Protein 7BPN (pdb70)

Radius of gyration: 14.49 Å; Cα contacts (8 Å, |Δi|>4): 172; chains: 1; bounding box: 36×30×38 Å

Secondary structure (DSSP, 8-state):
-EEEEEETTTSHHHHHHHHHHTT--TTTGGG-S-EEEEEESSHHHHHHHHHHHHTTT-SEEEEEETTT-HHHHHHHHHHTT--HHHHHHTSEEEEEEESSHHHHHHHHHHHHHHSS--SS----

Foldseek 3Di:
DDEAEDACVPPVVLVCQLCVLLVHHVVVCVPFFKEKEKEFQDPVVSVVVQVQLVVVVGPYYDTYHCPVCVPSRVSNCVSVVHDPVNRVVVRIYMYMYGNDPVSVVVSVVSVVVPDDDDDPDDDD

Structure (mmCIF, N/CA/C/O backbone):
data_7BPN
#
_entry.id   7BPN
#
loop_
_atom_site.group_PDB
_atom_site.id
_atom_site.type_symbol
_atom_site.label_atom_id
_atom_site.label_alt_id
_atom_site.label_comp_id
_atom_site.label_asym_id
_atom_site.label_entity_id
_atom_site.label_seq_id
_atom_site.pdbx_PDB_ins_code
_atom_site.Cartn_x
_atom_site.Cartn_y
_atom_site.Cartn_z
_atom_site.occupancy
_atom_site.B_iso_or_equiv
_atom_site.auth_seq_id
_atom_site.auth_comp_id
_atom_site.auth_asym_id
_atom_site.auth_atom_id
_atom_site.pdbx_PDB_model_num
ATOM 1 N N . GLY A 1 1 ? -8.940 3.747 14.098 1.00 0.00 1 GLY A N 1
ATOM 2 C CA . GLY A 1 1 ? -8.971 2.966 12.841 1.00 0.00 1 GLY A CA 1
ATOM 3 C C . GLY A 1 1 ? -7.966 1.833 12.842 1.00 0.00 1 GLY A C 1
ATOM 4 O O . GLY A 1 1 ? -7.128 1.742 13.739 1.00 0.00 1 GLY A O 1
ATOM 10 N N . GLN A 1 2 ? -8.043 0.966 11.829 1.00 0.00 2 GLN A N 1
ATOM 11 C CA . GLN A 1 2 ? -7.093 -0.137 11.609 1.00 0.00 2 GLN A CA 1
ATOM 12 C C . GLN A 1 2 ? -6.524 -0.143 10.184 1.00 0.00 2 GLN A C 1
ATOM 13 O O . GLN A 1 2 ? -7.163 0.342 9.247 1.00 0.00 2 GLN A O 1
ATOM 27 N N . ILE A 1 3 ? -5.339 -0.737 10.024 1.00 0.00 3 ILE A N 1
ATOM 28 C CA . ILE A 1 3 ? -4.684 -0.960 8.728 1.00 0.00 3 ILE A CA 1
ATOM 29 C C . ILE A 1 3 ? -4.493 -2.468 8.516 1.00 0.00 3 ILE A C 1
ATOM 30 O O . ILE A 1 3 ? -4.083 -3.183 9.434 1.00 0.00 3 ILE A O 1
ATOM 46 N N . GLN A 1 4 ? -4.772 -2.944 7.304 1.00 0.00 4 GLN A N 1
ATOM 47 C CA . GLN A 1 4 ? -4.535 -4.316 6.849 1.00 0.00 4 GLN A CA 1
ATOM 48 C C . GLN A 1 4 ? -3.673 -4.341 5.587 1.00 0.00 4 GLN A C 1
ATOM 49 O O . GLN A 1 4 ? -3.653 -3.384 4.808 1.00 0.00 4 GLN A O 1
ATOM 63 N N . TYR A 1 5 ? -2.990 -5.464 5.376 1.00 0.00 5 TYR A N 1
ATOM 64 C CA . TYR A 1 5 ? -2.015 -5.644 4.293 1.00 0.00 5 TYR A CA 1
ATOM 65 C C . TYR A 1 5 ? -2.181 -7.009 3.613 1.00 0.00 5 TYR A C 1
ATOM 66 O O . TYR A 1 5 ? -2.256 -8.033 4.298 1.00 0.00 5 TYR A O 1
ATOM 84 N N . PHE A 1 6 ? -2.196 -7.036 2.276 1.00 0.00 6 PHE A N 1
ATOM 85 C CA . PHE A 1 6 ? -2.291 -8.266 1.478 1.00 0.00 6 PHE A CA 1
ATOM 86 C C . PHE A 1 6 ? -1.312 -8.246 0.292 1.00 0.00 6 PHE A C 1
ATOM 87 O O . PHE A 1 6 ? -1.170 -7.231 -0.399 1.00 0.00 6 PHE A O 1
ATOM 104 N N . ASN A 1 7 ? -0.649 -9.381 0.044 1.00 0.00 7 ASN A N 1
ATOM 105 C CA . ASN A 1 7 ? 0.350 -9.538 -1.021 1.00 0.00 7 ASN A CA 1
ATOM 106 C C . ASN A 1 7 ? -0.278 -10.210 -2.256 1.00 0.00 7 ASN A C 1
ATOM 107 O O . ASN A 1 7 ? -0.787 -11.330 -2.156 1.00 0.00 7 ASN A O 1
ATOM 118 N N . VAL A 1 8 ? -0.216 -9.560 -3.425 1.00 0.00 8 VAL A N 1
ATOM 119 C CA . VAL A 1 8 ? -0.956 -9.990 -4.636 1.00 0.00 8 VAL A CA 1
ATOM 120 C C . VAL A 1 8 ? -0.501 -11.357 -5.165 1.00 0.00 8 VAL A C 1
ATOM 121 O O . VAL A 1 8 ? -1.328 -12.165 -5.583 1.00 0.00 8 VAL A O 1
ATOM 134 N N . ASP A 1 9 ? 0.800 -11.654 -5.109 1.00 0.00 9 ASP A N 1
ATOM 135 C CA . ASP A 1 9 ? 1.366 -12.928 -5.589 1.00 0.00 9 ASP A CA 1
ATOM 136 C C . ASP A 1 9 ? 1.189 -14.104 -4.606 1.00 0.00 9 ASP A C 1
ATOM 137 O O . ASP A 1 9 ? 1.337 -15.261 -5.003 1.00 0.00 9 ASP A O 1
ATOM 146 N N . GLU A 1 10 ? 0.871 -13.835 -3.333 1.00 0.00 10 GLU A N 1
ATOM 147 C CA . GLU A 1 10 ? 0.775 -14.855 -2.274 1.00 0.00 10 GLU A CA 1
ATOM 148 C C . GLU A 1 10 ? -0.672 -15.155 -1.853 1.00 0.00 10 GLU A C 1
ATOM 149 O O . GLU A 1 10 ? -0.986 -16.298 -1.517 1.00 0.00 10 GLU A O 1
ATOM 161 N N . ASN A 1 11 ? -1.565 -14.159 -1.911 1.00 0.00 11 ASN A N 1
ATOM 162 C CA . ASN A 1 11 ? -3.014 -14.328 -1.742 1.00 0.00 11 ASN A CA 1
ATOM 163 C C . ASN A 1 11 ? -3.785 -13.760 -2.959 1.00 0.00 11 ASN A C 1
ATOM 164 O O . ASN A 1 11 ? -4.539 -12.793 -2.811 1.00 0.00 11 ASN A O 1
ATOM 175 N N . PRO A 1 12 ? -3.632 -14.340 -4.168 1.00 0.00 12 PRO A N 1
ATOM 176 C CA . PRO A 1 12 ? -4.248 -13.819 -5.394 1.00 0.00 12 PRO A CA 1
ATOM 177 C C . PRO A 1 12 ? -5.773 -13.728 -5.312 1.00 0.00 12 PRO A C 1
ATOM 178 O O . PRO A 1 12 ? -6.356 -12.734 -5.739 1.00 0.00 12 PRO A O 1
ATOM 189 N N . GLU A 1 13 ? -6.426 -14.735 -4.728 1.00 0.00 13 GLU A N 1
ATOM 190 C CA . GLU A 1 13 ? -7.889 -14.786 -4.613 1.00 0.00 13 GLU A CA 1
ATOM 191 C C . GLU A 1 13 ? -8.442 -13.755 -3.614 1.00 0.00 13 GLU A C 1
ATOM 192 O O . GLU A 1 13 ? -9.519 -13.201 -3.835 1.00 0.00 13 GLU A O 1
ATOM 204 N N . GLN A 1 14 ? -7.685 -13.431 -2.558 1.00 0.00 14 GLN A N 1
ATOM 205 C CA . GLN A 1 14 ? -8.026 -12.370 -1.600 1.00 0.00 14 GLN A CA 1
ATOM 206 C C . GLN A 1 14 ? -8.002 -10.994 -2.270 1.00 0.00 14 GLN A C 1
ATOM 207 O O . GLN A 1 14 ? -8.961 -10.229 -2.153 1.00 0.00 14 GLN A O 1
ATOM 221 N N . VAL A 1 15 ? -6.927 -10.682 -3.002 1.00 0.00 15 VAL A N 1
ATOM 222 C CA . VAL A 1 15 ? -6.797 -9.397 -3.705 1.00 0.00 15 VAL A CA 1
ATOM 223 C C . VAL A 1 15 ? -7.817 -9.305 -4.839 1.00 0.00 15 VAL A C 1
ATOM 224 O O . VAL A 1 15 ? -8.526 -8.304 -4.920 1.00 0.00 15 VAL A O 1
ATOM 237 N N . ARG A 1 16 ? -7.993 -10.371 -5.637 1.00 0.00 16 ARG A N 1
ATOM 238 C CA . ARG A 1 16 ? -9.074 -10.468 -6.634 1.00 0.00 16 ARG A CA 1
ATOM 239 C C . ARG A 1 16 ? -10.420 -10.105 -6.012 1.00 0.00 16 ARG A C 1
ATOM 240 O O . ARG A 1 16 ? -11.107 -9.230 -6.536 1.00 0.00 16 ARG A O 1
ATOM 261 N N . LYS A 1 17 ? -10.775 -10.725 -4.880 1.00 0.00 17 LYS A N 1
ATOM 262 C CA . LYS A 1 17 ? -12.065 -10.479 -4.232 1.00 0.00 17 LYS A CA 1
ATOM 263 C C . LYS A 1 17 ? -12.183 -9.052 -3.696 1.00 0.00 17 LYS A C 1
ATOM 264 O O . LYS A 1 17 ? -13.220 -8.443 -3.907 1.00 0.00 17 LYS A O 1
ATOM 283 N N . LEU A 1 18 ? -11.139 -8.472 -3.100 1.00 0.00 18 LEU A N 1
ATOM 284 C CA . LEU A 1 18 ? -11.163 -7.075 -2.637 1.00 0.00 18 LEU A CA 1
ATOM 285 C C . LEU A 1 18 ? -11.411 -6.070 -3.777 1.00 0.00 18 LEU A C 1
ATOM 286 O O . LEU A 1 18 ? -12.234 -5.167 -3.622 1.00 0.00 18 LEU A O 1
ATOM 302 N N . ILE A 1 19 ? -10.761 -6.246 -4.932 1.00 0.00 19 ILE A N 1
ATOM 303 C CA . ILE A 1 19 ? -10.946 -5.372 -6.104 1.00 0.00 19 ILE A CA 1
ATOM 304 C C . ILE A 1 19 ? -12.333 -5.586 -6.748 1.00 0.00 19 ILE A C 1
ATOM 305 O O . ILE A 1 19 ? -13.023 -4.618 -7.068 1.00 0.00 19 ILE A O 1
ATOM 321 N N . GLU A 1 20 ? -12.801 -6.833 -6.856 1.00 0.00 20 GLU A N 1
ATOM 322 C CA . GLU A 1 20 ? -14.154 -7.165 -7.339 1.00 0.00 20 GLU A CA 1
ATOM 323 C C . GLU A 1 20 ? -15.261 -6.622 -6.415 1.00 0.00 20 GLU A C 1
ATOM 324 O O . GLU A 1 20 ? -16.254 -6.071 -6.895 1.00 0.00 20 GLU A O 1
ATOM 336 N N . GLN A 1 21 ? -15.081 -6.706 -5.092 1.00 0.00 21 GLN A N 1
ATOM 337 C CA . GLN A 1 21 ? -16.008 -6.156 -4.088 1.00 0.00 21 GLN A CA 1
ATOM 338 C C . GLN A 1 21 ? -16.024 -4.620 -4.120 1.00 0.00 21 GLN A C 1
ATOM 339 O O . GLN A 1 21 ? -17.073 -4.011 -3.900 1.00 0.00 21 GLN A O 1
ATOM 353 N N . ALA A 1 22 ? -14.896 -3.988 -4.471 1.00 0.00 22 ALA A N 1
ATOM 354 C CA . ALA A 1 22 ? -14.799 -2.547 -4.709 1.00 0.00 22 ALA A CA 1
ATOM 355 C C . ALA A 1 22 ? -15.486 -2.103 -6.028 1.00 0.00 22 ALA A C 1
ATOM 356 O O . ALA A 1 22 ? -15.545 -0.908 -6.325 1.00 0.00 22 ALA A O 1
ATOM 363 N N . GLY A 1 23 ? -15.995 -3.043 -6.838 1.00 0.00 23 GLY A N 1
ATOM 364 C CA . GLY A 1 23 ? -16.644 -2.773 -8.126 1.00 0.00 23 GLY A CA 1
ATOM 365 C C . GLY A 1 23 ? -15.669 -2.549 -9.292 1.00 0.00 23 GLY A C 1
ATOM 366 O O . GLY A 1 23 ? -16.041 -1.912 -10.281 1.00 0.00 23 GLY A O 1
ATOM 370 N N . LEU A 1 24 ? -14.430 -3.043 -9.182 1.00 0.00 24 LEU A N 1
ATOM 371 C CA . LEU A 1 24 ? -13.370 -2.931 -10.190 1.00 0.00 24 LEU A CA 1
ATOM 372 C C . LEU A 1 24 ? -12.963 -4.315 -10.730 1.00 0.00 24 LEU A C 1
ATOM 373 O O . LEU A 1 24 ? -13.204 -5.344 -10.099 1.00 0.00 24 LEU A O 1
ATOM 389 N N . ASP A 1 25 ? -12.334 -4.349 -11.904 1.00 0.00 25 ASP A N 1
ATOM 390 C CA . ASP A 1 25 ? -11.813 -5.574 -12.514 1.00 0.00 25 ASP A CA 1
ATOM 391 C C . ASP A 1 25 ? -10.309 -5.738 -12.208 1.00 0.00 25 ASP A C 1
ATOM 392 O O . ASP A 1 25 ? -9.498 -5.014 -12.792 1.00 0.00 25 ASP A O 1
ATOM 401 N N . PRO A 1 26 ? -9.877 -6.685 -11.350 1.00 0.00 26 PRO A N 1
ATOM 402 C CA . PRO A 1 26 ? -8.449 -6.927 -11.083 1.00 0.00 26 PRO A CA 1
ATOM 403 C C . PRO A 1 26 ? -7.696 -7.389 -12.340 1.00 0.00 26 PRO A C 1
ATOM 404 O O . PRO A 1 26 ? -6.502 -7.135 -12.485 1.00 0.00 26 PRO A O 1
ATOM 415 N N . ASP A 1 27 ? -8.413 -8.012 -13.276 1.00 0.00 27 ASP A N 1
ATOM 416 C CA . ASP A 1 27 ? -7.934 -8.370 -14.616 1.00 0.00 27 ASP A CA 1
ATOM 417 C C . ASP A 1 27 ? -7.543 -7.142 -15.471 1.00 0.00 27 ASP A C 1
ATOM 418 O O . ASP A 1 27 ? -6.668 -7.244 -16.332 1.00 0.00 27 ASP A O 1
ATOM 427 N N . GLU A 1 28 ? -8.146 -5.972 -15.218 1.00 0.00 28 GLU A N 1
ATOM 428 C CA . GLU A 1 28 ? -7.803 -4.687 -15.853 1.00 0.00 28 GLU A CA 1
ATOM 429 C C . GLU A 1 28 ? -6.815 -3.866 -15.004 1.00 0.00 28 GLU A C 1
ATOM 430 O O . GLU A 1 28 ? -5.904 -3.237 -15.547 1.00 0.00 28 GLU A O 1
ATOM 442 N N . LEU A 1 29 ? -6.937 -3.917 -13.671 1.00 0.00 29 LEU A N 1
ATOM 443 C CA . LEU A 1 29 ? -6.020 -3.279 -12.711 1.00 0.00 29 LEU A CA 1
ATOM 444 C C . LEU A 1 29 ? -4.678 -4.035 -12.545 1.00 0.00 29 LEU A C 1
ATOM 445 O O . LEU A 1 29 ? -3.856 -3.667 -11.704 1.00 0.00 29 LEU A O 1
ATOM 461 N N . ARG A 1 30 ? -4.408 -5.043 -13.387 1.00 0.00 30 ARG A N 1
ATOM 462 C CA . ARG A 1 30 ? -3.176 -5.858 -13.417 1.00 0.00 30 ARG A CA 1
ATOM 463 C C . ARG A 1 30 ? -1.897 -5.034 -13.624 1.00 0.00 30 ARG A C 1
ATOM 464 O O . ARG A 1 30 ? -0.813 -5.469 -13.240 1.00 0.00 30 ARG A O 1
ATOM 485 N N . GLU A 1 31 ? -2.008 -3.846 -14.220 1.00 0.00 31 GLU A N 1
ATOM 486 C CA . GLU A 1 31 ? -0.890 -2.917 -14.450 1.00 0.00 31 GLU A CA 1
ATOM 487 C C . GLU A 1 31 ? -0.524 -2.053 -13.223 1.00 0.00 31 GLU A C 1
ATOM 488 O O . GLU A 1 31 ? 0.526 -1.406 -13.229 1.00 0.00 31 GLU A O 1
ATOM 500 N N . ALA A 1 32 ? -1.349 -2.034 -12.166 1.00 0.00 32 ALA A N 1
ATOM 501 C CA . ALA A 1 32 ? -1.093 -1.248 -10.956 1.00 0.00 32 ALA A CA 1
ATOM 502 C C . ALA A 1 32 ? 0.001 -1.872 -10.066 1.00 0.00 32 ALA A C 1
ATOM 503 O O . ALA A 1 32 ? 0.091 -3.096 -9.930 1.00 0.00 32 ALA A O 1
ATOM 510 N N . GLU A 1 33 ? 0.808 -1.033 -9.412 1.00 0.00 33 GLU A N 1
ATOM 511 C CA . GLU A 1 33 ? 1.889 -1.439 -8.495 1.00 0.00 33 GLU A CA 1
ATOM 512 C C . GLU A 1 33 ? 1.413 -1.541 -7.032 1.00 0.00 33 GLU A C 1
ATOM 513 O O . GLU A 1 33 ? 1.827 -2.440 -6.297 1.00 0.00 33 GLU A O 1
ATOM 525 N N . VAL A 1 34 ? 0.517 -0.638 -6.621 1.00 0.00 34 VAL A N 1
ATOM 526 C CA . VAL A 1 34 ? -0.078 -0.550 -5.275 1.00 0.00 34 VAL A CA 1
ATOM 527 C C . VAL A 1 34 ? -1.537 -0.111 -5.403 1.00 0.00 34 VAL A C 1
ATOM 528 O O . VAL A 1 34 ? -1.833 0.802 -6.172 1.00 0.00 34 VAL A O 1
ATOM 541 N N . ILE A 1 35 ? -2.440 -0.715 -4.628 1.00 0.00 35 ILE A N 1
ATOM 542 C CA . ILE A 1 35 ? -3.827 -0.249 -4.478 1.00 0.00 35 ILE A CA 1
ATOM 543 C C . ILE A 1 35 ? -4.086 0.004 -2.992 1.00 0.00 35 ILE A C 1
ATOM 544 O O . ILE A 1 35 ? -3.785 -0.854 -2.161 1.00 0.00 35 ILE A O 1
ATOM 560 N N . ILE A 1 36 ? -4.641 1.168 -2.648 1.00 0.00 36 ILE A N 1
ATOM 561 C CA . ILE A 1 36 ? -5.058 1.493 -1.277 1.00 0.00 36 ILE A CA 1
ATOM 562 C C . ILE A 1 36 ? -6.560 1.769 -1.234 1.00 0.00 36 ILE A C 1
ATOM 563 O O . ILE A 1 36 ? -7.111 2.501 -2.059 1.00 0.00 36 ILE A O 1
ATOM 579 N N . ILE A 1 37 ? -7.208 1.162 -0.245 1.00 0.00 37 ILE A N 1
ATOM 580 C CA . ILE A 1 37 ? -8.645 1.203 0.013 1.00 0.00 37 ILE A CA 1
ATOM 581 C C . ILE A 1 37 ? -8.869 1.995 1.302 1.00 0.00 37 ILE A C 1
ATOM 582 O O . ILE A 1 37 ? -8.359 1.599 2.351 1.00 0.00 37 ILE A O 1
ATOM 598 N N . ILE A 1 38 ? -9.636 3.085 1.233 1.00 0.00 38 ILE A N 1
ATOM 599 C CA . ILE A 1 38 ? -10.029 3.898 2.394 1.00 0.00 38 ILE A CA 1
ATOM 600 C C . ILE A 1 38 ? -11.539 3.783 2.612 1.00 0.00 38 ILE A C 1
ATOM 601 O O . ILE A 1 38 ? -12.327 4.078 1.711 1.00 0.00 38 ILE A O 1
ATOM 617 N N . ILE A 1 39 ? -11.937 3.383 3.822 1.00 0.00 39 ILE A N 1
ATOM 618 C CA . ILE A 1 39 ? -13.340 3.285 4.246 1.00 0.00 39 ILE A CA 1
ATOM 619 C C . ILE A 1 39 ? -13.498 4.008 5.586 1.00 0.00 39 ILE A C 1
ATOM 620 O O . ILE A 1 39 ? -12.877 3.595 6.561 1.00 0.00 39 ILE A O 1
ATOM 636 N N . SER A 1 40 ? -14.311 5.068 5.662 1.00 0.00 40 SER A N 1
ATOM 637 C CA . SER A 1 40 ? -14.633 5.742 6.937 1.00 0.00 40 SER A CA 1
ATOM 638 C C . SER A 1 40 ? -16.126 6.001 7.113 1.00 0.00 40 SER A C 1
ATOM 639 O O . SER A 1 40 ? -16.880 6.087 6.140 1.00 0.00 40 SER A O 1
ATOM 647 N N . ARG A 1 41 ? -16.581 6.134 8.361 1.00 0.00 41 ARG A N 1
ATOM 648 C CA . ARG A 1 41 ? -18.014 6.232 8.699 1.00 0.00 41 ARG A CA 1
ATOM 649 C C . ARG A 1 41 ? -18.662 7.591 8.424 1.00 0.00 41 ARG A C 1
ATOM 650 O O . ARG A 1 41 ? -19.871 7.653 8.206 1.00 0.00 41 ARG A O 1
ATOM 671 N N . THR A 1 42 ? -17.859 8.645 8.305 1.00 0.00 42 THR A N 1
ATOM 672 C CA . THR A 1 42 ? -18.269 9.957 7.746 1.00 0.00 42 THR A CA 1
ATOM 673 C C . THR A 1 42 ? -17.428 10.282 6.504 1.00 0.00 42 THR A C 1
ATOM 674 O O . THR A 1 42 ? -16.243 9.926 6.471 1.00 0.00 42 THR A O 1
ATOM 685 N N . PRO A 1 43 ? -17.978 10.959 5.474 1.00 0.00 43 PRO A N 1
ATOM 686 C CA . PRO A 1 43 ? -17.178 11.364 4.320 1.00 0.00 43 PRO A CA 1
ATOM 687 C C . PRO A 1 43 ? -16.070 12.361 4.684 1.00 0.00 43 PRO A C 1
ATOM 688 O O . PRO A 1 43 ? -15.005 12.341 4.075 1.00 0.00 43 PRO A O 1
ATOM 699 N N . GLU A 1 44 ? -16.282 13.188 5.713 1.00 0.00 44 GLU A N 1
ATOM 700 C CA . GLU A 1 44 ? -15.286 14.134 6.232 1.00 0.00 44 GLU A CA 1
ATOM 701 C C . GLU A 1 44 ? -14.050 13.410 6.792 1.00 0.00 44 GLU A C 1
ATOM 702 O O . GLU A 1 44 ? -12.925 13.739 6.413 1.00 0.00 44 GLU A O 1
ATOM 714 N N . GLN A 1 45 ? -14.241 12.361 7.602 1.00 0.00 45 GLN A N 1
ATOM 715 C CA . GLN A 1 45 ? -13.132 11.545 8.110 1.00 0.00 45 GLN A CA 1
ATOM 716 C C . GLN A 1 45 ? -12.440 10.745 6.989 1.00 0.00 45 GLN A C 1
ATOM 717 O O . GLN A 1 45 ? -11.220 10.578 7.025 1.00 0.00 45 GLN A O 1
ATOM 731 N N . LEU A 1 46 ? -13.176 10.303 5.960 1.00 0.00 46 LEU A N 1
ATOM 732 C CA . LEU A 1 46 ? -12.626 9.621 4.791 1.00 0.00 46 LEU A CA 1
ATOM 733 C C . LEU A 1 46 ? -11.747 10.594 3.966 1.00 0.00 46 LEU A C 1
ATOM 734 O O . LEU A 1 46 ? -10.636 10.236 3.580 1.00 0.00 46 LEU A O 1
ATOM 750 N N . GLU A 1 47 ? -12.189 11.841 3.769 1.00 0.00 47 GLU A N 1
ATOM 751 C CA . GLU A 1 47 ? -11.466 12.875 3.010 1.00 0.00 47 GLU A CA 1
ATOM 752 C C . GLU A 1 47 ? -10.119 13.266 3.640 1.00 0.00 47 GLU A C 1
ATOM 753 O O . GLU A 1 47 ? -9.179 13.593 2.915 1.00 0.00 47 GLU A O 1
ATOM 765 N N . LYS A 1 48 ? -9.983 13.196 4.973 1.00 0.00 48 LYS A N 1
ATOM 766 C CA . LYS A 1 48 ? -8.674 13.326 5.640 1.00 0.00 48 LYS A CA 1
ATOM 767 C C . LYS A 1 48 ? -7.763 12.152 5.272 1.00 0.00 48 LYS A C 1
ATOM 768 O O . LYS A 1 48 ? -6.638 12.356 4.817 1.00 0.00 48 LYS A O 1
ATOM 787 N N . LEU A 1 49 ? -8.259 10.927 5.438 1.00 0.00 49 LEU A N 1
ATOM 788 C CA . LEU A 1 49 ? -7.478 9.696 5.288 1.00 0.00 49 LEU A CA 1
ATOM 789 C C . LEU A 1 49 ? -7.014 9.450 3.847 1.00 0.00 49 LEU A C 1
ATOM 790 O O . LEU A 1 49 ? -5.870 9.048 3.640 1.00 0.00 49 LEU A O 1
ATOM 806 N N . SER A 1 50 ? -7.851 9.747 2.850 1.00 0.00 50 SER A N 1
ATOM 807 C CA . SER A 1 50 ? -7.471 9.656 1.434 1.00 0.00 50 SER A CA 1
ATOM 808 C C . SER A 1 50 ? -6.361 10.642 1.072 1.00 0.00 50 SER A C 1
ATOM 809 O O . SER A 1 50 ? -5.395 10.274 0.403 1.00 0.00 50 SER A O 1
ATOM 817 N N . ARG A 1 51 ? -6.434 11.873 1.591 1.00 0.00 51 ARG A N 1
ATOM 818 C CA . ARG A 1 51 ? -5.360 12.875 1.462 1.00 0.00 51 ARG A CA 1
ATOM 819 C C . ARG A 1 51 ? -4.074 12.449 2.183 1.00 0.00 51 ARG A C 1
ATOM 820 O O . ARG A 1 51 ? -2.989 12.617 1.632 1.00 0.00 51 ARG A O 1
ATOM 841 N N . GLN A 1 52 ? -4.186 11.830 3.361 1.00 0.00 52 GLN A N 1
ATOM 842 C CA . GLN A 1 52 ? -3.046 11.307 4.127 1.00 0.00 52 GLN A CA 1
ATOM 843 C C . GLN A 1 52 ? -2.274 10.214 3.366 1.00 0.00 52 GLN A C 1
ATOM 844 O O . GLN A 1 52 ? -1.043 10.238 3.360 1.00 0.00 52 GLN A O 1
ATOM 858 N N . VAL A 1 53 ? -2.961 9.290 2.679 1.00 0.00 53 VAL A N 1
ATOM 859 C CA . VAL A 1 53 ? -2.300 8.297 1.802 1.00 0.00 53 VAL A CA 1
ATOM 860 C C . VAL A 1 53 ? -1.837 8.873 0.455 1.00 0.00 53 VAL A C 1
ATOM 861 O O . VAL A 1 53 ? -0.829 8.412 -0.083 1.00 0.00 53 VAL A O 1
ATOM 874 N N . LYS A 1 54 ? -2.498 9.916 -0.074 1.00 0.00 54 LYS A N 1
ATOM 875 C CA . LYS A 1 54 ? -2.076 10.636 -1.295 1.00 0.00 54 LYS A CA 1
ATOM 876 C C . LYS A 1 54 ? -0.697 11.298 -1.152 1.00 0.00 54 LYS A C 1
ATOM 877 O O . LYS A 1 54 ? 0.047 11.348 -2.129 1.00 0.00 54 LYS A O 1
ATOM 896 N N . GLU A 1 55 ? -0.305 11.722 0.053 1.00 0.00 55 GLU A N 1
ATOM 897 C CA . GLU A 1 55 ? 1.030 12.296 0.326 1.00 0.00 55 GLU A CA 1
ATOM 898 C C . GLU A 1 55 ? 2.193 11.340 -0.013 1.00 0.00 55 GLU A C 1
ATOM 899 O O . GLU A 1 55 ? 3.278 11.794 -0.383 1.00 0.00 55 GLU A O 1
ATOM 911 N N . LEU A 1 56 ? 1.971 10.023 0.078 1.00 0.00 56 LEU A N 1
ATOM 912 C CA . LEU A 1 56 ? 2.958 8.984 -0.250 1.00 0.00 56 LEU A CA 1
ATOM 913 C C . LEU A 1 56 ? 3.041 8.687 -1.758 1.00 0.00 56 LEU A C 1
ATOM 914 O O . LEU A 1 56 ? 3.973 8.017 -2.209 1.00 0.00 56 LEU A O 1
ATOM 930 N N . GLY A 1 57 ? 2.074 9.175 -2.540 1.00 0.00 57 GLY A N 1
ATOM 931 C CA . GLY A 1 57 ? 2.011 8.976 -3.991 1.00 0.00 57 GLY A CA 1
ATOM 932 C C . GLY A 1 57 ? 1.536 7.576 -4.401 1.00 0.00 57 GLY A C 1
ATOM 933 O O . GLY A 1 57 ? 2.033 7.029 -5.388 1.00 0.00 57 GLY A O 1
ATOM 937 N N . ALA A 1 58 ? 0.621 6.976 -3.627 1.00 0.00 58 ALA A N 1
ATOM 938 C CA . ALA A 1 58 ? 0.055 5.648 -3.884 1.00 0.00 58 ALA A CA 1
ATOM 939 C C . ALA A 1 58 ? -0.474 5.507 -5.330 1.00 0.00 58 ALA A C 1
ATOM 940 O O . ALA A 1 58 ? -1.156 6.395 -5.851 1.00 0.00 58 ALA A O 1
ATOM 947 N N . ASP A 1 59 ? -0.160 4.381 -5.979 1.00 0.00 59 ASP A N 1
ATOM 948 C CA . ASP A 1 59 ? -0.362 4.193 -7.425 1.00 0.00 59 ASP A CA 1
ATOM 949 C C . ASP A 1 59 ? -1.840 4.078 -7.859 1.00 0.00 59 ASP A C 1
ATOM 950 O O . ASP A 1 59 ? -2.198 4.545 -8.944 1.00 0.00 59 ASP A O 1
ATOM 959 N N . ARG A 1 60 ? -2.714 3.532 -7.000 1.00 0.00 60 ARG A N 1
ATOM 960 C CA . ARG A 1 60 ? -4.178 3.513 -7.162 1.00 0.00 60 ARG A CA 1
ATOM 961 C C . ARG A 1 60 ? -4.886 3.735 -5.822 1.00 0.00 60 ARG A C 1
ATOM 962 O O . ARG A 1 60 ? -4.496 3.159 -4.805 1.00 0.00 60 ARG A O 1
ATOM 983 N N . LEU A 1 61 ? -5.954 4.532 -5.840 1.00 0.00 61 LEU A N 1
ATOM 984 C CA . LEU A 1 61 ? -6.810 4.852 -4.694 1.00 0.00 61 LEU A CA 1
ATOM 985 C C . LEU A 1 61 ? -8.277 4.511 -4.978 1.00 0.00 61 LEU A C 1
ATOM 986 O O . LEU A 1 61 ? -8.753 4.701 -6.101 1.00 0.00 61 LEU A O 1
ATOM 1002 N N . LEU A 1 62 ? -8.988 4.009 -3.970 1.00 0.00 62 LEU A N 1
ATOM 1003 C CA . LEU A 1 62 ? -10.450 3.891 -3.965 1.00 0.00 62 LEU A CA 1
ATOM 1004 C C . LEU A 1 62 ? -11.015 4.226 -2.574 1.00 0.00 62 LEU A C 1
ATOM 1005 O O . LEU A 1 62 ? -10.436 3.882 -1.541 1.00 0.00 62 LEU A O 1
ATOM 1021 N N . GLU A 1 63 ? -12.141 4.934 -2.570 1.00 0.00 63 GLU A N 1
ATOM 1022 C CA . GLU A 1 63 ? -12.746 5.576 -1.395 1.00 0.00 63 GLU A CA 1
ATOM 1023 C C . GLU A 1 63 ? -14.223 5.182 -1.229 1.00 0.00 63 GLU A C 1
ATOM 1024 O O . GLU A 1 63 ? -15.011 5.343 -2.166 1.00 0.00 63 GLU A O 1
ATOM 1036 N N . PHE A 1 64 ? -14.619 4.750 -0.025 1.00 0.00 64 PHE A N 1
ATOM 1037 C CA . PHE A 1 64 ? -16.012 4.446 0.340 1.00 0.00 64 PHE A CA 1
ATOM 1038 C C . PHE A 1 64 ? -16.387 5.032 1.708 1.00 0.00 64 PHE A C 1
ATOM 1039 O O . PHE A 1 64 ? -15.540 5.196 2.588 1.00 0.00 64 PHE A O 1
ATOM 1056 N N . ASN A 1 65 ? -17.673 5.325 1.906 1.00 0.00 65 ASN A N 1
ATOM 1057 C CA . ASN A 1 65 ? -18.228 5.794 3.168 1.00 0.00 65 ASN A CA 1
ATOM 1058 C C . ASN A 1 65 ? -19.351 4.871 3.679 1.00 0.00 65 ASN A C 1
ATOM 1059 O O . ASN A 1 65 ? -20.238 4.489 2.914 1.00 0.00 65 ASN A O 1
ATOM 1070 N N . VAL A 1 66 ? -19.340 4.558 4.982 1.00 0.00 66 VAL A N 1
ATOM 1071 C CA . VAL A 1 66 ? -20.307 3.639 5.620 1.00 0.00 66 VAL A CA 1
ATOM 1072 C C . VAL A 1 66 ? -21.734 4.211 5.645 1.00 0.00 66 VAL A C 1
ATOM 1073 O O . VAL A 1 66 ? -22.693 3.453 5.550 1.00 0.00 66 VAL A O 1
ATOM 1086 N N . ASP A 1 67 ? -21.911 5.533 5.737 1.00 0.00 67 ASP A N 1
ATOM 1087 C CA . ASP A 1 67 ? -23.248 6.153 5.757 1.00 0.00 67 ASP A CA 1
ATOM 1088 C C . ASP A 1 67 ? -23.909 6.200 4.360 1.00 0.00 67 ASP A C 1
ATOM 1089 O O . ASP A 1 67 ? -25.112 5.965 4.234 1.00 0.00 67 ASP A O 1
ATOM 1098 N N . GLU A 1 68 ? -23.127 6.447 3.304 1.00 0.00 68 GLU A N 1
ATOM 1099 C CA . GLU A 1 68 ? -23.595 6.474 1.908 1.00 0.00 68 GLU A CA 1
ATOM 1100 C C . GLU A 1 68 ? -23.735 5.070 1.288 1.00 0.00 68 GLU A C 1
ATOM 1101 O O . GLU A 1 68 ? -24.726 4.800 0.607 1.00 0.00 68 GLU A O 1
ATOM 1113 N N . ASN A 1 69 ? -22.762 4.176 1.512 1.00 0.00 69 ASN A N 1
ATOM 1114 C CA . ASN A 1 69 ? -22.759 2.795 1.008 1.00 0.00 69 ASN A CA 1
ATOM 1115 C C . ASN A 1 69 ? -22.428 1.784 2.131 1.00 0.00 69 ASN A C 1
ATOM 1116 O O . ASN A 1 69 ? -21.343 1.188 2.120 1.00 0.00 69 ASN A O 1
ATOM 1127 N N . PRO A 1 70 ? -23.353 1.533 3.082 1.00 0.00 70 PRO A N 1
ATOM 1128 C CA . PRO A 1 70 ? -23.128 0.585 4.177 1.00 0.00 70 PRO A CA 1
ATOM 1129 C C . PRO A 1 70 ? -22.902 -0.843 3.672 1.00 0.00 70 PRO A C 1
ATOM 1130 O O . PRO A 1 70 ? -22.054 -1.557 4.202 1.00 0.00 70 PRO A O 1
ATOM 1141 N N . GLU A 1 71 ? -23.606 -1.252 2.612 1.00 0.00 71 GLU A N 1
ATOM 1142 C CA . GLU A 1 71 ? -23.483 -2.591 2.027 1.00 0.00 71 GLU A CA 1
ATOM 1143 C C . GLU A 1 71 ? -22.093 -2.818 1.407 1.00 0.00 71 GLU A C 1
ATOM 1144 O O . GLU A 1 71 ? -21.473 -3.852 1.646 1.00 0.00 71 GLU A O 1
ATOM 1156 N N . GLN A 1 72 ? -21.555 -1.835 0.673 1.00 0.00 72 GLN A N 1
ATOM 1157 C CA . GLN A 1 72 ? -20.227 -1.948 0.051 1.00 0.00 72 GLN A CA 1
ATOM 1158 C C . GLN A 1 72 ? -19.101 -1.877 1.093 1.00 0.00 72 GLN A C 1
ATOM 1159 O O . GLN A 1 72 ? -18.173 -2.686 1.050 1.00 0.00 72 GLN A O 1
ATOM 1173 N N . ALA A 1 73 ? -19.213 -0.982 2.080 1.00 0.00 73 ALA A N 1
ATOM 1174 C CA . ALA A 1 73 ? -18.279 -0.927 3.206 1.00 0.00 73 ALA A CA 1
ATOM 1175 C C . ALA A 1 73 ? -18.257 -2.248 4.003 1.00 0.00 73 ALA A C 1
ATOM 1176 O O . ALA A 1 73 ? -17.189 -2.737 4.373 1.00 0.00 73 ALA A O 1
ATOM 1183 N N . SER A 1 74 ? -19.428 -2.862 4.205 1.00 0.00 74 SER A N 1
ATOM 1184 C CA . SER A 1 74 ? -19.598 -4.143 4.888 1.00 0.00 74 SER A CA 1
ATOM 1185 C C . SER A 1 74 ? -18.990 -5.291 4.077 1.00 0.00 74 SER A C 1
ATOM 1186 O O . SER A 1 74 ? -18.191 -6.053 4.616 1.00 0.00 74 SER A O 1
ATOM 1194 N N . LYS A 1 75 ? -19.255 -5.374 2.765 1.00 0.00 75 LYS A N 1
ATOM 1195 C CA . LYS A 1 75 ? -18.659 -6.370 1.851 1.00 0.00 75 LYS A CA 1
ATOM 1196 C C . LYS A 1 75 ? -17.125 -6.371 1.877 1.00 0.00 75 LYS A C 1
ATOM 1197 O O . LYS A 1 75 ? -16.510 -7.433 2.005 1.00 0.00 75 LYS A O 1
ATOM 1216 N N . LEU A 1 76 ? -16.493 -5.197 1.785 1.00 0.00 76 LEU A N 1
ATOM 1217 C CA . LEU A 1 76 ? -15.031 -5.091 1.843 1.00 0.00 76 LEU A CA 1
ATOM 1218 C C . LEU A 1 76 ? -14.472 -5.404 3.240 1.00 0.00 76 LEU A C 1
ATOM 1219 O O . LEU A 1 76 ? -13.472 -6.116 3.341 1.00 0.00 76 LEU A O 1
ATOM 1235 N N . ALA A 1 77 ? -15.141 -4.972 4.314 1.00 0.00 77 ALA A N 1
ATOM 1236 C CA . ALA A 1 77 ? -14.775 -5.348 5.679 1.00 0.00 77 ALA A CA 1
ATOM 1237 C C . ALA A 1 77 ? -14.842 -6.877 5.885 1.00 0.00 77 ALA A C 1
ATOM 1238 O O . ALA A 1 77 ? -13.866 -7.478 6.336 1.00 0.00 77 ALA A O 1
ATOM 1245 N N . LYS A 1 78 ? -15.927 -7.531 5.444 1.00 0.00 78 LYS A N 1
ATOM 1246 C CA . LYS A 1 78 ? -16.102 -8.996 5.475 1.00 0.00 78 LYS A CA 1
ATOM 1247 C C . LYS A 1 78 ? -14.983 -9.725 4.732 1.00 0.00 78 LYS A C 1
ATOM 1248 O O . LYS A 1 78 ? -14.432 -10.698 5.248 1.00 0.00 78 LYS A O 1
ATOM 1267 N N . THR A 1 79 ? -14.595 -9.221 3.560 1.00 0.00 79 THR A N 1
ATOM 1268 C CA . THR A 1 79 ? -13.485 -9.774 2.759 1.00 0.00 79 THR A CA 1
ATOM 1269 C C . THR A 1 79 ? -12.140 -9.634 3.486 1.00 0.00 79 THR A C 1
ATOM 1270 O O . THR A 1 79 ? -11.317 -10.546 3.441 1.00 0.00 79 THR A O 1
ATOM 1281 N N . ALA A 1 80 ? -11.929 -8.547 4.236 1.00 0.00 80 ALA A N 1
ATOM 1282 C CA . ALA A 1 80 ? -10.753 -8.342 5.087 1.00 0.00 80 ALA A CA 1
ATOM 1283 C C . ALA A 1 80 ? -10.814 -9.084 6.449 1.00 0.00 80 ALA A C 1
ATOM 1284 O O . ALA A 1 80 ? -9.905 -8.935 7.269 1.00 0.00 80 ALA A O 1
ATOM 1291 N N . GLY A 1 81 ? -11.861 -9.880 6.711 1.00 0.00 81 GLY A N 1
ATOM 1292 C CA . GLY A 1 81 ? -12.061 -10.619 7.967 1.00 0.00 81 GLY A CA 1
ATOM 1293 C C . GLY A 1 81 ? -12.599 -9.773 9.134 1.00 0.00 81 GLY A C 1
ATOM 1294 O O . GLY A 1 81 ? -12.502 -10.186 10.292 1.00 0.00 81 GLY A O 1
ATOM 1298 N N . ILE A 1 82 ? -13.145 -8.590 8.842 1.00 0.00 82 ILE A N 1
ATOM 1299 C CA . ILE A 1 82 ? -13.630 -7.583 9.796 1.00 0.00 82 ILE A CA 1
ATOM 1300 C C . ILE A 1 82 ? -15.154 -7.722 9.960 1.00 0.00 82 ILE A C 1
ATOM 1301 O O . ILE A 1 82 ? -15.898 -7.729 8.976 1.00 0.00 82 ILE A O 1
ATOM 1317 N N . SER A 1 83 ? -15.626 -7.808 11.204 1.00 0.00 83 SER A N 1
ATOM 1318 C CA . SER A 1 83 ? -17.057 -7.827 11.554 1.00 0.00 83 SER A CA 1
ATOM 1319 C C . SER A 1 83 ? -17.725 -6.463 11.328 1.00 0.00 83 SER A C 1
ATOM 1320 O O . SER A 1 83 ? -17.085 -5.419 11.455 1.00 0.00 83 SER A O 1
ATOM 1328 N N . GLU A 1 84 ? -19.033 -6.436 11.071 1.00 0.00 84 GLU A N 1
ATOM 1329 C CA . GLU A 1 84 ? -19.831 -5.204 11.004 1.00 0.00 84 GLU A CA 1
ATOM 1330 C C . GLU A 1 84 ? -19.742 -4.368 12.300 1.00 0.00 84 GLU A C 1
ATOM 1331 O O . GLU A 1 84 ? -19.742 -3.135 12.243 1.00 0.00 84 GLU A O 1
ATOM 1343 N N . LYS A 1 85 ? -19.596 -5.016 13.467 1.00 0.00 85 LYS A N 1
ATOM 1344 C CA . LYS A 1 85 ? -19.312 -4.342 14.748 1.00 0.00 85 LYS A CA 1
ATOM 1345 C C . LYS A 1 85 ? -17.926 -3.699 14.772 1.00 0.00 85 LYS A C 1
ATOM 1346 O O . LYS A 1 85 ? -17.784 -2.555 15.203 1.00 0.00 85 LYS A O 1
ATOM 1365 N N . GLN A 1 86 ? -16.921 -4.402 14.252 1.00 0.00 86 GLN A N 1
ATOM 1366 C CA . GLN A 1 86 ? -15.541 -3.913 14.192 1.00 0.00 86 GLN A CA 1
ATOM 1367 C C . GLN A 1 86 ? -15.401 -2.735 13.212 1.00 0.00 86 GLN A C 1
ATOM 1368 O O . GLN A 1 86 ? -14.757 -1.738 13.535 1.00 0.00 86 GLN A O 1
ATOM 1382 N N . LEU A 1 87 ? -16.082 -2.794 12.060 1.00 0.00 87 LEU A N 1
ATOM 1383 C CA . LEU A 1 87 ? -16.202 -1.689 11.098 1.00 0.00 87 LEU A CA 1
ATOM 1384 C C . LEU A 1 87 ? -16.816 -0.430 11.739 1.00 0.00 87 LEU A C 1
ATOM 1385 O O . LEU A 1 87 ? -16.375 0.686 11.461 1.00 0.00 87 LEU A O 1
ATOM 1401 N N . ARG A 1 88 ? -17.809 -0.611 12.620 1.00 0.00 88 ARG A N 1
ATOM 1402 C CA . ARG A 1 88 ? -18.522 0.484 13.302 1.00 0.00 88 ARG A CA 1
ATOM 1403 C C . ARG A 1 88 ? -17.696 1.118 14.424 1.00 0.00 88 ARG A C 1
ATOM 1404 O O . ARG A 1 88 ? -17.626 2.343 14.509 1.00 0.00 88 ARG A O 1
ATOM 1425 N N . GLU A 1 89 ? -17.038 0.314 15.260 1.00 0.00 89 GLU A N 1
ATOM 1426 C CA . GLU A 1 89 ? -16.296 0.819 16.431 1.00 0.00 89 GLU A CA 1
ATOM 1427 C C . GLU A 1 89 ? -14.904 1.384 16.096 1.00 0.00 89 GLU A C 1
ATOM 1428 O O . GLU A 1 89 ? -14.371 2.202 16.848 1.00 0.00 89 GLU A O 1
ATOM 1440 N N . ALA A 1 90 ? -14.315 0.971 14.968 1.00 0.00 90 ALA A N 1
ATOM 1441 C CA . ALA A 1 90 ? -12.978 1.402 14.541 1.00 0.00 90 ALA A CA 1
ATOM 1442 C C . ALA A 1 90 ? -12.930 2.799 13.884 1.00 0.00 90 ALA A C 1
ATOM 1443 O O . ALA A 1 90 ? -11.834 3.297 13.629 1.00 0.00 90 ALA A O 1
ATOM 1450 N N . ASP A 1 91 ? -14.077 3.430 13.599 1.00 0.00 91 ASP A N 1
ATOM 1451 C CA . ASP A 1 91 ? -14.253 4.650 12.781 1.00 0.00 91 ASP A CA 1
ATOM 1452 C C . ASP A 1 91 ? -13.827 4.510 11.303 1.00 0.00 91 ASP A C 1
ATOM 1453 O O . ASP A 1 91 ? -14.606 4.868 10.417 1.00 0.00 91 ASP A O 1
ATOM 1462 N N . TYR A 1 92 ? -12.631 3.980 11.023 1.00 0.00 92 TYR A N 1
ATOM 1463 C CA . TYR A 1 92 ? -12.101 3.789 9.672 1.00 0.00 92 TYR A CA 1
ATOM 1464 C C . TYR A 1 92 ? -11.233 2.539 9.491 1.00 0.00 92 TYR A C 1
ATOM 1465 O O . TYR A 1 92 ? -10.567 2.068 10.418 1.00 0.00 92 TYR A O 1
ATOM 1483 N N . ILE A 1 93 ? -11.203 2.057 8.248 1.00 0.00 93 ILE A N 1
ATOM 1484 C CA . ILE A 1 93 ? -10.413 0.928 7.757 1.00 0.00 93 ILE A CA 1
ATOM 1485 C C . ILE A 1 93 ? -9.514 1.390 6.605 1.00 0.00 93 ILE A C 1
ATOM 1486 O O . ILE A 1 93 ? -9.964 2.103 5.702 1.00 0.00 93 ILE A O 1
ATOM 1502 N N . ILE A 1 94 ? -8.259 0.941 6.619 1.00 0.00 94 ILE A N 1
ATOM 1503 C CA . ILE A 1 94 ? -7.316 1.057 5.502 1.00 0.00 94 ILE A CA 1
ATOM 1504 C C . ILE A 1 94 ? -6.918 -0.356 5.057 1.00 0.00 94 ILE A C 1
ATOM 1505 O O . ILE A 1 94 ? -6.431 -1.132 5.878 1.00 0.00 94 ILE A O 1
ATOM 1521 N N . LEU A 1 95 ? -7.080 -0.698 3.775 1.00 0.00 95 LEU A N 1
ATOM 1522 C CA . LEU A 1 95 ? -6.563 -1.955 3.203 1.00 0.00 95 LEU A CA 1
ATOM 1523 C C . LEU A 1 95 ? -5.506 -1.634 2.135 1.00 0.00 95 LEU A C 1
ATOM 1524 O O . LEU A 1 95 ? -5.782 -0.887 1.195 1.00 0.00 95 LEU A O 1
ATOM 1540 N N . ILE A 1 96 ? -4.300 -2.182 2.284 1.00 0.00 96 ILE A N 1
ATOM 1541 C CA . ILE A 1 96 ? -3.137 -1.943 1.415 1.00 0.00 96 ILE A CA 1
ATOM 1542 C C . ILE A 1 96 ? -2.790 -3.217 0.630 1.00 0.00 96 ILE A C 1
ATOM 1543 O O . ILE A 1 96 ? -2.499 -4.264 1.212 1.00 0.00 96 ILE A O 1
ATOM 1559 N N . LEU A 1 97 ? -2.805 -3.119 -0.702 1.00 0.00 97 LEU A N 1
ATOM 1560 C CA . LEU A 1 97 ? -2.435 -4.176 -1.641 1.00 0.00 97 LEU A CA 1
ATOM 1561 C C . LEU A 1 97 ? -1.044 -3.892 -2.226 1.00 0.00 97 LEU A C 1
ATOM 1562 O O . LEU A 1 97 ? -0.849 -2.863 -2.876 1.00 0.00 97 LEU A O 1
ATOM 1578 N N . VAL A 1 98 ? -0.087 -4.802 -2.016 1.00 0.00 98 VAL A N 1
ATOM 1579 C CA . VAL A 1 98 ? 1.335 -4.633 -2.392 1.00 0.00 98 VAL A CA 1
ATOM 1580 C C . VAL A 1 98 ? 1.936 -5.880 -3.049 1.00 0.00 98 VAL A C 1
ATOM 1581 O O . VAL A 1 98 ? 1.405 -6.986 -2.942 1.00 0.00 98 VAL A O 1
ATOM 1594 N N . ARG A 1 99 ? 3.072 -5.705 -3.735 1.00 0.00 99 ARG A N 1
ATOM 1595 C CA . ARG A 1 99 ? 3.801 -6.776 -4.443 1.00 0.00 99 ARG A CA 1
ATOM 1596 C C . ARG A 1 99 ? 4.891 -7.470 -3.608 1.00 0.00 99 ARG A C 1
ATOM 1597 O O . ARG A 1 99 ? 5.436 -8.482 -4.046 1.00 0.00 99 ARG A O 1
ATOM 1618 N N . ASP A 1 100 ? 5.203 -6.954 -2.415 1.00 0.00 100 ASP A N 1
ATOM 1619 C CA . ASP A 1 100 ? 6.200 -7.508 -1.483 1.00 0.00 100 ASP A CA 1
ATOM 1620 C C . ASP A 1 100 ? 5.895 -7.131 -0.016 1.00 0.00 100 ASP A C 1
ATOM 1621 O O . ASP A 1 100 ? 5.379 -6.047 0.261 1.00 0.00 100 ASP A O 1
ATOM 1630 N N . GLU A 1 101 ? 6.248 -7.998 0.940 1.00 0.00 101 GLU A N 1
ATOM 1631 C CA . GLU A 1 101 ? 6.014 -7.780 2.379 1.00 0.00 101 GLU A CA 1
ATOM 1632 C C . GLU A 1 101 ? 6.762 -6.573 2.982 1.00 0.00 101 GLU A C 1
ATOM 1633 O O . GLU A 1 101 ? 6.246 -5.935 3.903 1.00 0.00 101 GLU A O 1
ATOM 1645 N N . LYS A 1 102 ? 7.948 -6.213 2.469 1.00 0.00 102 LYS A N 1
ATOM 1646 C CA . LYS A 1 102 ? 8.708 -5.044 2.949 1.00 0.00 102 LYS A CA 1
ATOM 1647 C C . LYS A 1 102 ? 8.077 -3.733 2.480 1.00 0.00 102 LYS A C 1
ATOM 1648 O O . LYS A 1 102 ? 8.095 -2.750 3.219 1.00 0.00 102 LYS A O 1
ATOM 1667 N N . LYS A 1 103 ? 7.456 -3.727 1.294 1.00 0.00 103 LYS A N 1
ATOM 1668 C CA . LYS A 1 103 ? 6.751 -2.571 0.708 1.00 0.00 103 LYS A CA 1
ATOM 1669 C C . LYS A 1 103 ? 5.568 -2.115 1.574 1.00 0.00 103 LYS A C 1
ATOM 1670 O O . LYS A 1 103 ? 5.364 -0.913 1.746 1.00 0.00 103 LYS A O 1
ATOM 1689 N N . ALA A 1 104 ? 4.860 -3.058 2.205 1.00 0.00 104 ALA A N 1
ATOM 1690 C CA . ALA A 1 104 ? 3.833 -2.764 3.210 1.00 0.00 104 ALA A CA 1
ATOM 1691 C C . ALA A 1 104 ? 4.403 -2.012 4.425 1.00 0.00 104 ALA A C 1
ATOM 1692 O O . ALA A 1 104 ? 3.873 -0.964 4.800 1.00 0.00 104 ALA A O 1
ATOM 1699 N N . LYS A 1 105 ? 5.516 -2.488 5.005 1.00 0.00 105 LYS A N 1
ATOM 1700 C CA . LYS A 1 105 ? 6.167 -1.825 6.151 1.00 0.00 105 LYS A CA 1
ATOM 1701 C C . LYS A 1 105 ? 6.763 -0.465 5.759 1.00 0.00 105 LYS A C 1
ATOM 1702 O O . LYS A 1 105 ? 6.673 0.483 6.534 1.00 0.00 105 LYS A O 1
ATOM 1721 N N . LYS A 1 106 ? 7.284 -0.320 4.535 1.00 0.00 106 LYS A N 1
ATOM 1722 C CA . LYS A 1 106 ? 7.798 0.956 3.992 1.00 0.00 106 LYS A CA 1
ATOM 1723 C C . LYS A 1 106 ? 6.705 2.035 3.990 1.00 0.00 106 LYS A C 1
ATOM 1724 O O . LYS A 1 106 ? 6.956 3.171 4.386 1.00 0.00 106 LYS A O 1
ATOM 1743 N N . PHE A 1 107 ? 5.480 1.664 3.618 1.00 0.00 107 PHE A N 1
ATOM 1744 C CA . PHE A 1 107 ? 4.312 2.550 3.675 1.00 0.00 107 PHE A CA 1
ATOM 1745 C C . PHE A 1 107 ? 3.855 2.790 5.125 1.00 0.00 107 PHE A C 1
ATOM 1746 O O . PHE A 1 107 ? 3.677 3.937 5.538 1.00 0.00 107 PHE A O 1
ATOM 1763 N N . ALA A 1 108 ? 3.733 1.726 5.925 1.00 0.00 108 ALA A N 1
ATOM 1764 C CA . ALA A 1 108 ? 3.338 1.791 7.336 1.00 0.00 108 ALA A CA 1
ATOM 1765 C C . ALA A 1 108 ? 4.264 2.673 8.196 1.00 0.00 108 ALA A C 1
ATOM 1766 O O . ALA A 1 108 ? 3.808 3.292 9.157 1.00 0.00 108 ALA A O 1
ATOM 1773 N N . ASP A 1 109 ? 5.549 2.772 7.845 1.00 0.00 109 ASP A N 1
ATOM 1774 C CA . ASP A 1 109 ? 6.531 3.614 8.538 1.00 0.00 109 ASP A CA 1
ATOM 1775 C C . ASP A 1 109 ? 6.175 5.114 8.502 1.00 0.00 109 ASP A C 1
ATOM 1776 O O . ASP A 1 109 ? 6.485 5.848 9.441 1.00 0.00 109 ASP A O 1
ATOM 1785 N N . SER A 1 110 ? 5.479 5.572 7.456 1.00 0.00 110 SER A N 1
ATOM 1786 C CA . SER A 1 110 ? 4.924 6.929 7.387 1.00 0.00 110 SER A CA 1
ATOM 1787 C C . SER A 1 110 ? 3.669 7.101 8.253 1.00 0.00 110 SER A C 1
ATOM 1788 O O . SER A 1 110 ? 3.567 8.063 9.014 1.00 0.00 110 SER A O 1
ATOM 1796 N N . LEU A 1 111 ? 2.743 6.138 8.210 1.00 0.00 111 LEU A N 1
ATOM 1797 C CA . LEU A 1 111 ? 1.505 6.141 8.998 1.00 0.00 111 LEU A CA 1
ATOM 1798 C C . LEU A 1 111 ? 1.788 6.102 10.510 1.00 0.00 111 LEU A C 1
ATOM 1799 O O . LEU A 1 111 ? 1.183 6.859 11.270 1.00 0.00 111 LEU A O 1
ATOM 1815 N N . ARG A 1 112 ? 2.768 5.296 10.947 1.00 0.00 112 ARG A N 1
ATOM 1816 C CA . ARG A 1 112 ? 3.203 5.211 12.356 1.00 0.00 112 ARG A CA 1
ATOM 1817 C C . ARG A 1 112 ? 3.911 6.483 12.847 1.00 0.00 112 ARG A C 1
ATOM 1818 O O . ARG A 1 112 ? 3.823 6.809 14.028 1.00 0.00 112 ARG A O 1
ATOM 1839 N N . LYS A 1 113 ? 4.598 7.204 11.947 1.00 0.00 113 LYS A N 1
ATOM 1840 C CA . LYS A 1 113 ? 5.252 8.505 12.204 1.00 0.00 113 LYS A CA 1
ATOM 1841 C C . LYS A 1 113 ? 4.247 9.666 12.272 1.00 0.00 113 LYS A C 1
ATOM 1842 O O . LYS A 1 113 ? 4.409 10.568 13.094 1.00 0.00 113 LYS A O 1
ATOM 1861 N N . LYS A 1 114 ? 3.196 9.633 11.442 1.00 0.00 114 LYS A N 1
ATOM 1862 C CA . LYS A 1 114 ? 2.073 10.593 11.459 1.00 0.00 114 LYS A CA 1
ATOM 1863 C C . LYS A 1 114 ? 1.177 10.431 12.696 1.00 0.00 114 LYS A C 1
ATOM 1864 O O . LYS A 1 114 ? 0.714 11.432 13.246 1.00 0.00 114 LYS A O 1
ATOM 1883 N N . GLY A 1 115 ? 0.947 9.195 13.148 1.00 0.00 115 GLY A N 1
ATOM 1884 C CA . GLY A 1 115 ? 0.227 8.886 14.390 1.00 0.00 115 GLY A CA 1
ATOM 1885 C C . GLY A 1 115 ? 1.028 9.195 15.668 1.00 0.00 115 GLY A C 1
ATOM 1886 O O . GLY A 1 115 ? 2.261 9.239 15.647 1.00 0.00 115 GLY A O 1
ATOM 1890 N N . SER A 1 116 ? 0.314 9.357 16.792 1.00 0.00 116 SER A N 1
ATOM 1891 C CA . SER A 1 116 ? 0.840 9.679 18.139 1.00 0.00 116 SER A CA 1
ATOM 1892 C C . SER A 1 116 ? 1.633 11.001 18.253 1.00 0.00 116 SER A C 1
ATOM 1893 O O . SER A 1 116 ? 1.935 11.673 17.263 1.00 0.00 116 SER A O 1
ATOM 1901 N N . LEU A 1 117 ? 1.953 11.401 19.491 1.00 0.00 117 LEU A N 1
ATOM 1902 C CA . LEU A 1 117 ? 2.811 12.553 19.803 1.00 0.00 117 LEU A CA 1
ATOM 1903 C C . LEU A 1 117 ? 4.281 12.108 19.890 1.00 0.00 117 LEU A C 1
ATOM 1904 O O . LEU A 1 117 ? 4.598 11.127 20.569 1.00 0.00 117 LEU A O 1
ATOM 1920 N N . GLU A 1 118 ? 5.182 12.839 19.231 1.00 0.00 118 GLU A N 1
ATOM 1921 C CA . GLU A 1 118 ? 6.631 12.579 19.231 1.00 0.00 118 GLU A CA 1
ATOM 1922 C C . GLU A 1 118 ? 7.441 13.892 19.238 1.00 0.00 118 GLU A C 1
ATOM 1923 O O . GLU A 1 118 ? 7.121 14.824 18.494 1.00 0.00 118 GLU A O 1
ATOM 1935 N N . HIS A 1 119 ? 8.498 13.960 20.057 1.00 0.00 119 HIS A N 1
ATOM 1936 C CA . HIS A 1 119 ? 9.511 15.031 20.026 1.00 0.00 119 HIS A CA 1
ATOM 1937 C C . HIS A 1 119 ? 10.902 14.641 20.586 1.00 0.00 119 HIS A C 1
ATOM 1938 O O . HIS A 1 119 ? 11.844 15.427 20.459 1.00 0.00 119 HIS A O 1
ATOM 1952 N N . HIS A 1 120 ? 11.052 13.456 21.196 1.00 0.00 120 HIS A N 1
ATOM 1953 C CA . HIS A 1 120 ? 12.267 12.997 21.895 1.00 0.00 120 HIS A CA 1
ATOM 1954 C C . HIS A 1 120 ? 12.456 11.462 21.791 1.00 0.00 120 HIS A C 1
ATOM 1955 O O . HIS A 1 120 ? 12.814 10.789 22.762 1.00 0.00 120 HIS A O 1
ATOM 1969 N N . HIS A 1 121 ? 12.209 10.896 20.604 1.00 0.00 121 HIS A N 1
ATOM 1970 C CA . HIS A 1 121 ? 12.324 9.465 20.284 1.00 0.00 121 HIS A CA 1
ATOM 1971 C C . HIS A 1 121 ? 11.488 8.547 21.207 1.00 0.00 121 HIS A C 1
ATOM 1972 O O . HIS A 1 121 ? 11.983 7.534 21.711 1.00 0.00 121 HIS A O 1
ATOM 1986 N N . HIS A 1 122 ? 10.220 8.909 21.452 1.00 0.00 122 HIS A N 1
ATOM 1987 C CA . HIS A 1 122 ? 9.334 8.251 22.426 1.00 0.00 122 HIS A CA 1
ATOM 1988 C C . HIS A 1 122 ? 9.197 6.729 22.224 1.00 0.00 122 HIS A C 1
ATOM 1989 O O . HIS A 1 122 ? 9.337 5.968 23.186 1.00 0.00 122 HIS A O 1
ATOM 2003 N N . HIS A 1 123 ? 8.912 6.277 20.996 1.00 0.00 123 HIS A N 1
ATOM 2004 C CA . HIS A 1 123 ? 8.647 4.871 20.648 1.00 0.00 123 HIS A CA 1
ATOM 2005 C C . HIS A 1 123 ? 9.317 4.473 19.316 1.00 0.00 123 HIS A C 1
ATOM 2006 O O . HIS A 1 123 ? 9.237 5.217 18.334 1.00 0.00 123 HIS A O 1
ATOM 2020 N N . HIS A 1 124 ? 9.909 3.269 19.290 1.00 0.00 124 HIS A N 1
ATOM 2021 C CA . HIS A 1 124 ? 10.440 2.541 18.119 1.00 0.00 124 HIS A CA 1
ATOM 2022 C C . HIS A 1 124 ? 11.193 3.426 17.090 1.00 0.00 124 HIS A C 1
ATOM 2023 O O . HIS A 1 124 ? 10.750 3.549 15.921 1.00 0.00 124 HIS A O 1
ATOM 2038 N N . GLY A 1 1 ? -8.679 3.903 14.646 1.00 0.00 1 GLY A N 2
ATOM 2039 C CA . GLY A 1 1 ? -8.555 3.247 13.325 1.00 0.00 1 GLY A CA 2
ATOM 2040 C C . GLY A 1 1 ? -7.639 2.037 13.372 1.00 0.00 1 GLY A C 2
ATOM 2041 O O . GLY A 1 1 ? -6.821 1.919 14.285 1.00 0.00 1 GLY A O 2
ATOM 2047 N N . GLN A 1 2 ? -7.746 1.148 12.380 1.00 0.00 2 GLN A N 2
ATOM 2048 C CA . GLN A 1 2 ? -6.817 0.025 12.173 1.00 0.00 2 GLN A CA 2
ATOM 2049 C C . GLN A 1 2 ? -6.300 -0.053 10.728 1.00 0.00 2 GLN A C 2
ATOM 2050 O O . GLN A 1 2 ? -6.946 0.427 9.793 1.00 0.00 2 GLN A O 2
ATOM 2064 N N . ILE A 1 3 ? -5.145 -0.699 10.550 1.00 0.00 3 ILE A N 2
ATOM 2065 C CA . ILE A 1 3 ? -4.497 -0.928 9.251 1.00 0.00 3 ILE A CA 2
ATOM 2066 C C . ILE A 1 3 ? -4.246 -2.431 9.075 1.00 0.00 3 ILE A C 2
ATOM 2067 O O . ILE A 1 3 ? -3.806 -3.106 10.010 1.00 0.00 3 ILE A O 2
ATOM 2083 N N . GLN A 1 4 ? -4.518 -2.951 7.880 1.00 0.00 4 GLN A N 2
ATOM 2084 C CA . GLN A 1 4 ? -4.297 -4.344 7.489 1.00 0.00 4 GLN A CA 2
ATOM 2085 C C . GLN A 1 4 ? -3.596 -4.440 6.132 1.00 0.00 4 GLN A C 2
ATOM 2086 O O . GLN A 1 4 ? -3.681 -3.533 5.299 1.00 0.00 4 GLN A O 2
ATOM 2100 N N . TYR A 1 5 ? -2.916 -5.564 5.915 1.00 0.00 5 TYR A N 2
ATOM 2101 C CA . TYR A 1 5 ? -2.029 -5.781 4.764 1.00 0.00 5 TYR A CA 2
ATOM 2102 C C . TYR A 1 5 ? -2.277 -7.144 4.107 1.00 0.00 5 TYR A C 2
ATOM 2103 O O . TYR A 1 5 ? -2.351 -8.161 4.803 1.00 0.00 5 TYR A O 2
ATOM 2121 N N . PHE A 1 6 ? -2.355 -7.175 2.773 1.00 0.00 6 PHE A N 2
ATOM 2122 C CA . PHE A 1 6 ? -2.499 -8.406 1.986 1.00 0.00 6 PHE A CA 2
ATOM 2123 C C . PHE A 1 6 ? -1.578 -8.382 0.758 1.00 0.00 6 PHE A C 2
ATOM 2124 O O . PHE A 1 6 ? -1.508 -7.385 0.033 1.00 0.00 6 PHE A O 2
ATOM 2141 N N . ASN A 1 7 ? -0.879 -9.492 0.505 1.00 0.00 7 ASN A N 2
ATOM 2142 C CA . ASN A 1 7 ? 0.049 -9.605 -0.621 1.00 0.00 7 ASN A CA 2
ATOM 2143 C C . ASN A 1 7 ? -0.678 -10.179 -1.849 1.00 0.00 7 ASN A C 2
ATOM 2144 O O . ASN A 1 7 ? -1.107 -11.335 -1.831 1.00 0.00 7 ASN A O 2
ATOM 2155 N N . VAL A 1 8 ? -0.771 -9.403 -2.934 1.00 0.00 8 VAL A N 2
ATOM 2156 C CA . VAL A 1 8 ? -1.474 -9.790 -4.178 1.00 0.00 8 VAL A CA 2
ATOM 2157 C C . VAL A 1 8 ? -0.803 -10.993 -4.852 1.00 0.00 8 VAL A C 2
ATOM 2158 O O . VAL A 1 8 ? -1.467 -11.850 -5.432 1.00 0.00 8 VAL A O 2
ATOM 2171 N N . ASP A 1 9 ? 0.522 -11.074 -4.730 1.00 0.00 9 ASP A N 2
ATOM 2172 C CA . ASP A 1 9 ? 1.357 -12.127 -5.316 1.00 0.00 9 ASP A CA 2
ATOM 2173 C C . ASP A 1 9 ? 1.191 -13.498 -4.621 1.00 0.00 9 ASP A C 2
ATOM 2174 O O . ASP A 1 9 ? 1.460 -14.535 -5.228 1.00 0.00 9 ASP A O 2
ATOM 2183 N N . GLU A 1 10 ? 0.745 -13.510 -3.356 1.00 0.00 10 GLU A N 2
ATOM 2184 C CA . GLU A 1 10 ? 0.668 -14.711 -2.504 1.00 0.00 10 GLU A CA 2
ATOM 2185 C C . GLU A 1 10 ? -0.765 -15.139 -2.141 1.00 0.00 10 GLU A C 2
ATOM 2186 O O . GLU A 1 10 ? -1.045 -16.337 -2.084 1.00 0.00 10 GLU A O 2
ATOM 2198 N N . ASN A 1 11 ? -1.675 -14.184 -1.904 1.00 0.00 11 ASN A N 2
ATOM 2199 C CA . ASN A 1 11 ? -3.086 -14.426 -1.568 1.00 0.00 11 ASN A CA 2
ATOM 2200 C C . ASN A 1 11 ? -4.023 -13.804 -2.630 1.00 0.00 11 ASN A C 2
ATOM 2201 O O . ASN A 1 11 ? -4.721 -12.828 -2.335 1.00 0.00 11 ASN A O 2
ATOM 2212 N N . PRO A 1 12 ? -4.067 -14.343 -3.866 1.00 0.00 12 PRO A N 2
ATOM 2213 C CA . PRO A 1 12 ? -4.785 -13.717 -4.978 1.00 0.00 12 PRO A CA 2
ATOM 2214 C C . PRO A 1 12 ? -6.285 -13.569 -4.716 1.00 0.00 12 PRO A C 2
ATOM 2215 O O . PRO A 1 12 ? -6.836 -12.495 -4.932 1.00 0.00 12 PRO A O 2
ATOM 2226 N N . GLU A 1 13 ? -6.950 -14.603 -4.197 1.00 0.00 13 GLU A N 2
ATOM 2227 C CA . GLU A 1 13 ? -8.411 -14.612 -4.024 1.00 0.00 13 GLU A CA 2
ATOM 2228 C C . GLU A 1 13 ? -8.890 -13.628 -2.944 1.00 0.00 13 GLU A C 2
ATOM 2229 O O . GLU A 1 13 ? -9.951 -13.021 -3.091 1.00 0.00 13 GLU A O 2
ATOM 2241 N N . GLN A 1 14 ? -8.081 -13.402 -1.903 1.00 0.00 14 GLN A N 2
ATOM 2242 C CA . GLN A 1 14 ? -8.343 -12.390 -0.872 1.00 0.00 14 GLN A CA 2
ATOM 2243 C C . GLN A 1 14 ? -8.329 -10.976 -1.468 1.00 0.00 14 GLN A C 2
ATOM 2244 O O . GLN A 1 14 ? -9.240 -10.184 -1.224 1.00 0.00 14 GLN A O 2
ATOM 2258 N N . VAL A 1 15 ? -7.328 -10.672 -2.299 1.00 0.00 15 VAL A N 2
ATOM 2259 C CA . VAL A 1 15 ? -7.230 -9.379 -2.989 1.00 0.00 15 VAL A CA 2
ATOM 2260 C C . VAL A 1 15 ? -8.301 -9.237 -4.070 1.00 0.00 15 VAL A C 2
ATOM 2261 O O . VAL A 1 15 ? -8.928 -8.183 -4.148 1.00 0.00 15 VAL A O 2
ATOM 2274 N N . ARG A 1 16 ? -8.598 -10.290 -4.845 1.00 0.00 16 ARG A N 2
ATOM 2275 C CA . ARG A 1 16 ? -9.713 -10.286 -5.810 1.00 0.00 16 ARG A CA 2
ATOM 2276 C C . ARG A 1 16 ? -11.029 -9.920 -5.130 1.00 0.00 16 ARG A C 2
ATOM 2277 O O . ARG A 1 16 ? -11.704 -9.007 -5.599 1.00 0.00 16 ARG A O 2
ATOM 2298 N N . LYS A 1 17 ? -11.359 -10.549 -3.995 1.00 0.00 17 LYS A N 2
ATOM 2299 C CA . LYS A 1 17 ? -12.548 -10.203 -3.201 1.00 0.00 17 LYS A CA 2
ATOM 2300 C C . LYS A 1 17 ? -12.523 -8.748 -2.725 1.00 0.00 17 LYS A C 2
ATOM 2301 O O . LYS A 1 17 ? -13.531 -8.068 -2.869 1.00 0.00 17 LYS A O 2
ATOM 2320 N N . LEU A 1 18 ? -11.393 -8.235 -2.226 1.00 0.00 18 LEU A N 2
ATOM 2321 C CA . LEU A 1 18 ? -11.282 -6.834 -1.792 1.00 0.00 18 LEU A CA 2
ATOM 2322 C C . LEU A 1 18 ? -11.492 -5.835 -2.949 1.00 0.00 18 LEU A C 2
ATOM 2323 O O . LEU A 1 18 ? -12.278 -4.902 -2.814 1.00 0.00 18 LEU A O 2
ATOM 2339 N N . ILE A 1 19 ? -10.854 -6.039 -4.102 1.00 0.00 19 ILE A N 2
ATOM 2340 C CA . ILE A 1 19 ? -10.971 -5.136 -5.261 1.00 0.00 19 ILE A CA 2
ATOM 2341 C C . ILE A 1 19 ? -12.368 -5.216 -5.901 1.00 0.00 19 ILE A C 2
ATOM 2342 O O . ILE A 1 19 ? -12.978 -4.188 -6.198 1.00 0.00 19 ILE A O 2
ATOM 2358 N N . GLU A 1 20 ? -12.918 -6.422 -6.051 1.00 0.00 20 GLU A N 2
ATOM 2359 C CA . GLU A 1 20 ? -14.246 -6.646 -6.642 1.00 0.00 20 GLU A CA 2
ATOM 2360 C C . GLU A 1 20 ? -15.391 -6.187 -5.720 1.00 0.00 20 GLU A C 2
ATOM 2361 O O . GLU A 1 20 ? -16.369 -5.618 -6.209 1.00 0.00 20 GLU A O 2
ATOM 2373 N N . GLN A 1 21 ? -15.268 -6.331 -4.391 1.00 0.00 21 GLN A N 2
ATOM 2374 C CA . GLN A 1 21 ? -16.238 -5.761 -3.435 1.00 0.00 21 GLN A CA 2
ATOM 2375 C C . GLN A 1 21 ? -16.121 -4.230 -3.325 1.00 0.00 21 GLN A C 2
ATOM 2376 O O . GLN A 1 21 ? -17.104 -3.563 -3.001 1.00 0.00 21 GLN A O 2
ATOM 2390 N N . ALA A 1 22 ? -14.959 -3.656 -3.662 1.00 0.00 22 ALA A N 2
ATOM 2391 C CA . ALA A 1 22 ? -14.786 -2.212 -3.835 1.00 0.00 22 ALA A CA 2
ATOM 2392 C C . ALA A 1 22 ? -15.300 -1.717 -5.216 1.00 0.00 22 ALA A C 2
ATOM 2393 O O . ALA A 1 22 ? -15.199 -0.529 -5.531 1.00 0.00 22 ALA A O 2
ATOM 2400 N N . GLY A 1 23 ? -15.848 -2.608 -6.055 1.00 0.00 23 GLY A N 2
ATOM 2401 C CA . GLY A 1 23 ? -16.446 -2.286 -7.357 1.00 0.00 23 GLY A CA 2
ATOM 2402 C C . GLY A 1 23 ? -15.458 -2.133 -8.523 1.00 0.00 23 GLY A C 2
ATOM 2403 O O . GLY A 1 23 ? -15.850 -1.624 -9.576 1.00 0.00 23 GLY A O 2
ATOM 2407 N N . LEU A 1 24 ? -14.198 -2.555 -8.361 1.00 0.00 24 LEU A N 2
ATOM 2408 C CA . LEU A 1 24 ? -13.138 -2.479 -9.374 1.00 0.00 24 LEU A CA 2
ATOM 2409 C C . LEU A 1 24 ? -12.812 -3.853 -9.983 1.00 0.00 24 LEU A C 2
ATOM 2410 O O . LEU A 1 24 ? -13.130 -4.901 -9.421 1.00 0.00 24 LEU A O 2
ATOM 2426 N N . ASP A 1 25 ? -12.165 -3.843 -11.149 1.00 0.00 25 ASP A N 2
ATOM 2427 C CA . ASP A 1 25 ? -11.687 -5.044 -11.837 1.00 0.00 25 ASP A CA 2
ATOM 2428 C C . ASP A 1 25 ? -10.165 -5.227 -11.612 1.00 0.00 25 ASP A C 2
ATOM 2429 O O . ASP A 1 25 ? -9.386 -4.357 -12.015 1.00 0.00 25 ASP A O 2
ATOM 2438 N N . PRO A 1 26 ? -9.706 -6.318 -10.964 1.00 0.00 26 PRO A N 2
ATOM 2439 C CA . PRO A 1 26 ? -8.293 -6.511 -10.621 1.00 0.00 26 PRO A CA 2
ATOM 2440 C C . PRO A 1 26 ? -7.426 -6.896 -11.832 1.00 0.00 26 PRO A C 2
ATOM 2441 O O . PRO A 1 26 ? -6.239 -6.570 -11.866 1.00 0.00 26 PRO A O 2
ATOM 2452 N N . ASP A 1 27 ? -8.003 -7.566 -12.835 1.00 0.00 27 ASP A N 2
ATOM 2453 C CA . ASP A 1 27 ? -7.313 -7.925 -14.085 1.00 0.00 27 ASP A CA 2
ATOM 2454 C C . ASP A 1 27 ? -7.033 -6.693 -14.968 1.00 0.00 27 ASP A C 2
ATOM 2455 O O . ASP A 1 27 ? -6.011 -6.638 -15.653 1.00 0.00 27 ASP A O 2
ATOM 2464 N N . GLU A 1 28 ? -7.914 -5.687 -14.935 1.00 0.00 28 GLU A N 2
ATOM 2465 C CA . GLU A 1 28 ? -7.766 -4.415 -15.656 1.00 0.00 28 GLU A CA 2
ATOM 2466 C C . GLU A 1 28 ? -6.674 -3.503 -15.056 1.00 0.00 28 GLU A C 2
ATOM 2467 O O . GLU A 1 28 ? -6.042 -2.731 -15.783 1.00 0.00 28 GLU A O 2
ATOM 2479 N N . LEU A 1 29 ? -6.394 -3.620 -13.752 1.00 0.00 29 LEU A N 2
ATOM 2480 C CA . LEU A 1 29 ? -5.351 -2.868 -13.036 1.00 0.00 29 LEU A CA 2
ATOM 2481 C C . LEU A 1 29 ? -3.941 -3.459 -13.280 1.00 0.00 29 LEU A C 2
ATOM 2482 O O . LEU A 1 29 ? -3.211 -3.798 -12.346 1.00 0.00 29 LEU A O 2
ATOM 2498 N N . ARG A 1 30 ? -3.546 -3.568 -14.557 1.00 0.00 30 ARG A N 2
ATOM 2499 C CA . ARG A 1 30 ? -2.299 -4.219 -15.017 1.00 0.00 30 ARG A CA 2
ATOM 2500 C C . ARG A 1 30 ? -1.021 -3.508 -14.560 1.00 0.00 30 ARG A C 2
ATOM 2501 O O . ARG A 1 30 ? -0.012 -4.161 -14.301 1.00 0.00 30 ARG A O 2
ATOM 2522 N N . GLU A 1 31 ? -1.057 -2.178 -14.474 1.00 0.00 31 GLU A N 2
ATOM 2523 C CA . GLU A 1 31 ? 0.107 -1.332 -14.158 1.00 0.00 31 GLU A CA 2
ATOM 2524 C C . GLU A 1 31 ? 0.279 -1.068 -12.646 1.00 0.00 31 GLU A C 2
ATOM 2525 O O . GLU A 1 31 ? 1.348 -0.640 -12.204 1.00 0.00 31 GLU A O 2
ATOM 2537 N N . ALA A 1 32 ? -0.747 -1.350 -11.834 1.00 0.00 32 ALA A N 2
ATOM 2538 C CA . ALA A 1 32 ? -0.735 -1.125 -10.388 1.00 0.00 32 ALA A CA 2
ATOM 2539 C C . ALA A 1 32 ? 0.002 -2.242 -9.620 1.00 0.00 32 ALA A C 2
ATOM 2540 O O . ALA A 1 32 ? -0.221 -3.432 -9.857 1.00 0.00 32 ALA A O 2
ATOM 2547 N N . GLU A 1 33 ? 0.834 -1.856 -8.647 1.00 0.00 33 GLU A N 2
ATOM 2548 C CA . GLU A 1 33 ? 1.481 -2.772 -7.686 1.00 0.00 33 GLU A CA 2
ATOM 2549 C C . GLU A 1 33 ? 1.330 -2.349 -6.210 1.00 0.00 33 GLU A C 2
ATOM 2550 O O . GLU A 1 33 ? 1.752 -3.079 -5.311 1.00 0.00 33 GLU A O 2
ATOM 2562 N N . VAL A 1 34 ? 0.694 -1.195 -5.960 1.00 0.00 34 VAL A N 2
ATOM 2563 C CA . VAL A 1 34 ? 0.252 -0.716 -4.639 1.00 0.00 34 VAL A CA 2
ATOM 2564 C C . VAL A 1 34 ? -1.162 -0.142 -4.779 1.00 0.00 34 VAL A C 2
ATOM 2565 O O . VAL A 1 34 ? -1.379 0.779 -5.572 1.00 0.00 34 VAL A O 2
ATOM 2578 N N . ILE A 1 35 ? -2.116 -0.674 -4.011 1.00 0.00 35 ILE A N 2
ATOM 2579 C CA . ILE A 1 35 ? -3.512 -0.206 -3.955 1.00 0.00 35 ILE A CA 2
ATOM 2580 C C . ILE A 1 35 ? -3.916 -0.033 -2.489 1.00 0.00 35 ILE A C 2
ATOM 2581 O O . ILE A 1 35 ? -3.631 -0.905 -1.667 1.00 0.00 35 ILE A O 2
ATOM 2597 N N . ILE A 1 36 ? -4.593 1.069 -2.151 1.00 0.00 36 ILE A N 2
ATOM 2598 C CA . ILE A 1 36 ? -5.156 1.297 -0.813 1.00 0.00 36 ILE A CA 2
ATOM 2599 C C . ILE A 1 36 ? -6.678 1.456 -0.882 1.00 0.00 36 ILE A C 2
ATOM 2600 O O . ILE A 1 36 ? -7.211 2.165 -1.739 1.00 0.00 36 ILE A O 2
ATOM 2616 N N . ILE A 1 37 ? -7.370 0.800 0.048 1.00 0.00 37 ILE A N 2
ATOM 2617 C CA . ILE A 1 37 ? -8.806 0.938 0.304 1.00 0.00 37 ILE A CA 2
ATOM 2618 C C . ILE A 1 37 ? -8.975 1.669 1.643 1.00 0.00 37 ILE A C 2
ATOM 2619 O O . ILE A 1 37 ? -8.456 1.210 2.665 1.00 0.00 37 ILE A O 2
ATOM 2635 N N . ILE A 1 38 ? -9.689 2.797 1.649 1.00 0.00 38 ILE A N 2
ATOM 2636 C CA . ILE A 1 38 ? -9.935 3.625 2.843 1.00 0.00 38 ILE A CA 2
ATOM 2637 C C . ILE A 1 38 ? -11.425 3.575 3.195 1.00 0.00 38 ILE A C 2
ATOM 2638 O O . ILE A 1 38 ? -12.258 4.023 2.411 1.00 0.00 38 ILE A O 2
ATOM 2654 N N . ILE A 1 39 ? -11.781 3.057 4.371 1.00 0.00 39 ILE A N 2
ATOM 2655 C CA . ILE A 1 39 ? -13.174 3.003 4.836 1.00 0.00 39 ILE A CA 2
ATOM 2656 C C . ILE A 1 39 ? -13.278 3.742 6.167 1.00 0.00 39 ILE A C 2
ATOM 2657 O O . ILE A 1 39 ? -12.713 3.293 7.160 1.00 0.00 39 ILE A O 2
ATOM 2673 N N . SER A 1 40 ? -14.004 4.857 6.213 1.00 0.00 40 SER A N 2
ATOM 2674 C CA . SER A 1 40 ? -14.238 5.625 7.445 1.00 0.00 40 SER A CA 2
ATOM 2675 C C . SER A 1 40 ? -15.718 5.676 7.808 1.00 0.00 40 SER A C 2
ATOM 2676 O O . SER A 1 40 ? -16.588 5.504 6.953 1.00 0.00 40 SER A O 2
ATOM 2684 N N . ARG A 1 41 ? -16.026 5.993 9.067 1.00 0.00 41 ARG A N 2
ATOM 2685 C CA . ARG A 1 41 ? -17.394 6.294 9.505 1.00 0.00 41 ARG A CA 2
ATOM 2686 C C . ARG A 1 41 ? -17.928 7.587 8.873 1.00 0.00 41 ARG A C 2
ATOM 2687 O O . ARG A 1 41 ? -19.121 7.675 8.590 1.00 0.00 41 ARG A O 2
ATOM 2708 N N . THR A 1 42 ? -17.045 8.549 8.597 1.00 0.00 42 THR A N 2
ATOM 2709 C CA . THR A 1 42 ? -17.375 9.907 8.119 1.00 0.00 42 THR A CA 2
ATOM 2710 C C . THR A 1 42 ? -16.500 10.338 6.934 1.00 0.00 42 THR A C 2
ATOM 2711 O O . THR A 1 42 ? -15.288 10.111 6.977 1.00 0.00 42 THR A O 2
ATOM 2722 N N . PRO A 1 43 ? -17.040 11.052 5.925 1.00 0.00 43 PRO A N 2
ATOM 2723 C CA . PRO A 1 43 ? -16.233 11.576 4.819 1.00 0.00 43 PRO A CA 2
ATOM 2724 C C . PRO A 1 43 ? -15.239 12.666 5.259 1.00 0.00 43 PRO A C 2
ATOM 2725 O O . PRO A 1 43 ? -14.160 12.784 4.683 1.00 0.00 43 PRO A O 2
ATOM 2736 N N . GLU A 1 44 ? -15.562 13.435 6.304 1.00 0.00 44 GLU A N 2
ATOM 2737 C CA . GLU A 1 44 ? -14.736 14.555 6.785 1.00 0.00 44 GLU A CA 2
ATOM 2738 C C . GLU A 1 44 ? -13.406 14.074 7.397 1.00 0.00 44 GLU A C 2
ATOM 2739 O O . GLU A 1 44 ? -12.362 14.694 7.184 1.00 0.00 44 GLU A O 2
ATOM 2751 N N . GLN A 1 45 ? -13.413 12.933 8.100 1.00 0.00 45 GLN A N 2
ATOM 2752 C CA . GLN A 1 45 ? -12.181 12.260 8.540 1.00 0.00 45 GLN A CA 2
ATOM 2753 C C . GLN A 1 45 ? -11.477 11.525 7.383 1.00 0.00 45 GLN A C 2
ATOM 2754 O O . GLN A 1 45 ? -10.248 11.547 7.299 1.00 0.00 45 GLN A O 2
ATOM 2768 N N . LEU A 1 46 ? -12.227 10.901 6.461 1.00 0.00 46 LEU A N 2
ATOM 2769 C CA . LEU A 1 46 ? -11.645 10.102 5.369 1.00 0.00 46 LEU A CA 2
ATOM 2770 C C . LEU A 1 46 ? -10.933 10.957 4.316 1.00 0.00 46 LEU A C 2
ATOM 2771 O O . LEU A 1 46 ? -9.940 10.505 3.754 1.00 0.00 46 LEU A O 2
ATOM 2787 N N . GLU A 1 47 ? -11.356 12.206 4.099 1.00 0.00 47 GLU A N 2
ATOM 2788 C CA . GLU A 1 47 ? -10.640 13.176 3.252 1.00 0.00 47 GLU A CA 2
ATOM 2789 C C . GLU A 1 47 ? -9.174 13.342 3.678 1.00 0.00 47 GLU A C 2
ATOM 2790 O O . GLU A 1 47 ? -8.286 13.444 2.830 1.00 0.00 47 GLU A O 2
ATOM 2802 N N . LYS A 1 48 ? -8.902 13.309 4.988 1.00 0.00 48 LYS A N 2
ATOM 2803 C CA . LYS A 1 48 ? -7.552 13.428 5.556 1.00 0.00 48 LYS A CA 2
ATOM 2804 C C . LYS A 1 48 ? -6.725 12.182 5.243 1.00 0.00 48 LYS A C 2
ATOM 2805 O O . LYS A 1 48 ? -5.627 12.292 4.703 1.00 0.00 48 LYS A O 2
ATOM 2824 N N . LEU A 1 49 ? -7.291 10.996 5.481 1.00 0.00 49 LEU A N 2
ATOM 2825 C CA . LEU A 1 49 ? -6.666 9.707 5.154 1.00 0.00 49 LEU A CA 2
ATOM 2826 C C . LEU A 1 49 ? -6.395 9.565 3.649 1.00 0.00 49 LEU A C 2
ATOM 2827 O O . LEU A 1 49 ? -5.307 9.147 3.257 1.00 0.00 49 LEU A O 2
ATOM 2843 N N . SER A 1 50 ? -7.349 9.979 2.811 1.00 0.00 50 SER A N 2
ATOM 2844 C CA . SER A 1 50 ? -7.221 10.009 1.349 1.00 0.00 50 SER A CA 2
ATOM 2845 C C . SER A 1 50 ? -6.040 10.881 0.910 1.00 0.00 50 SER A C 2
ATOM 2846 O O . SER A 1 50 ? -5.155 10.422 0.186 1.00 0.00 50 SER A O 2
ATOM 2854 N N . ARG A 1 51 ? -5.946 12.109 1.437 1.00 0.00 51 ARG A N 2
ATOM 2855 C CA . ARG A 1 51 ? -4.828 13.028 1.164 1.00 0.00 51 ARG A CA 2
ATOM 2856 C C . ARG A 1 51 ? -3.495 12.505 1.712 1.00 0.00 51 ARG A C 2
ATOM 2857 O O . ARG A 1 51 ? -2.478 12.651 1.040 1.00 0.00 51 ARG A O 2
ATOM 2878 N N . GLN A 1 52 ? -3.493 11.810 2.853 1.00 0.00 52 GLN A N 2
ATOM 2879 C CA . GLN A 1 52 ? -2.306 11.139 3.406 1.00 0.00 52 GLN A CA 2
ATOM 2880 C C . GLN A 1 52 ? -1.756 10.057 2.458 1.00 0.00 52 GLN A C 2
ATOM 2881 O O . GLN A 1 52 ? -0.560 10.054 2.161 1.00 0.00 52 GLN A O 2
ATOM 2895 N N . VAL A 1 53 ? -2.608 9.160 1.947 1.00 0.00 53 VAL A N 2
ATOM 2896 C CA . VAL A 1 53 ? -2.162 8.064 1.061 1.00 0.00 53 VAL A CA 2
ATOM 2897 C C . VAL A 1 53 ? -1.841 8.533 -0.365 1.00 0.00 53 VAL A C 2
ATOM 2898 O O . VAL A 1 53 ? -0.944 7.976 -1.002 1.00 0.00 53 VAL A O 2
ATOM 2911 N N . LYS A 1 54 ? -2.489 9.605 -0.847 1.00 0.00 54 LYS A N 2
ATOM 2912 C CA . LYS A 1 54 ? -2.130 10.294 -2.104 1.00 0.00 54 LYS A CA 2
ATOM 2913 C C . LYS A 1 54 ? -0.770 10.995 -2.019 1.00 0.00 54 LYS A C 2
ATOM 2914 O O . LYS A 1 54 ? 0.033 10.874 -2.943 1.00 0.00 54 LYS A O 2
ATOM 2933 N N . GLU A 1 55 ? -0.457 11.654 -0.900 1.00 0.00 55 GLU A N 2
ATOM 2934 C CA . GLU A 1 55 ? 0.865 12.263 -0.657 1.00 0.00 55 GLU A CA 2
ATOM 2935 C C . GLU A 1 55 ? 1.995 11.224 -0.507 1.00 0.00 55 GLU A C 2
ATOM 2936 O O . GLU A 1 55 ? 3.163 11.554 -0.722 1.00 0.00 55 GLU A O 2
ATOM 2948 N N . LEU A 1 56 ? 1.662 9.958 -0.218 1.00 0.00 56 LEU A N 2
ATOM 2949 C CA . LEU A 1 56 ? 2.595 8.822 -0.257 1.00 0.00 56 LEU A CA 2
ATOM 2950 C C . LEU A 1 56 ? 2.819 8.242 -1.671 1.00 0.00 56 LEU A C 2
ATOM 2951 O O . LEU A 1 56 ? 3.580 7.285 -1.833 1.00 0.00 56 LEU A O 2
ATOM 2967 N N . GLY A 1 57 ? 2.205 8.828 -2.705 1.00 0.00 57 GLY A N 2
ATOM 2968 C CA . GLY A 1 57 ? 2.468 8.504 -4.111 1.00 0.00 57 GLY A CA 2
ATOM 2969 C C . GLY A 1 57 ? 1.879 7.171 -4.589 1.00 0.00 57 GLY A C 2
ATOM 2970 O O . GLY A 1 57 ? 2.388 6.594 -5.555 1.00 0.00 57 GLY A O 2
ATOM 2974 N N . ALA A 1 58 ? 0.834 6.662 -3.925 1.00 0.00 58 ALA A N 2
ATOM 2975 C CA . ALA A 1 58 ? 0.137 5.441 -4.330 1.00 0.00 58 ALA A CA 2
ATOM 2976 C C . ALA A 1 58 ? -0.444 5.540 -5.757 1.00 0.00 58 ALA A C 2
ATOM 2977 O O . ALA A 1 58 ? -0.978 6.582 -6.150 1.00 0.00 58 ALA A O 2
ATOM 2984 N N . ASP A 1 59 ? -0.380 4.447 -6.524 1.00 0.00 59 ASP A N 2
ATOM 2985 C CA . ASP A 1 59 ? -0.933 4.399 -7.887 1.00 0.00 59 ASP A CA 2
ATOM 2986 C C . ASP A 1 59 ? -2.470 4.417 -7.892 1.00 0.00 59 ASP A C 2
ATOM 2987 O O . ASP A 1 59 ? -3.081 5.098 -8.721 1.00 0.00 59 ASP A O 2
ATOM 2996 N N . ARG A 1 60 ? -3.092 3.675 -6.963 1.00 0.00 60 ARG A N 2
ATOM 2997 C CA . ARG A 1 60 ? -4.528 3.398 -6.954 1.00 0.00 60 ARG A CA 2
ATOM 2998 C C . ARG A 1 60 ? -5.142 3.564 -5.561 1.00 0.00 60 ARG A C 2
ATOM 2999 O O . ARG A 1 60 ? -4.637 3.020 -4.576 1.00 0.00 60 ARG A O 2
ATOM 3020 N N . LEU A 1 61 ? -6.246 4.307 -5.497 1.00 0.00 61 LEU A N 2
ATOM 3021 C CA . LEU A 1 61 ? -7.011 4.598 -4.283 1.00 0.00 61 LEU A CA 2
ATOM 3022 C C . LEU A 1 61 ? -8.520 4.511 -4.540 1.00 0.00 61 LEU A C 2
ATOM 3023 O O . LEU A 1 61 ? -9.004 4.944 -5.590 1.00 0.00 61 LEU A O 2
ATOM 3039 N N . LEU A 1 62 ? -9.252 3.974 -3.565 1.00 0.00 62 LEU A N 2
ATOM 3040 C CA . LEU A 1 62 ? -10.713 4.020 -3.504 1.00 0.00 62 LEU A CA 2
ATOM 3041 C C . LEU A 1 62 ? -11.215 4.099 -2.053 1.00 0.00 62 LEU A C 2
ATOM 3042 O O . LEU A 1 62 ? -10.644 3.484 -1.148 1.00 0.00 62 LEU A O 2
ATOM 3058 N N . GLU A 1 63 ? -12.256 4.903 -1.822 1.00 0.00 63 GLU A N 2
ATOM 3059 C CA . GLU A 1 63 ? -12.731 5.267 -0.480 1.00 0.00 63 GLU A CA 2
ATOM 3060 C C . GLU A 1 63 ? -14.242 5.069 -0.274 1.00 0.00 63 GLU A C 2
ATOM 3061 O O . GLU A 1 63 ? -15.039 5.297 -1.190 1.00 0.00 63 GLU A O 2
ATOM 3073 N N . PHE A 1 64 ? -14.637 4.701 0.951 1.00 0.00 64 PHE A N 2
ATOM 3074 C CA . PHE A 1 64 ? -16.029 4.463 1.362 1.00 0.00 64 PHE A CA 2
ATOM 3075 C C . PHE A 1 64 ? -16.336 5.075 2.731 1.00 0.00 64 PHE A C 2
ATOM 3076 O O . PHE A 1 64 ? -15.488 5.118 3.625 1.00 0.00 64 PHE A O 2
ATOM 3093 N N . ASN A 1 65 ? -17.569 5.550 2.892 1.00 0.00 65 ASN A N 2
ATOM 3094 C CA . ASN A 1 65 ? -18.032 6.306 4.049 1.00 0.00 65 ASN A CA 2
ATOM 3095 C C . ASN A 1 65 ? -19.312 5.677 4.646 1.00 0.00 65 ASN A C 2
ATOM 3096 O O . ASN A 1 65 ? -20.369 5.695 4.017 1.00 0.00 65 ASN A O 2
ATOM 3107 N N . VAL A 1 66 ? -19.235 5.121 5.864 1.00 0.00 66 VAL A N 2
ATOM 3108 C CA . VAL A 1 66 ? -20.313 4.295 6.463 1.00 0.00 66 VAL A CA 2
ATOM 3109 C C . VAL A 1 66 ? -21.621 5.079 6.633 1.00 0.00 66 VAL A C 2
ATOM 3110 O O . VAL A 1 66 ? -22.692 4.527 6.394 1.00 0.00 66 VAL A O 2
ATOM 3123 N N . ASP A 1 67 ? -21.558 6.362 7.005 1.00 0.00 67 ASP A N 2
ATOM 3124 C CA . ASP A 1 67 ? -22.751 7.200 7.213 1.00 0.00 67 ASP A CA 2
ATOM 3125 C C . ASP A 1 67 ? -23.618 7.363 5.943 1.00 0.00 67 ASP A C 2
ATOM 3126 O O . ASP A 1 67 ? -24.845 7.438 6.034 1.00 0.00 67 ASP A O 2
ATOM 3135 N N . GLU A 1 68 ? -23.002 7.374 4.757 1.00 0.00 68 GLU A N 2
ATOM 3136 C CA . GLU A 1 68 ? -23.664 7.463 3.460 1.00 0.00 68 GLU A CA 2
ATOM 3137 C C . GLU A 1 68 ? -23.925 6.080 2.828 1.00 0.00 68 GLU A C 2
ATOM 3138 O O . GLU A 1 68 ? -24.994 5.848 2.258 1.00 0.00 68 GLU A O 2
ATOM 3150 N N . ASN A 1 69 ? -22.954 5.161 2.923 1.00 0.00 69 ASN A N 2
ATOM 3151 C CA . ASN A 1 69 ? -22.946 3.849 2.270 1.00 0.00 69 ASN A CA 2
ATOM 3152 C C . ASN A 1 69 ? -22.627 2.710 3.272 1.00 0.00 69 ASN A C 2
ATOM 3153 O O . ASN A 1 69 ? -21.529 2.141 3.220 1.00 0.00 69 ASN A O 2
ATOM 3164 N N . PRO A 1 70 ? -23.571 2.327 4.160 1.00 0.00 70 PRO A N 2
ATOM 3165 C CA . PRO A 1 70 ? -23.342 1.271 5.149 1.00 0.00 70 PRO A CA 2
ATOM 3166 C C . PRO A 1 70 ? -22.980 -0.083 4.524 1.00 0.00 70 PRO A C 2
ATOM 3167 O O . PRO A 1 70 ? -22.066 -0.759 4.994 1.00 0.00 70 PRO A O 2
ATOM 3178 N N . GLU A 1 71 ? -23.655 -0.474 3.435 1.00 0.00 71 GLU A N 2
ATOM 3179 C CA . GLU A 1 71 ? -23.445 -1.787 2.814 1.00 0.00 71 GLU A CA 2
ATOM 3180 C C . GLU A 1 71 ? -22.099 -1.879 2.080 1.00 0.00 71 GLU A C 2
ATOM 3181 O O . GLU A 1 71 ? -21.416 -2.896 2.189 1.00 0.00 71 GLU A O 2
ATOM 3193 N N . GLN A 1 72 ? -21.676 -0.814 1.386 1.00 0.00 72 GLN A N 2
ATOM 3194 C CA . GLN A 1 72 ? -20.402 -0.798 0.649 1.00 0.00 72 GLN A CA 2
ATOM 3195 C C . GLN A 1 72 ? -19.207 -0.960 1.600 1.00 0.00 72 GLN A C 2
ATOM 3196 O O . GLN A 1 72 ? -18.285 -1.735 1.336 1.00 0.00 72 GLN A O 2
ATOM 3210 N N . ALA A 1 73 ? -19.265 -0.287 2.753 1.00 0.00 73 ALA A N 2
ATOM 3211 C CA . ALA A 1 73 ? -18.294 -0.437 3.831 1.00 0.00 73 ALA A CA 2
ATOM 3212 C C . ALA A 1 73 ? -18.362 -1.827 4.497 1.00 0.00 73 ALA A C 2
ATOM 3213 O O . ALA A 1 73 ? -17.324 -2.439 4.755 1.00 0.00 73 ALA A O 2
ATOM 3220 N N . SER A 1 74 ? -19.568 -2.359 4.731 1.00 0.00 74 SER A N 2
ATOM 3221 C CA . SER A 1 74 ? -19.795 -3.655 5.379 1.00 0.00 74 SER A CA 2
ATOM 3222 C C . SER A 1 74 ? -19.291 -4.823 4.525 1.00 0.00 74 SER A C 2
ATOM 3223 O O . SER A 1 74 ? -18.562 -5.675 5.031 1.00 0.00 74 SER A O 2
ATOM 3231 N N . LYS A 1 75 ? -19.577 -4.828 3.212 1.00 0.00 75 LYS A N 2
ATOM 3232 C CA . LYS A 1 75 ? -19.067 -5.820 2.243 1.00 0.00 75 LYS A CA 2
ATOM 3233 C C . LYS A 1 75 ? -17.536 -5.921 2.259 1.00 0.00 75 LYS A C 2
ATOM 3234 O O . LYS A 1 75 ? -16.993 -7.022 2.198 1.00 0.00 75 LYS A O 2
ATOM 3253 N N . LEU A 1 76 ? -16.842 -4.786 2.367 1.00 0.00 76 LEU A N 2
ATOM 3254 C CA . LEU A 1 76 ? -15.378 -4.728 2.436 1.00 0.00 76 LEU A CA 2
ATOM 3255 C C . LEU A 1 76 ? -14.827 -5.140 3.810 1.00 0.00 76 LEU A C 2
ATOM 3256 O O . LEU A 1 76 ? -13.856 -5.894 3.881 1.00 0.00 76 LEU A O 2
ATOM 3272 N N . ALA A 1 77 ? -15.480 -4.722 4.898 1.00 0.00 77 ALA A N 2
ATOM 3273 C CA . ALA A 1 77 ? -15.143 -5.141 6.256 1.00 0.00 77 ALA A CA 2
ATOM 3274 C C . ALA A 1 77 ? -15.265 -6.671 6.431 1.00 0.00 77 ALA A C 2
ATOM 3275 O O . ALA A 1 77 ? -14.355 -7.302 6.969 1.00 0.00 77 ALA A O 2
ATOM 3282 N N . LYS A 1 78 ? -16.317 -7.287 5.872 1.00 0.00 78 LYS A N 2
ATOM 3283 C CA . LYS A 1 78 ? -16.528 -8.748 5.844 1.00 0.00 78 LYS A CA 2
ATOM 3284 C C . LYS A 1 78 ? -15.342 -9.501 5.227 1.00 0.00 78 LYS A C 2
ATOM 3285 O O . LYS A 1 78 ? -14.854 -10.459 5.827 1.00 0.00 78 LYS A O 2
ATOM 3304 N N . THR A 1 79 ? -14.823 -9.041 4.085 1.00 0.00 79 THR A N 2
ATOM 3305 C CA . THR A 1 79 ? -13.648 -9.642 3.422 1.00 0.00 79 THR A CA 2
ATOM 3306 C C . THR A 1 79 ? -12.367 -9.494 4.253 1.00 0.00 79 THR A C 2
ATOM 3307 O O . THR A 1 79 ? -11.513 -10.382 4.240 1.00 0.00 79 THR A O 2
ATOM 3318 N N . ALA A 1 80 ? -12.236 -8.419 5.036 1.00 0.00 80 ALA A N 2
ATOM 3319 C CA . ALA A 1 80 ? -11.132 -8.215 5.977 1.00 0.00 80 ALA A CA 2
ATOM 3320 C C . ALA A 1 80 ? -11.301 -8.977 7.318 1.00 0.00 80 ALA A C 2
ATOM 3321 O O . ALA A 1 80 ? -10.440 -8.872 8.195 1.00 0.00 80 ALA A O 2
ATOM 3328 N N . GLY A 1 81 ? -12.388 -9.743 7.497 1.00 0.00 81 GLY A N 2
ATOM 3329 C CA . GLY A 1 81 ? -12.700 -10.485 8.728 1.00 0.00 81 GLY A CA 2
ATOM 3330 C C . GLY A 1 81 ? -13.276 -9.625 9.864 1.00 0.00 81 GLY A C 2
ATOM 3331 O O . GLY A 1 81 ? -13.232 -10.025 11.029 1.00 0.00 81 GLY A O 2
ATOM 3335 N N . ILE A 1 82 ? -13.791 -8.436 9.540 1.00 0.00 82 ILE A N 2
ATOM 3336 C CA . ILE A 1 82 ? -14.271 -7.406 10.471 1.00 0.00 82 ILE A CA 2
ATOM 3337 C C . ILE A 1 82 ? -15.807 -7.468 10.564 1.00 0.00 82 ILE A C 2
ATOM 3338 O O . ILE A 1 82 ? -16.502 -7.434 9.545 1.00 0.00 82 ILE A O 2
ATOM 3354 N N . SER A 1 83 ? -16.342 -7.537 11.787 1.00 0.00 83 SER A N 2
ATOM 3355 C CA . SER A 1 83 ? -17.793 -7.507 12.052 1.00 0.00 83 SER A CA 2
ATOM 3356 C C . SER A 1 83 ? -18.384 -6.093 11.929 1.00 0.00 83 SER A C 2
ATOM 3357 O O . SER A 1 83 ? -17.676 -5.092 12.021 1.00 0.00 83 SER A O 2
ATOM 3365 N N . GLU A 1 84 ? -19.702 -5.988 11.776 1.00 0.00 84 GLU A N 2
ATOM 3366 C CA . GLU A 1 84 ? -20.436 -4.719 11.646 1.00 0.00 84 GLU A CA 2
ATOM 3367 C C . GLU A 1 84 ? -20.261 -3.806 12.878 1.00 0.00 84 GLU A C 2
ATOM 3368 O O . GLU A 1 84 ? -20.125 -2.588 12.736 1.00 0.00 84 GLU A O 2
ATOM 3380 N N . LYS A 1 85 ? -20.163 -4.395 14.081 1.00 0.00 85 LYS A N 2
ATOM 3381 C CA . LYS A 1 85 ? -19.847 -3.670 15.326 1.00 0.00 85 LYS A CA 2
ATOM 3382 C C . LYS A 1 85 ? -18.378 -3.246 15.416 1.00 0.00 85 LYS A C 2
ATOM 3383 O O . LYS A 1 85 ? -18.084 -2.129 15.838 1.00 0.00 85 LYS A O 2
ATOM 3402 N N . GLN A 1 86 ? -17.466 -4.099 14.941 1.00 0.00 86 GLN A N 2
ATOM 3403 C CA . GLN A 1 86 ? -16.025 -3.811 14.882 1.00 0.00 86 GLN A CA 2
ATOM 3404 C C . GLN A 1 86 ? -15.724 -2.662 13.903 1.00 0.00 86 GLN A C 2
ATOM 3405 O O . GLN A 1 86 ? -14.906 -1.795 14.208 1.00 0.00 86 GLN A O 2
ATOM 3419 N N . LEU A 1 87 ? -16.436 -2.600 12.768 1.00 0.00 87 LEU A N 2
ATOM 3420 C CA . LEU A 1 87 ? -16.336 -1.515 11.782 1.00 0.00 87 LEU A CA 2
ATOM 3421 C C . LEU A 1 87 ? -16.709 -0.146 12.387 1.00 0.00 87 LEU A C 2
ATOM 3422 O O . LEU A 1 87 ? -16.063 0.861 12.087 1.00 0.00 87 LEU A O 2
ATOM 3438 N N . ARG A 1 88 ? -17.718 -0.110 13.269 1.00 0.00 88 ARG A N 2
ATOM 3439 C CA . ARG A 1 88 ? -18.197 1.112 13.939 1.00 0.00 88 ARG A CA 2
ATOM 3440 C C . ARG A 1 88 ? -17.269 1.579 15.063 1.00 0.00 88 ARG A C 2
ATOM 3441 O O . ARG A 1 88 ? -16.941 2.763 15.111 1.00 0.00 88 ARG A O 2
ATOM 3462 N N . GLU A 1 89 ? -16.799 0.681 15.932 1.00 0.00 89 GLU A N 2
ATOM 3463 C CA . GLU A 1 89 ? -15.950 1.074 17.073 1.00 0.00 89 GLU A CA 2
ATOM 3464 C C . GLU A 1 89 ? -14.498 1.412 16.684 1.00 0.00 89 GLU A C 2
ATOM 3465 O O . GLU A 1 89 ? -13.823 2.157 17.396 1.00 0.00 89 GLU A O 2
ATOM 3477 N N . ALA A 1 90 ? -14.032 0.913 15.534 1.00 0.00 90 ALA A N 2
ATOM 3478 C CA . ALA A 1 90 ? -12.707 1.223 14.987 1.00 0.00 90 ALA A CA 2
ATOM 3479 C C . ALA A 1 90 ? -12.600 2.632 14.362 1.00 0.00 90 ALA A C 2
ATOM 3480 O O . ALA A 1 90 ? -11.485 3.106 14.147 1.00 0.00 90 ALA A O 2
ATOM 3487 N N . ASP A 1 91 ? -13.726 3.302 14.079 1.00 0.00 91 ASP A N 2
ATOM 3488 C CA . ASP A 1 91 ? -13.871 4.592 13.371 1.00 0.00 91 ASP A CA 2
ATOM 3489 C C . ASP A 1 91 ? -13.367 4.618 11.907 1.00 0.00 91 ASP A C 2
ATOM 3490 O O . ASP A 1 91 ? -14.081 5.130 11.042 1.00 0.00 91 ASP A O 2
ATOM 3499 N N . TYR A 1 92 ? -12.205 4.030 11.594 1.00 0.00 92 TYR A N 2
ATOM 3500 C CA . TYR A 1 92 ? -11.742 3.800 10.219 1.00 0.00 92 TYR A CA 2
ATOM 3501 C C . TYR A 1 92 ? -10.873 2.543 10.045 1.00 0.00 92 TYR A C 2
ATOM 3502 O O . TYR A 1 92 ? -10.149 2.124 10.951 1.00 0.00 92 TYR A O 2
ATOM 3520 N N . ILE A 1 93 ? -10.930 1.975 8.840 1.00 0.00 93 ILE A N 2
ATOM 3521 C CA . ILE A 1 93 ? -10.185 0.809 8.358 1.00 0.00 93 ILE A CA 2
ATOM 3522 C C . ILE A 1 93 ? -9.344 1.213 7.145 1.00 0.00 93 ILE A C 2
ATOM 3523 O O . ILE A 1 93 ? -9.833 1.892 6.237 1.00 0.00 93 ILE A O 2
ATOM 3539 N N . ILE A 1 94 ? -8.095 0.752 7.105 1.00 0.00 94 ILE A N 2
ATOM 3540 C CA . ILE A 1 94 ? -7.194 0.889 5.959 1.00 0.00 94 ILE A CA 2
ATOM 3541 C C . ILE A 1 94 ? -6.755 -0.506 5.500 1.00 0.00 94 ILE A C 2
ATOM 3542 O O . ILE A 1 94 ? -6.129 -1.229 6.275 1.00 0.00 94 ILE A O 2
ATOM 3558 N N . LEU A 1 95 ? -7.054 -0.886 4.252 1.00 0.00 95 LEU A N 2
ATOM 3559 C CA . LEU A 1 95 ? -6.542 -2.119 3.636 1.00 0.00 95 LEU A CA 2
ATOM 3560 C C . LEU A 1 95 ? -5.479 -1.755 2.592 1.00 0.00 95 LEU A C 2
ATOM 3561 O O . LEU A 1 95 ? -5.767 -1.022 1.646 1.00 0.00 95 LEU A O 2
ATOM 3577 N N . ILE A 1 96 ? -4.261 -2.275 2.754 1.00 0.00 96 ILE A N 2
ATOM 3578 C CA . ILE A 1 96 ? -3.117 -2.044 1.863 1.00 0.00 96 ILE A CA 2
ATOM 3579 C C . ILE A 1 96 ? -2.793 -3.330 1.091 1.00 0.00 96 ILE A C 2
ATOM 3580 O O . ILE A 1 96 ? -2.517 -4.378 1.679 1.00 0.00 96 ILE A O 2
ATOM 3596 N N . LEU A 1 97 ? -2.817 -3.233 -0.238 1.00 0.00 97 LEU A N 2
ATOM 3597 C CA . LEU A 1 97 ? -2.478 -4.293 -1.180 1.00 0.00 97 LEU A CA 2
ATOM 3598 C C . LEU A 1 97 ? -1.102 -4.019 -1.801 1.00 0.00 97 LEU A C 2
ATOM 3599 O O . LEU A 1 97 ? -0.882 -2.933 -2.342 1.00 0.00 97 LEU A O 2
ATOM 3615 N N . VAL A 1 98 ? -0.195 -4.999 -1.751 1.00 0.00 98 VAL A N 2
ATOM 3616 C CA . VAL A 1 98 ? 1.176 -4.906 -2.300 1.00 0.00 98 VAL A CA 2
ATOM 3617 C C . VAL A 1 98 ? 1.611 -6.196 -3.002 1.00 0.00 98 VAL A C 2
ATOM 3618 O O . VAL A 1 98 ? 1.104 -7.274 -2.691 1.00 0.00 98 VAL A O 2
ATOM 3631 N N . ARG A 1 99 ? 2.589 -6.131 -3.914 1.00 0.00 99 ARG A N 2
ATOM 3632 C CA . ARG A 1 99 ? 3.236 -7.339 -4.477 1.00 0.00 99 ARG A CA 2
ATOM 3633 C C . ARG A 1 99 ? 4.297 -7.949 -3.547 1.00 0.00 99 ARG A C 2
ATOM 3634 O O . ARG A 1 99 ? 4.606 -9.131 -3.678 1.00 0.00 99 ARG A O 2
ATOM 3655 N N . ASP A 1 100 ? 4.834 -7.171 -2.605 1.00 0.00 100 ASP A N 2
ATOM 3656 C CA . ASP A 1 100 ? 5.929 -7.559 -1.706 1.00 0.00 100 ASP A CA 2
ATOM 3657 C C . ASP A 1 100 ? 5.854 -6.857 -0.335 1.00 0.00 100 ASP A C 2
ATOM 3658 O O . ASP A 1 100 ? 5.592 -5.656 -0.242 1.00 0.00 100 ASP A O 2
ATOM 3667 N N . GLU A 1 101 ? 6.109 -7.605 0.744 1.00 0.00 101 GLU A N 2
ATOM 3668 C CA . GLU A 1 101 ? 5.868 -7.162 2.132 1.00 0.00 101 GLU A CA 2
ATOM 3669 C C . GLU A 1 101 ? 6.742 -5.984 2.599 1.00 0.00 101 GLU A C 2
ATOM 3670 O O . GLU A 1 101 ? 6.328 -5.213 3.469 1.00 0.00 101 GLU A O 2
ATOM 3682 N N . LYS A 1 102 ? 7.927 -5.791 2.004 1.00 0.00 102 LYS A N 2
ATOM 3683 C CA . LYS A 1 102 ? 8.814 -4.664 2.337 1.00 0.00 102 LYS A CA 2
ATOM 3684 C C . LYS A 1 102 ? 8.233 -3.311 1.911 1.00 0.00 102 LYS A C 2
ATOM 3685 O O . LYS A 1 102 ? 8.395 -2.334 2.644 1.00 0.00 102 LYS A O 2
ATOM 3704 N N . LYS A 1 103 ? 7.470 -3.250 0.809 1.00 0.00 103 LYS A N 2
ATOM 3705 C CA . LYS A 1 103 ? 6.696 -2.046 0.446 1.00 0.00 103 LYS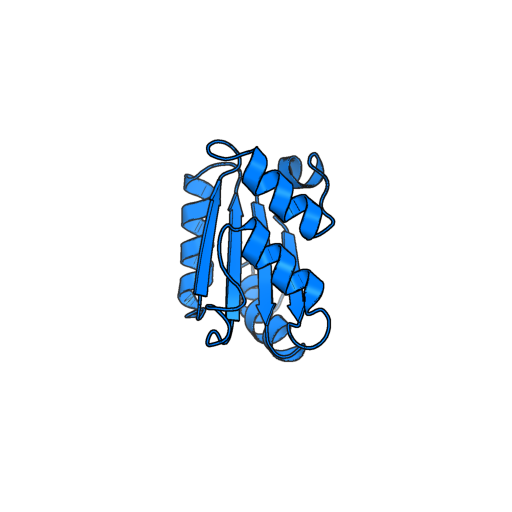 A CA 2
ATOM 3706 C C . LYS A 1 103 ? 5.514 -1.805 1.386 1.00 0.00 103 LYS A C 2
ATOM 3707 O O . LYS A 1 103 ? 5.260 -0.650 1.723 1.00 0.00 103 LYS A O 2
ATOM 3726 N N . ALA A 1 104 ? 4.859 -2.854 1.894 1.00 0.00 104 ALA A N 2
ATOM 3727 C CA . ALA A 1 104 ? 3.833 -2.693 2.929 1.00 0.00 104 ALA A CA 2
ATOM 3728 C C . ALA A 1 104 ? 4.416 -2.093 4.216 1.00 0.00 104 ALA A C 2
ATOM 3729 O O . ALA A 1 104 ? 3.871 -1.105 4.710 1.00 0.00 104 ALA A O 2
ATOM 3736 N N . LYS A 1 105 ? 5.555 -2.594 4.721 1.00 0.00 105 LYS A N 2
ATOM 3737 C CA . LYS A 1 105 ? 6.188 -2.009 5.919 1.00 0.00 105 LYS A CA 2
ATOM 3738 C C . LYS A 1 105 ? 6.774 -0.612 5.663 1.00 0.00 105 LYS A C 2
ATOM 3739 O O . LYS A 1 105 ? 6.698 0.235 6.547 1.00 0.00 105 LYS A O 2
ATOM 3758 N N . LYS A 1 106 ? 7.284 -0.304 4.464 1.00 0.00 106 LYS A N 2
ATOM 3759 C CA . LYS A 1 106 ? 7.721 1.069 4.125 1.00 0.00 106 LYS A CA 2
ATOM 3760 C C . LYS A 1 106 ? 6.541 2.053 4.119 1.00 0.00 106 LYS A C 2
ATOM 3761 O O . LYS A 1 106 ? 6.650 3.146 4.671 1.00 0.00 106 LYS A O 2
ATOM 3780 N N . PHE A 1 107 ? 5.392 1.651 3.579 1.00 0.00 107 PHE A N 2
ATOM 3781 C CA . PHE A 1 107 ? 4.173 2.466 3.602 1.00 0.00 107 PHE A CA 2
ATOM 3782 C C . PHE A 1 107 ? 3.659 2.636 5.041 1.00 0.00 107 PHE A C 2
ATOM 3783 O O . PHE A 1 107 ? 3.341 3.744 5.476 1.00 0.00 107 PHE A O 2
ATOM 3800 N N . ALA A 1 108 ? 3.656 1.543 5.809 1.00 0.00 108 ALA A N 2
ATOM 3801 C CA . ALA A 1 108 ? 3.274 1.510 7.215 1.00 0.00 108 ALA A CA 2
ATOM 3802 C C . ALA A 1 108 ? 4.184 2.356 8.117 1.00 0.00 108 ALA A C 2
ATOM 3803 O O . ALA A 1 108 ? 3.692 2.954 9.065 1.00 0.00 108 ALA A O 2
ATOM 3810 N N . ASP A 1 109 ? 5.487 2.434 7.836 1.00 0.00 109 ASP A N 2
ATOM 3811 C CA . ASP A 1 109 ? 6.434 3.276 8.583 1.00 0.00 109 ASP A CA 2
ATOM 3812 C C . ASP A 1 109 ? 6.074 4.764 8.444 1.00 0.00 109 ASP A C 2
ATOM 3813 O O . ASP A 1 109 ? 6.032 5.494 9.436 1.00 0.00 109 ASP A O 2
ATOM 3822 N N . SER A 1 110 ? 5.728 5.200 7.233 1.00 0.00 110 SER A N 2
ATOM 3823 C CA . SER A 1 110 ? 5.302 6.580 6.977 1.00 0.00 110 SER A CA 2
ATOM 3824 C C . SER A 1 110 ? 3.902 6.870 7.537 1.00 0.00 110 SER A C 2
ATOM 3825 O O . SER A 1 110 ? 3.669 7.941 8.100 1.00 0.00 110 SER A O 2
ATOM 3833 N N . LEU A 1 111 ? 2.981 5.902 7.460 1.00 0.00 111 LEU A N 2
ATOM 3834 C CA . LEU A 1 111 ? 1.638 5.997 8.039 1.00 0.00 111 LEU A CA 2
ATOM 3835 C C . LEU A 1 111 ? 1.655 5.999 9.586 1.00 0.00 111 LEU A C 2
ATOM 3836 O O . LEU A 1 111 ? 0.893 6.742 10.207 1.00 0.00 111 LEU A O 2
ATOM 3852 N N . ARG A 1 112 ? 2.583 5.261 10.217 1.00 0.00 112 ARG A N 2
ATOM 3853 C CA . ARG A 1 112 ? 2.874 5.315 11.667 1.00 0.00 112 ARG A CA 2
ATOM 3854 C C . ARG A 1 112 ? 3.387 6.691 12.103 1.00 0.00 112 ARG A C 2
ATOM 3855 O O . ARG A 1 112 ? 3.023 7.154 13.184 1.00 0.00 112 ARG A O 2
ATOM 3876 N N . LYS A 1 113 ? 4.176 7.373 11.262 1.00 0.00 113 LYS A N 2
ATOM 3877 C CA . LYS A 1 113 ? 4.733 8.715 11.539 1.00 0.00 113 LYS A CA 2
ATOM 3878 C C . LYS A 1 113 ? 3.655 9.797 11.727 1.00 0.00 113 LYS A C 2
ATOM 3879 O O . LYS A 1 113 ? 3.857 10.720 12.517 1.00 0.00 113 LYS A O 2
ATOM 3898 N N . LYS A 1 114 ? 2.501 9.659 11.056 1.00 0.00 114 LYS A N 2
ATOM 3899 C CA . LYS A 1 114 ? 1.315 10.530 11.217 1.00 0.00 114 LYS A CA 2
ATOM 3900 C C . LYS A 1 114 ? 0.646 10.365 12.591 1.00 0.00 114 LYS A C 2
ATOM 3901 O O . LYS A 1 114 ? 0.135 11.334 13.149 1.00 0.00 114 LYS A O 2
ATOM 3920 N N . GLY A 1 115 ? 0.686 9.158 13.162 1.00 0.00 115 GLY A N 2
ATOM 3921 C CA . GLY A 1 115 ? 0.234 8.841 14.524 1.00 0.00 115 GLY A CA 2
ATOM 3922 C C . GLY A 1 115 ? 1.228 9.288 15.604 1.00 0.00 115 GLY A C 2
ATOM 3923 O O . GLY A 1 115 ? 1.738 8.462 16.364 1.00 0.00 115 GLY A O 2
ATOM 3927 N N . SER A 1 116 ? 1.528 10.589 15.660 1.00 0.00 116 SER A N 2
ATOM 3928 C CA . SER A 1 116 ? 2.611 11.179 16.471 1.00 0.00 116 SER A CA 2
ATOM 3929 C C . SER A 1 116 ? 2.396 11.136 17.996 1.00 0.00 116 SER A C 2
ATOM 3930 O O . SER A 1 116 ? 3.330 11.425 18.750 1.00 0.00 116 SER A O 2
ATOM 3938 N N . LEU A 1 117 ? 1.191 10.789 18.465 1.00 0.00 117 LEU A N 2
ATOM 3939 C CA . LEU A 1 117 ? 0.809 10.714 19.882 1.00 0.00 117 LEU A CA 2
ATOM 3940 C C . LEU A 1 117 ? -0.044 9.461 20.163 1.00 0.00 117 LEU A C 2
ATOM 3941 O O . LEU A 1 117 ? -0.992 9.167 19.433 1.00 0.00 117 LEU A O 2
ATOM 3957 N N . GLU A 1 118 ? 0.271 8.744 21.244 1.00 0.00 118 GLU A N 2
ATOM 3958 C CA . GLU A 1 118 ? -0.513 7.607 21.754 1.00 0.00 118 GLU A CA 2
ATOM 3959 C C . GLU A 1 118 ? -1.703 8.078 22.615 1.00 0.00 118 GLU A C 2
ATOM 3960 O O . GLU A 1 118 ? -1.607 9.081 23.328 1.00 0.00 118 GLU A O 2
ATOM 3972 N N . HIS A 1 119 ? -2.824 7.349 22.560 1.00 0.00 119 HIS A N 2
ATOM 3973 C CA . HIS A 1 119 ? -4.063 7.660 23.288 1.00 0.00 119 HIS A CA 2
ATOM 3974 C C . HIS A 1 119 ? -4.736 6.437 23.953 1.00 0.00 119 HIS A C 2
ATOM 3975 O O . HIS A 1 119 ? -5.739 6.597 24.651 1.00 0.00 119 HIS A O 2
ATOM 3989 N N . HIS A 1 120 ? -4.196 5.218 23.803 1.00 0.00 120 HIS A N 2
ATOM 3990 C CA . HIS A 1 120 ? -4.687 4.030 24.528 1.00 0.00 120 HIS A CA 2
ATOM 3991 C C . HIS A 1 120 ? -4.462 4.114 26.055 1.00 0.00 120 HIS A C 2
ATOM 3992 O O . HIS A 1 120 ? -5.150 3.433 26.821 1.00 0.00 120 HIS A O 2
ATOM 4006 N N . HIS A 1 121 ? -3.530 4.963 26.502 1.00 0.00 121 HIS A N 2
ATOM 4007 C CA . HIS A 1 121 ? -3.327 5.343 27.905 1.00 0.00 121 HIS A CA 2
ATOM 4008 C C . HIS A 1 121 ? -2.871 6.812 28.004 1.00 0.00 121 HIS A C 2
ATOM 4009 O O . HIS A 1 121 ? -2.288 7.343 27.054 1.00 0.00 121 HIS A O 2
ATOM 4023 N N . HIS A 1 122 ? -3.106 7.439 29.163 1.00 0.00 122 HIS A N 2
ATOM 4024 C CA . HIS A 1 122 ? -2.955 8.877 29.458 1.00 0.00 122 HIS A CA 2
ATOM 4025 C C . HIS A 1 122 ? -3.890 9.801 28.646 1.00 0.00 122 HIS A C 2
ATOM 4026 O O . HIS A 1 122 ? -3.990 9.713 27.420 1.00 0.00 122 HIS A O 2
ATOM 4040 N N . HIS A 1 123 ? -4.558 10.726 29.345 1.00 0.00 123 HIS A N 2
ATOM 4041 C CA . HIS A 1 123 ? -5.502 11.703 28.780 1.00 0.00 123 HIS A CA 2
ATOM 4042 C C . HIS A 1 123 ? -5.372 13.063 29.495 1.00 0.00 123 HIS A C 2
ATOM 4043 O O . HIS A 1 123 ? -5.057 13.110 30.690 1.00 0.00 123 HIS A O 2
ATOM 4057 N N . HIS A 1 124 ? -5.624 14.165 28.777 1.00 0.00 124 HIS A N 2
ATOM 4058 C CA . HIS A 1 124 ? -5.563 15.547 29.289 1.00 0.00 124 HIS A CA 2
ATOM 4059 C C . HIS A 1 124 ? -6.593 16.464 28.593 1.00 0.00 124 HIS A C 2
ATOM 4060 O O . HIS A 1 124 ? -7.175 17.332 29.283 1.00 0.00 124 HIS A O 2
ATOM 4075 N N . GLY A 1 1 ? -9.074 3.661 14.446 1.00 0.00 1 GLY A N 3
ATOM 4076 C CA . GLY A 1 1 ? -9.048 2.975 13.134 1.00 0.00 1 GLY A CA 3
ATOM 4077 C C . GLY A 1 1 ? -8.140 1.759 13.140 1.00 0.00 1 GLY A C 3
ATOM 4078 O O . GLY A 1 1 ? -7.356 1.575 14.073 1.00 0.00 1 GLY A O 3
ATOM 4084 N N . GLN A 1 2 ? -8.234 0.926 12.099 1.00 0.00 2 GLN A N 3
ATOM 4085 C CA . GLN A 1 2 ? -7.378 -0.257 11.904 1.00 0.00 2 GLN A CA 3
ATOM 4086 C C . GLN A 1 2 ? -6.788 -0.329 10.489 1.00 0.00 2 GLN A C 3
ATOM 4087 O O . GLN A 1 2 ? -7.426 0.081 9.517 1.00 0.00 2 GLN A O 3
ATOM 4101 N N . ILE A 1 3 ? -5.570 -0.871 10.380 1.00 0.00 3 ILE A N 3
ATOM 4102 C CA . ILE A 1 3 ? -4.832 -1.054 9.121 1.00 0.00 3 ILE A CA 3
ATOM 4103 C C . ILE A 1 3 ? -4.591 -2.551 8.894 1.00 0.00 3 ILE A C 3
ATOM 4104 O O . ILE A 1 3 ? -4.207 -3.270 9.821 1.00 0.00 3 ILE A O 3
ATOM 4120 N N . GLN A 1 4 ? -4.803 -3.015 7.664 1.00 0.00 4 GLN A N 3
ATOM 4121 C CA . GLN A 1 4 ? -4.609 -4.408 7.241 1.00 0.00 4 GLN A CA 3
ATOM 4122 C C . GLN A 1 4 ? -3.857 -4.473 5.903 1.00 0.00 4 GLN A C 3
ATOM 4123 O O . GLN A 1 4 ? -4.003 -3.586 5.059 1.00 0.00 4 GLN A O 3
ATOM 4137 N N . TYR A 1 5 ? -3.057 -5.526 5.710 1.00 0.00 5 TYR A N 3
ATOM 4138 C CA . TYR A 1 5 ? -2.117 -5.667 4.590 1.00 0.00 5 TYR A CA 3
ATOM 4139 C C . TYR A 1 5 ? -2.294 -7.022 3.889 1.00 0.00 5 TYR A C 3
ATOM 4140 O O . TYR A 1 5 ? -2.381 -8.057 4.557 1.00 0.00 5 TYR A O 3
ATOM 4158 N N . PHE A 1 6 ? -2.301 -7.028 2.552 1.00 0.00 6 PHE A N 3
ATOM 4159 C CA . PHE A 1 6 ? -2.452 -8.236 1.728 1.00 0.00 6 PHE A CA 3
ATOM 4160 C C . PHE A 1 6 ? -1.499 -8.208 0.523 1.00 0.00 6 PHE A C 3
ATOM 4161 O O . PHE A 1 6 ? -1.255 -7.147 -0.061 1.00 0.00 6 PHE A O 3
ATOM 4178 N N . ASN A 1 7 ? -0.967 -9.372 0.136 1.00 0.00 7 ASN A N 3
ATOM 4179 C CA . ASN A 1 7 ? -0.025 -9.510 -0.977 1.00 0.00 7 ASN A CA 3
ATOM 4180 C C . ASN A 1 7 ? -0.717 -10.123 -2.202 1.00 0.00 7 ASN A C 3
ATOM 4181 O O . ASN A 1 7 ? -1.225 -11.239 -2.115 1.00 0.00 7 ASN A O 3
ATOM 4192 N N . VAL A 1 8 ? -0.708 -9.454 -3.360 1.00 0.00 8 VAL A N 3
ATOM 4193 C CA . VAL A 1 8 ? -1.432 -9.936 -4.558 1.00 0.00 8 VAL A CA 3
ATOM 4194 C C . VAL A 1 8 ? -0.889 -11.277 -5.077 1.00 0.00 8 VAL A C 3
ATOM 4195 O O . VAL A 1 8 ? -1.653 -12.126 -5.532 1.00 0.00 8 VAL A O 3
ATOM 4208 N N . ASP A 1 9 ? 0.423 -11.505 -4.961 1.00 0.00 9 ASP A N 3
ATOM 4209 C CA . ASP A 1 9 ? 1.083 -12.748 -5.391 1.00 0.00 9 ASP A CA 3
ATOM 4210 C C . ASP A 1 9 ? 0.939 -13.917 -4.389 1.00 0.00 9 ASP A C 3
ATOM 4211 O O . ASP A 1 9 ? 1.209 -15.065 -4.749 1.00 0.00 9 ASP A O 3
ATOM 4220 N N . GLU A 1 10 ? 0.515 -13.656 -3.144 1.00 0.00 10 GLU A N 3
ATOM 4221 C CA . GLU A 1 10 ? 0.381 -14.672 -2.078 1.00 0.00 10 GLU A CA 3
ATOM 4222 C C . GLU A 1 10 ? -1.074 -14.930 -1.644 1.00 0.00 10 GLU A C 3
ATOM 4223 O O . GLU A 1 10 ? -1.418 -16.052 -1.267 1.00 0.00 10 GLU A O 3
ATOM 4235 N N . ASN A 1 11 ? -1.931 -13.905 -1.709 1.00 0.00 11 ASN A N 3
ATOM 4236 C CA . ASN A 1 11 ? -3.362 -13.939 -1.395 1.00 0.00 11 ASN A CA 3
ATOM 4237 C C . ASN A 1 11 ? -4.239 -13.592 -2.632 1.00 0.00 11 ASN A C 3
ATOM 4238 O O . ASN A 1 11 ? -5.157 -12.775 -2.501 1.00 0.00 11 ASN A O 3
ATOM 4249 N N . PRO A 1 12 ? -4.009 -14.165 -3.837 1.00 0.00 12 PRO A N 3
ATOM 4250 C CA . PRO A 1 12 ? -4.644 -13.709 -5.082 1.00 0.00 12 PRO A CA 3
ATOM 4251 C C . PRO A 1 12 ? -6.174 -13.702 -5.036 1.00 0.00 12 PRO A C 3
ATOM 4252 O O . PRO A 1 12 ? -6.801 -12.732 -5.456 1.00 0.00 12 PRO A O 3
ATOM 4263 N N . GLU A 1 13 ? -6.787 -14.749 -4.482 1.00 0.00 13 GLU A N 3
ATOM 4264 C CA . GLU A 1 13 ? -8.247 -14.859 -4.379 1.00 0.00 13 GLU A CA 3
ATOM 4265 C C . GLU A 1 13 ? -8.840 -13.870 -3.361 1.00 0.00 13 GLU A C 3
ATOM 4266 O O . GLU A 1 13 ? -9.942 -13.363 -3.561 1.00 0.00 13 GLU A O 3
ATOM 4278 N N . GLN A 1 14 ? -8.095 -13.531 -2.302 1.00 0.00 14 GLN A N 3
ATOM 4279 C CA . GLN A 1 14 ? -8.501 -12.538 -1.301 1.00 0.00 14 GLN A CA 3
ATOM 4280 C C . GLN A 1 14 ? -8.456 -11.118 -1.889 1.00 0.00 14 GLN A C 3
ATOM 4281 O O . GLN A 1 14 ? -9.416 -10.360 -1.736 1.00 0.00 14 GLN A O 3
ATOM 4295 N N . VAL A 1 15 ? -7.400 -10.782 -2.644 1.00 0.00 15 VAL A N 3
ATOM 4296 C CA . VAL A 1 15 ? -7.315 -9.504 -3.367 1.00 0.00 15 VAL A CA 3
ATOM 4297 C C . VAL A 1 15 ? -8.392 -9.424 -4.450 1.00 0.00 15 VAL A C 3
ATOM 4298 O O . VAL A 1 15 ? -9.087 -8.413 -4.521 1.00 0.00 15 VAL A O 3
ATOM 4311 N N . ARG A 1 16 ? -8.622 -10.491 -5.231 1.00 0.00 16 ARG A N 3
ATOM 4312 C CA . ARG A 1 16 ? -9.742 -10.547 -6.190 1.00 0.00 16 ARG A CA 3
ATOM 4313 C C . ARG A 1 16 ? -11.081 -10.250 -5.518 1.00 0.00 16 ARG A C 3
ATOM 4314 O O . ARG A 1 16 ? -11.815 -9.397 -6.015 1.00 0.00 16 ARG A O 3
ATOM 4335 N N . LYS A 1 17 ? -11.376 -10.869 -4.369 1.00 0.00 17 LYS A N 3
ATOM 4336 C CA . LYS A 1 17 ? -12.592 -10.578 -3.590 1.00 0.00 17 LYS A CA 3
ATOM 4337 C C . LYS A 1 17 ? -12.669 -9.108 -3.168 1.00 0.00 17 LYS A C 3
ATOM 4338 O O . LYS A 1 17 ? -13.718 -8.505 -3.369 1.00 0.00 17 LYS A O 3
ATOM 4357 N N . LEU A 1 18 ? -11.589 -8.497 -2.663 1.00 0.00 18 LEU A N 3
ATOM 4358 C CA . LEU A 1 18 ? -11.579 -7.072 -2.297 1.00 0.00 18 LEU A CA 3
ATOM 4359 C C . LEU A 1 18 ? -11.889 -6.161 -3.499 1.00 0.00 18 LEU A C 3
ATOM 4360 O O . LEU A 1 18 ? -12.773 -5.311 -3.417 1.00 0.00 18 LEU A O 3
ATOM 4376 N N . ILE A 1 19 ? -11.200 -6.363 -4.625 1.00 0.00 19 ILE A N 3
ATOM 4377 C CA . ILE A 1 19 ? -11.358 -5.548 -5.840 1.00 0.00 19 ILE A CA 3
ATOM 4378 C C . ILE A 1 19 ? -12.756 -5.728 -6.458 1.00 0.00 19 ILE A C 3
ATOM 4379 O O . ILE A 1 19 ? -13.421 -4.749 -6.792 1.00 0.00 19 ILE A O 3
ATOM 4395 N N . GLU A 1 20 ? -13.253 -6.960 -6.548 1.00 0.00 20 GLU A N 3
ATOM 4396 C CA . GLU A 1 20 ? -14.578 -7.261 -7.111 1.00 0.00 20 GLU A CA 3
ATOM 4397 C C . GLU A 1 20 ? -15.734 -6.822 -6.189 1.00 0.00 20 GLU A C 3
ATOM 4398 O O . GLU A 1 20 ? -16.747 -6.327 -6.685 1.00 0.00 20 GLU A O 3
ATOM 4410 N N . GLN A 1 21 ? -15.584 -6.903 -4.859 1.00 0.00 21 GLN A N 3
ATOM 4411 C CA . GLN A 1 21 ? -16.561 -6.354 -3.898 1.00 0.00 21 GLN A CA 3
ATOM 4412 C C . GLN A 1 21 ? -16.547 -4.815 -3.853 1.00 0.00 21 GLN A C 3
ATOM 4413 O O . GLN A 1 21 ? -17.576 -4.207 -3.547 1.00 0.00 21 GLN A O 3
ATOM 4427 N N . ALA A 1 22 ? -15.434 -4.178 -4.233 1.00 0.00 22 ALA A N 3
ATOM 4428 C CA . ALA A 1 22 ? -15.353 -2.732 -4.455 1.00 0.00 22 ALA A CA 3
ATOM 4429 C C . ALA A 1 22 ? -15.983 -2.296 -5.802 1.00 0.00 22 ALA A C 3
ATOM 4430 O O . ALA A 1 22 ? -16.095 -1.098 -6.071 1.00 0.00 22 ALA A O 3
ATOM 4437 N N . GLY A 1 23 ? -16.396 -3.248 -6.651 1.00 0.00 23 GLY A N 3
ATOM 4438 C CA . GLY A 1 23 ? -16.961 -2.998 -7.982 1.00 0.00 23 GLY A CA 3
ATOM 4439 C C . GLY A 1 23 ? -15.918 -2.734 -9.079 1.00 0.00 23 GLY A C 3
ATOM 4440 O O . GLY A 1 23 ? -16.265 -2.191 -10.130 1.00 0.00 23 GLY A O 3
ATOM 4444 N N . LEU A 1 24 ? -14.650 -3.094 -8.847 1.00 0.00 24 LEU A N 3
ATOM 4445 C CA . LEU A 1 24 ? -13.538 -2.958 -9.796 1.00 0.00 24 LEU A CA 3
ATOM 4446 C C . LEU A 1 24 ? -13.211 -4.298 -10.482 1.00 0.00 24 LEU A C 3
ATOM 4447 O O . LEU A 1 24 ? -13.669 -5.367 -10.071 1.00 0.00 24 LEU A O 3
ATOM 4463 N N . ASP A 1 25 ? -12.400 -4.230 -11.539 1.00 0.00 25 ASP A N 3
ATOM 4464 C CA . ASP A 1 25 ? -11.895 -5.399 -12.272 1.00 0.00 25 ASP A CA 3
ATOM 4465 C C . ASP A 1 25 ? -10.403 -5.656 -11.942 1.00 0.00 25 ASP A C 3
ATOM 4466 O O . ASP A 1 25 ? -9.584 -4.751 -12.132 1.00 0.00 25 ASP A O 3
ATOM 4475 N N . PRO A 1 26 ? -10.012 -6.852 -11.455 1.00 0.00 26 PRO A N 3
ATOM 4476 C CA . PRO A 1 26 ? -8.634 -7.141 -11.042 1.00 0.00 26 PRO A CA 3
ATOM 4477 C C . PRO A 1 26 ? -7.656 -7.274 -12.220 1.00 0.00 26 PRO A C 3
ATOM 4478 O O . PRO A 1 26 ? -6.484 -6.916 -12.092 1.00 0.00 26 PRO A O 3
ATOM 4489 N N . ASP A 1 27 ? -8.122 -7.753 -13.377 1.00 0.00 27 ASP A N 3
ATOM 4490 C CA . ASP A 1 27 ? -7.315 -7.892 -14.600 1.00 0.00 27 ASP A CA 3
ATOM 4491 C C . ASP A 1 27 ? -6.988 -6.538 -15.268 1.00 0.00 27 ASP A C 3
ATOM 4492 O O . ASP A 1 27 ? -6.056 -6.448 -16.068 1.00 0.00 27 ASP A O 3
ATOM 4501 N N . GLU A 1 28 ? -7.726 -5.474 -14.934 1.00 0.00 28 GLU A N 3
ATOM 4502 C CA . GLU A 1 28 ? -7.487 -4.102 -15.407 1.00 0.00 28 GLU A CA 3
ATOM 4503 C C . GLU A 1 28 ? -6.333 -3.392 -14.660 1.00 0.00 28 GLU A C 3
ATOM 4504 O O . GLU A 1 28 ? -5.753 -2.438 -15.181 1.00 0.00 28 GLU A O 3
ATOM 4516 N N . LEU A 1 29 ? -5.945 -3.870 -13.469 1.00 0.00 29 LEU A N 3
ATOM 4517 C CA . LEU A 1 29 ? -4.915 -3.268 -12.600 1.00 0.00 29 LEU A CA 3
ATOM 4518 C C . LEU A 1 29 ? -3.473 -3.615 -13.047 1.00 0.00 29 LEU A C 3
ATOM 4519 O O . LEU A 1 29 ? -2.624 -3.995 -12.239 1.00 0.00 29 LEU A O 3
ATOM 4535 N N . ARG A 1 30 ? -3.188 -3.487 -14.350 1.00 0.00 30 ARG A N 3
ATOM 4536 C CA . ARG A 1 30 ? -1.943 -3.952 -15.000 1.00 0.00 30 ARG A CA 3
ATOM 4537 C C . ARG A 1 30 ? -0.729 -3.057 -14.733 1.00 0.00 30 ARG A C 3
ATOM 4538 O O . ARG A 1 30 ? 0.403 -3.538 -14.728 1.00 0.00 30 ARG A O 3
ATOM 4559 N N . GLU A 1 31 ? -0.962 -1.766 -14.497 1.00 0.00 31 GLU A N 3
ATOM 4560 C CA . GLU A 1 31 ? 0.077 -0.755 -14.232 1.00 0.00 31 GLU A CA 3
ATOM 4561 C C . GLU A 1 31 ? 0.280 -0.465 -12.729 1.00 0.00 31 GLU A C 3
ATOM 4562 O O . GLU A 1 31 ? 1.151 0.328 -12.361 1.00 0.00 31 GLU A O 3
ATOM 4574 N N . ALA A 1 32 ? -0.514 -1.094 -11.854 1.00 0.00 32 ALA A N 3
ATOM 4575 C CA . ALA A 1 32 ? -0.524 -0.855 -10.411 1.00 0.00 32 ALA A CA 3
ATOM 4576 C C . ALA A 1 32 ? 0.248 -1.926 -9.616 1.00 0.00 32 ALA A C 3
ATOM 4577 O O . ALA A 1 32 ? 0.197 -3.118 -9.929 1.00 0.00 32 ALA A O 3
ATOM 4584 N N . GLU A 1 33 ? 0.931 -1.501 -8.551 1.00 0.00 33 GLU A N 3
ATOM 4585 C CA . GLU A 1 33 ? 1.653 -2.354 -7.599 1.00 0.00 33 GLU A CA 3
ATOM 4586 C C . GLU A 1 33 ? 1.290 -2.045 -6.131 1.00 0.00 33 GLU A C 3
ATOM 4587 O O . GLU A 1 33 ? 1.406 -2.928 -5.278 1.00 0.00 33 GLU A O 3
ATOM 4599 N N . VAL A 1 34 ? 0.794 -0.833 -5.839 1.00 0.00 34 VAL A N 3
ATOM 4600 C CA . VAL A 1 34 ? 0.252 -0.429 -4.529 1.00 0.00 34 VAL A CA 3
ATOM 4601 C C . VAL A 1 34 ? -1.144 0.182 -4.687 1.00 0.00 34 VAL A C 3
ATOM 4602 O O . VAL A 1 34 ? -1.314 1.172 -5.402 1.00 0.00 34 VAL A O 3
ATOM 4615 N N . ILE A 1 35 ? -2.142 -0.378 -3.996 1.00 0.00 35 ILE A N 3
ATOM 4616 C CA . ILE A 1 35 ? -3.534 0.107 -3.974 1.00 0.00 35 ILE A CA 3
ATOM 4617 C C . ILE A 1 35 ? -4.006 0.198 -2.520 1.00 0.00 35 ILE A C 3
ATOM 4618 O O . ILE A 1 35 ? -3.830 -0.756 -1.761 1.00 0.00 35 ILE A O 3
ATOM 4634 N N . ILE A 1 36 ? -4.625 1.315 -2.127 1.00 0.00 36 ILE A N 3
ATOM 4635 C CA . ILE A 1 36 ? -5.228 1.486 -0.800 1.00 0.00 36 ILE A CA 3
ATOM 4636 C C . ILE A 1 36 ? -6.733 1.750 -0.890 1.00 0.00 36 ILE A C 3
ATOM 4637 O O . ILE A 1 36 ? -7.213 2.554 -1.692 1.00 0.00 36 ILE A O 3
ATOM 4653 N N . ILE A 1 37 ? -7.457 1.060 -0.014 1.00 0.00 37 ILE A N 3
ATOM 4654 C CA . ILE A 1 37 ? -8.890 1.175 0.237 1.00 0.00 37 ILE A CA 3
ATOM 4655 C C . ILE A 1 37 ? -9.069 1.994 1.520 1.00 0.00 37 ILE A C 3
ATOM 4656 O O . ILE A 1 37 ? -8.609 1.566 2.583 1.00 0.00 37 ILE A O 3
ATOM 4672 N N . ILE A 1 38 ? -9.735 3.150 1.432 1.00 0.00 38 ILE A N 3
ATOM 4673 C CA . ILE A 1 38 ? -10.089 3.982 2.596 1.00 0.00 38 ILE A CA 3
ATOM 4674 C C . ILE A 1 38 ? -11.591 3.907 2.856 1.00 0.00 38 ILE A C 3
ATOM 4675 O O . ILE A 1 38 ? -12.408 4.151 1.963 1.00 0.00 38 ILE A O 3
ATOM 4691 N N . ILE A 1 39 ? -11.938 3.607 4.108 1.00 0.00 39 ILE A N 3
ATOM 4692 C CA . ILE A 1 39 ? -13.313 3.547 4.599 1.00 0.00 39 ILE A CA 3
ATOM 4693 C C . ILE A 1 39 ? -13.397 4.333 5.910 1.00 0.00 39 ILE A C 3
ATOM 4694 O O . ILE A 1 39 ? -12.717 3.973 6.866 1.00 0.00 39 ILE A O 3
ATOM 4710 N N . SER A 1 40 ? -14.213 5.389 5.973 1.00 0.00 40 SER A N 3
ATOM 4711 C CA . SER A 1 40 ? -14.564 6.094 7.224 1.00 0.00 40 SER A CA 3
ATOM 4712 C C . SER A 1 40 ? -16.075 6.167 7.427 1.00 0.00 40 SER A C 3
ATOM 4713 O O . SER A 1 40 ? -16.857 5.955 6.498 1.00 0.00 40 SER A O 3
ATOM 4721 N N . ARG A 1 41 ? -16.497 6.517 8.644 1.00 0.00 41 ARG A N 3
ATOM 4722 C CA . ARG A 1 41 ? -17.915 6.708 8.984 1.00 0.00 41 ARG A CA 3
ATOM 4723 C C . ARG A 1 41 ? -18.485 7.952 8.299 1.00 0.00 41 ARG A C 3
ATOM 4724 O O . ARG A 1 41 ? -19.459 7.847 7.553 1.00 0.00 41 ARG A O 3
ATOM 4745 N N . THR A 1 42 ? -17.805 9.086 8.469 1.00 0.00 42 THR A N 3
ATOM 4746 C CA . THR A 1 42 ? -18.084 10.357 7.782 1.00 0.00 42 THR A CA 3
ATOM 4747 C C . THR A 1 42 ? -17.274 10.465 6.484 1.00 0.00 42 THR A C 3
ATOM 4748 O O . THR A 1 42 ? -16.167 9.919 6.406 1.00 0.00 42 THR A O 3
ATOM 4759 N N . PRO A 1 43 ? -17.769 11.181 5.454 1.00 0.00 43 PRO A N 3
ATOM 4760 C CA . PRO A 1 43 ? -16.984 11.424 4.249 1.00 0.00 43 PRO A CA 3
ATOM 4761 C C . PRO A 1 43 ? -15.770 12.326 4.499 1.00 0.00 43 PRO A C 3
ATOM 4762 O O . PRO A 1 43 ? -14.731 12.129 3.876 1.00 0.00 43 PRO A O 3
ATOM 4773 N N . GLU A 1 44 ? -15.859 13.282 5.429 1.00 0.00 44 GLU A N 3
ATOM 4774 C CA . GLU A 1 44 ? -14.789 14.257 5.697 1.00 0.00 44 GLU A CA 3
ATOM 4775 C C . GLU A 1 44 ? -13.546 13.614 6.334 1.00 0.00 44 GLU A C 3
ATOM 4776 O O . GLU A 1 44 ? -12.422 13.978 5.987 1.00 0.00 44 GLU A O 3
ATOM 4788 N N . GLN A 1 45 ? -13.713 12.613 7.207 1.00 0.00 45 GLN A N 3
ATOM 4789 C CA . GLN A 1 45 ? -12.579 11.845 7.736 1.00 0.00 45 GLN A CA 3
ATOM 4790 C C . GLN A 1 45 ? -11.941 10.957 6.653 1.00 0.00 45 GLN A C 3
ATOM 4791 O O . GLN A 1 45 ? -10.715 10.824 6.601 1.00 0.00 45 GLN A O 3
ATOM 4805 N N . LEU A 1 46 ? -12.760 10.413 5.744 1.00 0.00 46 LEU A N 3
ATOM 4806 C CA . LEU A 1 46 ? -12.314 9.632 4.596 1.00 0.00 46 LEU A CA 3
ATOM 4807 C C . LEU A 1 46 ? -11.464 10.528 3.667 1.00 0.00 46 LEU A C 3
ATOM 4808 O O . LEU A 1 46 ? -10.379 10.127 3.256 1.00 0.00 46 LEU A O 3
ATOM 4824 N N . GLU A 1 47 ? -11.892 11.769 3.410 1.00 0.00 47 GLU A N 3
ATOM 4825 C CA . GLU A 1 47 ? -11.214 12.766 2.585 1.00 0.00 47 GLU A CA 3
ATOM 4826 C C . GLU A 1 47 ? -9.763 13.028 3.026 1.00 0.00 47 GLU A C 3
ATOM 4827 O O . GLU A 1 47 ? -8.845 13.006 2.203 1.00 0.00 47 GLU A O 3
ATOM 4839 N N . LYS A 1 48 ? -9.533 13.193 4.336 1.00 0.00 48 LYS A N 3
ATOM 4840 C CA . LYS A 1 48 ? -8.200 13.472 4.896 1.00 0.00 48 LYS A CA 3
ATOM 4841 C C . LYS A 1 48 ? -7.287 12.247 4.892 1.00 0.00 48 LYS A C 3
ATOM 4842 O O . LYS A 1 48 ? -6.092 12.389 4.633 1.00 0.00 48 LYS A O 3
ATOM 4861 N N . LEU A 1 49 ? -7.814 11.046 5.134 1.00 0.00 49 LEU A N 3
ATOM 4862 C CA . LEU A 1 49 ? -7.040 9.806 4.978 1.00 0.00 49 LEU A CA 3
ATOM 4863 C C . LEU A 1 49 ? -6.712 9.528 3.503 1.00 0.00 49 LEU A C 3
ATOM 4864 O O . LEU A 1 49 ? -5.599 9.113 3.187 1.00 0.00 49 LEU A O 3
ATOM 4880 N N . SER A 1 50 ? -7.645 9.829 2.598 1.00 0.00 50 SER A N 3
ATOM 4881 C CA . SER A 1 50 ? -7.482 9.668 1.148 1.00 0.00 50 SER A CA 3
ATOM 4882 C C . SER A 1 50 ? -6.355 10.552 0.603 1.00 0.00 50 SER A C 3
ATOM 4883 O O . SER A 1 50 ? -5.487 10.062 -0.122 1.00 0.00 50 SER A O 3
ATOM 4891 N N . ARG A 1 51 ? -6.274 11.818 1.046 1.00 0.00 51 ARG A N 3
ATOM 4892 C CA . ARG A 1 51 ? -5.139 12.717 0.755 1.00 0.00 51 ARG A CA 3
ATOM 4893 C C . ARG A 1 51 ? -3.814 12.135 1.246 1.00 0.00 51 ARG A C 3
ATOM 4894 O O . ARG A 1 51 ? -2.842 12.100 0.497 1.00 0.00 51 ARG A O 3
ATOM 4915 N N . GLN A 1 52 ? -3.785 11.617 2.474 1.00 0.00 52 GLN A N 3
ATOM 4916 C CA . GLN A 1 52 ? -2.568 11.088 3.100 1.00 0.00 52 GLN A CA 3
ATOM 4917 C C . GLN A 1 52 ? -2.019 9.840 2.387 1.00 0.00 52 GLN A C 3
ATOM 4918 O O . GLN A 1 52 ? -0.808 9.744 2.177 1.00 0.00 52 GLN A O 3
ATOM 4932 N N . VAL A 1 53 ? -2.878 8.913 1.946 1.00 0.00 53 VAL A N 3
ATOM 4933 C CA . VAL A 1 53 ? -2.445 7.737 1.161 1.00 0.00 53 VAL A CA 3
ATOM 4934 C C . VAL A 1 53 ? -2.144 8.057 -0.312 1.00 0.00 53 VAL A C 3
ATOM 4935 O O . VAL A 1 53 ? -1.264 7.433 -0.907 1.00 0.00 53 VAL A O 3
ATOM 4948 N N . LYS A 1 54 ? -2.799 9.074 -0.891 1.00 0.00 54 LYS A N 3
ATOM 4949 C CA . LYS A 1 54 ? -2.470 9.633 -2.217 1.00 0.00 54 LYS A CA 3
ATOM 4950 C C . LYS A 1 54 ? -1.085 10.296 -2.227 1.00 0.00 54 LYS A C 3
ATOM 4951 O O . LYS A 1 54 ? -0.305 10.068 -3.151 1.00 0.00 54 LYS A O 3
ATOM 4970 N N . GLU A 1 55 ? -0.732 11.041 -1.178 1.00 0.00 55 GLU A N 3
ATOM 4971 C CA . GLU A 1 55 ? 0.603 11.648 -0.999 1.00 0.00 55 GLU A CA 3
ATOM 4972 C C . GLU A 1 55 ? 1.731 10.612 -0.801 1.00 0.00 55 GLU A C 3
ATOM 4973 O O . GLU A 1 55 ? 2.899 10.922 -1.047 1.00 0.00 55 GLU A O 3
ATOM 4985 N N . LEU A 1 56 ? 1.397 9.366 -0.437 1.00 0.00 56 LEU A N 3
ATOM 4986 C CA . LEU A 1 56 ? 2.319 8.220 -0.420 1.00 0.00 56 LEU A CA 3
ATOM 4987 C C . LEU A 1 56 ? 2.527 7.568 -1.804 1.00 0.00 56 LEU A C 3
ATOM 4988 O O . LEU A 1 56 ? 3.310 6.624 -1.931 1.00 0.00 56 LEU A O 3
ATOM 5004 N N . GLY A 1 57 ? 1.868 8.075 -2.853 1.00 0.00 57 GLY A N 3
ATOM 5005 C CA . GLY A 1 57 ? 2.092 7.663 -4.242 1.00 0.00 57 GLY A CA 3
ATOM 5006 C C . GLY A 1 57 ? 1.412 6.350 -4.644 1.00 0.00 57 GLY A C 3
ATOM 5007 O O . GLY A 1 57 ? 1.938 5.636 -5.499 1.00 0.00 57 GLY A O 3
ATOM 5011 N N . ALA A 1 58 ? 0.264 6.011 -4.041 1.00 0.00 58 ALA A N 3
ATOM 5012 C CA . ALA A 1 58 ? -0.549 4.861 -4.448 1.00 0.00 58 ALA A CA 3
ATOM 5013 C C . ALA A 1 58 ? -0.930 4.913 -5.945 1.00 0.00 58 ALA A C 3
ATOM 5014 O O . ALA A 1 58 ? -1.240 5.979 -6.485 1.00 0.00 58 ALA A O 3
ATOM 5021 N N . ASP A 1 59 ? -0.934 3.759 -6.617 1.00 0.00 59 ASP A N 3
ATOM 5022 C CA . ASP A 1 59 ? -1.224 3.657 -8.057 1.00 0.00 59 ASP A CA 3
ATOM 5023 C C . ASP A 1 59 ? -2.730 3.722 -8.361 1.00 0.00 59 ASP A C 3
ATOM 5024 O O . ASP A 1 59 ? -3.135 4.237 -9.407 1.00 0.00 59 ASP A O 3
ATOM 5033 N N . ARG A 1 60 ? -3.559 3.219 -7.435 1.00 0.00 60 ARG A N 3
ATOM 5034 C CA . ARG A 1 60 ? -5.027 3.268 -7.476 1.00 0.00 60 ARG A CA 3
ATOM 5035 C C . ARG A 1 60 ? -5.592 3.591 -6.088 1.00 0.00 60 ARG A C 3
ATOM 5036 O O . ARG A 1 60 ? -5.031 3.193 -5.066 1.00 0.00 60 ARG A O 3
ATOM 5057 N N . LEU A 1 61 ? -6.723 4.291 -6.080 1.00 0.00 61 LEU A N 3
ATOM 5058 C CA . LEU A 1 61 ? -7.499 4.681 -4.903 1.00 0.00 61 LEU A CA 3
ATOM 5059 C C . LEU A 1 61 ? -8.957 4.234 -5.055 1.00 0.00 61 LEU A C 3
ATOM 5060 O O . LEU A 1 61 ? -9.514 4.303 -6.154 1.00 0.00 61 LEU A O 3
ATOM 5076 N N . LEU A 1 62 ? -9.571 3.785 -3.962 1.00 0.00 62 LEU A N 3
ATOM 5077 C CA . LEU A 1 62 ? -11.021 3.603 -3.857 1.00 0.00 62 LEU A CA 3
ATOM 5078 C C . LEU A 1 62 ? -11.503 3.997 -2.451 1.00 0.00 62 LEU A C 3
ATOM 5079 O O . LEU A 1 62 ? -10.841 3.743 -1.441 1.00 0.00 62 LEU A O 3
ATOM 5095 N N . GLU A 1 63 ? -12.656 4.658 -2.419 1.00 0.00 63 GLU A N 3
ATOM 5096 C CA . GLU A 1 63 ? -13.200 5.375 -1.263 1.00 0.00 63 GLU A CA 3
ATOM 5097 C C . GLU A 1 63 ? -14.644 4.953 -0.945 1.00 0.00 63 GLU A C 3
ATOM 5098 O O . GLU A 1 63 ? -15.502 5.006 -1.830 1.00 0.00 63 GLU A O 3
ATOM 5110 N N . PHE A 1 64 ? -14.940 4.627 0.321 1.00 0.00 64 PHE A N 3
ATOM 5111 C CA . PHE A 1 64 ? -16.304 4.345 0.804 1.00 0.00 64 PHE A CA 3
ATOM 5112 C C . PHE A 1 64 ? -16.600 5.053 2.134 1.00 0.00 64 PHE A C 3
ATOM 5113 O O . PHE A 1 64 ? -15.719 5.234 2.973 1.00 0.00 64 PHE A O 3
ATOM 5130 N N . ASN A 1 65 ? -17.855 5.462 2.327 1.00 0.00 65 ASN A N 3
ATOM 5131 C CA . ASN A 1 65 ? -18.323 6.197 3.502 1.00 0.00 65 ASN A CA 3
ATOM 5132 C C . ASN A 1 65 ? -19.556 5.517 4.132 1.00 0.00 65 ASN A C 3
ATOM 5133 O O . ASN A 1 65 ? -20.574 5.337 3.467 1.00 0.00 65 ASN A O 3
ATOM 5144 N N . VAL A 1 66 ? -19.494 5.149 5.418 1.00 0.00 66 VAL A N 3
ATOM 5145 C CA . VAL A 1 66 ? -20.525 4.291 6.051 1.00 0.00 66 VAL A CA 3
ATOM 5146 C C . VAL A 1 66 ? -21.873 5.007 6.214 1.00 0.00 66 VAL A C 3
ATOM 5147 O O . VAL A 1 66 ? -22.917 4.376 6.065 1.00 0.00 66 VAL A O 3
ATOM 5160 N N . ASP A 1 67 ? -21.880 6.320 6.477 1.00 0.00 67 ASP A N 3
ATOM 5161 C CA . ASP A 1 67 ? -23.125 7.076 6.696 1.00 0.00 67 ASP A CA 3
ATOM 5162 C C . ASP A 1 67 ? -24.007 7.173 5.434 1.00 0.00 67 ASP A C 3
ATOM 5163 O O . ASP A 1 67 ? -25.235 7.206 5.540 1.00 0.00 67 ASP A O 3
ATOM 5172 N N . GLU A 1 68 ? -23.404 7.208 4.241 1.00 0.00 68 GLU A N 3
ATOM 5173 C CA . GLU A 1 68 ? -24.085 7.337 2.955 1.00 0.00 68 GLU A CA 3
ATOM 5174 C C . GLU A 1 68 ? -24.183 6.007 2.184 1.00 0.00 68 GLU A C 3
ATOM 5175 O O . GLU A 1 68 ? -25.220 5.714 1.584 1.00 0.00 68 GLU A O 3
ATOM 5187 N N . ASN A 1 69 ? -23.115 5.197 2.201 1.00 0.00 69 ASN A N 3
ATOM 5188 C CA . ASN A 1 69 ? -22.998 3.920 1.487 1.00 0.00 69 ASN A CA 3
ATOM 5189 C C . ASN A 1 69 ? -22.604 2.768 2.445 1.00 0.00 69 ASN A C 3
ATOM 5190 O O . ASN A 1 69 ? -21.500 2.216 2.332 1.00 0.00 69 ASN A O 3
ATOM 5201 N N . PRO A 1 70 ? -23.489 2.362 3.379 1.00 0.00 70 PRO A N 3
ATOM 5202 C CA . PRO A 1 70 ? -23.173 1.339 4.379 1.00 0.00 70 PRO A CA 3
ATOM 5203 C C . PRO A 1 70 ? -22.876 -0.031 3.757 1.00 0.00 70 PRO A C 3
ATOM 5204 O O . PRO A 1 70 ? -21.957 -0.713 4.206 1.00 0.00 70 PRO A O 3
ATOM 5215 N N . GLU A 1 71 ? -23.584 -0.428 2.693 1.00 0.00 71 GLU A N 3
ATOM 5216 C CA . GLU A 1 71 ? -23.345 -1.709 2.007 1.00 0.00 71 GLU A CA 3
ATOM 5217 C C . GLU A 1 71 ? -21.974 -1.739 1.309 1.00 0.00 71 GLU A C 3
ATOM 5218 O O . GLU A 1 71 ? -21.260 -2.738 1.394 1.00 0.00 71 GLU A O 3
ATOM 5230 N N . GLN A 1 72 ? -21.573 -0.640 0.657 1.00 0.00 72 GLN A N 3
ATOM 5231 C CA . GLN A 1 72 ? -20.288 -0.558 -0.053 1.00 0.00 72 GLN A CA 3
ATOM 5232 C C . GLN A 1 72 ? -19.103 -0.697 0.912 1.00 0.00 72 GLN A C 3
ATOM 5233 O O . GLN A 1 72 ? -18.145 -1.410 0.623 1.00 0.00 72 GLN A O 3
ATOM 5247 N N . ALA A 1 73 ? -19.199 -0.086 2.097 1.00 0.00 73 ALA A N 3
ATOM 5248 C CA . ALA A 1 73 ? -18.216 -0.252 3.162 1.00 0.00 73 ALA A CA 3
ATOM 5249 C C . ALA A 1 73 ? -18.270 -1.653 3.806 1.00 0.00 73 ALA A C 3
ATOM 5250 O O . ALA A 1 73 ? -17.229 -2.274 4.035 1.00 0.00 73 ALA A O 3
ATOM 5257 N N . SER A 1 74 ? -19.475 -2.174 4.065 1.00 0.00 74 SER A N 3
ATOM 5258 C CA . SER A 1 74 ? -19.694 -3.472 4.718 1.00 0.00 74 SER A CA 3
ATOM 5259 C C . SER A 1 74 ? -19.132 -4.640 3.901 1.00 0.00 74 SER A C 3
ATOM 5260 O O . SER A 1 74 ? -18.439 -5.490 4.455 1.00 0.00 74 SER A O 3
ATOM 5268 N N . LYS A 1 75 ? -19.341 -4.667 2.577 1.00 0.00 75 LYS A N 3
ATOM 5269 C CA . LYS A 1 75 ? -18.823 -5.724 1.683 1.00 0.00 75 LYS A CA 3
ATOM 5270 C C . LYS A 1 75 ? -17.296 -5.860 1.747 1.00 0.00 75 LYS A C 3
ATOM 5271 O O . LYS A 1 75 ? -16.780 -6.976 1.848 1.00 0.00 75 LYS A O 3
ATOM 5290 N N . LEU A 1 76 ? -16.567 -4.742 1.779 1.00 0.00 76 LEU A N 3
ATOM 5291 C CA . LEU A 1 76 ? -15.117 -4.722 1.970 1.00 0.00 76 LEU A CA 3
ATOM 5292 C C . LEU A 1 76 ? -14.699 -5.125 3.390 1.00 0.00 76 LEU A C 3
ATOM 5293 O O . LEU A 1 76 ? -13.786 -5.936 3.544 1.00 0.00 76 LEU A O 3
ATOM 5309 N N . ALA A 1 77 ? -15.392 -4.634 4.421 1.00 0.00 77 ALA A N 3
ATOM 5310 C CA . ALA A 1 77 ? -15.147 -5.016 5.808 1.00 0.00 77 ALA A CA 3
ATOM 5311 C C . ALA A 1 77 ? -15.314 -6.537 6.023 1.00 0.00 77 ALA A C 3
ATOM 5312 O O . ALA A 1 77 ? -14.429 -7.182 6.586 1.00 0.00 77 ALA A O 3
ATOM 5319 N N . LYS A 1 78 ? -16.376 -7.138 5.473 1.00 0.00 78 LYS A N 3
ATOM 5320 C CA . LYS A 1 78 ? -16.635 -8.592 5.501 1.00 0.00 78 LYS A CA 3
ATOM 5321 C C . LYS A 1 78 ? -15.495 -9.384 4.852 1.00 0.00 78 LYS A C 3
ATOM 5322 O O . LYS A 1 78 ? -15.029 -10.375 5.414 1.00 0.00 78 LYS A O 3
ATOM 5341 N N . THR A 1 79 ? -14.996 -8.910 3.711 1.00 0.00 79 THR A N 3
ATOM 5342 C CA . THR A 1 79 ? -13.874 -9.526 2.970 1.00 0.00 79 THR A CA 3
ATOM 5343 C C . THR A 1 79 ? -12.526 -9.381 3.700 1.00 0.00 79 THR A C 3
ATOM 5344 O O . THR A 1 79 ? -11.646 -10.233 3.564 1.00 0.00 79 THR A O 3
ATOM 5355 N N . ALA A 1 80 ? -12.378 -8.347 4.534 1.00 0.00 80 ALA A N 3
ATOM 5356 C CA . ALA A 1 80 ? -11.247 -8.148 5.445 1.00 0.00 80 ALA A CA 3
ATOM 5357 C C . ALA A 1 80 ? -11.406 -8.858 6.814 1.00 0.00 80 ALA A C 3
ATOM 5358 O O . ALA A 1 80 ? -10.554 -8.697 7.692 1.00 0.00 80 ALA A O 3
ATOM 5365 N N . GLY A 1 81 ? -12.477 -9.643 7.012 1.00 0.00 81 GLY A N 3
ATOM 5366 C CA . GLY A 1 81 ? -12.751 -10.404 8.241 1.00 0.00 81 GLY A CA 3
ATOM 5367 C C . GLY A 1 81 ? -13.331 -9.584 9.405 1.00 0.00 81 GLY A C 3
ATOM 5368 O O . GLY A 1 81 ? -13.303 -10.040 10.549 1.00 0.00 81 GLY A O 3
ATOM 5372 N N . ILE A 1 82 ? -13.834 -8.376 9.131 1.00 0.00 82 ILE A N 3
ATOM 5373 C CA . ILE A 1 82 ? -14.302 -7.384 10.109 1.00 0.00 82 ILE A CA 3
ATOM 5374 C C . ILE A 1 82 ? -15.803 -7.579 10.395 1.00 0.00 82 ILE A C 3
ATOM 5375 O O . ILE A 1 82 ? -16.614 -7.621 9.466 1.00 0.00 82 ILE A O 3
ATOM 5391 N N . SER A 1 83 ? -16.188 -7.667 11.672 1.00 0.00 83 SER A N 3
ATOM 5392 C CA . SER A 1 83 ? -17.595 -7.699 12.115 1.00 0.00 83 SER A CA 3
ATOM 5393 C C . SER A 1 83 ? -18.239 -6.307 12.180 1.00 0.00 83 SER A C 3
ATOM 5394 O O . SER A 1 83 ? -17.549 -5.287 12.177 1.00 0.00 83 SER A O 3
ATOM 5402 N N . GLU A 1 84 ? -19.569 -6.245 12.319 1.00 0.00 84 GLU A N 3
ATOM 5403 C CA . GLU A 1 84 ? -20.284 -4.992 12.630 1.00 0.00 84 GLU A CA 3
ATOM 5404 C C . GLU A 1 84 ? -19.683 -4.277 13.848 1.00 0.00 84 GLU A C 3
ATOM 5405 O O . GLU A 1 84 ? -19.501 -3.058 13.849 1.00 0.00 84 GLU A O 3
ATOM 5417 N N . LYS A 1 85 ? -19.371 -5.050 14.892 1.00 0.00 85 LYS A N 3
ATOM 5418 C CA . LYS A 1 85 ? -18.904 -4.535 16.179 1.00 0.00 85 LYS A CA 3
ATOM 5419 C C . LYS A 1 85 ? -17.482 -3.985 16.063 1.00 0.00 85 LYS A C 3
ATOM 5420 O O . LYS A 1 85 ? -17.214 -2.877 16.527 1.00 0.00 85 LYS A O 3
ATOM 5439 N N . GLN A 1 86 ? -16.609 -4.706 15.358 1.00 0.00 86 GLN A N 3
ATOM 5440 C CA . GLN A 1 86 ? -15.249 -4.271 15.030 1.00 0.00 86 GLN A CA 3
ATOM 5441 C C . GLN A 1 86 ? -15.251 -3.005 14.158 1.00 0.00 86 GLN A C 3
ATOM 5442 O O . GLN A 1 86 ? -14.505 -2.072 14.446 1.00 0.00 86 GLN A O 3
ATOM 5456 N N . LEU A 1 87 ? -16.135 -2.916 13.156 1.00 0.00 87 LEU A N 3
ATOM 5457 C CA . LEU A 1 87 ? -16.318 -1.716 12.327 1.00 0.00 87 LEU A CA 3
ATOM 5458 C C . LEU A 1 87 ? -16.728 -0.499 13.173 1.00 0.00 87 LEU A C 3
ATOM 5459 O O . LEU A 1 87 ? -16.123 0.570 13.049 1.00 0.00 87 LEU A O 3
ATOM 5475 N N . ARG A 1 88 ? -17.714 -0.661 14.065 1.00 0.00 88 ARG A N 3
ATOM 5476 C CA . ARG A 1 88 ? -18.245 0.429 14.903 1.00 0.00 88 ARG A CA 3
ATOM 5477 C C . ARG A 1 88 ? -17.247 0.946 15.943 1.00 0.00 88 ARG A C 3
ATOM 5478 O O . ARG A 1 88 ? -17.236 2.150 16.200 1.00 0.00 88 ARG A O 3
ATOM 5499 N N . GLU A 1 89 ? -16.379 0.098 16.503 1.00 0.00 89 GLU A N 3
ATOM 5500 C CA . GLU A 1 89 ? -15.301 0.556 17.395 1.00 0.00 89 GLU A CA 3
ATOM 5501 C C . GLU A 1 89 ? -14.057 1.079 16.651 1.00 0.00 89 GLU A C 3
ATOM 5502 O O . GLU A 1 89 ? -13.332 1.921 17.186 1.00 0.00 89 GLU A O 3
ATOM 5514 N N . ALA A 1 90 ? -13.816 0.622 15.416 1.00 0.00 90 ALA A N 3
ATOM 5515 C CA . ALA A 1 90 ? -12.695 1.086 14.589 1.00 0.00 90 ALA A CA 3
ATOM 5516 C C . ALA A 1 90 ? -12.930 2.483 13.986 1.00 0.00 90 ALA A C 3
ATOM 5517 O O . ALA A 1 90 ? -11.985 3.268 13.897 1.00 0.00 90 ALA A O 3
ATOM 5524 N N . ASP A 1 91 ? -14.167 2.796 13.585 1.00 0.00 91 ASP A N 3
ATOM 5525 C CA . ASP A 1 91 ? -14.620 4.023 12.899 1.00 0.00 91 ASP A CA 3
ATOM 5526 C C . ASP A 1 91 ? -14.020 4.274 11.493 1.00 0.00 91 ASP A C 3
ATOM 5527 O O . ASP A 1 91 ? -14.751 4.691 10.590 1.00 0.00 91 ASP A O 3
ATOM 5536 N N . TYR A 1 92 ? -12.736 3.966 11.273 1.00 0.00 92 TYR A N 3
ATOM 5537 C CA . TYR A 1 92 ? -12.105 3.915 9.949 1.00 0.00 92 TYR A CA 3
ATOM 5538 C C . TYR A 1 92 ? -11.248 2.660 9.750 1.00 0.00 92 TYR A C 3
ATOM 5539 O O . TYR A 1 92 ? -10.617 2.147 10.680 1.00 0.00 92 TYR A O 3
ATOM 5557 N N . ILE A 1 93 ? -11.239 2.162 8.514 1.00 0.00 93 ILE A N 3
ATOM 5558 C CA . ILE A 1 93 ? -10.498 0.982 8.065 1.00 0.00 93 ILE A CA 3
ATOM 5559 C C . ILE A 1 93 ? -9.619 1.391 6.881 1.00 0.00 93 ILE A C 3
ATOM 5560 O O . ILE A 1 93 ? -10.069 2.072 5.954 1.00 0.00 93 ILE A O 3
ATOM 5576 N N . ILE A 1 94 ? -8.371 0.927 6.911 1.00 0.00 94 ILE A N 3
ATOM 5577 C CA . ILE A 1 94 ? -7.407 1.020 5.811 1.00 0.00 94 ILE A CA 3
ATOM 5578 C C . ILE A 1 94 ? -7.027 -0.397 5.364 1.00 0.00 94 ILE A C 3
ATOM 5579 O O . ILE A 1 94 ? -6.465 -1.157 6.156 1.00 0.00 94 ILE A O 3
ATOM 5595 N N . LEU A 1 95 ? -7.295 -0.755 4.103 1.00 0.00 95 LEU A N 3
ATOM 5596 C CA . LEU A 1 95 ? -6.849 -2.027 3.511 1.00 0.00 95 LEU A CA 3
ATOM 5597 C C . LEU A 1 95 ? -5.810 -1.746 2.418 1.00 0.00 95 LEU A C 3
ATOM 5598 O O . LEU A 1 95 ? -6.094 -1.031 1.455 1.00 0.00 95 LEU A O 3
ATOM 5614 N N . ILE A 1 96 ? -4.604 -2.286 2.583 1.00 0.00 96 ILE A N 3
ATOM 5615 C CA . ILE A 1 96 ? -3.427 -2.010 1.749 1.00 0.00 96 ILE A CA 3
ATOM 5616 C C . ILE A 1 96 ? -3.055 -3.256 0.935 1.00 0.00 96 ILE A C 3
ATOM 5617 O O . ILE A 1 96 ? -2.692 -4.294 1.493 1.00 0.00 96 ILE A O 3
ATOM 5633 N N . LEU A 1 97 ? -3.113 -3.139 -0.393 1.00 0.00 97 LEU A N 3
ATOM 5634 C CA . LEU A 1 97 ? -2.630 -4.133 -1.346 1.00 0.00 97 LEU A CA 3
ATOM 5635 C C . LEU A 1 97 ? -1.204 -3.785 -1.794 1.00 0.00 97 LEU A C 3
ATOM 5636 O O . LEU A 1 97 ? -0.942 -2.662 -2.233 1.00 0.00 97 LEU A O 3
ATOM 5652 N N . VAL A 1 98 ? -0.306 -4.765 -1.720 1.00 0.00 98 VAL A N 3
ATOM 5653 C CA . VAL A 1 98 ? 1.101 -4.709 -2.167 1.00 0.00 98 VAL A CA 3
ATOM 5654 C C . VAL A 1 98 ? 1.497 -6.020 -2.860 1.00 0.00 98 VAL A C 3
ATOM 5655 O O . VAL A 1 98 ? 0.719 -6.973 -2.867 1.00 0.00 98 VAL A O 3
ATOM 5668 N N . ARG A 1 99 ? 2.708 -6.112 -3.425 1.00 0.00 99 ARG A N 3
ATOM 5669 C CA . ARG A 1 99 ? 3.277 -7.388 -3.920 1.00 0.00 99 ARG A CA 3
ATOM 5670 C C . ARG A 1 99 ? 4.449 -7.936 -3.090 1.00 0.00 99 ARG A C 3
ATOM 5671 O O . ARG A 1 99 ? 4.942 -9.024 -3.385 1.00 0.00 99 ARG A O 3
ATOM 5692 N N . ASP A 1 100 ? 4.894 -7.210 -2.063 1.00 0.00 100 ASP A N 3
ATOM 5693 C CA . ASP A 1 100 ? 5.977 -7.625 -1.160 1.00 0.00 100 ASP A CA 3
ATOM 5694 C C . ASP A 1 100 ? 5.817 -7.036 0.257 1.00 0.00 100 ASP A C 3
ATOM 5695 O O . ASP A 1 100 ? 5.346 -5.908 0.424 1.00 0.00 100 ASP A O 3
ATOM 5704 N N . GLU A 1 101 ? 6.261 -7.771 1.282 1.00 0.00 101 GLU A N 3
ATOM 5705 C CA . GLU A 1 101 ? 6.207 -7.354 2.693 1.00 0.00 101 GLU A CA 3
ATOM 5706 C C . GLU A 1 101 ? 6.919 -6.014 2.958 1.00 0.00 101 GLU A C 3
ATOM 5707 O O . GLU A 1 101 ? 6.411 -5.183 3.713 1.00 0.00 101 GLU A O 3
ATOM 5719 N N . LYS A 1 102 ? 8.077 -5.766 2.332 1.00 0.00 102 LYS A N 3
ATOM 5720 C CA . LYS A 1 102 ? 8.886 -4.562 2.589 1.00 0.00 102 LYS A CA 3
ATOM 5721 C C . LYS A 1 102 ? 8.247 -3.305 1.992 1.00 0.00 102 LYS A C 3
ATOM 5722 O O . LYS A 1 102 ? 8.378 -2.228 2.573 1.00 0.00 102 LYS A O 3
ATOM 5741 N N . LYS A 1 103 ? 7.481 -3.442 0.899 1.00 0.00 103 LYS A N 3
ATOM 5742 C CA . LYS A 1 103 ? 6.626 -2.376 0.341 1.00 0.00 103 LYS A CA 3
ATOM 5743 C C . LYS A 1 103 ? 5.577 -1.935 1.372 1.00 0.00 103 LYS A C 3
ATOM 5744 O O . LYS A 1 103 ? 5.453 -0.743 1.653 1.00 0.00 103 LYS A O 3
ATOM 5763 N N . ALA A 1 104 ? 4.889 -2.895 2.000 1.00 0.00 104 ALA A N 3
ATOM 5764 C CA . ALA A 1 104 ? 3.942 -2.617 3.083 1.00 0.00 104 ALA A CA 3
ATOM 5765 C C . ALA A 1 104 ? 4.632 -2.018 4.317 1.00 0.00 104 ALA A C 3
ATOM 5766 O O . ALA A 1 104 ? 4.110 -1.062 4.887 1.00 0.00 104 ALA A O 3
ATOM 5773 N N . LYS A 1 105 ? 5.826 -2.502 4.692 1.00 0.00 105 LYS A N 3
ATOM 5774 C CA . LYS A 1 105 ? 6.611 -1.945 5.810 1.00 0.00 105 LYS A CA 3
ATOM 5775 C C . LYS A 1 105 ? 6.977 -0.475 5.562 1.00 0.00 105 LYS A C 3
ATOM 5776 O O . LYS A 1 105 ? 6.796 0.346 6.457 1.00 0.00 105 LYS A O 3
ATOM 5795 N N . LYS A 1 106 ? 7.416 -0.108 4.351 1.00 0.00 106 LYS A N 3
ATOM 5796 C CA . LYS A 1 106 ? 7.752 1.288 4.000 1.00 0.00 106 LYS A CA 3
ATOM 5797 C C . LYS A 1 106 ? 6.534 2.208 4.003 1.00 0.00 106 LYS A C 3
ATOM 5798 O O . LYS A 1 106 ? 6.626 3.330 4.495 1.00 0.00 106 LYS A O 3
ATOM 5817 N N . PHE A 1 107 ? 5.394 1.722 3.518 1.00 0.00 107 PHE A N 3
ATOM 5818 C CA . PHE A 1 107 ? 4.128 2.456 3.592 1.00 0.00 107 PHE A CA 3
ATOM 5819 C C . PHE A 1 107 ? 3.696 2.666 5.055 1.00 0.00 107 PHE A C 3
ATOM 5820 O O . PHE A 1 107 ? 3.421 3.791 5.482 1.00 0.00 107 PHE A O 3
ATOM 5837 N N . ALA A 1 108 ? 3.708 1.590 5.847 1.00 0.00 108 ALA A N 3
ATOM 5838 C CA . ALA A 1 108 ? 3.397 1.607 7.272 1.00 0.00 108 ALA A CA 3
ATOM 5839 C C . ALA A 1 108 ? 4.340 2.512 8.080 1.00 0.00 108 ALA A C 3
ATOM 5840 O O . ALA A 1 108 ? 3.912 3.110 9.060 1.00 0.00 108 ALA A O 3
ATOM 5847 N N . ASP A 1 109 ? 5.601 2.678 7.673 1.00 0.00 109 ASP A N 3
ATOM 5848 C CA . ASP A 1 109 ? 6.554 3.552 8.367 1.00 0.00 109 ASP A CA 3
ATOM 5849 C C . ASP A 1 109 ? 6.172 5.043 8.306 1.00 0.00 109 ASP A C 3
ATOM 5850 O O . ASP A 1 109 ? 6.431 5.793 9.249 1.00 0.00 109 ASP A O 3
ATOM 5859 N N . SER A 1 110 ? 5.482 5.476 7.248 1.00 0.00 110 SER A N 3
ATOM 5860 C CA . SER A 1 110 ? 4.883 6.816 7.189 1.00 0.00 110 SER A CA 3
ATOM 5861 C C . SER A 1 110 ? 3.609 6.911 8.039 1.00 0.00 110 SER A C 3
ATOM 5862 O O . SER A 1 110 ? 3.374 7.937 8.681 1.00 0.00 110 SER A O 3
ATOM 5870 N N . LEU A 1 111 ? 2.828 5.828 8.144 1.00 0.00 111 LEU A N 3
ATOM 5871 C CA . LEU A 1 111 ? 1.730 5.723 9.117 1.00 0.00 111 LEU A CA 3
ATOM 5872 C C . LEU A 1 111 ? 2.243 5.723 10.581 1.00 0.00 111 LEU A C 3
ATOM 5873 O O . LEU A 1 111 ? 1.552 6.233 11.465 1.00 0.00 111 LEU A O 3
ATOM 5889 N N . ARG A 1 112 ? 3.466 5.230 10.850 1.00 0.00 112 ARG A N 3
ATOM 5890 C CA . ARG A 1 112 ? 4.164 5.389 12.147 1.00 0.00 112 ARG A CA 3
ATOM 5891 C C . ARG A 1 112 ? 4.571 6.850 12.375 1.00 0.00 112 ARG A C 3
ATOM 5892 O O . ARG A 1 112 ? 4.290 7.397 13.441 1.00 0.00 112 ARG A O 3
ATOM 5913 N N . LYS A 1 113 ? 5.163 7.507 11.365 1.00 0.00 113 LYS A N 3
ATOM 5914 C CA . LYS A 1 113 ? 5.587 8.925 11.404 1.00 0.00 113 LYS A CA 3
ATOM 5915 C C . LYS A 1 113 ? 4.423 9.892 11.680 1.00 0.00 113 LYS A C 3
ATOM 5916 O O . LYS A 1 113 ? 4.590 10.855 12.428 1.00 0.00 113 LYS A O 3
ATOM 5935 N N . LYS A 1 114 ? 3.222 9.589 11.167 1.00 0.00 114 LYS A N 3
ATOM 5936 C CA . LYS A 1 114 ? 1.961 10.305 11.462 1.00 0.00 114 LYS A CA 3
ATOM 5937 C C . LYS A 1 114 ? 1.641 10.366 12.970 1.00 0.00 114 LYS A C 3
ATOM 5938 O O . LYS A 1 114 ? 1.018 11.325 13.427 1.00 0.00 114 LYS A O 3
ATOM 5957 N N . GLY A 1 115 ? 2.089 9.377 13.748 1.00 0.00 115 GLY A N 3
ATOM 5958 C CA . GLY A 1 115 ? 1.885 9.288 15.198 1.00 0.00 115 GLY A CA 3
ATOM 5959 C C . GLY A 1 115 ? 2.758 10.220 16.056 1.00 0.00 115 GLY A C 3
ATOM 5960 O O . GLY A 1 115 ? 2.499 10.343 17.255 1.00 0.00 115 GLY A O 3
ATOM 5964 N N . SER A 1 116 ? 3.770 10.887 15.487 1.00 0.00 116 SER A N 3
ATOM 5965 C CA . SER A 1 116 ? 4.661 11.801 16.226 1.00 0.00 116 SER A CA 3
ATOM 5966 C C . SER A 1 116 ? 3.968 13.120 16.603 1.00 0.00 116 SER A C 3
ATOM 5967 O O . SER A 1 116 ? 3.294 13.740 15.775 1.00 0.00 116 SER A O 3
ATOM 5975 N N . LEU A 1 117 ? 4.159 13.573 17.849 1.00 0.00 117 LEU A N 3
ATOM 5976 C CA . LEU A 1 117 ? 3.549 14.802 18.390 1.00 0.00 117 LEU A CA 3
ATOM 5977 C C . LEU A 1 117 ? 4.285 16.084 17.949 1.00 0.00 117 LEU A C 3
ATOM 5978 O O . LEU A 1 117 ? 3.680 17.156 17.888 1.00 0.00 117 LEU A O 3
ATOM 5994 N N . GLU A 1 118 ? 5.583 15.984 17.652 1.00 0.00 118 GLU A N 3
ATOM 5995 C CA . GLU A 1 118 ? 6.463 17.086 17.238 1.00 0.00 118 GLU A CA 3
ATOM 5996 C C . GLU A 1 118 ? 7.351 16.671 16.048 1.00 0.00 118 GLU A C 3
ATOM 5997 O O . GLU A 1 118 ? 7.688 15.493 15.895 1.00 0.00 118 GLU A O 3
ATOM 6009 N N . HIS A 1 119 ? 7.735 17.632 15.200 1.00 0.00 119 HIS A N 3
ATOM 6010 C CA . HIS A 1 119 ? 8.672 17.426 14.087 1.00 0.00 119 HIS A CA 3
ATOM 6011 C C . HIS A 1 119 ? 10.073 16.980 14.558 1.00 0.00 119 HIS A C 3
ATOM 6012 O O . HIS A 1 119 ? 10.474 17.218 15.702 1.00 0.00 119 HIS A O 3
ATOM 6026 N N . HIS A 1 120 ? 10.833 16.329 13.672 1.00 0.00 120 HIS A N 3
ATOM 6027 C CA . HIS A 1 120 ? 12.187 15.810 13.933 1.00 0.00 120 HIS A CA 3
ATOM 6028 C C . HIS A 1 120 ? 13.192 16.271 12.859 1.00 0.00 120 HIS A C 3
ATOM 6029 O O . HIS A 1 120 ? 12.814 16.618 11.737 1.00 0.00 120 HIS A O 3
ATOM 6043 N N . HIS A 1 121 ? 14.484 16.260 13.200 1.00 0.00 121 HIS A N 3
ATOM 6044 C CA . HIS A 1 121 ? 15.572 16.769 12.350 1.00 0.00 121 HIS A CA 3
ATOM 6045 C C . HIS A 1 121 ? 16.032 15.789 11.248 1.00 0.00 121 HIS A C 3
ATOM 6046 O O . HIS A 1 121 ? 16.743 16.192 10.324 1.00 0.00 121 HIS A O 3
ATOM 6060 N N . HIS A 1 122 ? 15.651 14.508 11.333 1.00 0.00 122 HIS A N 3
ATOM 6061 C CA . HIS A 1 122 ? 16.060 13.462 10.388 1.00 0.00 122 HIS A CA 3
ATOM 6062 C C . HIS A 1 122 ? 15.318 13.566 9.038 1.00 0.00 122 HIS A C 3
ATOM 6063 O O . HIS A 1 122 ? 14.140 13.934 8.986 1.00 0.00 122 HIS A O 3
ATOM 6077 N N . HIS A 1 123 ? 15.998 13.212 7.944 1.00 0.00 123 HIS A N 3
ATOM 6078 C CA . HIS A 1 123 ? 15.435 13.192 6.586 1.00 0.00 123 HIS A CA 3
ATOM 6079 C C . HIS A 1 123 ? 14.525 11.968 6.337 1.00 0.00 123 HIS A C 3
ATOM 6080 O O . HIS A 1 123 ? 14.637 10.956 7.035 1.00 0.00 123 HIS A O 3
ATOM 6094 N N . HIS A 1 124 ? 13.665 12.061 5.312 1.00 0.00 124 HIS A N 3
ATOM 6095 C CA . HIS A 1 124 ? 12.738 11.013 4.836 1.00 0.00 124 HIS A CA 3
ATOM 6096 C C . HIS A 1 124 ? 11.897 10.365 5.964 1.00 0.00 124 HIS A C 3
ATOM 6097 O O . HIS A 1 124 ? 12.079 9.170 6.298 1.00 0.00 124 HIS A O 3
ATOM 6112 N N . GLY A 1 1 ? -8.935 3.211 14.831 1.00 0.00 1 GLY A N 4
ATOM 6113 C CA . GLY A 1 1 ? -8.794 2.655 13.467 1.00 0.00 1 GLY A CA 4
ATOM 6114 C C . GLY A 1 1 ? -7.824 1.490 13.419 1.00 0.00 1 GLY A C 4
ATOM 6115 O O . GLY A 1 1 ? -7.043 1.294 14.352 1.00 0.00 1 GLY A O 4
ATOM 6121 N N . GLN A 1 2 ? -7.858 0.715 12.331 1.00 0.00 2 GLN A N 4
ATOM 6122 C CA . GLN A 1 2 ? -6.945 -0.413 12.084 1.00 0.00 2 GLN A CA 4
ATOM 6123 C C . GLN A 1 2 ? -6.401 -0.438 10.646 1.00 0.00 2 GLN A C 4
ATOM 6124 O O . GLN A 1 2 ? -7.031 0.080 9.721 1.00 0.00 2 GLN A O 4
ATOM 6138 N N . ILE A 1 3 ? -5.251 -1.095 10.461 1.00 0.00 3 ILE A N 4
ATOM 6139 C CA . ILE A 1 3 ? -4.635 -1.363 9.154 1.00 0.00 3 ILE A CA 4
ATOM 6140 C C . ILE A 1 3 ? -4.525 -2.879 8.948 1.00 0.00 3 ILE A C 4
ATOM 6141 O O . ILE A 1 3 ? -4.084 -3.609 9.840 1.00 0.00 3 ILE A O 4
ATOM 6157 N N . GLN A 1 4 ? -4.909 -3.338 7.761 1.00 0.00 4 GLN A N 4
ATOM 6158 C CA . GLN A 1 4 ? -4.737 -4.705 7.271 1.00 0.00 4 GLN A CA 4
ATOM 6159 C C . GLN A 1 4 ? -3.877 -4.729 6.008 1.00 0.00 4 GLN A C 4
ATOM 6160 O O . GLN A 1 4 ? -3.829 -3.761 5.246 1.00 0.00 4 GLN A O 4
ATOM 6174 N N . TYR A 1 5 ? -3.232 -5.870 5.777 1.00 0.00 5 TYR A N 4
ATOM 6175 C CA . TYR A 1 5 ? -2.301 -6.077 4.663 1.00 0.00 5 TYR A CA 4
ATOM 6176 C C . TYR A 1 5 ? -2.573 -7.408 3.958 1.00 0.00 5 TYR A C 4
ATOM 6177 O O . TYR A 1 5 ? -2.694 -8.444 4.619 1.00 0.00 5 TYR A O 4
ATOM 6195 N N . PHE A 1 6 ? -2.618 -7.392 2.624 1.00 0.00 6 PHE A N 4
ATOM 6196 C CA . PHE A 1 6 ? -2.765 -8.590 1.792 1.00 0.00 6 PHE A CA 4
ATOM 6197 C C . PHE A 1 6 ? -1.770 -8.566 0.623 1.00 0.00 6 PHE A C 4
ATOM 6198 O O . PHE A 1 6 ? -1.629 -7.557 -0.073 1.00 0.00 6 PHE A O 4
ATOM 6215 N N . ASN A 1 7 ? -1.087 -9.692 0.398 1.00 0.00 7 ASN A N 4
ATOM 6216 C CA . ASN A 1 7 ? -0.065 -9.823 -0.640 1.00 0.00 7 ASN A CA 4
ATOM 6217 C C . ASN A 1 7 ? -0.661 -10.520 -1.871 1.00 0.00 7 ASN A C 4
ATOM 6218 O O . ASN A 1 7 ? -1.137 -11.652 -1.762 1.00 0.00 7 ASN A O 4
ATOM 6229 N N . VAL A 1 8 ? -0.606 -9.889 -3.049 1.00 0.00 8 VAL A N 4
ATOM 6230 C CA . VAL A 1 8 ? -1.231 -10.423 -4.282 1.00 0.00 8 VAL A CA 4
ATOM 6231 C C . VAL A 1 8 ? -0.588 -11.746 -4.730 1.00 0.00 8 VAL A C 4
ATOM 6232 O O . VAL A 1 8 ? -1.261 -12.628 -5.255 1.00 0.00 8 VAL A O 4
ATOM 6245 N N . ASP A 1 9 ? 0.707 -11.912 -4.461 1.00 0.00 9 ASP A N 4
ATOM 6246 C CA . ASP A 1 9 ? 1.471 -13.139 -4.745 1.00 0.00 9 ASP A CA 4
ATOM 6247 C C . ASP A 1 9 ? 1.132 -14.317 -3.808 1.00 0.00 9 ASP A C 4
ATOM 6248 O O . ASP A 1 9 ? 1.393 -15.471 -4.154 1.00 0.00 9 ASP A O 4
ATOM 6257 N N . GLU A 1 10 ? 0.549 -14.050 -2.633 1.00 0.00 10 GLU A N 4
ATOM 6258 C CA . GLU A 1 10 ? 0.255 -15.060 -1.603 1.00 0.00 10 GLU A CA 4
ATOM 6259 C C . GLU A 1 10 ? -1.243 -15.387 -1.500 1.00 0.00 10 GLU A C 4
ATOM 6260 O O . GLU A 1 10 ? -1.607 -16.558 -1.374 1.00 0.00 10 GLU A O 4
ATOM 6272 N N . ASN A 1 11 ? -2.111 -14.369 -1.573 1.00 0.00 11 ASN A N 4
ATOM 6273 C CA . ASN A 1 11 ? -3.573 -14.507 -1.538 1.00 0.00 11 ASN A CA 4
ATOM 6274 C C . ASN A 1 11 ? -4.242 -13.807 -2.745 1.00 0.00 11 ASN A C 4
ATOM 6275 O O . ASN A 1 11 ? -5.021 -12.864 -2.553 1.00 0.00 11 ASN A O 4
ATOM 6286 N N . PRO A 1 12 ? -3.985 -14.253 -3.993 1.00 0.00 12 PRO A N 4
ATOM 6287 C CA . PRO A 1 12 ? -4.518 -13.615 -5.202 1.00 0.00 12 PRO A CA 4
ATOM 6288 C C . PRO A 1 12 ? -6.045 -13.544 -5.221 1.00 0.00 12 PRO A C 4
ATOM 6289 O O . PRO A 1 12 ? -6.614 -12.522 -5.600 1.00 0.00 12 PRO A O 4
ATOM 6300 N N . GLU A 1 13 ? -6.721 -14.605 -4.776 1.00 0.00 13 GLU A N 4
ATOM 6301 C CA . GLU A 1 13 ? -8.186 -14.689 -4.769 1.00 0.00 13 GLU A CA 4
ATOM 6302 C C . GLU A 1 13 ? -8.836 -13.765 -3.722 1.00 0.00 13 GLU A C 4
ATOM 6303 O O . GLU A 1 13 ? -9.927 -13.244 -3.956 1.00 0.00 13 GLU A O 4
ATOM 6315 N N . GLN A 1 14 ? -8.155 -13.503 -2.601 1.00 0.00 14 GLN A N 4
ATOM 6316 C CA . GLN A 1 14 ? -8.624 -12.573 -1.566 1.00 0.00 14 GLN A CA 4
ATOM 6317 C C . GLN A 1 14 ? -8.501 -11.119 -2.045 1.00 0.00 14 GLN A C 4
ATOM 6318 O O . GLN A 1 14 ? -9.470 -10.361 -1.958 1.00 0.00 14 GLN A O 4
ATOM 6332 N N . VAL A 1 15 ? -7.353 -10.754 -2.634 1.00 0.00 15 VAL A N 4
ATOM 6333 C CA . VAL A 1 15 ? -7.151 -9.450 -3.281 1.00 0.00 15 VAL A CA 4
ATOM 6334 C C . VAL A 1 15 ? -8.176 -9.254 -4.397 1.00 0.00 15 VAL A C 4
ATOM 6335 O O . VAL A 1 15 ? -8.899 -8.259 -4.380 1.00 0.00 15 VAL A O 4
ATOM 6348 N N . ARG A 1 16 ? -8.322 -10.227 -5.312 1.00 0.00 16 ARG A N 4
ATOM 6349 C CA . ARG A 1 16 ? -9.348 -10.225 -6.370 1.00 0.00 16 ARG A CA 4
ATOM 6350 C C . ARG A 1 16 ? -10.737 -9.942 -5.800 1.00 0.00 16 ARG A C 4
ATOM 6351 O O . ARG A 1 16 ? -11.431 -9.071 -6.321 1.00 0.00 16 ARG A O 4
ATOM 6372 N N . LYS A 1 17 ? -11.131 -10.620 -4.718 1.00 0.00 17 LYS A N 4
ATOM 6373 C CA . LYS A 1 17 ? -12.437 -10.409 -4.078 1.00 0.00 17 LYS A CA 4
ATOM 6374 C C . LYS A 1 17 ? -12.615 -8.999 -3.524 1.00 0.00 17 LYS A C 4
ATOM 6375 O O . LYS A 1 17 ? -13.698 -8.449 -3.693 1.00 0.00 17 LYS A O 4
ATOM 6394 N N . LEU A 1 18 ? -11.591 -8.367 -2.949 1.00 0.00 18 LEU A N 4
ATOM 6395 C CA . LEU A 1 18 ? -11.677 -6.958 -2.537 1.00 0.00 18 LEU A CA 4
ATOM 6396 C C . LEU A 1 18 ? -11.875 -6.006 -3.734 1.00 0.00 18 LEU A C 4
ATOM 6397 O O . LEU A 1 18 ? -12.679 -5.079 -3.639 1.00 0.00 18 LEU A O 4
ATOM 6413 N N . ILE A 1 19 ? -11.225 -6.263 -4.876 1.00 0.00 19 ILE A N 4
ATOM 6414 C CA . ILE A 1 19 ? -11.419 -5.482 -6.113 1.00 0.00 19 ILE A CA 4
ATOM 6415 C C . ILE A 1 19 ? -12.835 -5.689 -6.697 1.00 0.00 19 ILE A C 4
ATOM 6416 O O . ILE A 1 19 ? -13.527 -4.723 -7.016 1.00 0.00 19 ILE A O 4
ATOM 6432 N N . GLU A 1 20 ? -13.313 -6.934 -6.775 1.00 0.00 20 GLU A N 4
ATOM 6433 C CA . GLU A 1 20 ? -14.669 -7.279 -7.236 1.00 0.00 20 GLU A CA 4
ATOM 6434 C C . GLU A 1 20 ? -15.764 -6.690 -6.327 1.00 0.00 20 GLU A C 4
ATOM 6435 O O . GLU A 1 20 ? -16.743 -6.131 -6.825 1.00 0.00 20 GLU A O 4
ATOM 6447 N N . GLN A 1 21 ? -15.589 -6.754 -5.002 1.00 0.00 21 GLN A N 4
ATOM 6448 C CA . GLN A 1 21 ? -16.527 -6.187 -4.019 1.00 0.00 21 GLN A CA 4
ATOM 6449 C C . GLN A 1 21 ? -16.566 -4.652 -4.078 1.00 0.00 21 GLN A C 4
ATOM 6450 O O . GLN A 1 21 ? -17.617 -4.056 -3.831 1.00 0.00 21 GLN A O 4
ATOM 6464 N N . ALA A 1 22 ? -15.460 -4.006 -4.470 1.00 0.00 22 ALA A N 4
ATOM 6465 C CA . ALA A 1 22 ? -15.410 -2.564 -4.723 1.00 0.00 22 ALA A CA 4
ATOM 6466 C C . ALA A 1 22 ? -16.143 -2.160 -6.027 1.00 0.00 22 ALA A C 4
ATOM 6467 O O . ALA A 1 22 ? -16.305 -0.967 -6.300 1.00 0.00 22 ALA A O 4
ATOM 6474 N N . GLY A 1 23 ? -16.569 -3.133 -6.845 1.00 0.00 23 GLY A N 4
ATOM 6475 C CA . GLY A 1 23 ? -17.168 -2.919 -8.165 1.00 0.00 23 GLY A CA 4
ATOM 6476 C C . GLY A 1 23 ? -16.144 -2.650 -9.278 1.00 0.00 23 GLY A C 4
ATOM 6477 O O . GLY A 1 23 ? -16.495 -2.032 -10.287 1.00 0.00 23 GLY A O 4
ATOM 6481 N N . LEU A 1 24 ? -14.886 -3.071 -9.096 1.00 0.00 24 LEU A N 4
ATOM 6482 C CA . LEU A 1 24 ? -13.761 -2.812 -9.999 1.00 0.00 24 LEU A CA 4
ATOM 6483 C C . LEU A 1 24 ? -13.289 -4.108 -10.687 1.00 0.00 24 LEU A C 4
ATOM 6484 O O . LEU A 1 24 ? -13.622 -5.220 -10.271 1.00 0.00 24 LEU A O 4
ATOM 6500 N N . ASP A 1 25 ? -12.530 -3.959 -11.771 1.00 0.00 25 ASP A N 4
ATOM 6501 C CA . ASP A 1 25 ? -12.009 -5.064 -12.587 1.00 0.00 25 ASP A CA 4
ATOM 6502 C C . ASP A 1 25 ? -10.535 -5.364 -12.225 1.00 0.00 25 ASP A C 4
ATOM 6503 O O . ASP A 1 25 ? -9.676 -4.511 -12.462 1.00 0.00 25 ASP A O 4
ATOM 6512 N N . PRO A 1 26 ? -10.205 -6.545 -11.662 1.00 0.00 26 PRO A N 4
ATOM 6513 C CA . PRO A 1 26 ? -8.849 -6.884 -11.201 1.00 0.00 26 PRO A CA 4
ATOM 6514 C C . PRO A 1 26 ? -7.826 -7.007 -12.337 1.00 0.00 26 PRO A C 4
ATOM 6515 O O . PRO A 1 26 ? -6.644 -6.729 -12.134 1.00 0.00 26 PRO A O 4
ATOM 6526 N N . ASP A 1 27 ? -8.266 -7.393 -13.536 1.00 0.00 27 ASP A N 4
ATOM 6527 C CA . ASP A 1 27 ? -7.399 -7.521 -14.715 1.00 0.00 27 ASP A CA 4
ATOM 6528 C C . ASP A 1 27 ? -6.916 -6.160 -15.258 1.00 0.00 27 ASP A C 4
ATOM 6529 O O . ASP A 1 27 ? -5.889 -6.088 -15.932 1.00 0.00 27 ASP A O 4
ATOM 6538 N N . GLU A 1 28 ? -7.627 -5.069 -14.951 1.00 0.00 28 GLU A N 4
ATOM 6539 C CA . GLU A 1 28 ? -7.309 -3.707 -15.407 1.00 0.00 28 GLU A CA 4
ATOM 6540 C C . GLU A 1 28 ? -6.117 -3.072 -14.654 1.00 0.00 28 GLU A C 4
ATOM 6541 O O . GLU A 1 28 ? -5.483 -2.144 -15.161 1.00 0.00 28 GLU A O 4
ATOM 6553 N N . LEU A 1 29 ? -5.769 -3.573 -13.460 1.00 0.00 29 LEU A N 4
ATOM 6554 C CA . LEU A 1 29 ? -4.680 -3.052 -12.619 1.00 0.00 29 LEU A CA 4
ATOM 6555 C C . LEU A 1 29 ? -3.304 -3.567 -13.102 1.00 0.00 29 LEU A C 4
ATOM 6556 O O . LEU A 1 29 ? -2.619 -4.329 -12.413 1.00 0.00 29 LEU A O 4
ATOM 6572 N N . ARG A 1 30 ? -2.893 -3.136 -14.303 1.00 0.00 30 ARG A N 4
ATOM 6573 C CA . ARG A 1 30 ? -1.623 -3.520 -14.955 1.00 0.00 30 ARG A CA 4
ATOM 6574 C C . ARG A 1 30 ? -0.443 -2.610 -14.593 1.00 0.00 30 ARG A C 4
ATOM 6575 O O . ARG A 1 30 ? 0.695 -3.078 -14.542 1.00 0.00 30 ARG A O 4
ATOM 6596 N N . GLU A 1 31 ? -0.703 -1.333 -14.306 1.00 0.00 31 GLU A N 4
ATOM 6597 C CA . GLU A 1 31 ? 0.320 -0.341 -13.925 1.00 0.00 31 GLU A CA 4
ATOM 6598 C C . GLU A 1 31 ? 0.564 -0.260 -12.402 1.00 0.00 31 GLU A C 4
ATOM 6599 O O . GLU A 1 31 ? 1.573 0.298 -11.967 1.00 0.00 31 GLU A O 4
ATOM 6611 N N . ALA A 1 32 ? -0.347 -0.802 -11.584 1.00 0.00 32 ALA A N 4
ATOM 6612 C CA . ALA A 1 32 ? -0.332 -0.664 -10.127 1.00 0.00 32 ALA A CA 4
ATOM 6613 C C . ALA A 1 32 ? 0.497 -1.745 -9.406 1.00 0.00 32 ALA A C 4
ATOM 6614 O O . ALA A 1 32 ? 0.524 -2.912 -9.806 1.00 0.00 32 ALA A O 4
ATOM 6621 N N . GLU A 1 33 ? 1.134 -1.359 -8.298 1.00 0.00 33 GLU A N 4
ATOM 6622 C CA . GLU A 1 33 ? 1.943 -2.210 -7.417 1.00 0.00 33 GLU A CA 4
ATOM 6623 C C . GLU A 1 33 ? 1.588 -2.024 -5.924 1.00 0.00 33 GLU A C 4
ATOM 6624 O O . GLU A 1 33 ? 1.717 -2.971 -5.142 1.00 0.00 33 GLU A O 4
ATOM 6636 N N . VAL A 1 34 ? 1.084 -0.841 -5.539 1.00 0.00 34 VAL A N 4
ATOM 6637 C CA . VAL A 1 34 ? 0.515 -0.535 -4.214 1.00 0.00 34 VAL A CA 4
ATOM 6638 C C . VAL A 1 34 ? -0.881 0.081 -4.381 1.00 0.00 34 VAL A C 4
ATOM 6639 O O . VAL A 1 34 ? -1.030 1.141 -4.996 1.00 0.00 34 VAL A O 4
ATOM 6652 N N . ILE A 1 35 ? -1.901 -0.560 -3.802 1.00 0.00 35 ILE A N 4
ATOM 6653 C CA . ILE A 1 35 ? -3.307 -0.118 -3.836 1.00 0.00 35 ILE A CA 4
ATOM 6654 C C . ILE A 1 35 ? -3.860 -0.080 -2.408 1.00 0.00 35 ILE A C 4
ATOM 6655 O O . ILE A 1 35 ? -3.649 -1.020 -1.641 1.00 0.00 35 ILE A O 4
ATOM 6671 N N . ILE A 1 36 ? -4.569 0.994 -2.044 1.00 0.00 36 ILE A N 4
ATOM 6672 C CA . ILE A 1 36 ? -5.199 1.153 -0.727 1.00 0.00 36 ILE A CA 4
ATOM 6673 C C . ILE A 1 36 ? -6.717 1.313 -0.842 1.00 0.00 36 ILE A C 4
ATOM 6674 O O . ILE A 1 36 ? -7.234 1.999 -1.724 1.00 0.00 36 ILE A O 4
ATOM 6690 N N . ILE A 1 37 ? -7.420 0.678 0.092 1.00 0.00 37 ILE A N 4
ATOM 6691 C CA . ILE A 1 37 ? -8.860 0.773 0.316 1.00 0.00 37 ILE A CA 4
ATOM 6692 C C . ILE A 1 37 ? -9.083 1.488 1.655 1.00 0.00 37 ILE A C 4
ATOM 6693 O O . ILE A 1 37 ? -8.556 1.052 2.681 1.00 0.00 37 ILE A O 4
ATOM 6709 N N . ILE A 1 38 ? -9.857 2.575 1.646 1.00 0.00 38 ILE A N 4
ATOM 6710 C CA . ILE A 1 38 ? -10.156 3.403 2.826 1.00 0.00 38 ILE A CA 4
ATOM 6711 C C . ILE A 1 38 ? -11.643 3.302 3.175 1.00 0.00 38 ILE A C 4
ATOM 6712 O O . ILE A 1 38 ? -12.500 3.602 2.343 1.00 0.00 38 ILE A O 4
ATOM 6728 N N . ILE A 1 39 ? -11.963 2.895 4.405 1.00 0.00 39 ILE A N 4
ATOM 6729 C CA . ILE A 1 39 ? -13.349 2.740 4.871 1.00 0.00 39 ILE A CA 4
ATOM 6730 C C . ILE A 1 39 ? -13.503 3.393 6.248 1.00 0.00 39 ILE A C 4
ATOM 6731 O O . ILE A 1 39 ? -12.929 2.911 7.218 1.00 0.00 39 ILE A O 4
ATOM 6747 N N . SER A 1 40 ? -14.272 4.478 6.356 1.00 0.00 40 SER A N 4
ATOM 6748 C CA . SER A 1 40 ? -14.626 5.114 7.648 1.00 0.00 40 SER A CA 4
ATOM 6749 C C . SER A 1 40 ? -16.128 5.380 7.748 1.00 0.00 40 SER A C 4
ATOM 6750 O O . SER A 1 40 ? -16.848 5.224 6.764 1.00 0.00 40 SER A O 4
ATOM 6758 N N . ARG A 1 41 ? -16.630 5.794 8.915 1.00 0.00 41 ARG A N 4
ATOM 6759 C CA . ARG A 1 41 ? -18.057 6.096 9.101 1.00 0.00 41 ARG A CA 4
ATOM 6760 C C . ARG A 1 41 ? -18.566 7.228 8.207 1.00 0.00 41 ARG A C 4
ATOM 6761 O O . ARG A 1 41 ? -19.635 7.085 7.615 1.00 0.00 41 ARG A O 4
ATOM 6782 N N . THR A 1 42 ? -17.805 8.313 8.057 1.00 0.00 42 THR A N 4
ATOM 6783 C CA . THR A 1 42 ? -18.251 9.534 7.350 1.00 0.00 42 THR A CA 4
ATOM 6784 C C . THR A 1 42 ? -17.276 9.955 6.242 1.00 0.00 42 THR A C 4
ATOM 6785 O O . THR A 1 42 ? -16.076 9.666 6.339 1.00 0.00 42 THR A O 4
ATOM 6796 N N . PRO A 1 43 ? -17.744 10.646 5.179 1.00 0.00 43 PRO A N 4
ATOM 6797 C CA . PRO A 1 43 ? -16.853 11.174 4.146 1.00 0.00 43 PRO A CA 4
ATOM 6798 C C . PRO A 1 43 ? -15.865 12.209 4.708 1.00 0.00 43 PRO A C 4
ATOM 6799 O O . PRO A 1 43 ? -14.705 12.233 4.306 1.00 0.00 43 PRO A O 4
ATOM 6810 N N . GLU A 1 44 ? -16.277 13.022 5.686 1.00 0.00 44 GLU A N 4
ATOM 6811 C CA . GLU A 1 44 ? -15.409 14.018 6.333 1.00 0.00 44 GLU A CA 4
ATOM 6812 C C . GLU A 1 44 ? -14.274 13.367 7.144 1.00 0.00 44 GLU A C 4
ATOM 6813 O O . GLU A 1 44 ? -13.148 13.871 7.153 1.00 0.00 44 GLU A O 4
ATOM 6825 N N . GLN A 1 45 ? -14.543 12.224 7.785 1.00 0.00 45 GLN A N 4
ATOM 6826 C CA . GLN A 1 45 ? -13.547 11.449 8.528 1.00 0.00 45 GLN A CA 4
ATOM 6827 C C . GLN A 1 45 ? -12.587 10.701 7.587 1.00 0.00 45 GLN A C 4
ATOM 6828 O O . GLN A 1 45 ? -11.381 10.664 7.843 1.00 0.00 45 GLN A O 4
ATOM 6842 N N . LEU A 1 46 ? -13.090 10.148 6.474 1.00 0.00 46 LEU A N 4
ATOM 6843 C CA . LEU A 1 46 ? -12.267 9.407 5.506 1.00 0.00 46 LEU A CA 4
ATOM 6844 C C . LEU A 1 46 ? -11.418 10.302 4.592 1.00 0.00 46 LEU A C 4
ATOM 6845 O O . LEU A 1 46 ? -10.332 9.893 4.192 1.00 0.00 46 LEU A O 4
ATOM 6861 N N . GLU A 1 47 ? -11.849 11.531 4.292 1.00 0.00 47 GLU A N 4
ATOM 6862 C CA . GLU A 1 47 ? -11.076 12.492 3.480 1.00 0.00 47 GLU A CA 4
ATOM 6863 C C . GLU A 1 47 ? -9.707 12.830 4.101 1.00 0.00 47 GLU A C 4
ATOM 6864 O O . GLU A 1 47 ? -8.721 13.012 3.381 1.00 0.00 47 GLU A O 4
ATOM 6876 N N . LYS A 1 48 ? -9.622 12.828 5.439 1.00 0.00 48 LYS A N 4
ATOM 6877 C CA . LYS A 1 48 ? -8.372 12.979 6.203 1.00 0.00 48 LYS A CA 4
ATOM 6878 C C . LYS A 1 48 ? -7.363 11.870 5.878 1.00 0.00 48 LYS A C 4
ATOM 6879 O O . LYS A 1 48 ? -6.169 12.136 5.746 1.00 0.00 48 LYS A O 4
ATOM 6898 N N . LEU A 1 49 ? -7.851 10.639 5.717 1.00 0.00 49 LEU A N 4
ATOM 6899 C CA . LEU A 1 49 ? -7.058 9.480 5.301 1.00 0.00 49 LEU A CA 4
ATOM 6900 C C . LEU A 1 49 ? -6.775 9.495 3.792 1.00 0.00 49 LEU A C 4
ATOM 6901 O O . LEU A 1 49 ? -5.648 9.220 3.383 1.00 0.00 49 LEU A O 4
ATOM 6917 N N . SER A 1 50 ? -7.765 9.866 2.970 1.00 0.00 50 SER A N 4
ATOM 6918 C CA . SER A 1 50 ? -7.640 9.961 1.507 1.00 0.00 50 SER A CA 4
ATOM 6919 C C . SER A 1 50 ? -6.458 10.845 1.089 1.00 0.00 50 SER A C 4
ATOM 6920 O O . SER A 1 50 ? -5.594 10.402 0.329 1.00 0.00 50 SER A O 4
ATOM 6928 N N . ARG A 1 51 ? -6.333 12.058 1.654 1.00 0.00 51 ARG A N 4
ATOM 6929 C CA . ARG A 1 51 ? -5.190 12.939 1.348 1.00 0.00 51 ARG A CA 4
ATOM 6930 C C . ARG A 1 51 ? -3.855 12.385 1.864 1.00 0.00 51 ARG A C 4
ATOM 6931 O O . ARG A 1 51 ? -2.845 12.521 1.181 1.00 0.00 51 ARG A O 4
ATOM 6952 N N . GLN A 1 52 ? -3.853 11.684 3.002 1.00 0.00 52 GLN A N 4
ATOM 6953 C CA . GLN A 1 52 ? -2.652 11.062 3.579 1.00 0.00 52 GLN A CA 4
ATOM 6954 C C . GLN A 1 52 ? -2.086 9.969 2.652 1.00 0.00 52 GLN A C 4
ATOM 6955 O O . GLN A 1 52 ? -0.889 9.959 2.363 1.00 0.00 52 GLN A O 4
ATOM 6969 N N . VAL A 1 53 ? -2.940 9.082 2.127 1.00 0.00 53 VAL A N 4
ATOM 6970 C CA . VAL A 1 53 ? -2.505 7.998 1.223 1.00 0.00 53 VAL A CA 4
ATOM 6971 C C . VAL A 1 53 ? -2.162 8.498 -0.188 1.00 0.00 53 VAL A C 4
ATOM 6972 O O . VAL A 1 53 ? -1.278 7.935 -0.836 1.00 0.00 53 VAL A O 4
ATOM 6985 N N . LYS A 1 54 ? -2.786 9.595 -0.646 1.00 0.00 54 LYS A N 4
ATOM 6986 C CA . LYS A 1 54 ? -2.396 10.311 -1.878 1.00 0.00 54 LYS A CA 4
ATOM 6987 C C . LYS A 1 54 ? -1.018 10.975 -1.754 1.00 0.00 54 LYS A C 4
ATOM 6988 O O . LYS A 1 54 ? -0.214 10.872 -2.679 1.00 0.00 54 LYS A O 4
ATOM 7007 N N . GLU A 1 55 ? -0.699 11.580 -0.607 1.00 0.00 55 GLU A N 4
ATOM 7008 C CA . GLU A 1 55 ? 0.642 12.126 -0.315 1.00 0.00 55 GLU A CA 4
ATOM 7009 C C . GLU A 1 55 ? 1.739 11.041 -0.268 1.00 0.00 55 GLU A C 4
ATOM 7010 O O . GLU A 1 55 ? 2.909 11.338 -0.521 1.00 0.00 55 GLU A O 4
ATOM 7022 N N . LEU A 1 56 ? 1.372 9.776 -0.030 1.00 0.00 56 LEU A N 4
ATOM 7023 C CA . LEU A 1 56 ? 2.254 8.606 -0.124 1.00 0.00 56 LEU A CA 4
ATOM 7024 C C . LEU A 1 56 ? 2.463 8.073 -1.557 1.00 0.00 56 LEU A C 4
ATOM 7025 O O . LEU A 1 56 ? 3.279 7.170 -1.758 1.00 0.00 56 LEU A O 4
ATOM 7041 N N . GLY A 1 57 ? 1.768 8.621 -2.561 1.00 0.00 57 GLY A N 4
ATOM 7042 C CA . GLY A 1 57 ? 1.974 8.282 -3.974 1.00 0.00 57 GLY A CA 4
ATOM 7043 C C . GLY A 1 57 ? 1.476 6.888 -4.386 1.00 0.00 57 GLY A C 4
ATOM 7044 O O . GLY A 1 57 ? 2.066 6.268 -5.273 1.00 0.00 57 GLY A O 4
ATOM 7048 N N . ALA A 1 58 ? 0.418 6.380 -3.743 1.00 0.00 58 ALA A N 4
ATOM 7049 C CA . ALA A 1 58 ? -0.241 5.120 -4.099 1.00 0.00 58 ALA A CA 4
ATOM 7050 C C . ALA A 1 58 ? -0.712 5.089 -5.571 1.00 0.00 58 ALA A C 4
ATOM 7051 O O . ALA A 1 58 ? -1.085 6.120 -6.139 1.00 0.00 58 ALA A O 4
ATOM 7058 N N . ASP A 1 59 ? -0.729 3.904 -6.189 1.00 0.00 59 ASP A N 4
ATOM 7059 C CA . ASP A 1 59 ? -1.061 3.756 -7.616 1.00 0.00 59 ASP A CA 4
ATOM 7060 C C . ASP A 1 59 ? -2.573 3.831 -7.888 1.00 0.00 59 ASP A C 4
ATOM 7061 O O . ASP A 1 59 ? -2.992 4.381 -8.911 1.00 0.00 59 ASP A O 4
ATOM 7070 N N . ARG A 1 60 ? -3.391 3.304 -6.965 1.00 0.00 60 ARG A N 4
ATOM 7071 C CA . ARG A 1 60 ? -4.858 3.391 -6.984 1.00 0.00 60 ARG A CA 4
ATOM 7072 C C . ARG A 1 60 ? -5.417 3.525 -5.561 1.00 0.00 60 ARG A C 4
ATOM 7073 O O . ARG A 1 60 ? -4.886 2.947 -4.611 1.00 0.00 60 ARG A O 4
ATOM 7094 N N . LEU A 1 61 ? -6.518 4.267 -5.451 1.00 0.00 61 LEU A N 4
ATOM 7095 C CA . LEU A 1 61 ? -7.320 4.458 -4.243 1.00 0.00 61 LEU A CA 4
ATOM 7096 C C . LEU A 1 61 ? -8.815 4.258 -4.542 1.00 0.00 61 LEU A C 4
ATOM 7097 O O . LEU A 1 61 ? -9.297 4.599 -5.626 1.00 0.00 61 LEU A O 4
ATOM 7113 N N . LEU A 1 62 ? -9.534 3.688 -3.579 1.00 0.00 62 LEU A N 4
ATOM 7114 C CA . LEU A 1 62 ? -10.998 3.633 -3.530 1.00 0.00 62 LEU A CA 4
ATOM 7115 C C . LEU A 1 62 ? -11.479 3.802 -2.079 1.00 0.00 62 LEU A C 4
ATOM 7116 O O . LEU A 1 62 ? -10.863 3.272 -1.148 1.00 0.00 62 LEU A O 4
ATOM 7132 N N . GLU A 1 63 ? -12.567 4.549 -1.886 1.00 0.00 63 GLU A N 4
ATOM 7133 C CA . GLU A 1 63 ? -13.088 4.917 -0.563 1.00 0.00 63 GLU A CA 4
ATOM 7134 C C . GLU A 1 63 ? -14.579 4.591 -0.390 1.00 0.00 63 GLU A C 4
ATOM 7135 O O . GLU A 1 63 ? -15.377 4.830 -1.300 1.00 0.00 63 GLU A O 4
ATOM 7147 N N . PHE A 1 64 ? -14.963 4.121 0.804 1.00 0.00 64 PHE A N 4
ATOM 7148 C CA . PHE A 1 64 ? -16.359 3.866 1.192 1.00 0.00 64 PHE A CA 4
ATOM 7149 C C . PHE A 1 64 ? -16.687 4.445 2.573 1.00 0.00 64 PHE A C 4
ATOM 7150 O O . PHE A 1 64 ? -15.844 4.486 3.469 1.00 0.00 64 PHE A O 4
ATOM 7167 N N . ASN A 1 65 ? -17.926 4.903 2.738 1.00 0.00 65 ASN A N 4
ATOM 7168 C CA . ASN A 1 65 ? -18.395 5.635 3.911 1.00 0.00 65 ASN A CA 4
ATOM 7169 C C . ASN A 1 65 ? -19.590 4.902 4.567 1.00 0.00 65 ASN A C 4
ATOM 7170 O O . ASN A 1 65 ? -20.675 4.857 3.994 1.00 0.00 65 ASN A O 4
ATOM 7181 N N . VAL A 1 66 ? -19.409 4.324 5.765 1.00 0.00 66 VAL A N 4
ATOM 7182 C CA . VAL A 1 66 ? -20.376 3.382 6.388 1.00 0.00 66 VAL A CA 4
ATOM 7183 C C . VAL A 1 66 ? -21.781 3.974 6.563 1.00 0.00 66 VAL A C 4
ATOM 7184 O O . VAL A 1 66 ? -22.768 3.285 6.313 1.00 0.00 66 VAL A O 4
ATOM 7197 N N . ASP A 1 67 ? -21.901 5.237 6.975 1.00 0.00 67 ASP A N 4
ATOM 7198 C CA . ASP A 1 67 ? -23.202 5.836 7.302 1.00 0.00 67 ASP A CA 4
ATOM 7199 C C . ASP A 1 67 ? -24.035 6.204 6.055 1.00 0.00 67 ASP A C 4
ATOM 7200 O O . ASP A 1 67 ? -25.260 6.300 6.148 1.00 0.00 67 ASP A O 4
ATOM 7209 N N . GLU A 1 68 ? -23.409 6.375 4.883 1.00 0.00 68 GLU A N 4
ATOM 7210 C CA . GLU A 1 68 ? -24.074 6.632 3.608 1.00 0.00 68 GLU A CA 4
ATOM 7211 C C . GLU A 1 68 ? -24.194 5.371 2.725 1.00 0.00 68 GLU A C 4
ATOM 7212 O O . GLU A 1 68 ? -25.246 5.131 2.130 1.00 0.00 68 GLU A O 4
ATOM 7224 N N . ASN A 1 69 ? -23.135 4.555 2.654 1.00 0.00 69 ASN A N 4
ATOM 7225 C CA . ASN A 1 69 ? -23.065 3.293 1.905 1.00 0.00 69 ASN A CA 4
ATOM 7226 C C . ASN A 1 69 ? -22.701 2.110 2.834 1.00 0.00 69 ASN A C 4
ATOM 7227 O O . ASN A 1 69 ? -21.589 1.574 2.742 1.00 0.00 69 ASN A O 4
ATOM 7238 N N . PRO A 1 70 ? -23.624 1.657 3.709 1.00 0.00 70 PRO A N 4
ATOM 7239 C CA . PRO A 1 70 ? -23.359 0.553 4.635 1.00 0.00 70 PRO A CA 4
ATOM 7240 C C . PRO A 1 70 ? -23.082 -0.765 3.903 1.00 0.00 70 PRO A C 4
ATOM 7241 O O . PRO A 1 70 ? -22.201 -1.515 4.312 1.00 0.00 70 PRO A O 4
ATOM 7252 N N . GLU A 1 71 ? -23.763 -1.022 2.781 1.00 0.00 71 GLU A N 4
ATOM 7253 C CA . GLU A 1 71 ? -23.506 -2.179 1.911 1.00 0.00 71 GLU A CA 4
ATOM 7254 C C . GLU A 1 71 ? -22.060 -2.208 1.400 1.00 0.00 71 GLU A C 4
ATOM 7255 O O . GLU A 1 71 ? -21.366 -3.211 1.562 1.00 0.00 71 GLU A O 4
ATOM 7267 N N . GLN A 1 72 ? -21.574 -1.105 0.820 1.00 0.00 72 GLN A N 4
ATOM 7268 C CA . GLN A 1 72 ? -20.251 -1.082 0.186 1.00 0.00 72 GLN A CA 4
ATOM 7269 C C . GLN A 1 72 ? -19.122 -1.139 1.222 1.00 0.00 72 GLN A C 4
ATOM 7270 O O . GLN A 1 72 ? -18.119 -1.820 1.010 1.00 0.00 72 GLN A O 4
ATOM 7284 N N . ALA A 1 73 ? -19.308 -0.498 2.377 1.00 0.00 73 ALA A N 4
ATOM 7285 C CA . ALA A 1 73 ? -18.346 -0.543 3.471 1.00 0.00 73 ALA A CA 4
ATOM 7286 C C . ALA A 1 73 ? -18.291 -1.924 4.154 1.00 0.00 73 ALA A C 4
ATOM 7287 O O . ALA A 1 73 ? -17.205 -2.449 4.411 1.00 0.00 73 ALA A O 4
ATOM 7294 N N . SER A 1 74 ? -19.451 -2.539 4.422 1.00 0.00 74 SER A N 4
ATOM 7295 C CA . SER A 1 74 ? -19.530 -3.824 5.133 1.00 0.00 74 SER A CA 4
ATOM 7296 C C . SER A 1 74 ? -19.048 -4.996 4.285 1.00 0.00 74 SER A C 4
ATOM 7297 O O . SER A 1 74 ? -18.251 -5.791 4.774 1.00 0.00 74 SER A O 4
ATOM 7305 N N . LYS A 1 75 ? -19.444 -5.091 3.008 1.00 0.00 75 LYS A N 4
ATOM 7306 C CA . LYS A 1 75 ? -19.009 -6.172 2.099 1.00 0.00 75 LYS A CA 4
ATOM 7307 C C . LYS A 1 75 ? -17.487 -6.275 2.001 1.00 0.00 75 LYS A C 4
ATOM 7308 O O . LYS A 1 75 ? -16.946 -7.376 2.104 1.00 0.00 75 LYS A O 4
ATOM 7327 N N . LEU A 1 76 ? -16.783 -5.147 1.885 1.00 0.00 76 LEU A N 4
ATOM 7328 C CA . LEU A 1 76 ? -15.319 -5.133 1.864 1.00 0.00 76 LEU A CA 4
ATOM 7329 C C . LEU A 1 76 ? -14.688 -5.453 3.228 1.00 0.00 76 LEU A C 4
ATOM 7330 O O . LEU A 1 76 ? -13.731 -6.225 3.273 1.00 0.00 76 LEU A O 4
ATOM 7346 N N . ALA A 1 77 ? -15.239 -4.950 4.337 1.00 0.00 77 ALA A N 4
ATOM 7347 C CA . ALA A 1 77 ? -14.789 -5.321 5.679 1.00 0.00 77 ALA A CA 4
ATOM 7348 C C . ALA A 1 77 ? -14.930 -6.840 5.920 1.00 0.00 77 ALA A C 4
ATOM 7349 O O . ALA A 1 77 ? -13.968 -7.504 6.308 1.00 0.00 77 ALA A O 4
ATOM 7356 N N . LYS A 1 78 ? -16.085 -7.423 5.578 1.00 0.00 78 LYS A N 4
ATOM 7357 C CA . LYS A 1 78 ? -16.388 -8.862 5.705 1.00 0.00 78 LYS A CA 4
ATOM 7358 C C . LYS A 1 78 ? -15.466 -9.719 4.834 1.00 0.00 78 LYS A C 4
ATOM 7359 O O . LYS A 1 78 ? -14.976 -10.755 5.284 1.00 0.00 78 LYS A O 4
ATOM 7378 N N . THR A 1 79 ? -15.137 -9.236 3.636 1.00 0.00 79 THR A N 4
ATOM 7379 C CA . THR A 1 79 ? -14.145 -9.850 2.725 1.00 0.00 79 THR A CA 4
ATOM 7380 C C . THR A 1 79 ? -12.702 -9.768 3.264 1.00 0.00 79 THR A C 4
ATOM 7381 O O . THR A 1 79 ? -11.864 -10.603 2.917 1.00 0.00 79 THR A O 4
ATOM 7392 N N . ALA A 1 80 ? -12.404 -8.827 4.168 1.00 0.00 80 ALA A N 4
ATOM 7393 C CA . ALA A 1 80 ? -11.146 -8.743 4.915 1.00 0.00 80 ALA A CA 4
ATOM 7394 C C . ALA A 1 80 ? -11.186 -9.488 6.276 1.00 0.00 80 ALA A C 4
ATOM 7395 O O . ALA A 1 80 ? -10.237 -9.395 7.058 1.00 0.00 80 ALA A O 4
ATOM 7402 N N . GLY A 1 81 ? -12.268 -10.223 6.574 1.00 0.00 81 GLY A N 4
ATOM 7403 C CA . GLY A 1 81 ? -12.467 -10.965 7.830 1.00 0.00 81 GLY A CA 4
ATOM 7404 C C . GLY A 1 81 ? -12.983 -10.127 9.011 1.00 0.00 81 GLY A C 4
ATOM 7405 O O . GLY A 1 81 ? -12.963 -10.595 10.151 1.00 0.00 81 GLY A O 4
ATOM 7409 N N . ILE A 1 82 ? -13.434 -8.894 8.761 1.00 0.00 82 ILE A N 4
ATOM 7410 C CA . ILE A 1 82 ? -13.901 -7.922 9.763 1.00 0.00 82 ILE A CA 4
ATOM 7411 C C . ILE A 1 82 ? -15.430 -8.006 9.873 1.00 0.00 82 ILE A C 4
ATOM 7412 O O . ILE A 1 82 ? -16.141 -7.827 8.883 1.00 0.00 82 ILE A O 4
ATOM 7428 N N . SER A 1 83 ? -15.949 -8.258 11.077 1.00 0.00 83 SER A N 4
ATOM 7429 C CA . SER A 1 83 ? -17.401 -8.303 11.328 1.00 0.00 83 SER A CA 4
ATOM 7430 C C . SER A 1 83 ? -18.036 -6.907 11.265 1.00 0.00 83 SER A C 4
ATOM 7431 O O . SER A 1 83 ? -17.373 -5.896 11.501 1.00 0.00 83 SER A O 4
ATOM 7439 N N . GLU A 1 84 ? -19.342 -6.835 11.004 1.00 0.00 84 GLU A N 4
ATOM 7440 C CA . GLU A 1 84 ? -20.098 -5.574 10.939 1.00 0.00 84 GLU A CA 4
ATOM 7441 C C . GLU A 1 84 ? -20.040 -4.787 12.261 1.00 0.00 84 GLU A C 4
ATOM 7442 O O . GLU A 1 84 ? -19.961 -3.557 12.245 1.00 0.00 84 GLU A O 4
ATOM 7454 N N . LYS A 1 85 ? -19.986 -5.482 13.410 1.00 0.00 85 LYS A N 4
ATOM 7455 C CA . LYS A 1 85 ? -19.792 -4.847 14.726 1.00 0.00 85 LYS A CA 4
ATOM 7456 C C . LYS A 1 85 ? -18.377 -4.293 14.918 1.00 0.00 85 LYS A C 4
ATOM 7457 O O . LYS A 1 85 ? -18.208 -3.214 15.485 1.00 0.00 85 LYS A O 4
ATOM 7476 N N . GLN A 1 86 ? -17.369 -4.990 14.387 1.00 0.00 86 GLN A N 4
ATOM 7477 C CA . GLN A 1 86 ? -15.969 -4.551 14.428 1.00 0.00 86 GLN A CA 4
ATOM 7478 C C . GLN A 1 86 ? -15.730 -3.328 13.531 1.00 0.00 86 GLN A C 4
ATOM 7479 O O . GLN A 1 86 ? -15.098 -2.368 13.968 1.00 0.00 86 GLN A O 4
ATOM 7493 N N . LEU A 1 87 ? -16.313 -3.302 12.326 1.00 0.00 87 LEU A N 4
ATOM 7494 C CA . LEU A 1 87 ? -16.326 -2.129 11.441 1.00 0.00 87 LEU A CA 4
ATOM 7495 C C . LEU A 1 87 ? -16.936 -0.892 12.132 1.00 0.00 87 LEU A C 4
ATOM 7496 O O . LEU A 1 87 ? -16.436 0.223 11.972 1.00 0.00 87 LEU A O 4
ATOM 7512 N N . ARG A 1 88 ? -17.994 -1.098 12.927 1.00 0.00 88 ARG A N 4
ATOM 7513 C CA . ARG A 1 88 ? -18.734 -0.034 13.627 1.00 0.00 88 ARG A CA 4
ATOM 7514 C C . ARG A 1 88 ? -17.946 0.576 14.794 1.00 0.00 88 ARG A C 4
ATOM 7515 O O . ARG A 1 88 ? -17.942 1.797 14.942 1.00 0.00 88 ARG A O 4
ATOM 7536 N N . GLU A 1 89 ? -17.252 -0.238 15.593 1.00 0.00 89 GLU A N 4
ATOM 7537 C CA . GLU A 1 89 ? -16.468 0.241 16.749 1.00 0.00 89 GLU A CA 4
ATOM 7538 C C . GLU A 1 89 ? -15.051 0.739 16.402 1.00 0.00 89 GLU A C 4
ATOM 7539 O O . GLU A 1 89 ? -14.469 1.519 17.160 1.00 0.00 89 GLU A O 4
ATOM 7551 N N . ALA A 1 90 ? -14.491 0.312 15.266 1.00 0.00 90 ALA A N 4
ATOM 7552 C CA . ALA A 1 90 ? -13.117 0.640 14.856 1.00 0.00 90 ALA A CA 4
ATOM 7553 C C . ALA A 1 90 ? -12.915 2.077 14.324 1.00 0.00 90 ALA A C 4
ATOM 7554 O O . ALA A 1 90 ? -11.767 2.492 14.154 1.00 0.00 90 ALA A O 4
ATOM 7561 N N . ASP A 1 91 ? -13.988 2.833 14.063 1.00 0.00 91 ASP A N 4
ATOM 7562 C CA . ASP A 1 91 ? -14.025 4.160 13.409 1.00 0.00 91 ASP A CA 4
ATOM 7563 C C . ASP A 1 91 ? -13.521 4.203 11.950 1.00 0.00 91 ASP A C 4
ATOM 7564 O O . ASP A 1 91 ? -14.209 4.755 11.089 1.00 0.00 91 ASP A O 4
ATOM 7573 N N . TYR A 1 92 ? -12.360 3.614 11.644 1.00 0.00 92 TYR A N 4
ATOM 7574 C CA . TYR A 1 92 ? -11.866 3.432 10.277 1.00 0.00 92 TYR A CA 4
ATOM 7575 C C . TYR A 1 92 ? -11.013 2.173 10.075 1.00 0.00 92 TYR A C 4
ATOM 7576 O O . TYR A 1 92 ? -10.322 1.697 10.979 1.00 0.00 92 TYR A O 4
ATOM 7594 N N . ILE A 1 93 ? -11.037 1.681 8.838 1.00 0.00 93 ILE A N 4
ATOM 7595 C CA . ILE A 1 93 ? -10.292 0.543 8.307 1.00 0.00 93 ILE A CA 4
ATOM 7596 C C . ILE A 1 93 ? -9.451 1.006 7.115 1.00 0.00 93 ILE A C 4
ATOM 7597 O O . ILE A 1 93 ? -9.938 1.720 6.234 1.00 0.00 93 ILE A O 4
ATOM 7613 N N . ILE A 1 94 ? -8.201 0.549 7.068 1.00 0.00 94 ILE A N 4
ATOM 7614 C CA . ILE A 1 94 ? -7.312 0.676 5.913 1.00 0.00 94 ILE A CA 4
ATOM 7615 C C . ILE A 1 94 ? -6.948 -0.738 5.448 1.00 0.00 94 ILE A C 4
ATOM 7616 O O . ILE A 1 94 ? -6.402 -1.506 6.238 1.00 0.00 94 ILE A O 4
ATOM 7632 N N . LEU A 1 95 ? -7.224 -1.097 4.190 1.00 0.00 95 LEU A N 4
ATOM 7633 C CA . LEU A 1 95 ? -6.756 -2.358 3.590 1.00 0.00 95 LEU A CA 4
ATOM 7634 C C . LEU A 1 95 ? -5.693 -2.038 2.533 1.00 0.00 95 LEU A C 4
ATOM 7635 O O . LEU A 1 95 ? -5.971 -1.312 1.577 1.00 0.00 95 LEU A O 4
ATOM 7651 N N . ILE A 1 96 ? -4.481 -2.562 2.705 1.00 0.00 96 ILE A N 4
ATOM 7652 C CA . ILE A 1 96 ? -3.321 -2.288 1.845 1.00 0.00 96 ILE A CA 4
ATOM 7653 C C . ILE A 1 96 ? -2.968 -3.546 1.041 1.00 0.00 96 ILE A C 4
ATOM 7654 O O . ILE A 1 96 ? -2.784 -4.629 1.601 1.00 0.00 96 ILE A O 4
ATOM 7670 N N . LEU A 1 97 ? -2.882 -3.397 -0.281 1.00 0.00 97 LEU A N 4
ATOM 7671 C CA . LEU A 1 97 ? -2.690 -4.471 -1.257 1.00 0.00 97 LEU A CA 4
ATOM 7672 C C . LEU A 1 97 ? -1.339 -4.275 -1.964 1.00 0.00 97 LEU A C 4
ATOM 7673 O O . LEU A 1 97 ? -1.122 -3.235 -2.596 1.00 0.00 97 LEU A O 4
ATOM 7689 N N . VAL A 1 98 ? -0.426 -5.246 -1.839 1.00 0.00 98 VAL A N 4
ATOM 7690 C CA . VAL A 1 98 ? 0.974 -5.133 -2.314 1.00 0.00 98 VAL A CA 4
ATOM 7691 C C . VAL A 1 98 ? 1.504 -6.406 -2.977 1.00 0.00 98 VAL A C 4
ATOM 7692 O O . VAL A 1 98 ? 1.037 -7.510 -2.697 1.00 0.00 98 VAL A O 4
ATOM 7705 N N . ARG A 1 99 ? 2.538 -6.270 -3.813 1.00 0.00 99 ARG A N 4
ATOM 7706 C CA . ARG A 1 99 ? 3.300 -7.404 -4.381 1.00 0.00 99 ARG A CA 4
ATOM 7707 C C . ARG A 1 99 ? 4.469 -7.877 -3.502 1.00 0.00 99 ARG A C 4
ATOM 7708 O O . ARG A 1 99 ? 4.987 -8.968 -3.732 1.00 0.00 99 ARG A O 4
ATOM 7729 N N . ASP A 1 100 ? 4.865 -7.104 -2.485 1.00 0.00 100 ASP A N 4
ATOM 7730 C CA . ASP A 1 100 ? 5.912 -7.467 -1.517 1.00 0.00 100 ASP A CA 4
ATOM 7731 C C . ASP A 1 100 ? 5.632 -6.892 -0.115 1.00 0.00 100 ASP A C 4
ATOM 7732 O O . ASP A 1 100 ? 5.267 -5.723 0.031 1.00 0.00 100 ASP A O 4
ATOM 7741 N N . GLU A 1 101 ? 5.835 -7.697 0.932 1.00 0.00 101 GLU A N 4
ATOM 7742 C CA . GLU A 1 101 ? 5.563 -7.330 2.331 1.00 0.00 101 GLU A CA 4
ATOM 7743 C C . GLU A 1 101 ? 6.397 -6.135 2.829 1.00 0.00 101 GLU A C 4
ATOM 7744 O O . GLU A 1 101 ? 5.905 -5.336 3.630 1.00 0.00 101 GLU A O 4
ATOM 7756 N N . LYS A 1 102 ? 7.622 -5.937 2.320 1.00 0.00 102 LYS A N 4
ATOM 7757 C CA . LYS A 1 102 ? 8.474 -4.794 2.693 1.00 0.00 102 LYS A CA 4
ATOM 7758 C C . LYS A 1 102 ? 7.921 -3.472 2.158 1.00 0.00 102 LYS A C 4
ATOM 7759 O O . LYS A 1 102 ? 8.028 -2.455 2.839 1.00 0.00 102 LYS A O 4
ATOM 7778 N N . LYS A 1 103 ? 7.261 -3.483 0.992 1.00 0.00 103 LYS A N 4
ATOM 7779 C CA . LYS A 1 103 ? 6.584 -2.303 0.416 1.00 0.00 103 LYS A CA 4
ATOM 7780 C C . LYS A 1 103 ? 5.370 -1.893 1.256 1.00 0.00 103 LYS A C 4
ATOM 7781 O O . LYS A 1 103 ? 5.194 -0.705 1.525 1.00 0.00 103 LYS A O 4
ATOM 7800 N N . ALA A 1 104 ? 4.612 -2.864 1.776 1.00 0.00 104 ALA A N 4
ATOM 7801 C CA . ALA A 1 104 ? 3.567 -2.608 2.773 1.00 0.00 104 ALA A CA 4
ATOM 7802 C C . ALA A 1 104 ? 4.143 -2.011 4.068 1.00 0.00 104 ALA A C 4
ATOM 7803 O O . ALA A 1 104 ? 3.624 -1.009 4.567 1.00 0.00 104 ALA A O 4
ATOM 7810 N N . LYS A 1 105 ? 5.250 -2.569 4.583 1.00 0.00 105 LYS A N 4
ATOM 7811 C CA . LYS A 1 105 ? 5.911 -2.057 5.796 1.00 0.00 105 LYS A CA 4
ATOM 7812 C C . LYS A 1 105 ? 6.435 -0.628 5.607 1.00 0.00 105 LYS A C 4
ATOM 7813 O O . LYS A 1 105 ? 6.282 0.185 6.511 1.00 0.00 105 LYS A O 4
ATOM 7832 N N . LYS A 1 106 ? 6.984 -0.289 4.434 1.00 0.00 106 LYS A N 4
ATOM 7833 C CA . LYS A 1 106 ? 7.507 1.056 4.102 1.00 0.00 106 LYS A CA 4
ATOM 7834 C C . LYS A 1 106 ? 6.379 2.088 3.985 1.00 0.00 106 LYS A C 4
ATOM 7835 O O . LYS A 1 106 ? 6.493 3.193 4.510 1.00 0.00 106 LYS A O 4
ATOM 7854 N N . PHE A 1 107 ? 5.259 1.712 3.371 1.00 0.00 107 PHE A N 4
ATOM 7855 C CA . PHE A 1 107 ? 4.053 2.546 3.327 1.00 0.00 107 PHE A CA 4
ATOM 7856 C C . PHE A 1 107 ? 3.547 2.846 4.749 1.00 0.00 107 PHE A C 4
ATOM 7857 O O . PHE A 1 107 ? 3.337 4.005 5.119 1.00 0.00 107 PHE A O 4
ATOM 7874 N N . ALA A 1 108 ? 3.425 1.801 5.573 1.00 0.00 108 ALA A N 4
ATOM 7875 C CA . ALA A 1 108 ? 3.012 1.917 6.966 1.00 0.00 108 ALA A CA 4
ATOM 7876 C C . ALA A 1 108 ? 4.020 2.696 7.827 1.00 0.00 108 ALA A C 4
ATOM 7877 O O . ALA A 1 108 ? 3.602 3.430 8.714 1.00 0.00 108 ALA A O 4
ATOM 7884 N N . ASP A 1 109 ? 5.327 2.605 7.561 1.00 0.00 109 ASP A N 4
ATOM 7885 C CA . ASP A 1 109 ? 6.363 3.366 8.279 1.00 0.00 109 ASP A CA 4
ATOM 7886 C C . ASP A 1 109 ? 6.169 4.883 8.125 1.00 0.00 109 ASP A C 4
ATOM 7887 O O . ASP A 1 109 ? 6.325 5.636 9.088 1.00 0.00 109 ASP A O 4
ATOM 7896 N N . SER A 1 110 ? 5.752 5.331 6.937 1.00 0.00 110 SER A N 4
ATOM 7897 C CA . SER A 1 110 ? 5.432 6.740 6.679 1.00 0.00 110 SER A CA 4
ATOM 7898 C C . SER A 1 110 ? 4.133 7.170 7.372 1.00 0.00 110 SER A C 4
ATOM 7899 O O . SER A 1 110 ? 4.108 8.204 8.040 1.00 0.00 110 SER A O 4
ATOM 7907 N N . LEU A 1 111 ? 3.076 6.345 7.317 1.00 0.00 111 LEU A N 4
ATOM 7908 C CA . LEU A 1 111 ? 1.824 6.580 8.052 1.00 0.00 111 LEU A CA 4
ATOM 7909 C C . LEU A 1 111 ? 2.062 6.655 9.578 1.00 0.00 111 LEU A C 4
ATOM 7910 O O . LEU A 1 111 ? 1.579 7.579 10.237 1.00 0.00 111 LEU A O 4
ATOM 7926 N N . ARG A 1 112 ? 2.887 5.752 10.128 1.00 0.00 112 ARG A N 4
ATOM 7927 C CA . ARG A 1 112 ? 3.333 5.730 11.536 1.00 0.00 112 ARG A CA 4
ATOM 7928 C C . ARG A 1 112 ? 4.129 6.980 11.930 1.00 0.00 112 ARG A C 4
ATOM 7929 O O . ARG A 1 112 ? 3.949 7.480 13.041 1.00 0.00 112 ARG A O 4
ATOM 7950 N N . LYS A 1 113 ? 4.975 7.506 11.033 1.00 0.00 113 LYS A N 4
ATOM 7951 C CA . LYS A 1 113 ? 5.747 8.750 11.233 1.00 0.00 113 LYS A CA 4
ATOM 7952 C C . LYS A 1 113 ? 4.875 10.013 11.136 1.00 0.00 113 LYS A C 4
ATOM 7953 O O . LYS A 1 113 ? 5.116 10.978 11.865 1.00 0.00 113 LYS A O 4
ATOM 7972 N N . LYS A 1 114 ? 3.848 10.005 10.275 1.00 0.00 114 LYS A N 4
ATOM 7973 C CA . LYS A 1 114 ? 2.867 11.095 10.115 1.00 0.00 114 LYS A CA 4
ATOM 7974 C C . LYS A 1 114 ? 1.962 11.226 11.347 1.00 0.00 114 LYS A C 4
ATOM 7975 O O . LYS A 1 114 ? 1.731 12.340 11.820 1.00 0.00 114 LYS A O 4
ATOM 7994 N N . GLY A 1 115 ? 1.474 10.104 11.880 1.00 0.00 115 GLY A N 4
ATOM 7995 C CA . GLY A 1 115 ? 0.680 10.053 13.115 1.00 0.00 115 GLY A CA 4
ATOM 7996 C C . GLY A 1 115 ? 1.485 10.379 14.386 1.00 0.00 115 GLY A C 4
ATOM 7997 O O . GLY A 1 115 ? 2.704 10.197 14.430 1.00 0.00 115 GLY A O 4
ATOM 8001 N N . SER A 1 116 ? 0.784 10.825 15.438 1.00 0.00 116 SER A N 4
ATOM 8002 C CA . SER A 1 116 ? 1.348 11.220 16.747 1.00 0.00 116 SER A CA 4
ATOM 8003 C C . SER A 1 116 ? 2.429 12.326 16.675 1.00 0.00 116 SER A C 4
ATOM 8004 O O . SER A 1 116 ? 2.602 12.995 15.650 1.00 0.00 116 SER A O 4
ATOM 8012 N N . LEU A 1 117 ? 3.121 12.575 17.792 1.00 0.00 117 LEU A N 4
ATOM 8013 C CA . LEU A 1 117 ? 4.200 13.563 17.925 1.00 0.00 117 LEU A CA 4
ATOM 8014 C C . LEU A 1 117 ? 5.522 13.043 17.325 1.00 0.00 117 LEU A C 4
ATOM 8015 O O . LEU A 1 117 ? 5.816 11.846 17.364 1.00 0.00 117 LEU A O 4
ATOM 8031 N N . GLU A 1 118 ? 6.344 13.956 16.801 1.00 0.00 118 GLU A N 4
ATOM 8032 C CA . GLU A 1 118 ? 7.670 13.644 16.241 1.00 0.00 118 GLU A CA 4
ATOM 8033 C C . GLU A 1 118 ? 8.724 13.444 17.352 1.00 0.00 118 GLU A C 4
ATOM 8034 O O . GLU A 1 118 ? 8.700 14.145 18.368 1.00 0.00 118 GLU A O 4
ATOM 8046 N N . HIS A 1 119 ? 9.663 12.515 17.138 1.00 0.00 119 HIS A N 4
ATOM 8047 C CA . HIS A 1 119 ? 10.746 12.079 18.035 1.00 0.00 119 HIS A CA 4
ATOM 8048 C C . HIS A 1 119 ? 10.319 11.579 19.433 1.00 0.00 119 HIS A C 4
ATOM 8049 O O . HIS A 1 119 ? 10.507 10.403 19.748 1.00 0.00 119 HIS A O 4
ATOM 8063 N N . HIS A 1 120 ? 9.777 12.456 20.284 1.00 0.00 120 HIS A N 4
ATOM 8064 C CA . HIS A 1 120 ? 9.361 12.178 21.668 1.00 0.00 120 HIS A CA 4
ATOM 8065 C C . HIS A 1 120 ? 10.445 11.471 22.525 1.00 0.00 120 HIS A C 4
ATOM 8066 O O . HIS A 1 120 ? 10.139 10.631 23.373 1.00 0.00 120 HIS A O 4
ATOM 8080 N N . HIS A 1 121 ? 11.722 11.810 22.286 1.00 0.00 121 HIS A N 4
ATOM 8081 C CA . HIS A 1 121 ? 12.926 11.217 22.892 1.00 0.00 121 HIS A CA 4
ATOM 8082 C C . HIS A 1 121 ? 13.002 9.680 22.786 1.00 0.00 121 HIS A C 4
ATOM 8083 O O . HIS A 1 121 ? 12.618 8.953 23.708 1.00 0.00 121 HIS A O 4
ATOM 8097 N N . HIS A 1 122 ? 13.578 9.180 21.683 1.00 0.00 122 HIS A N 4
ATOM 8098 C CA . HIS A 1 122 ? 13.825 7.743 21.458 1.00 0.00 122 HIS A CA 4
ATOM 8099 C C . HIS A 1 122 ? 14.693 7.096 22.560 1.00 0.00 122 HIS A C 4
ATOM 8100 O O . HIS A 1 122 ? 14.527 5.911 22.859 1.00 0.00 122 HIS A O 4
ATOM 8114 N N . HIS A 1 123 ? 15.580 7.879 23.185 1.00 0.00 123 HIS A N 4
ATOM 8115 C CA . HIS A 1 123 ? 16.360 7.506 24.368 1.00 0.00 123 HIS A CA 4
ATOM 8116 C C . HIS A 1 123 ? 16.180 8.567 25.468 1.00 0.00 123 HIS A C 4
ATOM 8117 O O . HIS A 1 123 ? 16.318 9.766 25.207 1.00 0.00 123 HIS A O 4
ATOM 8131 N N . HIS A 1 124 ? 15.854 8.124 26.687 1.00 0.00 124 HIS A N 4
ATOM 8132 C CA . HIS A 1 124 ? 15.553 8.963 27.858 1.00 0.00 124 HIS A CA 4
ATOM 8133 C C . HIS A 1 124 ? 15.856 8.244 29.191 1.00 0.00 124 HIS A C 4
ATOM 8134 O O . HIS A 1 124 ? 16.148 8.943 30.188 1.00 0.00 124 HIS A O 4
ATOM 8149 N N . GLY A 1 1 ? -8.696 3.039 14.797 1.00 0.00 1 GLY A N 5
ATOM 8150 C CA . GLY A 1 1 ? -8.469 2.542 13.422 1.00 0.00 1 GLY A CA 5
ATOM 8151 C C . GLY A 1 1 ? -7.668 1.253 13.413 1.00 0.00 1 GLY A C 5
ATOM 8152 O O . GLY A 1 1 ? -6.927 0.983 14.359 1.00 0.00 1 GLY A O 5
ATOM 8158 N N . GLN A 1 2 ? -7.782 0.468 12.339 1.00 0.00 2 GLN A N 5
ATOM 8159 C CA . GLN A 1 2 ? -6.947 -0.717 12.090 1.00 0.00 2 GLN A CA 5
ATOM 8160 C C . GLN A 1 2 ? -6.480 -0.809 10.628 1.00 0.00 2 GLN A C 5
ATOM 8161 O O . GLN A 1 2 ? -7.161 -0.335 9.716 1.00 0.00 2 GLN A O 5
ATOM 8175 N N . ILE A 1 3 ? -5.318 -1.431 10.413 1.00 0.00 3 ILE A N 5
ATOM 8176 C CA . ILE A 1 3 ? -4.670 -1.571 9.100 1.00 0.00 3 ILE A CA 5
ATOM 8177 C C . ILE A 1 3 ? -4.476 -3.059 8.773 1.00 0.00 3 ILE A C 5
ATOM 8178 O O . ILE A 1 3 ? -4.036 -3.840 9.620 1.00 0.00 3 ILE A O 5
ATOM 8194 N N . GLN A 1 4 ? -4.787 -3.438 7.534 1.00 0.00 4 GLN A N 5
ATOM 8195 C CA . GLN A 1 4 ? -4.541 -4.760 6.954 1.00 0.00 4 GLN A CA 5
ATOM 8196 C C . GLN A 1 4 ? -3.703 -4.660 5.676 1.00 0.00 4 GLN A C 5
ATOM 8197 O O . GLN A 1 4 ? -3.753 -3.662 4.953 1.00 0.00 4 GLN A O 5
ATOM 8211 N N . TYR A 1 5 ? -2.967 -5.731 5.384 1.00 0.00 5 TYR A N 5
ATOM 8212 C CA . TYR A 1 5 ? -2.039 -5.824 4.254 1.00 0.00 5 TYR A CA 5
ATOM 8213 C C . TYR A 1 5 ? -2.213 -7.165 3.526 1.00 0.00 5 TYR A C 5
ATOM 8214 O O . TYR A 1 5 ? -2.258 -8.215 4.175 1.00 0.00 5 TYR A O 5
ATOM 8232 N N . PHE A 1 6 ? -2.269 -7.145 2.190 1.00 0.00 6 PHE A N 5
ATOM 8233 C CA . PHE A 1 6 ? -2.363 -8.352 1.356 1.00 0.00 6 PHE A CA 5
ATOM 8234 C C . PHE A 1 6 ? -1.388 -8.300 0.172 1.00 0.00 6 PHE A C 5
ATOM 8235 O O . PHE A 1 6 ? -1.249 -7.269 -0.494 1.00 0.00 6 PHE A O 5
ATOM 8252 N N . ASN A 1 7 ? -0.734 -9.434 -0.103 1.00 0.00 7 ASN A N 5
ATOM 8253 C CA . ASN A 1 7 ? 0.221 -9.583 -1.200 1.00 0.00 7 ASN A CA 5
ATOM 8254 C C . ASN A 1 7 ? -0.464 -10.214 -2.422 1.00 0.00 7 ASN A C 5
ATOM 8255 O O . ASN A 1 7 ? -1.002 -11.321 -2.322 1.00 0.00 7 ASN A O 5
ATOM 8266 N N . VAL A 1 8 ? -0.395 -9.562 -3.588 1.00 0.00 8 VAL A N 5
ATOM 8267 C CA . VAL A 1 8 ? -1.045 -10.049 -4.824 1.00 0.00 8 VAL A CA 5
ATOM 8268 C C . VAL A 1 8 ? -0.478 -11.400 -5.288 1.00 0.00 8 VAL A C 5
ATOM 8269 O O . VAL A 1 8 ? -1.202 -12.237 -5.819 1.00 0.00 8 VAL A O 5
ATOM 8282 N N . ASP A 1 9 ? 0.809 -11.647 -5.040 1.00 0.00 9 ASP A N 5
ATOM 8283 C CA . ASP A 1 9 ? 1.507 -12.884 -5.414 1.00 0.00 9 ASP A CA 5
ATOM 8284 C C . ASP A 1 9 ? 1.239 -14.061 -4.452 1.00 0.00 9 ASP A C 5
ATOM 8285 O O . ASP A 1 9 ? 1.508 -15.212 -4.802 1.00 0.00 9 ASP A O 5
ATOM 8294 N N . GLU A 1 10 ? 0.691 -13.797 -3.259 1.00 0.00 10 GLU A N 5
ATOM 8295 C CA . GLU A 1 10 ? 0.356 -14.823 -2.259 1.00 0.00 10 GLU A CA 5
ATOM 8296 C C . GLU A 1 10 ? -1.145 -15.147 -2.245 1.00 0.00 10 GLU A C 5
ATOM 8297 O O . GLU A 1 10 ? -1.515 -16.323 -2.286 1.00 0.00 10 GLU A O 5
ATOM 8309 N N . ASN A 1 11 ? -2.005 -14.116 -2.222 1.00 0.00 11 ASN A N 5
ATOM 8310 C CA . ASN A 1 11 ? -3.470 -14.257 -2.177 1.00 0.00 11 ASN A CA 5
ATOM 8311 C C . ASN A 1 11 ? -4.144 -13.582 -3.400 1.00 0.00 11 ASN A C 5
ATOM 8312 O O . ASN A 1 11 ? -4.952 -12.664 -3.219 1.00 0.00 11 ASN A O 5
ATOM 8323 N N . PRO A 1 12 ? -3.850 -14.003 -4.651 1.00 0.00 12 PRO A N 5
ATOM 8324 C CA . PRO A 1 12 ? -4.298 -13.305 -5.863 1.00 0.00 12 PRO A CA 5
ATOM 8325 C C . PRO A 1 12 ? -5.819 -13.173 -5.959 1.00 0.00 12 PRO A C 5
ATOM 8326 O O . PRO A 1 12 ? -6.327 -12.098 -6.270 1.00 0.00 12 PRO A O 5
ATOM 8337 N N . GLU A 1 13 ? -6.558 -14.238 -5.646 1.00 0.00 13 GLU A N 5
ATOM 8338 C CA . GLU A 1 13 ? -8.023 -14.259 -5.739 1.00 0.00 13 GLU A CA 5
ATOM 8339 C C . GLU A 1 13 ? -8.698 -13.388 -4.665 1.00 0.00 13 GLU A C 5
ATOM 8340 O O . GLU A 1 13 ? -9.756 -12.814 -4.917 1.00 0.00 13 GLU A O 5
ATOM 8352 N N . GLN A 1 14 ? -8.074 -13.229 -3.490 1.00 0.00 14 GLN A N 5
ATOM 8353 C CA . GLN A 1 14 ? -8.569 -12.355 -2.417 1.00 0.00 14 GLN A CA 5
ATOM 8354 C C . GLN A 1 14 ? -8.397 -10.876 -2.796 1.00 0.00 14 GLN A C 5
ATOM 8355 O O . GLN A 1 14 ? -9.351 -10.103 -2.688 1.00 0.00 14 GLN A O 5
ATOM 8369 N N . VAL A 1 15 ? -7.228 -10.503 -3.337 1.00 0.00 15 VAL A N 5
ATOM 8370 C CA . VAL A 1 15 ? -6.998 -9.179 -3.932 1.00 0.00 15 VAL A CA 5
ATOM 8371 C C . VAL A 1 15 ? -7.988 -8.931 -5.073 1.00 0.00 15 VAL A C 5
ATOM 8372 O O . VAL A 1 15 ? -8.686 -7.919 -5.056 1.00 0.00 15 VAL A O 5
ATOM 8385 N N . ARG A 1 16 ? -8.131 -9.869 -6.021 1.00 0.00 16 ARG A N 5
ATOM 8386 C CA . ARG A 1 16 ? -9.066 -9.754 -7.157 1.00 0.00 16 ARG A CA 5
ATOM 8387 C C . ARG A 1 16 ? -10.508 -9.519 -6.691 1.00 0.00 16 ARG A C 5
ATOM 8388 O O . ARG A 1 16 ? -11.182 -8.628 -7.210 1.00 0.00 16 ARG A O 5
ATOM 8409 N N . LYS A 1 17 ? -10.954 -10.258 -5.666 1.00 0.00 17 LYS A N 5
ATOM 8410 C CA . LYS A 1 17 ? -12.285 -10.111 -5.064 1.00 0.00 17 LYS A CA 5
ATOM 8411 C C . LYS A 1 17 ? -12.476 -8.733 -4.430 1.00 0.00 17 LYS A C 5
ATOM 8412 O O . LYS A 1 17 ? -13.530 -8.147 -4.638 1.00 0.00 17 LYS A O 5
ATOM 8431 N N . LEU A 1 18 ? -11.479 -8.165 -3.744 1.00 0.00 18 LEU A N 5
ATOM 8432 C CA . LEU A 1 18 ? -11.564 -6.793 -3.217 1.00 0.00 18 LEU A CA 5
ATOM 8433 C C . LEU A 1 18 ? -11.774 -5.750 -4.327 1.00 0.00 18 LEU A C 5
ATOM 8434 O O . LEU A 1 18 ? -12.611 -4.861 -4.166 1.00 0.00 18 LEU A O 5
ATOM 8450 N N . ILE A 1 19 ? -11.075 -5.874 -5.461 1.00 0.00 19 ILE A N 5
ATOM 8451 C CA . ILE A 1 19 ? -11.239 -4.961 -6.606 1.00 0.00 19 ILE A CA 5
ATOM 8452 C C . ILE A 1 19 ? -12.653 -5.073 -7.205 1.00 0.00 19 ILE A C 5
ATOM 8453 O O . ILE A 1 19 ? -13.318 -4.061 -7.421 1.00 0.00 19 ILE A O 5
ATOM 8469 N N . GLU A 1 20 ? -13.165 -6.291 -7.402 1.00 0.00 20 GLU A N 5
ATOM 8470 C CA . GLU A 1 20 ? -14.530 -6.521 -7.904 1.00 0.00 20 GLU A CA 5
ATOM 8471 C C . GLU A 1 20 ? -15.622 -6.086 -6.907 1.00 0.00 20 GLU A C 5
ATOM 8472 O O . GLU A 1 20 ? -16.615 -5.481 -7.312 1.00 0.00 20 GLU A O 5
ATOM 8484 N N . GLN A 1 21 ? -15.431 -6.319 -5.603 1.00 0.00 21 GLN A N 5
ATOM 8485 C CA . GLN A 1 21 ? -16.340 -5.869 -4.533 1.00 0.00 21 GLN A CA 5
ATOM 8486 C C . GLN A 1 21 ? -16.385 -4.337 -4.434 1.00 0.00 21 GLN A C 5
ATOM 8487 O O . GLN A 1 21 ? -17.439 -3.769 -4.141 1.00 0.00 21 GLN A O 5
ATOM 8501 N N . ALA A 1 22 ? -15.273 -3.658 -4.738 1.00 0.00 22 ALA A N 5
ATOM 8502 C CA . ALA A 1 22 ? -15.206 -2.200 -4.820 1.00 0.00 22 ALA A CA 5
ATOM 8503 C C . ALA A 1 22 ? -15.872 -1.634 -6.100 1.00 0.00 22 ALA A C 5
ATOM 8504 O O . ALA A 1 22 ? -16.042 -0.418 -6.221 1.00 0.00 22 ALA A O 5
ATOM 8511 N N . GLY A 1 23 ? -16.234 -2.493 -7.064 1.00 0.00 23 GLY A N 5
ATOM 8512 C CA . GLY A 1 23 ? -16.780 -2.109 -8.371 1.00 0.00 23 GLY A CA 5
ATOM 8513 C C . GLY A 1 23 ? -15.725 -1.703 -9.413 1.00 0.00 23 GLY A C 5
ATOM 8514 O O . GLY A 1 23 ? -16.061 -0.997 -10.368 1.00 0.00 23 GLY A O 5
ATOM 8518 N N . LEU A 1 24 ? -14.462 -2.113 -9.239 1.00 0.00 24 LEU A N 5
ATOM 8519 C CA . LEU A 1 24 ? -13.339 -1.826 -10.145 1.00 0.00 24 LEU A CA 5
ATOM 8520 C C . LEU A 1 24 ? -12.974 -3.044 -11.017 1.00 0.00 24 LEU A C 5
ATOM 8521 O O . LEU A 1 24 ? -13.437 -4.164 -10.793 1.00 0.00 24 LEU A O 5
ATOM 8537 N N . ASP A 1 25 ? -12.128 -2.815 -12.026 1.00 0.00 25 ASP A N 5
ATOM 8538 C CA . ASP A 1 25 ? -11.645 -3.835 -12.963 1.00 0.00 25 ASP A CA 5
ATOM 8539 C C . ASP A 1 25 ? -10.223 -4.319 -12.596 1.00 0.00 25 ASP A C 5
ATOM 8540 O O . ASP A 1 25 ? -9.264 -3.555 -12.750 1.00 0.00 25 ASP A O 5
ATOM 8549 N N . PRO A 1 26 ? -10.025 -5.581 -12.159 1.00 0.00 26 PRO A N 5
ATOM 8550 C CA . PRO A 1 26 ? -8.697 -6.103 -11.806 1.00 0.00 26 PRO A CA 5
ATOM 8551 C C . PRO A 1 26 ? -7.763 -6.215 -13.023 1.00 0.00 26 PRO A C 5
ATOM 8552 O O . PRO A 1 26 ? -6.551 -6.053 -12.894 1.00 0.00 26 PRO A O 5
ATOM 8563 N N . ASP A 1 27 ? -8.327 -6.424 -14.215 1.00 0.00 27 ASP A N 5
ATOM 8564 C CA . ASP A 1 27 ? -7.606 -6.405 -15.497 1.00 0.00 27 ASP A CA 5
ATOM 8565 C C . ASP A 1 27 ? -7.055 -5.014 -15.877 1.00 0.00 27 ASP A C 5
ATOM 8566 O O . ASP A 1 27 ? -6.065 -4.925 -16.604 1.00 0.00 27 ASP A O 5
ATOM 8575 N N . GLU A 1 28 ? -7.653 -3.925 -15.380 1.00 0.00 28 GLU A N 5
ATOM 8576 C CA . GLU A 1 28 ? -7.136 -2.557 -15.558 1.00 0.00 28 GLU A CA 5
ATOM 8577 C C . GLU A 1 28 ? -6.016 -2.240 -14.545 1.00 0.00 28 GLU A C 5
ATOM 8578 O O . GLU A 1 28 ? -5.060 -1.529 -14.859 1.00 0.00 28 GLU A O 5
ATOM 8590 N N . LEU A 1 29 ? -6.100 -2.819 -13.342 1.00 0.00 29 LEU A N 5
ATOM 8591 C CA . LEU A 1 29 ? -5.156 -2.638 -12.227 1.00 0.00 29 LEU A CA 5
ATOM 8592 C C . LEU A 1 29 ? -3.988 -3.657 -12.241 1.00 0.00 29 LEU A C 5
ATOM 8593 O O . LEU A 1 29 ? -3.261 -3.790 -11.255 1.00 0.00 29 LEU A O 5
ATOM 8609 N N . ARG A 1 30 ? -3.770 -4.356 -13.367 1.00 0.00 30 ARG A N 5
ATOM 8610 C CA . ARG A 1 30 ? -2.843 -5.500 -13.508 1.00 0.00 30 ARG A CA 5
ATOM 8611 C C . ARG A 1 30 ? -1.394 -5.191 -13.102 1.00 0.00 30 ARG A C 5
ATOM 8612 O O . ARG A 1 30 ? -0.731 -6.025 -12.489 1.00 0.00 30 ARG A O 5
ATOM 8633 N N . GLU A 1 31 ? -0.909 -3.996 -13.441 1.00 0.00 31 GLU A N 5
ATOM 8634 C CA . GLU A 1 31 ? 0.471 -3.533 -13.205 1.00 0.00 31 GLU A CA 5
ATOM 8635 C C . GLU A 1 31 ? 0.634 -2.572 -12.006 1.00 0.00 31 GLU A C 5
ATOM 8636 O O . GLU A 1 31 ? 1.721 -2.023 -11.804 1.00 0.00 31 GLU A O 5
ATOM 8648 N N . ALA A 1 32 ? -0.427 -2.334 -11.224 1.00 0.00 32 ALA A N 5
ATOM 8649 C CA . ALA A 1 32 ? -0.478 -1.287 -10.197 1.00 0.00 32 ALA A CA 5
ATOM 8650 C C . ALA A 1 32 ? 0.654 -1.376 -9.150 1.00 0.00 32 ALA A C 5
ATOM 8651 O O . ALA A 1 32 ? 0.991 -2.454 -8.648 1.00 0.00 32 ALA A O 5
ATOM 8658 N N . GLU A 1 33 ? 1.234 -0.223 -8.804 1.00 0.00 33 GLU A N 5
ATOM 8659 C CA . GLU A 1 33 ? 2.336 -0.095 -7.835 1.00 0.00 33 GLU A CA 5
ATOM 8660 C C . GLU A 1 33 ? 1.829 -0.255 -6.391 1.00 0.00 33 GLU A C 5
ATOM 8661 O O . GLU A 1 33 ? 2.385 -1.019 -5.600 1.00 0.00 33 GLU A O 5
ATOM 8673 N N . VAL A 1 34 ? 0.740 0.452 -6.064 1.00 0.00 34 VAL A N 5
ATOM 8674 C CA . VAL A 1 34 ? 0.044 0.408 -4.769 1.00 0.00 34 VAL A CA 5
ATOM 8675 C C . VAL A 1 34 ? -1.448 0.663 -4.977 1.00 0.00 34 VAL A C 5
ATOM 8676 O O . VAL A 1 34 ? -1.811 1.609 -5.681 1.00 0.00 34 VAL A O 5
ATOM 8689 N N . ILE A 1 35 ? -2.307 -0.131 -4.336 1.00 0.00 35 ILE A N 5
ATOM 8690 C CA . ILE A 1 35 ? -3.760 0.096 -4.299 1.00 0.00 35 ILE A CA 5
ATOM 8691 C C . ILE A 1 35 ? -4.185 0.144 -2.828 1.00 0.00 35 ILE A C 5
ATOM 8692 O O . ILE A 1 35 ? -3.930 -0.809 -2.088 1.00 0.00 35 ILE A O 5
ATOM 8708 N N . ILE A 1 36 ? -4.802 1.246 -2.390 1.00 0.00 36 ILE A N 5
ATOM 8709 C CA . ILE A 1 36 ? -5.278 1.413 -1.009 1.00 0.00 36 ILE A CA 5
ATOM 8710 C C . ILE A 1 36 ? -6.791 1.637 -0.955 1.00 0.00 36 ILE A C 5
ATOM 8711 O O . ILE A 1 36 ? -7.376 2.383 -1.742 1.00 0.00 36 ILE A O 5
ATOM 8727 N N . ILE A 1 37 ? -7.403 0.954 0.004 1.00 0.00 37 ILE A N 5
ATOM 8728 C CA . ILE A 1 37 ? -8.826 0.935 0.322 1.00 0.00 37 ILE A CA 5
ATOM 8729 C C . ILE A 1 37 ? -9.007 1.649 1.667 1.00 0.00 37 ILE A C 5
ATOM 8730 O O . ILE A 1 37 ? -8.451 1.206 2.675 1.00 0.00 37 ILE A O 5
ATOM 8746 N N . ILE A 1 38 ? -9.770 2.746 1.692 1.00 0.00 38 ILE A N 5
ATOM 8747 C CA . ILE A 1 38 ? -10.060 3.524 2.909 1.00 0.00 38 ILE A CA 5
ATOM 8748 C C . ILE A 1 38 ? -11.558 3.465 3.214 1.00 0.00 38 ILE A C 5
ATOM 8749 O O . ILE A 1 38 ? -12.391 3.843 2.383 1.00 0.00 38 ILE A O 5
ATOM 8765 N N . ILE A 1 39 ? -11.895 2.992 4.417 1.00 0.00 39 ILE A N 5
ATOM 8766 C CA . ILE A 1 39 ? -13.274 2.828 4.892 1.00 0.00 39 ILE A CA 5
ATOM 8767 C C . ILE A 1 39 ? -13.382 3.436 6.296 1.00 0.00 39 ILE A C 5
ATOM 8768 O O . ILE A 1 39 ? -12.880 2.855 7.253 1.00 0.00 39 ILE A O 5
ATOM 8784 N N . SER A 1 40 ? -14.034 4.594 6.438 1.00 0.00 40 SER A N 5
ATOM 8785 C CA . SER A 1 40 ? -14.267 5.247 7.745 1.00 0.00 40 SER A CA 5
ATOM 8786 C C . SER A 1 40 ? -15.751 5.417 8.041 1.00 0.00 40 SER A C 5
ATOM 8787 O O . SER A 1 40 ? -16.583 5.431 7.134 1.00 0.00 40 SER A O 5
ATOM 8795 N N . ARG A 1 41 ? -16.103 5.585 9.316 1.00 0.00 41 ARG A N 5
ATOM 8796 C CA . ARG A 1 41 ? -17.509 5.733 9.731 1.00 0.00 41 ARG A CA 5
ATOM 8797 C C . ARG A 1 41 ? -18.136 7.068 9.312 1.00 0.00 41 ARG A C 5
ATOM 8798 O O . ARG A 1 41 ? -19.297 7.084 8.908 1.00 0.00 41 ARG A O 5
ATOM 8819 N N . THR A 1 42 ? -17.356 8.149 9.323 1.00 0.00 42 THR A N 5
ATOM 8820 C CA . THR A 1 42 ? -17.729 9.495 8.844 1.00 0.00 42 THR A CA 5
ATOM 8821 C C . THR A 1 42 ? -16.975 9.866 7.563 1.00 0.00 42 THR A C 5
ATOM 8822 O O . THR A 1 42 ? -15.782 9.569 7.460 1.00 0.00 42 THR A O 5
ATOM 8833 N N . PRO A 1 43 ? -17.606 10.561 6.593 1.00 0.00 43 PRO A N 5
ATOM 8834 C CA . PRO A 1 43 ? -16.949 10.923 5.338 1.00 0.00 43 PRO A CA 5
ATOM 8835 C C . PRO A 1 43 ? -15.839 11.966 5.509 1.00 0.00 43 PRO A C 5
ATOM 8836 O O . PRO A 1 43 ? -14.784 11.850 4.886 1.00 0.00 43 PRO A O 5
ATOM 8847 N N . GLU A 1 44 ? -16.023 12.946 6.401 1.00 0.00 44 GLU A N 5
ATOM 8848 C CA . GLU A 1 44 ? -15.003 13.968 6.681 1.00 0.00 44 GLU A CA 5
ATOM 8849 C C . GLU A 1 44 ? -13.760 13.362 7.357 1.00 0.00 44 GLU A C 5
ATOM 8850 O O . GLU A 1 44 ? -12.649 13.861 7.179 1.00 0.00 44 GLU A O 5
ATOM 8862 N N . GLN A 1 45 ? -13.920 12.274 8.120 1.00 0.00 45 GLN A N 5
ATOM 8863 C CA . GLN A 1 45 ? -12.797 11.496 8.659 1.00 0.00 45 GLN A CA 5
ATOM 8864 C C . GLN A 1 45 ? -12.120 10.624 7.589 1.00 0.00 45 GLN A C 5
ATOM 8865 O O . GLN A 1 45 ? -10.894 10.499 7.586 1.00 0.00 45 GLN A O 5
ATOM 8879 N N . LEU A 1 46 ? -12.896 10.067 6.652 1.00 0.00 46 LEU A N 5
ATOM 8880 C CA . LEU A 1 46 ? -12.396 9.254 5.545 1.00 0.00 46 LEU A CA 5
ATOM 8881 C C . LEU A 1 46 ? -11.476 10.104 4.643 1.00 0.00 46 LEU A C 5
ATOM 8882 O O . LEU A 1 46 ? -10.368 9.674 4.324 1.00 0.00 46 LEU A O 5
ATOM 8898 N N . GLU A 1 47 ? -11.865 11.346 4.327 1.00 0.00 47 GLU A N 5
ATOM 8899 C CA . GLU A 1 47 ? -11.063 12.242 3.480 1.00 0.00 47 GLU A CA 5
ATOM 8900 C C . GLU A 1 47 ? -9.664 12.521 4.045 1.00 0.00 47 GLU A C 5
ATOM 8901 O O . GLU A 1 47 ? -8.701 12.552 3.281 1.00 0.00 47 GLU A O 5
ATOM 8913 N N . LYS A 1 48 ? -9.517 12.681 5.366 1.00 0.00 48 LYS A N 5
ATOM 8914 C CA . LYS A 1 48 ? -8.214 12.935 6.010 1.00 0.00 48 LYS A CA 5
ATOM 8915 C C . LYS A 1 48 ? -7.222 11.795 5.766 1.00 0.00 48 LYS A C 5
ATOM 8916 O O . LYS A 1 48 ? -6.049 12.042 5.485 1.00 0.00 48 LYS A O 5
ATOM 8935 N N . LEU A 1 49 ? -7.701 10.553 5.820 1.00 0.00 49 LEU A N 5
ATOM 8936 C CA . LEU A 1 49 ? -6.903 9.360 5.531 1.00 0.00 49 LEU A CA 5
ATOM 8937 C C . LEU A 1 49 ? -6.612 9.225 4.032 1.00 0.00 49 LEU A C 5
ATOM 8938 O O . LEU A 1 49 ? -5.477 8.934 3.665 1.00 0.00 49 LEU A O 5
ATOM 8954 N N . SER A 1 50 ? -7.589 9.514 3.167 1.00 0.00 50 SER A N 5
ATOM 8955 C CA . SER A 1 50 ? -7.408 9.500 1.703 1.00 0.00 50 SER A CA 5
ATOM 8956 C C . SER A 1 50 ? -6.344 10.508 1.249 1.00 0.00 50 SER A C 5
ATOM 8957 O O . SER A 1 50 ? -5.464 10.183 0.453 1.00 0.00 50 SER A O 5
ATOM 8965 N N . ARG A 1 51 ? -6.368 11.715 1.824 1.00 0.00 51 ARG A N 5
ATOM 8966 C CA . ARG A 1 51 ? -5.361 12.773 1.626 1.00 0.00 51 ARG A CA 5
ATOM 8967 C C . ARG A 1 51 ? -3.981 12.376 2.170 1.00 0.00 51 ARG A C 5
ATOM 8968 O O . ARG A 1 51 ? -2.970 12.752 1.580 1.00 0.00 51 ARG A O 5
ATOM 8989 N N . GLN A 1 52 ? -3.918 11.579 3.244 1.00 0.00 52 GLN A N 5
ATOM 8990 C CA . GLN A 1 52 ? -2.661 11.077 3.809 1.00 0.00 52 GLN A CA 5
ATOM 8991 C C . GLN A 1 52 ? -2.022 9.974 2.945 1.00 0.00 52 GLN A C 5
ATOM 8992 O O . GLN A 1 52 ? -0.814 10.015 2.709 1.00 0.00 52 GLN A O 5
ATOM 9006 N N . VAL A 1 53 ? -2.792 9.012 2.429 1.00 0.00 53 VAL A N 5
ATOM 9007 C CA . VAL A 1 53 ? -2.247 7.923 1.587 1.00 0.00 53 VAL A CA 5
ATOM 9008 C C . VAL A 1 53 ? -1.794 8.395 0.198 1.00 0.00 53 VAL A C 5
ATOM 9009 O O . VAL A 1 53 ? -0.931 7.766 -0.414 1.00 0.00 53 VAL A O 5
ATOM 9022 N N . LYS A 1 54 ? -2.304 9.535 -0.284 1.00 0.00 54 LYS A N 5
ATOM 9023 C CA . LYS A 1 54 ? -1.799 10.211 -1.493 1.00 0.00 54 LYS A CA 5
ATOM 9024 C C . LYS A 1 54 ? -0.341 10.670 -1.359 1.00 0.00 54 LYS A C 5
ATOM 9025 O O . LYS A 1 54 ? 0.373 10.684 -2.361 1.00 0.00 54 LYS A O 5
ATOM 9044 N N . GLU A 1 55 ? 0.141 10.981 -0.151 1.00 0.00 55 GLU A N 5
ATOM 9045 C CA . GLU A 1 55 ? 1.545 11.376 0.079 1.00 0.00 55 GLU A CA 5
ATOM 9046 C C . GLU A 1 55 ? 2.556 10.233 -0.161 1.00 0.00 55 GLU A C 5
ATOM 9047 O O . GLU A 1 55 ? 3.733 10.497 -0.415 1.00 0.00 55 GLU A O 5
ATOM 9059 N N . LEU A 1 56 ? 2.104 8.971 -0.144 1.00 0.00 56 LEU A N 5
ATOM 9060 C CA . LEU A 1 56 ? 2.906 7.792 -0.500 1.00 0.00 56 LEU A CA 5
ATOM 9061 C C . LEU A 1 56 ? 2.991 7.568 -2.023 1.00 0.00 56 LEU A C 5
ATOM 9062 O O . LEU A 1 56 ? 3.797 6.760 -2.487 1.00 0.00 56 LEU A O 5
ATOM 9078 N N . GLY A 1 57 ? 2.168 8.276 -2.801 1.00 0.00 57 GLY A N 5
ATOM 9079 C CA . GLY A 1 57 ? 2.142 8.191 -4.264 1.00 0.00 57 GLY A CA 5
ATOM 9080 C C . GLY A 1 57 ? 1.366 6.984 -4.803 1.00 0.00 57 GLY A C 5
ATOM 9081 O O . GLY A 1 57 ? 1.782 6.390 -5.801 1.00 0.00 57 GLY A O 5
ATOM 9085 N N . ALA A 1 58 ? 0.282 6.580 -4.125 1.00 0.00 58 ALA A N 5
ATOM 9086 C CA . ALA A 1 58 ? -0.560 5.443 -4.506 1.00 0.00 58 ALA A CA 5
ATOM 9087 C C . ALA A 1 58 ? -1.008 5.475 -5.985 1.00 0.00 58 ALA A C 5
ATOM 9088 O O . ALA A 1 58 ? -1.347 6.534 -6.522 1.00 0.00 58 ALA A O 5
ATOM 9095 N N . ASP A 1 59 ? -1.042 4.308 -6.637 1.00 0.00 59 ASP A N 5
ATOM 9096 C CA . ASP A 1 59 ? -1.409 4.190 -8.056 1.00 0.00 59 ASP A CA 5
ATOM 9097 C C . ASP A 1 59 ? -2.932 4.171 -8.264 1.00 0.00 59 ASP A C 5
ATOM 9098 O O . ASP A 1 59 ? -3.431 4.803 -9.201 1.00 0.00 59 ASP A O 5
ATOM 9107 N N . ARG A 1 60 ? -3.678 3.518 -7.359 1.00 0.00 60 ARG A N 5
ATOM 9108 C CA . ARG A 1 60 ? -5.150 3.569 -7.273 1.00 0.00 60 ARG A CA 5
ATOM 9109 C C . ARG A 1 60 ? -5.665 3.712 -5.843 1.00 0.00 60 ARG A C 5
ATOM 9110 O O . ARG A 1 60 ? -5.040 3.274 -4.877 1.00 0.00 60 ARG A O 5
ATOM 9131 N N . LEU A 1 61 ? -6.838 4.336 -5.753 1.00 0.00 61 LEU A N 5
ATOM 9132 C CA . LEU A 1 61 ? -7.547 4.654 -4.512 1.00 0.00 61 LEU A CA 5
ATOM 9133 C C . LEU A 1 61 ? -9.049 4.382 -4.644 1.00 0.00 61 LEU A C 5
ATOM 9134 O O . LEU A 1 61 ? -9.653 4.702 -5.672 1.00 0.00 61 LEU A O 5
ATOM 9150 N N . LEU A 1 62 ? -9.648 3.817 -3.596 1.00 0.00 62 LEU A N 5
ATOM 9151 C CA . LEU A 1 62 ? -11.099 3.681 -3.446 1.00 0.00 62 LEU A CA 5
ATOM 9152 C C . LEU A 1 62 ? -11.554 3.984 -2.009 1.00 0.00 62 LEU A C 5
ATOM 9153 O O . LEU A 1 62 ? -10.885 3.643 -1.029 1.00 0.00 62 LEU A O 5
ATOM 9169 N N . GLU A 1 63 ? -12.697 4.661 -1.914 1.00 0.00 63 GLU A N 5
ATOM 9170 C CA . GLU A 1 63 ? -13.229 5.292 -0.702 1.00 0.00 63 GLU A CA 5
ATOM 9171 C C . GLU A 1 63 ? -14.676 4.861 -0.407 1.00 0.00 63 GLU A C 5
ATOM 9172 O O . GLU A 1 63 ? -15.541 4.999 -1.276 1.00 0.00 63 GLU A O 5
ATOM 9184 N N . PHE A 1 64 ? -14.964 4.432 0.830 1.00 0.00 64 PHE A N 5
ATOM 9185 C CA . PHE A 1 64 ? -16.324 4.127 1.311 1.00 0.00 64 PHE A CA 5
ATOM 9186 C C . PHE A 1 64 ? -16.573 4.675 2.724 1.00 0.00 64 PHE A C 5
ATOM 9187 O O . PHE A 1 64 ? -15.650 4.805 3.528 1.00 0.00 64 PHE A O 5
ATOM 9204 N N . ASN A 1 65 ? -17.832 4.998 3.030 1.00 0.00 65 ASN A N 5
ATOM 9205 C CA . ASN A 1 65 ? -18.253 5.588 4.302 1.00 0.00 65 ASN A CA 5
ATOM 9206 C C . ASN A 1 65 ? -19.387 4.783 4.978 1.00 0.00 65 ASN A C 5
ATOM 9207 O O . ASN A 1 65 ? -20.436 4.552 4.376 1.00 0.00 65 ASN A O 5
ATOM 9218 N N . VAL A 1 66 ? -19.200 4.366 6.239 1.00 0.00 66 VAL A N 5
ATOM 9219 C CA . VAL A 1 66 ? -20.108 3.400 6.908 1.00 0.00 66 VAL A CA 5
ATOM 9220 C C . VAL A 1 66 ? -21.502 3.981 7.172 1.00 0.00 66 VAL A C 5
ATOM 9221 O O . VAL A 1 66 ? -22.496 3.284 6.977 1.00 0.00 66 VAL A O 5
ATOM 9234 N N . ASP A 1 67 ? -21.603 5.246 7.595 1.00 0.00 67 ASP A N 5
ATOM 9235 C CA . ASP A 1 67 ? -22.887 5.852 7.985 1.00 0.00 67 ASP A CA 5
ATOM 9236 C C . ASP A 1 67 ? -23.857 6.044 6.800 1.00 0.00 67 ASP A C 5
ATOM 9237 O O . ASP A 1 67 ? -25.069 5.877 6.953 1.00 0.00 67 ASP A O 5
ATOM 9246 N N . GLU A 1 68 ? -23.336 6.362 5.610 1.00 0.00 68 GLU A N 5
ATOM 9247 C CA . GLU A 1 68 ? -24.112 6.624 4.401 1.00 0.00 68 GLU A CA 5
ATOM 9248 C C . GLU A 1 68 ? -24.258 5.385 3.500 1.00 0.00 68 GLU A C 5
ATOM 9249 O O . GLU A 1 68 ? -25.323 5.169 2.916 1.00 0.00 68 GLU A O 5
ATOM 9261 N N . ASN A 1 69 ? -23.207 4.560 3.398 1.00 0.00 69 ASN A N 5
ATOM 9262 C CA . ASN A 1 69 ? -23.172 3.336 2.592 1.00 0.00 69 ASN A CA 5
ATOM 9263 C C . ASN A 1 69 ? -22.731 2.106 3.425 1.00 0.00 69 ASN A C 5
ATOM 9264 O O . ASN A 1 69 ? -21.620 1.596 3.226 1.00 0.00 69 ASN A O 5
ATOM 9275 N N . PRO A 1 70 ? -23.595 1.573 4.319 1.00 0.00 70 PRO A N 5
ATOM 9276 C CA . PRO A 1 70 ? -23.263 0.413 5.149 1.00 0.00 70 PRO A CA 5
ATOM 9277 C C . PRO A 1 70 ? -22.850 -0.822 4.340 1.00 0.00 70 PRO A C 5
ATOM 9278 O O . PRO A 1 70 ? -21.881 -1.491 4.692 1.00 0.00 70 PRO A O 5
ATOM 9289 N N . GLU A 1 71 ? -23.532 -1.112 3.225 1.00 0.00 71 GLU A N 5
ATOM 9290 C CA . GLU A 1 71 ? -23.252 -2.310 2.420 1.00 0.00 71 GLU A CA 5
ATOM 9291 C C . GLU A 1 71 ? -21.899 -2.221 1.698 1.00 0.00 71 GLU A C 5
ATOM 9292 O O . GLU A 1 71 ? -21.156 -3.203 1.672 1.00 0.00 71 GLU A O 5
ATOM 9304 N N . GLN A 1 72 ? -21.534 -1.048 1.168 1.00 0.00 72 GLN A N 5
ATOM 9305 C CA . GLN A 1 72 ? -20.258 -0.851 0.463 1.00 0.00 72 GLN A CA 5
ATOM 9306 C C . GLN A 1 72 ? -19.058 -1.051 1.401 1.00 0.00 72 GLN A C 5
ATOM 9307 O O . GLN A 1 72 ? -18.069 -1.682 1.026 1.00 0.00 72 GLN A O 5
ATOM 9321 N N . ALA A 1 73 ? -19.172 -0.588 2.650 1.00 0.00 73 ALA A N 5
ATOM 9322 C CA . ALA A 1 73 ? -18.184 -0.846 3.693 1.00 0.00 73 ALA A CA 5
ATOM 9323 C C . ALA A 1 73 ? -18.178 -2.326 4.132 1.00 0.00 73 ALA A C 5
ATOM 9324 O O . ALA A 1 73 ? -17.116 -2.933 4.280 1.00 0.00 73 ALA A O 5
ATOM 9331 N N . SER A 1 74 ? -19.362 -2.922 4.305 1.00 0.00 74 SER A N 5
ATOM 9332 C CA . SER A 1 74 ? -19.551 -4.268 4.855 1.00 0.00 74 SER A CA 5
ATOM 9333 C C . SER A 1 74 ? -19.096 -5.369 3.895 1.00 0.00 74 SER A C 5
ATOM 9334 O O . SER A 1 74 ? -18.396 -6.284 4.320 1.00 0.00 74 SER A O 5
ATOM 9342 N N . LYS A 1 75 ? -19.398 -5.269 2.592 1.00 0.00 75 LYS A N 5
ATOM 9343 C CA . LYS A 1 75 ? -18.971 -6.240 1.559 1.00 0.00 75 LYS A CA 5
ATOM 9344 C C . LYS A 1 75 ? -17.442 -6.359 1.468 1.00 0.00 75 LYS A C 5
ATOM 9345 O O . LYS A 1 75 ? -16.909 -7.467 1.391 1.00 0.00 75 LYS A O 5
ATOM 9364 N N . LEU A 1 76 ? -16.723 -5.237 1.540 1.00 0.00 76 LEU A N 5
ATOM 9365 C CA . LEU A 1 76 ? -15.260 -5.231 1.590 1.00 0.00 76 LEU A CA 5
ATOM 9366 C C . LEU A 1 76 ? -14.704 -5.683 2.951 1.00 0.00 76 LEU A C 5
ATOM 9367 O O . LEU A 1 76 ? -13.737 -6.443 2.976 1.00 0.00 76 LEU A O 5
ATOM 9383 N N . ALA A 1 77 ? -15.337 -5.316 4.070 1.00 0.00 77 ALA A N 5
ATOM 9384 C CA . ALA A 1 77 ? -14.970 -5.820 5.395 1.00 0.00 77 ALA A CA 5
ATOM 9385 C C . ALA A 1 77 ? -15.101 -7.357 5.481 1.00 0.00 77 ALA A C 5
ATOM 9386 O O . ALA A 1 77 ? -14.156 -8.029 5.893 1.00 0.00 77 ALA A O 5
ATOM 9393 N N . LYS A 1 78 ? -16.197 -7.935 4.970 1.00 0.00 78 LYS A N 5
ATOM 9394 C CA . LYS A 1 78 ? -16.408 -9.390 4.819 1.00 0.00 78 LYS A CA 5
ATOM 9395 C C . LYS A 1 78 ? -15.284 -10.057 4.020 1.00 0.00 78 LYS A C 5
ATOM 9396 O O . LYS A 1 78 ? -14.756 -11.087 4.435 1.00 0.00 78 LYS A O 5
ATOM 9415 N N . THR A 1 79 ? -14.871 -9.434 2.915 1.00 0.00 79 THR A N 5
ATOM 9416 C CA . THR A 1 79 ? -13.775 -9.914 2.046 1.00 0.00 79 THR A CA 5
ATOM 9417 C C . THR A 1 79 ? -12.398 -9.829 2.734 1.00 0.00 79 THR A C 5
ATOM 9418 O O . THR A 1 79 ? -11.493 -10.604 2.419 1.00 0.00 79 THR A O 5
ATOM 9429 N N . ALA A 1 80 ? -12.246 -8.945 3.724 1.00 0.00 80 ALA A N 5
ATOM 9430 C CA . ALA A 1 80 ? -11.069 -8.829 4.585 1.00 0.00 80 ALA A CA 5
ATOM 9431 C C . ALA A 1 80 ? -11.128 -9.720 5.854 1.00 0.00 80 ALA A C 5
ATOM 9432 O O . ALA A 1 80 ? -10.188 -9.711 6.653 1.00 0.00 80 ALA A O 5
ATOM 9439 N N . GLY A 1 81 ? -12.216 -10.475 6.064 1.00 0.00 81 GLY A N 5
ATOM 9440 C CA . GLY A 1 81 ? -12.448 -11.303 7.259 1.00 0.00 81 GLY A CA 5
ATOM 9441 C C . GLY A 1 81 ? -12.928 -10.530 8.501 1.00 0.00 81 GLY A C 5
ATOM 9442 O O . GLY A 1 81 ? -12.825 -11.036 9.620 1.00 0.00 81 GLY A O 5
ATOM 9446 N N . ILE A 1 82 ? -13.430 -9.304 8.317 1.00 0.00 82 ILE A N 5
ATOM 9447 C CA . ILE A 1 82 ? -13.854 -8.360 9.363 1.00 0.00 82 ILE A CA 5
ATOM 9448 C C . ILE A 1 82 ? -15.379 -8.454 9.571 1.00 0.00 82 ILE A C 5
ATOM 9449 O O . ILE A 1 82 ? -16.154 -8.375 8.616 1.00 0.00 82 ILE A O 5
ATOM 9465 N N . SER A 1 83 ? -15.812 -8.597 10.826 1.00 0.00 83 SER A N 5
ATOM 9466 C CA . SER A 1 83 ? -17.230 -8.627 11.236 1.00 0.00 83 SER A CA 5
ATOM 9467 C C . SER A 1 83 ? -17.862 -7.224 11.303 1.00 0.00 83 SER A C 5
ATOM 9468 O O . SER A 1 83 ? -17.155 -6.222 11.406 1.00 0.00 83 SER A O 5
ATOM 9476 N N . GLU A 1 84 ? -19.197 -7.134 11.312 1.00 0.00 84 GLU A N 5
ATOM 9477 C CA . GLU A 1 84 ? -19.962 -5.883 11.501 1.00 0.00 84 GLU A CA 5
ATOM 9478 C C . GLU A 1 84 ? -19.493 -5.115 12.743 1.00 0.00 84 GLU A C 5
ATOM 9479 O O . GLU A 1 84 ? -19.253 -3.906 12.705 1.00 0.00 84 GLU A O 5
ATOM 9491 N N . LYS A 1 85 ? -19.317 -5.855 13.842 1.00 0.00 85 LYS A N 5
ATOM 9492 C CA . LYS A 1 85 ? -18.954 -5.308 15.145 1.00 0.00 85 LYS A CA 5
ATOM 9493 C C . LYS A 1 85 ? -17.533 -4.745 15.131 1.00 0.00 85 LYS A C 5
ATOM 9494 O O . LYS A 1 85 ? -17.307 -3.618 15.567 1.00 0.00 85 LYS A O 5
ATOM 9513 N N . GLN A 1 86 ? -16.607 -5.498 14.534 1.00 0.00 86 GLN A N 5
ATOM 9514 C CA . GLN A 1 86 ? -15.207 -5.115 14.329 1.00 0.00 86 GLN A CA 5
ATOM 9515 C C . GLN A 1 86 ? -15.083 -3.882 13.419 1.00 0.00 86 GLN A C 5
ATOM 9516 O O . GLN A 1 86 ? -14.329 -2.965 13.738 1.00 0.00 86 GLN A O 5
ATOM 9530 N N . LEU A 1 87 ? -15.865 -3.815 12.333 1.00 0.00 87 LEU A N 5
ATOM 9531 C CA . LEU A 1 87 ? -15.926 -2.660 11.430 1.00 0.00 87 LEU A CA 5
ATOM 9532 C C . LEU A 1 87 ? -16.370 -1.382 12.166 1.00 0.00 87 LEU A C 5
ATOM 9533 O O . LEU A 1 87 ? -15.803 -0.309 11.941 1.00 0.00 87 LEU A O 5
ATOM 9549 N N . ARG A 1 88 ? -17.351 -1.493 13.073 1.00 0.00 88 ARG A N 5
ATOM 9550 C CA . ARG A 1 88 ? -17.894 -0.352 13.827 1.00 0.00 88 ARG A CA 5
ATOM 9551 C C . ARG A 1 88 ? -16.977 0.092 14.968 1.00 0.00 88 ARG A C 5
ATOM 9552 O O . ARG A 1 88 ? -16.718 1.287 15.106 1.00 0.00 88 ARG A O 5
ATOM 9573 N N . GLU A 1 89 ? -16.439 -0.841 15.755 1.00 0.00 89 GLU A N 5
ATOM 9574 C CA . GLU A 1 89 ? -15.625 -0.508 16.939 1.00 0.00 89 GLU A CA 5
ATOM 9575 C C . GLU A 1 89 ? -14.184 -0.092 16.603 1.00 0.00 89 GLU A C 5
ATOM 9576 O O . GLU A 1 89 ? -13.555 0.629 17.382 1.00 0.00 89 GLU A O 5
ATOM 9588 N N . ALA A 1 90 ? -13.674 -0.491 15.433 1.00 0.00 90 ALA A N 5
ATOM 9589 C CA . ALA A 1 90 ? -12.376 -0.030 14.926 1.00 0.00 90 ALA A CA 5
ATOM 9590 C C . ALA A 1 90 ? -12.410 1.404 14.358 1.00 0.00 90 ALA A C 5
ATOM 9591 O O . ALA A 1 90 ? -11.352 1.998 14.152 1.00 0.00 90 ALA A O 5
ATOM 9598 N N . ASP A 1 91 ? -13.601 1.976 14.140 1.00 0.00 91 ASP A N 5
ATOM 9599 C CA . ASP A 1 91 ? -13.891 3.345 13.668 1.00 0.00 91 ASP A CA 5
ATOM 9600 C C . ASP A 1 91 ? -13.466 3.663 12.211 1.00 0.00 91 ASP A C 5
ATOM 9601 O O . ASP A 1 91 ? -14.228 4.286 11.465 1.00 0.00 91 ASP A O 5
ATOM 9610 N N . TYR A 1 92 ? -12.290 3.197 11.774 1.00 0.00 92 TYR A N 5
ATOM 9611 C CA . TYR A 1 92 ? -11.849 3.176 10.376 1.00 0.00 92 TYR A CA 5
ATOM 9612 C C . TYR A 1 92 ? -10.942 1.973 10.078 1.00 0.00 92 TYR A C 5
ATOM 9613 O O . TYR A 1 92 ? -10.143 1.540 10.914 1.00 0.00 92 TYR A O 5
ATOM 9631 N N . ILE A 1 93 ? -11.064 1.452 8.858 1.00 0.00 93 ILE A N 5
ATOM 9632 C CA . ILE A 1 93 ? -10.293 0.349 8.282 1.00 0.00 93 ILE A CA 5
ATOM 9633 C C . ILE A 1 93 ? -9.460 0.896 7.119 1.00 0.00 93 ILE A C 5
ATOM 9634 O O . ILE A 1 93 ? -9.961 1.624 6.257 1.00 0.00 93 ILE A O 5
ATOM 9650 N N . ILE A 1 94 ? -8.194 0.486 7.081 1.00 0.00 94 ILE A N 5
ATOM 9651 C CA . ILE A 1 94 ? -7.274 0.698 5.963 1.00 0.00 94 ILE A CA 5
ATOM 9652 C C . ILE A 1 94 ? -6.863 -0.672 5.417 1.00 0.00 94 ILE A C 5
ATOM 9653 O O . ILE A 1 94 ? -6.388 -1.518 6.174 1.00 0.00 94 ILE A O 5
ATOM 9669 N N . LEU A 1 95 ? -7.012 -0.889 4.111 1.00 0.00 95 LEU A N 5
ATOM 9670 C CA . LEU A 1 95 ? -6.558 -2.097 3.419 1.00 0.00 95 LEU A CA 5
ATOM 9671 C C . LEU A 1 95 ? -5.527 -1.730 2.344 1.00 0.00 95 LEU A C 5
ATOM 9672 O O . LEU A 1 95 ? -5.826 -0.963 1.429 1.00 0.00 95 LEU A O 5
ATOM 9688 N N . ILE A 1 96 ? -4.320 -2.281 2.454 1.00 0.00 96 ILE A N 5
ATOM 9689 C CA . ILE A 1 96 ? -3.174 -1.999 1.579 1.00 0.00 96 ILE A CA 5
ATOM 9690 C C . ILE A 1 96 ? -2.851 -3.238 0.734 1.00 0.00 96 ILE A C 5
ATOM 9691 O O . ILE A 1 96 ? -2.629 -4.329 1.267 1.00 0.00 96 ILE A O 5
ATOM 9707 N N . LEU A 1 97 ? -2.821 -3.069 -0.590 1.00 0.00 97 LEU A N 5
ATOM 9708 C CA . LEU A 1 97 ? -2.569 -4.130 -1.569 1.00 0.00 97 LEU A CA 5
ATOM 9709 C C . LEU A 1 97 ? -1.218 -3.868 -2.252 1.00 0.00 97 LEU A C 5
ATOM 9710 O O . LEU A 1 97 ? -1.019 -2.821 -2.878 1.00 0.00 97 LEU A O 5
ATOM 9726 N N . VAL A 1 98 ? -0.283 -4.808 -2.093 1.00 0.00 98 VAL A N 5
ATOM 9727 C CA . VAL A 1 98 ? 1.144 -4.660 -2.450 1.00 0.00 98 VAL A CA 5
ATOM 9728 C C . VAL A 1 98 ? 1.734 -5.916 -3.101 1.00 0.00 98 VAL A C 5
ATOM 9729 O O . VAL A 1 98 ? 1.136 -6.991 -3.076 1.00 0.00 98 VAL A O 5
ATOM 9742 N N . ARG A 1 99 ? 2.942 -5.797 -3.665 1.00 0.00 99 ARG A N 5
ATOM 9743 C CA . ARG A 1 99 ? 3.694 -6.931 -4.225 1.00 0.00 99 ARG A CA 5
ATOM 9744 C C . ARG A 1 99 ? 4.310 -7.840 -3.144 1.00 0.00 99 ARG A C 5
ATOM 9745 O O . ARG A 1 99 ? 4.354 -9.056 -3.324 1.00 0.00 99 ARG A O 5
ATOM 9766 N N . ASP A 1 100 ? 4.765 -7.267 -2.027 1.00 0.00 100 ASP A N 5
ATOM 9767 C CA . ASP A 1 100 ? 5.471 -7.969 -0.939 1.00 0.00 100 ASP A CA 5
ATOM 9768 C C . ASP A 1 100 ? 5.370 -7.261 0.433 1.00 0.00 100 ASP A C 5
ATOM 9769 O O . ASP A 1 100 ? 4.942 -6.110 0.541 1.00 0.00 100 ASP A O 5
ATOM 9778 N N . GLU A 1 101 ? 5.791 -7.958 1.498 1.00 0.00 101 GLU A N 5
ATOM 9779 C CA . GLU A 1 101 ? 5.679 -7.485 2.889 1.00 0.00 101 GLU A CA 5
ATOM 9780 C C . GLU A 1 101 ? 6.583 -6.285 3.212 1.00 0.00 101 GLU A C 5
ATOM 9781 O O . GLU A 1 101 ? 6.202 -5.435 4.024 1.00 0.00 101 GLU A O 5
ATOM 9793 N N . LYS A 1 102 ? 7.765 -6.167 2.586 1.00 0.00 102 LYS A N 5
ATOM 9794 C CA . LYS A 1 102 ? 8.674 -5.036 2.850 1.00 0.00 102 LYS A CA 5
ATOM 9795 C C . LYS A 1 102 ? 8.148 -3.733 2.249 1.00 0.00 102 LYS A C 5
ATOM 9796 O O . LYS A 1 102 ? 8.294 -2.680 2.869 1.00 0.00 102 LYS A O 5
ATOM 9815 N N . LYS A 1 103 ? 7.441 -3.803 1.113 1.00 0.00 103 LYS A N 5
ATOM 9816 C CA . LYS A 1 103 ? 6.679 -2.673 0.540 1.00 0.00 103 LYS A CA 5
ATOM 9817 C C . LYS A 1 103 ? 5.597 -2.203 1.522 1.00 0.00 103 LYS A C 5
ATOM 9818 O O . LYS A 1 103 ? 5.518 -1.011 1.820 1.00 0.00 103 LYS A O 5
ATOM 9837 N N . ALA A 1 104 ? 4.823 -3.130 2.098 1.00 0.00 104 ALA A N 5
ATOM 9838 C CA . ALA A 1 104 ? 3.833 -2.812 3.134 1.00 0.00 104 ALA A CA 5
ATOM 9839 C C . ALA A 1 104 ? 4.464 -2.153 4.373 1.00 0.00 104 ALA A C 5
ATOM 9840 O O . ALA A 1 104 ? 3.953 -1.138 4.844 1.00 0.00 104 ALA A O 5
ATOM 9847 N N . LYS A 1 105 ? 5.605 -2.657 4.863 1.00 0.00 105 LYS A N 5
ATOM 9848 C CA . LYS A 1 105 ? 6.326 -2.063 6.005 1.00 0.00 105 LYS A CA 5
ATOM 9849 C C . LYS A 1 105 ? 6.870 -0.659 5.697 1.00 0.00 105 LYS A C 5
ATOM 9850 O O . LYS A 1 105 ? 6.767 0.227 6.546 1.00 0.00 105 LYS A O 5
ATOM 9869 N N . LYS A 1 106 ? 7.362 -0.414 4.476 1.00 0.00 106 LYS A N 5
ATOM 9870 C CA . LYS A 1 106 ? 7.812 0.916 4.005 1.00 0.00 106 LYS A CA 5
ATOM 9871 C C . LYS A 1 106 ? 6.641 1.905 3.951 1.00 0.00 106 LYS A C 5
ATOM 9872 O O . LYS A 1 106 ? 6.764 3.041 4.406 1.00 0.00 106 LYS A O 5
ATOM 9891 N N . PHE A 1 107 ? 5.484 1.464 3.457 1.00 0.00 107 PHE A N 5
ATOM 9892 C CA . PHE A 1 107 ? 4.258 2.268 3.412 1.00 0.00 107 PHE A CA 5
ATOM 9893 C C . PHE A 1 107 ? 3.775 2.602 4.832 1.00 0.00 107 PHE A C 5
ATOM 9894 O O . PHE A 1 107 ? 3.494 3.759 5.154 1.00 0.00 107 PHE A O 5
ATOM 9911 N N . ALA A 1 108 ? 3.747 1.591 5.705 1.00 0.00 108 ALA A N 5
ATOM 9912 C CA . ALA A 1 108 ? 3.368 1.723 7.105 1.00 0.00 108 ALA A CA 5
ATOM 9913 C C . ALA A 1 108 ? 4.288 2.682 7.874 1.00 0.00 108 ALA A C 5
ATOM 9914 O O . ALA A 1 108 ? 3.796 3.418 8.722 1.00 0.00 108 ALA A O 5
ATOM 9921 N N . ASP A 1 109 ? 5.592 2.733 7.579 1.00 0.00 109 ASP A N 5
ATOM 9922 C CA . ASP A 1 109 ? 6.533 3.632 8.259 1.00 0.00 109 ASP A CA 5
ATOM 9923 C C . ASP A 1 109 ? 6.228 5.124 8.025 1.00 0.00 109 ASP A C 5
ATOM 9924 O O . ASP A 1 109 ? 6.431 5.941 8.926 1.00 0.00 109 ASP A O 5
ATOM 9933 N N . SER A 1 110 ? 5.678 5.485 6.862 1.00 0.00 110 SER A N 5
ATOM 9934 C CA . SER A 1 110 ? 5.228 6.857 6.580 1.00 0.00 110 SER A CA 5
ATOM 9935 C C . SER A 1 110 ? 3.917 7.197 7.300 1.00 0.00 110 SER A C 5
ATOM 9936 O O . SER A 1 110 ? 3.774 8.304 7.821 1.00 0.00 110 SER A O 5
ATOM 9944 N N . LEU A 1 111 ? 2.979 6.247 7.400 1.00 0.00 111 LEU A N 5
ATOM 9945 C CA . LEU A 1 111 ? 1.738 6.405 8.170 1.00 0.00 111 LEU A CA 5
ATOM 9946 C C . LEU A 1 111 ? 2.019 6.477 9.687 1.00 0.00 111 LEU A C 5
ATOM 9947 O O . LEU A 1 111 ? 1.484 7.346 10.378 1.00 0.00 111 LEU A O 5
ATOM 9963 N N . ARG A 1 112 ? 2.938 5.644 10.191 1.00 0.00 112 ARG A N 5
ATOM 9964 C CA . ARG A 1 112 ? 3.448 5.627 11.579 1.00 0.00 112 ARG A CA 5
ATOM 9965 C C . ARG A 1 112 ? 4.068 6.961 12.016 1.00 0.00 112 ARG A C 5
ATOM 9966 O O . ARG A 1 112 ? 3.972 7.305 13.195 1.00 0.00 112 ARG A O 5
ATOM 9987 N N . LYS A 1 113 ? 4.652 7.734 11.090 1.00 0.00 113 LYS A N 5
ATOM 9988 C CA . LYS A 1 113 ? 5.187 9.086 11.357 1.00 0.00 113 LYS A CA 5
ATOM 9989 C C . LYS A 1 113 ? 4.088 10.080 11.775 1.00 0.00 113 LYS A C 5
ATOM 9990 O O . LYS A 1 113 ? 4.323 10.912 12.654 1.00 0.00 113 LYS A O 5
ATOM 10009 N N . LYS A 1 114 ? 2.883 9.966 11.196 1.00 0.00 114 LYS A N 5
ATOM 10010 C CA . LYS A 1 114 ? 1.672 10.693 11.633 1.00 0.00 114 LYS A CA 5
ATOM 10011 C C . LYS A 1 114 ? 1.094 10.055 12.905 1.00 0.00 114 LYS A C 5
ATOM 10012 O O . LYS A 1 114 ? 0.876 10.750 13.897 1.00 0.00 114 LYS A O 5
ATOM 10031 N N . GLY A 1 115 ? 0.934 8.730 12.902 1.00 0.00 115 GLY A N 5
ATOM 10032 C CA . GLY A 1 115 ? 0.582 7.912 14.071 1.00 0.00 115 GLY A CA 5
ATOM 10033 C C . GLY A 1 115 ? -0.857 8.065 14.591 1.00 0.00 115 GLY A C 5
ATOM 10034 O O . GLY A 1 115 ? -1.622 8.930 14.157 1.00 0.00 115 GLY A O 5
ATOM 10038 N N . SER A 1 116 ? -1.215 7.207 15.549 1.00 0.00 116 SER A N 5
ATOM 10039 C CA . SER A 1 116 ? -2.548 7.117 16.175 1.00 0.00 116 SER A CA 5
ATOM 10040 C C . SER A 1 116 ? -2.563 7.670 17.610 1.00 0.00 116 SER A C 5
ATOM 10041 O O . SER A 1 116 ? -1.511 7.910 18.210 1.00 0.00 116 SER A O 5
ATOM 10049 N N . LEU A 1 117 ? -3.760 7.840 18.187 1.00 0.00 117 LEU A N 5
ATOM 10050 C CA . LEU A 1 117 ? -3.939 8.168 19.610 1.00 0.00 117 LEU A CA 5
ATOM 10051 C C . LEU A 1 117 ? -3.397 7.042 20.514 1.00 0.00 117 LEU A C 5
ATOM 10052 O O . LEU A 1 117 ? -3.515 5.856 20.192 1.00 0.00 117 LEU A O 5
ATOM 10068 N N . GLU A 1 118 ? -2.807 7.408 21.653 1.00 0.00 118 GLU A N 5
ATOM 10069 C CA . GLU A 1 118 ? -2.134 6.466 22.559 1.00 0.00 118 GLU A CA 5
ATOM 10070 C C . GLU A 1 118 ? -3.106 5.847 23.580 1.00 0.00 118 GLU A C 5
ATOM 10071 O O . GLU A 1 118 ? -3.682 6.552 24.413 1.00 0.00 118 GLU A O 5
ATOM 10083 N N . HIS A 1 119 ? -3.256 4.517 23.545 1.00 0.00 119 HIS A N 5
ATOM 10084 C CA . HIS A 1 119 ? -4.012 3.742 24.540 1.00 0.00 119 HIS A CA 5
ATOM 10085 C C . HIS A 1 119 ? -3.103 3.228 25.676 1.00 0.00 119 HIS A C 5
ATOM 10086 O O . HIS A 1 119 ? -3.455 3.331 26.853 1.00 0.00 119 HIS A O 5
ATOM 10100 N N . HIS A 1 120 ? -1.915 2.720 25.327 1.00 0.00 120 HIS A N 5
ATOM 10101 C CA . HIS A 1 120 ? -0.836 2.329 26.244 1.00 0.00 120 HIS A CA 5
ATOM 10102 C C . HIS A 1 120 ? 0.533 2.403 25.536 1.00 0.00 120 HIS A C 5
ATOM 10103 O O . HIS A 1 120 ? 0.613 2.278 24.311 1.00 0.00 120 HIS A O 5
ATOM 10117 N N . HIS A 1 121 ? 1.613 2.614 26.297 1.00 0.00 121 HIS A N 5
ATOM 10118 C CA . HIS A 1 121 ? 2.969 2.801 25.751 1.00 0.00 121 HIS A CA 5
ATOM 10119 C C . HIS A 1 121 ? 3.658 1.468 25.385 1.00 0.00 121 HIS A C 5
ATOM 10120 O O . HIS A 1 121 ? 4.427 1.404 24.422 1.00 0.00 121 HIS A O 5
ATOM 10134 N N . HIS A 1 122 ? 3.398 0.410 26.158 1.00 0.00 122 HIS A N 5
ATOM 10135 C CA . HIS A 1 122 ? 4.055 -0.902 26.067 1.00 0.00 122 HIS A CA 5
ATOM 10136 C C . HIS A 1 122 ? 3.162 -2.018 26.640 1.00 0.00 122 HIS A C 5
ATOM 10137 O O . HIS A 1 122 ? 2.182 -1.738 27.338 1.00 0.00 122 HIS A O 5
ATOM 10151 N N . HIS A 1 123 ? 3.501 -3.282 26.372 1.00 0.00 123 HIS A N 5
ATOM 10152 C CA . HIS A 1 123 ? 2.815 -4.470 26.905 1.00 0.00 123 HIS A CA 5
ATOM 10153 C C . HIS A 1 123 ? 3.753 -5.343 27.768 1.00 0.00 123 HIS A C 5
ATOM 10154 O O . HIS A 1 123 ? 4.969 -5.119 27.797 1.00 0.00 123 HIS A O 5
ATOM 10168 N N . HIS A 1 124 ? 3.184 -6.341 28.458 1.00 0.00 124 HIS A N 5
ATOM 10169 C CA . HIS A 1 124 ? 3.851 -7.236 29.424 1.00 0.00 124 HIS A CA 5
ATOM 10170 C C . HIS A 1 124 ? 4.569 -6.471 30.566 1.00 0.00 124 HIS A C 5
ATOM 10171 O O . HIS A 1 124 ? 5.741 -6.775 30.890 1.00 0.00 124 HIS A O 5
ATOM 10186 N N . GLY A 1 1 ? -8.508 3.701 14.376 1.00 0.00 1 GLY A N 6
ATOM 10187 C CA . GLY A 1 1 ? -8.519 3.001 13.073 1.00 0.00 1 GLY A CA 6
ATOM 10188 C C . GLY A 1 1 ? -7.646 1.760 13.082 1.00 0.00 1 GLY A C 6
ATOM 10189 O O . GLY A 1 1 ? -6.796 1.608 13.960 1.00 0.00 1 GLY A O 6
ATOM 10195 N N . GLN A 1 2 ? -7.837 0.876 12.099 1.00 0.00 2 GLN A N 6
ATOM 10196 C CA . GLN A 1 2 ? -7.013 -0.329 11.892 1.00 0.00 2 GLN A CA 6
ATOM 10197 C C . GLN A 1 2 ? -6.474 -0.423 10.456 1.00 0.00 2 GLN A C 6
ATOM 10198 O O . GLN A 1 2 ? -7.157 -0.044 9.502 1.00 0.00 2 GLN A O 6
ATOM 10212 N N . ILE A 1 3 ? -5.253 -0.948 10.311 1.00 0.00 3 ILE A N 6
ATOM 10213 C CA . ILE A 1 3 ? -4.563 -1.147 9.027 1.00 0.00 3 ILE A CA 6
ATOM 10214 C C . ILE A 1 3 ? -4.356 -2.647 8.799 1.00 0.00 3 ILE A C 6
ATOM 10215 O O . ILE A 1 3 ? -3.931 -3.366 9.707 1.00 0.00 3 ILE A O 6
ATOM 10231 N N . GLN A 1 4 ? -4.648 -3.115 7.587 1.00 0.00 4 GLN A N 6
ATOM 10232 C CA . GLN A 1 4 ? -4.492 -4.511 7.163 1.00 0.00 4 GLN A CA 6
ATOM 10233 C C . GLN A 1 4 ? -3.790 -4.599 5.801 1.00 0.00 4 GLN A C 6
ATOM 10234 O O . GLN A 1 4 ? -3.941 -3.711 4.960 1.00 0.00 4 GLN A O 6
ATOM 10248 N N . TYR A 1 5 ? -3.026 -5.674 5.589 1.00 0.00 5 TYR A N 6
ATOM 10249 C CA . TYR A 1 5 ? -2.118 -5.841 4.449 1.00 0.00 5 TYR A CA 6
ATOM 10250 C C . TYR A 1 5 ? -2.374 -7.171 3.731 1.00 0.00 5 TYR A C 6
ATOM 10251 O O . TYR A 1 5 ? -2.507 -8.212 4.382 1.00 0.00 5 TYR A O 6
ATOM 10269 N N . PHE A 1 6 ? -2.395 -7.152 2.396 1.00 0.00 6 PHE A N 6
ATOM 10270 C CA . PHE A 1 6 ? -2.630 -8.336 1.561 1.00 0.00 6 PHE A CA 6
ATOM 10271 C C . PHE A 1 6 ? -1.635 -8.370 0.393 1.00 0.00 6 PHE A C 6
ATOM 10272 O O . PHE A 1 6 ? -1.481 -7.379 -0.325 1.00 0.00 6 PHE A O 6
ATOM 10289 N N . ASN A 1 7 ? -0.967 -9.511 0.195 1.00 0.00 7 ASN A N 6
ATOM 10290 C CA . ASN A 1 7 ? 0.084 -9.664 -0.814 1.00 0.00 7 ASN A CA 6
ATOM 10291 C C . ASN A 1 7 ? -0.446 -10.370 -2.069 1.00 0.00 7 ASN A C 6
ATOM 10292 O O . ASN A 1 7 ? -0.890 -11.517 -1.987 1.00 0.00 7 ASN A O 6
ATOM 10303 N N . VAL A 1 8 ? -0.341 -9.732 -3.244 1.00 0.00 8 VAL A N 6
ATOM 10304 C CA . VAL A 1 8 ? -0.849 -10.298 -4.515 1.00 0.00 8 VAL A CA 6
ATOM 10305 C C . VAL A 1 8 ? -0.115 -11.590 -4.899 1.00 0.00 8 VAL A C 6
ATOM 10306 O O . VAL A 1 8 ? -0.711 -12.527 -5.424 1.00 0.00 8 VAL A O 6
ATOM 10319 N N . ASP A 1 9 ? 1.185 -11.652 -4.598 1.00 0.00 9 ASP A N 6
ATOM 10320 C CA . ASP A 1 9 ? 2.066 -12.782 -4.927 1.00 0.00 9 ASP A CA 6
ATOM 10321 C C . ASP A 1 9 ? 1.791 -14.046 -4.084 1.00 0.00 9 ASP A C 6
ATOM 10322 O O . ASP A 1 9 ? 2.120 -15.157 -4.503 1.00 0.00 9 ASP A O 6
ATOM 10331 N N . GLU A 1 10 ? 1.176 -13.888 -2.905 1.00 0.00 10 GLU A N 6
ATOM 10332 C CA . GLU A 1 10 ? 0.887 -14.969 -1.948 1.00 0.00 10 GLU A CA 6
ATOM 10333 C C . GLU A 1 10 ? -0.605 -15.337 -1.892 1.00 0.00 10 GLU A C 6
ATOM 10334 O O . GLU A 1 10 ? -0.946 -16.519 -1.799 1.00 0.00 10 GLU A O 6
ATOM 10346 N N . ASN A 1 11 ? -1.498 -14.341 -1.954 1.00 0.00 11 ASN A N 6
ATOM 10347 C CA . ASN A 1 11 ? -2.952 -14.498 -1.853 1.00 0.00 11 ASN A CA 6
ATOM 10348 C C . ASN A 1 11 ? -3.677 -13.798 -3.031 1.00 0.00 11 ASN A C 6
ATOM 10349 O O . ASN A 1 11 ? -4.432 -12.846 -2.809 1.00 0.00 11 ASN A O 6
ATOM 10360 N N . PRO A 1 12 ? -3.491 -14.252 -4.289 1.00 0.00 12 PRO A N 6
ATOM 10361 C CA . PRO A 1 12 ? -4.056 -13.595 -5.475 1.00 0.00 12 PRO A CA 6
ATOM 10362 C C . PRO A 1 12 ? -5.582 -13.479 -5.436 1.00 0.00 12 PRO A C 6
ATOM 10363 O O . PRO A 1 12 ? -6.133 -12.434 -5.780 1.00 0.00 12 PRO A O 6
ATOM 10374 N N . GLU A 1 13 ? -6.274 -14.524 -4.981 1.00 0.00 13 GLU A N 6
ATOM 10375 C CA . GLU A 1 13 ? -7.741 -14.563 -4.927 1.00 0.00 13 GLU A CA 6
ATOM 10376 C C . GLU A 1 13 ? -8.327 -13.634 -3.851 1.00 0.00 13 GLU A C 6
ATOM 10377 O O . GLU A 1 13 ? -9.396 -13.059 -4.051 1.00 0.00 13 GLU A O 6
ATOM 10389 N N . GLN A 1 14 ? -7.608 -13.420 -2.742 1.00 0.00 14 GLN A N 6
ATOM 10390 C CA . GLN A 1 14 ? -7.974 -12.441 -1.708 1.00 0.00 14 GLN A CA 6
ATOM 10391 C C . GLN A 1 14 ? -7.897 -11.010 -2.253 1.00 0.00 14 GLN A C 6
ATOM 10392 O O . GLN A 1 14 ? -8.826 -10.224 -2.067 1.00 0.00 14 GLN A O 6
ATOM 10406 N N . VAL A 1 15 ? -6.815 -10.680 -2.966 1.00 0.00 15 VAL A N 6
ATOM 10407 C CA . VAL A 1 15 ? -6.652 -9.369 -3.615 1.00 0.00 15 VAL A CA 6
ATOM 10408 C C . VAL A 1 15 ? -7.703 -9.185 -4.708 1.00 0.00 15 VAL A C 6
ATOM 10409 O O . VAL A 1 15 ? -8.413 -8.183 -4.694 1.00 0.00 15 VAL A O 6
ATOM 10422 N N . ARG A 1 16 ? -7.895 -10.171 -5.593 1.00 0.00 16 ARG A N 6
ATOM 10423 C CA . ARG A 1 16 ? -8.941 -10.149 -6.631 1.00 0.00 16 ARG A CA 6
ATOM 10424 C C . ARG A 1 16 ? -10.332 -9.911 -6.034 1.00 0.00 16 ARG A C 6
ATOM 10425 O O . ARG A 1 16 ? -11.065 -9.067 -6.549 1.00 0.00 16 ARG A O 6
ATOM 10446 N N . LYS A 1 17 ? -10.666 -10.566 -4.915 1.00 0.00 17 LYS A N 6
ATOM 10447 C CA . LYS A 1 17 ? -11.933 -10.351 -4.199 1.00 0.00 17 LYS A CA 6
ATOM 10448 C C . LYS A 1 17 ? -12.032 -8.941 -3.611 1.00 0.00 17 LYS A C 6
ATOM 10449 O O . LYS A 1 17 ? -13.070 -8.316 -3.775 1.00 0.00 17 LYS A O 6
ATOM 10468 N N . LEU A 1 18 ? -10.972 -8.390 -3.010 1.00 0.00 18 LEU A N 6
ATOM 10469 C CA . LEU A 1 18 ? -10.967 -7.004 -2.512 1.00 0.00 18 LEU A CA 6
ATOM 10470 C C . LEU A 1 18 ? -11.169 -5.969 -3.634 1.00 0.00 18 LEU A C 6
ATOM 10471 O O . LEU A 1 18 ? -11.954 -5.037 -3.464 1.00 0.00 18 LEU A O 6
ATOM 10487 N N . ILE A 1 19 ? -10.532 -6.146 -4.797 1.00 0.00 19 ILE A N 6
ATOM 10488 C CA . ILE A 1 19 ? -10.703 -5.260 -5.963 1.00 0.00 19 ILE A CA 6
ATOM 10489 C C . ILE A 1 19 ? -12.139 -5.343 -6.523 1.00 0.00 19 ILE A C 6
ATOM 10490 O O . ILE A 1 19 ? -12.790 -4.315 -6.721 1.00 0.00 19 ILE A O 6
ATOM 10506 N N . GLU A 1 20 ? -12.672 -6.553 -6.706 1.00 0.00 20 GLU A N 6
ATOM 10507 C CA . GLU A 1 20 ? -14.045 -6.794 -7.180 1.00 0.00 20 GLU A CA 6
ATOM 10508 C C . GLU A 1 20 ? -15.117 -6.304 -6.189 1.00 0.00 20 GLU A C 6
ATOM 10509 O O . GLU A 1 20 ? -16.097 -5.680 -6.599 1.00 0.00 20 GLU A O 6
ATOM 10521 N N . GLN A 1 21 ? -14.924 -6.510 -4.880 1.00 0.00 21 GLN A N 6
ATOM 10522 C CA . GLN A 1 21 ? -15.823 -6.003 -3.831 1.00 0.00 21 GLN A CA 6
ATOM 10523 C C . GLN A 1 21 ? -15.761 -4.473 -3.701 1.00 0.00 21 GLN A C 6
ATOM 10524 O O . GLN A 1 21 ? -16.728 -3.867 -3.242 1.00 0.00 21 GLN A O 6
ATOM 10538 N N . ALA A 1 22 ? -14.685 -3.829 -4.159 1.00 0.00 22 ALA A N 6
ATOM 10539 C CA . ALA A 1 22 ? -14.596 -2.377 -4.305 1.00 0.00 22 ALA A CA 6
ATOM 10540 C C . ALA A 1 22 ? -15.155 -1.860 -5.654 1.00 0.00 22 ALA A C 6
ATOM 10541 O O . ALA A 1 22 ? -15.109 -0.659 -5.926 1.00 0.00 22 ALA A O 6
ATOM 10548 N N . GLY A 1 23 ? -15.701 -2.748 -6.495 1.00 0.00 23 GLY A N 6
ATOM 10549 C CA . GLY A 1 23 ? -16.341 -2.411 -7.772 1.00 0.00 23 GLY A CA 6
ATOM 10550 C C . GLY A 1 23 ? -15.375 -2.187 -8.944 1.00 0.00 23 GLY A C 6
ATOM 10551 O O . GLY A 1 23 ? -15.788 -1.634 -9.966 1.00 0.00 23 GLY A O 6
ATOM 10555 N N . LEU A 1 24 ? -14.106 -2.592 -8.812 1.00 0.00 24 LEU A N 6
ATOM 10556 C CA . LEU A 1 24 ? -13.062 -2.446 -9.831 1.00 0.00 24 LEU A CA 6
ATOM 10557 C C . LEU A 1 24 ? -12.760 -3.783 -10.527 1.00 0.00 24 LEU A C 6
ATOM 10558 O O . LEU A 1 24 ? -13.031 -4.861 -9.996 1.00 0.00 24 LEU A O 6
ATOM 10574 N N . ASP A 1 25 ? -12.172 -3.705 -11.721 1.00 0.00 25 ASP A N 6
ATOM 10575 C CA . ASP A 1 25 ? -11.639 -4.856 -12.455 1.00 0.00 25 ASP A CA 6
ATOM 10576 C C . ASP A 1 25 ? -10.106 -4.938 -12.256 1.00 0.00 25 ASP A C 6
ATOM 10577 O O . ASP A 1 25 ? -9.413 -3.945 -12.501 1.00 0.00 25 ASP A O 6
ATOM 10586 N N . PRO A 1 26 ? -9.543 -6.080 -11.818 1.00 0.00 26 PRO A N 6
ATOM 10587 C CA . PRO A 1 26 ? -8.108 -6.216 -11.547 1.00 0.00 26 PRO A CA 6
ATOM 10588 C C . PRO A 1 26 ? -7.239 -6.104 -12.809 1.00 0.00 26 PRO A C 6
ATOM 10589 O O . PRO A 1 26 ? -6.110 -5.621 -12.729 1.00 0.00 26 PRO A O 6
ATOM 10600 N N . ASP A 1 27 ? -7.746 -6.506 -13.977 1.00 0.00 27 ASP A N 6
ATOM 10601 C CA . ASP A 1 27 ? -7.039 -6.351 -15.256 1.00 0.00 27 ASP A CA 6
ATOM 10602 C C . ASP A 1 27 ? -6.992 -4.892 -15.753 1.00 0.00 27 ASP A C 6
ATOM 10603 O O . ASP A 1 27 ? -6.071 -4.511 -16.473 1.00 0.00 27 ASP A O 6
ATOM 10612 N N . GLU A 1 28 ? -7.936 -4.038 -15.338 1.00 0.00 28 GLU A N 6
ATOM 10613 C CA . GLU A 1 28 ? -7.837 -2.582 -15.554 1.00 0.00 28 GLU A CA 6
ATOM 10614 C C . GLU A 1 28 ? -6.834 -1.916 -14.587 1.00 0.00 28 GLU A C 6
ATOM 10615 O O . GLU A 1 28 ? -6.444 -0.765 -14.791 1.00 0.00 28 GLU A O 6
ATOM 10627 N N . LEU A 1 29 ? -6.372 -2.655 -13.567 1.00 0.00 29 LEU A N 6
ATOM 10628 C CA . LEU A 1 29 ? -5.329 -2.269 -12.608 1.00 0.00 29 LEU A CA 6
ATOM 10629 C C . LEU A 1 29 ? -4.030 -3.094 -12.783 1.00 0.00 29 LEU A C 6
ATOM 10630 O O . LEU A 1 29 ? -3.218 -3.175 -11.860 1.00 0.00 29 LEU A O 6
ATOM 10646 N N . ARG A 1 30 ? -3.796 -3.684 -13.968 1.00 0.00 30 ARG A N 6
ATOM 10647 C CA . ARG A 1 30 ? -2.646 -4.572 -14.269 1.00 0.00 30 ARG A CA 6
ATOM 10648 C C . ARG A 1 30 ? -1.280 -3.911 -14.014 1.00 0.00 30 ARG A C 6
ATOM 10649 O O . ARG A 1 30 ? -0.328 -4.583 -13.618 1.00 0.00 30 ARG A O 6
ATOM 10670 N N . GLU A 1 31 ? -1.188 -2.597 -14.222 1.00 0.00 31 GLU A N 6
ATOM 10671 C CA . GLU A 1 31 ? 0.035 -1.798 -14.039 1.00 0.00 31 GLU A CA 6
ATOM 10672 C C . GLU A 1 31 ? 0.299 -1.397 -12.568 1.00 0.00 31 GLU A C 6
ATOM 10673 O O . GLU A 1 31 ? 1.425 -1.041 -12.214 1.00 0.00 31 GLU A O 6
ATOM 10685 N N . ALA A 1 32 ? -0.714 -1.463 -11.695 1.00 0.00 32 ALA A N 6
ATOM 10686 C CA . ALA A 1 32 ? -0.615 -1.064 -10.289 1.00 0.00 32 ALA A CA 6
ATOM 10687 C C . ALA A 1 32 ? 0.092 -2.124 -9.415 1.00 0.00 32 ALA A C 6
ATOM 10688 O O . ALA A 1 32 ? -0.048 -3.330 -9.632 1.00 0.00 32 ALA A O 6
ATOM 10695 N N . GLU A 1 33 ? 0.824 -1.667 -8.396 1.00 0.00 33 GLU A N 6
ATOM 10696 C CA . GLU A 1 33 ? 1.564 -2.498 -7.437 1.00 0.00 33 GLU A CA 6
ATOM 10697 C C . GLU A 1 33 ? 1.203 -2.180 -5.973 1.00 0.00 33 GLU A C 6
ATOM 10698 O O . GLU A 1 33 ? 1.268 -3.068 -5.119 1.00 0.00 33 GLU A O 6
ATOM 10710 N N . VAL A 1 34 ? 0.775 -0.942 -5.684 1.00 0.00 34 VAL A N 6
ATOM 10711 C CA . VAL A 1 34 ? 0.262 -0.503 -4.374 1.00 0.00 34 VAL A CA 6
ATOM 10712 C C . VAL A 1 34 ? -1.113 0.153 -4.538 1.00 0.00 34 VAL A C 6
ATOM 10713 O O . VAL A 1 34 ? -1.242 1.167 -5.226 1.00 0.00 34 VAL A O 6
ATOM 10726 N N . ILE A 1 35 ? -2.137 -0.399 -3.881 1.00 0.00 35 ILE A N 6
ATOM 10727 C CA . ILE A 1 35 ? -3.532 0.077 -3.928 1.00 0.00 35 ILE A CA 6
ATOM 10728 C C . ILE A 1 35 ? -4.088 0.125 -2.502 1.00 0.00 35 ILE A C 6
ATOM 10729 O O . ILE A 1 35 ? -3.941 -0.846 -1.761 1.00 0.00 35 ILE A O 6
ATOM 10745 N N . ILE A 1 36 ? -4.729 1.228 -2.107 1.00 0.00 36 ILE A N 6
ATOM 10746 C CA . ILE A 1 36 ? -5.356 1.374 -0.787 1.00 0.00 36 ILE A CA 6
ATOM 10747 C C . ILE A 1 36 ? -6.863 1.631 -0.892 1.00 0.00 36 ILE A C 6
ATOM 10748 O O . ILE A 1 36 ? -7.329 2.423 -1.714 1.00 0.00 36 ILE A O 6
ATOM 10764 N N . ILE A 1 37 ? -7.614 0.962 -0.017 1.00 0.00 37 ILE A N 6
ATOM 10765 C CA . ILE A 1 37 ? -9.038 1.181 0.243 1.00 0.00 37 ILE A CA 6
ATOM 10766 C C . ILE A 1 37 ? -9.161 1.971 1.558 1.00 0.00 37 ILE A C 6
ATOM 10767 O O . ILE A 1 37 ? -8.664 1.512 2.591 1.00 0.00 37 ILE A O 6
ATOM 10783 N N . ILE A 1 38 ? -9.816 3.136 1.532 1.00 0.00 38 ILE A N 6
ATOM 10784 C CA . ILE A 1 38 ? -10.062 3.988 2.712 1.00 0.00 38 ILE A CA 6
ATOM 10785 C C . ILE A 1 38 ? -11.554 3.992 3.051 1.00 0.00 38 ILE A C 6
ATOM 10786 O O . ILE A 1 38 ? -12.383 4.388 2.230 1.00 0.00 38 ILE A O 6
ATOM 10802 N N . ILE A 1 39 ? -11.901 3.548 4.264 1.00 0.00 39 ILE A N 6
ATOM 10803 C CA . ILE A 1 39 ? -13.292 3.399 4.715 1.00 0.00 39 ILE A CA 6
ATOM 10804 C C . ILE A 1 39 ? -13.445 3.998 6.118 1.00 0.00 39 ILE A C 6
ATOM 10805 O O . ILE A 1 39 ? -12.853 3.480 7.059 1.00 0.00 39 ILE A O 6
ATOM 10821 N N . SER A 1 40 ? -14.210 5.085 6.279 1.00 0.00 40 SER A N 6
ATOM 10822 C CA . SER A 1 40 ? -14.402 5.765 7.579 1.00 0.00 40 SER A CA 6
ATOM 10823 C C . SER A 1 40 ? -15.840 6.234 7.820 1.00 0.00 40 SER A C 6
ATOM 10824 O O . SER A 1 40 ? -16.613 6.416 6.879 1.00 0.00 40 SER A O 6
ATOM 10832 N N . ARG A 1 41 ? -16.220 6.434 9.086 1.00 0.00 41 ARG A N 6
ATOM 10833 C CA . ARG A 1 41 ? -17.575 6.835 9.516 1.00 0.00 41 ARG A CA 6
ATOM 10834 C C . ARG A 1 41 ? -17.946 8.306 9.297 1.00 0.00 41 ARG A C 6
ATOM 10835 O O . ARG A 1 41 ? -19.130 8.632 9.317 1.00 0.00 41 ARG A O 6
ATOM 10856 N N . THR A 1 42 ? -16.966 9.176 9.073 1.00 0.00 42 THR A N 6
ATOM 10857 C CA . THR A 1 42 ? -17.164 10.604 8.732 1.00 0.00 42 THR A CA 6
ATOM 10858 C C . THR A 1 42 ? -16.522 10.964 7.387 1.00 0.00 42 THR A C 6
ATOM 10859 O O . THR A 1 42 ? -15.461 10.423 7.054 1.00 0.00 42 THR A O 6
ATOM 10870 N N . PRO A 1 43 ? -17.119 11.887 6.600 1.00 0.00 43 PRO A N 6
ATOM 10871 C CA . PRO A 1 43 ? -16.521 12.349 5.349 1.00 0.00 43 PRO A CA 6
ATOM 10872 C C . PRO A 1 43 ? -15.170 13.036 5.576 1.00 0.00 43 PRO A C 6
ATOM 10873 O O . PRO A 1 43 ? -14.238 12.806 4.811 1.00 0.00 43 PRO A O 6
ATOM 10884 N N . GLU A 1 44 ? -15.017 13.825 6.647 1.00 0.00 44 GLU A N 6
ATOM 10885 C CA . GLU A 1 44 ? -13.787 14.587 6.893 1.00 0.00 44 GLU A CA 6
ATOM 10886 C C . GLU A 1 44 ? -12.582 13.679 7.195 1.00 0.00 44 GLU A C 6
ATOM 10887 O O . GLU A 1 44 ? -11.516 13.869 6.611 1.00 0.00 44 GLU A O 6
ATOM 10899 N N . GLN A 1 45 ? -12.738 12.657 8.048 1.00 0.00 45 GLN A N 6
ATOM 10900 C CA . GLN A 1 45 ? -11.639 11.736 8.364 1.00 0.00 45 GLN A CA 6
ATOM 10901 C C . GLN A 1 45 ? -11.217 10.923 7.132 1.00 0.00 45 GLN A C 6
ATOM 10902 O O . GLN A 1 45 ? -10.025 10.717 6.910 1.00 0.00 45 GLN A O 6
ATOM 10916 N N . LEU A 1 46 ? -12.171 10.506 6.296 1.00 0.00 46 LEU A N 6
ATOM 10917 C CA . LEU A 1 46 ? -11.900 9.735 5.077 1.00 0.00 46 LEU A CA 6
ATOM 10918 C C . LEU A 1 46 ? -11.243 10.609 3.985 1.00 0.00 46 LEU A C 6
ATOM 10919 O O . LEU A 1 46 ? -10.311 10.159 3.321 1.00 0.00 46 LEU A O 6
ATOM 10935 N N . GLU A 1 47 ? -11.622 11.890 3.883 1.00 0.00 47 GLU A N 6
ATOM 10936 C CA . GLU A 1 47 ? -10.951 12.903 3.051 1.00 0.00 47 GLU A CA 6
ATOM 10937 C C . GLU A 1 47 ? -9.503 13.173 3.516 1.00 0.00 47 GLU A C 6
ATOM 10938 O O . GLU A 1 47 ? -8.597 13.261 2.680 1.00 0.00 47 GLU A O 6
ATOM 10950 N N . LYS A 1 48 ? -9.257 13.263 4.833 1.00 0.00 48 LYS A N 6
ATOM 10951 C CA . LYS A 1 48 ? -7.903 13.384 5.413 1.00 0.00 48 LYS A CA 6
ATOM 10952 C C . LYS A 1 48 ? -7.050 12.154 5.098 1.00 0.00 48 LYS A C 6
ATOM 10953 O O . LYS A 1 48 ? -5.960 12.285 4.541 1.00 0.00 48 LYS A O 6
ATOM 10972 N N . LEU A 1 49 ? -7.553 10.958 5.410 1.00 0.00 49 LEU A N 6
ATOM 10973 C CA . LEU A 1 49 ? -6.840 9.693 5.199 1.00 0.00 49 LEU A CA 6
ATOM 10974 C C . LEU A 1 49 ? -6.507 9.450 3.724 1.00 0.00 49 LEU A C 6
ATOM 10975 O O . LEU A 1 49 ? -5.391 9.033 3.419 1.00 0.00 49 LEU A O 6
ATOM 10991 N N . SER A 1 50 ? -7.431 9.763 2.808 1.00 0.00 50 SER A N 6
ATOM 10992 C CA . SER A 1 50 ? -7.218 9.621 1.362 1.00 0.00 50 SER A CA 6
ATOM 10993 C C . SER A 1 50 ? -6.022 10.445 0.873 1.00 0.00 50 SER A C 6
ATOM 10994 O O . SER A 1 50 ? -5.140 9.912 0.195 1.00 0.00 50 SER A O 6
ATOM 11002 N N . ARG A 1 51 ? -5.907 11.711 1.302 1.00 0.00 51 ARG A N 6
ATOM 11003 C CA . ARG A 1 51 ? -4.737 12.560 1.001 1.00 0.00 51 ARG A CA 6
ATOM 11004 C C . ARG A 1 51 ? -3.456 12.010 1.631 1.00 0.00 51 ARG A C 6
ATOM 11005 O O . ARG A 1 51 ? -2.423 11.970 0.967 1.00 0.00 51 ARG A O 6
ATOM 11026 N N . GLN A 1 52 ? -3.531 11.513 2.865 1.00 0.00 52 GLN A N 6
ATOM 11027 C CA . GLN A 1 52 ? -2.374 10.985 3.601 1.00 0.00 52 GLN A CA 6
ATOM 11028 C C . GLN A 1 52 ? -1.754 9.748 2.921 1.00 0.00 52 GLN A C 6
ATOM 11029 O O . GLN A 1 52 ? -0.527 9.648 2.846 1.00 0.00 52 GLN A O 6
ATOM 11043 N N . VAL A 1 53 ? -2.568 8.841 2.364 1.00 0.00 53 VAL A N 6
ATOM 11044 C CA . VAL A 1 53 ? -2.077 7.704 1.555 1.00 0.00 53 VAL A CA 6
ATOM 11045 C C . VAL A 1 53 ? -1.730 8.079 0.105 1.00 0.00 53 VAL A C 6
ATOM 11046 O O . VAL A 1 53 ? -0.833 7.472 -0.482 1.00 0.00 53 VAL A O 6
ATOM 11059 N N . LYS A 1 54 ? -2.378 9.098 -0.482 1.00 0.00 54 LYS A N 6
ATOM 11060 C CA . LYS A 1 54 ? -2.052 9.609 -1.828 1.00 0.00 54 LYS A CA 6
ATOM 11061 C C . LYS A 1 54 ? -0.691 10.316 -1.870 1.00 0.00 54 LYS A C 6
ATOM 11062 O O . LYS A 1 54 ? 0.057 10.141 -2.829 1.00 0.00 54 LYS A O 6
ATOM 11081 N N . GLU A 1 55 ? -0.313 11.027 -0.806 1.00 0.00 55 GLU A N 6
ATOM 11082 C CA . GLU A 1 55 ? 1.022 11.633 -0.646 1.00 0.00 55 GLU A CA 6
ATOM 11083 C C . GLU A 1 55 ? 2.163 10.594 -0.565 1.00 0.00 55 GLU A C 6
ATOM 11084 O O . GLU A 1 55 ? 3.318 10.926 -0.840 1.00 0.00 55 GLU A O 6
ATOM 11096 N N . LEU A 1 56 ? 1.851 9.327 -0.255 1.00 0.00 56 LEU A N 6
ATOM 11097 C CA . LEU A 1 56 ? 2.778 8.189 -0.337 1.00 0.00 56 LEU A CA 6
ATOM 11098 C C . LEU A 1 56 ? 2.925 7.593 -1.754 1.00 0.00 56 LEU A C 6
ATOM 11099 O O . LEU A 1 56 ? 3.738 6.689 -1.959 1.00 0.00 56 LEU A O 6
ATOM 11115 N N . GLY A 1 57 ? 2.176 8.098 -2.741 1.00 0.00 57 GLY A N 6
ATOM 11116 C CA . GLY A 1 57 ? 2.310 7.716 -4.150 1.00 0.00 57 GLY A CA 6
ATOM 11117 C C . GLY A 1 57 ? 1.647 6.384 -4.524 1.00 0.00 57 GLY A C 6
ATOM 11118 O O . GLY A 1 57 ? 2.150 5.683 -5.406 1.00 0.00 57 GLY A O 6
ATOM 11122 N N . ALA A 1 58 ? 0.539 6.015 -3.868 1.00 0.00 58 ALA A N 6
ATOM 11123 C CA . ALA A 1 58 ? -0.275 4.856 -4.239 1.00 0.00 58 ALA A CA 6
ATOM 11124 C C . ALA A 1 58 ? -0.752 4.920 -5.710 1.00 0.00 58 ALA A C 6
ATOM 11125 O O . ALA A 1 58 ? -1.077 5.993 -6.226 1.00 0.00 58 ALA A O 6
ATOM 11132 N N . ASP A 1 59 ? -0.808 3.770 -6.392 1.00 0.00 59 ASP A N 6
ATOM 11133 C CA . ASP A 1 59 ? -1.126 3.687 -7.829 1.00 0.00 59 ASP A CA 6
ATOM 11134 C C . ASP A 1 59 ? -2.627 3.856 -8.119 1.00 0.00 59 ASP A C 6
ATOM 11135 O O . ASP A 1 59 ? -3.006 4.423 -9.148 1.00 0.00 59 ASP A O 6
ATOM 11144 N N . ARG A 1 60 ? -3.480 3.375 -7.205 1.00 0.00 60 ARG A N 6
ATOM 11145 C CA . ARG A 1 60 ? -4.946 3.486 -7.248 1.00 0.00 60 ARG A CA 6
ATOM 11146 C C . ARG A 1 60 ? -5.501 3.712 -5.839 1.00 0.00 60 ARG A C 6
ATOM 11147 O O . ARG A 1 60 ? -4.980 3.163 -4.865 1.00 0.00 60 ARG A O 6
ATOM 11168 N N . LEU A 1 61 ? -6.574 4.498 -5.750 1.00 0.00 61 LEU A N 6
ATOM 11169 C CA . LEU A 1 61 ? -7.289 4.817 -4.510 1.00 0.00 61 LEU A CA 6
ATOM 11170 C C . LEU A 1 61 ? -8.807 4.715 -4.690 1.00 0.00 61 LEU A C 6
ATOM 11171 O O . LEU A 1 61 ? -9.337 5.089 -5.741 1.00 0.00 61 LEU A O 6
ATOM 11187 N N . LEU A 1 62 ? -9.503 4.185 -3.686 1.00 0.00 62 LEU A N 6
ATOM 11188 C CA . LEU A 1 62 ? -10.965 4.213 -3.604 1.00 0.00 62 LEU A CA 6
ATOM 11189 C C . LEU A 1 62 ? -11.470 4.385 -2.161 1.00 0.00 62 LEU A C 6
ATOM 11190 O O . LEU A 1 62 ? -10.870 3.908 -1.195 1.00 0.00 62 LEU A O 6
ATOM 11206 N N . GLU A 1 63 ? -12.563 5.138 -2.044 1.00 0.00 63 GLU A N 6
ATOM 11207 C CA . GLU A 1 63 ? -13.124 5.669 -0.796 1.00 0.00 63 GLU A CA 6
ATOM 11208 C C . GLU A 1 63 ? -14.578 5.220 -0.564 1.00 0.00 63 GLU A C 6
ATOM 11209 O O . GLU A 1 63 ? -15.406 5.308 -1.477 1.00 0.00 63 GLU A O 6
ATOM 11221 N N . PHE A 1 64 ? -14.907 4.815 0.670 1.00 0.00 64 PHE A N 6
ATOM 11222 C CA . PHE A 1 64 ? -16.279 4.512 1.116 1.00 0.00 64 PHE A CA 6
ATOM 11223 C C . PHE A 1 64 ? -16.566 5.087 2.514 1.00 0.00 64 PHE A C 6
ATOM 11224 O O . PHE A 1 64 ? -15.650 5.339 3.300 1.00 0.00 64 PHE A O 6
ATOM 11241 N N . ASN A 1 65 ? -17.847 5.293 2.835 1.00 0.00 65 ASN A N 6
ATOM 11242 C CA . ASN A 1 65 ? -18.277 6.000 4.046 1.00 0.00 65 ASN A CA 6
ATOM 11243 C C . ASN A 1 65 ? -19.178 5.069 4.887 1.00 0.00 65 ASN A C 6
ATOM 11244 O O . ASN A 1 65 ? -20.219 4.630 4.397 1.00 0.00 65 ASN A O 6
ATOM 11255 N N . VAL A 1 66 ? -18.830 4.780 6.148 1.00 0.00 66 VAL A N 6
ATOM 11256 C CA . VAL A 1 66 ? -19.529 3.757 6.967 1.00 0.00 66 VAL A CA 6
ATOM 11257 C C . VAL A 1 66 ? -20.933 4.205 7.390 1.00 0.00 66 VAL A C 6
ATOM 11258 O O . VAL A 1 66 ? -21.867 3.407 7.363 1.00 0.00 66 VAL A O 6
ATOM 11271 N N . ASP A 1 67 ? -21.110 5.477 7.759 1.00 0.00 67 ASP A N 6
ATOM 11272 C CA . ASP A 1 67 ? -22.406 6.008 8.214 1.00 0.00 67 ASP A CA 6
ATOM 11273 C C . ASP A 1 67 ? -23.397 6.263 7.059 1.00 0.00 67 ASP A C 6
ATOM 11274 O O . ASP A 1 67 ? -24.611 6.164 7.241 1.00 0.00 67 ASP A O 6
ATOM 11283 N N . GLU A 1 68 ? -22.883 6.576 5.864 1.00 0.00 68 GLU A N 6
ATOM 11284 C CA . GLU A 1 68 ? -23.684 6.991 4.700 1.00 0.00 68 GLU A CA 6
ATOM 11285 C C . GLU A 1 68 ? -23.921 5.848 3.697 1.00 0.00 68 GLU A C 6
ATOM 11286 O O . GLU A 1 68 ? -24.990 5.778 3.089 1.00 0.00 68 GLU A O 6
ATOM 11298 N N . ASN A 1 69 ? -22.949 4.940 3.537 1.00 0.00 69 ASN A N 6
ATOM 11299 C CA . ASN A 1 69 ? -23.040 3.732 2.709 1.00 0.00 69 ASN A CA 6
ATOM 11300 C C . ASN A 1 69 ? -22.582 2.472 3.489 1.00 0.00 69 ASN A C 6
ATOM 11301 O O . ASN A 1 69 ? -21.619 1.810 3.078 1.00 0.00 69 ASN A O 6
ATOM 11312 N N . PRO A 1 70 ? -23.268 2.081 4.585 1.00 0.00 70 PRO A N 6
ATOM 11313 C CA . PRO A 1 70 ? -22.915 0.888 5.367 1.00 0.00 70 PRO A CA 6
ATOM 11314 C C . PRO A 1 70 ? -22.950 -0.401 4.535 1.00 0.00 70 PRO A C 6
ATOM 11315 O O . PRO A 1 70 ? -22.132 -1.299 4.737 1.00 0.00 70 PRO A O 6
ATOM 11326 N N . GLU A 1 71 ? -23.848 -0.480 3.549 1.00 0.00 71 GLU A N 6
ATOM 11327 C CA . GLU A 1 71 ? -23.954 -1.609 2.616 1.00 0.00 71 GLU A CA 6
ATOM 11328 C C . GLU A 1 71 ? -22.729 -1.740 1.691 1.00 0.00 71 GLU A C 6
ATOM 11329 O O . GLU A 1 71 ? -22.367 -2.856 1.325 1.00 0.00 71 GLU A O 6
ATOM 11341 N N . GLN A 1 72 ? -22.052 -0.637 1.340 1.00 0.00 72 GLN A N 6
ATOM 11342 C CA . GLN A 1 72 ? -20.778 -0.676 0.603 1.00 0.00 72 GLN A CA 6
ATOM 11343 C C . GLN A 1 72 ? -19.590 -1.039 1.511 1.00 0.00 72 GLN A C 6
ATOM 11344 O O . GLN A 1 72 ? -18.687 -1.769 1.098 1.00 0.00 72 GLN A O 6
ATOM 11358 N N . ALA A 1 73 ? -19.592 -0.544 2.751 1.00 0.00 73 ALA A N 6
ATOM 11359 C CA . ALA A 1 73 ? -18.500 -0.721 3.708 1.00 0.00 73 ALA A CA 6
ATOM 11360 C C . ALA A 1 73 ? -18.439 -2.156 4.261 1.00 0.00 73 ALA A C 6
ATOM 11361 O O . ALA A 1 73 ? -17.375 -2.775 4.272 1.00 0.00 73 ALA A O 6
ATOM 11368 N N . SER A 1 74 ? -19.585 -2.705 4.678 1.00 0.00 74 SER A N 6
ATOM 11369 C CA . SER A 1 74 ? -19.671 -4.030 5.311 1.00 0.00 74 SER A CA 6
ATOM 11370 C C . SER A 1 74 ? -19.218 -5.159 4.383 1.00 0.00 74 SER A C 6
ATOM 11371 O O . SER A 1 74 ? -18.401 -5.981 4.783 1.00 0.00 74 SER A O 6
ATOM 11379 N N . LYS A 1 75 ? -19.652 -5.181 3.118 1.00 0.00 75 LYS A N 6
ATOM 11380 C CA . LYS A 1 75 ? -19.272 -6.219 2.130 1.00 0.00 75 LYS A CA 6
ATOM 11381 C C . LYS A 1 75 ? -17.785 -6.251 1.757 1.00 0.00 75 LYS A C 6
ATOM 11382 O O . LYS A 1 75 ? -17.274 -7.303 1.369 1.00 0.00 75 LYS A O 6
ATOM 11401 N N . LEU A 1 76 ? -17.079 -5.131 1.913 1.00 0.00 76 LEU A N 6
ATOM 11402 C CA . LEU A 1 76 ? -15.610 -5.084 1.870 1.00 0.00 76 LEU A CA 6
ATOM 11403 C C . LEU A 1 76 ? -14.990 -5.551 3.199 1.00 0.00 76 LEU A C 6
ATOM 11404 O O . LEU A 1 76 ? -14.047 -6.345 3.197 1.00 0.00 76 LEU A O 6
ATOM 11420 N N . ALA A 1 77 ? -15.560 -5.133 4.332 1.00 0.00 77 ALA A N 6
ATOM 11421 C CA . ALA A 1 77 ? -15.136 -5.541 5.671 1.00 0.00 77 ALA A CA 6
ATOM 11422 C C . ALA A 1 77 ? -15.246 -7.070 5.888 1.00 0.00 77 ALA A C 6
ATOM 11423 O O . ALA A 1 77 ? -14.344 -7.667 6.478 1.00 0.00 77 ALA A O 6
ATOM 11430 N N . LYS A 1 78 ? -16.263 -7.730 5.308 1.00 0.00 78 LYS A N 6
ATOM 11431 C CA . LYS A 1 78 ? -16.395 -9.202 5.248 1.00 0.00 78 LYS A CA 6
ATOM 11432 C C . LYS A 1 78 ? -15.161 -9.866 4.621 1.00 0.00 78 LYS A C 6
ATOM 11433 O O . LYS A 1 78 ? -14.641 -10.837 5.171 1.00 0.00 78 LYS A O 6
ATOM 11452 N N . THR A 1 79 ? -14.655 -9.326 3.508 1.00 0.00 79 THR A N 6
ATOM 11453 C CA . THR A 1 79 ? -13.464 -9.859 2.810 1.00 0.00 79 THR A CA 6
ATOM 11454 C C . THR A 1 79 ? -12.181 -9.608 3.610 1.00 0.00 79 THR A C 6
ATOM 11455 O O . THR A 1 79 ? -11.266 -10.431 3.587 1.00 0.00 79 THR A O 6
ATOM 11466 N N . ALA A 1 80 ? -12.122 -8.523 4.387 1.00 0.00 80 ALA A N 6
ATOM 11467 C CA . ALA A 1 80 ? -11.030 -8.233 5.319 1.00 0.00 80 ALA A CA 6
ATOM 11468 C C . ALA A 1 80 ? -11.121 -9.003 6.663 1.00 0.00 80 ALA A C 6
ATOM 11469 O O . ALA A 1 80 ? -10.276 -8.806 7.539 1.00 0.00 80 ALA A O 6
ATOM 11476 N N . GLY A 1 81 ? -12.127 -9.871 6.848 1.00 0.00 81 GLY A N 6
ATOM 11477 C CA . GLY A 1 81 ? -12.328 -10.667 8.069 1.00 0.00 81 GLY A CA 6
ATOM 11478 C C . GLY A 1 81 ? -12.831 -9.866 9.281 1.00 0.00 81 GLY A C 6
ATOM 11479 O O . GLY A 1 81 ? -12.658 -10.297 10.424 1.00 0.00 81 GLY A O 6
ATOM 11483 N N . ILE A 1 82 ? -13.421 -8.692 9.046 1.00 0.00 82 ILE A N 6
ATOM 11484 C CA . ILE A 1 82 ? -13.849 -7.720 10.063 1.00 0.00 82 ILE A CA 6
ATOM 11485 C C . ILE A 1 82 ? -15.299 -8.004 10.496 1.00 0.00 82 ILE A C 6
ATOM 11486 O O . ILE A 1 82 ? -16.195 -8.128 9.656 1.00 0.00 82 ILE A O 6
ATOM 11502 N N . SER A 1 83 ? -15.541 -8.067 11.808 1.00 0.00 83 SER A N 6
ATOM 11503 C CA . SER A 1 83 ? -16.883 -8.194 12.406 1.00 0.00 83 SER A CA 6
ATOM 11504 C C . SER A 1 83 ? -17.646 -6.861 12.406 1.00 0.00 83 SER A C 6
ATOM 11505 O O . SER A 1 83 ? -17.042 -5.789 12.428 1.00 0.00 83 SER A O 6
ATOM 11513 N N . GLU A 1 84 ? -18.982 -6.895 12.462 1.00 0.00 84 GLU A N 6
ATOM 11514 C CA . GLU A 1 84 ? -19.814 -5.676 12.414 1.00 0.00 84 GLU A CA 6
ATOM 11515 C C . GLU A 1 84 ? -19.497 -4.692 13.555 1.00 0.00 84 GLU A C 6
ATOM 11516 O O . GLU A 1 84 ? -19.456 -3.478 13.341 1.00 0.00 84 GLU A O 6
ATOM 11528 N N . LYS A 1 85 ? -19.206 -5.206 14.759 1.00 0.00 85 LYS A N 6
ATOM 11529 C CA . LYS A 1 85 ? -18.838 -4.385 15.924 1.00 0.00 85 LYS A CA 6
ATOM 11530 C C . LYS A 1 85 ? -17.421 -3.810 15.824 1.00 0.00 85 LYS A C 6
ATOM 11531 O O . LYS A 1 85 ? -17.199 -2.665 16.209 1.00 0.00 85 LYS A O 6
ATOM 11550 N N . GLN A 1 86 ? -16.491 -4.565 15.232 1.00 0.00 86 GLN A N 6
ATOM 11551 C CA . GLN A 1 86 ? -15.129 -4.103 14.917 1.00 0.00 86 GLN A CA 6
ATOM 11552 C C . GLN A 1 86 ? -15.151 -2.933 13.921 1.00 0.00 86 GLN A C 6
ATOM 11553 O O . GLN A 1 86 ? -14.500 -1.917 14.162 1.00 0.00 86 GLN A O 6
ATOM 11567 N N . LEU A 1 87 ? -15.955 -3.030 12.853 1.00 0.00 87 LEU A N 6
ATOM 11568 C CA . LEU A 1 87 ? -16.130 -1.955 11.866 1.00 0.00 87 LEU A CA 6
ATOM 11569 C C . LEU A 1 87 ? -16.657 -0.655 12.507 1.00 0.00 87 LEU A C 6
ATOM 11570 O O . LEU A 1 87 ? -16.263 0.441 12.103 1.00 0.00 87 LEU A O 6
ATOM 11586 N N . ARG A 1 88 ? -17.516 -0.774 13.531 1.00 0.00 88 ARG A N 6
ATOM 11587 C CA . ARG A 1 88 ? -18.093 0.360 14.275 1.00 0.00 88 ARG A CA 6
ATOM 11588 C C . ARG A 1 88 ? -17.130 0.965 15.301 1.00 0.00 88 ARG A C 6
ATOM 11589 O O . ARG A 1 88 ? -17.011 2.188 15.355 1.00 0.00 88 ARG A O 6
ATOM 11610 N N . GLU A 1 89 ? -16.411 0.153 16.082 1.00 0.00 89 GLU A N 6
ATOM 11611 C CA . GLU A 1 89 ? -15.516 0.664 17.139 1.00 0.00 89 GLU A CA 6
ATOM 11612 C C . GLU A 1 89 ? -14.159 1.178 16.628 1.00 0.00 89 GLU A C 6
ATOM 11613 O O . GLU A 1 89 ? -13.522 1.999 17.291 1.00 0.00 89 GLU A O 6
ATOM 11625 N N . ALA A 1 90 ? -13.719 0.722 15.451 1.00 0.00 90 ALA A N 6
ATOM 11626 C CA . ALA A 1 90 ? -12.439 1.127 14.859 1.00 0.00 90 ALA A CA 6
ATOM 11627 C C . ALA A 1 90 ? -12.459 2.551 14.266 1.00 0.00 90 ALA A C 6
ATOM 11628 O O . ALA A 1 90 ? -11.395 3.119 14.022 1.00 0.00 90 ALA A O 6
ATOM 11635 N N . ASP A 1 91 ? -13.644 3.127 14.035 1.00 0.00 91 ASP A N 6
ATOM 11636 C CA . ASP A 1 91 ? -13.932 4.393 13.335 1.00 0.00 91 ASP A CA 6
ATOM 11637 C C . ASP A 1 91 ? -13.509 4.454 11.852 1.00 0.00 91 ASP A C 6
ATOM 11638 O O . ASP A 1 91 ? -14.287 4.934 11.023 1.00 0.00 91 ASP A O 6
ATOM 11647 N N . TYR A 1 92 ? -12.324 3.940 11.500 1.00 0.00 92 TYR A N 6
ATOM 11648 C CA . TYR A 1 92 ? -11.852 3.784 10.122 1.00 0.00 92 TYR A CA 6
ATOM 11649 C C . TYR A 1 92 ? -11.004 2.527 9.889 1.00 0.00 92 TYR A C 6
ATOM 11650 O O . TYR A 1 92 ? -10.297 2.044 10.779 1.00 0.00 92 TYR A O 6
ATOM 11668 N N . ILE A 1 93 ? -11.052 2.035 8.652 1.00 0.00 93 ILE A N 6
ATOM 11669 C CA . ILE A 1 93 ? -10.314 0.883 8.130 1.00 0.00 93 ILE A CA 6
ATOM 11670 C C . ILE A 1 93 ? -9.427 1.332 6.965 1.00 0.00 93 ILE A C 6
ATOM 11671 O O . ILE A 1 93 ? -9.871 2.078 6.085 1.00 0.00 93 ILE A O 6
ATOM 11687 N N . ILE A 1 94 ? -8.193 0.829 6.940 1.00 0.00 94 ILE A N 6
ATOM 11688 C CA . ILE A 1 94 ? -7.261 0.953 5.818 1.00 0.00 94 ILE A CA 6
ATOM 11689 C C . ILE A 1 94 ? -6.898 -0.456 5.331 1.00 0.00 94 ILE A C 6
ATOM 11690 O O . ILE A 1 94 ? -6.298 -1.231 6.078 1.00 0.00 94 ILE A O 6
ATOM 11706 N N . LEU A 1 95 ? -7.240 -0.789 4.084 1.00 0.00 95 LEU A N 6
ATOM 11707 C CA . LEU A 1 95 ? -6.890 -2.074 3.459 1.00 0.00 95 LEU A CA 6
ATOM 11708 C C . LEU A 1 95 ? -5.851 -1.831 2.358 1.00 0.00 95 LEU A C 6
ATOM 11709 O O . LEU A 1 95 ? -6.143 -1.153 1.372 1.00 0.00 95 LEU A O 6
ATOM 11725 N N . ILE A 1 96 ? -4.639 -2.357 2.541 1.00 0.00 96 ILE A N 6
ATOM 11726 C CA . ILE A 1 96 ? -3.471 -2.112 1.685 1.00 0.00 96 ILE A CA 6
ATOM 11727 C C . ILE A 1 96 ? -3.140 -3.367 0.865 1.00 0.00 96 ILE A C 6
ATOM 11728 O O . ILE A 1 96 ? -2.760 -4.405 1.411 1.00 0.00 96 ILE A O 6
ATOM 11744 N N . LEU A 1 97 ? -3.253 -3.258 -0.458 1.00 0.00 97 LEU A N 6
ATOM 11745 C CA . LEU A 1 97 ? -2.798 -4.250 -1.428 1.00 0.00 97 LEU A CA 6
ATOM 11746 C C . LEU A 1 97 ? -1.353 -3.931 -1.841 1.00 0.00 97 LEU A C 6
ATOM 11747 O O . LEU A 1 97 ? -1.054 -2.797 -2.221 1.00 0.00 97 LEU A O 6
ATOM 11763 N N . VAL A 1 98 ? -0.471 -4.927 -1.770 1.00 0.00 98 VAL A N 6
ATOM 11764 C CA . VAL A 1 98 ? 0.982 -4.820 -2.022 1.00 0.00 98 VAL A CA 6
ATOM 11765 C C . VAL A 1 98 ? 1.520 -6.045 -2.764 1.00 0.00 98 VAL A C 6
ATOM 11766 O O . VAL A 1 98 ? 0.937 -7.125 -2.691 1.00 0.00 98 VAL A O 6
ATOM 11779 N N . ARG A 1 99 ? 2.668 -5.912 -3.441 1.00 0.00 99 ARG A N 6
ATOM 11780 C CA . ARG A 1 99 ? 3.403 -7.048 -4.039 1.00 0.00 99 ARG A CA 6
ATOM 11781 C C . ARG A 1 99 ? 4.563 -7.563 -3.168 1.00 0.00 99 ARG A C 6
ATOM 11782 O O . ARG A 1 99 ? 5.026 -8.681 -3.382 1.00 0.00 99 ARG A O 6
ATOM 11803 N N . ASP A 1 100 ? 5.019 -6.783 -2.184 1.00 0.00 100 ASP A N 6
ATOM 11804 C CA . ASP A 1 100 ? 6.164 -7.106 -1.318 1.00 0.00 100 ASP A CA 6
ATOM 11805 C C . ASP A 1 100 ? 5.971 -6.625 0.136 1.00 0.00 100 ASP A C 6
ATOM 11806 O O . ASP A 1 100 ? 5.496 -5.513 0.382 1.00 0.00 100 ASP A O 6
ATOM 11815 N N . GLU A 1 101 ? 6.368 -7.450 1.110 1.00 0.00 101 GLU A N 6
ATOM 11816 C CA . GLU A 1 101 ? 6.170 -7.188 2.546 1.00 0.00 101 GLU A CA 6
ATOM 11817 C C . GLU A 1 101 ? 7.090 -6.104 3.141 1.00 0.00 101 GLU A C 6
ATOM 11818 O O . GLU A 1 101 ? 6.680 -5.395 4.062 1.00 0.00 101 GLU A O 6
ATOM 11830 N N . LYS A 1 102 ? 8.311 -5.920 2.617 1.00 0.00 102 LYS A N 6
ATOM 11831 C CA . LYS A 1 102 ? 9.212 -4.835 3.050 1.00 0.00 102 LYS A CA 6
ATOM 11832 C C . LYS A 1 102 ? 8.733 -3.491 2.503 1.00 0.00 102 LYS A C 6
ATOM 11833 O O . LYS A 1 102 ? 8.727 -2.502 3.237 1.00 0.00 102 LYS A O 6
ATOM 11852 N N . LYS A 1 103 ? 8.223 -3.466 1.265 1.00 0.00 103 LYS A N 6
ATOM 11853 C CA . LYS A 1 103 ? 7.527 -2.307 0.675 1.00 0.00 103 LYS A CA 6
ATOM 11854 C C . LYS A 1 103 ? 6.265 -1.942 1.463 1.00 0.00 103 LYS A C 6
ATOM 11855 O O . LYS A 1 103 ? 6.043 -0.764 1.744 1.00 0.00 103 LYS A O 6
ATOM 11874 N N . ALA A 1 104 ? 5.503 -2.940 1.918 1.00 0.00 104 ALA A N 6
ATOM 11875 C CA . ALA A 1 104 ? 4.377 -2.746 2.837 1.00 0.00 104 ALA A CA 6
ATOM 11876 C C . ALA A 1 104 ? 4.810 -2.086 4.158 1.00 0.00 104 ALA A C 6
ATOM 11877 O O . ALA A 1 104 ? 4.200 -1.101 4.579 1.00 0.00 104 ALA A O 6
ATOM 11884 N N . LYS A 1 105 ? 5.904 -2.563 4.773 1.00 0.00 105 LYS A N 6
ATOM 11885 C CA . LYS A 1 105 ? 6.470 -1.971 5.999 1.00 0.00 105 LYS A CA 6
ATOM 11886 C C . LYS A 1 105 ? 6.939 -0.529 5.767 1.00 0.00 105 LYS A C 6
ATOM 11887 O O . LYS A 1 105 ? 6.687 0.325 6.610 1.00 0.00 105 LYS A O 6
ATOM 11906 N N . LYS A 1 106 ? 7.550 -0.227 4.616 1.00 0.00 106 LYS A N 6
ATOM 11907 C CA . LYS A 1 106 ? 8.021 1.125 4.242 1.00 0.00 106 LYS A CA 6
ATOM 11908 C C . LYS A 1 106 ? 6.848 2.101 4.076 1.00 0.00 106 LYS A C 6
ATOM 11909 O O . LYS A 1 106 ? 6.897 3.218 4.589 1.00 0.00 106 LYS A O 6
ATOM 11928 N N . PHE A 1 107 ? 5.765 1.666 3.434 1.00 0.00 107 PHE A N 6
ATOM 11929 C CA . PHE A 1 107 ? 4.528 2.445 3.304 1.00 0.00 107 PHE A CA 6
ATOM 11930 C C . PHE A 1 107 ? 3.906 2.707 4.687 1.00 0.00 107 PHE A C 6
ATOM 11931 O O . PHE A 1 107 ? 3.633 3.852 5.058 1.00 0.00 107 PHE A O 6
ATOM 11948 N N . ALA A 1 108 ? 3.754 1.643 5.482 1.00 0.00 108 ALA A N 6
ATOM 11949 C CA . ALA A 1 108 ? 3.246 1.704 6.847 1.00 0.00 108 ALA A CA 6
ATOM 11950 C C . ALA A 1 108 ? 4.099 2.578 7.780 1.00 0.00 108 ALA A C 6
ATOM 11951 O O . ALA A 1 108 ? 3.543 3.230 8.655 1.00 0.00 108 ALA A O 6
ATOM 11958 N N . ASP A 1 109 ? 5.421 2.640 7.607 1.00 0.00 109 ASP A N 6
ATOM 11959 C CA . ASP A 1 109 ? 6.303 3.437 8.473 1.00 0.00 109 ASP A CA 6
ATOM 11960 C C . ASP A 1 109 ? 5.997 4.943 8.395 1.00 0.00 109 ASP A C 6
ATOM 11961 O O . ASP A 1 109 ? 6.016 5.643 9.408 1.00 0.00 109 ASP A O 6
ATOM 11970 N N . SER A 1 110 ? 5.635 5.432 7.206 1.00 0.00 110 SER A N 6
ATOM 11971 C CA . SER A 1 110 ? 5.190 6.817 7.013 1.00 0.00 110 SER A CA 6
ATOM 11972 C C . SER A 1 110 ? 3.753 7.033 7.509 1.00 0.00 110 SER A C 6
ATOM 11973 O O . SER A 1 110 ? 3.468 8.042 8.159 1.00 0.00 110 SER A O 6
ATOM 11981 N N . LEU A 1 111 ? 2.857 6.051 7.324 1.00 0.00 111 LEU A N 6
ATOM 11982 C CA . LEU A 1 111 ? 1.514 6.068 7.924 1.00 0.00 111 LEU A CA 6
ATOM 11983 C C . LEU A 1 111 ? 1.577 6.126 9.471 1.00 0.00 111 LEU A C 6
ATOM 11984 O O . LEU A 1 111 ? 0.874 6.925 10.090 1.00 0.00 111 LEU A O 6
ATOM 12000 N N . ARG A 1 112 ? 2.492 5.371 10.098 1.00 0.00 112 ARG A N 6
ATOM 12001 C CA . ARG A 1 112 ? 2.804 5.412 11.543 1.00 0.00 112 ARG A CA 6
ATOM 12002 C C . ARG A 1 112 ? 3.355 6.773 11.978 1.00 0.00 112 ARG A C 6
ATOM 12003 O O . ARG A 1 112 ? 2.935 7.286 13.014 1.00 0.00 112 ARG A O 6
ATOM 12024 N N . LYS A 1 113 ? 4.244 7.380 11.181 1.00 0.00 113 LYS A N 6
ATOM 12025 C CA . LYS A 1 113 ? 4.812 8.724 11.417 1.00 0.00 113 LYS A CA 6
ATOM 12026 C C . LYS A 1 113 ? 3.753 9.835 11.344 1.00 0.00 113 LYS A C 6
ATOM 12027 O O . LYS A 1 113 ? 3.834 10.796 12.110 1.00 0.00 113 LYS A O 6
ATOM 12046 N N . LYS A 1 114 ? 2.751 9.704 10.463 1.00 0.00 114 LYS A N 6
ATOM 12047 C CA . LYS A 1 114 ? 1.586 10.609 10.387 1.00 0.00 114 LYS A CA 6
ATOM 12048 C C . LYS A 1 114 ? 0.569 10.357 11.514 1.00 0.00 114 LYS A C 6
ATOM 12049 O O . LYS A 1 114 ? -0.076 11.303 11.971 1.00 0.00 114 LYS A O 6
ATOM 12068 N N . GLY A 1 115 ? 0.432 9.105 11.953 1.00 0.00 115 GLY A N 6
ATOM 12069 C CA . GLY A 1 115 ? -0.309 8.694 13.150 1.00 0.00 115 GLY A CA 6
ATOM 12070 C C . GLY A 1 115 ? 0.517 8.853 14.438 1.00 0.00 115 GLY A C 6
ATOM 12071 O O . GLY A 1 115 ? 1.278 9.814 14.583 1.00 0.00 115 GLY A O 6
ATOM 12075 N N . SER A 1 116 ? 0.378 7.886 15.356 1.00 0.00 116 SER A N 6
ATOM 12076 C CA . SER A 1 116 ? 1.032 7.829 16.683 1.00 0.00 116 SER A CA 6
ATOM 12077 C C . SER A 1 116 ? 0.717 8.999 17.631 1.00 0.00 116 SER A C 6
ATOM 12078 O O . SER A 1 116 ? 0.049 9.972 17.265 1.00 0.00 116 SER A O 6
ATOM 12086 N N . LEU A 1 117 ? 1.191 8.896 18.880 1.00 0.00 117 LEU A N 6
ATOM 12087 C CA . LEU A 1 117 ? 1.199 9.996 19.847 1.00 0.00 117 LEU A CA 6
ATOM 12088 C C . LEU A 1 117 ? 2.347 9.863 20.865 1.00 0.00 117 LEU A C 6
ATOM 12089 O O . LEU A 1 117 ? 2.721 8.756 21.261 1.00 0.00 117 LEU A O 6
ATOM 12105 N N . GLU A 1 118 ? 2.887 11.003 21.302 1.00 0.00 118 GLU A N 6
ATOM 12106 C CA . GLU A 1 118 ? 3.997 11.120 22.261 1.00 0.00 118 GLU A CA 6
ATOM 12107 C C . GLU A 1 118 ? 3.569 11.871 23.536 1.00 0.00 118 GLU A C 6
ATOM 12108 O O . GLU A 1 118 ? 2.636 12.679 23.511 1.00 0.00 118 GLU A O 6
ATOM 12120 N N . HIS A 1 119 ? 4.271 11.636 24.653 1.00 0.00 119 HIS A N 6
ATOM 12121 C CA . HIS A 1 119 ? 4.043 12.338 25.927 1.00 0.00 119 HIS A CA 6
ATOM 12122 C C . HIS A 1 119 ? 4.241 13.865 25.802 1.00 0.00 119 HIS A C 6
ATOM 12123 O O . HIS A 1 119 ? 3.459 14.639 26.359 1.00 0.00 119 HIS A O 6
ATOM 12137 N N . HIS A 1 120 ? 5.267 14.281 25.043 1.00 0.00 120 HIS A N 6
ATOM 12138 C CA . HIS A 1 120 ? 5.722 15.667 24.850 1.00 0.00 120 HIS A CA 6
ATOM 12139 C C . HIS A 1 120 ? 6.148 16.390 26.155 1.00 0.00 120 HIS A C 6
ATOM 12140 O O . HIS A 1 120 ? 5.975 15.883 27.267 1.00 0.00 120 HIS A O 6
ATOM 12154 N N . HIS A 1 121 ? 6.766 17.570 26.015 1.00 0.00 121 HIS A N 6
ATOM 12155 C CA . HIS A 1 121 ? 7.285 18.388 27.124 1.00 0.00 121 HIS A CA 6
ATOM 12156 C C . HIS A 1 121 ? 6.291 19.468 27.611 1.00 0.00 121 HIS A C 6
ATOM 12157 O O . HIS A 1 121 ? 6.405 19.959 28.736 1.00 0.00 121 HIS A O 6
ATOM 12171 N N . HIS A 1 122 ? 5.312 19.838 26.776 1.00 0.00 122 HIS A N 6
ATOM 12172 C CA . HIS A 1 122 ? 4.376 20.948 26.999 1.00 0.00 122 HIS A CA 6
ATOM 12173 C C . HIS A 1 122 ? 2.960 20.628 26.479 1.00 0.00 122 HIS A C 6
ATOM 12174 O O . HIS A 1 122 ? 2.797 19.852 25.533 1.00 0.00 122 HIS A O 6
ATOM 12188 N N . HIS A 1 123 ? 1.932 21.240 27.074 1.00 0.00 123 HIS A N 6
ATOM 12189 C CA . HIS A 1 123 ? 0.537 21.115 26.635 1.00 0.00 123 HIS A CA 6
ATOM 12190 C C . HIS A 1 123 ? 0.243 22.085 25.476 1.00 0.00 123 HIS A C 6
ATOM 12191 O O . HIS A 1 123 ? 0.072 23.290 25.690 1.00 0.00 123 HIS A O 6
ATOM 12205 N N . HIS A 1 124 ? 0.183 21.549 24.249 1.00 0.00 124 HIS A N 6
ATOM 12206 C CA . HIS A 1 124 ? 0.090 22.296 22.979 1.00 0.00 124 HIS A CA 6
ATOM 12207 C C . HIS A 1 124 ? 1.187 23.383 22.836 1.00 0.00 124 HIS A C 6
ATOM 12208 O O . HIS A 1 124 ? 0.901 24.508 22.363 1.00 0.00 124 HIS A O 6
ATOM 12223 N N . GLY A 1 1 ? -8.915 3.670 14.564 1.00 0.00 1 GLY A N 7
ATOM 12224 C CA . GLY A 1 1 ? -8.907 2.934 13.284 1.00 0.00 1 GLY A CA 7
ATOM 12225 C C . GLY A 1 1 ? -8.003 1.716 13.331 1.00 0.00 1 GLY A C 7
ATOM 12226 O O . GLY A 1 1 ? -7.210 1.568 14.261 1.00 0.00 1 GLY A O 7
ATOM 12232 N N . GLN A 1 2 ? -8.113 0.843 12.327 1.00 0.00 2 GLN A N 7
ATOM 12233 C CA . GLN A 1 2 ? -7.260 -0.346 12.159 1.00 0.00 2 GLN A CA 7
ATOM 12234 C C . GLN A 1 2 ? -6.750 -0.501 10.717 1.00 0.00 2 GLN A C 7
ATOM 12235 O O . GLN A 1 2 ? -7.408 -0.077 9.764 1.00 0.00 2 GLN A O 7
ATOM 12249 N N . ILE A 1 3 ? -5.567 -1.104 10.561 1.00 0.00 3 ILE A N 7
ATOM 12250 C CA . ILE A 1 3 ? -4.854 -1.244 9.279 1.00 0.00 3 ILE A CA 7
ATOM 12251 C C . ILE A 1 3 ? -4.585 -2.729 8.994 1.00 0.00 3 ILE A C 7
ATOM 12252 O O . ILE A 1 3 ? -4.147 -3.469 9.878 1.00 0.00 3 ILE A O 7
ATOM 12268 N N . GLN A 1 4 ? -4.827 -3.153 7.755 1.00 0.00 4 GLN A N 7
ATOM 12269 C CA . GLN A 1 4 ? -4.558 -4.498 7.237 1.00 0.00 4 GLN A CA 7
ATOM 12270 C C . GLN A 1 4 ? -3.753 -4.440 5.930 1.00 0.00 4 GLN A C 7
ATOM 12271 O O . GLN A 1 4 ? -3.848 -3.479 5.162 1.00 0.00 4 GLN A O 7
ATOM 12285 N N . TYR A 1 5 ? -2.972 -5.489 5.665 1.00 0.00 5 TYR A N 7
ATOM 12286 C CA . TYR A 1 5 ? -2.086 -5.602 4.501 1.00 0.00 5 TYR A CA 7
ATOM 12287 C C . TYR A 1 5 ? -2.289 -6.960 3.818 1.00 0.00 5 TYR A C 7
ATOM 12288 O O . TYR A 1 5 ? -2.309 -7.992 4.494 1.00 0.00 5 TYR A O 7
ATOM 12306 N N . PHE A 1 6 ? -2.402 -6.971 2.488 1.00 0.00 6 PHE A N 7
ATOM 12307 C CA . PHE A 1 6 ? -2.500 -8.199 1.688 1.00 0.00 6 PHE A CA 7
ATOM 12308 C C . PHE A 1 6 ? -1.569 -8.121 0.471 1.00 0.00 6 PHE A C 7
ATOM 12309 O O . PHE A 1 6 ? -1.537 -7.112 -0.237 1.00 0.00 6 PHE A O 7
ATOM 12326 N N . ASN A 1 7 ? -0.807 -9.191 0.226 1.00 0.00 7 ASN A N 7
ATOM 12327 C CA . ASN A 1 7 ? 0.220 -9.219 -0.817 1.00 0.00 7 ASN A CA 7
ATOM 12328 C C . ASN A 1 7 ? -0.296 -9.935 -2.075 1.00 0.00 7 ASN A C 7
ATOM 12329 O O . ASN A 1 7 ? -0.667 -11.108 -2.001 1.00 0.00 7 ASN A O 7
ATOM 12340 N N . VAL A 1 8 ? -0.293 -9.270 -3.237 1.00 0.00 8 VAL A N 7
ATOM 12341 C CA . VAL A 1 8 ? -0.948 -9.791 -4.458 1.00 0.00 8 VAL A CA 7
ATOM 12342 C C . VAL A 1 8 ? -0.282 -11.073 -4.981 1.00 0.00 8 VAL A C 7
ATOM 12343 O O . VAL A 1 8 ? -0.975 -11.994 -5.406 1.00 0.00 8 VAL A O 7
ATOM 12356 N N . ASP A 1 9 ? 1.052 -11.174 -4.905 1.00 0.00 9 ASP A N 7
ATOM 12357 C CA . ASP A 1 9 ? 1.780 -12.387 -5.330 1.00 0.00 9 ASP A CA 7
ATOM 12358 C C . ASP A 1 9 ? 1.654 -13.581 -4.360 1.00 0.00 9 ASP A C 7
ATOM 12359 O O . ASP A 1 9 ? 1.984 -14.709 -4.732 1.00 0.00 9 ASP A O 7
ATOM 12368 N N . GLU A 1 10 ? 1.176 -13.362 -3.130 1.00 0.00 10 GLU A N 7
ATOM 12369 C CA . GLU A 1 10 ? 1.082 -14.397 -2.084 1.00 0.00 10 GLU A CA 7
ATOM 12370 C C . GLU A 1 10 ? -0.365 -14.812 -1.771 1.00 0.00 10 GLU A C 7
ATOM 12371 O O . GLU A 1 10 ? -0.618 -15.982 -1.474 1.00 0.00 10 GLU A O 7
ATOM 12383 N N . ASN A 1 11 ? -1.319 -13.877 -1.863 1.00 0.00 11 ASN A N 7
ATOM 12384 C CA . ASN A 1 11 ? -2.759 -14.122 -1.704 1.00 0.00 11 ASN A CA 7
ATOM 12385 C C . ASN A 1 11 ? -3.557 -13.531 -2.892 1.00 0.00 11 ASN A C 7
ATOM 12386 O O . ASN A 1 11 ? -4.346 -12.598 -2.699 1.00 0.00 11 ASN A O 7
ATOM 12397 N N . PRO A 1 12 ? -3.391 -14.056 -4.124 1.00 0.00 12 PRO A N 7
ATOM 12398 C CA . PRO A 1 12 ? -4.022 -13.501 -5.327 1.00 0.00 12 PRO A CA 7
ATOM 12399 C C . PRO A 1 12 ? -5.550 -13.454 -5.243 1.00 0.00 12 PRO A C 7
ATOM 12400 O O . PRO A 1 12 ? -6.157 -12.448 -5.603 1.00 0.00 12 PRO A O 7
ATOM 12411 N N . GLU A 1 13 ? -6.180 -14.512 -4.730 1.00 0.00 13 GLU A N 7
ATOM 12412 C CA . GLU A 1 13 ? -7.642 -14.620 -4.650 1.00 0.00 13 GLU A CA 7
ATOM 12413 C C . GLU A 1 13 ? -8.257 -13.670 -3.611 1.00 0.00 13 GLU A C 7
ATOM 12414 O O . GLU A 1 13 ? -9.355 -13.156 -3.827 1.00 0.00 13 GLU A O 7
ATOM 12426 N N . GLN A 1 14 ? -7.537 -13.375 -2.523 1.00 0.00 14 GLN A N 7
ATOM 12427 C CA . GLN A 1 14 ? -7.949 -12.380 -1.523 1.00 0.00 14 GLN A CA 7
ATOM 12428 C C . GLN A 1 14 ? -8.001 -10.979 -2.143 1.00 0.00 14 GLN A C 7
ATOM 12429 O O . GLN A 1 14 ? -9.015 -10.289 -2.040 1.00 0.00 14 GLN A O 7
ATOM 12443 N N . VAL A 1 15 ? -6.932 -10.572 -2.835 1.00 0.00 15 VAL A N 7
ATOM 12444 C CA . VAL A 1 15 ? -6.867 -9.270 -3.515 1.00 0.00 15 VAL A CA 7
ATOM 12445 C C . VAL A 1 15 ? -7.886 -9.203 -4.656 1.00 0.00 15 VAL A C 7
ATOM 12446 O O . VAL A 1 15 ? -8.636 -8.235 -4.737 1.00 0.00 15 VAL A O 7
ATOM 12459 N N . ARG A 1 16 ? -8.006 -10.251 -5.480 1.00 0.00 16 ARG A N 7
ATOM 12460 C CA . ARG A 1 16 ? -9.015 -10.331 -6.551 1.00 0.00 16 ARG A CA 7
ATOM 12461 C C . ARG A 1 16 ? -10.439 -10.158 -6.006 1.00 0.00 16 ARG A C 7
ATOM 12462 O O . ARG A 1 16 ? -11.187 -9.339 -6.539 1.00 0.00 16 ARG A O 7
ATOM 12483 N N . LYS A 1 17 ? -10.782 -10.823 -4.895 1.00 0.00 17 LYS A N 7
ATOM 12484 C CA . LYS A 1 17 ? -12.082 -10.659 -4.220 1.00 0.00 17 LYS A CA 7
ATOM 12485 C C . LYS A 1 17 ? -12.284 -9.239 -3.682 1.00 0.00 17 LYS A C 7
ATOM 12486 O O . LYS A 1 17 ? -13.361 -8.686 -3.878 1.00 0.00 17 LYS A O 7
ATOM 12505 N N . LEU A 1 18 ? -11.267 -8.612 -3.082 1.00 0.00 18 LEU A N 7
ATOM 12506 C CA . LEU A 1 18 ? -11.338 -7.217 -2.620 1.00 0.00 18 LEU A CA 7
ATOM 12507 C C . LEU A 1 18 ? -11.615 -6.233 -3.773 1.00 0.00 18 LEU A C 7
ATOM 12508 O O . LEU A 1 18 ? -12.524 -5.409 -3.668 1.00 0.00 18 LEU A O 7
ATOM 12524 N N . ILE A 1 19 ? -10.887 -6.342 -4.890 1.00 0.00 19 ILE A N 7
ATOM 12525 C CA . ILE A 1 19 ? -11.056 -5.467 -6.067 1.00 0.00 19 ILE A CA 7
ATOM 12526 C C . ILE A 1 19 ? -12.438 -5.661 -6.715 1.00 0.00 19 ILE A C 7
ATOM 12527 O O . ILE A 1 19 ? -13.127 -4.685 -7.015 1.00 0.00 19 ILE A O 7
ATOM 12543 N N . GLU A 1 20 ? -12.891 -6.906 -6.874 1.00 0.00 20 GLU A N 7
ATOM 12544 C CA . GLU A 1 20 ? -14.222 -7.209 -7.421 1.00 0.00 20 GLU A CA 7
ATOM 12545 C C . GLU A 1 20 ? -15.368 -6.774 -6.489 1.00 0.00 20 GLU A C 7
ATOM 12546 O O . GLU A 1 20 ? -16.368 -6.237 -6.967 1.00 0.00 20 GLU A O 7
ATOM 12558 N N . GLN A 1 21 ? -15.227 -6.926 -5.165 1.00 0.00 21 GLN A N 7
ATOM 12559 C CA . GLN A 1 21 ? -16.219 -6.443 -4.186 1.00 0.00 21 GLN A CA 7
ATOM 12560 C C . GLN A 1 21 ? -16.252 -4.907 -4.089 1.00 0.00 21 GLN A C 7
ATOM 12561 O O . GLN A 1 21 ? -17.301 -4.333 -3.791 1.00 0.00 21 GLN A O 7
ATOM 12575 N N . ALA A 1 22 ? -15.148 -4.230 -4.427 1.00 0.00 22 ALA A N 7
ATOM 12576 C CA . ALA A 1 22 ? -15.096 -2.776 -4.595 1.00 0.00 22 ALA A CA 7
ATOM 12577 C C . ALA A 1 22 ? -15.711 -2.303 -5.938 1.00 0.00 22 ALA A C 7
ATOM 12578 O O . ALA A 1 22 ? -15.821 -1.099 -6.179 1.00 0.00 22 ALA A O 7
ATOM 12585 N N . GLY A 1 23 ? -16.117 -3.234 -6.815 1.00 0.00 23 GLY A N 7
ATOM 12586 C CA . GLY A 1 23 ? -16.727 -2.957 -8.120 1.00 0.00 23 GLY A CA 7
ATOM 12587 C C . GLY A 1 23 ? -15.730 -2.684 -9.257 1.00 0.00 23 GLY A C 7
ATOM 12588 O O . GLY A 1 23 ? -16.125 -2.115 -10.278 1.00 0.00 23 GLY A O 7
ATOM 12592 N N . LEU A 1 24 ? -14.455 -3.060 -9.097 1.00 0.00 24 LEU A N 7
ATOM 12593 C CA . LEU A 1 24 ? -13.385 -2.855 -10.085 1.00 0.00 24 LEU A CA 7
ATOM 12594 C C . LEU A 1 24 ? -13.014 -4.143 -10.836 1.00 0.00 24 LEU A C 7
ATOM 12595 O O . LEU A 1 24 ? -13.301 -5.259 -10.399 1.00 0.00 24 LEU A O 7
ATOM 12611 N N . ASP A 1 25 ? -12.343 -3.971 -11.977 1.00 0.00 25 ASP A N 7
ATOM 12612 C CA . ASP A 1 25 ? -11.808 -5.051 -12.808 1.00 0.00 25 ASP A CA 7
ATOM 12613 C C . ASP A 1 25 ? -10.298 -5.238 -12.541 1.00 0.00 25 ASP A C 7
ATOM 12614 O O . ASP A 1 25 ? -9.505 -4.378 -12.940 1.00 0.00 25 ASP A O 7
ATOM 12623 N N . PRO A 1 26 ? -9.856 -6.336 -11.893 1.00 0.00 26 PRO A N 7
ATOM 12624 C CA . PRO A 1 26 ? -8.442 -6.541 -11.553 1.00 0.00 26 PRO A CA 7
ATOM 12625 C C . PRO A 1 26 ? -7.566 -6.775 -12.794 1.00 0.00 26 PRO A C 7
ATOM 12626 O O . PRO A 1 26 ? -6.410 -6.351 -12.827 1.00 0.00 26 PRO A O 7
ATOM 12637 N N . ASP A 1 27 ? -8.120 -7.392 -13.842 1.00 0.00 27 ASP A N 7
ATOM 12638 C CA . ASP A 1 27 ? -7.439 -7.626 -15.126 1.00 0.00 27 ASP A CA 7
ATOM 12639 C C . ASP A 1 27 ? -7.094 -6.323 -15.878 1.00 0.00 27 ASP A C 7
ATOM 12640 O O . ASP A 1 27 ? -6.120 -6.278 -16.632 1.00 0.00 27 ASP A O 7
ATOM 12649 N N . GLU A 1 28 ? -7.853 -5.244 -15.649 1.00 0.00 28 GLU A N 7
ATOM 12650 C CA . GLU A 1 28 ? -7.602 -3.912 -16.222 1.00 0.00 28 GLU A CA 7
ATOM 12651 C C . GLU A 1 28 ? -6.606 -3.078 -15.390 1.00 0.00 28 GLU A C 7
ATOM 12652 O O . GLU A 1 28 ? -6.095 -2.063 -15.867 1.00 0.00 28 GLU A O 7
ATOM 12664 N N . LEU A 1 29 ? -6.298 -3.510 -14.159 1.00 0.00 29 LEU A N 7
ATOM 12665 C CA . LEU A 1 29 ? -5.443 -2.810 -13.189 1.00 0.00 29 LEU A CA 7
ATOM 12666 C C . LEU A 1 29 ? -3.979 -3.311 -13.202 1.00 0.00 29 LEU A C 7
ATOM 12667 O O . LEU A 1 29 ? -3.234 -3.099 -12.245 1.00 0.00 29 LEU A O 7
ATOM 12683 N N . ARG A 1 30 ? -3.553 -3.968 -14.293 1.00 0.00 30 ARG A N 7
ATOM 12684 C CA . ARG A 1 30 ? -2.262 -4.677 -14.435 1.00 0.00 30 ARG A CA 7
ATOM 12685 C C . ARG A 1 30 ? -1.026 -3.791 -14.212 1.00 0.00 30 ARG A C 7
ATOM 12686 O O . ARG A 1 30 ? 0.003 -4.273 -13.743 1.00 0.00 30 ARG A O 7
ATOM 12707 N N . GLU A 1 31 ? -1.124 -2.500 -14.528 1.00 0.00 31 GLU A N 7
ATOM 12708 C CA . GLU A 1 31 ? -0.027 -1.526 -14.402 1.00 0.00 31 GLU A CA 7
ATOM 12709 C C . GLU A 1 31 ? 0.204 -1.039 -12.952 1.00 0.00 31 GLU A C 7
ATOM 12710 O O . GLU A 1 31 ? 1.265 -0.491 -12.643 1.00 0.00 31 GLU A O 7
ATOM 12722 N N . ALA A 1 32 ? -0.757 -1.249 -12.044 1.00 0.00 32 ALA A N 7
ATOM 12723 C CA . ALA A 1 32 ? -0.683 -0.802 -10.650 1.00 0.00 32 ALA A CA 7
ATOM 12724 C C . ALA A 1 32 ? 0.227 -1.691 -9.773 1.00 0.00 32 ALA A C 7
ATOM 12725 O O . ALA A 1 32 ? 0.264 -2.916 -9.921 1.00 0.00 32 ALA A O 7
ATOM 12732 N N . GLU A 1 33 ? 0.931 -1.072 -8.821 1.00 0.00 33 GLU A N 7
ATOM 12733 C CA . GLU A 1 33 ? 1.812 -1.714 -7.837 1.00 0.00 33 GLU A CA 7
ATOM 12734 C C . GLU A 1 33 ? 1.314 -1.513 -6.392 1.00 0.00 33 GLU A C 7
ATOM 12735 O O . GLU A 1 33 ? 1.455 -2.418 -5.565 1.00 0.00 33 GLU A O 7
ATOM 12747 N N . VAL A 1 34 ? 0.710 -0.353 -6.094 1.00 0.00 34 VAL A N 7
ATOM 12748 C CA . VAL A 1 34 ? 0.194 0.019 -4.765 1.00 0.00 34 VAL A CA 7
ATOM 12749 C C . VAL A 1 34 ? -1.251 0.516 -4.864 1.00 0.00 34 VAL A C 7
ATOM 12750 O O . VAL A 1 34 ? -1.527 1.509 -5.542 1.00 0.00 34 VAL A O 7
ATOM 12763 N N . ILE A 1 35 ? -2.167 -0.150 -4.153 1.00 0.00 35 ILE A N 7
ATOM 12764 C CA . ILE A 1 35 ? -3.597 0.194 -4.084 1.00 0.00 35 ILE A CA 7
ATOM 12765 C C . ILE A 1 35 ? -4.031 0.261 -2.615 1.00 0.00 35 ILE A C 7
ATOM 12766 O O . ILE A 1 35 ? -3.699 -0.633 -1.839 1.00 0.00 35 ILE A O 7
ATOM 12782 N N . ILE A 1 36 ? -4.777 1.300 -2.223 1.00 0.00 36 ILE A N 7
ATOM 12783 C CA . ILE A 1 36 ? -5.339 1.434 -0.869 1.00 0.00 36 ILE A CA 7
ATOM 12784 C C . ILE A 1 36 ? -6.866 1.513 -0.904 1.00 0.00 36 ILE A C 7
ATOM 12785 O O . ILE A 1 36 ? -7.455 2.212 -1.731 1.00 0.00 36 ILE A O 7
ATOM 12801 N N . ILE A 1 37 ? -7.502 0.811 0.031 1.00 0.00 37 ILE A N 7
ATOM 12802 C CA . ILE A 1 37 ? -8.932 0.893 0.331 1.00 0.00 37 ILE A CA 7
ATOM 12803 C C . ILE A 1 37 ? -9.101 1.681 1.636 1.00 0.00 37 ILE A C 7
ATOM 12804 O O . ILE A 1 37 ? -8.592 1.264 2.679 1.00 0.00 37 ILE A O 7
ATOM 12820 N N . ILE A 1 38 ? -9.806 2.814 1.579 1.00 0.00 38 ILE A N 7
ATOM 12821 C CA . ILE A 1 38 ? -10.100 3.673 2.739 1.00 0.00 38 ILE A CA 7
ATOM 12822 C C . ILE A 1 38 ? -11.601 3.634 3.028 1.00 0.00 38 ILE A C 7
ATOM 12823 O O . ILE A 1 38 ? -12.419 4.026 2.190 1.00 0.00 38 ILE A O 7
ATOM 12839 N N . ILE A 1 39 ? -11.955 3.144 4.221 1.00 0.00 39 ILE A N 7
ATOM 12840 C CA . ILE A 1 39 ? -13.342 2.913 4.634 1.00 0.00 39 ILE A CA 7
ATOM 12841 C C . ILE A 1 39 ? -13.558 3.481 6.041 1.00 0.00 39 ILE A C 7
ATOM 12842 O O . ILE A 1 39 ? -13.127 2.885 7.025 1.00 0.00 39 ILE A O 7
ATOM 12858 N N . SER A 1 40 ? -14.223 4.633 6.147 1.00 0.00 40 SER A N 7
ATOM 12859 C CA . SER A 1 40 ? -14.553 5.295 7.426 1.00 0.00 40 SER A CA 7
ATOM 12860 C C . SER A 1 40 ? -16.062 5.426 7.625 1.00 0.00 40 SER A C 7
ATOM 12861 O O . SER A 1 40 ? -16.821 5.239 6.675 1.00 0.00 40 SER A O 7
ATOM 12869 N N . ARG A 1 41 ? -16.546 5.778 8.821 1.00 0.00 41 ARG A N 7
ATOM 12870 C CA . ARG A 1 41 ? -17.979 6.066 9.003 1.00 0.00 41 ARG A CA 7
ATOM 12871 C C . ARG A 1 41 ? -18.416 7.335 8.261 1.00 0.00 41 ARG A C 7
ATOM 12872 O O . ARG A 1 41 ? -19.439 7.295 7.577 1.00 0.00 41 ARG A O 7
ATOM 12893 N N . THR A 1 42 ? -17.650 8.423 8.351 1.00 0.00 42 THR A N 7
ATOM 12894 C CA . THR A 1 42 ? -18.046 9.759 7.857 1.00 0.00 42 THR A CA 7
ATOM 12895 C C . THR A 1 42 ? -17.163 10.249 6.703 1.00 0.00 42 THR A C 7
ATOM 12896 O O . THR A 1 42 ? -15.957 9.9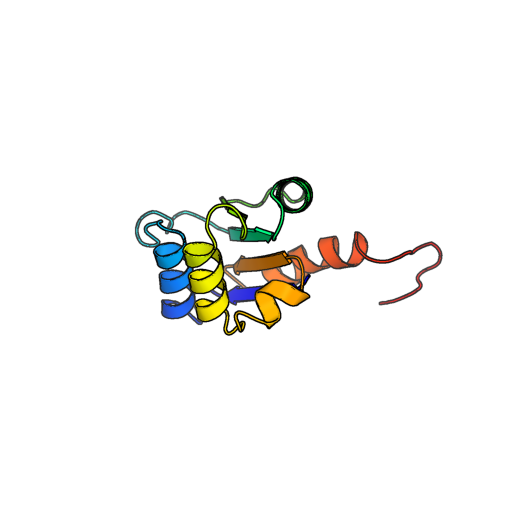81 6.700 1.00 0.00 42 THR A O 7
ATOM 12907 N N . PRO A 1 43 ? -17.712 11.002 5.726 1.00 0.00 43 PRO A N 7
ATOM 12908 C CA . PRO A 1 43 ? -16.908 11.591 4.652 1.00 0.00 43 PRO A CA 7
ATOM 12909 C C . PRO A 1 43 ? -15.890 12.611 5.182 1.00 0.00 43 PRO A C 7
ATOM 12910 O O . PRO A 1 43 ? -14.784 12.704 4.655 1.00 0.00 43 PRO A O 7
ATOM 12921 N N . GLU A 1 44 ? -16.215 13.329 6.261 1.00 0.00 44 GLU A N 7
ATOM 12922 C CA . GLU A 1 44 ? -15.332 14.338 6.862 1.00 0.00 44 GLU A CA 7
ATOM 12923 C C . GLU A 1 44 ? -14.111 13.732 7.573 1.00 0.00 44 GLU A C 7
ATOM 12924 O O . GLU A 1 44 ? -13.070 14.391 7.650 1.00 0.00 44 GLU A O 7
ATOM 12936 N N . GLN A 1 45 ? -14.196 12.492 8.072 1.00 0.00 45 GLN A N 7
ATOM 12937 C CA . GLN A 1 45 ? -13.024 11.758 8.565 1.00 0.00 45 GLN A CA 7
ATOM 12938 C C . GLN A 1 45 ? -12.258 11.075 7.417 1.00 0.00 45 GLN A C 7
ATOM 12939 O O . GLN A 1 45 ? -11.032 11.178 7.358 1.00 0.00 45 GLN A O 7
ATOM 12953 N N . LEU A 1 46 ? -12.952 10.448 6.457 1.00 0.00 46 LEU A N 7
ATOM 12954 C CA . LEU A 1 46 ? -12.317 9.716 5.353 1.00 0.00 46 LEU A CA 7
ATOM 12955 C C . LEU A 1 46 ? -11.548 10.654 4.392 1.00 0.00 46 LEU A C 7
ATOM 12956 O O . LEU A 1 46 ? -10.484 10.283 3.903 1.00 0.00 46 LEU A O 7
ATOM 12972 N N . GLU A 1 47 ? -11.995 11.903 4.218 1.00 0.00 47 GLU A N 7
ATOM 12973 C CA . GLU A 1 47 ? -11.253 12.951 3.489 1.00 0.00 47 GLU A CA 7
ATOM 12974 C C . GLU A 1 47 ? -9.873 13.261 4.095 1.00 0.00 47 GLU A C 7
ATOM 12975 O O . GLU A 1 47 ? -8.952 13.639 3.374 1.00 0.00 47 GLU A O 7
ATOM 12987 N N . LYS A 1 48 ? -9.677 13.097 5.409 1.00 0.00 48 LYS A N 7
ATOM 12988 C CA . LYS A 1 48 ? -8.356 13.288 6.038 1.00 0.00 48 LYS A CA 7
ATOM 12989 C C . LYS A 1 48 ? -7.398 12.149 5.681 1.00 0.00 48 LYS A C 7
ATOM 12990 O O . LYS A 1 48 ? -6.215 12.383 5.436 1.00 0.00 48 LYS A O 7
ATOM 13009 N N . LEU A 1 49 ? -7.921 10.923 5.600 1.00 0.00 49 LEU A N 7
ATOM 13010 C CA . LEU A 1 49 ? -7.167 9.721 5.235 1.00 0.00 49 LEU A CA 7
ATOM 13011 C C . LEU A 1 49 ? -6.830 9.671 3.737 1.00 0.00 49 LEU A C 7
ATOM 13012 O O . LEU A 1 49 ? -5.744 9.224 3.368 1.00 0.00 49 LEU A O 7
ATOM 13028 N N . SER A 1 50 ? -7.723 10.155 2.869 1.00 0.00 50 SER A N 7
ATOM 13029 C CA . SER A 1 50 ? -7.527 10.101 1.408 1.00 0.00 50 SER A CA 7
ATOM 13030 C C . SER A 1 50 ? -6.357 10.979 0.951 1.00 0.00 50 SER A C 7
ATOM 13031 O O . SER A 1 50 ? -5.482 10.525 0.208 1.00 0.00 50 SER A O 7
ATOM 13039 N N . ARG A 1 51 ? -6.276 12.212 1.468 1.00 0.00 51 ARG A N 7
ATOM 13040 C CA . ARG A 1 51 ? -5.154 13.138 1.224 1.00 0.00 51 ARG A CA 7
ATOM 13041 C C . ARG A 1 51 ? -3.867 12.703 1.937 1.00 0.00 51 ARG A C 7
ATOM 13042 O O . ARG A 1 51 ? -2.780 13.032 1.464 1.00 0.00 51 ARG A O 7
ATOM 13063 N N . GLN A 1 52 ? -3.964 11.933 3.029 1.00 0.00 52 GLN A N 7
ATOM 13064 C CA . GLN A 1 52 ? -2.806 11.320 3.685 1.00 0.00 52 GLN A CA 7
ATOM 13065 C C . GLN A 1 52 ? -2.163 10.250 2.788 1.00 0.00 52 GLN A C 7
ATOM 13066 O O . GLN A 1 52 ? -0.990 10.381 2.452 1.00 0.00 52 GLN A O 7
ATOM 13080 N N . VAL A 1 53 ? -2.911 9.250 2.302 1.00 0.00 53 VAL A N 7
ATOM 13081 C CA . VAL A 1 53 ? -2.334 8.174 1.461 1.00 0.00 53 VAL A CA 7
ATOM 13082 C C . VAL A 1 53 ? -1.857 8.653 0.087 1.00 0.00 53 VAL A C 7
ATOM 13083 O O . VAL A 1 53 ? -0.943 8.058 -0.488 1.00 0.00 53 VAL A O 7
ATOM 13096 N N . LYS A 1 54 ? -2.393 9.774 -0.412 1.00 0.00 54 LYS A N 7
ATOM 13097 C CA . LYS A 1 54 ? -1.881 10.475 -1.602 1.00 0.00 54 LYS A CA 7
ATOM 13098 C C . LYS A 1 54 ? -0.396 10.863 -1.477 1.00 0.00 54 LYS A C 7
ATOM 13099 O O . LYS A 1 54 ? 0.313 10.848 -2.483 1.00 0.00 54 LYS A O 7
ATOM 13118 N N . GLU A 1 55 ? 0.118 11.128 -0.269 1.00 0.00 55 GLU A N 7
ATOM 13119 C CA . GLU A 1 55 ? 1.532 11.484 -0.048 1.00 0.00 55 GLU A CA 7
ATOM 13120 C C . GLU A 1 55 ? 2.503 10.326 -0.368 1.00 0.00 55 GLU A C 7
ATOM 13121 O O . GLU A 1 55 ? 3.683 10.556 -0.643 1.00 0.00 55 GLU A O 7
ATOM 13133 N N . LEU A 1 56 ? 1.998 9.085 -0.357 1.00 0.00 56 LEU A N 7
ATOM 13134 C CA . LEU A 1 56 ? 2.739 7.856 -0.655 1.00 0.00 56 LEU A CA 7
ATOM 13135 C C . LEU A 1 56 ? 2.691 7.451 -2.142 1.00 0.00 56 LEU A C 7
ATOM 13136 O O . LEU A 1 56 ? 3.335 6.478 -2.537 1.00 0.00 56 LEU A O 7
ATOM 13152 N N . GLY A 1 57 ? 1.970 8.207 -2.977 1.00 0.00 57 GLY A N 7
ATOM 13153 C CA . GLY A 1 57 ? 2.005 8.069 -4.439 1.00 0.00 57 GLY A CA 7
ATOM 13154 C C . GLY A 1 57 ? 1.301 6.819 -4.982 1.00 0.00 57 GLY A C 7
ATOM 13155 O O . GLY A 1 57 ? 1.730 6.262 -5.996 1.00 0.00 57 GLY A O 7
ATOM 13159 N N . ALA A 1 58 ? 0.245 6.363 -4.301 1.00 0.00 58 ALA A N 7
ATOM 13160 C CA . ALA A 1 58 ? -0.600 5.234 -4.694 1.00 0.00 58 ALA A CA 7
ATOM 13161 C C . ALA A 1 58 ? -1.074 5.291 -6.164 1.00 0.00 58 ALA A C 7
ATOM 13162 O O . ALA A 1 58 ? -1.397 6.362 -6.687 1.00 0.00 58 ALA A O 7
ATOM 13169 N N . ASP A 1 59 ? -1.171 4.129 -6.820 1.00 0.00 59 ASP A N 7
ATOM 13170 C CA . ASP A 1 59 ? -1.656 4.018 -8.205 1.00 0.00 59 ASP A CA 7
ATOM 13171 C C . ASP A 1 59 ? -3.188 4.103 -8.293 1.00 0.00 59 ASP A C 7
ATOM 13172 O O . ASP A 1 59 ? -3.731 4.642 -9.263 1.00 0.00 59 ASP A O 7
ATOM 13181 N N . ARG A 1 60 ? -3.884 3.580 -7.274 1.00 0.00 60 ARG A N 7
ATOM 13182 C CA . ARG A 1 60 ? -5.346 3.556 -7.154 1.00 0.00 60 ARG A CA 7
ATOM 13183 C C . ARG A 1 60 ? -5.764 3.709 -5.687 1.00 0.00 60 ARG A C 7
ATOM 13184 O O . ARG A 1 60 ? -5.171 3.107 -4.791 1.00 0.00 60 ARG A O 7
ATOM 13205 N N . LEU A 1 61 ? -6.807 4.500 -5.460 1.00 0.00 61 LEU A N 7
ATOM 13206 C CA . LEU A 1 61 ? -7.481 4.686 -4.172 1.00 0.00 61 LEU A CA 7
ATOM 13207 C C . LEU A 1 61 ? -8.977 4.369 -4.300 1.00 0.00 61 LEU A C 7
ATOM 13208 O O . LEU A 1 61 ? -9.601 4.700 -5.311 1.00 0.00 61 LEU A O 7
ATOM 13224 N N . LEU A 1 62 ? -9.543 3.762 -3.261 1.00 0.00 62 LEU A N 7
ATOM 13225 C CA . LEU A 1 62 ? -10.982 3.579 -3.074 1.00 0.00 62 LEU A CA 7
ATOM 13226 C C . LEU A 1 62 ? -11.437 4.336 -1.825 1.00 0.00 62 LEU A C 7
ATOM 13227 O O . LEU A 1 62 ? -10.817 4.228 -0.767 1.00 0.00 62 LEU A O 7
ATOM 13243 N N . GLU A 1 63 ? -12.546 5.057 -1.948 1.00 0.00 63 GLU A N 7
ATOM 13244 C CA . GLU A 1 63 ? -13.202 5.788 -0.861 1.00 0.00 63 GLU A CA 7
ATOM 13245 C C . GLU A 1 63 ? -14.637 5.263 -0.678 1.00 0.00 63 GLU A C 7
ATOM 13246 O O . GLU A 1 63 ? -15.499 5.494 -1.530 1.00 0.00 63 GLU A O 7
ATOM 13258 N N . PHE A 1 64 ? -14.908 4.590 0.446 1.00 0.00 64 PHE A N 7
ATOM 13259 C CA . PHE A 1 64 ? -16.255 4.161 0.855 1.00 0.00 64 PHE A CA 7
ATOM 13260 C C . PHE A 1 64 ? -16.586 4.665 2.262 1.00 0.00 64 PHE A C 7
ATOM 13261 O O . PHE A 1 64 ? -15.694 4.796 3.102 1.00 0.00 64 PHE A O 7
ATOM 13278 N N . ASN A 1 65 ? -17.864 4.939 2.535 1.00 0.00 65 ASN A N 7
ATOM 13279 C CA . ASN A 1 65 ? -18.313 5.430 3.836 1.00 0.00 65 ASN A CA 7
ATOM 13280 C C . ASN A 1 65 ? -19.455 4.596 4.444 1.00 0.00 65 ASN A C 7
ATOM 13281 O O . ASN A 1 65 ? -20.473 4.355 3.797 1.00 0.00 65 ASN A O 7
ATOM 13292 N N . VAL A 1 66 ? -19.301 4.155 5.700 1.00 0.00 66 VAL A N 7
ATOM 13293 C CA . VAL A 1 66 ? -20.236 3.214 6.356 1.00 0.00 66 VAL A CA 7
ATOM 13294 C C . VAL A 1 66 ? -21.615 3.846 6.592 1.00 0.00 66 VAL A C 7
ATOM 13295 O O . VAL A 1 66 ? -22.626 3.155 6.493 1.00 0.00 66 VAL A O 7
ATOM 13308 N N . ASP A 1 67 ? -21.687 5.151 6.879 1.00 0.00 67 ASP A N 7
ATOM 13309 C CA . ASP A 1 67 ? -22.957 5.800 7.240 1.00 0.00 67 ASP A CA 7
ATOM 13310 C C . ASP A 1 67 ? -23.900 6.011 6.035 1.00 0.00 67 ASP A C 7
ATOM 13311 O O . ASP A 1 67 ? -25.120 5.949 6.198 1.00 0.00 67 ASP A O 7
ATOM 13320 N N . GLU A 1 68 ? -23.357 6.215 4.823 1.00 0.00 68 GLU A N 7
ATOM 13321 C CA . GLU A 1 68 ? -24.155 6.370 3.588 1.00 0.00 68 GLU A CA 7
ATOM 13322 C C . GLU A 1 68 ? -24.174 5.120 2.688 1.00 0.00 68 GLU A C 7
ATOM 13323 O O . GLU A 1 68 ? -25.196 4.844 2.054 1.00 0.00 68 GLU A O 7
ATOM 13335 N N . ASN A 1 69 ? -23.073 4.360 2.624 1.00 0.00 69 ASN A N 7
ATOM 13336 C CA . ASN A 1 69 ? -22.939 3.125 1.839 1.00 0.00 69 ASN A CA 7
ATOM 13337 C C . ASN A 1 69 ? -22.569 1.917 2.734 1.00 0.00 69 ASN A C 7
ATOM 13338 O O . ASN A 1 69 ? -21.495 1.328 2.555 1.00 0.00 69 ASN A O 7
ATOM 13349 N N . PRO A 1 70 ? -23.438 1.502 3.680 1.00 0.00 70 PRO A N 7
ATOM 13350 C CA . PRO A 1 70 ? -23.145 0.398 4.598 1.00 0.00 70 PRO A CA 7
ATOM 13351 C C . PRO A 1 70 ? -22.918 -0.932 3.873 1.00 0.00 70 PRO A C 7
ATOM 13352 O O . PRO A 1 70 ? -22.044 -1.700 4.267 1.00 0.00 70 PRO A O 7
ATOM 13363 N N . GLU A 1 71 ? -23.644 -1.201 2.782 1.00 0.00 71 GLU A N 7
ATOM 13364 C CA . GLU A 1 71 ? -23.463 -2.421 1.983 1.00 0.00 71 GLU A CA 7
ATOM 13365 C C . GLU A 1 71 ? -22.092 -2.450 1.283 1.00 0.00 71 GLU A C 7
ATOM 13366 O O . GLU A 1 71 ? -21.392 -3.460 1.341 1.00 0.00 71 GLU A O 7
ATOM 13378 N N . GLN A 1 72 ? -21.667 -1.334 0.675 1.00 0.00 72 GLN A N 7
ATOM 13379 C CA . GLN A 1 72 ? -20.376 -1.261 -0.025 1.00 0.00 72 GLN A CA 7
ATOM 13380 C C . GLN A 1 72 ? -19.202 -1.356 0.956 1.00 0.00 72 GLN A C 7
ATOM 13381 O O . GLN A 1 72 ? -18.249 -2.097 0.717 1.00 0.00 72 GLN A O 7
ATOM 13395 N N . ALA A 1 73 ? -19.290 -0.659 2.092 1.00 0.00 73 ALA A N 7
ATOM 13396 C CA . ALA A 1 73 ? -18.267 -0.708 3.128 1.00 0.00 73 ALA A CA 7
ATOM 13397 C C . ALA A 1 73 ? -18.180 -2.092 3.800 1.00 0.00 73 ALA A C 7
ATOM 13398 O O . ALA A 1 73 ? -17.080 -2.618 3.990 1.00 0.00 73 ALA A O 7
ATOM 13405 N N . SER A 1 74 ? -19.322 -2.716 4.119 1.00 0.00 74 SER A N 7
ATOM 13406 C CA . SER A 1 74 ? -19.344 -4.033 4.764 1.00 0.00 74 SER A CA 7
ATOM 13407 C C . SER A 1 74 ? -18.918 -5.165 3.828 1.00 0.00 74 SER A C 7
ATOM 13408 O O . SER A 1 74 ? -18.222 -6.060 4.289 1.00 0.00 74 SER A O 7
ATOM 13416 N N . LYS A 1 75 ? -19.220 -5.124 2.522 1.00 0.00 75 LYS A N 7
ATOM 13417 C CA . LYS A 1 75 ? -18.717 -6.101 1.530 1.00 0.00 75 LYS A CA 7
ATOM 13418 C C . LYS A 1 75 ? -17.186 -6.228 1.535 1.00 0.00 75 LYS A C 7
ATOM 13419 O O . LYS A 1 75 ? -16.660 -7.345 1.552 1.00 0.00 75 LYS A O 7
ATOM 13438 N N . LEU A 1 76 ? -16.466 -5.106 1.600 1.00 0.00 76 LEU A N 7
ATOM 13439 C CA . LEU A 1 76 ? -15.015 -5.079 1.766 1.00 0.00 76 LEU A CA 7
ATOM 13440 C C . LEU A 1 76 ? -14.576 -5.540 3.166 1.00 0.00 76 LEU A C 7
ATOM 13441 O O . LEU A 1 76 ? -13.676 -6.372 3.275 1.00 0.00 76 LEU A O 7
ATOM 13457 N N . ALA A 1 77 ? -15.238 -5.073 4.230 1.00 0.00 77 ALA A N 7
ATOM 13458 C CA . ALA A 1 77 ? -14.937 -5.469 5.608 1.00 0.00 77 ALA A CA 7
ATOM 13459 C C . ALA A 1 77 ? -15.097 -6.992 5.836 1.00 0.00 77 ALA A C 7
ATOM 13460 O O . ALA A 1 77 ? -14.234 -7.626 6.443 1.00 0.00 77 ALA A O 7
ATOM 13467 N N . LYS A 1 78 ? -16.141 -7.605 5.266 1.00 0.00 78 LYS A N 7
ATOM 13468 C CA . LYS A 1 78 ? -16.409 -9.056 5.286 1.00 0.00 78 LYS A CA 7
ATOM 13469 C C . LYS A 1 78 ? -15.281 -9.847 4.618 1.00 0.00 78 LYS A C 7
ATOM 13470 O O . LYS A 1 78 ? -14.811 -10.838 5.176 1.00 0.00 78 LYS A O 7
ATOM 13489 N N . THR A 1 79 ? -14.786 -9.370 3.471 1.00 0.00 79 THR A N 7
ATOM 13490 C CA . THR A 1 79 ? -13.617 -9.951 2.779 1.00 0.00 79 THR A CA 7
ATOM 13491 C C . THR A 1 79 ? -12.322 -9.761 3.584 1.00 0.00 79 THR A C 7
ATOM 13492 O O . THR A 1 79 ? -11.441 -10.619 3.549 1.00 0.00 79 THR A O 7
ATOM 13503 N N . ALA A 1 80 ? -12.213 -8.688 4.371 1.00 0.00 80 ALA A N 7
ATOM 13504 C CA . ALA A 1 80 ? -11.083 -8.418 5.259 1.00 0.00 80 ALA A CA 7
ATOM 13505 C C . ALA A 1 80 ? -11.126 -9.194 6.600 1.00 0.00 80 ALA A C 7
ATOM 13506 O O . ALA A 1 80 ? -10.184 -9.107 7.392 1.00 0.00 80 ALA A O 7
ATOM 13513 N N . GLY A 1 81 ? -12.197 -9.958 6.866 1.00 0.00 81 GLY A N 7
ATOM 13514 C CA . GLY A 1 81 ? -12.400 -10.728 8.105 1.00 0.00 81 GLY A CA 7
ATOM 13515 C C . GLY A 1 81 ? -12.968 -9.919 9.283 1.00 0.00 81 GLY A C 7
ATOM 13516 O O . GLY A 1 81 ? -12.852 -10.339 10.435 1.00 0.00 81 GLY A O 7
ATOM 13520 N N . ILE A 1 82 ? -13.558 -8.751 9.010 1.00 0.00 82 ILE A N 7
ATOM 13521 C CA . ILE A 1 82 ? -14.058 -7.779 9.993 1.00 0.00 82 ILE A CA 7
ATOM 13522 C C . ILE A 1 82 ? -15.548 -8.031 10.297 1.00 0.00 82 ILE A C 7
ATOM 13523 O O . ILE A 1 82 ? -16.361 -8.197 9.385 1.00 0.00 82 ILE A O 7
ATOM 13539 N N . SER A 1 83 ? -15.911 -8.019 11.583 1.00 0.00 83 SER A N 7
ATOM 13540 C CA . SER A 1 83 ? -17.303 -8.082 12.067 1.00 0.00 83 SER A CA 7
ATOM 13541 C C . SER A 1 83 ? -17.994 -6.710 12.028 1.00 0.00 83 SER A C 7
ATOM 13542 O O . SER A 1 83 ? -17.334 -5.674 12.111 1.00 0.00 83 SER A O 7
ATOM 13550 N N . GLU A 1 84 ? -19.330 -6.675 11.982 1.00 0.00 84 GLU A N 7
ATOM 13551 C CA . GLU A 1 84 ? -20.134 -5.440 12.078 1.00 0.00 84 GLU A CA 7
ATOM 13552 C C . GLU A 1 84 ? -19.737 -4.576 13.283 1.00 0.00 84 GLU A C 7
ATOM 13553 O O . GLU A 1 84 ? -19.654 -3.350 13.188 1.00 0.00 84 GLU A O 7
ATOM 13565 N N . LYS A 1 85 ? -19.455 -5.225 14.418 1.00 0.00 85 LYS A N 7
ATOM 13566 C CA . LYS A 1 85 ? -19.117 -4.565 15.682 1.00 0.00 85 LYS A CA 7
ATOM 13567 C C . LYS A 1 85 ? -17.733 -3.910 15.624 1.00 0.00 85 LYS A C 7
ATOM 13568 O O . LYS A 1 85 ? -17.584 -2.758 16.028 1.00 0.00 85 LYS A O 7
ATOM 13587 N N . GLN A 1 86 ? -16.758 -4.585 15.007 1.00 0.00 86 GLN A N 7
ATOM 13588 C CA . GLN A 1 86 ? -15.436 -4.024 14.693 1.00 0.00 86 GLN A CA 7
ATOM 13589 C C . GLN A 1 86 ? -15.529 -2.860 13.696 1.00 0.00 86 GLN A C 7
ATOM 13590 O O . GLN A 1 86 ? -14.914 -1.817 13.917 1.00 0.00 86 GLN A O 7
ATOM 13604 N N . LEU A 1 87 ? -16.339 -2.990 12.639 1.00 0.00 87 LEU A N 7
ATOM 13605 C CA . LEU A 1 87 ? -16.534 -1.939 11.630 1.00 0.00 87 LEU A CA 7
ATOM 13606 C C . LEU A 1 87 ? -17.139 -0.653 12.228 1.00 0.00 87 LEU A C 7
ATOM 13607 O O . LEU A 1 87 ? -16.782 0.452 11.816 1.00 0.00 87 LEU A O 7
ATOM 13623 N N . ARG A 1 88 ? -18.019 -0.794 13.228 1.00 0.00 88 ARG A N 7
ATOM 13624 C CA . ARG A 1 88 ? -18.654 0.321 13.953 1.00 0.00 88 ARG A CA 7
ATOM 13625 C C . ARG A 1 88 ? -17.731 0.951 14.998 1.00 0.00 88 ARG A C 7
ATOM 13626 O O . ARG A 1 88 ? -17.652 2.176 15.077 1.00 0.00 88 ARG A O 7
ATOM 13647 N N . GLU A 1 89 ? -17.016 0.142 15.783 1.00 0.00 89 GLU A N 7
ATOM 13648 C CA . GLU A 1 89 ? -16.216 0.634 16.919 1.00 0.00 89 GLU A CA 7
ATOM 13649 C C . GLU A 1 89 ? -14.829 1.174 16.531 1.00 0.00 89 GLU A C 7
ATOM 13650 O O . GLU A 1 89 ? -14.259 1.985 17.263 1.00 0.00 89 GLU A O 7
ATOM 13662 N N . ALA A 1 90 ? -14.286 0.750 15.384 1.00 0.00 90 ALA A N 7
ATOM 13663 C CA . ALA A 1 90 ? -12.960 1.177 14.918 1.00 0.00 90 ALA A CA 7
ATOM 13664 C C . ALA A 1 90 ? -12.939 2.583 14.279 1.00 0.00 90 ALA A C 7
ATOM 13665 O O . ALA A 1 90 ? -11.859 3.138 14.075 1.00 0.00 90 ALA A O 7
ATOM 13672 N N . ASP A 1 91 ? -14.107 3.151 13.955 1.00 0.00 91 ASP A N 7
ATOM 13673 C CA . ASP A 1 91 ? -14.348 4.373 13.161 1.00 0.00 91 ASP A CA 7
ATOM 13674 C C . ASP A 1 91 ? -13.824 4.348 11.709 1.00 0.00 91 ASP A C 7
ATOM 13675 O O . ASP A 1 91 ? -14.568 4.738 10.807 1.00 0.00 91 ASP A O 7
ATOM 13684 N N . TYR A 1 92 ? -12.598 3.870 11.458 1.00 0.00 92 TYR A N 7
ATOM 13685 C CA . TYR A 1 92 ? -12.024 3.711 10.116 1.00 0.00 92 TYR A CA 7
ATOM 13686 C C . TYR A 1 92 ? -11.131 2.471 9.960 1.00 0.00 92 TYR A C 7
ATOM 13687 O O . TYR A 1 92 ? -10.417 2.059 10.878 1.00 0.00 92 TYR A O 7
ATOM 13705 N N . ILE A 1 93 ? -11.175 1.889 8.765 1.00 0.00 93 ILE A N 7
ATOM 13706 C CA . ILE A 1 93 ? -10.422 0.718 8.310 1.00 0.00 93 ILE A CA 7
ATOM 13707 C C . ILE A 1 93 ? -9.577 1.137 7.099 1.00 0.00 93 ILE A C 7
ATOM 13708 O O . ILE A 1 93 ? -10.059 1.829 6.195 1.00 0.00 93 ILE A O 7
ATOM 13724 N N . ILE A 1 94 ? -8.327 0.675 7.071 1.00 0.00 94 ILE A N 7
ATOM 13725 C CA . ILE A 1 94 ? -7.394 0.844 5.955 1.00 0.00 94 ILE A CA 7
ATOM 13726 C C . ILE A 1 94 ? -6.931 -0.535 5.471 1.00 0.00 94 ILE A C 7
ATOM 13727 O O . ILE A 1 94 ? -6.404 -1.314 6.265 1.00 0.00 94 ILE A O 7
ATOM 13743 N N . LEU A 1 95 ? -7.081 -0.832 4.177 1.00 0.00 95 LEU A N 7
ATOM 13744 C CA . LEU A 1 95 ? -6.493 -2.016 3.534 1.00 0.00 95 LEU A CA 7
ATOM 13745 C C . LEU A 1 95 ? -5.453 -1.590 2.495 1.00 0.00 95 LEU A C 7
ATOM 13746 O O . LEU A 1 95 ? -5.770 -0.833 1.581 1.00 0.00 95 LEU A O 7
ATOM 13762 N N . ILE A 1 96 ? -4.229 -2.101 2.617 1.00 0.00 96 ILE A N 7
ATOM 13763 C CA . ILE A 1 96 ? -3.096 -1.789 1.736 1.00 0.00 96 ILE A CA 7
ATOM 13764 C C . ILE A 1 96 ? -2.717 -3.028 0.912 1.00 0.00 96 ILE A C 7
ATOM 13765 O O . ILE A 1 96 ? -2.367 -4.075 1.464 1.00 0.00 96 ILE A O 7
ATOM 13781 N N . LEU A 1 97 ? -2.778 -2.899 -0.414 1.00 0.00 97 LEU A N 7
ATOM 13782 C CA . LEU A 1 97 ? -2.372 -3.909 -1.384 1.00 0.00 97 LEU A CA 7
ATOM 13783 C C . LEU A 1 97 ? -1.000 -3.561 -1.976 1.00 0.00 97 LEU A C 7
ATOM 13784 O O . LEU A 1 97 ? -0.825 -2.504 -2.586 1.00 0.00 97 LEU A O 7
ATOM 13800 N N . VAL A 1 98 ? -0.042 -4.470 -1.793 1.00 0.00 98 VAL A N 7
ATOM 13801 C CA . VAL A 1 98 ? 1.349 -4.403 -2.283 1.00 0.00 98 VAL A CA 7
ATOM 13802 C C . VAL A 1 98 ? 1.807 -5.790 -2.759 1.00 0.00 98 VAL A C 7
ATOM 13803 O O . VAL A 1 98 ? 1.025 -6.738 -2.725 1.00 0.00 98 VAL A O 7
ATOM 13816 N N . ARG A 1 99 ? 3.054 -5.956 -3.218 1.00 0.00 99 ARG A N 7
ATOM 13817 C CA . ARG A 1 99 ? 3.575 -7.267 -3.669 1.00 0.00 99 ARG A CA 7
ATOM 13818 C C . ARG A 1 99 ? 4.397 -8.038 -2.624 1.00 0.00 99 ARG A C 7
ATOM 13819 O O . ARG A 1 99 ? 4.558 -9.247 -2.772 1.00 0.00 99 ARG A O 7
ATOM 13840 N N . ASP A 1 100 ? 4.906 -7.375 -1.581 1.00 0.00 100 ASP A N 7
ATOM 13841 C CA . ASP A 1 100 ? 5.839 -7.970 -0.603 1.00 0.00 100 ASP A CA 7
ATOM 13842 C C . ASP A 1 100 ? 5.750 -7.333 0.802 1.00 0.00 100 ASP A C 7
ATOM 13843 O O . ASP A 1 100 ? 5.384 -6.168 0.953 1.00 0.00 100 ASP A O 7
ATOM 13852 N N . GLU A 1 101 ? 6.132 -8.083 1.842 1.00 0.00 101 GLU A N 7
ATOM 13853 C CA . GLU A 1 101 ? 6.127 -7.645 3.248 1.00 0.00 101 GLU A CA 7
ATOM 13854 C C . GLU A 1 101 ? 7.051 -6.443 3.531 1.00 0.00 101 GLU A C 7
ATOM 13855 O O . GLU A 1 101 ? 6.682 -5.565 4.314 1.00 0.00 101 GLU A O 7
ATOM 13867 N N . LYS A 1 102 ? 8.215 -6.333 2.873 1.00 0.00 102 LYS A N 7
ATOM 13868 C CA . LYS A 1 102 ? 9.097 -5.154 3.007 1.00 0.00 102 LYS A CA 7
ATOM 13869 C C . LYS A 1 102 ? 8.483 -3.915 2.348 1.00 0.00 102 LYS A C 7
ATOM 13870 O O . LYS A 1 102 ? 8.622 -2.806 2.865 1.00 0.00 102 LYS A O 7
ATOM 13889 N N . LYS A 1 103 ? 7.729 -4.108 1.261 1.00 0.00 103 LYS A N 7
ATOM 13890 C CA . LYS A 1 103 ? 6.920 -3.072 0.594 1.00 0.00 103 LYS A CA 7
ATOM 13891 C C . LYS A 1 103 ? 5.795 -2.581 1.519 1.00 0.00 103 LYS A C 7
ATOM 13892 O O . LYS A 1 103 ? 5.599 -1.374 1.662 1.00 0.00 103 LYS A O 7
ATOM 13911 N N . ALA A 1 104 ? 5.121 -3.507 2.212 1.00 0.00 104 ALA A N 7
ATOM 13912 C CA . ALA A 1 104 ? 4.098 -3.198 3.214 1.00 0.00 104 ALA A CA 7
ATOM 13913 C C . ALA A 1 104 ? 4.683 -2.416 4.400 1.00 0.00 104 ALA A C 7
ATOM 13914 O O . ALA A 1 104 ? 4.152 -1.364 4.764 1.00 0.00 104 ALA A O 7
ATOM 13921 N N . LYS A 1 105 ? 5.824 -2.867 4.946 1.00 0.00 105 LYS A N 7
ATOM 13922 C CA . LYS A 1 105 ? 6.552 -2.153 6.005 1.00 0.00 105 LYS A CA 7
ATOM 13923 C C . LYS A 1 105 ? 6.964 -0.754 5.557 1.00 0.00 105 LYS A C 7
ATOM 13924 O O . LYS A 1 105 ? 6.780 0.177 6.331 1.00 0.00 105 LYS A O 7
ATOM 13943 N N . LYS A 1 106 ? 7.461 -0.556 4.330 1.00 0.00 106 LYS A N 7
ATOM 13944 C CA . LYS A 1 106 ? 7.910 0.776 3.876 1.00 0.00 106 LYS A CA 7
ATOM 13945 C C . LYS A 1 106 ? 6.747 1.768 3.725 1.00 0.00 106 LYS A C 7
ATOM 13946 O O . LYS A 1 106 ? 6.915 2.944 4.042 1.00 0.00 106 LYS A O 7
ATOM 13965 N N . PHE A 1 107 ? 5.560 1.299 3.333 1.00 0.00 107 PHE A N 7
ATOM 13966 C CA . PHE A 1 107 ? 4.335 2.108 3.344 1.00 0.00 107 PHE A CA 7
ATOM 13967 C C . PHE A 1 107 ? 3.900 2.442 4.784 1.00 0.00 107 PHE A C 7
ATOM 13968 O O . PHE A 1 107 ? 3.661 3.606 5.119 1.00 0.00 107 PHE A O 7
ATOM 13985 N N . ALA A 1 108 ? 3.856 1.428 5.658 1.00 0.00 108 ALA A N 7
ATOM 13986 C CA . ALA A 1 108 ? 3.507 1.567 7.072 1.00 0.00 108 ALA A CA 7
ATOM 13987 C C . ALA A 1 108 ? 4.447 2.531 7.820 1.00 0.00 108 ALA A C 7
ATOM 13988 O O . ALA A 1 108 ? 4.002 3.306 8.663 1.00 0.00 108 ALA A O 7
ATOM 13995 N N . ASP A 1 109 ? 5.740 2.513 7.492 1.00 0.00 109 ASP A N 7
ATOM 13996 C CA . ASP A 1 109 ? 6.789 3.314 8.131 1.00 0.00 109 ASP A CA 7
ATOM 13997 C C . ASP A 1 109 ? 6.509 4.824 8.058 1.00 0.00 109 ASP A C 7
ATOM 13998 O O . ASP A 1 109 ? 6.737 5.543 9.031 1.00 0.00 109 ASP A O 7
ATOM 14007 N N . SER A 1 110 ? 5.963 5.291 6.930 1.00 0.00 110 SER A N 7
ATOM 14008 C CA . SER A 1 110 ? 5.533 6.680 6.730 1.00 0.00 110 SER A CA 7
ATOM 14009 C C . SER A 1 110 ? 4.181 6.990 7.383 1.00 0.00 110 SER A C 7
ATOM 14010 O O . SER A 1 110 ? 4.020 8.066 7.959 1.00 0.00 110 SER A O 7
ATOM 14018 N N . LEU A 1 111 ? 3.219 6.057 7.359 1.00 0.00 111 LEU A N 7
ATOM 14019 C CA . LEU A 1 111 ? 1.925 6.209 8.039 1.00 0.00 111 LEU A CA 7
ATOM 14020 C C . LEU A 1 111 ? 2.100 6.325 9.570 1.00 0.00 111 LEU A C 7
ATOM 14021 O O . LEU A 1 111 ? 1.485 7.185 10.200 1.00 0.00 111 LEU A O 7
ATOM 14037 N N . ARG A 1 112 ? 3.014 5.545 10.166 1.00 0.00 112 ARG A N 7
ATOM 14038 C CA . ARG A 1 112 ? 3.345 5.572 11.608 1.00 0.00 112 ARG A CA 7
ATOM 14039 C C . ARG A 1 112 ? 3.791 6.949 12.118 1.00 0.00 112 ARG A C 7
ATOM 14040 O O . ARG A 1 112 ? 3.512 7.280 13.271 1.00 0.00 112 ARG A O 7
ATOM 14061 N N . LYS A 1 113 ? 4.418 7.782 11.272 1.00 0.00 113 LYS A N 7
ATOM 14062 C CA . LYS A 1 113 ? 4.846 9.161 11.610 1.00 0.00 113 LYS A CA 7
ATOM 14063 C C . LYS A 1 113 ? 3.686 10.069 12.049 1.00 0.00 113 LYS A C 7
ATOM 14064 O O . LYS A 1 113 ? 3.907 11.012 12.811 1.00 0.00 113 LYS A O 7
ATOM 14083 N N . LYS A 1 114 ? 2.459 9.788 11.591 1.00 0.00 114 LYS A N 7
ATOM 14084 C CA . LYS A 1 114 ? 1.231 10.532 11.943 1.00 0.00 114 LYS A CA 7
ATOM 14085 C C . LYS A 1 114 ? 0.759 10.279 13.389 1.00 0.00 114 LYS A C 7
ATOM 14086 O O . LYS A 1 114 ? -0.003 11.084 13.928 1.00 0.00 114 LYS A O 7
ATOM 14105 N N . GLY A 1 115 ? 1.209 9.189 14.019 1.00 0.00 115 GLY A N 7
ATOM 14106 C CA . GLY A 1 115 ? 0.860 8.810 15.395 1.00 0.00 115 GLY A CA 7
ATOM 14107 C C . GLY A 1 115 ? -0.574 8.282 15.559 1.00 0.00 115 GLY A C 7
ATOM 14108 O O . GLY A 1 115 ? -1.238 7.911 14.587 1.00 0.00 115 GLY A O 7
ATOM 14112 N N . SER A 1 116 ? -1.047 8.243 16.808 1.00 0.00 116 SER A N 7
ATOM 14113 C CA . SER A 1 116 ? -2.383 7.764 17.205 1.00 0.00 116 SER A CA 7
ATOM 14114 C C . SER A 1 116 ? -3.008 8.630 18.311 1.00 0.00 116 SER A C 7
ATOM 14115 O O . SER A 1 116 ? -2.309 9.341 19.040 1.00 0.00 116 SER A O 7
ATOM 14123 N N . LEU A 1 117 ? -4.339 8.581 18.432 1.00 0.00 117 LEU A N 7
ATOM 14124 C CA . LEU A 1 117 ? -5.108 9.322 19.441 1.00 0.00 117 LEU A CA 7
ATOM 14125 C C . LEU A 1 117 ? -5.102 8.588 20.794 1.00 0.00 117 LEU A C 7
ATOM 14126 O O . LEU A 1 117 ? -5.130 7.356 20.849 1.00 0.00 117 LEU A O 7
ATOM 14142 N N . GLU A 1 118 ? -5.112 9.340 21.895 1.00 0.00 118 GLU A N 7
ATOM 14143 C CA . GLU A 1 118 ? -5.093 8.794 23.262 1.00 0.00 118 GLU A CA 7
ATOM 14144 C C . GLU A 1 118 ? -6.441 8.140 23.622 1.00 0.00 118 GLU A C 7
ATOM 14145 O O . GLU A 1 118 ? -7.504 8.662 23.281 1.00 0.00 118 GLU A O 7
ATOM 14157 N N . HIS A 1 119 ? -6.396 6.978 24.291 1.00 0.00 119 HIS A N 7
ATOM 14158 C CA . HIS A 1 119 ? -7.536 6.109 24.653 1.00 0.00 119 HIS A CA 7
ATOM 14159 C C . HIS A 1 119 ? -8.353 5.537 23.461 1.00 0.00 119 HIS A C 7
ATOM 14160 O O . HIS A 1 119 ? -9.101 4.570 23.626 1.00 0.00 119 HIS A O 7
ATOM 14174 N N . HIS A 1 120 ? -8.191 6.077 22.249 1.00 0.00 120 HIS A N 7
ATOM 14175 C CA . HIS A 1 120 ? -8.844 5.616 21.018 1.00 0.00 120 HIS A CA 7
ATOM 14176 C C . HIS A 1 120 ? -8.267 4.286 20.494 1.00 0.00 120 HIS A C 7
ATOM 14177 O O . HIS A 1 120 ? -9.006 3.455 19.961 1.00 0.00 120 HIS A O 7
ATOM 14191 N N . HIS A 1 121 ? -6.956 4.069 20.654 1.00 0.00 121 HIS A N 7
ATOM 14192 C CA . HIS A 1 121 ? -6.263 2.855 20.208 1.00 0.00 121 HIS A CA 7
ATOM 14193 C C . HIS A 1 121 ? -6.284 1.733 21.268 1.00 0.00 121 HIS A C 7
ATOM 14194 O O . HIS A 1 121 ? -6.211 1.991 22.473 1.00 0.00 121 HIS A O 7
ATOM 14208 N N . HIS A 1 122 ? -6.354 0.480 20.810 1.00 0.00 122 HIS A N 7
ATOM 14209 C CA . HIS A 1 122 ? -6.254 -0.735 21.630 1.00 0.00 122 HIS A CA 7
ATOM 14210 C C . HIS A 1 122 ? -5.727 -1.924 20.796 1.00 0.00 122 HIS A C 7
ATOM 14211 O O . HIS A 1 122 ? -5.613 -1.833 19.569 1.00 0.00 122 HIS A O 7
ATOM 14225 N N . HIS A 1 123 ? -5.406 -3.046 21.448 1.00 0.00 123 HIS A N 7
ATOM 14226 C CA . HIS A 1 123 ? -4.822 -4.239 20.816 1.00 0.00 123 HIS A CA 7
ATOM 14227 C C . HIS A 1 123 ? -5.765 -4.966 19.832 1.00 0.00 123 HIS A C 7
ATOM 14228 O O . HIS A 1 123 ? -5.291 -5.676 18.940 1.00 0.00 123 HIS A O 7
ATOM 14242 N N . HIS A 1 124 ? -7.087 -4.794 19.985 1.00 0.00 124 HIS A N 7
ATOM 14243 C CA . HIS A 1 124 ? -8.143 -5.364 19.132 1.00 0.00 124 HIS A CA 7
ATOM 14244 C C . HIS A 1 124 ? -9.382 -4.444 19.072 1.00 0.00 124 HIS A C 7
ATOM 14245 O O . HIS A 1 124 ? -10.006 -4.360 17.990 1.00 0.00 124 HIS A O 7
ATOM 14260 N N . GLY A 1 1 ? -9.040 4.557 14.376 1.00 0.00 1 GLY A N 8
ATOM 14261 C CA . GLY A 1 1 ? -8.663 3.997 13.063 1.00 0.00 1 GLY A CA 8
ATOM 14262 C C . GLY A 1 1 ? -7.787 2.766 13.195 1.00 0.00 1 GLY A C 8
ATOM 14263 O O . GLY A 1 1 ? -7.054 2.636 14.177 1.00 0.00 1 GLY A O 8
ATOM 14269 N N . GLN A 1 2 ? -7.828 1.872 12.202 1.00 0.00 2 GLN A N 8
ATOM 14270 C CA . GLN A 1 2 ? -6.947 0.697 12.097 1.00 0.00 2 GLN A CA 8
ATOM 14271 C C . GLN A 1 2 ? -6.500 0.415 10.649 1.00 0.00 2 GLN A C 8
ATOM 14272 O O . GLN A 1 2 ? -7.123 0.876 9.689 1.00 0.00 2 GLN A O 8
ATOM 14286 N N . ILE A 1 3 ? -5.413 -0.347 10.492 1.00 0.00 3 ILE A N 8
ATOM 14287 C CA . ILE A 1 3 ? -4.753 -0.626 9.204 1.00 0.00 3 ILE A CA 8
ATOM 14288 C C . ILE A 1 3 ? -4.593 -2.144 9.011 1.00 0.00 3 ILE A C 8
ATOM 14289 O O . ILE A 1 3 ? -4.258 -2.863 9.956 1.00 0.00 3 ILE A O 8
ATOM 14305 N N . GLN A 1 4 ? -4.800 -2.626 7.784 1.00 0.00 4 GLN A N 8
ATOM 14306 C CA . GLN A 1 4 ? -4.574 -4.012 7.358 1.00 0.00 4 GLN A CA 8
ATOM 14307 C C . GLN A 1 4 ? -3.721 -4.063 6.081 1.00 0.00 4 GLN A C 8
ATOM 14308 O O . GLN A 1 4 ? -3.820 -3.179 5.229 1.00 0.00 4 GLN A O 8
ATOM 14322 N N . TYR A 1 5 ? -2.922 -5.123 5.934 1.00 0.00 5 TYR A N 8
ATOM 14323 C CA . TYR A 1 5 ? -2.027 -5.348 4.792 1.00 0.00 5 TYR A CA 8
ATOM 14324 C C . TYR A 1 5 ? -2.292 -6.722 4.166 1.00 0.00 5 TYR A C 8
ATOM 14325 O O . TYR A 1 5 ? -2.359 -7.727 4.882 1.00 0.00 5 TYR A O 8
ATOM 14343 N N . PHE A 1 6 ? -2.394 -6.778 2.837 1.00 0.00 6 PHE A N 8
ATOM 14344 C CA . PHE A 1 6 ? -2.562 -8.017 2.070 1.00 0.00 6 PHE A CA 8
ATOM 14345 C C . PHE A 1 6 ? -1.588 -8.051 0.884 1.00 0.00 6 PHE A C 8
ATOM 14346 O O . PHE A 1 6 ? -1.452 -7.070 0.147 1.00 0.00 6 PHE A O 8
ATOM 14363 N N . ASN A 1 7 ? -0.909 -9.187 0.697 1.00 0.00 7 ASN A N 8
ATOM 14364 C CA . ASN A 1 7 ? 0.082 -9.381 -0.362 1.00 0.00 7 ASN A CA 8
ATOM 14365 C C . ASN A 1 7 ? -0.538 -10.110 -1.565 1.00 0.00 7 ASN A C 8
ATOM 14366 O O . ASN A 1 7 ? -1.028 -11.231 -1.416 1.00 0.00 7 ASN A O 8
ATOM 14377 N N . VAL A 1 8 ? -0.485 -9.514 -2.762 1.00 0.00 8 VAL A N 8
ATOM 14378 C CA . VAL A 1 8 ? -1.171 -10.049 -3.963 1.00 0.00 8 VAL A CA 8
ATOM 14379 C C . VAL A 1 8 ? -0.624 -11.417 -4.398 1.00 0.00 8 VAL A C 8
ATOM 14380 O O . VAL A 1 8 ? -1.378 -12.277 -4.844 1.00 0.00 8 VAL A O 8
ATOM 14393 N N . ASP A 1 9 ? 0.677 -11.649 -4.221 1.00 0.00 9 ASP A N 8
ATOM 14394 C CA . ASP A 1 9 ? 1.339 -12.923 -4.537 1.00 0.00 9 ASP A CA 8
ATOM 14395 C C . ASP A 1 9 ? 1.137 -14.011 -3.460 1.00 0.00 9 ASP A C 8
ATOM 14396 O O . ASP A 1 9 ? 1.423 -15.184 -3.706 1.00 0.00 9 ASP A O 8
ATOM 14405 N N . GLU A 1 10 ? 0.635 -13.647 -2.273 1.00 0.00 10 GLU A N 8
ATOM 14406 C CA . GLU A 1 10 ? 0.444 -14.552 -1.126 1.00 0.00 10 GLU A CA 8
ATOM 14407 C C . GLU A 1 10 ? -1.034 -14.901 -0.882 1.00 0.00 10 GLU A C 8
ATOM 14408 O O . GLU A 1 10 ? -1.351 -16.063 -0.619 1.00 0.00 10 GLU A O 8
ATOM 14420 N N . ASN A 1 11 ? -1.941 -13.922 -1.000 1.00 0.00 11 ASN A N 8
ATOM 14421 C CA . ASN A 1 11 ? -3.399 -14.102 -0.926 1.00 0.00 11 ASN A CA 8
ATOM 14422 C C . ASN A 1 11 ? -4.107 -13.520 -2.174 1.00 0.00 11 ASN A C 8
ATOM 14423 O O . ASN A 1 11 ? -4.891 -12.570 -2.047 1.00 0.00 11 ASN A O 8
ATOM 14434 N N . PRO A 1 12 ? -3.868 -14.069 -3.384 1.00 0.00 12 PRO A N 8
ATOM 14435 C CA . PRO A 1 12 ? -4.400 -13.528 -4.642 1.00 0.00 12 PRO A CA 8
ATOM 14436 C C . PRO A 1 12 ? -5.925 -13.407 -4.657 1.00 0.00 12 PRO A C 8
ATOM 14437 O O . PRO A 1 12 ? -6.461 -12.382 -5.072 1.00 0.00 12 PRO A O 8
ATOM 14448 N N . GLU A 1 13 ? -6.633 -14.429 -4.177 1.00 0.00 13 GLU A N 8
ATOM 14449 C CA . GLU A 1 13 ? -8.100 -14.475 -4.194 1.00 0.00 13 GLU A CA 8
ATOM 14450 C C . GLU A 1 13 ? -8.742 -13.490 -3.202 1.00 0.00 13 GLU A C 8
ATOM 14451 O O . GLU A 1 13 ? -9.819 -12.955 -3.473 1.00 0.00 13 GLU A O 8
ATOM 14463 N N . GLN A 1 14 ? -8.067 -13.190 -2.087 1.00 0.00 14 GLN A N 8
ATOM 14464 C CA . GLN A 1 14 ? -8.523 -12.203 -1.101 1.00 0.00 14 GLN A CA 8
ATOM 14465 C C . GLN A 1 14 ? -8.397 -10.779 -1.668 1.00 0.00 14 GLN A C 8
ATOM 14466 O O . GLN A 1 14 ? -9.367 -10.017 -1.635 1.00 0.00 14 GLN A O 8
ATOM 14480 N N . VAL A 1 15 ? -7.248 -10.451 -2.275 1.00 0.00 15 VAL A N 8
ATOM 14481 C CA . VAL A 1 15 ? -7.047 -9.182 -2.993 1.00 0.00 15 VAL A CA 8
ATOM 14482 C C . VAL A 1 15 ? -8.035 -9.059 -4.154 1.00 0.00 15 VAL A C 8
ATOM 14483 O O . VAL A 1 15 ? -8.707 -8.036 -4.264 1.00 0.00 15 VAL A O 8
ATOM 14496 N N . ARG A 1 16 ? -8.204 -10.105 -4.975 1.00 0.00 16 ARG A N 8
ATOM 14497 C CA . ARG A 1 16 ? -9.175 -10.126 -6.083 1.00 0.00 16 ARG A CA 8
ATOM 14498 C C . ARG A 1 16 ? -10.589 -9.794 -5.596 1.00 0.00 16 ARG A C 8
ATOM 14499 O O . ARG A 1 16 ? -11.247 -8.937 -6.188 1.00 0.00 16 ARG A O 8
ATOM 14520 N N . LYS A 1 17 ? -11.035 -10.410 -4.493 1.00 0.00 17 LYS A N 8
ATOM 14521 C CA . LYS A 1 17 ? -12.352 -10.149 -3.905 1.00 0.00 17 LYS A CA 8
ATOM 14522 C C . LYS A 1 17 ? -12.464 -8.707 -3.401 1.00 0.00 17 LYS A C 8
ATOM 14523 O O . LYS A 1 17 ? -13.479 -8.077 -3.670 1.00 0.00 17 LYS A O 8
ATOM 14542 N N . LEU A 1 18 ? -11.428 -8.137 -2.777 1.00 0.00 18 LEU A N 8
ATOM 14543 C CA . LEU A 1 18 ? -11.421 -6.715 -2.394 1.00 0.00 18 LEU A CA 8
ATOM 14544 C C . LEU A 1 18 ? -11.531 -5.766 -3.601 1.00 0.00 18 LEU A C 8
ATOM 14545 O O . LEU A 1 18 ? -12.347 -4.847 -3.563 1.00 0.00 18 LEU A O 8
ATOM 14561 N N . ILE A 1 19 ? -10.778 -5.993 -4.684 1.00 0.00 19 ILE A N 8
ATOM 14562 C CA . ILE A 1 19 ? -10.838 -5.158 -5.900 1.00 0.00 19 ILE A CA 8
ATOM 14563 C C . ILE A 1 19 ? -12.233 -5.224 -6.549 1.00 0.00 19 ILE A C 8
ATOM 14564 O O . ILE A 1 19 ? -12.833 -4.189 -6.843 1.00 0.00 19 ILE A O 8
ATOM 14580 N N . GLU A 1 20 ? -12.787 -6.428 -6.715 1.00 0.00 20 GLU A N 8
ATOM 14581 C CA . GLU A 1 20 ? -14.115 -6.630 -7.317 1.00 0.00 20 GLU A CA 8
ATOM 14582 C C . GLU A 1 20 ? -15.264 -6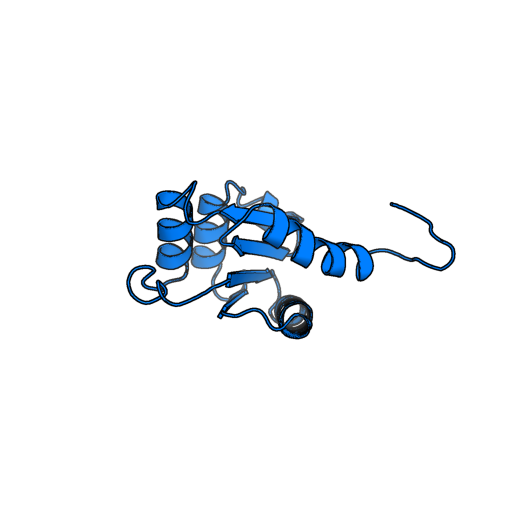.128 -6.424 1.00 0.00 20 GLU A C 8
ATOM 14583 O O . GLU A 1 20 ? -16.204 -5.516 -6.931 1.00 0.00 20 GLU A O 8
ATOM 14595 N N . GLN A 1 21 ? -15.189 -6.307 -5.097 1.00 0.00 21 GLN A N 8
ATOM 14596 C CA . GLN A 1 21 ? -16.174 -5.750 -4.154 1.00 0.00 21 GLN A CA 8
ATOM 14597 C C . GLN A 1 21 ? -16.097 -4.217 -4.077 1.00 0.00 21 GLN A C 8
ATOM 14598 O O . GLN A 1 21 ? -17.127 -3.568 -3.901 1.00 0.00 21 GLN A O 8
ATOM 14612 N N . ALA A 1 22 ? -14.923 -3.617 -4.298 1.00 0.00 22 ALA A N 8
ATOM 14613 C CA . ALA A 1 22 ? -14.773 -2.168 -4.437 1.00 0.00 22 ALA A CA 8
ATOM 14614 C C . ALA A 1 22 ? -15.191 -1.644 -5.836 1.00 0.00 22 ALA A C 8
ATOM 14615 O O . ALA A 1 22 ? -15.107 -0.441 -6.098 1.00 0.00 22 ALA A O 8
ATOM 14622 N N . GLY A 1 23 ? -15.667 -2.524 -6.730 1.00 0.00 23 GLY A N 8
ATOM 14623 C CA . GLY A 1 23 ? -16.240 -2.181 -8.035 1.00 0.00 23 GLY A CA 8
ATOM 14624 C C . GLY A 1 23 ? -15.236 -2.032 -9.185 1.00 0.00 23 GLY A C 8
ATOM 14625 O O . GLY A 1 23 ? -15.597 -1.472 -10.224 1.00 0.00 23 GLY A O 8
ATOM 14629 N N . LEU A 1 24 ? -13.994 -2.506 -9.025 1.00 0.00 24 LEU A N 8
ATOM 14630 C CA . LEU A 1 24 ? -12.925 -2.414 -10.031 1.00 0.00 24 LEU A CA 8
ATOM 14631 C C . LEU A 1 24 ? -12.658 -3.763 -10.721 1.00 0.00 24 LEU A C 8
ATOM 14632 O O . LEU A 1 24 ? -12.978 -4.829 -10.195 1.00 0.00 24 LEU A O 8
ATOM 14648 N N . ASP A 1 25 ? -12.050 -3.711 -11.910 1.00 0.00 25 ASP A N 8
ATOM 14649 C CA . ASP A 1 25 ? -11.656 -4.885 -12.693 1.00 0.00 25 ASP A CA 8
ATOM 14650 C C . ASP A 1 25 ? -10.166 -5.224 -12.453 1.00 0.00 25 ASP A C 8
ATOM 14651 O O . ASP A 1 25 ? -9.292 -4.485 -12.921 1.00 0.00 25 ASP A O 8
ATOM 14660 N N . PRO A 1 26 ? -9.833 -6.327 -11.754 1.00 0.00 26 PRO A N 8
ATOM 14661 C CA . PRO A 1 26 ? -8.447 -6.659 -11.396 1.00 0.00 26 PRO A CA 8
ATOM 14662 C C . PRO A 1 26 ? -7.582 -6.998 -12.622 1.00 0.00 26 PRO A C 8
ATOM 14663 O O . PRO A 1 26 ? -6.385 -6.709 -12.637 1.00 0.00 26 PRO A O 8
ATOM 14674 N N . ASP A 1 27 ? -8.188 -7.565 -13.670 1.00 0.00 27 ASP A N 8
ATOM 14675 C CA . ASP A 1 27 ? -7.524 -7.870 -14.946 1.00 0.00 27 ASP A CA 8
ATOM 14676 C C . ASP A 1 27 ? -7.144 -6.613 -15.757 1.00 0.00 27 ASP A C 8
ATOM 14677 O O . ASP A 1 27 ? -6.197 -6.651 -16.544 1.00 0.00 27 ASP A O 8
ATOM 14686 N N . GLU A 1 28 ? -7.848 -5.490 -15.564 1.00 0.00 28 GLU A N 8
ATOM 14687 C CA . GLU A 1 28 ? -7.559 -4.217 -16.245 1.00 0.00 28 GLU A CA 8
ATOM 14688 C C . GLU A 1 28 ? -6.446 -3.421 -15.541 1.00 0.00 28 GLU A C 8
ATOM 14689 O O . GLU A 1 28 ? -5.669 -2.724 -16.197 1.00 0.00 28 GLU A O 8
ATOM 14701 N N . LEU A 1 29 ? -6.317 -3.562 -14.217 1.00 0.00 29 LEU A N 8
ATOM 14702 C CA . LEU A 1 29 ? -5.314 -2.882 -13.378 1.00 0.00 29 LEU A CA 8
ATOM 14703 C C . LEU A 1 29 ? -3.953 -3.624 -13.374 1.00 0.00 29 LEU A C 8
ATOM 14704 O O . LEU A 1 29 ? -3.271 -3.719 -12.351 1.00 0.00 29 LEU A O 8
ATOM 14720 N N . ARG A 1 30 ? -3.528 -4.121 -14.546 1.00 0.00 30 ARG A N 8
ATOM 14721 C CA . ARG A 1 30 ? -2.281 -4.886 -14.764 1.00 0.00 30 ARG A CA 8
ATOM 14722 C C . ARG A 1 30 ? -1.015 -4.112 -14.368 1.00 0.00 30 ARG A C 8
ATOM 14723 O O . ARG A 1 30 ? -0.062 -4.706 -13.867 1.00 0.00 30 ARG A O 8
ATOM 14744 N N . GLU A 1 31 ? -1.003 -2.798 -14.587 1.00 0.00 31 GLU A N 8
ATOM 14745 C CA . GLU A 1 31 ? 0.165 -1.931 -14.352 1.00 0.00 31 GLU A CA 8
ATOM 14746 C C . GLU A 1 31 ? 0.232 -1.338 -12.927 1.00 0.00 31 GLU A C 8
ATOM 14747 O O . GLU A 1 31 ? 1.213 -0.676 -12.582 1.00 0.00 31 GLU A O 8
ATOM 14759 N N . ALA A 1 32 ? -0.781 -1.582 -12.085 1.00 0.00 32 ALA A N 8
ATOM 14760 C CA . ALA A 1 32 ? -0.811 -1.158 -10.683 1.00 0.00 32 ALA A CA 8
ATOM 14761 C C . ALA A 1 32 ? -0.201 -2.223 -9.747 1.00 0.00 32 ALA A C 8
ATOM 14762 O O . ALA A 1 32 ? -0.401 -3.425 -9.940 1.00 0.00 32 ALA A O 8
ATOM 14769 N N . GLU A 1 33 ? 0.522 -1.787 -8.714 1.00 0.00 33 GLU A N 8
ATOM 14770 C CA . GLU A 1 33 ? 1.175 -2.657 -7.720 1.00 0.00 33 GLU A CA 8
ATOM 14771 C C . GLU A 1 33 ? 1.090 -2.149 -6.265 1.00 0.00 33 GLU A C 8
ATOM 14772 O O . GLU A 1 33 ? 1.403 -2.907 -5.344 1.00 0.00 33 GLU A O 8
ATOM 14784 N N . VAL A 1 34 ? 0.632 -0.909 -6.041 1.00 0.00 34 VAL A N 8
ATOM 14785 C CA . VAL A 1 34 ? 0.277 -0.353 -4.723 1.00 0.00 34 VAL A CA 8
ATOM 14786 C C . VAL A 1 34 ? -1.126 0.259 -4.804 1.00 0.00 34 VAL A C 8
ATOM 14787 O O . VAL A 1 34 ? -1.329 1.261 -5.492 1.00 0.00 34 VAL A O 8
ATOM 14800 N N . ILE A 1 35 ? -2.096 -0.327 -4.095 1.00 0.00 35 ILE A N 8
ATOM 14801 C CA . ILE A 1 35 ? -3.512 0.080 -4.096 1.00 0.00 35 ILE A CA 8
ATOM 14802 C C . ILE A 1 35 ? -4.021 0.150 -2.651 1.00 0.00 35 ILE A C 8
ATOM 14803 O O . ILE A 1 35 ? -3.801 -0.778 -1.875 1.00 0.00 35 ILE A O 8
ATOM 14819 N N . ILE A 1 36 ? -4.701 1.238 -2.276 1.00 0.00 36 ILE A N 8
ATOM 14820 C CA . ILE A 1 36 ? -5.288 1.418 -0.942 1.00 0.00 36 ILE A CA 8
ATOM 14821 C C . ILE A 1 36 ? -6.792 1.710 -1.012 1.00 0.00 36 ILE A C 8
ATOM 14822 O O . ILE A 1 36 ? -7.250 2.506 -1.835 1.00 0.00 36 ILE A O 8
ATOM 14838 N N . ILE A 1 37 ? -7.548 1.079 -0.110 1.00 0.00 37 ILE A N 8
ATOM 14839 C CA . ILE A 1 37 ? -8.959 1.381 0.159 1.00 0.00 37 ILE A CA 8
ATOM 14840 C C . ILE A 1 37 ? -9.035 2.205 1.446 1.00 0.00 37 ILE A C 8
ATOM 14841 O O . ILE A 1 37 ? -8.480 1.798 2.472 1.00 0.00 37 ILE A O 8
ATOM 14857 N N . ILE A 1 38 ? -9.742 3.336 1.401 1.00 0.00 38 ILE A N 8
ATOM 14858 C CA . ILE A 1 38 ? -10.033 4.177 2.571 1.00 0.00 38 ILE A CA 8
ATOM 14859 C C . ILE A 1 38 ? -11.531 4.117 2.869 1.00 0.00 38 ILE A C 8
ATOM 14860 O O . ILE A 1 38 ? -12.353 4.513 2.037 1.00 0.00 38 ILE A O 8
ATOM 14876 N N . ILE A 1 39 ? -11.876 3.619 4.060 1.00 0.00 39 ILE A N 8
ATOM 14877 C CA . ILE A 1 39 ? -13.253 3.499 4.542 1.00 0.00 39 ILE A CA 8
ATOM 14878 C C . ILE A 1 39 ? -13.366 4.235 5.885 1.00 0.00 39 ILE A C 8
ATOM 14879 O O . ILE A 1 39 ? -12.849 3.744 6.885 1.00 0.00 39 ILE A O 8
ATOM 14895 N N . SER A 1 40 ? -14.020 5.403 5.934 1.00 0.00 40 SER A N 8
ATOM 14896 C CA . SER A 1 40 ? -14.180 6.188 7.179 1.00 0.00 40 SER A CA 8
ATOM 14897 C C . SER A 1 40 ? -15.641 6.383 7.604 1.00 0.00 40 SER A C 8
ATOM 14898 O O . SER A 1 40 ? -16.564 6.162 6.820 1.00 0.00 40 SER A O 8
ATOM 14906 N N . ARG A 1 41 ? -15.860 6.831 8.846 1.00 0.00 41 ARG A N 8
ATOM 14907 C CA . ARG A 1 41 ? -17.179 7.181 9.405 1.00 0.00 41 ARG A CA 8
ATOM 14908 C C . ARG A 1 41 ? -17.614 8.622 9.108 1.00 0.00 41 ARG A C 8
ATOM 14909 O O . ARG A 1 41 ? -18.793 8.931 9.274 1.00 0.00 41 ARG A O 8
ATOM 14930 N N . THR A 1 42 ? -16.716 9.494 8.643 1.00 0.00 42 THR A N 8
ATOM 14931 C CA . THR A 1 42 ? -17.054 10.842 8.137 1.00 0.00 42 THR A CA 8
ATOM 14932 C C . THR A 1 42 ? -16.338 11.122 6.812 1.00 0.00 42 THR A C 8
ATOM 14933 O O . THR A 1 42 ? -15.213 10.647 6.615 1.00 0.00 42 THR A O 8
ATOM 14944 N N . PRO A 1 43 ? -16.941 11.891 5.883 1.00 0.00 43 PRO A N 8
ATOM 14945 C CA . PRO A 1 43 ? -16.323 12.149 4.585 1.00 0.00 43 PRO A CA 8
ATOM 14946 C C . PRO A 1 43 ? -15.110 13.080 4.683 1.00 0.00 43 PRO A C 8
ATOM 14947 O O . PRO A 1 43 ? -14.180 12.952 3.891 1.00 0.00 43 PRO A O 8
ATOM 14958 N N . GLU A 1 44 ? -15.065 13.971 5.681 1.00 0.00 44 GLU A N 8
ATOM 14959 C CA . GLU A 1 44 ? -13.912 14.851 5.917 1.00 0.00 44 GLU A CA 8
ATOM 14960 C C . GLU A 1 44 ? -12.690 14.058 6.412 1.00 0.00 44 GLU A C 8
ATOM 14961 O O . GLU A 1 44 ? -11.571 14.293 5.953 1.00 0.00 44 GLU A O 8
ATOM 14973 N N . GLN A 1 45 ? -12.893 13.073 7.296 1.00 0.00 45 GLN A N 8
ATOM 14974 C CA . GLN A 1 45 ? -11.810 12.193 7.740 1.00 0.00 45 GLN A CA 8
ATOM 14975 C C . GLN A 1 45 ? -11.365 11.246 6.612 1.00 0.00 45 GLN A C 8
ATOM 14976 O O . GLN A 1 45 ? -10.168 11.025 6.446 1.00 0.00 45 GLN A O 8
ATOM 14990 N N . LEU A 1 46 ? -12.285 10.747 5.774 1.00 0.00 46 LEU A N 8
ATOM 14991 C CA . LEU A 1 46 ? -11.941 9.958 4.590 1.00 0.00 46 LEU A CA 8
ATOM 14992 C C . LEU A 1 46 ? -11.108 10.812 3.604 1.00 0.00 46 LEU A C 8
ATOM 14993 O O . LEU A 1 46 ? -10.087 10.339 3.112 1.00 0.00 46 LEU A O 8
ATOM 15009 N N . GLU A 1 47 ? -11.452 12.087 3.388 1.00 0.00 47 GLU A N 8
ATOM 15010 C CA . GLU A 1 47 ? -10.652 13.033 2.588 1.00 0.00 47 GLU A CA 8
ATOM 15011 C C . GLU A 1 47 ? -9.235 13.220 3.151 1.00 0.00 47 GLU A C 8
ATOM 15012 O O . GLU A 1 47 ? -8.252 13.053 2.423 1.00 0.00 47 GLU A O 8
ATOM 15024 N N . LYS A 1 48 ? -9.112 13.495 4.458 1.00 0.00 48 LYS A N 8
ATOM 15025 C CA . LYS A 1 48 ? -7.818 13.621 5.152 1.00 0.00 48 LYS A CA 8
ATOM 15026 C C . LYS A 1 48 ? -6.949 12.371 4.981 1.00 0.00 48 LYS A C 8
ATOM 15027 O O . LYS A 1 48 ? -5.781 12.486 4.611 1.00 0.00 48 LYS A O 8
ATOM 15046 N N . LEU A 1 49 ? -7.514 11.181 5.185 1.00 0.00 49 LEU A N 8
ATOM 15047 C CA . LEU A 1 49 ? -6.810 9.901 5.054 1.00 0.00 49 LEU A CA 8
ATOM 15048 C C . LEU A 1 49 ? -6.438 9.585 3.597 1.00 0.00 49 LEU A C 8
ATOM 15049 O O . LEU A 1 49 ? -5.319 9.150 3.332 1.00 0.00 49 LEU A O 8
ATOM 15065 N N . SER A 1 50 ? -7.334 9.862 2.646 1.00 0.00 50 SER A N 8
ATOM 15066 C CA . SER A 1 50 ? -7.087 9.691 1.205 1.00 0.00 50 SER A CA 8
ATOM 15067 C C . SER A 1 50 ? -5.961 10.600 0.710 1.00 0.00 50 SER A C 8
ATOM 15068 O O . SER A 1 50 ? -5.123 10.183 -0.093 1.00 0.00 50 SER A O 8
ATOM 15076 N N . ARG A 1 51 ? -5.884 11.834 1.221 1.00 0.00 51 ARG A N 8
ATOM 15077 C CA . ARG A 1 51 ? -4.762 12.754 0.979 1.00 0.00 51 ARG A CA 8
ATOM 15078 C C . ARG A 1 51 ? -3.472 12.287 1.665 1.00 0.00 51 ARG A C 8
ATOM 15079 O O . ARG A 1 51 ? -2.410 12.394 1.058 1.00 0.00 51 ARG A O 8
ATOM 15100 N N . GLN A 1 52 ? -3.552 11.700 2.864 1.00 0.00 52 GLN A N 8
ATOM 15101 C CA . GLN A 1 52 ? -2.395 11.190 3.612 1.00 0.00 52 GLN A CA 8
ATOM 15102 C C . GLN A 1 52 ? -1.726 9.983 2.925 1.00 0.00 52 GLN A C 8
ATOM 15103 O O . GLN A 1 52 ? -0.512 9.982 2.731 1.00 0.00 52 GLN A O 8
ATOM 15117 N N . VAL A 1 53 ? -2.491 8.966 2.503 1.00 0.00 53 VAL A N 8
ATOM 15118 C CA . VAL A 1 53 ? -1.935 7.777 1.815 1.00 0.00 53 VAL A CA 8
ATOM 15119 C C . VAL A 1 53 ? -1.434 8.096 0.405 1.00 0.00 53 VAL A C 8
ATOM 15120 O O . VAL A 1 53 ? -0.478 7.485 -0.070 1.00 0.00 53 VAL A O 8
ATOM 15133 N N . LYS A 1 54 ? -2.017 9.103 -0.250 1.00 0.00 54 LYS A N 8
ATOM 15134 C CA . LYS A 1 54 ? -1.587 9.594 -1.566 1.00 0.00 54 LYS A CA 8
ATOM 15135 C C . LYS A 1 54 ? -0.206 10.276 -1.540 1.00 0.00 54 LYS A C 8
ATOM 15136 O O . LYS A 1 54 ? 0.432 10.372 -2.587 1.00 0.00 54 LYS A O 8
ATOM 15155 N N . GLU A 1 55 ? 0.321 10.642 -0.366 1.00 0.00 55 GLU A N 8
ATOM 15156 C CA . GLU A 1 55 ? 1.719 11.090 -0.202 1.00 0.00 55 GLU A CA 8
ATOM 15157 C C . GLU A 1 55 ? 2.754 9.982 -0.500 1.00 0.00 55 GLU A C 8
ATOM 15158 O O . GLU A 1 55 ? 3.869 10.289 -0.924 1.00 0.00 55 GLU A O 8
ATOM 15170 N N . LEU A 1 56 ? 2.391 8.700 -0.336 1.00 0.00 56 LEU A N 8
ATOM 15171 C CA . LEU A 1 56 ? 3.236 7.551 -0.700 1.00 0.00 56 LEU A CA 8
ATOM 15172 C C . LEU A 1 56 ? 3.198 7.265 -2.215 1.00 0.00 56 LEU A C 8
ATOM 15173 O O . LEU A 1 56 ? 4.059 6.548 -2.730 1.00 0.00 56 LEU A O 8
ATOM 15189 N N . GLY A 1 57 ? 2.223 7.833 -2.933 1.00 0.00 57 GLY A N 8
ATOM 15190 C CA . GLY A 1 57 ? 2.142 7.769 -4.398 1.00 0.00 57 GLY A CA 8
ATOM 15191 C C . GLY A 1 57 ? 1.476 6.500 -4.947 1.00 0.00 57 GLY A C 8
ATOM 15192 O O . GLY A 1 57 ? 1.885 5.995 -5.993 1.00 0.00 57 GLY A O 8
ATOM 15196 N N . ALA A 1 58 ? 0.478 5.971 -4.229 1.00 0.00 58 ALA A N 8
ATOM 15197 C CA . ALA A 1 58 ? -0.344 4.823 -4.628 1.00 0.00 58 ALA A CA 8
ATOM 15198 C C . ALA A 1 58 ? -0.866 4.911 -6.084 1.00 0.00 58 ALA A C 8
ATOM 15199 O O . ALA A 1 58 ? -1.243 5.985 -6.562 1.00 0.00 58 ALA A O 8
ATOM 15206 N N . ASP A 1 59 ? -0.918 3.774 -6.787 1.00 0.00 59 ASP A N 8
ATOM 15207 C CA . ASP A 1 59 ? -1.321 3.694 -8.203 1.00 0.00 59 ASP A CA 8
ATOM 15208 C C . ASP A 1 59 ? -2.836 3.880 -8.397 1.00 0.00 59 ASP A C 8
ATOM 15209 O O . ASP A 1 59 ? -3.278 4.462 -9.391 1.00 0.00 59 ASP A O 8
ATOM 15218 N N . ARG A 1 60 ? -3.625 3.380 -7.438 1.00 0.00 60 ARG A N 8
ATOM 15219 C CA . ARG A 1 60 ? -5.090 3.447 -7.396 1.00 0.00 60 ARG A CA 8
ATOM 15220 C C . ARG A 1 60 ? -5.550 3.710 -5.962 1.00 0.00 60 ARG A C 8
ATOM 15221 O O . ARG A 1 60 ? -5.062 3.085 -5.017 1.00 0.00 60 ARG A O 8
ATOM 15242 N N . LEU A 1 61 ? -6.515 4.613 -5.824 1.00 0.00 61 LEU A N 8
ATOM 15243 C CA . LEU A 1 61 ? -7.215 4.921 -4.578 1.00 0.00 61 LEU A CA 8
ATOM 15244 C C . LEU A 1 61 ? -8.726 4.808 -4.795 1.00 0.00 61 LEU A C 8
ATOM 15245 O O . LEU A 1 61 ? -9.240 5.273 -5.816 1.00 0.00 61 LEU A O 8
ATOM 15261 N N . LEU A 1 62 ? -9.427 4.167 -3.862 1.00 0.00 62 LEU A N 8
ATOM 15262 C CA . LEU A 1 62 ? -10.889 4.080 -3.840 1.00 0.00 62 LEU A CA 8
ATOM 15263 C C . LEU A 1 62 ? -11.436 4.348 -2.430 1.00 0.00 62 LEU A C 8
ATOM 15264 O O . LEU A 1 62 ? -10.841 3.974 -1.417 1.00 0.00 62 LEU A O 8
ATOM 15280 N N . GLU A 1 63 ? -12.560 5.063 -2.395 1.00 0.00 63 GLU A N 8
ATOM 15281 C CA . GLU A 1 63 ? -13.103 5.718 -1.203 1.00 0.00 63 GLU A CA 8
ATOM 15282 C C . GLU A 1 63 ? -14.535 5.286 -0.853 1.00 0.00 63 GLU A C 8
ATOM 15283 O O . GLU A 1 63 ? -15.416 5.279 -1.717 1.00 0.00 63 GLU A O 8
ATOM 15295 N N . PHE A 1 64 ? -14.783 5.020 0.435 1.00 0.00 64 PHE A N 8
ATOM 15296 C CA . PHE A 1 64 ? -16.114 4.724 0.990 1.00 0.00 64 PHE A CA 8
ATOM 15297 C C . PHE A 1 64 ? -16.353 5.441 2.331 1.00 0.00 64 PHE A C 8
ATOM 15298 O O . PHE A 1 64 ? -15.439 5.602 3.141 1.00 0.00 64 PHE A O 8
ATOM 15315 N N . ASN A 1 65 ? -17.598 5.860 2.580 1.00 0.00 65 ASN A N 8
ATOM 15316 C CA . ASN A 1 65 ? -18.022 6.505 3.823 1.00 0.00 65 ASN A CA 8
ATOM 15317 C C . ASN A 1 65 ? -19.223 5.773 4.444 1.00 0.00 65 ASN A C 8
ATOM 15318 O O . ASN A 1 65 ? -20.260 5.624 3.795 1.00 0.00 65 ASN A O 8
ATOM 15329 N N . VAL A 1 66 ? -19.110 5.377 5.716 1.00 0.00 66 VAL A N 8
ATOM 15330 C CA . VAL A 1 66 ? -20.170 4.685 6.477 1.00 0.00 66 VAL A CA 8
ATOM 15331 C C . VAL A 1 66 ? -21.417 5.567 6.646 1.00 0.00 66 VAL A C 8
ATOM 15332 O O . VAL A 1 66 ? -22.531 5.052 6.677 1.00 0.00 66 VAL A O 8
ATOM 15345 N N . ASP A 1 67 ? -21.266 6.895 6.718 1.00 0.00 67 ASP A N 8
ATOM 15346 C CA . ASP A 1 67 ? -22.395 7.823 6.892 1.00 0.00 67 ASP A CA 8
ATOM 15347 C C . ASP A 1 67 ? -23.302 7.925 5.648 1.00 0.00 67 ASP A C 8
ATOM 15348 O O . ASP A 1 67 ? -24.494 8.212 5.767 1.00 0.00 67 ASP A O 8
ATOM 15357 N N . GLU A 1 68 ? -22.750 7.672 4.455 1.00 0.00 68 GLU A N 8
ATOM 15358 C CA . GLU A 1 68 ? -23.464 7.735 3.168 1.00 0.00 68 GLU A CA 8
ATOM 15359 C C . GLU A 1 68 ? -23.834 6.348 2.617 1.00 0.00 68 GLU A C 8
ATOM 15360 O O . GLU A 1 68 ? -24.950 6.153 2.134 1.00 0.00 68 GLU A O 8
ATOM 15372 N N . ASN A 1 69 ? -22.906 5.383 2.681 1.00 0.00 69 ASN A N 8
ATOM 15373 C CA . ASN A 1 69 ? -23.070 4.022 2.162 1.00 0.00 69 ASN A CA 8
ATOM 15374 C C . ASN A 1 69 ? -22.620 2.967 3.201 1.00 0.00 69 ASN A C 8
ATOM 15375 O O . ASN A 1 69 ? -21.589 2.310 3.007 1.00 0.00 69 ASN A O 8
ATOM 15386 N N . PRO A 1 70 ? -23.380 2.759 4.297 1.00 0.00 70 PRO A N 8
ATOM 15387 C CA . PRO A 1 70 ? -22.996 1.838 5.372 1.00 0.00 70 PRO A CA 8
ATOM 15388 C C . PRO A 1 70 ? -22.896 0.383 4.903 1.00 0.00 70 PRO A C 8
ATOM 15389 O O . PRO A 1 70 ? -21.988 -0.335 5.316 1.00 0.00 70 PRO A O 8
ATOM 15400 N N . GLU A 1 71 ? -23.773 -0.055 3.995 1.00 0.00 71 GLU A N 8
ATOM 15401 C CA . GLU A 1 71 ? -23.751 -1.419 3.446 1.00 0.00 71 GLU A CA 8
ATOM 15402 C C . GLU A 1 71 ? -22.524 -1.665 2.553 1.00 0.00 71 GLU A C 8
ATOM 15403 O O . GLU A 1 71 ? -21.912 -2.731 2.630 1.00 0.00 71 GLU A O 8
ATOM 15415 N N . GLN A 1 72 ? -22.116 -0.670 1.755 1.00 0.00 72 GLN A N 8
ATOM 15416 C CA . GLN A 1 72 ? -20.953 -0.777 0.860 1.00 0.00 72 GLN A CA 8
ATOM 15417 C C . GLN A 1 72 ? -19.628 -0.741 1.638 1.00 0.00 72 GLN A C 8
ATOM 15418 O O . GLN A 1 72 ? -18.686 -1.460 1.297 1.00 0.00 72 GLN A O 8
ATOM 15432 N N . ALA A 1 73 ? -19.576 0.034 2.724 1.00 0.00 73 ALA A N 8
ATOM 15433 C CA . ALA A 1 73 ? -18.473 0.010 3.681 1.00 0.00 73 ALA A CA 8
ATOM 15434 C C . ALA A 1 73 ? -18.408 -1.332 4.437 1.00 0.00 73 ALA A C 8
ATOM 15435 O O . ALA A 1 73 ? -17.337 -1.928 4.551 1.00 0.00 73 ALA A O 8
ATOM 15442 N N . SER A 1 74 ? -19.556 -1.848 4.896 1.00 0.00 74 SER A N 8
ATOM 15443 C CA . SER A 1 74 ? -19.661 -3.092 5.662 1.00 0.00 74 SER A CA 8
ATOM 15444 C C . SER A 1 74 ? -19.245 -4.312 4.840 1.00 0.00 74 SER A C 8
ATOM 15445 O O . SER A 1 74 ? -18.413 -5.092 5.298 1.00 0.00 74 SER A O 8
ATOM 15453 N N . LYS A 1 75 ? -19.722 -4.458 3.595 1.00 0.00 75 LYS A N 8
ATOM 15454 C CA . LYS A 1 75 ? -19.365 -5.602 2.730 1.00 0.00 75 LYS A CA 8
ATOM 15455 C C . LYS A 1 75 ? -17.869 -5.659 2.382 1.00 0.00 75 LYS A C 8
ATOM 15456 O O . LYS A 1 75 ? -17.291 -6.748 2.334 1.00 0.00 75 LYS A O 8
ATOM 15475 N N . LEU A 1 76 ? -17.208 -4.508 2.213 1.00 0.00 76 LEU A N 8
ATOM 15476 C CA . LEU A 1 76 ? -15.748 -4.444 2.044 1.00 0.00 76 LEU A CA 8
ATOM 15477 C C . LEU A 1 76 ? -14.993 -4.755 3.347 1.00 0.00 76 LEU A C 8
ATOM 15478 O O . LEU A 1 76 ? -14.015 -5.502 3.321 1.00 0.00 76 LEU A O 8
ATOM 15494 N N . ALA A 1 77 ? -15.474 -4.264 4.492 1.00 0.00 77 ALA A N 8
ATOM 15495 C CA . ALA A 1 77 ? -14.904 -4.577 5.802 1.00 0.00 77 ALA A CA 8
ATOM 15496 C C . ALA A 1 77 ? -15.017 -6.087 6.120 1.00 0.00 77 ALA A C 8
ATOM 15497 O O . ALA A 1 77 ? -14.040 -6.711 6.538 1.00 0.00 77 ALA A O 8
ATOM 15504 N N . LYS A 1 78 ? -16.162 -6.710 5.812 1.00 0.00 78 LYS A N 8
ATOM 15505 C CA . LYS A 1 78 ? -16.411 -8.162 5.908 1.00 0.00 78 LYS A CA 8
ATOM 15506 C C . LYS A 1 78 ? -15.461 -8.987 5.031 1.00 0.00 78 LYS A C 8
ATOM 15507 O O . LYS A 1 78 ? -14.967 -10.022 5.474 1.00 0.00 78 LYS A O 8
ATOM 15526 N N . THR A 1 79 ? -15.124 -8.497 3.833 1.00 0.00 79 THR A N 8
ATOM 15527 C CA . THR A 1 79 ? -14.118 -9.117 2.938 1.00 0.00 79 THR A CA 8
ATOM 15528 C C . THR A 1 79 ? -12.694 -9.066 3.528 1.00 0.00 79 THR A C 8
ATOM 15529 O O . THR A 1 79 ? -11.849 -9.901 3.197 1.00 0.00 79 THR A O 8
ATOM 15540 N N . ALA A 1 80 ? -12.431 -8.144 4.461 1.00 0.00 80 ALA A N 8
ATOM 15541 C CA . ALA A 1 80 ? -11.202 -8.065 5.254 1.00 0.00 80 ALA A CA 8
ATOM 15542 C C . ALA A 1 80 ? -11.344 -8.659 6.680 1.00 0.00 80 ALA A C 8
ATOM 15543 O O . ALA A 1 80 ? -10.477 -8.446 7.532 1.00 0.00 80 ALA A O 8
ATOM 15550 N N . GLY A 1 81 ? -12.424 -9.408 6.949 1.00 0.00 81 GLY A N 8
ATOM 15551 C CA . GLY A 1 81 ? -12.658 -10.153 8.197 1.00 0.00 81 GLY A CA 8
ATOM 15552 C C . GLY A 1 81 ? -13.310 -9.366 9.346 1.00 0.00 81 GLY A C 8
ATOM 15553 O O . GLY A 1 81 ? -13.327 -9.853 10.478 1.00 0.00 81 GLY A O 8
ATOM 15557 N N . ILE A 1 82 ? -13.829 -8.161 9.087 1.00 0.00 82 ILE A N 8
ATOM 15558 C CA . ILE A 1 82 ? -14.362 -7.230 10.096 1.00 0.00 82 ILE A CA 8
ATOM 15559 C C . ILE A 1 82 ? -15.878 -7.425 10.293 1.00 0.00 82 ILE A C 8
ATOM 15560 O O . ILE A 1 82 ? -16.641 -7.419 9.324 1.00 0.00 82 ILE A O 8
ATOM 15576 N N . SER A 1 83 ? -16.321 -7.541 11.547 1.00 0.00 83 SER A N 8
ATOM 15577 C CA . SER A 1 83 ? -17.744 -7.563 11.946 1.00 0.00 83 SER A CA 8
ATOM 15578 C C . SER A 1 83 ? -18.318 -6.151 12.155 1.00 0.00 83 SER A C 8
ATOM 15579 O O . SER A 1 83 ? -17.576 -5.199 12.387 1.00 0.00 83 SER A O 8
ATOM 15587 N N . GLU A 1 84 ? -19.647 -5.988 12.139 1.00 0.00 84 GLU A N 8
ATOM 15588 C CA . GLU A 1 84 ? -20.292 -4.661 12.248 1.00 0.00 84 GLU A CA 8
ATOM 15589 C C . GLU A 1 84 ? -19.920 -3.885 13.525 1.00 0.00 84 GLU A C 8
ATOM 15590 O O . GLU A 1 84 ? -19.678 -2.678 13.469 1.00 0.00 84 GLU A O 8
ATOM 15602 N N . LYS A 1 85 ? -19.790 -4.573 14.668 1.00 0.00 85 LYS A N 8
ATOM 15603 C CA . LYS A 1 85 ? -19.346 -3.966 15.935 1.00 0.00 85 LYS A CA 8
ATOM 15604 C C . LYS A 1 85 ? -17.891 -3.498 15.884 1.00 0.00 85 LYS A C 8
ATOM 15605 O O . LYS A 1 85 ? -17.568 -2.436 16.413 1.00 0.00 85 LYS A O 8
ATOM 15624 N N . GLN A 1 86 ? -17.037 -4.250 15.189 1.00 0.00 86 GLN A N 8
ATOM 15625 C CA . GLN A 1 86 ? -15.629 -3.908 14.988 1.00 0.00 86 GLN A CA 8
ATOM 15626 C C . GLN A 1 86 ? -15.484 -2.689 14.062 1.00 0.00 86 GLN A C 8
ATOM 15627 O O . GLN A 1 86 ? -14.714 -1.779 14.361 1.00 0.00 86 GLN A O 8
ATOM 15641 N N . LEU A 1 87 ? -16.281 -2.612 12.987 1.00 0.00 87 LEU A N 8
ATOM 15642 C CA . LEU A 1 87 ? -16.337 -1.451 12.087 1.00 0.00 87 LEU A CA 8
ATOM 15643 C C . LEU A 1 87 ? -16.806 -0.174 12.819 1.00 0.00 87 LEU A C 8
ATOM 15644 O O . LEU A 1 87 ? -16.268 0.908 12.575 1.00 0.00 87 LEU A O 8
ATOM 15660 N N . ARG A 1 88 ? -17.762 -0.301 13.751 1.00 0.00 88 ARG A N 8
ATOM 15661 C CA . ARG A 1 88 ? -18.278 0.813 14.570 1.00 0.00 88 ARG A CA 8
ATOM 15662 C C . ARG A 1 88 ? -17.240 1.357 15.554 1.00 0.00 88 ARG A C 8
ATOM 15663 O O . ARG A 1 88 ? -17.088 2.575 15.656 1.00 0.00 88 ARG A O 8
ATOM 15684 N N . GLU A 1 89 ? -16.500 0.490 16.249 1.00 0.00 89 GLU A N 8
ATOM 15685 C CA . GLU A 1 89 ? -15.496 0.924 17.238 1.00 0.00 89 GLU A CA 8
ATOM 15686 C C . GLU A 1 89 ? -14.154 1.361 16.619 1.00 0.00 89 GLU A C 8
ATOM 15687 O O . GLU A 1 89 ? -13.421 2.142 17.228 1.00 0.00 89 GLU A O 8
ATOM 15699 N N . ALA A 1 90 ? -13.838 0.889 15.408 1.00 0.00 90 ALA A N 8
ATOM 15700 C CA . ALA A 1 90 ? -12.584 1.199 14.711 1.00 0.00 90 ALA A CA 8
ATOM 15701 C C . ALA A 1 90 ? -12.541 2.591 14.042 1.00 0.00 90 ALA A C 8
ATOM 15702 O O . ALA A 1 90 ? -11.451 3.047 13.701 1.00 0.00 90 ALA A O 8
ATOM 15709 N N . ASP A 1 91 ? -13.688 3.260 13.866 1.00 0.00 91 ASP A N 8
ATOM 15710 C CA . ASP A 1 91 ? -13.928 4.583 13.244 1.00 0.00 91 ASP A CA 8
ATOM 15711 C C . ASP A 1 91 ? -13.461 4.791 11.777 1.00 0.00 91 ASP A C 8
ATOM 15712 O O . ASP A 1 91 ? -14.236 5.315 10.977 1.00 0.00 91 ASP A O 8
ATOM 15721 N N . TYR A 1 92 ? -12.261 4.359 11.379 1.00 0.00 92 TYR A N 8
ATOM 15722 C CA . TYR A 1 92 ? -11.837 4.249 9.978 1.00 0.00 92 TYR A CA 8
ATOM 15723 C C . TYR A 1 92 ? -10.922 3.041 9.761 1.00 0.00 92 TYR A C 8
ATOM 15724 O O . TYR A 1 92 ? -10.172 2.638 10.654 1.00 0.00 92 TYR A O 8
ATOM 15742 N N . ILE A 1 93 ? -10.967 2.480 8.554 1.00 0.00 93 ILE A N 8
ATOM 15743 C CA . ILE A 1 93 ? -10.163 1.335 8.131 1.00 0.00 93 ILE A CA 8
ATOM 15744 C C . ILE A 1 93 ? -9.340 1.701 6.891 1.00 0.00 93 ILE A C 8
ATOM 15745 O O . ILE A 1 93 ? -9.865 2.276 5.932 1.00 0.00 93 ILE A O 8
ATOM 15761 N N . ILE A 1 94 ? -8.060 1.327 6.905 1.00 0.00 94 ILE A N 8
ATOM 15762 C CA . ILE A 1 94 ? -7.152 1.402 5.755 1.00 0.00 94 ILE A CA 8
ATOM 15763 C C . ILE A 1 94 ? -6.789 -0.024 5.322 1.00 0.00 94 ILE A C 8
ATOM 15764 O O . ILE A 1 94 ? -6.193 -0.769 6.100 1.00 0.00 94 ILE A O 8
ATOM 15780 N N . LEU A 1 95 ? -7.129 -0.410 4.089 1.00 0.00 95 LEU A N 8
ATOM 15781 C CA . LEU A 1 95 ? -6.786 -1.718 3.507 1.00 0.00 95 LEU A CA 8
ATOM 15782 C C . LEU A 1 95 ? -5.705 -1.511 2.441 1.00 0.00 95 LEU A C 8
ATOM 15783 O O . LEU A 1 95 ? -5.967 -0.890 1.410 1.00 0.00 95 LEU A O 8
ATOM 15799 N N . ILE A 1 96 ? -4.498 -2.017 2.695 1.00 0.00 96 ILE A N 8
ATOM 15800 C CA . ILE A 1 96 ? -3.301 -1.803 1.872 1.00 0.00 96 ILE A CA 8
ATOM 15801 C C . ILE A 1 96 ? -2.979 -3.073 1.075 1.00 0.00 96 ILE A C 8
ATOM 15802 O O . ILE A 1 96 ? -2.784 -4.148 1.647 1.00 0.00 96 ILE A O 8
ATOM 15818 N N . LEU A 1 97 ? -2.917 -2.937 -0.250 1.00 0.00 97 LEU A N 8
ATOM 15819 C CA . LEU A 1 97 ? -2.710 -4.017 -1.213 1.00 0.00 97 LEU A CA 8
ATOM 15820 C C . LEU A 1 97 ? -1.386 -3.769 -1.953 1.00 0.00 97 LEU A C 8
ATOM 15821 O O . LEU A 1 97 ? -1.255 -2.791 -2.694 1.00 0.00 97 LEU A O 8
ATOM 15837 N N . VAL A 1 98 ? -0.397 -4.640 -1.732 1.00 0.00 98 VAL A N 8
ATOM 15838 C CA . VAL A 1 98 ? 0.962 -4.541 -2.305 1.00 0.00 98 VAL A CA 8
ATOM 15839 C C . VAL A 1 98 ? 1.480 -5.910 -2.743 1.00 0.00 98 VAL A C 8
ATOM 15840 O O . VAL A 1 98 ? 0.950 -6.933 -2.312 1.00 0.00 98 VAL A O 8
ATOM 15853 N N . ARG A 1 99 ? 2.535 -5.976 -3.563 1.00 0.00 99 ARG A N 8
ATOM 15854 C CA . ARG A 1 99 ? 3.188 -7.263 -3.883 1.00 0.00 99 ARG A CA 8
ATOM 15855 C C . ARG A 1 99 ? 4.285 -7.655 -2.889 1.00 0.00 99 ARG A C 8
ATOM 15856 O O . ARG A 1 99 ? 4.376 -8.825 -2.519 1.00 0.00 99 ARG A O 8
ATOM 15877 N N . ASP A 1 100 ? 5.068 -6.691 -2.400 1.00 0.00 100 ASP A N 8
ATOM 15878 C CA . ASP A 1 100 ? 6.277 -6.927 -1.593 1.00 0.00 100 ASP A CA 8
ATOM 15879 C C . ASP A 1 100 ? 6.127 -6.487 -0.127 1.00 0.00 100 ASP A C 8
ATOM 15880 O O . ASP A 1 100 ? 5.551 -5.440 0.173 1.00 0.00 100 ASP A O 8
ATOM 15889 N N . GLU A 1 101 ? 6.721 -7.243 0.803 1.00 0.00 101 GLU A N 8
ATOM 15890 C CA . GLU A 1 101 ? 6.737 -6.900 2.238 1.00 0.00 101 GLU A CA 8
ATOM 15891 C C . GLU A 1 101 ? 7.551 -5.629 2.551 1.00 0.00 101 GLU A C 8
ATOM 15892 O O . GLU A 1 101 ? 7.232 -4.904 3.494 1.00 0.00 101 GLU A O 8
ATOM 15904 N N . LYS A 1 102 ? 8.553 -5.298 1.721 1.00 0.00 102 LYS A N 8
ATOM 15905 C CA . LYS A 1 102 ? 9.321 -4.042 1.813 1.00 0.00 102 LYS A CA 8
ATOM 15906 C C . LYS A 1 102 ? 8.446 -2.821 1.510 1.00 0.00 102 LYS A C 8
ATOM 15907 O O . LYS A 1 102 ? 8.553 -1.801 2.191 1.00 0.00 102 LYS A O 8
ATOM 15926 N N . LYS A 1 103 ? 7.525 -2.947 0.546 1.00 0.00 103 LYS A N 8
ATOM 15927 C CA . LYS A 1 103 ? 6.534 -1.912 0.195 1.00 0.00 103 LYS A CA 8
ATOM 15928 C C . LYS A 1 103 ? 5.479 -1.768 1.292 1.00 0.00 103 LYS A C 8
ATOM 15929 O O . LYS A 1 103 ? 5.145 -0.642 1.660 1.00 0.00 103 LYS A O 8
ATOM 15948 N N . ALA A 1 104 ? 5.048 -2.879 1.900 1.00 0.00 104 ALA A N 8
ATOM 15949 C CA . ALA A 1 104 ? 4.192 -2.850 3.089 1.00 0.00 104 ALA A CA 8
ATOM 15950 C C . ALA A 1 104 ? 4.862 -2.117 4.264 1.00 0.00 104 ALA A C 8
ATOM 15951 O O . ALA A 1 104 ? 4.253 -1.212 4.836 1.00 0.00 104 ALA A O 8
ATOM 15958 N N . LYS A 1 105 ? 6.130 -2.428 4.588 1.00 0.00 105 LYS A N 8
ATOM 15959 C CA . LYS A 1 105 ? 6.844 -1.752 5.687 1.00 0.00 105 LYS A CA 8
ATOM 15960 C C . LYS A 1 105 ? 7.149 -0.280 5.384 1.00 0.00 105 LYS A C 8
ATOM 15961 O O . LYS A 1 105 ? 7.083 0.534 6.299 1.00 0.00 105 LYS A O 8
ATOM 15980 N N . LYS A 1 106 ? 7.408 0.110 4.129 1.00 0.00 106 LYS A N 8
ATOM 15981 C CA . LYS A 1 106 ? 7.550 1.537 3.762 1.00 0.00 106 LYS A CA 8
ATOM 15982 C C . LYS A 1 106 ? 6.240 2.303 3.961 1.00 0.00 106 LYS A C 8
ATOM 15983 O O . LYS A 1 106 ? 6.270 3.446 4.416 1.00 0.00 106 LYS A O 8
ATOM 16002 N N . PHE A 1 107 ? 5.097 1.678 3.688 1.00 0.00 107 PHE A N 8
ATOM 16003 C CA . PHE A 1 107 ? 3.789 2.278 3.955 1.00 0.00 107 PHE A CA 8
ATOM 16004 C C . PHE A 1 107 ? 3.515 2.376 5.463 1.00 0.00 107 PHE A C 8
ATOM 16005 O O . PHE A 1 107 ? 3.125 3.433 5.966 1.00 0.00 107 PHE A O 8
ATOM 16022 N N . ALA A 1 108 ? 3.802 1.297 6.194 1.00 0.00 108 ALA A N 8
ATOM 16023 C CA . ALA A 1 108 ? 3.675 1.230 7.645 1.00 0.00 108 ALA A CA 8
ATOM 16024 C C . ALA A 1 108 ? 4.601 2.213 8.373 1.00 0.00 108 ALA A C 8
ATOM 16025 O O . ALA A 1 108 ? 4.199 2.774 9.380 1.00 0.00 108 ALA A O 8
ATOM 16032 N N . ASP A 1 109 ? 5.809 2.477 7.871 1.00 0.00 109 ASP A N 8
ATOM 16033 C CA . ASP A 1 109 ? 6.742 3.470 8.424 1.00 0.00 109 ASP A CA 8
ATOM 16034 C C . ASP A 1 109 ? 6.138 4.888 8.433 1.00 0.00 109 ASP A C 8
ATOM 16035 O O . ASP A 1 109 ? 6.241 5.612 9.427 1.00 0.00 109 ASP A O 8
ATOM 16044 N N . SER A 1 110 ? 5.451 5.259 7.352 1.00 0.00 110 SER A N 8
ATOM 16045 C CA . SER A 1 110 ? 4.811 6.573 7.215 1.00 0.00 110 SER A CA 8
ATOM 16046 C C . SER A 1 110 ? 3.520 6.666 8.038 1.00 0.00 110 SER A C 8
ATOM 16047 O O . SER A 1 110 ? 3.317 7.639 8.767 1.00 0.00 110 SER A O 8
ATOM 16055 N N . LEU A 1 111 ? 2.678 5.626 8.004 1.00 0.00 111 LEU A N 8
ATOM 16056 C CA . LEU A 1 111 ? 1.482 5.532 8.851 1.00 0.00 111 LEU A CA 8
ATOM 16057 C C . LEU A 1 111 ? 1.793 5.398 10.357 1.00 0.00 111 LEU A C 8
ATOM 16058 O O . LEU A 1 111 ? 1.035 5.924 11.175 1.00 0.00 111 LEU A O 8
ATOM 16074 N N . ARG A 1 112 ? 2.919 4.776 10.748 1.00 0.00 112 ARG A N 8
ATOM 16075 C CA . ARG A 1 112 ? 3.423 4.785 12.136 1.00 0.00 112 ARG A CA 8
ATOM 16076 C C . ARG A 1 112 ? 3.704 6.216 12.583 1.00 0.00 112 ARG A C 8
ATOM 16077 O O . ARG A 1 112 ? 3.139 6.639 13.588 1.00 0.00 112 ARG A O 8
ATOM 16098 N N . LYS A 1 113 ? 4.474 6.986 11.802 1.00 0.00 113 LYS A N 8
ATOM 16099 C CA . LYS A 1 113 ? 4.836 8.385 12.112 1.00 0.00 113 LYS A CA 8
ATOM 16100 C C . LYS A 1 113 ? 3.608 9.298 12.228 1.00 0.00 113 LYS A C 8
ATOM 16101 O O . LYS A 1 113 ? 3.583 10.167 13.101 1.00 0.00 113 LYS A O 8
ATOM 16120 N N . LYS A 1 114 ? 2.572 9.069 11.408 1.00 0.00 114 LYS A N 8
ATOM 16121 C CA . LYS A 1 114 ? 1.265 9.755 11.489 1.00 0.00 114 LYS A CA 8
ATOM 16122 C C . LYS A 1 114 ? 0.614 9.578 12.871 1.00 0.00 114 LYS A C 8
ATOM 16123 O O . LYS A 1 114 ? 0.107 10.548 13.435 1.00 0.00 114 LYS A O 8
ATOM 16142 N N . GLY A 1 115 ? 0.670 8.368 13.432 1.00 0.00 115 GLY A N 8
ATOM 16143 C CA . GLY A 1 115 ? 0.184 8.045 14.779 1.00 0.00 115 GLY A CA 8
ATOM 16144 C C . GLY A 1 115 ? 1.118 8.515 15.907 1.00 0.00 115 GLY A C 8
ATOM 16145 O O . GLY A 1 115 ? 0.746 9.391 16.693 1.00 0.00 115 GLY A O 8
ATOM 16149 N N . SER A 1 116 ? 2.324 7.940 15.978 1.00 0.00 116 SER A N 8
ATOM 16150 C CA . SER A 1 116 ? 3.310 8.128 17.059 1.00 0.00 116 SER A CA 8
ATOM 16151 C C . SER A 1 116 ? 4.754 8.017 16.552 1.00 0.00 116 SER A C 8
ATOM 16152 O O . SER A 1 116 ? 5.071 7.175 15.710 1.00 0.00 116 SER A O 8
ATOM 16160 N N . LEU A 1 117 ? 5.667 8.810 17.123 1.00 0.00 117 LEU A N 8
ATOM 16161 C CA . LEU A 1 117 ? 7.109 8.767 16.832 1.00 0.00 117 LEU A CA 8
ATOM 16162 C C . LEU A 1 117 ? 7.782 7.636 17.644 1.00 0.00 117 LEU A C 8
ATOM 16163 O O . LEU A 1 117 ? 8.604 7.870 18.532 1.00 0.00 117 LEU A O 8
ATOM 16179 N N . GLU A 1 118 ? 7.374 6.394 17.369 1.00 0.00 118 GLU A N 8
ATOM 16180 C CA . GLU A 1 118 ? 7.741 5.182 18.116 1.00 0.00 118 GLU A CA 8
ATOM 16181 C C . GLU A 1 118 ? 8.626 4.228 17.288 1.00 0.00 118 GLU A C 8
ATOM 16182 O O . GLU A 1 118 ? 8.279 3.866 16.160 1.00 0.00 118 GLU A O 8
ATOM 16194 N N . HIS A 1 119 ? 9.730 3.766 17.885 1.00 0.00 119 HIS A N 8
ATOM 16195 C CA . HIS A 1 119 ? 10.576 2.681 17.378 1.00 0.00 119 HIS A CA 8
ATOM 16196 C C . HIS A 1 119 ? 11.191 1.895 18.553 1.00 0.00 119 HIS A C 8
ATOM 16197 O O . HIS A 1 119 ? 11.918 2.461 19.374 1.00 0.00 119 HIS A O 8
ATOM 16211 N N . HIS A 1 120 ? 10.910 0.589 18.628 1.00 0.00 120 HIS A N 8
ATOM 16212 C CA . HIS A 1 120 ? 11.502 -0.337 19.601 1.00 0.00 120 HIS A CA 8
ATOM 16213 C C . HIS A 1 120 ? 11.488 -1.774 19.043 1.00 0.00 120 HIS A C 8
ATOM 16214 O O . HIS A 1 120 ? 10.453 -2.446 19.047 1.00 0.00 120 HIS A O 8
ATOM 16228 N N . HIS A 1 121 ? 12.634 -2.239 18.535 1.00 0.00 121 HIS A N 8
ATOM 16229 C CA . HIS A 1 121 ? 12.815 -3.581 17.969 1.00 0.00 121 HIS A CA 8
ATOM 16230 C C . HIS A 1 121 ? 14.291 -4.025 18.025 1.00 0.00 121 HIS A C 8
ATOM 16231 O O . HIS A 1 121 ? 15.193 -3.198 18.181 1.00 0.00 121 HIS A O 8
ATOM 16245 N N . HIS A 1 122 ? 14.552 -5.321 17.826 1.00 0.00 122 HIS A N 8
ATOM 16246 C CA . HIS A 1 122 ? 15.893 -5.914 17.685 1.00 0.00 122 HIS A CA 8
ATOM 16247 C C . HIS A 1 122 ? 16.507 -5.645 16.288 1.00 0.00 122 HIS A C 8
ATOM 16248 O O . HIS A 1 122 ? 16.969 -6.556 15.595 1.00 0.00 122 HIS A O 8
ATOM 16262 N N . HIS A 1 123 ? 16.468 -4.383 15.848 1.00 0.00 123 HIS A N 8
ATOM 16263 C CA . HIS A 1 123 ? 16.873 -3.934 14.508 1.00 0.00 123 HIS A CA 8
ATOM 16264 C C . HIS A 1 123 ? 18.404 -3.940 14.294 1.00 0.00 123 HIS A C 8
ATOM 16265 O O . HIS A 1 123 ? 18.874 -4.079 13.161 1.00 0.00 123 HIS A O 8
ATOM 16279 N N . HIS A 1 124 ? 19.178 -3.826 15.381 1.00 0.00 124 HIS A N 8
ATOM 16280 C CA . HIS A 1 124 ? 20.648 -3.905 15.425 1.00 0.00 124 HIS A CA 8
ATOM 16281 C C . HIS A 1 124 ? 21.159 -4.550 16.734 1.00 0.00 124 HIS A C 8
ATOM 16282 O O . HIS A 1 124 ? 22.288 -5.090 16.725 1.00 0.00 124 HIS A O 8
ATOM 16297 N N . GLY A 1 1 ? -9.354 3.433 14.478 1.00 0.00 1 GLY A N 9
ATOM 16298 C CA . GLY A 1 1 ? -9.122 2.851 13.137 1.00 0.00 1 GLY A CA 9
ATOM 16299 C C . GLY A 1 1 ? -8.193 1.654 13.192 1.00 0.00 1 GLY A C 9
ATOM 16300 O O . GLY A 1 1 ? -7.430 1.506 14.148 1.00 0.00 1 GLY A O 9
ATOM 16306 N N . GLN A 1 2 ? -8.236 0.801 12.166 1.00 0.00 2 GLN A N 9
ATOM 16307 C CA . GLN A 1 2 ? -7.342 -0.361 12.018 1.00 0.00 2 GLN A CA 9
ATOM 16308 C C . GLN A 1 2 ? -6.846 -0.553 10.575 1.00 0.00 2 GLN A C 9
ATOM 16309 O O . GLN A 1 2 ? -7.515 -0.165 9.615 1.00 0.00 2 GLN A O 9
ATOM 16323 N N . ILE A 1 3 ? -5.661 -1.156 10.432 1.00 0.00 3 ILE A N 9
ATOM 16324 C CA . ILE A 1 3 ? -4.948 -1.338 9.157 1.00 0.00 3 ILE A CA 9
ATOM 16325 C C . ILE A 1 3 ? -4.689 -2.830 8.912 1.00 0.00 3 ILE A C 9
ATOM 16326 O O . ILE A 1 3 ? -4.348 -3.568 9.840 1.00 0.00 3 ILE A O 9
ATOM 16342 N N . GLN A 1 4 ? -4.830 -3.268 7.663 1.00 0.00 4 GLN A N 9
ATOM 16343 C CA . GLN A 1 4 ? -4.482 -4.609 7.173 1.00 0.00 4 GLN A CA 9
ATOM 16344 C C . GLN A 1 4 ? -3.673 -4.534 5.870 1.00 0.00 4 GLN A C 9
ATOM 16345 O O . GLN A 1 4 ? -3.772 -3.564 5.114 1.00 0.00 4 GLN A O 9
ATOM 16359 N N . TYR A 1 5 ? -2.896 -5.584 5.601 1.00 0.00 5 TYR A N 9
ATOM 16360 C CA . TYR A 1 5 ? -1.939 -5.658 4.487 1.00 0.00 5 TYR A CA 9
ATOM 16361 C C . TYR A 1 5 ? -2.017 -7.016 3.774 1.00 0.00 5 TYR A C 9
ATOM 16362 O O . TYR A 1 5 ? -2.068 -8.059 4.434 1.00 0.00 5 TYR A O 9
ATOM 16380 N N . PHE A 1 6 ? -1.982 -7.012 2.439 1.00 0.00 6 PHE A N 9
ATOM 16381 C CA . PHE A 1 6 ? -2.058 -8.215 1.599 1.00 0.00 6 PHE A CA 9
ATOM 16382 C C . PHE A 1 6 ? -1.066 -8.140 0.426 1.00 0.00 6 PHE A C 9
ATOM 16383 O O . PHE A 1 6 ? -0.903 -7.088 -0.200 1.00 0.00 6 PHE A O 9
ATOM 16400 N N . ASN A 1 7 ? -0.418 -9.265 0.114 1.00 0.00 7 ASN A N 9
ATOM 16401 C CA . ASN A 1 7 ? 0.615 -9.364 -0.921 1.00 0.00 7 ASN A CA 9
ATOM 16402 C C . ASN A 1 7 ? 0.033 -10.016 -2.185 1.00 0.00 7 ASN A C 9
ATOM 16403 O O . ASN A 1 7 ? -0.487 -11.128 -2.102 1.00 0.00 7 ASN A O 9
ATOM 16414 N N . VAL A 1 8 ? 0.132 -9.386 -3.362 1.00 0.00 8 VAL A N 9
ATOM 16415 C CA . VAL A 1 8 ? -0.546 -9.896 -4.575 1.00 0.00 8 VAL A CA 9
ATOM 16416 C C . VAL A 1 8 ? -0.022 -11.273 -5.020 1.00 0.00 8 VAL A C 9
ATOM 16417 O O . VAL A 1 8 ? -0.804 -12.123 -5.441 1.00 0.00 8 VAL A O 9
ATOM 16430 N N . ASP A 1 9 ? 1.282 -11.527 -4.889 1.00 0.00 9 ASP A N 9
ATOM 16431 C CA . ASP A 1 9 ? 1.909 -12.789 -5.318 1.00 0.00 9 ASP A CA 9
ATOM 16432 C C . ASP A 1 9 ? 1.727 -13.951 -4.321 1.00 0.00 9 ASP A C 9
ATOM 16433 O O . ASP A 1 9 ? 1.779 -15.116 -4.721 1.00 0.00 9 ASP A O 9
ATOM 16442 N N . GLU A 1 10 ? 1.490 -13.660 -3.036 1.00 0.00 10 GLU A N 9
ATOM 16443 C CA . GLU A 1 10 ? 1.345 -14.668 -1.968 1.00 0.00 10 GLU A CA 9
ATOM 16444 C C . GLU A 1 10 ? -0.115 -14.889 -1.533 1.00 0.00 10 GLU A C 9
ATOM 16445 O O . GLU A 1 10 ? -0.471 -15.984 -1.093 1.00 0.00 10 GLU A O 9
ATOM 16457 N N . ASN A 1 11 ? -0.967 -13.867 -1.676 1.00 0.00 11 ASN A N 9
ATOM 16458 C CA . ASN A 1 11 ? -2.401 -13.885 -1.370 1.00 0.00 11 ASN A CA 9
ATOM 16459 C C . ASN A 1 11 ? -3.266 -13.562 -2.625 1.00 0.00 11 ASN A C 9
ATOM 16460 O O . ASN A 1 11 ? -4.138 -12.691 -2.548 1.00 0.00 11 ASN A O 9
ATOM 16471 N N . PRO A 1 12 ? -3.071 -14.222 -3.789 1.00 0.00 12 PRO A N 9
ATOM 16472 C CA . PRO A 1 12 ? -3.687 -13.805 -5.056 1.00 0.00 12 PRO A CA 9
ATOM 16473 C C . PRO A 1 12 ? -5.217 -13.756 -5.028 1.00 0.00 12 PRO A C 9
ATOM 16474 O O . PRO A 1 12 ? -5.810 -12.775 -5.470 1.00 0.00 12 PRO A O 9
ATOM 16485 N N . GLU A 1 13 ? -5.868 -14.777 -4.465 1.00 0.00 13 GLU A N 9
ATOM 16486 C CA . GLU A 1 13 ? -7.334 -14.849 -4.388 1.00 0.00 13 GLU A CA 9
ATOM 16487 C C . GLU A 1 13 ? -7.927 -13.836 -3.395 1.00 0.00 13 GLU A C 9
ATOM 16488 O O . GLU A 1 13 ? -9.015 -13.310 -3.626 1.00 0.00 13 GLU A O 9
ATOM 16500 N N . GLN A 1 14 ? -7.191 -13.504 -2.330 1.00 0.00 14 GLN A N 9
ATOM 16501 C CA . GLN A 1 14 ? -7.566 -12.463 -1.366 1.00 0.00 14 GLN A CA 9
ATOM 16502 C C . GLN A 1 14 ? -7.536 -11.073 -2.011 1.00 0.00 14 GLN A C 9
ATOM 16503 O O . GLN A 1 14 ? -8.505 -10.321 -1.896 1.00 0.00 14 GLN A O 9
ATOM 16517 N N . VAL A 1 15 ? -6.460 -10.739 -2.734 1.00 0.00 15 VAL A N 9
ATOM 16518 C CA . VAL A 1 15 ? -6.365 -9.461 -3.461 1.00 0.00 15 VAL A CA 9
ATOM 16519 C C . VAL A 1 15 ? -7.412 -9.404 -4.571 1.00 0.00 15 VAL A C 9
ATOM 16520 O O . VAL A 1 15 ? -8.151 -8.427 -4.651 1.00 0.00 15 VAL A O 9
ATOM 16533 N N . ARG A 1 16 ? -7.568 -10.472 -5.366 1.00 0.00 16 ARG A N 9
ATOM 16534 C CA . ARG A 1 16 ? -8.603 -10.569 -6.409 1.00 0.00 16 ARG A CA 9
ATOM 16535 C C . ARG A 1 16 ? -10.009 -10.332 -5.845 1.00 0.00 16 ARG A C 9
ATOM 16536 O O . ARG A 1 16 ? -10.754 -9.534 -6.415 1.00 0.00 16 ARG A O 9
ATOM 16557 N N . LYS A 1 17 ? -10.342 -10.918 -4.687 1.00 0.00 17 LYS A N 9
ATOM 16558 C CA . LYS A 1 17 ? -11.621 -10.670 -4.002 1.00 0.00 17 LYS A CA 9
ATOM 16559 C C . LYS A 1 17 ? -11.752 -9.226 -3.508 1.00 0.00 17 LYS A C 9
ATOM 16560 O O . LYS A 1 17 ? -12.814 -8.643 -3.694 1.00 0.00 17 LYS A O 9
ATOM 16579 N N . LEU A 1 18 ? -10.701 -8.606 -2.963 1.00 0.00 18 LEU A N 9
ATOM 16580 C CA . LEU A 1 18 ? -10.726 -7.188 -2.567 1.00 0.00 18 LEU A CA 9
ATOM 16581 C C . LEU A 1 18 ? -10.941 -6.235 -3.762 1.00 0.00 18 LEU A C 9
ATOM 16582 O O . LEU A 1 18 ? -11.657 -5.245 -3.625 1.00 0.00 18 LEU A O 9
ATOM 16598 N N . ILE A 1 19 ? -10.398 -6.540 -4.944 1.00 0.00 19 ILE A N 9
ATOM 16599 C CA . ILE A 1 19 ? -10.661 -5.767 -6.171 1.00 0.00 19 ILE A CA 9
ATOM 16600 C C . ILE A 1 19 ? -12.110 -5.971 -6.657 1.00 0.00 19 ILE A C 9
ATOM 16601 O O . ILE A 1 19 ? -12.829 -5.002 -6.903 1.00 0.00 19 ILE A O 9
ATOM 16617 N N . GLU A 1 20 ? -12.586 -7.216 -6.739 1.00 0.00 20 GLU A N 9
ATOM 16618 C CA . GLU A 1 20 ? -13.945 -7.524 -7.218 1.00 0.00 20 GLU A CA 9
ATOM 16619 C C . GLU A 1 20 ? -15.057 -7.051 -6.261 1.00 0.00 20 GLU A C 9
ATOM 16620 O O . GLU A 1 20 ? -16.084 -6.548 -6.718 1.00 0.00 20 GLU A O 9
ATOM 16632 N N . GLN A 1 21 ? -14.857 -7.140 -4.941 1.00 0.00 21 GLN A N 9
ATOM 16633 C CA . GLN A 1 21 ? -15.818 -6.665 -3.927 1.00 0.00 21 GLN A CA 9
ATOM 16634 C C . GLN A 1 21 ? -15.893 -5.130 -3.856 1.00 0.00 21 GLN A C 9
ATOM 16635 O O . GLN A 1 21 ? -16.909 -4.587 -3.417 1.00 0.00 21 GLN A O 9
ATOM 16649 N N . ALA A 1 22 ? -14.863 -4.426 -4.338 1.00 0.00 22 ALA A N 9
ATOM 16650 C CA . ALA A 1 22 ? -14.890 -2.980 -4.550 1.00 0.00 22 ALA A CA 9
ATOM 16651 C C . ALA A 1 22 ? -15.622 -2.588 -5.860 1.00 0.00 22 ALA A C 9
ATOM 16652 O O . ALA A 1 22 ? -15.844 -1.403 -6.115 1.00 0.00 22 ALA A O 9
ATOM 16659 N N . GLY A 1 23 ? -15.988 -3.564 -6.703 1.00 0.00 23 GLY A N 9
ATOM 16660 C CA . GLY A 1 23 ? -16.630 -3.355 -8.007 1.00 0.00 23 GLY A CA 9
ATOM 16661 C C . GLY A 1 23 ? -15.652 -3.068 -9.155 1.00 0.00 23 GLY A C 9
ATOM 16662 O O . GLY A 1 23 ? -16.038 -2.430 -10.137 1.00 0.00 23 GLY A O 9
ATOM 16666 N N . LEU A 1 24 ? -14.391 -3.499 -9.031 1.00 0.00 24 LEU A N 9
ATOM 16667 C CA . LEU A 1 24 ? -13.300 -3.236 -9.980 1.00 0.00 24 LEU A CA 9
ATOM 16668 C C . LEU A 1 24 ? -12.798 -4.530 -10.654 1.00 0.00 24 LEU A C 9
ATOM 16669 O O . LEU A 1 24 ? -13.089 -5.640 -10.203 1.00 0.00 24 LEU A O 9
ATOM 16685 N N . ASP A 1 25 ? -12.056 -4.386 -11.756 1.00 0.00 25 ASP A N 9
ATOM 16686 C CA . ASP A 1 25 ? -11.464 -5.496 -12.520 1.00 0.00 25 ASP A CA 9
ATOM 16687 C C . ASP A 1 25 ? -9.933 -5.603 -12.294 1.00 0.00 25 ASP A C 9
ATOM 16688 O O . ASP A 1 25 ? -9.228 -4.601 -12.451 1.00 0.00 25 ASP A O 9
ATOM 16697 N N . PRO A 1 26 ? -9.386 -6.786 -11.940 1.00 0.00 26 PRO A N 9
ATOM 16698 C CA . PRO A 1 26 ? -7.967 -6.944 -11.596 1.00 0.00 26 PRO A CA 9
ATOM 16699 C C . PRO A 1 26 ? -7.028 -6.935 -12.814 1.00 0.00 26 PRO A C 9
ATOM 16700 O O . PRO A 1 26 ? -5.906 -6.436 -12.717 1.00 0.00 26 PRO A O 9
ATOM 16711 N N . ASP A 1 27 ? -7.465 -7.465 -13.960 1.00 0.00 27 ASP A N 9
ATOM 16712 C CA . ASP A 1 27 ? -6.688 -7.474 -15.208 1.00 0.00 27 ASP A CA 9
ATOM 16713 C C . ASP A 1 27 ? -6.597 -6.077 -15.851 1.00 0.00 27 ASP A C 9
ATOM 16714 O O . ASP A 1 27 ? -5.555 -5.705 -16.394 1.00 0.00 27 ASP A O 9
ATOM 16723 N N . GLU A 1 28 ? -7.646 -5.259 -15.728 1.00 0.00 28 GLU A N 9
ATOM 16724 C CA . GLU A 1 28 ? -7.627 -3.843 -16.124 1.00 0.00 28 GLU A CA 9
ATOM 16725 C C . GLU A 1 28 ? -6.681 -3.004 -15.238 1.00 0.00 28 GLU A C 9
ATOM 16726 O O . GLU A 1 28 ? -6.047 -2.062 -15.720 1.00 0.00 28 GLU A O 9
ATOM 16738 N N . LEU A 1 29 ? -6.526 -3.379 -13.962 1.00 0.00 29 LEU A N 9
ATOM 16739 C CA . LEU A 1 29 ? -5.631 -2.738 -12.986 1.00 0.00 29 LEU A CA 9
ATOM 16740 C C . LEU A 1 29 ? -4.215 -3.359 -12.929 1.00 0.00 29 LEU A C 9
ATOM 16741 O O . LEU A 1 29 ? -3.469 -3.102 -11.982 1.00 0.00 29 LEU A O 9
ATOM 16757 N N . ARG A 1 30 ? -3.797 -4.110 -13.961 1.00 0.00 30 ARG A N 9
ATOM 16758 C CA . ARG A 1 30 ? -2.452 -4.722 -14.081 1.00 0.00 30 ARG A CA 9
ATOM 16759 C C . ARG A 1 30 ? -1.299 -3.704 -14.014 1.00 0.00 30 ARG A C 9
ATOM 16760 O O . ARG A 1 30 ? -0.192 -4.050 -13.604 1.00 0.00 30 ARG A O 9
ATOM 16781 N N . GLU A 1 31 ? -1.555 -2.448 -14.381 1.00 0.00 31 GLU A N 9
ATOM 16782 C CA . GLU A 1 31 ? -0.583 -1.344 -14.324 1.00 0.00 31 GLU A CA 9
ATOM 16783 C C . GLU A 1 31 ? -0.253 -0.885 -12.882 1.00 0.00 31 GLU A C 9
ATOM 16784 O O . GLU A 1 31 ? 0.815 -0.317 -12.645 1.00 0.00 31 GLU A O 9
ATOM 16796 N N . ALA A 1 32 ? -1.135 -1.147 -11.909 1.00 0.00 32 ALA A N 9
ATOM 16797 C CA . ALA A 1 32 ? -0.962 -0.771 -10.504 1.00 0.00 32 ALA A CA 9
ATOM 16798 C C . ALA A 1 32 ? -0.246 -1.861 -9.677 1.00 0.00 32 ALA A C 9
ATOM 16799 O O . ALA A 1 32 ? -0.450 -3.059 -9.890 1.00 0.00 32 ALA A O 9
ATOM 16806 N N . GLU A 1 33 ? 0.564 -1.448 -8.696 1.00 0.00 33 GLU A N 9
ATOM 16807 C CA . GLU A 1 33 ? 1.286 -2.327 -7.766 1.00 0.00 33 GLU A CA 9
ATOM 16808 C C . GLU A 1 33 ? 1.090 -1.935 -6.286 1.00 0.00 33 GLU A C 9
ATOM 16809 O O . GLU A 1 33 ? 1.168 -2.800 -5.412 1.00 0.00 33 GLU A O 9
ATOM 16821 N N . VAL A 1 34 ? 0.767 -0.666 -6.002 1.00 0.00 34 VAL A N 9
ATOM 16822 C CA . VAL A 1 34 ? 0.340 -0.180 -4.679 1.00 0.00 34 VAL A CA 9
ATOM 16823 C C . VAL A 1 34 ? -1.078 0.381 -4.784 1.00 0.00 34 VAL A C 9
ATOM 16824 O O . VAL A 1 34 ? -1.310 1.376 -5.476 1.00 0.00 34 VAL A O 9
ATOM 16837 N N . ILE A 1 35 ? -2.019 -0.243 -4.073 1.00 0.00 35 ILE A N 9
ATOM 16838 C CA . ILE A 1 35 ? -3.441 0.128 -4.047 1.00 0.00 35 ILE A CA 9
ATOM 16839 C C . ILE A 1 35 ? -3.911 0.162 -2.592 1.00 0.00 35 ILE A C 9
ATOM 16840 O O . ILE A 1 35 ? -3.659 -0.784 -1.847 1.00 0.00 35 ILE A O 9
ATOM 16856 N N . ILE A 1 36 ? -4.590 1.235 -2.177 1.00 0.00 36 ILE A N 9
ATOM 16857 C CA . ILE A 1 36 ? -5.181 1.349 -0.838 1.00 0.00 36 ILE A CA 9
ATOM 16858 C C . ILE A 1 36 ? -6.695 1.546 -0.917 1.00 0.00 36 ILE A C 9
ATOM 16859 O O . ILE A 1 36 ? -7.208 2.332 -1.719 1.00 0.00 36 ILE A O 9
ATOM 16875 N N . ILE A 1 37 ? -7.395 0.826 -0.047 1.00 0.00 37 ILE A N 9
ATOM 16876 C CA . ILE A 1 37 ? -8.827 0.931 0.215 1.00 0.00 37 ILE A CA 9
ATOM 16877 C C . ILE A 1 37 ? -9.009 1.713 1.518 1.00 0.00 37 ILE A C 9
ATOM 16878 O O . ILE A 1 37 ? -8.548 1.264 2.571 1.00 0.00 37 ILE A O 9
ATOM 16894 N N . ILE A 1 38 ? -9.683 2.864 1.457 1.00 0.00 38 ILE A N 9
ATOM 16895 C CA . ILE A 1 38 ? -10.032 3.678 2.632 1.00 0.00 38 ILE A CA 9
ATOM 16896 C C . ILE A 1 38 ? -11.543 3.621 2.866 1.00 0.00 38 ILE A C 9
ATOM 16897 O O . ILE A 1 38 ? -12.333 3.948 1.974 1.00 0.00 38 ILE A O 9
ATOM 16913 N N . ILE A 1 39 ? -11.938 3.211 4.074 1.00 0.00 39 ILE A N 9
ATOM 16914 C CA . ILE A 1 39 ? -13.338 3.032 4.474 1.00 0.00 39 ILE A CA 9
ATOM 16915 C C . ILE A 1 39 ? -13.560 3.682 5.846 1.00 0.00 39 ILE A C 9
ATOM 16916 O O . ILE A 1 39 ? -12.937 3.264 6.816 1.00 0.00 39 ILE A O 9
ATOM 16932 N N . SER A 1 40 ? -14.439 4.682 5.958 1.00 0.00 40 SER A N 9
ATOM 16933 C CA . SER A 1 40 ? -14.848 5.264 7.254 1.00 0.00 40 SER A CA 9
ATOM 16934 C C . SER A 1 40 ? -16.361 5.484 7.334 1.00 0.00 40 SER A C 9
ATOM 16935 O O . SER A 1 40 ? -17.053 5.479 6.316 1.00 0.00 40 SER A O 9
ATOM 16943 N N . ARG A 1 41 ? -16.907 5.675 8.539 1.00 0.00 41 ARG A N 9
ATOM 16944 C CA . ARG A 1 41 ? -18.349 5.905 8.742 1.00 0.00 41 ARG A CA 9
ATOM 16945 C C . ARG A 1 41 ? -18.812 7.307 8.335 1.00 0.00 41 ARG A C 9
ATOM 16946 O O . ARG A 1 41 ? -19.905 7.428 7.782 1.00 0.00 41 ARG A O 9
ATOM 16967 N N . THR A 1 42 ? -17.979 8.335 8.517 1.00 0.00 42 THR A N 9
ATOM 16968 C CA . THR A 1 42 ? -18.239 9.707 8.033 1.00 0.00 42 THR A CA 9
ATOM 16969 C C . THR A 1 42 ? -17.366 10.037 6.818 1.00 0.00 42 THR A C 9
ATOM 16970 O O . THR A 1 42 ? -16.208 9.608 6.767 1.00 0.00 42 THR A O 9
ATOM 16981 N N . PRO A 1 43 ? -17.865 10.807 5.829 1.00 0.00 43 PRO A N 9
ATOM 16982 C CA . PRO A 1 43 ? -17.054 11.199 4.679 1.00 0.00 43 PRO A CA 9
ATOM 16983 C C . PRO A 1 43 ? -15.886 12.120 5.067 1.00 0.00 43 PRO A C 9
ATOM 16984 O O . PRO A 1 43 ? -14.826 12.058 4.450 1.00 0.00 43 PRO A O 9
ATOM 16995 N N . GLU A 1 44 ? -16.040 12.919 6.130 1.00 0.00 44 GLU A N 9
ATOM 16996 C CA . GLU A 1 44 ? -15.004 13.837 6.621 1.00 0.00 44 GLU A CA 9
ATOM 16997 C C . GLU A 1 44 ? -13.800 13.100 7.236 1.00 0.00 44 GLU A C 9
ATOM 16998 O O . GLU A 1 44 ? -12.657 13.505 7.020 1.00 0.00 44 GLU A O 9
ATOM 17010 N N . GLN A 1 45 ? -14.019 11.982 7.942 1.00 0.00 45 GLN A N 9
ATOM 17011 C CA . GLN A 1 45 ? -12.917 11.129 8.405 1.00 0.00 45 GLN A CA 9
ATOM 17012 C C . GLN A 1 45 ? -12.288 10.336 7.248 1.00 0.00 45 GLN A C 9
ATOM 17013 O O . GLN A 1 45 ? -11.072 10.139 7.231 1.00 0.00 45 GLN A O 9
ATOM 17027 N N . LEU A 1 46 ? -13.080 9.925 6.250 1.00 0.00 46 LEU A N 9
ATOM 17028 C CA . LEU A 1 46 ? -12.608 9.182 5.087 1.00 0.00 46 LEU A CA 9
ATOM 17029 C C . LEU A 1 46 ? -11.687 10.072 4.219 1.00 0.00 46 LEU A C 9
ATOM 17030 O O . LEU A 1 46 ? -10.602 9.634 3.836 1.00 0.00 46 LEU A O 9
ATOM 17046 N N . GLU A 1 47 ? -12.052 11.332 3.960 1.00 0.00 47 GLU A N 9
ATOM 17047 C CA . GLU A 1 47 ? -11.286 12.200 3.052 1.00 0.00 47 GLU A CA 9
ATOM 17048 C C . GLU A 1 47 ? -9.918 12.620 3.618 1.00 0.00 47 GLU A C 9
ATOM 17049 O O . GLU A 1 47 ? -8.949 12.736 2.867 1.00 0.00 47 GLU A O 9
ATOM 17061 N N . LYS A 1 48 ? -9.802 12.769 4.946 1.00 0.00 48 LYS A N 9
ATOM 17062 C CA . LYS A 1 48 ? -8.516 12.993 5.635 1.00 0.00 48 LYS A CA 9
ATOM 17063 C C . LYS A 1 48 ? -7.548 11.828 5.415 1.00 0.00 48 LYS A C 9
ATOM 17064 O O . LYS A 1 48 ? -6.374 12.039 5.110 1.00 0.00 48 LYS A O 9
ATOM 17083 N N . LEU A 1 49 ? -8.049 10.597 5.528 1.00 0.00 49 LEU A N 9
ATOM 17084 C CA . LEU A 1 49 ? -7.268 9.371 5.355 1.00 0.00 49 LEU A CA 9
ATOM 17085 C C . LEU A 1 49 ? -6.913 9.111 3.886 1.00 0.00 49 LEU A C 9
ATOM 17086 O O . LEU A 1 49 ? -5.790 8.703 3.592 1.00 0.00 49 LEU A O 9
ATOM 17102 N N . SER A 1 50 ? -7.827 9.399 2.953 1.00 0.00 50 SER A N 9
ATOM 17103 C CA . SER A 1 50 ? -7.545 9.279 1.517 1.00 0.00 50 SER A CA 9
ATOM 17104 C C . SER A 1 50 ? -6.465 10.267 1.080 1.00 0.00 50 SER A C 9
ATOM 17105 O O . SER A 1 50 ? -5.509 9.882 0.409 1.00 0.00 50 SER A O 9
ATOM 17113 N N . ARG A 1 51 ? -6.537 11.515 1.557 1.00 0.00 51 ARG A N 9
ATOM 17114 C CA . ARG A 1 51 ? -5.478 12.525 1.373 1.00 0.00 51 ARG A CA 9
ATOM 17115 C C . ARG A 1 51 ? -4.128 12.064 1.944 1.00 0.00 51 ARG A C 9
ATOM 17116 O O . ARG A 1 51 ? -3.105 12.213 1.279 1.00 0.00 51 ARG A O 9
ATOM 17137 N N . GLN A 1 52 ? -4.122 11.446 3.130 1.00 0.00 52 GLN A N 9
ATOM 17138 C CA . GLN A 1 52 ? -2.906 10.927 3.775 1.00 0.00 52 GLN A CA 9
ATOM 17139 C C . GLN A 1 52 ? -2.203 9.856 2.918 1.00 0.00 52 GLN A C 9
ATOM 17140 O O . GLN A 1 52 ? -0.984 9.917 2.752 1.00 0.00 52 GLN A O 9
ATOM 17154 N N . VAL A 1 53 ? -2.943 8.910 2.325 1.00 0.00 53 VAL A N 9
ATOM 17155 C CA . VAL A 1 53 ? -2.358 7.888 1.431 1.00 0.00 53 VAL A CA 9
ATOM 17156 C C . VAL A 1 53 ? -2.007 8.415 0.032 1.00 0.00 53 VAL A C 9
ATOM 17157 O O . VAL A 1 53 ? -1.076 7.910 -0.594 1.00 0.00 53 VAL A O 9
ATOM 17170 N N . LYS A 1 54 ? -2.693 9.455 -0.461 1.00 0.00 54 LYS A N 9
ATOM 17171 C CA . LYS A 1 54 ? -2.358 10.132 -1.731 1.00 0.00 54 LYS A CA 9
ATOM 17172 C C . LYS A 1 54 ? -1.004 10.853 -1.673 1.00 0.00 54 LYS A C 9
ATOM 17173 O O . LYS A 1 54 ? -0.286 10.866 -2.673 1.00 0.00 54 LYS A O 9
ATOM 17192 N N . GLU A 1 55 ? -0.585 11.352 -0.504 1.00 0.00 55 GLU A N 9
ATOM 17193 C CA . GLU A 1 55 ? 0.782 11.872 -0.285 1.00 0.00 55 GLU A CA 9
ATOM 17194 C C . GLU A 1 55 ? 1.875 10.788 -0.417 1.00 0.00 55 GLU A C 9
ATOM 17195 O O . GLU A 1 55 ? 3.028 11.109 -0.708 1.00 0.00 55 GLU A O 9
ATOM 17207 N N . LEU A 1 56 ? 1.523 9.507 -0.240 1.00 0.00 56 LEU A N 9
ATOM 17208 C CA . LEU A 1 56 ? 2.422 8.354 -0.398 1.00 0.00 56 LEU A CA 9
ATOM 17209 C C . LEU A 1 56 ? 2.535 7.836 -1.849 1.00 0.00 56 LEU A C 9
ATOM 17210 O O . LEU A 1 56 ? 3.277 6.885 -2.106 1.00 0.00 56 LEU A O 9
ATOM 17226 N N . GLY A 1 57 ? 1.846 8.464 -2.810 1.00 0.00 57 GLY A N 9
ATOM 17227 C CA . GLY A 1 57 ? 2.024 8.199 -4.244 1.00 0.00 57 GLY A CA 9
ATOM 17228 C C . GLY A 1 57 ? 1.458 6.859 -4.735 1.00 0.00 57 GLY A C 9
ATOM 17229 O O . GLY A 1 57 ? 2.008 6.268 -5.667 1.00 0.00 57 GLY A O 9
ATOM 17233 N N . ALA A 1 58 ? 0.383 6.367 -4.109 1.00 0.00 58 ALA A N 9
ATOM 17234 C CA . ALA A 1 58 ? -0.345 5.162 -4.515 1.00 0.00 58 ALA A CA 9
ATOM 17235 C C . ALA A 1 58 ? -0.768 5.179 -6.006 1.00 0.00 58 ALA A C 9
ATOM 17236 O O . ALA A 1 58 ? -1.124 6.229 -6.551 1.00 0.00 58 ALA A O 9
ATOM 17243 N N . ASP A 1 59 ? -0.758 4.016 -6.668 1.00 0.00 59 ASP A N 9
ATOM 17244 C CA . ASP A 1 59 ? -1.061 3.895 -8.108 1.00 0.00 59 ASP A CA 9
ATOM 17245 C C . ASP A 1 59 ? -2.566 4.000 -8.405 1.00 0.00 59 ASP A C 9
ATOM 17246 O O . ASP A 1 59 ? -2.975 4.591 -9.408 1.00 0.00 59 ASP A O 9
ATOM 17255 N N . ARG A 1 60 ? -3.387 3.429 -7.515 1.00 0.00 60 ARG A N 9
ATOM 17256 C CA . ARG A 1 60 ? -4.856 3.452 -7.535 1.00 0.00 60 ARG A CA 9
ATOM 17257 C C . ARG A 1 60 ? -5.365 3.668 -6.111 1.00 0.00 60 ARG A C 9
ATOM 17258 O O . ARG A 1 60 ? -4.845 3.077 -5.164 1.00 0.00 60 ARG A O 9
ATOM 17279 N N . LEU A 1 61 ? -6.389 4.503 -5.970 1.00 0.00 61 LEU A N 9
ATOM 17280 C CA . LEU A 1 61 ? -7.074 4.767 -4.707 1.00 0.00 61 LEU A CA 9
ATOM 17281 C C . LEU A 1 61 ? -8.584 4.614 -4.872 1.00 0.00 61 LEU A C 9
ATOM 17282 O O . LEU A 1 61 ? -9.156 5.063 -5.868 1.00 0.00 61 LEU A O 9
ATOM 17298 N N . LEU A 1 62 ? -9.212 3.974 -3.889 1.00 0.00 62 LEU A N 9
ATOM 17299 C CA . LEU A 1 62 ? -10.660 3.833 -3.786 1.00 0.00 62 LEU A CA 9
ATOM 17300 C C . LEU A 1 62 ? -11.165 4.147 -2.370 1.00 0.00 62 LEU A C 9
ATOM 17301 O O . LEU A 1 62 ? -10.542 3.815 -1.358 1.00 0.00 62 LEU A O 9
ATOM 17317 N N . GLU A 1 63 ? -12.311 4.818 -2.336 1.00 0.00 63 GLU A N 9
ATOM 17318 C CA . GLU A 1 63 ? -12.907 5.450 -1.159 1.00 0.00 63 GLU A CA 9
ATOM 17319 C C . GLU A 1 63 ? -14.373 5.018 -0.977 1.00 0.00 63 GLU A C 9
ATOM 17320 O O . GLU A 1 63 ? -15.175 5.153 -1.905 1.00 0.00 63 GLU A O 9
ATOM 17332 N N . PHE A 1 64 ? -14.739 4.554 0.226 1.00 0.00 64 PHE A N 9
ATOM 17333 C CA . PHE A 1 64 ? -16.114 4.164 0.584 1.00 0.00 64 PHE A CA 9
ATOM 17334 C C . PHE A 1 64 ? -16.526 4.689 1.965 1.00 0.00 64 PHE A C 9
ATOM 17335 O O . PHE A 1 64 ? -15.703 4.819 2.872 1.00 0.00 64 PHE A O 9
ATOM 17352 N N . ASN A 1 65 ? -17.817 4.981 2.128 1.00 0.00 65 ASN A N 9
ATOM 17353 C CA . ASN A 1 65 ? -18.398 5.531 3.351 1.00 0.00 65 ASN A CA 9
ATOM 17354 C C . ASN A 1 65 ? -19.547 4.660 3.903 1.00 0.00 65 ASN A C 9
ATOM 17355 O O . ASN A 1 65 ? -20.510 4.368 3.194 1.00 0.00 65 ASN A O 9
ATOM 17366 N N . VAL A 1 66 ? -19.470 4.249 5.177 1.00 0.00 66 VAL A N 9
ATOM 17367 C CA . VAL A 1 66 ? -20.391 3.241 5.759 1.00 0.00 66 VAL A CA 9
ATOM 17368 C C . VAL A 1 66 ? -21.827 3.770 5.901 1.00 0.00 66 VAL A C 9
ATOM 17369 O O . VAL A 1 66 ? -22.776 3.016 5.700 1.00 0.00 66 VAL A O 9
ATOM 17382 N N . ASP A 1 67 ? -22.016 5.058 6.206 1.00 0.00 67 ASP A N 9
ATOM 17383 C CA . ASP A 1 67 ? -23.356 5.631 6.428 1.00 0.00 67 ASP A CA 9
ATOM 17384 C C . ASP A 1 67 ? -24.204 5.709 5.141 1.00 0.00 67 ASP A C 9
ATOM 17385 O O . ASP A 1 67 ? -25.433 5.623 5.206 1.00 0.00 67 ASP A O 9
ATOM 17394 N N . GLU A 1 68 ? -23.572 5.858 3.971 1.00 0.00 68 GLU A N 9
ATOM 17395 C CA . GLU A 1 68 ? -24.221 5.988 2.670 1.00 0.00 68 GLU A CA 9
ATOM 17396 C C . GLU A 1 68 ? -24.173 4.690 1.842 1.00 0.00 68 GLU A C 9
ATOM 17397 O O . GLU A 1 68 ? -25.154 4.344 1.180 1.00 0.00 68 GLU A O 9
ATOM 17409 N N . ASN A 1 69 ? -23.052 3.959 1.892 1.00 0.00 69 ASN A N 9
ATOM 17410 C CA . ASN A 1 69 ? -22.832 2.686 1.195 1.00 0.00 69 ASN A CA 9
ATOM 17411 C C . ASN A 1 69 ? -22.461 1.550 2.179 1.00 0.00 69 ASN A C 9
ATOM 17412 O O . ASN A 1 69 ? -21.347 1.019 2.106 1.00 0.00 69 ASN A O 9
ATOM 17423 N N . PRO A 1 70 ? -23.367 1.134 3.090 1.00 0.00 70 PRO A N 9
ATOM 17424 C CA . PRO A 1 70 ? -23.058 0.141 4.123 1.00 0.00 70 PRO A CA 9
ATOM 17425 C C . PRO A 1 70 ? -22.681 -1.227 3.544 1.00 0.00 70 PRO A C 9
ATOM 17426 O O . PRO A 1 70 ? -21.765 -1.874 4.047 1.00 0.00 70 PRO A O 9
ATOM 17437 N N . GLU A 1 71 ? -23.320 -1.659 2.453 1.00 0.00 71 GLU A N 9
ATOM 17438 C CA . GLU A 1 71 ? -22.986 -2.923 1.783 1.00 0.00 71 GLU A CA 9
ATOM 17439 C C . GLU A 1 71 ? -21.616 -2.860 1.094 1.00 0.00 71 GLU A C 9
ATOM 17440 O O . GLU A 1 71 ? -20.794 -3.753 1.289 1.00 0.00 71 GLU A O 9
ATOM 17452 N N . GLN A 1 72 ? -21.321 -1.793 0.342 1.00 0.00 72 GLN A N 9
ATOM 17453 C CA . GLN A 1 72 ? -20.053 -1.679 -0.396 1.00 0.00 72 GLN A CA 9
ATOM 17454 C C . GLN A 1 72 ? -18.848 -1.525 0.546 1.00 0.00 72 GLN A C 9
ATOM 17455 O O . GLN A 1 72 ? -17.781 -2.087 0.293 1.00 0.00 72 GLN A O 9
ATOM 17469 N N . ALA A 1 73 ? -19.037 -0.831 1.673 1.00 0.00 73 ALA A N 9
ATOM 17470 C CA . ALA A 1 73 ? -18.055 -0.737 2.745 1.00 0.00 73 ALA A CA 9
ATOM 17471 C C . ALA A 1 73 ? -17.864 -2.075 3.489 1.00 0.00 73 ALA A C 9
ATOM 17472 O O . ALA A 1 73 ? -16.733 -2.534 3.672 1.00 0.00 73 ALA A O 9
ATOM 17479 N N . SER A 1 74 ? -18.956 -2.727 3.907 1.00 0.00 74 SER A N 9
ATOM 17480 C CA . SER A 1 74 ? -18.886 -3.939 4.730 1.00 0.00 74 SER A CA 9
ATOM 17481 C C . SER A 1 74 ? -18.411 -5.172 3.965 1.00 0.00 74 SER A C 9
ATOM 17482 O O . SER A 1 74 ? -17.705 -5.983 4.554 1.00 0.00 74 SER A O 9
ATOM 17490 N N . LYS A 1 75 ? -18.700 -5.313 2.664 1.00 0.00 75 LYS A N 9
ATOM 17491 C CA . LYS A 1 75 ? -18.173 -6.410 1.818 1.00 0.00 75 LYS A CA 9
ATOM 17492 C C . LYS A 1 75 ? -16.645 -6.517 1.876 1.00 0.00 75 LYS A C 9
ATOM 17493 O O . LYS A 1 75 ? -16.081 -7.609 1.958 1.00 0.00 75 LYS A O 9
ATOM 17512 N N . LEU A 1 76 ? -15.974 -5.368 1.872 1.00 0.00 76 LEU A N 9
ATOM 17513 C CA . LEU A 1 76 ? -14.517 -5.260 1.933 1.00 0.00 76 LEU A CA 9
ATOM 17514 C C . LEU A 1 76 ? -13.969 -5.508 3.346 1.00 0.00 76 LEU A C 9
ATOM 17515 O O . LEU A 1 76 ? -12.952 -6.185 3.494 1.00 0.00 76 LEU A O 9
ATOM 17531 N N . ALA A 1 77 ? -14.687 -5.071 4.386 1.00 0.00 77 ALA A N 9
ATOM 17532 C CA . ALA A 1 77 ? -14.393 -5.437 5.771 1.00 0.00 77 ALA A CA 9
ATOM 17533 C C . ALA A 1 77 ? -14.521 -6.963 5.985 1.00 0.00 77 ALA A C 9
ATOM 17534 O O . ALA A 1 77 ? -13.590 -7.598 6.482 1.00 0.00 77 ALA A O 9
ATOM 17541 N N . LYS A 1 78 ? -15.607 -7.583 5.503 1.00 0.00 78 LYS A N 9
ATOM 17542 C CA . LYS A 1 78 ? -15.853 -9.041 5.533 1.00 0.00 78 LYS A CA 9
ATOM 17543 C C . LYS A 1 78 ? -14.748 -9.822 4.818 1.00 0.00 78 LYS A C 9
ATOM 17544 O O . LYS A 1 78 ? -14.288 -10.841 5.331 1.00 0.00 78 LYS A O 9
ATOM 17563 N N . THR A 1 79 ? -14.257 -9.311 3.685 1.00 0.00 79 THR A N 9
ATOM 17564 C CA . THR A 1 79 ? -13.113 -9.891 2.951 1.00 0.00 79 THR A CA 9
ATOM 17565 C C . THR A 1 79 ? -11.804 -9.803 3.751 1.00 0.00 79 THR A C 9
ATOM 17566 O O . THR A 1 79 ? -10.969 -10.701 3.658 1.00 0.00 79 THR A O 9
ATOM 17577 N N . ALA A 1 80 ? -11.631 -8.789 4.603 1.00 0.00 80 ALA A N 9
ATOM 17578 C CA . ALA A 1 80 ? -10.517 -8.680 5.550 1.00 0.00 80 ALA A CA 9
ATOM 17579 C C . ALA A 1 80 ? -10.745 -9.453 6.876 1.00 0.00 80 ALA A C 9
ATOM 17580 O O . ALA A 1 80 ? -9.939 -9.342 7.803 1.00 0.00 80 ALA A O 9
ATOM 17587 N N . GLY A 1 81 ? -11.831 -10.232 6.989 1.00 0.00 81 GLY A N 9
ATOM 17588 C CA . GLY A 1 81 ? -12.204 -10.997 8.188 1.00 0.00 81 GLY A CA 9
ATOM 17589 C C . GLY A 1 81 ? -12.867 -10.170 9.302 1.00 0.00 81 GLY A C 9
ATOM 17590 O O . GLY A 1 81 ? -12.987 -10.646 10.432 1.00 0.00 81 GLY A O 9
ATOM 17594 N N . ILE A 1 82 ? -13.283 -8.935 9.001 1.00 0.00 82 ILE A N 9
ATOM 17595 C CA . ILE A 1 82 ? -13.844 -7.957 9.944 1.00 0.00 82 ILE A CA 9
ATOM 17596 C C . ILE A 1 82 ? -15.377 -8.074 9.957 1.00 0.00 82 ILE A C 9
ATOM 17597 O O . ILE A 1 82 ? -16.029 -7.969 8.915 1.00 0.00 82 ILE A O 9
ATOM 17613 N N . SER A 1 83 ? -15.956 -8.280 11.141 1.00 0.00 83 SER A N 9
ATOM 17614 C CA . SER A 1 83 ? -17.410 -8.351 11.362 1.00 0.00 83 SER A CA 9
ATOM 17615 C C . SER A 1 83 ? -18.089 -6.977 11.232 1.00 0.00 83 SER A C 9
ATOM 17616 O O . SER A 1 83 ? -17.450 -5.941 11.408 1.00 0.00 83 SER A O 9
ATOM 17624 N N . GLU A 1 84 ? -19.406 -6.950 10.997 1.00 0.00 84 GLU A N 9
ATOM 17625 C CA . GLU A 1 84 ? -20.237 -5.730 11.014 1.00 0.00 84 GLU A CA 9
ATOM 17626 C C . GLU A 1 84 ? -20.029 -4.911 12.295 1.00 0.00 84 GLU A C 9
ATOM 17627 O O . GLU A 1 84 ? -19.894 -3.686 12.269 1.00 0.00 84 GLU A O 9
ATOM 17639 N N . LYS A 1 85 ? -19.972 -5.617 13.429 1.00 0.00 85 LYS A N 9
ATOM 17640 C CA . LYS A 1 85 ? -19.865 -5.038 14.767 1.00 0.00 85 LYS A CA 9
ATOM 17641 C C . LYS A 1 85 ? -18.476 -4.439 14.998 1.00 0.00 85 LYS A C 9
ATOM 17642 O O . LYS A 1 85 ? -18.354 -3.327 15.508 1.00 0.00 85 LYS A O 9
ATOM 17661 N N . GLN A 1 86 ? -17.440 -5.131 14.523 1.00 0.00 86 GLN A N 9
ATOM 17662 C CA . GLN A 1 86 ? -16.051 -4.662 14.529 1.00 0.00 86 GLN A CA 9
ATOM 17663 C C . GLN A 1 86 ? -15.871 -3.433 13.620 1.00 0.00 86 GLN A C 9
ATOM 17664 O O . GLN A 1 86 ? -15.270 -2.449 14.044 1.00 0.00 86 GLN A O 9
ATOM 17678 N N . LEU A 1 87 ? -16.456 -3.437 12.414 1.00 0.00 87 LEU A N 9
ATOM 17679 C CA . LEU A 1 87 ? -16.460 -2.290 11.493 1.00 0.00 87 LEU A CA 9
ATOM 17680 C C . LEU A 1 87 ? -17.124 -1.051 12.125 1.00 0.00 87 LEU A C 9
ATOM 17681 O O . LEU A 1 87 ? -16.619 0.065 11.980 1.00 0.00 87 LEU A O 9
ATOM 17697 N N . ARG A 1 88 ? -18.226 -1.253 12.856 1.00 0.00 88 ARG A N 9
ATOM 17698 C CA . ARG A 1 88 ? -19.002 -0.188 13.515 1.00 0.00 88 ARG A CA 9
ATOM 17699 C C . ARG A 1 88 ? -18.217 0.511 14.629 1.00 0.00 88 ARG A C 9
ATOM 17700 O O . ARG A 1 88 ? -18.253 1.739 14.714 1.00 0.00 88 ARG A O 9
ATOM 17721 N N . GLU A 1 89 ? -17.482 -0.236 15.456 1.00 0.00 89 GLU A N 9
ATOM 17722 C CA . GLU A 1 89 ? -16.688 0.330 16.562 1.00 0.00 89 GLU A CA 9
ATOM 17723 C C . GLU A 1 89 ? -15.273 0.795 16.169 1.00 0.00 89 GLU A C 9
ATOM 17724 O O . GLU A 1 89 ? -14.678 1.616 16.871 1.00 0.00 89 GLU A O 9
ATOM 17736 N N . ALA A 1 90 ? -14.740 0.311 15.043 1.00 0.00 90 ALA A N 9
ATOM 17737 C CA . ALA A 1 90 ? -13.381 0.626 14.579 1.00 0.00 90 ALA A CA 9
ATOM 17738 C C . ALA A 1 90 ? -13.209 2.037 13.977 1.00 0.00 90 ALA A C 9
ATOM 17739 O O . ALA A 1 90 ? -12.070 2.471 13.797 1.00 0.00 90 ALA A O 9
ATOM 17746 N N . ASP A 1 91 ? -14.296 2.763 13.688 1.00 0.00 91 ASP A N 9
ATOM 17747 C CA . ASP A 1 91 ? -14.354 4.120 13.099 1.00 0.00 91 ASP A CA 9
ATOM 17748 C C . ASP A 1 91 ? -13.845 4.241 11.642 1.00 0.00 91 ASP A C 9
ATOM 17749 O O . ASP A 1 91 ? -14.514 4.863 10.811 1.00 0.00 91 ASP A O 9
ATOM 17758 N N . TYR A 1 92 ? -12.713 3.615 11.299 1.00 0.00 92 TYR A N 9
ATOM 17759 C CA . TYR A 1 92 ? -12.218 3.452 9.927 1.00 0.00 92 TYR A CA 9
ATOM 17760 C C . TYR A 1 92 ? -11.345 2.203 9.734 1.00 0.00 92 TYR A C 9
ATOM 17761 O O . TYR A 1 92 ? -10.651 1.756 10.652 1.00 0.00 92 TYR A O 9
ATOM 17779 N N . ILE A 1 93 ? -11.350 1.672 8.508 1.00 0.00 93 ILE A N 9
ATOM 17780 C CA . ILE A 1 93 ? -10.518 0.559 8.035 1.00 0.00 93 ILE A CA 9
ATOM 17781 C C . ILE A 1 93 ? -9.618 1.034 6.891 1.00 0.00 93 ILE A C 9
ATOM 17782 O O . ILE A 1 93 ? -10.057 1.771 6.002 1.00 0.00 93 ILE A O 9
ATOM 17798 N N . ILE A 1 94 ? -8.372 0.561 6.894 1.00 0.00 94 ILE A N 9
ATOM 17799 C CA . ILE A 1 94 ? -7.415 0.713 5.797 1.00 0.00 94 ILE A CA 9
ATOM 17800 C C . ILE A 1 94 ? -6.984 -0.683 5.321 1.00 0.00 94 ILE A C 9
ATOM 17801 O O . ILE A 1 94 ? -6.403 -1.436 6.104 1.00 0.00 94 ILE A O 9
ATOM 17817 N N . LEU A 1 95 ? -7.235 -1.034 4.054 1.00 0.00 95 LEU A N 9
ATOM 17818 C CA . LEU A 1 95 ? -6.735 -2.276 3.439 1.00 0.00 95 LEU A CA 9
ATOM 17819 C C . LEU A 1 95 ? -5.683 -1.923 2.376 1.00 0.00 95 LEU A C 9
ATOM 17820 O O . LEU A 1 95 ? -5.983 -1.203 1.422 1.00 0.00 95 LEU A O 9
ATOM 17836 N N . ILE A 1 96 ? -4.455 -2.418 2.536 1.00 0.00 96 ILE A N 9
ATOM 17837 C CA . ILE A 1 96 ? -3.296 -2.103 1.684 1.00 0.00 96 ILE A CA 9
ATOM 17838 C C . ILE A 1 96 ? -2.898 -3.321 0.842 1.00 0.00 96 ILE A C 9
ATOM 17839 O O . ILE A 1 96 ? -2.629 -4.399 1.377 1.00 0.00 96 ILE A O 9
ATOM 17855 N N . LEU A 1 97 ? -2.823 -3.134 -0.476 1.00 0.00 97 LEU A N 9
ATOM 17856 C CA . LEU A 1 97 ? -2.334 -4.103 -1.451 1.00 0.00 97 LEU A CA 9
ATOM 17857 C C . LEU A 1 97 ? -0.924 -3.710 -1.920 1.00 0.00 97 LEU A C 9
ATOM 17858 O O . LEU A 1 97 ? -0.715 -2.583 -2.378 1.00 0.00 97 LEU A O 9
ATOM 17874 N N . VAL A 1 98 ? 0.028 -4.642 -1.819 1.00 0.00 98 VAL A N 9
ATOM 17875 C CA . VAL A 1 98 ? 1.442 -4.477 -2.222 1.00 0.00 98 VAL A CA 9
ATOM 17876 C C . VAL A 1 98 ? 1.990 -5.734 -2.911 1.00 0.00 98 VAL A C 9
ATOM 17877 O O . VAL A 1 98 ? 1.380 -6.800 -2.840 1.00 0.00 98 VAL A O 9
ATOM 17890 N N . ARG A 1 99 ? 3.183 -5.658 -3.518 1.00 0.00 99 ARG A N 9
ATOM 17891 C CA . ARG A 1 99 ? 3.857 -6.840 -4.094 1.00 0.00 99 ARG A CA 9
ATOM 17892 C C . ARG A 1 99 ? 4.418 -7.786 -3.020 1.00 0.00 99 ARG A C 9
ATOM 17893 O O . ARG A 1 99 ? 4.321 -9.002 -3.171 1.00 0.00 99 ARG A O 9
ATOM 17914 N N . ASP A 1 100 ? 4.964 -7.236 -1.933 1.00 0.00 100 ASP A N 9
ATOM 17915 C CA . ASP A 1 100 ? 5.575 -7.976 -0.818 1.00 0.00 100 ASP A CA 9
ATOM 17916 C C . ASP A 1 100 ? 5.513 -7.175 0.499 1.00 0.00 100 ASP A C 9
ATOM 17917 O O . ASP A 1 100 ? 5.459 -5.942 0.488 1.00 0.00 100 ASP A O 9
ATOM 17926 N N . GLU A 1 101 ? 5.562 -7.860 1.644 1.00 0.00 101 GLU A N 9
ATOM 17927 C CA . GLU A 1 101 ? 5.324 -7.267 2.973 1.00 0.00 101 GLU A CA 9
ATOM 17928 C C . GLU A 1 101 ? 6.353 -6.196 3.378 1.00 0.00 101 GLU A C 9
ATOM 17929 O O . GLU A 1 101 ? 6.036 -5.295 4.156 1.00 0.00 101 GLU A O 9
ATOM 17941 N N . LYS A 1 102 ? 7.565 -6.241 2.812 1.00 0.00 102 LYS A N 9
ATOM 17942 C CA . LYS A 1 102 ? 8.615 -5.222 2.997 1.00 0.00 102 LYS A CA 9
ATOM 17943 C C . LYS A 1 102 ? 8.160 -3.845 2.494 1.00 0.00 102 LYS A C 9
ATOM 17944 O O . LYS A 1 102 ? 8.422 -2.827 3.136 1.00 0.00 102 LYS A O 9
ATOM 17963 N N . LYS A 1 103 ? 7.414 -3.820 1.383 1.00 0.00 103 LYS A N 9
ATOM 17964 C CA . LYS A 1 103 ? 6.838 -2.608 0.775 1.00 0.00 103 LYS A CA 9
ATOM 17965 C C . LYS A 1 103 ? 5.676 -2.074 1.619 1.00 0.00 103 LYS A C 9
ATOM 17966 O O . LYS A 1 103 ? 5.608 -0.874 1.880 1.00 0.00 103 LYS A O 9
ATOM 17985 N N . ALA A 1 104 ? 4.833 -2.969 2.145 1.00 0.00 104 ALA A N 9
ATOM 17986 C CA . ALA A 1 104 ? 3.804 -2.614 3.126 1.00 0.00 104 ALA A CA 9
ATOM 17987 C C . ALA A 1 104 ? 4.403 -2.026 4.412 1.00 0.00 104 ALA A C 9
ATOM 17988 O O . ALA A 1 104 ? 3.906 -1.008 4.886 1.00 0.00 104 ALA A O 9
ATOM 17995 N N . LYS A 1 105 ? 5.501 -2.586 4.940 1.00 0.00 105 LYS A N 9
ATOM 17996 C CA . LYS A 1 105 ? 6.191 -2.033 6.116 1.00 0.00 105 LYS A CA 9
ATOM 17997 C C . LYS A 1 105 ? 6.757 -0.633 5.845 1.00 0.00 105 LYS A C 9
ATOM 17998 O O . LYS A 1 105 ? 6.590 0.250 6.682 1.00 0.00 105 LYS A O 9
ATOM 18017 N N . LYS A 1 106 ? 7.348 -0.393 4.669 1.00 0.00 106 LYS A N 9
ATOM 18018 C CA . LYS A 1 106 ? 7.884 0.928 4.269 1.00 0.00 106 LYS A CA 9
ATOM 18019 C C . LYS A 1 106 ? 6.767 1.980 4.187 1.00 0.00 106 LYS A C 9
ATOM 18020 O O . LYS A 1 106 ? 6.920 3.091 4.693 1.00 0.00 106 LYS A O 9
ATOM 18039 N N . PHE A 1 107 ? 5.617 1.608 3.624 1.00 0.00 107 PHE A N 9
ATOM 18040 C CA . PHE A 1 107 ? 4.419 2.449 3.553 1.00 0.00 107 PHE A CA 9
ATOM 18041 C C . PHE A 1 107 ? 3.852 2.723 4.958 1.00 0.00 107 PHE A C 9
ATOM 18042 O O . PHE A 1 107 ? 3.611 3.874 5.331 1.00 0.00 107 PHE A O 9
ATOM 18059 N N . ALA A 1 108 ? 3.701 1.667 5.761 1.00 0.00 108 ALA A N 9
ATOM 18060 C CA . ALA A 1 108 ? 3.219 1.732 7.134 1.00 0.00 108 ALA A CA 9
ATOM 18061 C C . ALA A 1 108 ? 4.121 2.594 8.022 1.00 0.00 108 ALA A C 9
ATOM 18062 O O . ALA A 1 108 ? 3.609 3.331 8.852 1.00 0.00 108 ALA A O 9
ATOM 18069 N N . ASP A 1 109 ? 5.443 2.571 7.836 1.00 0.00 109 ASP A N 9
ATOM 18070 C CA . ASP A 1 109 ? 6.374 3.361 8.641 1.00 0.00 109 ASP A CA 9
ATOM 18071 C C . ASP A 1 109 ? 6.211 4.876 8.431 1.00 0.00 109 ASP A C 9
ATOM 18072 O O . ASP A 1 109 ? 6.383 5.644 9.378 1.00 0.00 109 ASP A O 9
ATOM 18081 N N . SER A 1 110 ? 5.786 5.315 7.240 1.00 0.00 110 SER A N 9
ATOM 18082 C CA . SER A 1 110 ? 5.387 6.711 7.010 1.00 0.00 110 SER A CA 9
ATOM 18083 C C . SER A 1 110 ? 4.082 7.049 7.744 1.00 0.00 110 SER A C 9
ATOM 18084 O O . SER A 1 110 ? 4.019 8.051 8.459 1.00 0.00 110 SER A O 9
ATOM 18092 N N . LEU A 1 111 ? 3.062 6.182 7.664 1.00 0.00 111 LEU A N 9
ATOM 18093 C CA . LEU A 1 111 ? 1.790 6.340 8.385 1.00 0.00 111 LEU A CA 9
ATOM 18094 C C . LEU A 1 111 ? 1.992 6.348 9.919 1.00 0.00 111 LEU A C 9
ATOM 18095 O O . LEU A 1 111 ? 1.449 7.218 10.603 1.00 0.00 111 LEU A O 9
ATOM 18111 N N . ARG A 1 112 ? 2.848 5.464 10.453 1.00 0.00 112 ARG A N 9
ATOM 18112 C CA . ARG A 1 112 ? 3.246 5.382 11.875 1.00 0.00 112 ARG A CA 9
ATOM 18113 C C . ARG A 1 112 ? 3.950 6.649 12.375 1.00 0.00 112 ARG A C 9
ATOM 18114 O O . ARG A 1 112 ? 3.750 7.028 13.528 1.00 0.00 112 ARG A O 9
ATOM 18135 N N . LYS A 1 113 ? 4.773 7.294 11.539 1.00 0.00 113 LYS A N 9
ATOM 18136 C CA . LYS A 1 113 ? 5.464 8.558 11.865 1.00 0.00 113 LYS A CA 9
ATOM 18137 C C . LYS A 1 113 ? 4.568 9.796 11.723 1.00 0.00 113 LYS A C 9
ATOM 18138 O O . LYS A 1 113 ? 4.712 10.735 12.509 1.00 0.00 113 LYS A O 9
ATOM 18157 N N . LYS A 1 114 ? 3.658 9.811 10.742 1.00 0.00 114 LYS A N 9
ATOM 18158 C CA . LYS A 1 114 ? 2.727 10.925 10.473 1.00 0.00 114 LYS A CA 9
ATOM 18159 C C . LYS A 1 114 ? 1.554 10.978 11.464 1.00 0.00 114 LYS A C 9
ATOM 18160 O O . LYS A 1 114 ? 1.160 12.068 11.883 1.00 0.00 114 LYS A O 9
ATOM 18179 N N . GLY A 1 115 ? 1.022 9.822 11.863 1.00 0.00 115 GLY A N 9
ATOM 18180 C CA . GLY A 1 115 ? 0.060 9.694 12.965 1.00 0.00 115 GLY A CA 9
ATOM 18181 C C . GLY A 1 115 ? 0.746 9.789 14.337 1.00 0.00 115 GLY A C 9
ATOM 18182 O O . GLY A 1 115 ? 1.894 9.366 14.488 1.00 0.00 115 GLY A O 9
ATOM 18186 N N . SER A 1 116 ? 0.042 10.321 15.345 1.00 0.00 116 SER A N 9
ATOM 18187 C CA . SER A 1 116 ? 0.573 10.592 16.701 1.00 0.00 116 SER A CA 9
ATOM 18188 C C . SER A 1 116 ? 1.847 11.473 16.710 1.00 0.00 116 SER A C 9
ATOM 18189 O O . SER A 1 116 ? 2.195 12.099 15.704 1.00 0.00 116 SER A O 9
ATOM 18197 N N . LEU A 1 117 ? 2.520 11.582 17.866 1.00 0.00 117 LEU A N 9
ATOM 18198 C CA . LEU A 1 117 ? 3.700 12.439 18.098 1.00 0.00 117 LEU A CA 9
ATOM 18199 C C . LEU A 1 117 ? 4.910 11.648 18.654 1.00 0.00 117 LEU A C 9
ATOM 18200 O O . LEU A 1 117 ? 5.756 12.195 19.366 1.00 0.00 117 LEU A O 9
ATOM 18216 N N . GLU A 1 118 ? 4.986 10.342 18.375 1.00 0.00 118 GLU A N 9
ATOM 18217 C CA . GLU A 1 118 ? 5.980 9.433 18.968 1.00 0.00 118 GLU A CA 9
ATOM 18218 C C . GLU A 1 118 ? 7.395 9.615 18.384 1.00 0.00 118 GLU A C 9
ATOM 18219 O O . GLU A 1 118 ? 7.604 9.565 17.167 1.00 0.00 118 GLU A O 9
ATOM 18231 N N . HIS A 1 119 ? 8.400 9.744 19.257 1.00 0.00 119 HIS A N 9
ATOM 18232 C CA . HIS A 1 119 ? 9.813 9.931 18.891 1.00 0.00 119 HIS A CA 9
ATOM 18233 C C . HIS A 1 119 ? 10.566 8.599 18.646 1.00 0.00 119 HIS A C 9
ATOM 18234 O O . HIS A 1 119 ? 11.787 8.516 18.793 1.00 0.00 119 HIS A O 9
ATOM 18248 N N . HIS A 1 120 ? 9.843 7.537 18.273 1.00 0.00 120 HIS A N 9
ATOM 18249 C CA . HIS A 1 120 ? 10.412 6.223 17.954 1.00 0.00 120 HIS A CA 9
ATOM 18250 C C . HIS A 1 120 ? 11.281 6.274 16.683 1.00 0.00 120 HIS A C 9
ATOM 18251 O O . HIS A 1 120 ? 10.859 6.817 15.658 1.00 0.00 120 HIS A O 9
ATOM 18265 N N . HIS A 1 121 ? 12.468 5.668 16.749 1.00 0.00 121 HIS A N 9
ATOM 18266 C CA . HIS A 1 121 ? 13.432 5.517 15.652 1.00 0.00 121 HIS A CA 9
ATOM 18267 C C . HIS A 1 121 ? 14.128 4.142 15.740 1.00 0.00 121 HIS A C 9
ATOM 18268 O O . HIS A 1 121 ? 14.171 3.530 16.812 1.00 0.00 121 HIS A O 9
ATOM 18282 N N . HIS A 1 122 ? 14.666 3.644 14.621 1.00 0.00 122 HIS A N 9
ATOM 18283 C CA . HIS A 1 122 ? 15.256 2.301 14.507 1.00 0.00 122 HIS A CA 9
ATOM 18284 C C . HIS A 1 122 ? 16.542 2.289 13.650 1.00 0.00 122 HIS A C 9
ATOM 18285 O O . HIS A 1 122 ? 16.786 3.211 12.865 1.00 0.00 122 HIS A O 9
ATOM 18299 N N . HIS A 1 123 ? 17.364 1.242 13.799 1.00 0.00 123 HIS A N 9
ATOM 18300 C CA . HIS A 1 123 ? 18.653 1.058 13.115 1.00 0.00 123 HIS A CA 9
ATOM 18301 C C . HIS A 1 123 ? 18.643 -0.164 12.174 1.00 0.00 123 HIS A C 9
ATOM 18302 O O . HIS A 1 123 ? 18.034 -1.190 12.489 1.00 0.00 123 HIS A O 9
ATOM 18316 N N . HIS A 1 124 ? 19.350 -0.055 11.038 1.00 0.00 124 HIS A N 9
ATOM 18317 C CA . HIS A 1 124 ? 19.456 -1.058 9.962 1.00 0.00 124 HIS A CA 9
ATOM 18318 C C . HIS A 1 124 ? 18.085 -1.612 9.498 1.00 0.00 124 HIS A C 9
ATOM 18319 O O . HIS A 1 124 ? 17.310 -0.818 8.915 1.00 0.00 124 HIS A O 9
ATOM 18334 N N . GLY A 1 1 ? -8.999 3.673 14.638 1.00 0.00 1 GLY A N 10
ATOM 18335 C CA . GLY A 1 1 ? -8.906 3.004 13.321 1.00 0.00 1 GLY A CA 10
ATOM 18336 C C . GLY A 1 1 ? -7.992 1.797 13.355 1.00 0.00 1 GLY A C 10
ATOM 18337 O O . GLY A 1 1 ? -7.188 1.652 14.278 1.00 0.00 1 GLY A O 10
ATOM 18343 N N . GLN A 1 2 ? -8.101 0.933 12.345 1.00 0.00 2 GLN A N 10
ATOM 18344 C CA . GLN A 1 2 ? -7.244 -0.249 12.162 1.00 0.00 2 GLN A CA 10
ATOM 18345 C C . GLN A 1 2 ? -6.648 -0.316 10.749 1.00 0.00 2 GLN A C 10
ATOM 18346 O O . GLN A 1 2 ? -7.284 0.104 9.779 1.00 0.00 2 GLN A O 10
ATOM 18360 N N . ILE A 1 3 ? -5.434 -0.863 10.637 1.00 0.00 3 ILE A N 10
ATOM 18361 C CA . ILE A 1 3 ? -4.716 -1.052 9.367 1.00 0.00 3 ILE A CA 10
ATOM 18362 C C . ILE A 1 3 ? -4.511 -2.550 9.115 1.00 0.00 3 ILE A C 10
ATOM 18363 O O . ILE A 1 3 ? -4.114 -3.290 10.019 1.00 0.00 3 ILE A O 10
ATOM 18379 N N . GLN A 1 4 ? -4.765 -2.991 7.884 1.00 0.00 4 GLN A N 10
ATOM 18380 C CA . GLN A 1 4 ? -4.570 -4.368 7.417 1.00 0.00 4 GLN A CA 10
ATOM 18381 C C . GLN A 1 4 ? -3.819 -4.387 6.077 1.00 0.00 4 GLN A C 10
ATOM 18382 O O . GLN A 1 4 ? -3.972 -3.480 5.255 1.00 0.00 4 GLN A O 10
ATOM 18396 N N . TYR A 1 5 ? -3.021 -5.433 5.854 1.00 0.00 5 TYR A N 10
ATOM 18397 C CA . TYR A 1 5 ? -2.163 -5.596 4.676 1.00 0.00 5 TYR A CA 10
ATOM 18398 C C . TYR A 1 5 ? -2.405 -6.963 4.027 1.00 0.00 5 TYR A C 10
ATOM 18399 O O . TYR A 1 5 ? -2.431 -7.981 4.725 1.00 0.00 5 TYR A O 10
ATOM 18417 N N . PHE A 1 6 ? -2.528 -6.998 2.698 1.00 0.00 6 PHE A N 10
ATOM 18418 C CA . PHE A 1 6 ? -2.622 -8.240 1.921 1.00 0.00 6 PHE A CA 10
ATOM 18419 C C . PHE A 1 6 ? -1.722 -8.165 0.679 1.00 0.00 6 PHE A C 10
ATOM 18420 O O . PHE A 1 6 ? -1.742 -7.173 -0.054 1.00 0.00 6 PHE A O 10
ATOM 18437 N N . ASN A 1 7 ? -0.942 -9.221 0.428 1.00 0.00 7 ASN A N 10
ATOM 18438 C CA . ASN A 1 7 ? -0.042 -9.295 -0.724 1.00 0.00 7 ASN A CA 10
ATOM 18439 C C . ASN A 1 7 ? -0.729 -10.003 -1.900 1.00 0.00 7 ASN A C 10
ATOM 18440 O O . ASN A 1 7 ? -1.216 -11.127 -1.751 1.00 0.00 7 ASN A O 10
ATOM 18451 N N . VAL A 1 8 ? -0.738 -9.371 -3.078 1.00 0.00 8 VAL A N 10
ATOM 18452 C CA . VAL A 1 8 ? -1.515 -9.844 -4.247 1.00 0.00 8 VAL A CA 10
ATOM 18453 C C . VAL A 1 8 ? -1.019 -11.198 -4.776 1.00 0.00 8 VAL A C 10
ATOM 18454 O O . VAL A 1 8 ? -1.814 -12.027 -5.212 1.00 0.00 8 VAL A O 10
ATOM 18467 N N . ASP A 1 9 ? 0.288 -11.454 -4.694 1.00 0.00 9 ASP A N 10
ATOM 18468 C CA . ASP A 1 9 ? 0.908 -12.719 -5.118 1.00 0.00 9 ASP A CA 10
ATOM 18469 C C . ASP A 1 9 ? 0.759 -13.860 -4.090 1.00 0.00 9 ASP A C 10
ATOM 18470 O O . ASP A 1 9 ? 0.911 -15.030 -4.442 1.00 0.00 9 ASP A O 10
ATOM 18479 N N . GLU A 1 10 ? 0.459 -13.546 -2.824 1.00 0.00 10 GLU A N 10
ATOM 18480 C CA . GLU A 1 10 ? 0.355 -14.497 -1.720 1.00 0.00 10 GLU A CA 10
ATOM 18481 C C . GLU A 1 10 ? -1.104 -14.914 -1.459 1.00 0.00 10 GLU A C 10
ATOM 18482 O O . GLU A 1 10 ? -1.388 -16.102 -1.296 1.00 0.00 10 GLU A O 10
ATOM 18494 N N . ASN A 1 11 ? -2.035 -13.949 -1.456 1.00 0.00 11 ASN A N 10
ATOM 18495 C CA . ASN A 1 11 ? -3.477 -14.169 -1.283 1.00 0.00 11 ASN A CA 10
ATOM 18496 C C . ASN A 1 11 ? -4.285 -13.641 -2.494 1.00 0.00 11 ASN A C 10
ATOM 18497 O O . ASN A 1 11 ? -5.085 -12.710 -2.338 1.00 0.00 11 ASN A O 10
ATOM 18508 N N . PRO A 1 12 ? -4.110 -14.212 -3.706 1.00 0.00 12 PRO A N 10
ATOM 18509 C CA . PRO A 1 12 ? -4.688 -13.670 -4.940 1.00 0.00 12 PRO A CA 10
ATOM 18510 C C . PRO A 1 12 ? -6.214 -13.580 -4.913 1.00 0.00 12 PRO A C 10
ATOM 18511 O O . PRO A 1 12 ? -6.771 -12.545 -5.270 1.00 0.00 12 PRO A O 10
ATOM 18522 N N . GLU A 1 13 ? -6.905 -14.621 -4.442 1.00 0.00 13 GLU A N 10
ATOM 18523 C CA . GLU A 1 13 ? -8.375 -14.660 -4.393 1.00 0.00 13 GLU A CA 10
ATOM 18524 C C . GLU A 1 13 ? -8.972 -13.740 -3.319 1.00 0.00 13 GLU A C 10
ATOM 18525 O O . GLU A 1 13 ? -10.117 -13.306 -3.445 1.00 0.00 13 GLU A O 10
ATOM 18537 N N . GLN A 1 14 ? -8.219 -13.427 -2.260 1.00 0.00 14 GLN A N 10
ATOM 18538 C CA . GLN A 1 14 ? -8.626 -12.450 -1.240 1.00 0.00 14 GLN A CA 10
ATOM 18539 C C . GLN A 1 14 ? -8.591 -11.027 -1.819 1.00 0.00 14 GLN A C 10
ATOM 18540 O O . GLN A 1 14 ? -9.603 -10.324 -1.781 1.00 0.00 14 GLN A O 10
ATOM 18554 N N . VAL A 1 15 ? -7.476 -10.633 -2.450 1.00 0.00 15 VAL A N 10
ATOM 18555 C CA . VAL A 1 15 ? -7.352 -9.334 -3.127 1.00 0.00 15 VAL A CA 10
ATOM 18556 C C . VAL A 1 15 ? -8.338 -9.216 -4.291 1.00 0.00 15 VAL A C 10
ATOM 18557 O O . VAL A 1 15 ? -9.043 -8.216 -4.393 1.00 0.00 15 VAL A O 10
ATOM 18570 N N . ARG A 1 16 ? -8.471 -10.252 -5.127 1.00 0.00 16 ARG A N 10
ATOM 18571 C CA . ARG A 1 16 ? -9.451 -10.305 -6.227 1.00 0.00 16 ARG A CA 10
ATOM 18572 C C . ARG A 1 16 ? -10.877 -10.036 -5.734 1.00 0.00 16 ARG A C 10
ATOM 18573 O O . ARG A 1 16 ? -11.587 -9.246 -6.358 1.00 0.00 16 ARG A O 10
ATOM 18594 N N . LYS A 1 17 ? -11.278 -10.621 -4.595 1.00 0.00 17 LYS A N 10
ATOM 18595 C CA . LYS A 1 17 ? -12.579 -10.324 -3.977 1.00 0.00 17 LYS A CA 10
ATOM 18596 C C . LYS A 1 17 ? -12.665 -8.875 -3.506 1.00 0.00 17 LYS A C 10
ATOM 18597 O O . LYS A 1 17 ? -13.662 -8.238 -3.814 1.00 0.00 17 LYS A O 10
ATOM 18616 N N . LEU A 1 18 ? -11.644 -8.313 -2.851 1.00 0.00 18 LEU A N 10
ATOM 18617 C CA . LEU A 1 18 ? -11.647 -6.896 -2.456 1.00 0.00 18 LEU A CA 10
ATOM 18618 C C . LEU A 1 18 ? -11.850 -5.949 -3.655 1.00 0.00 18 LEU A C 10
ATOM 18619 O O . LEU A 1 18 ? -12.669 -5.037 -3.578 1.00 0.00 18 LEU A O 10
ATOM 18635 N N . ILE A 1 19 ? -11.167 -6.177 -4.780 1.00 0.00 19 ILE A N 10
ATOM 18636 C CA . ILE A 1 19 ? -11.294 -5.325 -5.974 1.00 0.00 19 ILE A CA 10
ATOM 18637 C C . ILE A 1 19 ? -12.713 -5.394 -6.570 1.00 0.00 19 ILE A C 10
ATOM 18638 O O . ILE A 1 19 ? -13.324 -4.357 -6.829 1.00 0.00 19 ILE A O 10
ATOM 18654 N N . GLU A 1 20 ? -13.292 -6.590 -6.709 1.00 0.00 20 GLU A N 10
ATOM 18655 C CA . GLU A 1 20 ? -14.677 -6.755 -7.186 1.00 0.00 20 GLU A CA 10
ATOM 18656 C C . GLU A 1 20 ? -15.736 -6.257 -6.177 1.00 0.00 20 GLU A C 10
ATOM 18657 O O . GLU A 1 20 ? -16.730 -5.655 -6.586 1.00 0.00 20 GLU A O 10
ATOM 18669 N N . GLN A 1 21 ? -15.521 -6.428 -4.868 1.00 0.00 21 GLN A N 10
ATOM 18670 C CA . GLN A 1 21 ? -16.404 -5.930 -3.795 1.00 0.00 21 GLN A CA 10
ATOM 18671 C C . GLN A 1 21 ? -16.385 -4.393 -3.694 1.00 0.00 21 GLN A C 10
ATOM 18672 O O . GLN A 1 21 ? -17.388 -3.785 -3.318 1.00 0.00 21 GLN A O 10
ATOM 18686 N N . ALA A 1 22 ? -15.277 -3.756 -4.091 1.00 0.00 22 ALA A N 10
ATOM 18687 C CA . ALA A 1 22 ? -15.156 -2.310 -4.262 1.00 0.00 22 ALA A CA 10
ATOM 18688 C C . ALA A 1 22 ? -15.770 -1.799 -5.590 1.00 0.00 22 ALA A C 10
ATOM 18689 O O . ALA A 1 22 ? -15.879 -0.587 -5.792 1.00 0.00 22 ALA A O 10
ATOM 18696 N N . GLY A 1 23 ? -16.158 -2.697 -6.504 1.00 0.00 23 GLY A N 10
ATOM 18697 C CA . GLY A 1 23 ? -16.693 -2.361 -7.828 1.00 0.00 23 GLY A CA 10
ATOM 18698 C C . GLY A 1 23 ? -15.634 -1.970 -8.873 1.00 0.00 23 GLY A C 10
ATOM 18699 O O . GLY A 1 23 ? -15.968 -1.278 -9.838 1.00 0.00 23 GLY A O 10
ATOM 18703 N N . LEU A 1 24 ? -14.373 -2.381 -8.693 1.00 0.00 24 LEU A N 10
ATOM 18704 C CA . LEU A 1 24 ? -13.270 -2.152 -9.639 1.00 0.00 24 LEU A CA 10
ATOM 18705 C C . LEU A 1 24 ? -13.023 -3.392 -10.522 1.00 0.00 24 LEU A C 10
ATOM 18706 O O . LEU A 1 24 ? -13.394 -4.515 -10.171 1.00 0.00 24 LEU A O 10
ATOM 18722 N N . ASP A 1 25 ? -12.373 -3.194 -11.672 1.00 0.00 25 ASP A N 10
ATOM 18723 C CA . ASP A 1 25 ? -11.921 -4.272 -12.560 1.00 0.00 25 ASP A CA 10
ATOM 18724 C C . ASP A 1 25 ? -10.480 -4.704 -12.205 1.00 0.00 25 ASP A C 10
ATOM 18725 O O . ASP A 1 25 ? -9.573 -3.867 -12.261 1.00 0.00 25 ASP A O 10
ATOM 18734 N N . PRO A 1 26 ? -10.218 -5.986 -11.873 1.00 0.00 26 PRO A N 10
ATOM 18735 C CA . PRO A 1 26 ? -8.883 -6.452 -11.481 1.00 0.00 26 PRO A CA 10
ATOM 18736 C C . PRO A 1 26 ? -7.900 -6.520 -12.660 1.00 0.00 26 PRO A C 10
ATOM 18737 O O . PRO A 1 26 ? -6.706 -6.289 -12.479 1.00 0.00 26 PRO A O 10
ATOM 18748 N N . ASP A 1 27 ? -8.391 -6.784 -13.876 1.00 0.00 27 ASP A N 10
ATOM 18749 C CA . ASP A 1 27 ? -7.561 -6.844 -15.092 1.00 0.00 27 ASP A CA 10
ATOM 18750 C C . ASP A 1 27 ? -6.911 -5.485 -15.437 1.00 0.00 27 ASP A C 10
ATOM 18751 O O . ASP A 1 27 ? -5.801 -5.435 -15.967 1.00 0.00 27 ASP A O 10
ATOM 18760 N N . GLU A 1 28 ? -7.558 -4.373 -15.071 1.00 0.00 28 GLU A N 10
ATOM 18761 C CA . GLU A 1 28 ? -7.042 -3.010 -15.269 1.00 0.00 28 GLU A CA 10
ATOM 18762 C C . GLU A 1 28 ? -5.832 -2.694 -14.362 1.00 0.00 28 GLU A C 10
ATOM 18763 O O . GLU A 1 28 ? -5.041 -1.797 -14.659 1.00 0.00 28 GLU A O 10
ATOM 18775 N N . LEU A 1 29 ? -5.638 -3.459 -13.278 1.00 0.00 29 LEU A N 10
ATOM 18776 C CA . LEU A 1 29 ? -4.553 -3.276 -12.303 1.00 0.00 29 LEU A CA 10
ATOM 18777 C C . LEU A 1 29 ? -3.242 -3.988 -12.702 1.00 0.00 29 LEU A C 10
ATOM 18778 O O . LEU A 1 29 ? -2.321 -4.082 -11.890 1.00 0.00 29 LEU A O 10
ATOM 18794 N N . ARG A 1 30 ? -3.115 -4.446 -13.958 1.00 0.00 30 ARG A N 10
ATOM 18795 C CA . ARG A 1 30 ? -1.923 -5.127 -14.508 1.00 0.00 30 ARG A CA 10
ATOM 18796 C C . ARG A 1 30 ? -0.633 -4.295 -14.405 1.00 0.00 30 ARG A C 10
ATOM 18797 O O . ARG A 1 30 ? 0.447 -4.858 -14.236 1.00 0.00 30 ARG A O 10
ATOM 18818 N N . GLU A 1 31 ? -0.744 -2.967 -14.472 1.00 0.00 31 GLU A N 10
ATOM 18819 C CA . GLU A 1 31 ? 0.381 -2.021 -14.354 1.00 0.00 31 GLU A CA 10
ATOM 18820 C C . GLU A 1 31 ? 0.570 -1.462 -12.921 1.00 0.00 31 GLU A C 10
ATOM 18821 O O . GLU A 1 31 ? 1.568 -0.800 -12.636 1.00 0.00 31 GLU A O 10
ATOM 18833 N N . ALA A 1 32 ? -0.365 -1.737 -12.002 1.00 0.00 32 ALA A N 10
ATOM 18834 C CA . ALA A 1 32 ? -0.365 -1.236 -10.624 1.00 0.00 32 ALA A CA 10
ATOM 18835 C C . ALA A 1 32 ? 0.288 -2.219 -9.628 1.00 0.00 32 ALA A C 10
ATOM 18836 O O . ALA A 1 32 ? 0.240 -3.438 -9.804 1.00 0.00 32 ALA A O 10
ATOM 18843 N N . GLU A 1 33 ? 0.879 -1.686 -8.555 1.00 0.00 33 GLU A N 10
ATOM 18844 C CA . GLU A 1 33 ? 1.527 -2.464 -7.485 1.00 0.00 33 GLU A CA 10
ATOM 18845 C C . GLU A 1 33 ? 1.363 -1.881 -6.065 1.00 0.00 33 GLU A C 10
ATOM 18846 O O . GLU A 1 33 ? 1.762 -2.539 -5.103 1.00 0.00 33 GLU A O 10
ATOM 18858 N N . VAL A 1 34 ? 0.757 -0.694 -5.907 1.00 0.00 34 VAL A N 10
ATOM 18859 C CA . VAL A 1 34 ? 0.336 -0.121 -4.612 1.00 0.00 34 VAL A CA 10
ATOM 18860 C C . VAL A 1 34 ? -1.091 0.428 -4.726 1.00 0.00 34 VAL A C 10
ATOM 18861 O O . VAL A 1 34 ? -1.328 1.413 -5.429 1.00 0.00 34 VAL A O 10
ATOM 18874 N N . ILE A 1 35 ? -2.040 -0.181 -4.008 1.00 0.00 35 ILE A N 10
ATOM 18875 C CA . ILE A 1 35 ? -3.462 0.201 -3.979 1.00 0.00 35 ILE A CA 10
ATOM 18876 C C . ILE A 1 35 ? -3.944 0.272 -2.522 1.00 0.00 35 ILE A C 10
ATOM 18877 O O . ILE A 1 35 ? -3.640 -0.623 -1.732 1.00 0.00 35 ILE A O 10
ATOM 18893 N N . ILE A 1 36 ? -4.694 1.318 -2.152 1.00 0.00 36 ILE A N 10
ATOM 18894 C CA . ILE A 1 36 ? -5.265 1.479 -0.805 1.00 0.00 36 ILE A CA 10
ATOM 18895 C C . ILE A 1 36 ? -6.790 1.641 -0.844 1.00 0.00 36 ILE A C 10
ATOM 18896 O O . ILE A 1 36 ? -7.345 2.374 -1.663 1.00 0.00 36 ILE A O 10
ATOM 18912 N N . ILE A 1 37 ? -7.455 0.958 0.083 1.00 0.00 37 ILE A N 10
ATOM 18913 C CA . ILE A 1 37 ? -8.878 1.070 0.406 1.00 0.00 37 ILE A CA 10
ATOM 18914 C C . ILE A 1 37 ? -9.006 1.897 1.695 1.00 0.00 37 ILE A C 10
ATOM 18915 O O . ILE A 1 37 ? -8.444 1.514 2.725 1.00 0.00 37 ILE A O 10
ATOM 18931 N N . ILE A 1 38 ? -9.747 3.009 1.650 1.00 0.00 38 ILE A N 10
ATOM 18932 C CA . ILE A 1 38 ? -10.045 3.859 2.817 1.00 0.00 38 ILE A CA 10
ATOM 18933 C C . ILE A 1 38 ? -11.555 3.879 3.073 1.00 0.00 38 ILE A C 10
ATOM 18934 O O . ILE A 1 38 ? -12.349 4.213 2.190 1.00 0.00 38 ILE A O 10
ATOM 18950 N N . ILE A 1 39 ? -11.946 3.537 4.302 1.00 0.00 39 ILE A N 10
ATOM 18951 C CA . ILE A 1 39 ? -13.341 3.507 4.756 1.00 0.00 39 ILE A CA 10
ATOM 18952 C C . ILE A 1 39 ? -13.415 4.186 6.126 1.00 0.00 39 ILE A C 10
ATOM 18953 O O . ILE A 1 39 ? -12.699 3.778 7.037 1.00 0.00 39 ILE A O 10
ATOM 18969 N N . SER A 1 40 ? -14.269 5.198 6.303 1.00 0.00 40 SER A N 10
ATOM 18970 C CA . SER A 1 40 ? -14.532 5.803 7.624 1.00 0.00 40 SER A CA 10
ATOM 18971 C C . SER A 1 40 ? -16.016 6.057 7.872 1.00 0.00 40 SER A C 10
ATOM 18972 O O . SER A 1 40 ? -16.813 6.105 6.936 1.00 0.00 40 SER A O 10
ATOM 18980 N N . ARG A 1 41 ? -16.416 6.218 9.139 1.00 0.00 41 ARG A N 10
ATOM 18981 C CA . ARG A 1 41 ? -17.821 6.415 9.514 1.00 0.00 41 ARG A CA 10
ATOM 18982 C C . ARG A 1 41 ? -18.390 7.738 8.991 1.00 0.00 41 ARG A C 10
ATOM 18983 O O . ARG A 1 41 ? -19.535 7.757 8.543 1.00 0.00 41 ARG A O 10
ATOM 19004 N N . THR A 1 42 ? -17.590 8.807 8.993 1.00 0.00 42 THR A N 10
ATOM 19005 C CA . THR A 1 42 ? -17.973 10.155 8.520 1.00 0.00 42 THR A CA 10
ATOM 19006 C C . THR A 1 42 ? -17.142 10.573 7.303 1.00 0.00 42 THR A C 10
ATOM 19007 O O . THR A 1 42 ? -15.961 10.219 7.227 1.00 0.00 42 THR A O 10
ATOM 19018 N N . PRO A 1 43 ? -17.705 11.326 6.337 1.00 0.00 43 PRO A N 10
ATOM 19019 C CA . PRO A 1 43 ? -16.946 11.771 5.171 1.00 0.00 43 PRO A CA 10
ATOM 19020 C C . PRO A 1 43 ? -15.803 12.735 5.526 1.00 0.00 43 PRO A C 10
ATOM 19021 O O . PRO A 1 43 ? -14.776 12.714 4.852 1.00 0.00 43 PRO A O 10
ATOM 19032 N N . GLU A 1 44 ? -15.910 13.517 6.605 1.00 0.00 44 GLU A N 10
ATOM 19033 C CA . GLU A 1 44 ? -14.822 14.377 7.095 1.00 0.00 44 GLU A CA 10
ATOM 19034 C C . GLU A 1 44 ? -13.603 13.556 7.555 1.00 0.00 44 GLU A C 10
ATOM 19035 O O . GLU A 1 44 ? -12.465 13.873 7.196 1.00 0.00 44 GLU A O 10
ATOM 19047 N N . GLN A 1 45 ? -13.828 12.471 8.306 1.00 0.00 45 GLN A N 10
ATOM 19048 C CA . GLN A 1 45 ? -12.762 11.568 8.749 1.00 0.00 45 GLN A CA 10
ATOM 19049 C C . GLN A 1 45 ? -12.202 10.730 7.581 1.00 0.00 45 GLN A C 10
ATOM 19050 O O . GLN A 1 45 ? -11.000 10.467 7.533 1.00 0.00 45 GLN A O 10
ATOM 19064 N N . LEU A 1 46 ? -13.030 10.369 6.591 1.00 0.00 46 LEU A N 10
ATOM 19065 C CA . LEU A 1 46 ? -12.620 9.668 5.383 1.00 0.00 46 LEU A CA 10
ATOM 19066 C C . LEU A 1 46 ? -11.724 10.585 4.516 1.00 0.00 46 LEU A C 10
ATOM 19067 O O . LEU A 1 46 ? -10.669 10.148 4.061 1.00 0.00 46 LEU A O 10
ATOM 19083 N N . GLU A 1 47 ? -12.079 11.862 4.337 1.00 0.00 47 GLU A N 10
ATOM 19084 C CA . GLU A 1 47 ? -11.297 12.840 3.560 1.00 0.00 47 GLU A CA 10
ATOM 19085 C C . GLU A 1 47 ? -9.908 13.090 4.165 1.00 0.00 47 GLU A C 10
ATOM 19086 O O . GLU A 1 47 ? -8.914 13.140 3.439 1.00 0.00 47 GLU A O 10
ATOM 19098 N N . LYS A 1 48 ? -9.820 13.177 5.500 1.00 0.00 48 LYS A N 10
ATOM 19099 C CA . LYS A 1 48 ? -8.559 13.330 6.247 1.00 0.00 48 LYS A CA 10
ATOM 19100 C C . LYS A 1 48 ? -7.561 12.212 5.919 1.00 0.00 48 LYS A C 10
ATOM 19101 O O . LYS A 1 48 ? -6.390 12.474 5.645 1.00 0.00 48 LYS A O 10
ATOM 19120 N N . LEU A 1 49 ? -8.042 10.968 5.893 1.00 0.00 49 LEU A N 10
ATOM 19121 C CA . LEU A 1 49 ? -7.257 9.770 5.571 1.00 0.00 49 LEU A CA 10
ATOM 19122 C C . LEU A 1 49 ? -6.957 9.654 4.068 1.00 0.00 49 LEU A C 10
ATOM 19123 O O . LEU A 1 49 ? -5.851 9.285 3.672 1.00 0.00 49 LEU A O 10
ATOM 19139 N N . SER A 1 50 ? -7.919 10.035 3.227 1.00 0.00 50 SER A N 10
ATOM 19140 C CA . SER A 1 50 ? -7.798 10.035 1.761 1.00 0.00 50 SER A CA 10
ATOM 19141 C C . SER A 1 50 ? -6.761 11.041 1.258 1.00 0.00 50 SER A C 10
ATOM 19142 O O . SER A 1 50 ? -6.130 10.801 0.229 1.00 0.00 50 SER A O 10
ATOM 19150 N N . ARG A 1 51 ? -6.561 12.157 1.971 1.00 0.00 51 ARG A N 10
ATOM 19151 C CA . ARG A 1 51 ? -5.455 13.106 1.744 1.00 0.00 51 ARG A CA 10
ATOM 19152 C C . ARG A 1 51 ? -4.103 12.545 2.198 1.00 0.00 51 ARG A C 10
ATOM 19153 O O . ARG A 1 51 ? -3.091 12.794 1.548 1.00 0.00 51 ARG A O 10
ATOM 19174 N N . GLN A 1 52 ? -4.085 11.752 3.274 1.00 0.00 52 GLN A N 10
ATOM 19175 C CA . GLN A 1 52 ? -2.867 11.189 3.869 1.00 0.00 52 GLN A CA 10
ATOM 19176 C C . GLN A 1 52 ? -2.159 10.183 2.941 1.00 0.00 52 GLN A C 10
ATOM 19177 O O . GLN A 1 52 ? -0.935 10.204 2.821 1.00 0.00 52 GLN A O 10
ATOM 19191 N N . VAL A 1 53 ? -2.910 9.321 2.242 1.00 0.00 53 VAL A N 10
ATOM 19192 C CA . VAL A 1 53 ? -2.336 8.295 1.339 1.00 0.00 53 VAL A CA 10
ATOM 19193 C C . VAL A 1 53 ? -1.824 8.862 0.010 1.00 0.00 53 VAL A C 10
ATOM 19194 O O . VAL A 1 53 ? -0.894 8.308 -0.576 1.00 0.00 53 VAL A O 10
ATOM 19207 N N . LYS A 1 54 ? -2.374 9.992 -0.453 1.00 0.00 54 LYS A N 10
ATOM 19208 C CA . LYS A 1 54 ? -1.903 10.704 -1.660 1.00 0.00 54 LYS A CA 10
ATOM 19209 C C . LYS A 1 54 ? -0.460 11.208 -1.526 1.00 0.00 54 LYS A C 10
ATOM 19210 O O . LYS A 1 54 ? 0.252 11.281 -2.526 1.00 0.00 54 LYS A O 10
ATOM 19229 N N . GLU A 1 55 ? 0.011 11.467 -0.303 1.00 0.00 55 GLU A N 10
ATOM 19230 C CA . GLU A 1 55 ? 1.419 11.794 -0.008 1.00 0.00 55 GLU A CA 10
ATOM 19231 C C . GLU A 1 55 ? 2.400 10.661 -0.385 1.00 0.00 55 GLU A C 10
ATOM 19232 O O . GLU A 1 55 ? 3.585 10.920 -0.605 1.00 0.00 55 GLU A O 10
ATOM 19244 N N . LEU A 1 56 ? 1.917 9.414 -0.482 1.00 0.00 56 LEU A N 10
ATOM 19245 C CA . LEU A 1 56 ? 2.699 8.221 -0.838 1.00 0.00 56 LEU A CA 10
ATOM 19246 C C . LEU A 1 56 ? 2.602 7.820 -2.324 1.00 0.00 56 LEU A C 10
ATOM 19247 O O . LEU A 1 56 ? 3.296 6.898 -2.756 1.00 0.00 56 LEU A O 10
ATOM 19263 N N . GLY A 1 57 ? 1.781 8.513 -3.123 1.00 0.00 57 GLY A N 10
ATOM 19264 C CA . GLY A 1 57 ? 1.751 8.360 -4.585 1.00 0.00 57 GLY A CA 10
ATOM 19265 C C . GLY A 1 57 ? 1.189 7.021 -5.090 1.00 0.00 57 GLY A C 10
ATOM 19266 O O . GLY A 1 57 ? 1.667 6.498 -6.099 1.00 0.00 57 GLY A O 10
ATOM 19270 N N . ALA A 1 58 ? 0.209 6.451 -4.379 1.00 0.00 58 ALA A N 10
ATOM 19271 C CA . ALA A 1 58 ? -0.483 5.204 -4.726 1.00 0.00 58 ALA A CA 10
ATOM 19272 C C . ALA A 1 58 ? -0.995 5.149 -6.186 1.00 0.00 58 ALA A C 10
ATOM 19273 O O . ALA A 1 58 ? -1.418 6.162 -6.751 1.00 0.00 58 ALA A O 10
ATOM 19280 N N . ASP A 1 59 ? -1.006 3.953 -6.786 1.00 0.00 59 ASP A N 10
ATOM 19281 C CA . ASP A 1 59 ? -1.490 3.734 -8.161 1.00 0.00 59 ASP A CA 10
ATOM 19282 C C . ASP A 1 59 ? -3.022 3.819 -8.249 1.00 0.00 59 ASP A C 10
ATOM 19283 O O . ASP A 1 59 ? -3.571 4.359 -9.215 1.00 0.00 59 ASP A O 10
ATOM 19292 N N . ARG A 1 60 ? -3.715 3.307 -7.222 1.00 0.00 60 ARG A N 10
ATOM 19293 C CA . ARG A 1 60 ? -5.166 3.445 -7.037 1.00 0.00 60 ARG A CA 10
ATOM 19294 C C . ARG A 1 60 ? -5.544 3.717 -5.586 1.00 0.00 60 ARG A C 10
ATOM 19295 O O . ARG A 1 60 ? -4.900 3.263 -4.638 1.00 0.00 60 ARG A O 10
ATOM 19316 N N . LEU A 1 61 ? -6.652 4.432 -5.463 1.00 0.00 61 LEU A N 10
ATOM 19317 C CA . LEU A 1 61 ? -7.372 4.714 -4.226 1.00 0.00 61 LEU A CA 10
ATOM 19318 C C . LEU A 1 61 ? -8.875 4.562 -4.471 1.00 0.00 61 LEU A C 10
ATOM 19319 O O . LEU A 1 61 ? -9.393 4.981 -5.509 1.00 0.00 61 LEU A O 10
ATOM 19335 N N . LEU A 1 62 ? -9.564 3.977 -3.497 1.00 0.00 62 LEU A N 10
ATOM 19336 C CA . LEU A 1 62 ? -11.023 3.916 -3.428 1.00 0.00 62 LEU A CA 10
ATOM 19337 C C . LEU A 1 62 ? -11.520 4.265 -2.015 1.00 0.00 62 LEU A C 10
ATOM 19338 O O . LEU A 1 62 ? -10.925 3.880 -1.006 1.00 0.00 62 LEU A O 10
ATOM 19354 N N . GLU A 1 63 ? -12.604 5.036 -1.981 1.00 0.00 63 GLU A N 10
ATOM 19355 C CA . GLU A 1 63 ? -13.143 5.734 -0.806 1.00 0.00 63 GLU A CA 10
ATOM 19356 C C . GLU A 1 63 ? -14.629 5.407 -0.552 1.00 0.00 63 GLU A C 10
ATOM 19357 O O . GLU A 1 63 ? -15.447 5.552 -1.465 1.00 0.00 63 GLU A O 10
ATOM 19369 N N . PHE A 1 64 ? -15.001 5.060 0.691 1.00 0.00 64 PHE A N 10
ATOM 19370 C CA . PHE A 1 64 ? -16.404 4.873 1.119 1.00 0.00 64 PHE A CA 10
ATOM 19371 C C . PHE A 1 64 ? -16.676 5.416 2.533 1.00 0.00 64 PHE A C 10
ATOM 19372 O O . PHE A 1 64 ? -15.780 5.465 3.378 1.00 0.00 64 PHE A O 10
ATOM 19389 N N . ASN A 1 65 ? -17.932 5.788 2.799 1.00 0.00 65 ASN A N 10
ATOM 19390 C CA . ASN A 1 65 ? -18.402 6.323 4.079 1.00 0.00 65 ASN A CA 10
ATOM 19391 C C . ASN A 1 65 ? -19.534 5.467 4.691 1.00 0.00 65 ASN A C 10
ATOM 19392 O O . ASN A 1 65 ? -20.560 5.234 4.049 1.00 0.00 65 ASN A O 10
ATOM 19403 N N . VAL A 1 66 ? -19.379 5.009 5.942 1.00 0.00 66 VAL A N 10
ATOM 19404 C CA . VAL A 1 66 ? -20.291 4.003 6.544 1.00 0.00 66 VAL A CA 10
ATOM 19405 C C . VAL A 1 66 ? -21.684 4.570 6.851 1.00 0.00 66 VAL A C 10
ATOM 19406 O O . VAL A 1 66 ? -22.677 3.864 6.691 1.00 0.00 66 VAL A O 10
ATOM 19419 N N . ASP A 1 67 ? -21.790 5.838 7.268 1.00 0.00 67 ASP A N 10
ATOM 19420 C CA . ASP A 1 67 ? -23.075 6.448 7.655 1.00 0.00 67 ASP A CA 10
ATOM 19421 C C . ASP A 1 67 ? -24.058 6.589 6.473 1.00 0.00 67 ASP A C 10
ATOM 19422 O O . ASP A 1 67 ? -25.268 6.428 6.642 1.00 0.00 67 ASP A O 10
ATOM 19431 N N . GLU A 1 68 ? -23.540 6.853 5.268 1.00 0.00 68 GLU A N 10
ATOM 19432 C CA . GLU A 1 68 ? -24.303 7.078 4.044 1.00 0.00 68 GLU A CA 10
ATOM 19433 C C . GLU A 1 68 ? -24.375 5.832 3.142 1.00 0.00 68 GLU A C 10
ATOM 19434 O O . GLU A 1 68 ? -25.427 5.547 2.568 1.00 0.00 68 GLU A O 10
ATOM 19446 N N . ASN A 1 69 ? -23.271 5.081 3.025 1.00 0.00 69 ASN A N 10
ATOM 19447 C CA . ASN A 1 69 ? -23.156 3.860 2.218 1.00 0.00 69 ASN A CA 10
ATOM 19448 C C . ASN A 1 69 ? -22.736 2.646 3.081 1.00 0.00 69 ASN A C 10
ATOM 19449 O O . ASN A 1 69 ? -21.628 2.121 2.914 1.00 0.00 69 ASN A O 10
ATOM 19460 N N . PRO A 1 70 ? -23.607 2.157 3.991 1.00 0.00 70 PRO A N 10
ATOM 19461 C CA . PRO A 1 70 ? -23.269 1.062 4.902 1.00 0.00 70 PRO A CA 10
ATOM 19462 C C . PRO A 1 70 ? -22.971 -0.251 4.170 1.00 0.00 70 PRO A C 10
ATOM 19463 O O . PRO A 1 70 ? -22.051 -0.963 4.558 1.00 0.00 70 PRO A O 10
ATOM 19474 N N . GLU A 1 71 ? -23.679 -0.561 3.079 1.00 0.00 71 GLU A N 10
ATOM 19475 C CA . GLU A 1 71 ? -23.423 -1.761 2.266 1.00 0.00 71 GLU A CA 10
ATOM 19476 C C . GLU A 1 71 ? -22.060 -1.721 1.558 1.00 0.00 71 GLU A C 10
ATOM 19477 O O . GLU A 1 71 ? -21.330 -2.711 1.584 1.00 0.00 71 GLU A O 10
ATOM 19489 N N . GLN A 1 72 ? -21.675 -0.575 0.980 1.00 0.00 72 GLN A N 10
ATOM 19490 C CA . GLN A 1 72 ? -20.386 -0.431 0.283 1.00 0.00 72 GLN A CA 10
ATOM 19491 C C . GLN A 1 72 ? -19.201 -0.633 1.242 1.00 0.00 72 GLN A C 10
ATOM 19492 O O . GLN A 1 72 ? -18.205 -1.264 0.884 1.00 0.00 72 GLN A O 10
ATOM 19506 N N . ALA A 1 73 ? -19.340 -0.161 2.485 1.00 0.00 73 ALA A N 10
ATOM 19507 C CA . ALA A 1 73 ? -18.383 -0.411 3.556 1.00 0.00 73 ALA A CA 10
ATOM 19508 C C . ALA A 1 73 ? -18.433 -1.861 4.079 1.00 0.00 73 ALA A C 10
ATOM 19509 O O . ALA A 1 73 ? -17.391 -2.496 4.242 1.00 0.00 73 ALA A O 10
ATOM 19516 N N . SER A 1 74 ? -19.631 -2.407 4.320 1.00 0.00 74 SER A N 10
ATOM 19517 C CA . SER A 1 74 ? -19.830 -3.707 4.967 1.00 0.00 74 SER A CA 10
ATOM 19518 C C . SER A 1 74 ? -19.365 -4.870 4.092 1.00 0.00 74 SER A C 10
ATOM 19519 O O . SER A 1 74 ? -18.691 -5.767 4.593 1.00 0.00 74 SER A O 10
ATOM 19527 N N . LYS A 1 75 ? -19.631 -4.841 2.778 1.00 0.00 75 LYS A N 10
ATOM 19528 C CA . LYS A 1 75 ? -19.149 -5.858 1.822 1.00 0.00 75 LYS A CA 10
ATOM 19529 C C . LYS A 1 75 ? -17.622 -6.011 1.872 1.00 0.00 75 LYS A C 10
ATOM 19530 O O . LYS A 1 75 ? -17.112 -7.129 1.902 1.00 0.00 75 LYS A O 10
ATOM 19549 N N . LEU A 1 76 ? -16.894 -4.898 1.955 1.00 0.00 76 LEU A N 10
ATOM 19550 C CA . LEU A 1 76 ? -15.432 -4.898 2.075 1.00 0.00 76 LEU A CA 10
ATOM 19551 C C . LEU A 1 76 ? -14.951 -5.274 3.482 1.00 0.00 76 LEU A C 10
ATOM 19552 O O . LEU A 1 76 ? -13.993 -6.036 3.608 1.00 0.00 76 LEU A O 10
ATOM 19568 N N . ALA A 1 77 ? -15.647 -4.833 4.533 1.00 0.00 77 ALA A N 10
ATOM 19569 C CA . ALA A 1 77 ? -15.392 -5.253 5.910 1.00 0.00 77 ALA A CA 10
ATOM 19570 C C . ALA A 1 77 ? -15.504 -6.785 6.069 1.00 0.00 77 ALA A C 10
ATOM 19571 O O . ALA A 1 77 ? -14.585 -7.417 6.594 1.00 0.00 77 ALA A O 10
ATOM 19578 N N . LYS A 1 78 ? -16.556 -7.402 5.514 1.00 0.00 78 LYS A N 10
ATOM 19579 C CA . LYS A 1 78 ? -16.759 -8.863 5.458 1.00 0.00 78 LYS A CA 10
ATOM 19580 C C . LYS A 1 78 ? -15.574 -9.583 4.799 1.00 0.00 78 LYS A C 10
ATOM 19581 O O . LYS A 1 78 ? -15.032 -10.526 5.376 1.00 0.00 78 LYS A O 10
ATOM 19600 N N . THR A 1 79 ? -15.113 -9.103 3.640 1.00 0.00 79 THR A N 10
ATOM 19601 C CA . THR A 1 79 ? -13.958 -9.665 2.903 1.00 0.00 79 THR A CA 10
ATOM 19602 C C . THR A 1 79 ? -12.616 -9.442 3.627 1.00 0.00 79 THR A C 10
ATOM 19603 O O . THR A 1 79 ? -11.678 -10.222 3.449 1.00 0.00 79 THR A O 10
ATOM 19614 N N . ALA A 1 80 ? -12.526 -8.430 4.496 1.00 0.00 80 ALA A N 10
ATOM 19615 C CA . ALA A 1 80 ? -11.381 -8.158 5.372 1.00 0.00 80 ALA A CA 10
ATOM 19616 C C . ALA A 1 80 ? -11.429 -8.888 6.737 1.00 0.00 80 ALA A C 10
ATOM 19617 O O . ALA A 1 80 ? -10.531 -8.701 7.563 1.00 0.00 80 ALA A O 10
ATOM 19624 N N . GLY A 1 81 ? -12.462 -9.703 6.997 1.00 0.00 81 GLY A N 10
ATOM 19625 C CA . GLY A 1 81 ? -12.649 -10.440 8.258 1.00 0.00 81 GLY A CA 10
ATOM 19626 C C . GLY A 1 81 ? -13.193 -9.600 9.428 1.00 0.00 81 GLY A C 10
ATOM 19627 O O . GLY A 1 81 ? -13.048 -9.992 10.588 1.00 0.00 81 GLY A O 10
ATOM 19631 N N . ILE A 1 82 ? -13.794 -8.442 9.138 1.00 0.00 82 ILE A N 10
ATOM 19632 C CA . ILE A 1 82 ? -14.305 -7.450 10.098 1.00 0.00 82 ILE A CA 10
ATOM 19633 C C . ILE A 1 82 ? -15.822 -7.637 10.288 1.00 0.00 82 ILE A C 10
ATOM 19634 O O . ILE A 1 82 ? -16.572 -7.718 9.312 1.00 0.00 82 ILE A O 10
ATOM 19650 N N . SER A 1 83 ? -16.284 -7.672 11.541 1.00 0.00 83 SER A N 10
ATOM 19651 C CA . SER A 1 83 ? -17.715 -7.741 11.894 1.00 0.00 83 SER A CA 10
ATOM 19652 C C . SER A 1 83 ? -18.408 -6.371 11.809 1.00 0.00 83 SER A C 10
ATOM 19653 O O . SER A 1 83 ? -17.770 -5.323 11.896 1.00 0.00 83 SER A O 10
ATOM 19661 N N . GLU A 1 84 ? -19.736 -6.354 11.693 1.00 0.00 84 GLU A N 10
ATOM 19662 C CA . GLU A 1 84 ? -20.525 -5.127 11.488 1.00 0.00 84 GLU A CA 10
ATOM 19663 C C . GLU A 1 84 ? -20.404 -4.134 12.659 1.00 0.00 84 GLU A C 10
ATOM 19664 O O . GLU A 1 84 ? -20.337 -2.921 12.443 1.00 0.00 84 GLU A O 10
ATOM 19676 N N . LYS A 1 85 ? -20.304 -4.637 13.899 1.00 0.00 85 LYS A N 10
ATOM 19677 C CA . LYS A 1 85 ? -20.020 -3.816 15.090 1.00 0.00 85 LYS A CA 10
ATOM 19678 C C . LYS A 1 85 ? -18.572 -3.317 15.128 1.00 0.00 85 LYS A C 10
ATOM 19679 O O . LYS A 1 85 ? -18.339 -2.149 15.425 1.00 0.00 85 LYS A O 10
ATOM 19698 N N . GLN A 1 86 ? -17.609 -4.155 14.736 1.00 0.00 86 GLN A N 10
ATOM 19699 C CA . GLN A 1 86 ? -16.184 -3.792 14.675 1.00 0.00 86 GLN A CA 10
ATOM 19700 C C . GLN A 1 86 ? -15.932 -2.658 13.670 1.00 0.00 86 GLN A C 10
ATOM 19701 O O . GLN A 1 86 ? -15.183 -1.732 13.975 1.00 0.00 86 GLN A O 10
ATOM 19715 N N . LEU A 1 87 ? -16.615 -2.669 12.517 1.00 0.00 87 LEU A N 10
ATOM 19716 C CA . LEU A 1 87 ? -16.570 -1.590 11.520 1.00 0.00 87 LEU A CA 10
ATOM 19717 C C . LEU A 1 87 ? -16.992 -0.228 12.110 1.00 0.00 87 LEU A C 10
ATOM 19718 O O . LEU A 1 87 ? -16.392 0.799 11.786 1.00 0.00 87 LEU A O 10
ATOM 19734 N N . ARG A 1 88 ? -17.996 -0.217 12.999 1.00 0.00 88 ARG A N 10
ATOM 19735 C CA . ARG A 1 88 ? -18.489 0.993 13.682 1.00 0.00 88 ARG A CA 10
ATOM 19736 C C . ARG A 1 88 ? -17.566 1.432 14.825 1.00 0.00 88 ARG A C 10
ATOM 19737 O O . ARG A 1 88 ? -17.242 2.613 14.935 1.00 0.00 88 ARG A O 10
ATOM 19758 N N . GLU A 1 89 ? -17.103 0.487 15.642 1.00 0.00 89 GLU A N 10
ATOM 19759 C CA . GLU A 1 89 ? -16.230 0.737 16.805 1.00 0.00 89 GLU A CA 10
ATOM 19760 C C . GLU A 1 89 ? -14.830 1.229 16.427 1.00 0.00 89 GLU A C 10
ATOM 19761 O O . GLU A 1 89 ? -14.224 2.028 17.143 1.00 0.00 89 GLU A O 10
ATOM 19773 N N . ALA A 1 90 ? -14.335 0.766 15.283 1.00 0.00 90 ALA A N 10
ATOM 19774 C CA . ALA A 1 90 ? -13.011 1.115 14.764 1.00 0.00 90 ALA A CA 10
ATOM 19775 C C . ALA A 1 90 ? -12.918 2.556 14.220 1.00 0.00 90 ALA A C 10
ATOM 19776 O O . ALA A 1 90 ? -11.807 3.066 14.086 1.00 0.00 90 ALA A O 10
ATOM 19783 N N . ASP A 1 91 ? -14.045 3.215 13.924 1.00 0.00 91 ASP A N 10
ATOM 19784 C CA . ASP A 1 91 ? -14.181 4.552 13.304 1.00 0.00 91 ASP A CA 10
ATOM 19785 C C . ASP A 1 91 ? -13.621 4.688 11.868 1.00 0.00 91 ASP A C 10
ATOM 19786 O O . ASP A 1 91 ? -14.249 5.335 11.026 1.00 0.00 91 ASP A O 10
ATOM 19795 N N . TYR A 1 92 ? -12.492 4.046 11.550 1.00 0.00 92 TYR A N 10
ATOM 19796 C CA . TYR A 1 92 ? -11.966 3.898 10.190 1.00 0.00 92 TYR A CA 10
ATOM 19797 C C . TYR A 1 92 ? -11.150 2.616 9.978 1.00 0.00 92 TYR A C 10
ATOM 19798 O O . TYR A 1 92 ? -10.493 2.108 10.892 1.00 0.00 92 TYR A O 10
ATOM 19816 N N . ILE A 1 93 ? -11.161 2.129 8.737 1.00 0.00 93 ILE A N 10
ATOM 19817 C CA . ILE A 1 93 ? -10.388 0.986 8.243 1.00 0.00 93 ILE A CA 10
ATOM 19818 C C . ILE A 1 93 ? -9.456 1.455 7.120 1.00 0.00 93 ILE A C 10
ATOM 19819 O O . ILE A 1 93 ? -9.880 2.169 6.206 1.00 0.00 93 ILE A O 10
ATOM 19835 N N . ILE A 1 94 ? -8.203 1.005 7.171 1.00 0.00 94 ILE A N 10
ATOM 19836 C CA . ILE A 1 94 ? -7.215 1.154 6.100 1.00 0.00 94 ILE A CA 10
ATOM 19837 C C . ILE A 1 94 ? -6.811 -0.241 5.613 1.00 0.00 94 ILE A C 10
ATOM 19838 O O . ILE A 1 94 ? -6.298 -1.044 6.394 1.00 0.00 94 ILE A O 10
ATOM 19854 N N . LEU A 1 95 ? -7.018 -0.532 4.328 1.00 0.00 95 LEU A N 10
ATOM 19855 C CA . LEU A 1 95 ? -6.619 -1.794 3.699 1.00 0.00 95 LEU A CA 10
ATOM 19856 C C . LEU A 1 95 ? -5.587 -1.531 2.595 1.00 0.00 95 LEU A C 10
ATOM 19857 O O . LEU A 1 95 ? -5.897 -0.885 1.594 1.00 0.00 95 LEU A O 10
ATOM 19873 N N . ILE A 1 96 ? -4.364 -2.026 2.779 1.00 0.00 96 ILE A N 10
ATOM 19874 C CA . ILE A 1 96 ? -3.215 -1.787 1.894 1.00 0.00 96 ILE A CA 10
ATOM 19875 C C . ILE A 1 96 ? -2.901 -3.054 1.088 1.00 0.00 96 ILE A C 10
ATOM 19876 O O . ILE A 1 96 ? -2.742 -4.145 1.642 1.00 0.00 96 ILE A O 10
ATOM 19892 N N . LEU A 1 97 ? -2.813 -2.896 -0.232 1.00 0.00 97 LEU A N 10
ATOM 19893 C CA . LEU A 1 97 ? -2.616 -3.962 -1.213 1.00 0.00 97 LEU A CA 10
ATOM 19894 C C . LEU A 1 97 ? -1.315 -3.707 -1.984 1.00 0.00 97 LEU A C 10
ATOM 19895 O O . LEU A 1 97 ? -1.192 -2.700 -2.688 1.00 0.00 97 LEU A O 10
ATOM 19911 N N . VAL A 1 98 ? -0.339 -4.605 -1.831 1.00 0.00 98 VAL A N 10
ATOM 19912 C CA . VAL A 1 98 ? 1.013 -4.476 -2.412 1.00 0.00 98 VAL A CA 10
ATOM 19913 C C . VAL A 1 98 ? 1.546 -5.801 -2.967 1.00 0.00 98 VAL A C 10
ATOM 19914 O O . VAL A 1 98 ? 0.989 -6.869 -2.704 1.00 0.00 98 VAL A O 10
ATOM 19927 N N . ARG A 1 99 ? 2.649 -5.756 -3.723 1.00 0.00 99 ARG A N 10
ATOM 19928 C CA . ARG A 1 99 ? 3.311 -6.954 -4.279 1.00 0.00 99 ARG A CA 10
ATOM 19929 C C . ARG A 1 99 ? 4.390 -7.583 -3.377 1.00 0.00 99 ARG A C 10
ATOM 19930 O O . ARG A 1 99 ? 4.852 -8.682 -3.678 1.00 0.00 99 ARG A O 10
ATOM 19951 N N . ASP A 1 100 ? 4.801 -6.913 -2.296 1.00 0.00 100 ASP A N 10
ATOM 19952 C CA . ASP A 1 100 ? 5.943 -7.312 -1.454 1.00 0.00 100 ASP A CA 10
ATOM 19953 C C . ASP A 1 100 ? 5.783 -6.909 0.030 1.00 0.00 100 ASP A C 10
ATOM 19954 O O . ASP A 1 100 ? 5.292 -5.826 0.347 1.00 0.00 100 ASP A O 10
ATOM 19963 N N . GLU A 1 101 ? 6.224 -7.770 0.957 1.00 0.00 101 GLU A N 10
ATOM 19964 C CA . GLU A 1 101 ? 6.061 -7.577 2.411 1.00 0.00 101 GLU A CA 10
ATOM 19965 C C . GLU A 1 101 ? 6.966 -6.495 3.030 1.00 0.00 101 GLU A C 10
ATOM 19966 O O . GLU A 1 101 ? 6.574 -5.858 4.012 1.00 0.00 101 GLU A O 10
ATOM 19978 N N . LYS A 1 102 ? 8.153 -6.239 2.465 1.00 0.00 102 LYS A N 10
ATOM 19979 C CA . LYS A 1 102 ? 9.009 -5.114 2.881 1.00 0.00 102 LYS A CA 10
ATOM 19980 C C . LYS A 1 102 ? 8.453 -3.794 2.347 1.00 0.00 102 LYS A C 10
ATOM 19981 O O . LYS A 1 102 ? 8.450 -2.800 3.072 1.00 0.00 102 LYS A O 10
ATOM 20000 N N . LYS A 1 103 ? 7.883 -3.793 1.134 1.00 0.00 103 LYS A N 10
ATOM 20001 C CA . LYS A 1 103 ? 7.161 -2.638 0.567 1.00 0.00 103 LYS A CA 10
ATOM 20002 C C . LYS A 1 103 ? 5.903 -2.283 1.364 1.00 0.00 103 LYS A C 10
ATOM 20003 O O . LYS A 1 103 ? 5.633 -1.099 1.563 1.00 0.00 103 LYS A O 10
ATOM 20022 N N . ALA A 1 104 ? 5.203 -3.280 1.913 1.00 0.00 104 ALA A N 10
ATOM 20023 C CA . ALA A 1 104 ? 4.105 -3.062 2.861 1.00 0.00 104 ALA A CA 10
ATOM 20024 C C . ALA A 1 104 ? 4.560 -2.233 4.074 1.00 0.00 104 ALA A C 10
ATOM 20025 O O . ALA A 1 104 ? 3.953 -1.206 4.385 1.00 0.00 104 ALA A O 10
ATOM 20032 N N . LYS A 1 105 ? 5.682 -2.613 4.706 1.00 0.00 105 LYS A N 10
ATOM 20033 C CA . LYS A 1 105 ? 6.267 -1.866 5.832 1.00 0.00 105 LYS A CA 10
ATOM 20034 C C . LYS A 1 105 ? 6.862 -0.522 5.405 1.00 0.00 105 LYS A C 10
ATOM 20035 O O . LYS A 1 105 ? 6.760 0.429 6.169 1.00 0.00 105 LYS A O 10
ATOM 20054 N N . LYS A 1 106 ? 7.408 -0.382 4.193 1.00 0.00 106 LYS A N 10
ATOM 20055 C CA . LYS A 1 106 ? 7.892 0.913 3.658 1.00 0.00 106 LYS A CA 10
ATOM 20056 C C . LYS A 1 106 ? 6.739 1.917 3.534 1.00 0.00 106 LYS A C 10
ATOM 20057 O O . LYS A 1 106 ? 6.865 3.057 3.975 1.00 0.00 106 LYS A O 10
ATOM 20076 N N . PHE A 1 107 ? 5.592 1.490 3.006 1.00 0.00 107 PHE A N 10
ATOM 20077 C CA . PHE A 1 107 ? 4.382 2.318 2.942 1.00 0.00 107 PHE A CA 10
ATOM 20078 C C . PHE A 1 107 ? 3.882 2.637 4.358 1.00 0.00 107 PHE A C 10
ATOM 20079 O O . PHE A 1 107 ? 3.611 3.795 4.685 1.00 0.00 107 PHE A O 10
ATOM 20096 N N . ALA A 1 108 ? 3.824 1.615 5.219 1.00 0.00 108 ALA A N 10
ATOM 20097 C CA . ALA A 1 108 ? 3.428 1.757 6.613 1.00 0.00 108 ALA A CA 10
ATOM 20098 C C . ALA A 1 108 ? 4.308 2.756 7.372 1.00 0.00 108 ALA A C 10
ATOM 20099 O O . ALA A 1 108 ? 3.782 3.527 8.160 1.00 0.00 108 ALA A O 10
ATOM 20106 N N . ASP A 1 109 ? 5.623 2.785 7.147 1.00 0.00 109 ASP A N 10
ATOM 20107 C CA . ASP A 1 109 ? 6.546 3.566 7.982 1.00 0.00 109 ASP A CA 10
ATOM 20108 C C . ASP A 1 109 ? 6.257 5.078 7.933 1.00 0.00 109 ASP A C 10
ATOM 20109 O O . ASP A 1 109 ? 6.361 5.773 8.945 1.00 0.00 109 ASP A O 10
ATOM 20118 N N . SER A 1 110 ? 5.822 5.567 6.769 1.00 0.00 110 SER A N 10
ATOM 20119 C CA . SER A 1 110 ? 5.409 6.957 6.552 1.00 0.00 110 SER A CA 10
ATOM 20120 C C . SER A 1 110 ? 4.017 7.276 7.124 1.00 0.00 110 SER A C 10
ATOM 20121 O O . SER A 1 110 ? 3.800 8.392 7.599 1.00 0.00 110 SER A O 10
ATOM 20129 N N . LEU A 1 111 ? 3.080 6.315 7.126 1.00 0.00 111 LEU A N 10
ATOM 20130 C CA . LEU A 1 111 ? 1.754 6.442 7.751 1.00 0.00 111 LEU A CA 10
ATOM 20131 C C . LEU A 1 111 ? 1.826 6.349 9.292 1.00 0.00 111 LEU A C 10
ATOM 20132 O O . LEU A 1 111 ? 1.331 7.230 10.000 1.00 0.00 111 LEU A O 10
ATOM 20148 N N . ARG A 1 112 ? 2.504 5.319 9.816 1.00 0.00 112 ARG A N 10
ATOM 20149 C CA . ARG A 1 112 ? 2.702 5.014 11.249 1.00 0.00 112 ARG A CA 10
ATOM 20150 C C . ARG A 1 112 ? 3.467 6.105 12.011 1.00 0.00 112 ARG A C 10
ATOM 20151 O O . ARG A 1 112 ? 3.354 6.195 13.233 1.00 0.00 112 ARG A O 10
ATOM 20172 N N . LYS A 1 113 ? 4.168 6.994 11.295 1.00 0.00 113 LYS A N 10
ATOM 20173 C CA . LYS A 1 113 ? 4.784 8.235 11.810 1.00 0.00 113 LYS A CA 10
ATOM 20174 C C . LYS A 1 113 ? 3.799 9.092 12.630 1.00 0.00 113 LYS A C 10
ATOM 20175 O O . LYS A 1 113 ? 4.208 9.763 13.579 1.00 0.00 113 LYS A O 10
ATOM 20194 N N . LYS A 1 114 ? 2.501 9.038 12.296 1.00 0.00 114 LYS A N 10
ATOM 20195 C CA . LYS A 1 114 ? 1.405 9.747 12.981 1.00 0.00 114 LYS A CA 10
ATOM 20196 C C . LYS A 1 114 ? 1.121 9.236 14.407 1.00 0.00 114 LYS A C 10
ATOM 20197 O O . LYS A 1 114 ? 0.599 9.988 15.230 1.00 0.00 114 LYS A O 10
ATOM 20216 N N . GLY A 1 115 ? 1.471 7.984 14.716 1.00 0.00 115 GLY A N 10
ATOM 20217 C CA . GLY A 1 115 ? 1.341 7.342 16.035 1.00 0.00 115 GLY A CA 10
ATOM 20218 C C . GLY A 1 115 ? -0.089 6.939 16.428 1.00 0.00 115 GLY A C 10
ATOM 20219 O O . GLY A 1 115 ? -0.311 5.804 16.849 1.00 0.00 115 GLY A O 10
ATOM 20223 N N . SER A 1 116 ? -1.058 7.845 16.266 1.00 0.00 116 SER A N 10
ATOM 20224 C CA . SER A 1 116 ? -2.506 7.652 16.465 1.00 0.00 116 SER A CA 10
ATOM 20225 C C . SER A 1 116 ? -2.884 6.884 17.748 1.00 0.00 116 SER A C 10
ATOM 20226 O O . SER A 1 116 ? -2.937 7.486 18.823 1.00 0.00 116 SER A O 10
ATOM 20234 N N . LEU A 1 117 ? -3.150 5.572 17.653 1.00 0.00 117 LEU A N 10
ATOM 20235 C CA . LEU A 1 117 ? -3.563 4.685 18.755 1.00 0.00 117 LEU A CA 10
ATOM 20236 C C . LEU A 1 117 ? -2.666 3.430 18.877 1.00 0.00 117 LEU A C 10
ATOM 20237 O O . LEU A 1 117 ? -3.084 2.399 19.405 1.00 0.00 117 LEU A O 10
ATOM 20253 N N . GLU A 1 118 ? -1.431 3.489 18.369 1.00 0.00 118 GLU A N 10
ATOM 20254 C CA . GLU A 1 118 ? -0.459 2.388 18.449 1.00 0.00 118 GLU A CA 10
ATOM 20255 C C . GLU A 1 118 ? 0.098 2.257 19.879 1.00 0.00 118 GLU A C 10
ATOM 20256 O O . GLU A 1 118 ? 0.705 3.192 20.412 1.00 0.00 118 GLU A O 10
ATOM 20268 N N . HIS A 1 119 ? -0.126 1.101 20.516 1.00 0.00 119 HIS A N 10
ATOM 20269 C CA . HIS A 1 119 ? 0.131 0.859 21.947 1.00 0.00 119 HIS A CA 10
ATOM 20270 C C . HIS A 1 119 ? 0.893 -0.464 22.192 1.00 0.00 119 HIS A C 10
ATOM 20271 O O . HIS A 1 119 ? 0.614 -1.197 23.144 1.00 0.00 119 HIS A O 10
ATOM 20285 N N . HIS A 1 120 ? 1.847 -0.801 21.316 1.00 0.00 120 HIS A N 10
ATOM 20286 C CA . HIS A 1 120 ? 2.640 -2.034 21.395 1.00 0.00 120 HIS A CA 10
ATOM 20287 C C . HIS A 1 120 ? 3.513 -2.088 22.665 1.00 0.00 120 HIS A C 10
ATOM 20288 O O . HIS A 1 120 ? 4.462 -1.315 22.817 1.00 0.00 120 HIS A O 10
ATOM 20302 N N . HIS A 1 121 ? 3.192 -3.016 23.572 1.00 0.00 121 HIS A N 10
ATOM 20303 C CA . HIS A 1 121 ? 3.934 -3.308 24.806 1.00 0.00 121 HIS A CA 10
ATOM 20304 C C . HIS A 1 121 ? 3.662 -4.750 25.287 1.00 0.00 121 HIS A C 10
ATOM 20305 O O . HIS A 1 121 ? 2.703 -5.388 24.842 1.00 0.00 121 HIS A O 10
ATOM 20319 N N . HIS A 1 122 ? 4.516 -5.278 26.174 1.00 0.00 122 HIS A N 10
ATOM 20320 C CA . HIS A 1 122 ? 4.493 -6.677 26.652 1.00 0.00 122 HIS A CA 10
ATOM 20321 C C . HIS A 1 122 ? 4.536 -7.743 25.527 1.00 0.00 122 HIS A C 10
ATOM 20322 O O . HIS A 1 122 ? 3.979 -8.837 25.661 1.00 0.00 122 HIS A O 10
ATOM 20336 N N . HIS A 1 123 ? 5.205 -7.438 24.408 1.00 0.00 123 HIS A N 10
ATOM 20337 C CA . HIS A 1 123 ? 5.456 -8.383 23.310 1.00 0.00 123 HIS A CA 10
ATOM 20338 C C . HIS A 1 123 ? 6.485 -9.470 23.699 1.00 0.00 123 HIS A C 10
ATOM 20339 O O . HIS A 1 123 ? 7.304 -9.279 24.605 1.00 0.00 123 HIS A O 10
ATOM 20353 N N . HIS A 1 124 ? 6.453 -10.606 22.988 1.00 0.00 124 HIS A N 10
ATOM 20354 C CA . HIS A 1 124 ? 7.405 -11.720 23.125 1.00 0.00 124 HIS A CA 10
ATOM 20355 C C . HIS A 1 124 ? 8.817 -11.351 22.619 1.00 0.00 124 HIS A C 10
ATOM 20356 O O . HIS A 1 124 ? 8.946 -10.881 21.463 1.00 0.00 124 HIS A O 10
ATOM 20371 N N . GLY A 1 1 ? -8.536 3.435 14.797 1.00 0.00 1 GLY A N 11
ATOM 20372 C CA . GLY A 1 1 ? -8.546 2.786 13.466 1.00 0.00 1 GLY A CA 11
ATOM 20373 C C . GLY A 1 1 ? -7.617 1.591 13.401 1.00 0.00 1 GLY A C 11
ATOM 20374 O O . GLY A 1 1 ? -6.808 1.377 14.304 1.00 0.00 1 GLY A O 11
ATOM 20380 N N . GLN A 1 2 ? -7.737 0.803 12.331 1.00 0.00 2 GLN A N 11
ATOM 20381 C CA . GLN A 1 2 ? -6.940 -0.410 12.089 1.00 0.00 2 GLN A CA 11
ATOM 20382 C C . GLN A 1 2 ? -6.422 -0.491 10.643 1.00 0.00 2 GLN A C 11
ATOM 20383 O O . GLN A 1 2 ? -7.026 0.066 9.722 1.00 0.00 2 GLN A O 11
ATOM 20397 N N . ILE A 1 3 ? -5.300 -1.193 10.451 1.00 0.00 3 ILE A N 11
ATOM 20398 C CA . ILE A 1 3 ? -4.633 -1.370 9.153 1.00 0.00 3 ILE A CA 11
ATOM 20399 C C . ILE A 1 3 ? -4.505 -2.865 8.841 1.00 0.00 3 ILE A C 11
ATOM 20400 O O . ILE A 1 3 ? -3.991 -3.642 9.649 1.00 0.00 3 ILE A O 11
ATOM 20416 N N . GLN A 1 4 ? -4.947 -3.248 7.647 1.00 0.00 4 GLN A N 11
ATOM 20417 C CA . GLN A 1 4 ? -4.871 -4.593 7.073 1.00 0.00 4 GLN A CA 11
ATOM 20418 C C . GLN A 1 4 ? -3.929 -4.591 5.860 1.00 0.00 4 GLN A C 11
ATOM 20419 O O . GLN A 1 4 ? -3.899 -3.631 5.087 1.00 0.00 4 GLN A O 11
ATOM 20433 N N . TYR A 1 5 ? -3.200 -5.693 5.671 1.00 0.00 5 TYR A N 11
ATOM 20434 C CA . TYR A 1 5 ? -2.249 -5.887 4.573 1.00 0.00 5 TYR A CA 11
ATOM 20435 C C . TYR A 1 5 ? -2.518 -7.230 3.880 1.00 0.00 5 TYR A C 11
ATOM 20436 O O . TYR A 1 5 ? -2.632 -8.259 4.553 1.00 0.00 5 TYR A O 11
ATOM 20454 N N . PHE A 1 6 ? -2.576 -7.233 2.548 1.00 0.00 6 PHE A N 11
ATOM 20455 C CA . PHE A 1 6 ? -2.731 -8.442 1.729 1.00 0.00 6 PHE A CA 11
ATOM 20456 C C . PHE A 1 6 ? -1.704 -8.453 0.590 1.00 0.00 6 PHE A C 11
ATOM 20457 O O . PHE A 1 6 ? -1.410 -7.414 -0.009 1.00 0.00 6 PHE A O 11
ATOM 20474 N N . ASN A 1 7 ? -1.150 -9.632 0.295 1.00 0.00 7 ASN A N 11
ATOM 20475 C CA . ASN A 1 7 ? -0.126 -9.808 -0.735 1.00 0.00 7 ASN A CA 11
ATOM 20476 C C . ASN A 1 7 ? -0.748 -10.416 -1.996 1.00 0.00 7 ASN A C 11
ATOM 20477 O O . ASN A 1 7 ? -1.361 -11.478 -1.919 1.00 0.00 7 ASN A O 11
ATOM 20488 N N . VAL A 1 8 ? -0.588 -9.788 -3.166 1.00 0.00 8 VAL A N 11
ATOM 20489 C CA . VAL A 1 8 ? -1.307 -10.204 -4.391 1.00 0.00 8 VAL A CA 11
ATOM 20490 C C . VAL A 1 8 ? -0.892 -11.602 -4.880 1.00 0.00 8 VAL A C 11
ATOM 20491 O O . VAL A 1 8 ? -1.723 -12.344 -5.394 1.00 0.00 8 VAL A O 11
ATOM 20504 N N . ASP A 1 9 ? 0.361 -12.010 -4.667 1.00 0.00 9 ASP A N 11
ATOM 20505 C CA . ASP A 1 9 ? 0.834 -13.369 -4.982 1.00 0.00 9 ASP A CA 11
ATOM 20506 C C . ASP A 1 9 ? 0.400 -14.436 -3.952 1.00 0.00 9 ASP A C 11
ATOM 20507 O O . ASP A 1 9 ? 0.318 -15.619 -4.286 1.00 0.00 9 ASP A O 11
ATOM 20516 N N . GLU A 1 10 ? 0.115 -14.042 -2.706 1.00 0.00 10 GLU A N 11
ATOM 20517 C CA . GLU A 1 10 ? -0.259 -14.932 -1.598 1.00 0.00 10 GLU A CA 11
ATOM 20518 C C . GLU A 1 10 ? -1.784 -15.091 -1.458 1.00 0.00 10 GLU A C 11
ATOM 20519 O O . GLU A 1 10 ? -2.274 -16.178 -1.145 1.00 0.00 10 GLU A O 11
ATOM 20531 N N . ASN A 1 11 ? -2.538 -14.014 -1.709 1.00 0.00 11 ASN A N 11
ATOM 20532 C CA . ASN A 1 11 ? -3.995 -13.925 -1.577 1.00 0.00 11 ASN A CA 11
ATOM 20533 C C . ASN A 1 11 ? -4.681 -13.468 -2.895 1.00 0.00 11 ASN A C 11
ATOM 20534 O O . ASN A 1 11 ? -5.551 -12.595 -2.838 1.00 0.00 11 ASN A O 11
ATOM 20545 N N . PRO A 1 12 ? -4.343 -14.013 -4.087 1.00 0.00 12 PRO A N 11
ATOM 20546 C CA . PRO A 1 12 ? -4.768 -13.453 -5.379 1.00 0.00 12 PRO A CA 11
ATOM 20547 C C . PRO A 1 12 ? -6.281 -13.289 -5.540 1.00 0.00 12 PRO A C 11
ATOM 20548 O O . PRO A 1 12 ? -6.749 -12.226 -5.952 1.00 0.00 12 PRO A O 11
ATOM 20559 N N . GLU A 1 13 ? -7.061 -14.303 -5.162 1.00 0.00 13 GLU A N 11
ATOM 20560 C CA . GLU A 1 13 ? -8.523 -14.263 -5.268 1.00 0.00 13 GLU A CA 11
ATOM 20561 C C . GLU A 1 13 ? -9.148 -13.294 -4.251 1.00 0.00 13 GLU A C 11
ATOM 20562 O O . GLU A 1 13 ? -10.131 -12.628 -4.566 1.00 0.00 13 GLU A O 11
ATOM 20574 N N . GLN A 1 14 ? -8.552 -13.161 -3.061 1.00 0.00 14 GLN A N 11
ATOM 20575 C CA . GLN A 1 14 ? -8.998 -12.248 -2.001 1.00 0.00 14 GLN A CA 11
ATOM 20576 C C . GLN A 1 14 ? -8.746 -10.783 -2.398 1.00 0.00 14 GLN A C 11
ATOM 20577 O O . GLN A 1 14 ? -9.659 -9.961 -2.299 1.00 0.00 14 GLN A O 11
ATOM 20591 N N . VAL A 1 15 ? -7.557 -10.470 -2.933 1.00 0.00 15 VAL A N 11
ATOM 20592 C CA . VAL A 1 15 ? -7.245 -9.153 -3.508 1.00 0.00 15 VAL A CA 11
ATOM 20593 C C . VAL A 1 15 ? -8.196 -8.846 -4.661 1.00 0.00 15 VAL A C 11
ATOM 20594 O O . VAL A 1 15 ? -8.821 -7.786 -4.655 1.00 0.00 15 VAL A O 11
ATOM 20607 N N . ARG A 1 16 ? -8.385 -9.778 -5.609 1.00 0.00 16 ARG A N 11
ATOM 20608 C CA . ARG A 1 16 ? -9.335 -9.602 -6.720 1.00 0.00 16 ARG A CA 11
ATOM 20609 C C . ARG A 1 16 ? -10.742 -9.281 -6.206 1.00 0.00 16 ARG A C 11
ATOM 20610 O O . ARG A 1 16 ? -11.371 -8.348 -6.704 1.00 0.00 16 ARG A O 11
ATOM 20631 N N . LYS A 1 17 ? -11.210 -9.991 -5.172 1.00 0.00 17 LYS A N 11
ATOM 20632 C CA . LYS A 1 17 ? -12.526 -9.758 -4.566 1.00 0.00 17 LYS A CA 11
ATOM 20633 C C . LYS A 1 17 ? -12.652 -8.370 -3.937 1.00 0.00 17 LYS A C 11
ATOM 20634 O O . LYS A 1 17 ? -13.697 -7.749 -4.094 1.00 0.00 17 LYS A O 11
ATOM 20653 N N . LEU A 1 18 ? -11.601 -7.843 -3.300 1.00 0.00 18 LEU A N 11
ATOM 20654 C CA . LEU A 1 18 ? -11.591 -6.464 -2.793 1.00 0.00 18 LEU A CA 11
ATOM 20655 C C . LEU A 1 18 ? -11.731 -5.431 -3.925 1.00 0.00 18 LEU A C 11
ATOM 20656 O O . LEU A 1 18 ? -12.512 -4.492 -3.791 1.00 0.00 18 LEU A O 11
ATOM 20672 N N . ILE A 1 19 ? -11.054 -5.614 -5.062 1.00 0.00 19 ILE A N 11
ATOM 20673 C CA . ILE A 1 19 ? -11.194 -4.708 -6.217 1.00 0.00 19 ILE A CA 11
ATOM 20674 C C . ILE A 1 19 ? -12.616 -4.780 -6.813 1.00 0.00 19 ILE A C 11
ATOM 20675 O O . ILE A 1 19 ? -13.258 -3.753 -7.025 1.00 0.00 19 ILE A O 11
ATOM 20691 N N . GLU A 1 20 ? -13.149 -5.987 -7.012 1.00 0.00 20 GLU A N 11
ATOM 20692 C CA . GLU A 1 20 ? -14.505 -6.224 -7.533 1.00 0.00 20 GLU A CA 11
ATOM 20693 C C . GLU A 1 20 ? -15.607 -5.678 -6.604 1.00 0.00 20 GLU A C 11
ATOM 20694 O O . GLU A 1 20 ? -16.542 -5.029 -7.073 1.00 0.00 20 GLU A O 11
ATOM 20706 N N . GLN A 1 21 ? -15.499 -5.889 -5.285 1.00 0.00 21 GLN A N 11
ATOM 20707 C CA . GLN A 1 21 ? -16.474 -5.395 -4.295 1.00 0.00 21 GLN A CA 11
ATOM 20708 C C . GLN A 1 21 ? -16.375 -3.877 -4.076 1.00 0.00 21 GLN A C 11
ATOM 20709 O O . GLN A 1 21 ? -17.370 -3.238 -3.727 1.00 0.00 21 GLN A O 11
ATOM 20723 N N . ALA A 1 22 ? -15.222 -3.271 -4.370 1.00 0.00 22 ALA A N 11
ATOM 20724 C CA . ALA A 1 22 ? -15.064 -1.822 -4.431 1.00 0.00 22 ALA A CA 11
ATOM 20725 C C . ALA A 1 22 ? -15.695 -1.221 -5.715 1.00 0.00 22 ALA A C 11
ATOM 20726 O O . ALA A 1 22 ? -15.789 -0.000 -5.842 1.00 0.00 22 ALA A O 11
ATOM 20733 N N . GLY A 1 23 ? -16.130 -2.058 -6.667 1.00 0.00 23 GLY A N 11
ATOM 20734 C CA . GLY A 1 23 ? -16.682 -1.640 -7.959 1.00 0.00 23 GLY A CA 11
ATOM 20735 C C . GLY A 1 23 ? -15.622 -1.270 -9.006 1.00 0.00 23 GLY A C 11
ATOM 20736 O O . GLY A 1 23 ? -15.937 -0.546 -9.955 1.00 0.00 23 GLY A O 11
ATOM 20740 N N . LEU A 1 24 ? -14.376 -1.732 -8.841 1.00 0.00 24 LEU A N 11
ATOM 20741 C CA . LEU A 1 24 ? -13.256 -1.488 -9.757 1.00 0.00 24 LEU A CA 11
ATOM 20742 C C . LEU A 1 24 ? -12.975 -2.736 -10.616 1.00 0.00 24 LEU A C 11
ATOM 20743 O O . LEU A 1 24 ? -13.386 -3.849 -10.280 1.00 0.00 24 LEU A O 11
ATOM 20759 N N . ASP A 1 25 ? -12.280 -2.552 -11.740 1.00 0.00 25 ASP A N 11
ATOM 20760 C CA . ASP A 1 25 ? -11.915 -3.637 -12.658 1.00 0.00 25 ASP A CA 11
ATOM 20761 C C . ASP A 1 25 ? -10.464 -4.119 -12.391 1.00 0.00 25 ASP A C 11
ATOM 20762 O O . ASP A 1 25 ? -9.514 -3.372 -12.647 1.00 0.00 25 ASP A O 11
ATOM 20771 N N . PRO A 1 26 ? -10.255 -5.346 -11.870 1.00 0.00 26 PRO A N 11
ATOM 20772 C CA . PRO A 1 26 ? -8.926 -5.858 -11.517 1.00 0.00 26 PRO A CA 11
ATOM 20773 C C . PRO A 1 26 ? -8.064 -6.200 -12.741 1.00 0.00 26 PRO A C 11
ATOM 20774 O O . PRO A 1 26 ? -6.839 -6.084 -12.684 1.00 0.00 26 PRO A O 11
ATOM 20785 N N . ASP A 1 27 ? -8.688 -6.611 -13.847 1.00 0.00 27 ASP A N 11
ATOM 20786 C CA . ASP A 1 27 ? -8.001 -6.911 -15.111 1.00 0.00 27 ASP A CA 11
ATOM 20787 C C . ASP A 1 27 ? -7.512 -5.630 -15.819 1.00 0.00 27 ASP A C 11
ATOM 20788 O O . ASP A 1 27 ? -6.476 -5.644 -16.488 1.00 0.00 27 ASP A O 11
ATOM 20797 N N . GLU A 1 28 ? -8.211 -4.504 -15.634 1.00 0.00 28 GLU A N 11
ATOM 20798 C CA . GLU A 1 28 ? -7.782 -3.170 -16.078 1.00 0.00 28 GLU A CA 11
ATOM 20799 C C . GLU A 1 28 ? -6.654 -2.595 -15.200 1.00 0.00 28 GLU A C 11
ATOM 20800 O O . GLU A 1 28 ? -5.705 -2.005 -15.720 1.00 0.00 28 GLU A O 11
ATOM 20812 N N . LEU A 1 29 ? -6.698 -2.816 -13.878 1.00 0.00 29 LEU A N 11
ATOM 20813 C CA . LEU A 1 29 ? -5.686 -2.368 -12.904 1.00 0.00 29 LEU A CA 11
ATOM 20814 C C . LEU A 1 29 ? -4.407 -3.245 -12.893 1.00 0.00 29 LEU A C 11
ATOM 20815 O O . LEU A 1 29 ? -3.785 -3.463 -11.850 1.00 0.00 29 LEU A O 11
ATOM 20831 N N . ARG A 1 30 ? -3.973 -3.713 -14.071 1.00 0.00 30 ARG A N 11
ATOM 20832 C CA . ARG A 1 30 ? -2.770 -4.542 -14.281 1.00 0.00 30 ARG A CA 11
ATOM 20833 C C . ARG A 1 30 ? -1.461 -3.768 -14.076 1.00 0.00 30 ARG A C 11
ATOM 20834 O O . ARG A 1 30 ? -0.454 -4.351 -13.679 1.00 0.00 30 ARG A O 11
ATOM 20855 N N . GLU A 1 31 ? -1.473 -2.456 -14.318 1.00 0.00 31 GLU A N 11
ATOM 20856 C CA . GLU A 1 31 ? -0.305 -1.567 -14.185 1.00 0.00 31 GLU A CA 11
ATOM 20857 C C . GLU A 1 31 ? -0.013 -1.148 -12.725 1.00 0.00 31 GLU A C 11
ATOM 20858 O O . GLU A 1 31 ? 1.117 -0.780 -12.398 1.00 0.00 31 GLU A O 11
ATOM 20870 N N . ALA A 1 32 ? -1.010 -1.213 -11.833 1.00 0.00 32 ALA A N 11
ATOM 20871 C CA . ALA A 1 32 ? -0.896 -0.771 -10.441 1.00 0.00 32 ALA A CA 11
ATOM 20872 C C . ALA A 1 32 ? -0.109 -1.773 -9.570 1.00 0.00 32 ALA A C 11
ATOM 20873 O O . ALA A 1 32 ? -0.485 -2.944 -9.467 1.00 0.00 32 ALA A O 11
ATOM 20880 N N . GLU A 1 33 ? 0.956 -1.313 -8.903 1.00 0.00 33 GLU A N 11
ATOM 20881 C CA . GLU A 1 33 ? 1.823 -2.128 -8.036 1.00 0.00 33 GLU A CA 11
ATOM 20882 C C . GLU A 1 33 ? 1.410 -2.036 -6.554 1.00 0.00 33 GLU A C 11
ATOM 20883 O O . GLU A 1 33 ? 1.454 -3.047 -5.846 1.00 0.00 33 GLU A O 11
ATOM 20895 N N . VAL A 1 34 ? 0.945 -0.861 -6.107 1.00 0.00 34 VAL A N 11
ATOM 20896 C CA . VAL A 1 34 ? 0.407 -0.614 -4.754 1.00 0.00 34 VAL A CA 11
ATOM 20897 C C . VAL A 1 34 ? -0.972 0.049 -4.832 1.00 0.00 34 VAL A C 11
ATOM 20898 O O . VAL A 1 34 ? -1.137 1.081 -5.488 1.00 0.00 34 VAL A O 11
ATOM 20911 N N . ILE A 1 35 ? -1.957 -0.526 -4.132 1.00 0.00 35 ILE A N 11
ATOM 20912 C CA . ILE A 1 35 ? -3.348 -0.045 -4.071 1.00 0.00 35 ILE A CA 11
ATOM 20913 C C . ILE A 1 35 ? -3.781 0.063 -2.604 1.00 0.00 35 ILE A C 11
ATOM 20914 O O . ILE A 1 35 ? -3.559 -0.871 -1.834 1.00 0.00 35 ILE A O 11
ATOM 20930 N N . ILE A 1 36 ? -4.401 1.181 -2.210 1.00 0.00 36 ILE A N 11
ATOM 20931 C CA . ILE A 1 36 ? -4.992 1.361 -0.877 1.00 0.00 36 ILE A CA 11
ATOM 20932 C C . ILE A 1 36 ? -6.493 1.669 -0.951 1.00 0.00 36 ILE A C 11
ATOM 20933 O O . ILE A 1 36 ? -6.953 2.444 -1.791 1.00 0.00 36 ILE A O 11
ATOM 20949 N N . ILE A 1 37 ? -7.244 1.056 -0.037 1.00 0.00 37 ILE A N 11
ATOM 20950 C CA . ILE A 1 37 ? -8.674 1.256 0.208 1.00 0.00 37 ILE A CA 11
ATOM 20951 C C . ILE A 1 37 ? -8.847 1.950 1.570 1.00 0.00 37 ILE A C 11
ATOM 20952 O O . ILE A 1 37 ? -8.275 1.500 2.566 1.00 0.00 37 ILE A O 11
ATOM 20968 N N . ILE A 1 38 ? -9.643 3.023 1.622 1.00 0.00 38 ILE A N 11
ATOM 20969 C CA . ILE A 1 38 ? -9.936 3.802 2.841 1.00 0.00 38 ILE A CA 11
ATOM 20970 C C . ILE A 1 38 ? -11.435 3.761 3.163 1.00 0.00 38 ILE A C 11
ATOM 20971 O O . ILE A 1 38 ? -12.266 4.083 2.313 1.00 0.00 38 ILE A O 11
ATOM 20987 N N . ILE A 1 39 ? -11.793 3.386 4.394 1.00 0.00 39 ILE A N 11
ATOM 20988 C CA . ILE A 1 39 ? -13.193 3.281 4.838 1.00 0.00 39 ILE A CA 11
ATOM 20989 C C . ILE A 1 39 ? -13.330 3.878 6.241 1.00 0.00 39 ILE A C 11
ATOM 20990 O O . ILE A 1 39 ? -12.683 3.399 7.168 1.00 0.00 39 ILE A O 11
ATOM 21006 N N . SER A 1 40 ? -14.153 4.917 6.422 1.00 0.00 40 SER A N 11
ATOM 21007 C CA . SER A 1 40 ? -14.417 5.516 7.747 1.00 0.00 40 SER A CA 11
ATOM 21008 C C . SER A 1 40 ? -15.883 5.928 7.930 1.00 0.00 40 SER A C 11
ATOM 21009 O O . SER A 1 40 ? -16.648 6.014 6.966 1.00 0.00 40 SER A O 11
ATOM 21017 N N . ARG A 1 41 ? -16.302 6.179 9.175 1.00 0.00 41 ARG A N 11
ATOM 21018 C CA . ARG A 1 41 ? -17.673 6.579 9.526 1.00 0.00 41 ARG A CA 11
ATOM 21019 C C . ARG A 1 41 ? -18.089 7.940 8.949 1.00 0.00 41 ARG A C 11
ATOM 21020 O O . ARG A 1 41 ? -19.259 8.100 8.602 1.00 0.00 41 ARG A O 11
ATOM 21041 N N . THR A 1 42 ? -17.163 8.894 8.812 1.00 0.00 42 THR A N 11
ATOM 21042 C CA . THR A 1 42 ? -17.448 10.279 8.373 1.00 0.00 42 THR A CA 11
ATOM 21043 C C . THR A 1 42 ? -16.574 10.725 7.189 1.00 0.00 42 THR A C 11
ATOM 21044 O O . THR A 1 42 ? -15.414 10.310 7.094 1.00 0.00 42 THR A O 11
ATOM 21055 N N . PRO A 1 43 ? -17.081 11.588 6.280 1.00 0.00 43 PRO A N 11
ATOM 21056 C CA . PRO A 1 43 ? -16.288 12.121 5.166 1.00 0.00 43 PRO A CA 11
ATOM 21057 C C . PRO A 1 43 ? -15.072 12.930 5.642 1.00 0.00 43 PRO A C 11
ATOM 21058 O O . PRO A 1 43 ? -13.999 12.824 5.051 1.00 0.00 43 PRO A O 11
ATOM 21069 N N . GLU A 1 44 ? -15.200 13.676 6.745 1.00 0.00 44 GLU A N 11
ATOM 21070 C CA . GLU A 1 44 ? -14.124 14.518 7.285 1.00 0.00 44 GLU A CA 11
ATOM 21071 C C . GLU A 1 44 ? -12.964 13.696 7.879 1.00 0.00 44 GLU A C 11
ATOM 21072 O O . GLU A 1 44 ? -11.801 14.085 7.748 1.00 0.00 44 GLU A O 11
ATOM 21084 N N . GLN A 1 45 ? -13.246 12.532 8.478 1.00 0.00 45 GLN A N 11
ATOM 21085 C CA . GLN A 1 45 ? -12.201 11.611 8.936 1.00 0.00 45 GLN A CA 11
ATOM 21086 C C . GLN A 1 45 ? -11.551 10.861 7.759 1.00 0.00 45 GLN A C 11
ATOM 21087 O O . GLN A 1 45 ? -10.334 10.676 7.741 1.00 0.00 45 GLN A O 11
ATOM 21101 N N . LEU A 1 46 ? -12.334 10.470 6.746 1.00 0.00 46 LEU A N 11
ATOM 21102 C CA . LEU A 1 46 ? -11.846 9.673 5.614 1.00 0.00 46 LEU A CA 11
ATOM 21103 C C . LEU A 1 46 ? -11.031 10.502 4.604 1.00 0.00 46 LEU A C 11
ATOM 21104 O O . LEU A 1 46 ? -10.052 9.997 4.057 1.00 0.00 46 LEU A O 11
ATOM 21120 N N . GLU A 1 47 ? -11.345 11.788 4.408 1.00 0.00 47 GLU A N 11
ATOM 21121 C CA . GLU A 1 47 ? -10.569 12.666 3.516 1.00 0.00 47 GLU A CA 11
ATOM 21122 C C . GLU A 1 47 ? -9.153 12.961 4.054 1.00 0.00 47 GLU A C 11
ATOM 21123 O O . GLU A 1 47 ? -8.200 13.081 3.281 1.00 0.00 47 GLU A O 11
ATOM 21135 N N . LYS A 1 48 ? -8.996 12.990 5.386 1.00 0.00 48 LYS A N 11
ATOM 21136 C CA . LYS A 1 48 ? -7.703 13.130 6.080 1.00 0.00 48 LYS A CA 11
ATOM 21137 C C . LYS A 1 48 ? -6.793 11.925 5.827 1.00 0.00 48 LYS A C 11
ATOM 21138 O O . LYS A 1 48 ? -5.589 12.082 5.614 1.00 0.00 48 LYS A O 11
ATOM 21157 N N . LEU A 1 49 ? -7.375 10.726 5.800 1.00 0.00 49 LEU A N 11
ATOM 21158 C CA . LEU A 1 49 ? -6.677 9.483 5.466 1.00 0.00 49 LEU A CA 11
ATOM 21159 C C . LEU A 1 49 ? -6.389 9.388 3.959 1.00 0.00 49 LEU A C 11
ATOM 21160 O O . LEU A 1 49 ? -5.293 8.993 3.566 1.00 0.00 49 LEU A O 11
ATOM 21176 N N . SER A 1 50 ? -7.334 9.822 3.120 1.00 0.00 50 SER A N 11
ATOM 21177 C CA . SER A 1 50 ? -7.183 9.897 1.659 1.00 0.00 50 SER A CA 11
ATOM 21178 C C . SER A 1 50 ? -5.979 10.759 1.257 1.00 0.00 50 SER A C 11
ATOM 21179 O O . SER A 1 50 ? -5.105 10.291 0.525 1.00 0.00 50 SER A O 11
ATOM 21187 N N . ARG A 1 51 ? -5.853 11.968 1.828 1.00 0.00 51 ARG A N 11
ATOM 21188 C CA . ARG A 1 51 ? -4.665 12.829 1.667 1.00 0.00 51 ARG A CA 11
ATOM 21189 C C . ARG A 1 51 ? -3.366 12.133 2.080 1.00 0.00 51 ARG A C 11
ATOM 21190 O O . ARG A 1 51 ? -2.376 12.201 1.353 1.00 0.00 51 ARG A O 11
ATOM 21211 N N . GLN A 1 52 ? -3.384 11.437 3.218 1.00 0.00 52 GLN A N 11
ATOM 21212 C CA . GLN A 1 52 ? -2.225 10.721 3.760 1.00 0.00 52 GLN A CA 11
ATOM 21213 C C . GLN A 1 52 ? -1.715 9.643 2.790 1.00 0.00 52 GLN A C 11
ATOM 21214 O O . GLN A 1 52 ? -0.532 9.632 2.453 1.00 0.00 52 GLN A O 11
ATOM 21228 N N . VAL A 1 53 ? -2.593 8.762 2.299 1.00 0.00 53 VAL A N 11
ATOM 21229 C CA . VAL A 1 53 ? -2.194 7.654 1.406 1.00 0.00 53 VAL A CA 11
ATOM 21230 C C . VAL A 1 53 ? -1.909 8.097 -0.034 1.00 0.00 53 VAL A C 11
ATOM 21231 O O . VAL A 1 53 ? -1.073 7.495 -0.709 1.00 0.00 53 VAL A O 11
ATOM 21244 N N . LYS A 1 54 ? -2.551 9.175 -0.503 1.00 0.00 54 LYS A N 11
ATOM 21245 C CA . LYS A 1 54 ? -2.272 9.789 -1.813 1.00 0.00 54 LYS A CA 11
ATOM 21246 C C . LYS A 1 54 ? -0.871 10.407 -1.877 1.00 0.00 54 LYS A C 11
ATOM 21247 O O . LYS A 1 54 ? -0.171 10.220 -2.871 1.00 0.00 54 LYS A O 11
ATOM 21266 N N . GLU A 1 55 ? -0.413 11.069 -0.810 1.00 0.00 55 GLU A N 11
ATOM 21267 C CA . GLU A 1 55 ? 0.935 11.669 -0.745 1.00 0.00 55 GLU A CA 11
ATOM 21268 C C . GLU A 1 55 ? 2.083 10.637 -0.651 1.00 0.00 55 GLU A C 11
ATOM 21269 O O . GLU A 1 55 ? 3.236 10.978 -0.924 1.00 0.00 55 GLU A O 11
ATOM 21281 N N . LEU A 1 56 ? 1.781 9.364 -0.358 1.00 0.00 56 LEU A N 11
ATOM 21282 C CA . LEU A 1 56 ? 2.720 8.234 -0.462 1.00 0.00 56 LEU A CA 11
ATOM 21283 C C . LEU A 1 56 ? 2.916 7.748 -1.912 1.00 0.00 56 LEU A C 11
ATOM 21284 O O . LEU A 1 56 ? 3.846 6.987 -2.189 1.00 0.00 56 LEU A O 11
ATOM 21300 N N . GLY A 1 57 ? 2.065 8.194 -2.840 1.00 0.00 57 GLY A N 11
ATOM 21301 C CA . GLY A 1 57 ? 2.187 7.927 -4.277 1.00 0.00 57 GLY A CA 11
ATOM 21302 C C . GLY A 1 57 ? 1.589 6.588 -4.730 1.00 0.00 57 GLY A C 11
ATOM 21303 O O . GLY A 1 57 ? 2.135 5.951 -5.634 1.00 0.00 57 GLY A O 11
ATOM 21307 N N . ALA A 1 58 ? 0.497 6.140 -4.099 1.00 0.00 58 ALA A N 11
ATOM 21308 C CA . ALA A 1 58 ? -0.241 4.937 -4.490 1.00 0.00 58 ALA A CA 11
ATOM 21309 C C . ALA A 1 58 ? -0.690 4.978 -5.969 1.00 0.00 58 ALA A C 11
ATOM 21310 O O . ALA A 1 58 ? -1.074 6.032 -6.483 1.00 0.00 58 ALA A O 11
ATOM 21317 N N . ASP A 1 59 ? -0.674 3.829 -6.652 1.00 0.00 59 ASP A N 11
ATOM 21318 C CA . ASP A 1 59 ? -1.047 3.739 -8.074 1.00 0.00 59 ASP A CA 11
ATOM 21319 C C . ASP A 1 59 ? -2.568 3.821 -8.289 1.00 0.00 59 ASP A C 11
ATOM 21320 O O . ASP A 1 59 ? -3.033 4.343 -9.306 1.00 0.00 59 ASP A O 11
ATOM 21329 N N . ARG A 1 60 ? -3.341 3.328 -7.312 1.00 0.00 60 ARG A N 11
ATOM 21330 C CA . ARG A 1 60 ? -4.802 3.410 -7.241 1.00 0.00 60 ARG A CA 11
ATOM 21331 C C . ARG A 1 60 ? -5.234 3.675 -5.796 1.00 0.00 60 ARG A C 11
ATOM 21332 O O . ARG A 1 60 ? -4.756 3.029 -4.861 1.00 0.00 60 ARG A O 11
ATOM 21353 N N . LEU A 1 61 ? -6.165 4.610 -5.637 1.00 0.00 61 LEU A N 11
ATOM 21354 C CA . LEU A 1 61 ? -6.874 4.916 -4.395 1.00 0.00 61 LEU A CA 11
ATOM 21355 C C . LEU A 1 61 ? -8.386 4.906 -4.640 1.00 0.00 61 LEU A C 11
ATOM 21356 O O . LEU A 1 61 ? -8.859 5.353 -5.689 1.00 0.00 61 LEU A O 11
ATOM 21372 N N . LEU A 1 62 ? -9.125 4.376 -3.675 1.00 0.00 62 LEU A N 11
ATOM 21373 C CA . LEU A 1 62 ? -10.584 4.412 -3.594 1.00 0.00 62 LEU A CA 11
ATOM 21374 C C . LEU A 1 62 ? -11.026 4.519 -2.128 1.00 0.00 62 LEU A C 11
ATOM 21375 O O . LEU A 1 62 ? -10.422 3.905 -1.242 1.00 0.00 62 LEU A O 11
ATOM 21391 N N . GLU A 1 63 ? -12.062 5.313 -1.863 1.00 0.00 63 GLU A N 11
ATOM 21392 C CA . GLU A 1 63 ? -12.541 5.584 -0.505 1.00 0.00 63 GLU A CA 11
ATOM 21393 C C . GLU A 1 63 ? -14.075 5.588 -0.378 1.00 0.00 63 GLU A C 11
ATOM 21394 O O . GLU A 1 63 ? -14.778 6.035 -1.289 1.00 0.00 63 GLU A O 11
ATOM 21406 N N . PHE A 1 64 ? -14.587 5.134 0.774 1.00 0.00 64 PHE A N 11
ATOM 21407 C CA . PHE A 1 64 ? -16.028 5.042 1.080 1.00 0.00 64 PHE A CA 11
ATOM 21408 C C . PHE A 1 64 ? -16.363 5.473 2.514 1.00 0.00 64 PHE A C 11
ATOM 21409 O O . PHE A 1 64 ? -15.571 5.272 3.437 1.00 0.00 64 PHE A O 11
ATOM 21426 N N . ASN A 1 65 ? -17.571 6.009 2.714 1.00 0.00 65 ASN A N 11
ATOM 21427 C CA . ASN A 1 65 ? -18.113 6.371 4.025 1.00 0.00 65 ASN A CA 11
ATOM 21428 C C . ASN A 1 65 ? -19.225 5.411 4.489 1.00 0.00 65 ASN A C 11
ATOM 21429 O O . ASN A 1 65 ? -20.143 5.098 3.731 1.00 0.00 65 ASN A O 11
ATOM 21440 N N . VAL A 1 66 ? -19.179 4.976 5.754 1.00 0.00 66 VAL A N 11
ATOM 21441 C CA . VAL A 1 66 ? -20.166 4.027 6.323 1.00 0.00 66 VAL A CA 11
ATOM 21442 C C . VAL A 1 66 ? -21.581 4.630 6.355 1.00 0.00 66 VAL A C 11
ATOM 21443 O O . VAL A 1 66 ? -22.561 3.916 6.150 1.00 0.00 66 VAL A O 11
ATOM 21456 N N . ASP A 1 67 ? -21.702 5.943 6.585 1.00 0.00 67 ASP A N 11
ATOM 21457 C CA . ASP A 1 67 ? -22.996 6.617 6.766 1.00 0.00 67 ASP A CA 11
ATOM 21458 C C . ASP A 1 67 ? -23.854 6.693 5.483 1.00 0.00 67 ASP A C 11
ATOM 21459 O O . ASP A 1 67 ? -25.071 6.512 5.549 1.00 0.00 67 ASP A O 11
ATOM 21468 N N . GLU A 1 68 ? -23.239 6.934 4.317 1.00 0.00 68 GLU A N 11
ATOM 21469 C CA . GLU A 1 68 ? -23.942 7.024 3.021 1.00 0.00 68 GLU A CA 11
ATOM 21470 C C . GLU A 1 68 ? -23.786 5.772 2.143 1.00 0.00 68 GLU A C 11
ATOM 21471 O O . GLU A 1 68 ? -24.694 5.450 1.374 1.00 0.00 68 GLU A O 11
ATOM 21483 N N . ASN A 1 69 ? -22.656 5.061 2.251 1.00 0.00 69 ASN A N 11
ATOM 21484 C CA . ASN A 1 69 ? -22.364 3.826 1.514 1.00 0.00 69 ASN A CA 11
ATOM 21485 C C . ASN A 1 69 ? -22.116 2.628 2.465 1.00 0.00 69 ASN A C 11
ATOM 21486 O O . ASN A 1 69 ? -21.030 2.035 2.432 1.00 0.00 69 ASN A O 11
ATOM 21497 N N . PRO A 1 70 ? -23.105 2.217 3.290 1.00 0.00 70 PRO A N 11
ATOM 21498 C CA . PRO A 1 70 ? -22.958 1.088 4.216 1.00 0.00 70 PRO A CA 11
ATOM 21499 C C . PRO A 1 70 ? -22.694 -0.240 3.495 1.00 0.00 70 PRO A C 11
ATOM 21500 O O . PRO A 1 70 ? -21.958 -1.083 4.005 1.00 0.00 70 PRO A O 11
ATOM 21511 N N . GLU A 1 71 ? -23.243 -0.418 2.290 1.00 0.00 71 GLU A N 11
ATOM 21512 C CA . GLU A 1 71 ? -22.956 -1.575 1.436 1.00 0.00 71 GLU A CA 11
ATOM 21513 C C . GLU A 1 71 ? -21.485 -1.615 1.002 1.00 0.00 71 GLU A C 11
ATOM 21514 O O . GLU A 1 71 ? -20.820 -2.621 1.233 1.00 0.00 71 GLU A O 11
ATOM 21526 N N . GLN A 1 72 ? -20.933 -0.522 0.454 1.00 0.00 72 GLN A N 11
ATOM 21527 C CA . GLN A 1 72 ? -19.524 -0.500 0.034 1.00 0.00 72 GLN A CA 11
ATOM 21528 C C . GLN A 1 72 ? -18.575 -0.681 1.223 1.00 0.00 72 GLN A C 11
ATOM 21529 O O . GLN A 1 72 ? -17.607 -1.438 1.130 1.00 0.00 72 GLN A O 11
ATOM 21543 N N . ALA A 1 73 ? -18.879 -0.043 2.355 1.00 0.00 73 ALA A N 11
ATOM 21544 C CA . ALA A 1 73 ? -18.087 -0.172 3.569 1.00 0.00 73 ALA A CA 11
ATOM 21545 C C . ALA A 1 73 ? -18.122 -1.600 4.143 1.00 0.00 73 ALA A C 11
ATOM 21546 O O . ALA A 1 73 ? -17.067 -2.195 4.380 1.00 0.00 73 ALA A O 11
ATOM 21553 N N . SER A 1 74 ? -19.314 -2.179 4.344 1.00 0.00 74 SER A N 11
ATOM 21554 C CA . SER A 1 74 ? -19.440 -3.483 4.998 1.00 0.00 74 SER A CA 11
ATOM 21555 C C . SER A 1 74 ? -19.066 -4.655 4.090 1.00 0.00 74 SER A C 11
ATOM 21556 O O . SER A 1 74 ? -18.440 -5.589 4.580 1.00 0.00 74 SER A O 11
ATOM 21564 N N . LYS A 1 75 ? -19.348 -4.623 2.776 1.00 0.00 75 LYS A N 11
ATOM 21565 C CA . LYS A 1 75 ? -18.918 -5.679 1.833 1.00 0.00 75 LYS A CA 11
ATOM 21566 C C . LYS A 1 75 ? -17.393 -5.812 1.785 1.00 0.00 75 LYS A C 11
ATOM 21567 O O . LYS A 1 75 ? -16.873 -6.928 1.773 1.00 0.00 75 LYS A O 11
ATOM 21586 N N . LEU A 1 76 ? -16.666 -4.695 1.828 1.00 0.00 76 LEU A N 11
ATOM 21587 C CA . LEU A 1 76 ? -15.200 -4.701 1.862 1.00 0.00 76 LEU A CA 11
ATOM 21588 C C . LEU A 1 76 ? -14.644 -5.107 3.234 1.00 0.00 76 LEU A C 11
ATOM 21589 O O . LEU A 1 76 ? -13.693 -5.887 3.293 1.00 0.00 76 LEU A O 11
ATOM 21605 N N . ALA A 1 77 ? -15.286 -4.690 4.328 1.00 0.00 77 ALA A N 11
ATOM 21606 C CA . ALA A 1 77 ? -14.977 -5.177 5.673 1.00 0.00 77 ALA A CA 11
ATOM 21607 C C . ALA A 1 77 ? -15.168 -6.709 5.787 1.00 0.00 77 ALA A C 11
ATOM 21608 O O . ALA A 1 77 ? -14.239 -7.413 6.189 1.00 0.00 77 ALA A O 11
ATOM 21615 N N . LYS A 1 78 ? -16.307 -7.245 5.323 1.00 0.00 78 LYS A N 11
ATOM 21616 C CA . LYS A 1 78 ? -16.616 -8.689 5.246 1.00 0.00 78 LYS A CA 11
ATOM 21617 C C . LYS A 1 78 ? -15.551 -9.454 4.449 1.00 0.00 78 LYS A C 11
ATOM 21618 O O . LYS A 1 78 ? -15.062 -10.487 4.903 1.00 0.00 78 LYS A O 11
ATOM 21637 N N . THR A 1 79 ? -15.145 -8.918 3.295 1.00 0.00 79 THR A N 11
ATOM 21638 C CA . THR A 1 79 ? -14.130 -9.519 2.402 1.00 0.00 79 THR A CA 11
ATOM 21639 C C . THR A 1 79 ? -12.719 -9.525 3.022 1.00 0.00 79 THR A C 11
ATOM 21640 O O . THR A 1 79 ? -11.891 -10.367 2.669 1.00 0.00 79 THR A O 11
ATOM 21651 N N . ALA A 1 80 ? -12.446 -8.649 3.996 1.00 0.00 80 ALA A N 11
ATOM 21652 C CA . ALA A 1 80 ? -11.221 -8.638 4.802 1.00 0.00 80 ALA A CA 11
ATOM 21653 C C . ALA A 1 80 ? -11.356 -9.362 6.167 1.00 0.00 80 ALA A C 11
ATOM 21654 O O . ALA A 1 80 ? -10.427 -9.326 6.977 1.00 0.00 80 ALA A O 11
ATOM 21661 N N . GLY A 1 81 ? -12.495 -10.015 6.441 1.00 0.00 81 GLY A N 11
ATOM 21662 C CA . GLY A 1 81 ? -12.763 -10.739 7.694 1.00 0.00 81 GLY A CA 11
ATOM 21663 C C . GLY A 1 81 ? -13.115 -9.853 8.902 1.00 0.00 81 GLY A C 11
ATOM 21664 O O . GLY A 1 81 ? -13.067 -10.320 10.042 1.00 0.00 81 GLY A O 11
ATOM 21668 N N . ILE A 1 82 ? -13.452 -8.580 8.673 1.00 0.00 82 ILE A N 11
ATOM 21669 C CA . ILE A 1 82 ? -13.810 -7.586 9.698 1.00 0.00 82 ILE A CA 11
ATOM 21670 C C . ILE A 1 82 ? -15.317 -7.673 9.986 1.00 0.00 82 ILE A C 11
ATOM 21671 O O . ILE A 1 82 ? -16.142 -7.529 9.080 1.00 0.00 82 ILE A O 11
ATOM 21687 N N . SER A 1 83 ? -15.679 -7.887 11.253 1.00 0.00 83 SER A N 11
ATOM 21688 C CA . SER A 1 83 ? -17.075 -7.935 11.717 1.00 0.00 83 SER A CA 11
ATOM 21689 C C . SER A 1 83 ? -17.743 -6.553 11.709 1.00 0.00 83 SER A C 11
ATOM 21690 O O . SER A 1 83 ? -17.077 -5.524 11.835 1.00 0.00 83 SER A O 11
ATOM 21698 N N . GLU A 1 84 ? -19.075 -6.512 11.647 1.00 0.00 84 GLU A N 11
ATOM 21699 C CA . GLU A 1 84 ? -19.869 -5.271 11.656 1.00 0.00 84 GLU A CA 11
ATOM 21700 C C . GLU A 1 84 ? -19.580 -4.390 12.882 1.00 0.00 84 GLU A C 11
ATOM 21701 O O . GLU A 1 84 ? -19.485 -3.167 12.757 1.00 0.00 84 GLU A O 11
ATOM 21713 N N . LYS A 1 85 ? -19.379 -4.997 14.062 1.00 0.00 85 LYS A N 11
ATOM 21714 C CA . LYS A 1 85 ? -19.026 -4.256 15.283 1.00 0.00 85 LYS A CA 11
ATOM 21715 C C . LYS A 1 85 ? -17.585 -3.753 15.259 1.00 0.00 85 LYS A C 11
ATOM 21716 O O . LYS A 1 85 ? -17.331 -2.623 15.655 1.00 0.00 85 LYS A O 11
ATOM 21735 N N . GLN A 1 86 ? -16.653 -4.544 14.724 1.00 0.00 86 GLN A N 11
ATOM 21736 C CA . GLN A 1 86 ? -15.246 -4.138 14.553 1.00 0.00 86 GLN A CA 11
ATOM 21737 C C . GLN A 1 86 ? -15.117 -2.931 13.612 1.00 0.00 86 GLN A C 11
ATOM 21738 O O . GLN A 1 86 ? -14.389 -1.990 13.930 1.00 0.00 86 GLN A O 11
ATOM 21752 N N . LEU A 1 87 ? -15.884 -2.899 12.513 1.00 0.00 87 LEU A N 11
ATOM 21753 C CA . LEU A 1 87 ? -15.963 -1.750 11.602 1.00 0.00 87 LEU A CA 11
ATOM 21754 C C . LEU A 1 87 ? -16.397 -0.460 12.333 1.00 0.00 87 LEU A C 11
ATOM 21755 O O . LEU A 1 87 ? -15.871 0.619 12.059 1.00 0.00 87 LEU A O 11
ATOM 21771 N N . ARG A 1 88 ? -17.326 -0.580 13.291 1.00 0.00 88 ARG A N 11
ATOM 21772 C CA . ARG A 1 88 ? -17.837 0.542 14.105 1.00 0.00 88 ARG A CA 11
ATOM 21773 C C . ARG A 1 88 ? -16.892 0.962 15.238 1.00 0.00 88 ARG A C 11
ATOM 21774 O O . ARG A 1 88 ? -16.658 2.155 15.412 1.00 0.00 88 ARG A O 11
ATOM 21795 N N . GLU A 1 89 ? -16.312 0.015 15.977 1.00 0.00 89 GLU A N 11
ATOM 21796 C CA . GLU A 1 89 ? -15.392 0.302 17.097 1.00 0.00 89 GLU A CA 11
ATOM 21797 C C . GLU A 1 89 ? -14.048 0.881 16.642 1.00 0.00 89 GLU A C 11
ATOM 21798 O O . GLU A 1 89 ? -13.430 1.672 17.358 1.00 0.00 89 GLU A O 11
ATOM 21810 N N . ALA A 1 90 ? -13.612 0.515 15.438 1.00 0.00 90 ALA A N 11
ATOM 21811 C CA . ALA A 1 90 ? -12.368 1.010 14.847 1.00 0.00 90 ALA A CA 11
ATOM 21812 C C . ALA A 1 90 ? -12.462 2.461 14.333 1.00 0.00 90 ALA A C 11
ATOM 21813 O O . ALA A 1 90 ? -11.437 3.137 14.244 1.00 0.00 90 ALA A O 11
ATOM 21820 N N . ASP A 1 91 ? -13.665 2.944 14.003 1.00 0.00 91 ASP A N 11
ATOM 21821 C CA . ASP A 1 91 ? -13.987 4.248 13.386 1.00 0.00 91 ASP A CA 11
ATOM 21822 C C . ASP A 1 91 ? -13.422 4.460 11.956 1.00 0.00 91 ASP A C 11
ATOM 21823 O O . ASP A 1 91 ? -14.117 5.020 11.102 1.00 0.00 91 ASP A O 11
ATOM 21832 N N . TYR A 1 92 ? -12.219 3.949 11.657 1.00 0.00 92 TYR A N 11
ATOM 21833 C CA . TYR A 1 92 ? -11.654 3.838 10.307 1.00 0.00 92 TYR A CA 11
ATOM 21834 C C . TYR A 1 92 ? -10.839 2.556 10.078 1.00 0.00 92 TYR A C 11
ATOM 21835 O O . TYR A 1 92 ? -10.201 2.021 10.991 1.00 0.00 92 TYR A O 11
ATOM 21853 N N . ILE A 1 93 ? -10.819 2.117 8.819 1.00 0.00 93 ILE A N 11
ATOM 21854 C CA . ILE A 1 93 ? -10.094 0.964 8.283 1.00 0.00 93 ILE A CA 11
ATOM 21855 C C . ILE A 1 93 ? -9.213 1.410 7.109 1.00 0.00 93 ILE A C 11
ATOM 21856 O O . ILE A 1 93 ? -9.653 2.178 6.247 1.00 0.00 93 ILE A O 11
ATOM 21872 N N . ILE A 1 94 ? -7.991 0.880 7.052 1.00 0.00 94 ILE A N 11
ATOM 21873 C CA . ILE A 1 94 ? -7.077 0.999 5.910 1.00 0.00 94 ILE A CA 11
ATOM 21874 C C . ILE A 1 94 ? -6.756 -0.405 5.382 1.00 0.00 94 ILE A C 11
ATOM 21875 O O . ILE A 1 94 ? -6.307 -1.257 6.148 1.00 0.00 94 ILE A O 11
ATOM 21891 N N . LEU A 1 95 ? -6.959 -0.652 4.087 1.00 0.00 95 LEU A N 11
ATOM 21892 C CA . LEU A 1 95 ? -6.695 -1.935 3.424 1.00 0.00 95 LEU A CA 11
ATOM 21893 C C . LEU A 1 95 ? -5.603 -1.732 2.361 1.00 0.00 95 LEU A C 11
ATOM 21894 O O . LEU A 1 95 ? -5.830 -1.041 1.368 1.00 0.00 95 LEU A O 11
ATOM 21910 N N . ILE A 1 96 ? -4.422 -2.316 2.574 1.00 0.00 96 ILE A N 11
ATOM 21911 C CA . ILE A 1 96 ? -3.219 -2.136 1.745 1.00 0.00 96 ILE A CA 11
ATOM 21912 C C . ILE A 1 96 ? -2.943 -3.401 0.919 1.00 0.00 96 ILE A C 11
ATOM 21913 O O . ILE A 1 96 ? -2.777 -4.492 1.470 1.00 0.00 96 ILE A O 11
ATOM 21929 N N . LEU A 1 97 ? -2.854 -3.244 -0.405 1.00 0.00 97 LEU A N 11
ATOM 21930 C CA . LEU A 1 97 ? -2.492 -4.283 -1.365 1.00 0.00 97 LEU A CA 11
ATOM 21931 C C . LEU A 1 97 ? -1.063 -4.055 -1.887 1.00 0.00 97 LEU A C 11
ATOM 21932 O O . LEU A 1 97 ? -0.764 -2.999 -2.451 1.00 0.00 97 LEU A O 11
ATOM 21948 N N . VAL A 1 98 ? -0.196 -5.056 -1.717 1.00 0.00 98 VAL A N 11
ATOM 21949 C CA . VAL A 1 98 ? 1.235 -5.046 -2.095 1.00 0.00 98 VAL A CA 11
ATOM 21950 C C . VAL A 1 98 ? 1.671 -6.385 -2.703 1.00 0.00 98 VAL A C 11
ATOM 21951 O O . VAL A 1 98 ? 0.956 -7.378 -2.605 1.00 0.00 98 VAL A O 11
ATOM 21964 N N . ARG A 1 99 ? 2.863 -6.446 -3.312 1.00 0.00 99 ARG A N 11
ATOM 21965 C CA . ARG A 1 99 ? 3.495 -7.712 -3.749 1.00 0.00 99 ARG A CA 11
ATOM 21966 C C . ARG A 1 99 ? 4.525 -8.280 -2.754 1.00 0.00 99 ARG A C 11
ATOM 21967 O O . ARG A 1 99 ? 4.912 -9.441 -2.888 1.00 0.00 99 ARG A O 11
ATOM 21988 N N . ASP A 1 100 ? 4.968 -7.494 -1.769 1.00 0.00 100 ASP A N 11
ATOM 21989 C CA . ASP A 1 100 ? 5.975 -7.893 -0.770 1.00 0.00 100 ASP A CA 11
ATOM 21990 C C . ASP A 1 100 ? 5.860 -7.117 0.560 1.00 0.00 100 ASP A C 11
ATOM 21991 O O . ASP A 1 100 ? 5.298 -6.019 0.622 1.00 0.00 100 ASP A O 11
ATOM 22000 N N . GLU A 1 101 ? 6.436 -7.674 1.634 1.00 0.00 101 GLU A N 11
ATOM 22001 C CA . GLU A 1 101 ? 6.418 -7.080 2.983 1.00 0.00 101 GLU A CA 11
ATOM 22002 C C . GLU A 1 101 ? 7.278 -5.811 3.132 1.00 0.00 101 GLU A C 11
ATOM 22003 O O . GLU A 1 101 ? 7.014 -4.991 4.016 1.00 0.00 101 GLU A O 11
ATOM 22015 N N . LYS A 1 102 ? 8.301 -5.615 2.288 1.00 0.00 102 LYS A N 11
ATOM 22016 C CA . LYS A 1 102 ? 9.208 -4.458 2.384 1.00 0.00 102 LYS A CA 11
ATOM 22017 C C . LYS A 1 102 ? 8.510 -3.181 1.917 1.00 0.00 102 LYS A C 11
ATOM 22018 O O . LYS A 1 102 ? 8.607 -2.162 2.600 1.00 0.00 102 LYS A O 11
ATOM 22037 N N . LYS A 1 103 ? 7.711 -3.245 0.842 1.00 0.00 103 LYS A N 11
ATOM 22038 C CA . LYS A 1 103 ? 6.808 -2.150 0.439 1.00 0.00 103 LYS A CA 11
ATOM 22039 C C . LYS A 1 103 ? 5.742 -1.869 1.499 1.00 0.00 103 LYS A C 11
ATOM 22040 O O . LYS A 1 103 ? 5.473 -0.700 1.776 1.00 0.00 103 LYS A O 11
ATOM 22059 N N . ALA A 1 104 ? 5.195 -2.902 2.149 1.00 0.00 104 ALA A N 11
ATOM 22060 C CA . ALA A 1 104 ? 4.248 -2.713 3.251 1.00 0.00 104 ALA A CA 11
ATOM 22061 C C . ALA A 1 104 ? 4.874 -1.940 4.420 1.00 0.00 104 ALA A C 11
ATOM 22062 O O . ALA A 1 104 ? 4.307 -0.935 4.847 1.00 0.00 104 ALA A O 11
ATOM 22069 N N . LYS A 1 105 ? 6.071 -2.328 4.884 1.00 0.00 105 LYS A N 11
ATOM 22070 C CA . LYS A 1 105 ? 6.800 -1.602 5.939 1.00 0.00 105 LYS A CA 11
ATOM 22071 C C . LYS A 1 105 ? 7.192 -0.186 5.502 1.00 0.00 105 LYS A C 11
ATOM 22072 O O . LYS A 1 105 ? 7.038 0.745 6.288 1.00 0.00 105 LYS A O 11
ATOM 22091 N N . LYS A 1 106 ? 7.633 0.006 4.254 1.00 0.00 106 LYS A N 11
ATOM 22092 C CA . LYS A 1 106 ? 8.045 1.320 3.716 1.00 0.00 106 LYS A CA 11
ATOM 22093 C C . LYS A 1 106 ? 6.874 2.311 3.667 1.00 0.00 106 LYS A C 11
ATOM 22094 O O . LYS A 1 106 ? 7.048 3.481 4.000 1.00 0.00 106 LYS A O 11
ATOM 22113 N N . PHE A 1 107 ? 5.680 1.832 3.319 1.00 0.00 107 PHE A N 11
ATOM 22114 C CA . PHE A 1 107 ? 4.440 2.610 3.340 1.00 0.00 107 PHE A CA 11
ATOM 22115 C C . PHE A 1 107 ? 3.965 2.864 4.780 1.00 0.00 107 PHE A C 11
ATOM 22116 O O . PHE A 1 107 ? 3.699 4.005 5.168 1.00 0.00 107 PHE A O 11
ATOM 22133 N N . ALA A 1 108 ? 3.902 1.803 5.590 1.00 0.00 108 ALA A N 11
ATOM 22134 C CA . ALA A 1 108 ? 3.440 1.851 6.973 1.00 0.00 108 ALA A CA 11
ATOM 22135 C C . ALA A 1 108 ? 4.302 2.753 7.863 1.00 0.00 108 ALA A C 11
ATOM 22136 O O . ALA A 1 108 ? 3.771 3.352 8.790 1.00 0.00 108 ALA A O 11
ATOM 22143 N N . ASP A 1 109 ? 5.604 2.901 7.596 1.00 0.00 109 ASP A N 11
ATOM 22144 C CA . ASP A 1 109 ? 6.484 3.761 8.401 1.00 0.00 109 ASP A CA 11
ATOM 22145 C C . ASP A 1 109 ? 6.033 5.235 8.391 1.00 0.00 109 ASP A C 11
ATOM 22146 O O . ASP A 1 109 ? 6.094 5.915 9.417 1.00 0.00 109 ASP A O 11
ATOM 22155 N N . SER A 1 110 ? 5.509 5.710 7.257 1.00 0.00 110 SER A N 11
ATOM 22156 C CA . SER A 1 110 ? 4.929 7.053 7.113 1.00 0.00 110 SER A CA 11
ATOM 22157 C C . SER A 1 110 ? 3.530 7.163 7.732 1.00 0.00 110 SER A C 11
ATOM 22158 O O . SER A 1 110 ? 3.195 8.189 8.323 1.00 0.00 110 SER A O 11
ATOM 22166 N N . LEU A 1 111 ? 2.726 6.094 7.670 1.00 0.00 111 LEU A N 11
ATOM 22167 C CA . LEU A 1 111 ? 1.416 6.019 8.333 1.00 0.00 111 LEU A CA 11
ATOM 22168 C C . LEU A 1 111 ? 1.581 6.058 9.871 1.00 0.00 111 LEU A C 11
ATOM 22169 O O . LEU A 1 111 ? 0.929 6.847 10.556 1.00 0.00 111 LEU A O 11
ATOM 22185 N N . ARG A 1 112 ? 2.556 5.309 10.402 1.00 0.00 112 ARG A N 11
ATOM 22186 C CA . ARG A 1 112 ? 3.002 5.330 11.809 1.00 0.00 112 ARG A CA 11
ATOM 22187 C C . ARG A 1 112 ? 3.559 6.695 12.230 1.00 0.00 112 ARG A C 11
ATOM 22188 O O . ARG A 1 112 ? 3.377 7.093 13.381 1.00 0.00 112 ARG A O 11
ATOM 22209 N N . LYS A 1 113 ? 4.192 7.434 11.305 1.00 0.00 113 LYS A N 11
ATOM 22210 C CA . LYS A 1 113 ? 4.703 8.803 11.531 1.00 0.00 113 LYS A CA 11
ATOM 22211 C C . LYS A 1 113 ? 3.570 9.805 11.809 1.00 0.00 113 LYS A C 11
ATOM 22212 O O . LYS A 1 113 ? 3.728 10.682 12.658 1.00 0.00 113 LYS A O 11
ATOM 22231 N N . LYS A 1 114 ? 2.418 9.645 11.138 1.00 0.00 114 LYS A N 11
ATOM 22232 C CA . LYS A 1 114 ? 1.177 10.393 11.426 1.00 0.00 114 LYS A CA 11
ATOM 22233 C C . LYS A 1 114 ? 0.490 9.878 12.701 1.00 0.00 114 LYS A C 11
ATOM 22234 O O . LYS A 1 114 ? 0.062 10.682 13.531 1.00 0.00 114 LYS A O 11
ATOM 22253 N N . GLY A 1 115 ? 0.439 8.556 12.874 1.00 0.00 115 GLY A N 11
ATOM 22254 C CA . GLY A 1 115 ? 0.006 7.861 14.093 1.00 0.00 115 GLY A CA 11
ATOM 22255 C C . GLY A 1 115 ? -0.953 6.699 13.809 1.00 0.00 115 GLY A C 11
ATOM 22256 O O . GLY A 1 115 ? -1.953 6.867 13.107 1.00 0.00 115 GLY A O 11
ATOM 22260 N N . SER A 1 116 ? -0.659 5.524 14.374 1.00 0.00 116 SER A N 11
ATOM 22261 C CA . SER A 1 116 ? -1.467 4.296 14.258 1.00 0.00 116 SER A CA 11
ATOM 22262 C C . SER A 1 116 ? -1.207 3.316 15.416 1.00 0.00 116 SER A C 11
ATOM 22263 O O . SER A 1 116 ? -0.225 3.452 16.153 1.00 0.00 116 SER A O 11
ATOM 22271 N N . LEU A 1 117 ? -2.077 2.311 15.572 1.00 0.00 117 LEU A N 11
ATOM 22272 C CA . LEU A 1 117 ? -1.885 1.193 16.510 1.00 0.00 117 LEU A CA 11
ATOM 22273 C C . LEU A 1 117 ? -0.743 0.268 16.038 1.00 0.00 117 LEU A C 11
ATOM 22274 O O . LEU A 1 117 ? -0.501 0.130 14.836 1.00 0.00 117 LEU A O 11
ATOM 22290 N N . GLU A 1 118 ? -0.045 -0.372 16.982 1.00 0.00 118 GLU A N 11
ATOM 22291 C CA . GLU A 1 118 ? 1.125 -1.228 16.720 1.00 0.00 118 GLU A CA 11
ATOM 22292 C C . GLU A 1 118 ? 1.010 -2.650 17.308 1.00 0.00 118 GLU A C 11
ATOM 22293 O O . GLU A 1 118 ? 0.451 -2.851 18.390 1.00 0.00 118 GLU A O 11
ATOM 22305 N N . HIS A 1 119 ? 1.590 -3.628 16.599 1.00 0.00 119 HIS A N 11
ATOM 22306 C CA . HIS A 1 119 ? 1.744 -5.032 17.031 1.00 0.00 119 HIS A CA 11
ATOM 22307 C C . HIS A 1 119 ? 3.145 -5.612 16.724 1.00 0.00 119 HIS A C 11
ATOM 22308 O O . HIS A 1 119 ? 3.635 -6.457 17.476 1.00 0.00 119 HIS A O 11
ATOM 22322 N N . HIS A 1 120 ? 3.804 -5.116 15.663 1.00 0.00 120 HIS A N 11
ATOM 22323 C CA . HIS A 1 120 ? 5.136 -5.514 15.169 1.00 0.00 120 HIS A CA 11
ATOM 22324 C C . HIS A 1 120 ? 5.249 -6.979 14.679 1.00 0.00 120 HIS A C 11
ATOM 22325 O O . HIS A 1 120 ? 4.334 -7.791 14.848 1.00 0.00 120 HIS A O 11
ATOM 22339 N N . HIS A 1 121 ? 6.368 -7.310 14.024 1.00 0.00 121 HIS A N 11
ATOM 22340 C CA . HIS A 1 121 ? 6.697 -8.655 13.527 1.00 0.00 121 HIS A CA 11
ATOM 22341 C C . HIS A 1 121 ? 8.194 -8.976 13.700 1.00 0.00 121 HIS A C 11
ATOM 22342 O O . HIS A 1 121 ? 9.022 -8.071 13.818 1.00 0.00 121 HIS A O 11
ATOM 22356 N N . HIS A 1 122 ? 8.542 -10.266 13.727 1.00 0.00 122 HIS A N 11
ATOM 22357 C CA . HIS A 1 122 ? 9.880 -10.758 14.096 1.00 0.00 122 HIS A CA 11
ATOM 22358 C C . HIS A 1 122 ? 10.438 -11.777 13.084 1.00 0.00 122 HIS A C 11
ATOM 22359 O O . HIS A 1 122 ? 10.969 -12.827 13.451 1.00 0.00 122 HIS A O 11
ATOM 22373 N N . HIS A 1 123 ? 10.300 -11.472 11.788 1.00 0.00 123 HIS A N 11
ATOM 22374 C CA . HIS A 1 123 ? 10.791 -12.327 10.694 1.00 0.00 123 HIS A CA 11
ATOM 22375 C C . HIS A 1 123 ? 12.333 -12.346 10.606 1.00 0.00 123 HIS A C 11
ATOM 22376 O O . HIS A 1 123 ? 12.909 -13.388 10.277 1.00 0.00 123 HIS A O 11
ATOM 22390 N N . HIS A 1 124 ? 12.981 -11.216 10.938 1.00 0.00 124 HIS A N 11
ATOM 22391 C CA . HIS A 1 124 ? 14.437 -11.003 11.052 1.00 0.00 124 HIS A CA 11
ATOM 22392 C C . HIS A 1 124 ? 15.280 -11.689 9.947 1.00 0.00 124 HIS A C 11
ATOM 22393 O O . HIS A 1 124 ? 16.091 -12.601 10.240 1.00 0.00 124 HIS A O 11
ATOM 22408 N N . GLY A 1 1 ? -9.119 3.661 14.476 1.00 0.00 1 GLY A N 12
ATOM 22409 C CA . GLY A 1 1 ? -9.181 2.853 13.237 1.00 0.00 1 GLY A CA 12
ATOM 22410 C C . GLY A 1 1 ? -8.256 1.654 13.286 1.00 0.00 1 GLY A C 12
ATOM 22411 O O . GLY A 1 1 ? -7.404 1.562 14.170 1.00 0.00 1 GLY A O 12
ATOM 22417 N N . GLN A 1 2 ? -8.412 0.736 12.330 1.00 0.00 2 GLN A N 12
ATOM 22418 C CA . GLN A 1 2 ? -7.528 -0.425 12.141 1.00 0.00 2 GLN A CA 12
ATOM 22419 C C . GLN A 1 2 ? -6.873 -0.433 10.752 1.00 0.00 2 GLN A C 12
ATOM 22420 O O . GLN A 1 2 ? -7.393 0.162 9.805 1.00 0.00 2 GLN A O 12
ATOM 22434 N N . ILE A 1 3 ? -5.740 -1.128 10.630 1.00 0.00 3 ILE A N 12
ATOM 22435 C CA . ILE A 1 3 ? -4.962 -1.247 9.388 1.00 0.00 3 ILE A CA 12
ATOM 22436 C C . ILE A 1 3 ? -4.779 -2.730 9.056 1.00 0.00 3 ILE A C 12
ATOM 22437 O O . ILE A 1 3 ? -4.424 -3.521 9.934 1.00 0.00 3 ILE A O 12
ATOM 22453 N N . GLN A 1 4 ? -5.014 -3.111 7.800 1.00 0.00 4 GLN A N 12
ATOM 22454 C CA . GLN A 1 4 ? -4.872 -4.482 7.313 1.00 0.00 4 GLN A CA 12
ATOM 22455 C C . GLN A 1 4 ? -3.999 -4.559 6.058 1.00 0.00 4 GLN A C 12
ATOM 22456 O O . GLN A 1 4 ? -3.977 -3.645 5.230 1.00 0.00 4 GLN A O 12
ATOM 22470 N N . TYR A 1 5 ? -3.305 -5.689 5.930 1.00 0.00 5 TYR A N 12
ATOM 22471 C CA . TYR A 1 5 ? -2.375 -5.989 4.833 1.00 0.00 5 TYR A CA 12
ATOM 22472 C C . TYR A 1 5 ? -2.600 -7.385 4.241 1.00 0.00 5 TYR A C 12
ATOM 22473 O O . TYR A 1 5 ? -2.700 -8.368 4.980 1.00 0.00 5 TYR A O 12
ATOM 22491 N N . PHE A 1 6 ? -2.605 -7.477 2.908 1.00 0.00 6 PHE A N 12
ATOM 22492 C CA . PHE A 1 6 ? -2.625 -8.742 2.158 1.00 0.00 6 PHE A CA 12
ATOM 22493 C C . PHE A 1 6 ? -1.763 -8.615 0.889 1.00 0.00 6 PHE A C 12
ATOM 22494 O O . PHE A 1 6 ? -1.754 -7.560 0.247 1.00 0.00 6 PHE A O 12
ATOM 22511 N N . ASN A 1 7 ? -1.052 -9.681 0.510 1.00 0.00 7 ASN A N 12
ATOM 22512 C CA . ASN A 1 7 ? -0.156 -9.673 -0.653 1.00 0.00 7 ASN A CA 12
ATOM 22513 C C . ASN A 1 7 ? -0.780 -10.405 -1.851 1.00 0.00 7 ASN A C 12
ATOM 22514 O O . ASN A 1 7 ? -1.311 -11.508 -1.696 1.00 0.00 7 ASN A O 12
ATOM 22525 N N . VAL A 1 8 ? -0.670 -9.834 -3.057 1.00 0.00 8 VAL A N 12
ATOM 22526 C CA . VAL A 1 8 ? -1.316 -10.366 -4.278 1.00 0.00 8 VAL A CA 12
ATOM 22527 C C . VAL A 1 8 ? -0.778 -11.751 -4.670 1.00 0.00 8 VAL A C 12
ATOM 22528 O O . VAL A 1 8 ? -1.535 -12.602 -5.133 1.00 0.00 8 VAL A O 12
ATOM 22541 N N . ASP A 1 9 ? 0.510 -12.010 -4.439 1.00 0.00 9 ASP A N 12
ATOM 22542 C CA . ASP A 1 9 ? 1.153 -13.303 -4.721 1.00 0.00 9 ASP A CA 12
ATOM 22543 C C . ASP A 1 9 ? 0.884 -14.376 -3.645 1.00 0.00 9 ASP A C 12
ATOM 22544 O O . ASP A 1 9 ? 1.087 -15.565 -3.899 1.00 0.00 9 ASP A O 12
ATOM 22553 N N . GLU A 1 10 ? 0.410 -13.983 -2.456 1.00 0.00 10 GLU A N 12
ATOM 22554 C CA . GLU A 1 10 ? 0.117 -14.897 -1.339 1.00 0.00 10 GLU A CA 12
ATOM 22555 C C . GLU A 1 10 ? -1.375 -15.249 -1.248 1.00 0.00 10 GLU A C 12
ATOM 22556 O O . GLU A 1 10 ? -1.718 -16.416 -1.042 1.00 0.00 10 GLU A O 12
ATOM 22568 N N . ASN A 1 11 ? -2.264 -14.262 -1.424 1.00 0.00 11 ASN A N 12
ATOM 22569 C CA . ASN A 1 11 ? -3.721 -14.440 -1.433 1.00 0.00 11 ASN A CA 12
ATOM 22570 C C . ASN A 1 11 ? -4.366 -13.784 -2.681 1.00 0.00 11 ASN A C 12
ATOM 22571 O O . ASN A 1 11 ? -5.098 -12.796 -2.548 1.00 0.00 11 ASN A O 12
ATOM 22582 N N . PRO A 1 12 ? -4.139 -14.324 -3.897 1.00 0.00 12 PRO A N 12
ATOM 22583 C CA . PRO A 1 12 ? -4.660 -13.750 -5.144 1.00 0.00 12 PRO A CA 12
ATOM 22584 C C . PRO A 1 12 ? -6.186 -13.655 -5.175 1.00 0.00 12 PRO A C 12
ATOM 22585 O O . PRO A 1 12 ? -6.739 -12.646 -5.611 1.00 0.00 12 PRO A O 12
ATOM 22596 N N . GLU A 1 13 ? -6.882 -14.680 -4.681 1.00 0.00 13 GLU A N 12
ATOM 22597 C CA . GLU A 1 13 ? -8.348 -14.721 -4.664 1.00 0.00 13 GLU A CA 12
ATOM 22598 C C . GLU A 1 13 ? -8.953 -13.734 -3.653 1.00 0.00 13 GLU A C 12
ATOM 22599 O O . GLU A 1 13 ? -10.002 -13.148 -3.918 1.00 0.00 13 GLU A O 12
ATOM 22611 N N . GLN A 1 14 ? -8.275 -13.482 -2.528 1.00 0.00 14 GLN A N 12
ATOM 22612 C CA . GLN A 1 14 ? -8.698 -12.487 -1.533 1.00 0.00 14 GLN A CA 12
ATOM 22613 C C . GLN A 1 14 ? -8.551 -11.063 -2.090 1.00 0.00 14 GLN A C 12
ATOM 22614 O O . GLN A 1 14 ? -9.482 -10.262 -1.980 1.00 0.00 14 GLN A O 12
ATOM 22628 N N . VAL A 1 15 ? -7.441 -10.774 -2.783 1.00 0.00 15 VAL A N 12
ATOM 22629 C CA . VAL A 1 15 ? -7.253 -9.507 -3.508 1.00 0.00 15 VAL A CA 12
ATOM 22630 C C . VAL A 1 15 ? -8.296 -9.355 -4.617 1.00 0.00 15 VAL A C 12
ATOM 22631 O O . VAL A 1 15 ? -8.947 -8.313 -4.688 1.00 0.00 15 VAL A O 12
ATOM 22644 N N . ARG A 1 16 ? -8.542 -10.392 -5.433 1.00 0.00 16 ARG A N 12
ATOM 22645 C CA . ARG A 1 16 ? -9.588 -10.364 -6.471 1.00 0.00 16 ARG A CA 12
ATOM 22646 C C . ARG A 1 16 ? -10.963 -10.039 -5.877 1.00 0.00 16 ARG A C 12
ATOM 22647 O O . ARG A 1 16 ? -11.635 -9.140 -6.384 1.00 0.00 16 ARG A O 12
ATOM 22668 N N . LYS A 1 17 ? -11.355 -10.707 -4.783 1.00 0.00 17 LYS A N 12
ATOM 22669 C CA . LYS A 1 17 ? -12.613 -10.433 -4.066 1.00 0.00 17 LYS A CA 12
ATOM 22670 C C . LYS A 1 17 ? -12.701 -8.978 -3.609 1.00 0.00 17 LYS A C 12
ATOM 22671 O O . LYS A 1 17 ? -13.751 -8.374 -3.799 1.00 0.00 17 LYS A O 12
ATOM 22690 N N . LEU A 1 18 ? -11.627 -8.384 -3.080 1.00 0.00 18 LEU A N 12
ATOM 22691 C CA . LEU A 1 18 ? -11.623 -6.970 -2.686 1.00 0.00 18 LEU A CA 12
ATOM 22692 C C . LEU A 1 18 ? -11.862 -6.029 -3.879 1.00 0.00 18 LEU A C 12
ATOM 22693 O O . LEU A 1 18 ? -12.724 -5.158 -3.797 1.00 0.00 18 LEU A O 12
ATOM 22709 N N . ILE A 1 19 ? -11.162 -6.205 -5.003 1.00 0.00 19 ILE A N 12
ATOM 22710 C CA . ILE A 1 19 ? -11.338 -5.312 -6.162 1.00 0.00 19 ILE A CA 12
ATOM 22711 C C . ILE A 1 19 ? -12.735 -5.482 -6.793 1.00 0.00 19 ILE A C 12
ATOM 22712 O O . ILE A 1 19 ? -13.421 -4.495 -7.061 1.00 0.00 19 ILE A O 12
ATOM 22728 N N . GLU A 1 20 ? -13.212 -6.718 -6.963 1.00 0.00 20 GLU A N 12
ATOM 22729 C CA . GLU A 1 20 ? -14.537 -6.989 -7.539 1.00 0.00 20 GLU A CA 12
ATOM 22730 C C . GLU A 1 20 ? -15.689 -6.573 -6.607 1.00 0.00 20 GLU A C 12
ATOM 22731 O O . GLU A 1 20 ? -16.681 -6.021 -7.087 1.00 0.00 20 GLU A O 12
ATOM 22743 N N . GLN A 1 21 ? -15.565 -6.752 -5.284 1.00 0.00 21 GLN A N 12
ATOM 22744 C CA . GLN A 1 21 ? -16.595 -6.309 -4.322 1.00 0.00 21 GLN A CA 12
ATOM 22745 C C . GLN A 1 21 ? -16.599 -4.792 -4.095 1.00 0.00 21 GLN A C 12
ATOM 22746 O O . GLN A 1 21 ? -17.638 -4.238 -3.727 1.00 0.00 21 GLN A O 12
ATOM 22760 N N . ALA A 1 22 ? -15.490 -4.103 -4.384 1.00 0.00 22 ALA A N 12
ATOM 22761 C CA . ALA A 1 22 ? -15.458 -2.644 -4.454 1.00 0.00 22 ALA A CA 12
ATOM 22762 C C . ALA A 1 22 ? -16.166 -2.120 -5.734 1.00 0.00 22 ALA A C 12
ATOM 22763 O O . ALA A 1 22 ? -16.370 -0.913 -5.884 1.00 0.00 22 ALA A O 12
ATOM 22770 N N . GLY A 1 23 ? -16.536 -3.011 -6.668 1.00 0.00 23 GLY A N 12
ATOM 22771 C CA . GLY A 1 23 ? -17.187 -2.689 -7.944 1.00 0.00 23 GLY A CA 12
ATOM 22772 C C . GLY A 1 23 ? -16.213 -2.320 -9.071 1.00 0.00 23 GLY A C 12
ATOM 22773 O O . GLY A 1 23 ? -16.577 -1.546 -9.958 1.00 0.00 23 GLY A O 12
ATOM 22777 N N . LEU A 1 24 ? -14.973 -2.824 -9.023 1.00 0.00 24 LEU A N 12
ATOM 22778 C CA . LEU A 1 24 ? -13.860 -2.422 -9.894 1.00 0.00 24 LEU A CA 12
ATOM 22779 C C . LEU A 1 24 ? -13.230 -3.612 -10.639 1.00 0.00 24 LEU A C 12
ATOM 22780 O O . LEU A 1 24 ? -13.428 -4.776 -10.286 1.00 0.00 24 LEU A O 12
ATOM 22796 N N . ASP A 1 25 ? -12.449 -3.311 -11.680 1.00 0.00 25 ASP A N 12
ATOM 22797 C CA . ASP A 1 25 ? -11.662 -4.287 -12.438 1.00 0.00 25 ASP A CA 12
ATOM 22798 C C . ASP A 1 25 ? -10.217 -4.388 -11.902 1.00 0.00 25 ASP A C 12
ATOM 22799 O O . ASP A 1 25 ? -9.553 -3.352 -11.755 1.00 0.00 25 ASP A O 12
ATOM 22808 N N . PRO A 1 26 ? -9.688 -5.603 -11.640 1.00 0.00 26 PRO A N 12
ATOM 22809 C CA . PRO A 1 26 ? -8.270 -5.809 -11.334 1.00 0.00 26 PRO A CA 12
ATOM 22810 C C . PRO A 1 26 ? -7.406 -5.937 -12.602 1.00 0.00 26 PRO A C 12
ATOM 22811 O O . PRO A 1 26 ? -6.287 -5.426 -12.646 1.00 0.00 26 PRO A O 12
ATOM 22822 N N . ASP A 1 27 ? -7.925 -6.585 -13.651 1.00 0.00 27 ASP A N 12
ATOM 22823 C CA . ASP A 1 27 ? -7.180 -6.928 -14.874 1.00 0.00 27 ASP A CA 12
ATOM 22824 C C . ASP A 1 27 ? -6.869 -5.718 -15.779 1.00 0.00 27 ASP A C 12
ATOM 22825 O O . ASP A 1 27 ? -5.945 -5.764 -16.591 1.00 0.00 27 ASP A O 12
ATOM 22834 N N . GLU A 1 28 ? -7.612 -4.619 -15.631 1.00 0.00 28 GLU A N 12
ATOM 22835 C CA . GLU A 1 28 ? -7.330 -3.350 -16.321 1.00 0.00 28 GLU A CA 12
ATOM 22836 C C . GLU A 1 28 ? -6.141 -2.587 -15.698 1.00 0.00 28 GLU A C 12
ATOM 22837 O O . GLU A 1 28 ? -5.503 -1.781 -16.379 1.00 0.00 28 GLU A O 12
ATOM 22849 N N . LEU A 1 29 ? -5.838 -2.829 -14.414 1.00 0.00 29 LEU A N 12
ATOM 22850 C CA . LEU A 1 29 ? -4.845 -2.098 -13.608 1.00 0.00 29 LEU A CA 12
ATOM 22851 C C . LEU A 1 29 ? -3.620 -2.971 -13.246 1.00 0.00 29 LEU A C 12
ATOM 22852 O O . LEU A 1 29 ? -3.093 -2.902 -12.134 1.00 0.00 29 LEU A O 12
ATOM 22868 N N . ARG A 1 30 ? -3.110 -3.764 -14.203 1.00 0.00 30 ARG A N 12
ATOM 22869 C CA . ARG A 1 30 ? -1.896 -4.600 -14.027 1.00 0.00 30 ARG A CA 12
ATOM 22870 C C . ARG A 1 30 ? -0.650 -3.793 -13.638 1.00 0.00 30 ARG A C 12
ATOM 22871 O O . ARG A 1 30 ? 0.219 -4.303 -12.932 1.00 0.00 30 ARG A O 12
ATOM 22892 N N . GLU A 1 31 ? -0.571 -2.535 -14.074 1.00 0.00 31 GLU A N 12
ATOM 22893 C CA . GLU A 1 31 ? 0.553 -1.622 -13.808 1.00 0.00 31 GLU A CA 12
ATOM 22894 C C . GLU A 1 31 ? 0.526 -0.988 -12.400 1.00 0.00 31 GLU A C 12
ATOM 22895 O O . GLU A 1 31 ? 1.529 -0.416 -11.970 1.00 0.00 31 GLU A O 12
ATOM 22907 N N . ALA A 1 32 ? -0.594 -1.079 -11.671 1.00 0.00 32 ALA A N 12
ATOM 22908 C CA . ALA A 1 32 ? -0.746 -0.489 -10.340 1.00 0.00 32 ALA A CA 12
ATOM 22909 C C . ALA A 1 32 ? -0.206 -1.428 -9.247 1.00 0.00 32 ALA A C 12
ATOM 22910 O O . ALA A 1 32 ? -0.856 -2.411 -8.883 1.00 0.00 32 ALA A O 12
ATOM 22917 N N . GLU A 1 33 ? 0.989 -1.136 -8.725 1.00 0.00 33 GLU A N 12
ATOM 22918 C CA . GLU A 1 33 ? 1.729 -2.010 -7.803 1.00 0.00 33 GLU A CA 12
ATOM 22919 C C . GLU A 1 33 ? 1.265 -1.894 -6.339 1.00 0.00 33 GLU A C 12
ATOM 22920 O O . GLU A 1 33 ? 1.185 -2.911 -5.641 1.00 0.00 33 GLU A O 12
ATOM 22932 N N . VAL A 1 34 ? 0.916 -0.683 -5.889 1.00 0.00 34 VAL A N 12
ATOM 22933 C CA . VAL A 1 34 ? 0.471 -0.380 -4.517 1.00 0.00 34 VAL A CA 12
ATOM 22934 C C . VAL A 1 34 ? -0.958 0.170 -4.540 1.00 0.00 34 VAL A C 12
ATOM 22935 O O . VAL A 1 34 ? -1.235 1.191 -5.176 1.00 0.00 34 VAL A O 12
ATOM 22948 N N . ILE A 1 35 ? -1.868 -0.509 -3.836 1.00 0.00 35 ILE A N 12
ATOM 22949 C CA . ILE A 1 35 ? -3.317 -0.253 -3.843 1.00 0.00 35 ILE A CA 12
ATOM 22950 C C . ILE A 1 35 ? -3.809 -0.073 -2.401 1.00 0.00 35 ILE A C 12
ATOM 22951 O O . ILE A 1 35 ? -3.528 -0.926 -1.559 1.00 0.00 35 ILE A O 12
ATOM 22967 N N . ILE A 1 36 ? -4.549 1.002 -2.101 1.00 0.00 36 ILE A N 12
ATOM 22968 C CA . ILE A 1 36 ? -5.174 1.213 -0.783 1.00 0.00 36 ILE A CA 12
ATOM 22969 C C . ILE A 1 36 ? -6.688 1.418 -0.889 1.00 0.00 36 ILE A C 12
ATOM 22970 O O . ILE A 1 36 ? -7.188 2.192 -1.706 1.00 0.00 36 ILE A O 12
ATOM 22986 N N . ILE A 1 37 ? -7.401 0.731 -0.000 1.00 0.00 37 ILE A N 12
ATOM 22987 C CA . ILE A 1 37 ? -8.829 0.862 0.276 1.00 0.00 37 ILE A CA 12
ATOM 22988 C C . ILE A 1 37 ? -8.982 1.682 1.563 1.00 0.00 37 ILE A C 12
ATOM 22989 O O . ILE A 1 37 ? -8.445 1.301 2.608 1.00 0.00 37 ILE A O 12
ATOM 23005 N N . ILE A 1 38 ? -9.718 2.794 1.501 1.00 0.00 38 ILE A N 12
ATOM 23006 C CA . ILE A 1 38 ? -10.069 3.624 2.664 1.00 0.00 38 ILE A CA 12
ATOM 23007 C C . ILE A 1 38 ? -11.575 3.531 2.913 1.00 0.00 38 ILE A C 12
ATOM 23008 O O . ILE A 1 38 ? -12.378 3.855 2.037 1.00 0.00 38 ILE A O 12
ATOM 23024 N N . ILE A 1 39 ? -11.959 3.104 4.118 1.00 0.00 39 ILE A N 12
ATOM 23025 C CA . ILE A 1 39 ? -13.361 2.999 4.540 1.00 0.00 39 ILE A CA 12
ATOM 23026 C C . ILE A 1 39 ? -13.514 3.720 5.880 1.00 0.00 39 ILE A C 12
ATOM 23027 O O . ILE A 1 39 ? -12.971 3.255 6.878 1.00 0.00 39 ILE A O 12
ATOM 23043 N N . SER A 1 40 ? -14.226 4.848 5.923 1.00 0.00 40 SER A N 12
ATOM 23044 C CA . SER A 1 40 ? -14.444 5.627 7.160 1.00 0.00 40 SER A CA 12
ATOM 23045 C C . SER A 1 40 ? -15.922 5.860 7.447 1.00 0.00 40 SER A C 12
ATOM 23046 O O . SER A 1 40 ? -16.754 5.781 6.541 1.00 0.00 40 SER A O 12
ATOM 23054 N N . ARG A 1 41 ? -16.270 6.209 8.690 1.00 0.00 41 ARG A N 12
ATOM 23055 C CA . ARG A 1 41 ? -17.666 6.446 9.087 1.00 0.00 41 ARG A CA 12
ATOM 23056 C C . ARG A 1 41 ? -18.321 7.590 8.303 1.00 0.00 41 ARG A C 12
ATOM 23057 O O . ARG A 1 41 ? -19.463 7.441 7.874 1.00 0.00 41 ARG A O 12
ATOM 23078 N N . THR A 1 42 ? -17.602 8.688 8.068 1.00 0.00 42 THR A N 12
ATOM 23079 C CA . THR A 1 42 ? -18.106 9.893 7.377 1.00 0.00 42 THR A CA 12
ATOM 23080 C C . THR A 1 42 ? -17.178 10.322 6.231 1.00 0.00 42 THR A C 12
ATOM 23081 O O . THR A 1 42 ? -15.973 10.048 6.287 1.00 0.00 42 THR A O 12
ATOM 23092 N N . PRO A 1 43 ? -17.689 11.007 5.185 1.00 0.00 43 PRO A N 12
ATOM 23093 C CA . PRO A 1 43 ? -16.849 11.508 4.096 1.00 0.00 43 PRO A CA 12
ATOM 23094 C C . PRO A 1 43 ? -15.786 12.513 4.573 1.00 0.00 43 PRO A C 12
ATOM 23095 O O . PRO A 1 43 ? -14.672 12.509 4.060 1.00 0.00 43 PRO A O 12
ATOM 23106 N N . GLU A 1 44 ? -16.074 13.334 5.589 1.00 0.00 44 GLU A N 12
ATOM 23107 C CA . GLU A 1 44 ? -15.119 14.311 6.142 1.00 0.00 44 GLU A CA 12
ATOM 23108 C C . GLU A 1 44 ? -14.016 13.651 6.997 1.00 0.00 44 GLU A C 12
ATOM 23109 O O . GLU A 1 44 ? -12.895 14.162 7.068 1.00 0.00 44 GLU A O 12
ATOM 23121 N N . GLN A 1 45 ? -14.295 12.500 7.622 1.00 0.00 45 GLN A N 12
ATOM 23122 C CA . GLN A 1 45 ? -13.282 11.678 8.291 1.00 0.00 45 GLN A CA 12
ATOM 23123 C C . GLN A 1 45 ? -12.421 10.906 7.275 1.00 0.00 45 GLN A C 12
ATOM 23124 O O . GLN A 1 45 ? -11.207 10.797 7.462 1.00 0.00 45 GLN A O 12
ATOM 23138 N N . LEU A 1 46 ? -13.012 10.423 6.173 1.00 0.00 46 LEU A N 12
ATOM 23139 C CA . LEU A 1 46 ? -12.278 9.703 5.123 1.00 0.00 46 LEU A CA 12
ATOM 23140 C C . LEU A 1 46 ? -11.379 10.623 4.286 1.00 0.00 46 LEU A C 12
ATOM 23141 O O . LEU A 1 46 ? -10.296 10.195 3.894 1.00 0.00 46 LEU A O 12
ATOM 23157 N N . GLU A 1 47 ? -11.763 11.890 4.083 1.00 0.00 47 GLU A N 12
ATOM 23158 C CA . GLU A 1 47 ? -11.000 12.901 3.341 1.00 0.00 47 GLU A CA 12
ATOM 23159 C C . GLU A 1 47 ? -9.561 13.061 3.849 1.00 0.00 47 GLU A C 12
ATOM 23160 O O . GLU A 1 47 ? -8.626 13.227 3.068 1.00 0.00 47 GLU A O 12
ATOM 23172 N N . LYS A 1 48 ? -9.380 12.959 5.170 1.00 0.00 48 LYS A N 12
ATOM 23173 C CA . LYS A 1 48 ? -8.079 13.040 5.845 1.00 0.00 48 LYS A CA 12
ATOM 23174 C C . LYS A 1 48 ? -7.168 11.882 5.440 1.00 0.00 48 LYS A C 12
ATOM 23175 O O . LYS A 1 48 ? -5.992 12.084 5.139 1.00 0.00 48 LYS A O 12
ATOM 23194 N N . LEU A 1 49 ? -7.725 10.672 5.416 1.00 0.00 49 LEU A N 12
ATOM 23195 C CA . LEU A 1 49 ? -7.011 9.441 5.086 1.00 0.00 49 LEU A CA 12
ATOM 23196 C C . LEU A 1 49 ? -6.743 9.316 3.584 1.00 0.00 49 LEU A C 12
ATOM 23197 O O . LEU A 1 49 ? -5.613 9.020 3.203 1.00 0.00 49 LEU A O 12
ATOM 23213 N N . SER A 1 50 ? -7.733 9.587 2.727 1.00 0.00 50 SER A N 12
ATOM 23214 C CA . SER A 1 50 ? -7.576 9.513 1.264 1.00 0.00 50 SER A CA 12
ATOM 23215 C C . SER A 1 50 ? -6.514 10.490 0.748 1.00 0.00 50 SER A C 12
ATOM 23216 O O . SER A 1 50 ? -5.651 10.113 -0.050 1.00 0.00 50 SER A O 12
ATOM 23224 N N . ARG A 1 51 ? -6.496 11.713 1.289 1.00 0.00 51 ARG A N 12
ATOM 23225 C CA . ARG A 1 51 ? -5.429 12.706 1.078 1.00 0.00 51 ARG A CA 12
ATOM 23226 C C . ARG A 1 51 ? -4.065 12.173 1.529 1.00 0.00 51 ARG A C 12
ATOM 23227 O O . ARG A 1 51 ? -3.108 12.235 0.761 1.00 0.00 51 ARG A O 12
ATOM 23248 N N . GLN A 1 52 ? -3.983 11.581 2.726 1.00 0.00 52 GLN A N 12
ATOM 23249 C CA . GLN A 1 52 ? -2.729 11.066 3.294 1.00 0.00 52 GLN A CA 12
ATOM 23250 C C . GLN A 1 52 ? -2.117 9.950 2.437 1.00 0.00 52 GLN A C 12
ATOM 23251 O O . GLN A 1 52 ? -0.903 9.935 2.225 1.00 0.00 52 GLN A O 12
ATOM 23265 N N . VAL A 1 53 ? -2.930 9.024 1.924 1.00 0.00 53 VAL A N 12
ATOM 23266 C CA . VAL A 1 53 ? -2.446 7.918 1.078 1.00 0.00 53 VAL A CA 12
ATOM 23267 C C . VAL A 1 53 ? -2.103 8.363 -0.351 1.00 0.00 53 VAL A C 12
ATOM 23268 O O . VAL A 1 53 ? -1.192 7.801 -0.961 1.00 0.00 53 VAL A O 12
ATOM 23281 N N . LYS A 1 54 ? -2.756 9.413 -0.876 1.00 0.00 54 LYS A N 12
ATOM 23282 C CA . LYS A 1 54 ? -2.383 10.046 -2.157 1.00 0.00 54 LYS A CA 12
ATOM 23283 C C . LYS A 1 54 ? -1.107 10.887 -2.065 1.00 0.00 54 LYS A C 12
ATOM 23284 O O . LYS A 1 54 ? -0.327 10.894 -3.016 1.00 0.00 54 LYS A O 12
ATOM 23303 N N . GLU A 1 55 ? -0.819 11.505 -0.918 1.00 0.00 55 GLU A N 12
ATOM 23304 C CA . GLU A 1 55 ? 0.479 12.156 -0.649 1.00 0.00 55 GLU A CA 12
ATOM 23305 C C . GLU A 1 55 ? 1.657 11.157 -0.615 1.00 0.00 55 GLU A C 12
ATOM 23306 O O . GLU A 1 55 ? 2.804 11.550 -0.838 1.00 0.00 55 GLU A O 12
ATOM 23318 N N . LEU A 1 56 ? 1.381 9.861 -0.408 1.00 0.00 56 LEU A N 12
ATOM 23319 C CA . LEU A 1 56 ? 2.345 8.759 -0.542 1.00 0.00 56 LEU A CA 12
ATOM 23320 C C . LEU A 1 56 ? 2.455 8.182 -1.970 1.00 0.00 56 LEU A C 12
ATOM 23321 O O . LEU A 1 56 ? 3.201 7.227 -2.197 1.00 0.00 56 LEU A O 12
ATOM 23337 N N . GLY A 1 57 ? 1.752 8.763 -2.950 1.00 0.00 57 GLY A N 12
ATOM 23338 C CA . GLY A 1 57 ? 1.897 8.430 -4.371 1.00 0.00 57 GLY A CA 12
ATOM 23339 C C . GLY A 1 57 ? 1.336 7.062 -4.786 1.00 0.00 57 GLY A C 12
ATOM 23340 O O . GLY A 1 57 ? 1.767 6.519 -5.805 1.00 0.00 57 GLY A O 12
ATOM 23344 N N . ALA A 1 58 ? 0.405 6.492 -4.010 1.00 0.00 58 ALA A N 12
ATOM 23345 C CA . ALA A 1 58 ? -0.250 5.215 -4.307 1.00 0.00 58 ALA A CA 12
ATOM 23346 C C . ALA A 1 58 ? -0.861 5.139 -5.726 1.00 0.00 58 ALA A C 12
ATOM 23347 O O . ALA A 1 58 ? -1.412 6.120 -6.236 1.00 0.00 58 ALA A O 12
ATOM 23354 N N . ASP A 1 59 ? -0.794 3.962 -6.355 1.00 0.00 59 ASP A N 12
ATOM 23355 C CA . ASP A 1 59 ? -1.132 3.781 -7.777 1.00 0.00 59 ASP A CA 12
ATOM 23356 C C . ASP A 1 59 ? -2.643 3.668 -8.043 1.00 0.00 59 ASP A C 12
ATOM 23357 O O . ASP A 1 59 ? -3.131 4.178 -9.054 1.00 0.00 59 ASP A O 12
ATOM 23366 N N . ARG A 1 60 ? -3.385 3.012 -7.138 1.00 0.00 60 ARG A N 12
ATOM 23367 C CA . ARG A 1 60 ? -4.841 2.794 -7.224 1.00 0.00 60 ARG A CA 12
ATOM 23368 C C . ARG A 1 60 ? -5.481 3.090 -5.867 1.00 0.00 60 ARG A C 12
ATOM 23369 O O . ARG A 1 60 ? -5.013 2.598 -4.838 1.00 0.00 60 ARG A O 12
ATOM 23390 N N . LEU A 1 61 ? -6.537 3.903 -5.871 1.00 0.00 61 LEU A N 12
ATOM 23391 C CA . LEU A 1 61 ? -7.207 4.395 -4.664 1.00 0.00 61 LEU A CA 12
ATOM 23392 C C . LEU A 1 61 ? -8.728 4.339 -4.816 1.00 0.00 61 LEU A C 12
ATOM 23393 O O . LEU A 1 61 ? -9.271 4.644 -5.881 1.00 0.00 61 LEU A O 12
ATOM 23409 N N . LEU A 1 62 ? -9.395 3.930 -3.740 1.00 0.00 62 LEU A N 12
ATOM 23410 C CA . LEU A 1 62 ? -10.849 3.877 -3.629 1.00 0.00 62 LEU A CA 12
ATOM 23411 C C . LEU A 1 62 ? -11.320 4.207 -2.205 1.00 0.00 62 LEU A C 12
ATOM 23412 O O . LEU A 1 62 ? -10.707 3.794 -1.214 1.00 0.00 62 LEU A O 12
ATOM 23428 N N . GLU A 1 63 ? -12.427 4.945 -2.117 1.00 0.00 63 GLU A N 12
ATOM 23429 C CA . GLU A 1 63 ? -13.008 5.442 -0.869 1.00 0.00 63 GLU A CA 12
ATOM 23430 C C . GLU A 1 63 ? -14.458 4.971 -0.684 1.00 0.00 63 GLU A C 12
ATOM 23431 O O . GLU A 1 63 ? -15.267 5.089 -1.609 1.00 0.00 63 GLU A O 12
ATOM 23443 N N . PHE A 1 64 ? -14.810 4.524 0.527 1.00 0.00 64 PHE A N 12
ATOM 23444 C CA . PHE A 1 64 ? -16.192 4.232 0.933 1.00 0.00 64 PHE A CA 12
ATOM 23445 C C . PHE A 1 64 ? -16.531 4.844 2.298 1.00 0.00 64 PHE A C 12
ATOM 23446 O O . PHE A 1 64 ? -15.678 4.991 3.176 1.00 0.00 64 PHE A O 12
ATOM 23463 N N . ASN A 1 65 ? -17.795 5.229 2.457 1.00 0.00 65 ASN A N 12
ATOM 23464 C CA . ASN A 1 65 ? -18.298 6.018 3.576 1.00 0.00 65 ASN A CA 12
ATOM 23465 C C . ASN A 1 65 ? -19.480 5.299 4.262 1.00 0.00 65 ASN A C 12
ATOM 23466 O O . ASN A 1 65 ? -20.549 5.149 3.674 1.00 0.00 65 ASN A O 12
ATOM 23477 N N . VAL A 1 66 ? -19.307 4.846 5.510 1.00 0.00 66 VAL A N 12
ATOM 23478 C CA . VAL A 1 66 ? -20.266 3.934 6.184 1.00 0.00 66 VAL A CA 12
ATOM 23479 C C . VAL A 1 66 ? -21.633 4.584 6.438 1.00 0.00 66 VAL A C 12
ATOM 23480 O O . VAL A 1 66 ? -22.652 3.901 6.382 1.00 0.00 66 VAL A O 12
ATOM 23493 N N . ASP A 1 67 ? -21.692 5.899 6.669 1.00 0.00 67 ASP A N 12
ATOM 23494 C CA . ASP A 1 67 ? -22.956 6.617 6.892 1.00 0.00 67 ASP A CA 12
ATOM 23495 C C . ASP A 1 67 ? -23.877 6.618 5.652 1.00 0.00 67 ASP A C 12
ATOM 23496 O O . ASP A 1 67 ? -25.101 6.597 5.791 1.00 0.00 67 ASP A O 12
ATOM 23505 N N . GLU A 1 68 ? -23.308 6.604 4.440 1.00 0.00 68 GLU A N 12
ATOM 23506 C CA . GLU A 1 68 ? -24.037 6.640 3.176 1.00 0.00 68 GLU A CA 12
ATOM 23507 C C . GLU A 1 68 ? -24.131 5.264 2.485 1.00 0.00 68 GLU A C 12
ATOM 23508 O O . GLU A 1 68 ? -25.173 4.931 1.917 1.00 0.00 68 GLU A O 12
ATOM 23520 N N . ASN A 1 69 ? -23.061 4.460 2.542 1.00 0.00 69 ASN A N 12
ATOM 23521 C CA . ASN A 1 69 ? -22.959 3.130 1.924 1.00 0.00 69 ASN A CA 12
ATOM 23522 C C . ASN A 1 69 ? -22.525 2.038 2.934 1.00 0.00 69 ASN A C 12
ATOM 23523 O O . ASN A 1 69 ? -21.454 1.439 2.766 1.00 0.00 69 ASN A O 12
ATOM 23534 N N . PRO A 1 70 ? -23.329 1.735 3.975 1.00 0.00 70 PRO A N 12
ATOM 23535 C CA . PRO A 1 70 ? -22.958 0.751 4.993 1.00 0.00 70 PRO A CA 12
ATOM 23536 C C . PRO A 1 70 ? -22.816 -0.670 4.428 1.00 0.00 70 PRO A C 12
ATOM 23537 O O . PRO A 1 70 ? -21.909 -1.398 4.830 1.00 0.00 70 PRO A O 12
ATOM 23548 N N . GLU A 1 71 ? -23.649 -1.063 3.460 1.00 0.00 71 GLU A N 12
ATOM 23549 C CA . GLU A 1 71 ? -23.562 -2.377 2.811 1.00 0.00 71 GLU A CA 12
ATOM 23550 C C . GLU A 1 71 ? -22.257 -2.526 2.014 1.00 0.00 71 GLU A C 12
ATOM 23551 O O . GLU A 1 71 ? -21.546 -3.519 2.177 1.00 0.00 71 GLU A O 12
ATOM 23563 N N . GLN A 1 72 ? -21.906 -1.519 1.202 1.00 0.00 72 GLN A N 12
ATOM 23564 C CA . GLN A 1 72 ? -20.715 -1.551 0.339 1.00 0.00 72 GLN A CA 12
ATOM 23565 C C . GLN A 1 72 ? -19.417 -1.571 1.160 1.00 0.00 72 GLN A C 12
ATOM 23566 O O . GLN A 1 72 ? -18.480 -2.303 0.834 1.00 0.00 72 GLN A O 12
ATOM 23580 N N . ALA A 1 73 ? -19.394 -0.831 2.273 1.00 0.00 73 ALA A N 12
ATOM 23581 C CA . ALA A 1 73 ? -18.328 -0.888 3.268 1.00 0.00 73 ALA A CA 12
ATOM 23582 C C . ALA A 1 73 ? -18.213 -2.283 3.912 1.00 0.00 73 ALA A C 12
ATOM 23583 O O . ALA A 1 73 ? -17.106 -2.803 4.078 1.00 0.00 73 ALA A O 12
ATOM 23590 N N . SER A 1 74 ? -19.346 -2.922 4.236 1.00 0.00 74 SER A N 12
ATOM 23591 C CA . SER A 1 74 ? -19.355 -4.205 4.942 1.00 0.00 74 SER A CA 12
ATOM 23592 C C . SER A 1 74 ? -18.879 -5.372 4.073 1.00 0.00 74 SER A C 12
ATOM 23593 O O . SER A 1 74 ? -18.189 -6.243 4.592 1.00 0.00 74 SER A O 12
ATOM 23601 N N . LYS A 1 75 ? -19.160 -5.393 2.758 1.00 0.00 75 LYS A N 12
ATOM 23602 C CA . LYS A 1 75 ? -18.679 -6.457 1.844 1.00 0.00 75 LYS A CA 12
ATOM 23603 C C . LYS A 1 75 ? -17.150 -6.560 1.826 1.00 0.00 75 LYS A C 12
ATOM 23604 O O . LYS A 1 75 ? -16.583 -7.655 1.821 1.00 0.00 75 LYS A O 12
ATOM 23623 N N . LEU A 1 76 ? -16.483 -5.408 1.856 1.00 0.00 76 LEU A N 12
ATOM 23624 C CA . LEU A 1 76 ? -15.025 -5.301 1.895 1.00 0.00 76 LEU A CA 12
ATOM 23625 C C . LEU A 1 76 ? -14.458 -5.617 3.287 1.00 0.00 76 LEU A C 12
ATOM 23626 O O . LEU A 1 76 ? -13.459 -6.330 3.388 1.00 0.00 76 LEU A O 12
ATOM 23642 N N . ALA A 1 77 ? -15.141 -5.201 4.358 1.00 0.00 77 ALA A N 12
ATOM 23643 C CA . ALA A 1 77 ? -14.810 -5.593 5.727 1.00 0.00 77 ALA A CA 12
ATOM 23644 C C . ALA A 1 77 ? -14.907 -7.121 5.930 1.00 0.00 77 ALA A C 12
ATOM 23645 O O . ALA A 1 77 ? -13.955 -7.738 6.410 1.00 0.00 77 ALA A O 12
ATOM 23652 N N . LYS A 1 78 ? -15.990 -7.756 5.455 1.00 0.00 78 LYS A N 12
ATOM 23653 C CA . LYS A 1 78 ? -16.201 -9.218 5.451 1.00 0.00 78 LYS A CA 12
ATOM 23654 C C . LYS A 1 78 ? -15.054 -9.954 4.747 1.00 0.00 78 LYS A C 12
ATOM 23655 O O . LYS A 1 78 ? -14.521 -10.925 5.281 1.00 0.00 78 LYS A O 12
ATOM 23674 N N . THR A 1 79 ? -14.621 -9.451 3.587 1.00 0.00 79 THR A N 12
ATOM 23675 C CA . THR A 1 79 ? -13.499 -10.012 2.806 1.00 0.00 79 THR A CA 12
ATOM 23676 C C . THR A 1 79 ? -12.141 -9.849 3.513 1.00 0.00 79 THR A C 12
ATOM 23677 O O . THR A 1 79 ? -11.237 -10.665 3.316 1.00 0.00 79 THR A O 12
ATOM 23688 N N . ALA A 1 80 ? -11.994 -8.853 4.394 1.00 0.00 80 ALA A N 12
ATOM 23689 C CA . ALA A 1 80 ? -10.829 -8.663 5.263 1.00 0.00 80 ALA A CA 12
ATOM 23690 C C . ALA A 1 80 ? -10.937 -9.396 6.626 1.00 0.00 80 ALA A C 12
ATOM 23691 O O . ALA A 1 80 ? -10.050 -9.255 7.471 1.00 0.00 80 ALA A O 12
ATOM 23698 N N . GLY A 1 81 ? -12.004 -10.174 6.860 1.00 0.00 81 GLY A N 12
ATOM 23699 C CA . GLY A 1 81 ? -12.259 -10.897 8.117 1.00 0.00 81 GLY A CA 12
ATOM 23700 C C . GLY A 1 81 ? -12.795 -10.025 9.266 1.00 0.00 81 GLY A C 12
ATOM 23701 O O . GLY A 1 81 ? -12.755 -10.441 10.426 1.00 0.00 81 GLY A O 12
ATOM 23705 N N . ILE A 1 82 ? -13.278 -8.818 8.961 1.00 0.00 82 ILE A N 12
ATOM 23706 C CA . ILE A 1 82 ? -13.768 -7.812 9.914 1.00 0.00 82 ILE A CA 12
ATOM 23707 C C . ILE A 1 82 ? -15.292 -7.955 10.082 1.00 0.00 82 ILE A C 12
ATOM 23708 O O . ILE A 1 82 ? -16.041 -7.902 9.103 1.00 0.00 82 ILE A O 12
ATOM 23724 N N . SER A 1 83 ? -15.755 -8.111 11.326 1.00 0.00 83 SER A N 12
ATOM 23725 C CA . SER A 1 83 ? -17.189 -8.130 11.681 1.00 0.00 83 SER A CA 12
ATOM 23726 C C . SER A 1 83 ? -17.772 -6.714 11.795 1.00 0.00 83 SER A C 12
ATOM 23727 O O . SER A 1 83 ? -17.039 -5.749 12.008 1.00 0.00 83 SER A O 12
ATOM 23735 N N . GLU A 1 84 ? -19.095 -6.566 11.709 1.00 0.00 84 GLU A N 12
ATOM 23736 C CA . GLU A 1 84 ? -19.774 -5.259 11.798 1.00 0.00 84 GLU A CA 12
ATOM 23737 C C . GLU A 1 84 ? -19.501 -4.503 13.117 1.00 0.00 84 GLU A C 12
ATOM 23738 O O . GLU A 1 84 ? -19.278 -3.290 13.089 1.00 0.00 84 GLU A O 12
ATOM 23750 N N . LYS A 1 85 ? -19.399 -5.207 14.255 1.00 0.00 85 LYS A N 12
ATOM 23751 C CA . LYS A 1 85 ? -18.931 -4.644 15.537 1.00 0.00 85 LYS A CA 12
ATOM 23752 C C . LYS A 1 85 ? -17.508 -4.095 15.438 1.00 0.00 85 LYS A C 12
ATOM 23753 O O . LYS A 1 85 ? -17.268 -2.947 15.813 1.00 0.00 85 LYS A O 12
ATOM 23772 N N . GLN A 1 86 ? -16.589 -4.885 14.878 1.00 0.00 86 GLN A N 12
ATOM 23773 C CA . GLN A 1 86 ? -15.174 -4.524 14.736 1.00 0.00 86 GLN A CA 12
ATOM 23774 C C . GLN A 1 86 ? -14.958 -3.364 13.748 1.00 0.00 86 GLN A C 12
ATOM 23775 O O . GLN A 1 86 ? -14.058 -2.547 13.942 1.00 0.00 86 GLN A O 12
ATOM 23789 N N . LEU A 1 87 ? -15.811 -3.248 12.723 1.00 0.00 87 LEU A N 12
ATOM 23790 C CA . LEU A 1 87 ? -15.863 -2.094 11.824 1.00 0.00 87 LEU A CA 12
ATOM 23791 C C . LEU A 1 87 ? -16.359 -0.832 12.549 1.00 0.00 87 LEU A C 12
ATOM 23792 O O . LEU A 1 87 ? -15.740 0.227 12.423 1.00 0.00 87 LEU A O 12
ATOM 23808 N N . ARG A 1 88 ? -17.443 -0.932 13.331 1.00 0.00 88 ARG A N 12
ATOM 23809 C CA . ARG A 1 88 ? -18.044 0.232 14.002 1.00 0.00 88 ARG A CA 12
ATOM 23810 C C . ARG A 1 88 ? -17.160 0.758 15.125 1.00 0.00 88 ARG A C 12
ATOM 23811 O O . ARG A 1 88 ? -16.963 1.967 15.202 1.00 0.00 88 ARG A O 12
ATOM 23832 N N . GLU A 1 89 ? -16.590 -0.103 15.967 1.00 0.00 89 GLU A N 12
ATOM 23833 C CA . GLU A 1 89 ? -15.752 0.335 17.098 1.00 0.00 89 GLU A CA 12
ATOM 23834 C C . GLU A 1 89 ? -14.401 0.932 16.664 1.00 0.00 89 GLU A C 12
ATOM 23835 O O . GLU A 1 89 ? -13.776 1.680 17.419 1.00 0.00 89 GLU A O 12
ATOM 23847 N N . ALA A 1 90 ? -13.969 0.631 15.435 1.00 0.00 90 ALA A N 12
ATOM 23848 C CA . ALA A 1 90 ? -12.774 1.208 14.818 1.00 0.00 90 ALA A CA 12
ATOM 23849 C C . ALA A 1 90 ? -13.005 2.601 14.191 1.00 0.00 90 ALA A C 12
ATOM 23850 O O . ALA A 1 90 ? -12.040 3.347 14.025 1.00 0.00 90 ALA A O 12
ATOM 23857 N N . ASP A 1 91 ? -14.241 2.951 13.816 1.00 0.00 91 ASP A N 12
ATOM 23858 C CA . ASP A 1 91 ? -14.652 4.130 13.019 1.00 0.00 91 ASP A CA 12
ATOM 23859 C C . ASP A 1 91 ? -14.020 4.269 11.608 1.00 0.00 91 ASP A C 12
ATOM 23860 O O . ASP A 1 91 ? -14.633 4.897 10.741 1.00 0.00 91 ASP A O 12
ATOM 23869 N N . TYR A 1 92 ? -12.845 3.683 11.337 1.00 0.00 92 TYR A N 12
ATOM 23870 C CA . TYR A 1 92 ? -12.259 3.548 9.997 1.00 0.00 92 TYR A CA 12
ATOM 23871 C C . TYR A 1 92 ? -11.360 2.309 9.833 1.00 0.00 92 TYR A C 12
ATOM 23872 O O . TYR A 1 92 ? -10.753 1.817 10.788 1.00 0.00 92 TYR A O 12
ATOM 23890 N N . ILE A 1 93 ? -11.265 1.833 8.589 1.00 0.00 93 ILE A N 12
ATOM 23891 C CA . ILE A 1 93 ? -10.383 0.764 8.109 1.00 0.00 93 ILE A CA 12
ATOM 23892 C C . ILE A 1 93 ? -9.473 1.330 7.014 1.00 0.00 93 ILE A C 12
ATOM 23893 O O . ILE A 1 93 ? -9.937 1.980 6.071 1.00 0.00 93 ILE A O 12
ATOM 23909 N N . ILE A 1 94 ? -8.182 1.025 7.126 1.00 0.00 94 ILE A N 12
ATOM 23910 C CA . ILE A 1 94 ? -7.168 1.230 6.086 1.00 0.00 94 ILE A CA 12
ATOM 23911 C C . ILE A 1 94 ? -6.727 -0.153 5.610 1.00 0.00 94 ILE A C 12
ATOM 23912 O O . ILE A 1 94 ? -6.278 -0.966 6.415 1.00 0.00 94 ILE A O 12
ATOM 23928 N N . LEU A 1 95 ? -6.862 -0.453 4.321 1.00 0.00 95 LEU A N 12
ATOM 23929 C CA . LEU A 1 95 ? -6.568 -1.781 3.784 1.00 0.00 95 LEU A CA 12
ATOM 23930 C C . LEU A 1 95 ? -5.625 -1.688 2.575 1.00 0.00 95 LEU A C 12
ATOM 23931 O O . LEU A 1 95 ? -6.007 -1.236 1.498 1.00 0.00 95 LEU A O 12
ATOM 23947 N N . ILE A 1 96 ? -4.372 -2.097 2.792 1.00 0.00 96 ILE A N 12
ATOM 23948 C CA . ILE A 1 96 ? -3.225 -1.928 1.890 1.00 0.00 96 ILE A CA 12
ATOM 23949 C C . ILE A 1 96 ? -2.892 -3.261 1.202 1.00 0.00 96 ILE A C 12
ATOM 23950 O O . ILE A 1 96 ? -2.677 -4.277 1.866 1.00 0.00 96 ILE A O 12
ATOM 23966 N N . LEU A 1 97 ? -2.823 -3.253 -0.132 1.00 0.00 97 LEU A N 12
ATOM 23967 C CA . LEU A 1 97 ? -2.534 -4.415 -0.978 1.00 0.00 97 LEU A CA 12
ATOM 23968 C C . LEU A 1 97 ? -1.263 -4.167 -1.810 1.00 0.00 97 LEU A C 12
ATOM 23969 O O . LEU A 1 97 ? -1.159 -3.158 -2.514 1.00 0.00 97 LEU A O 12
ATOM 23985 N N . VAL A 1 98 ? -0.291 -5.079 -1.708 1.00 0.00 98 VAL A N 12
ATOM 23986 C CA . VAL A 1 98 ? 1.053 -4.968 -2.319 1.00 0.00 98 VAL A CA 12
ATOM 23987 C C . VAL A 1 98 ? 1.552 -6.307 -2.882 1.00 0.00 98 VAL A C 12
ATOM 23988 O O . VAL A 1 98 ? 0.962 -7.357 -2.629 1.00 0.00 98 VAL A O 12
ATOM 24001 N N . ARG A 1 99 ? 2.662 -6.298 -3.632 1.00 0.00 99 ARG A N 12
ATOM 24002 C CA . ARG A 1 99 ? 3.308 -7.526 -4.149 1.00 0.00 99 ARG A CA 12
ATOM 24003 C C . ARG A 1 99 ? 4.274 -8.180 -3.149 1.00 0.00 99 ARG A C 12
ATOM 24004 O O . ARG A 1 99 ? 4.452 -9.396 -3.191 1.00 0.00 99 ARG A O 12
ATOM 24025 N N . ASP A 1 100 ? 4.875 -7.407 -2.241 1.00 0.00 100 ASP A N 12
ATOM 24026 C CA . ASP A 1 100 ? 5.847 -7.889 -1.247 1.00 0.00 100 ASP A CA 12
ATOM 24027 C C . ASP A 1 100 ? 5.793 -7.089 0.068 1.00 0.00 100 ASP A C 12
ATOM 24028 O O . ASP A 1 100 ? 5.479 -5.898 0.076 1.00 0.00 100 ASP A O 12
ATOM 24037 N N . GLU A 1 101 ? 6.146 -7.729 1.186 1.00 0.00 101 GLU A N 12
ATOM 24038 C CA . GLU A 1 101 ? 6.103 -7.129 2.527 1.00 0.00 101 GLU A CA 12
ATOM 24039 C C . GLU A 1 101 ? 6.982 -5.876 2.703 1.00 0.00 101 GLU A C 12
ATOM 24040 O O . GLU A 1 101 ? 6.648 -5.027 3.533 1.00 0.00 101 GLU A O 12
ATOM 24052 N N . LYS A 1 102 ? 8.054 -5.688 1.913 1.00 0.00 102 LYS A N 12
ATOM 24053 C CA . LYS A 1 102 ? 8.878 -4.465 1.999 1.00 0.00 102 LYS A CA 12
ATOM 24054 C C . LYS A 1 102 ? 8.117 -3.207 1.567 1.00 0.00 102 LYS A C 12
ATOM 24055 O O . LYS A 1 102 ? 8.306 -2.143 2.156 1.00 0.00 102 LYS A O 12
ATOM 24074 N N . LYS A 1 103 ? 7.196 -3.335 0.603 1.00 0.00 103 LYS A N 12
ATOM 24075 C CA . LYS A 1 103 ? 6.296 -2.251 0.166 1.00 0.00 103 LYS A CA 12
ATOM 24076 C C . LYS A 1 103 ? 5.234 -1.949 1.224 1.00 0.00 103 LYS A C 12
ATOM 24077 O O . LYS A 1 103 ? 4.970 -0.779 1.497 1.00 0.00 103 LYS A O 12
ATOM 24096 N N . ALA A 1 104 ? 4.707 -2.977 1.896 1.00 0.00 104 ALA A N 12
ATOM 24097 C CA . ALA A 1 104 ? 3.807 -2.799 3.039 1.00 0.00 104 ALA A CA 12
ATOM 24098 C C . ALA A 1 104 ? 4.493 -2.068 4.203 1.00 0.00 104 ALA A C 12
ATOM 24099 O O . ALA A 1 104 ? 3.946 -1.088 4.710 1.00 0.00 104 ALA A O 12
ATOM 24106 N N . LYS A 1 105 ? 5.716 -2.469 4.587 1.00 0.00 105 LYS A N 12
ATOM 24107 C CA . LYS A 1 105 ? 6.462 -1.807 5.671 1.00 0.00 105 LYS A CA 12
ATOM 24108 C C . LYS A 1 105 ? 6.917 -0.393 5.292 1.00 0.00 105 LYS A C 12
ATOM 24109 O O . LYS A 1 105 ? 6.887 0.491 6.143 1.00 0.00 105 LYS A O 12
ATOM 24128 N N . LYS A 1 106 ? 7.261 -0.122 4.025 1.00 0.00 106 LYS A N 12
ATOM 24129 C CA . LYS A 1 106 ? 7.577 1.247 3.564 1.00 0.00 106 LYS A CA 12
ATOM 24130 C C . LYS A 1 106 ? 6.347 2.163 3.629 1.00 0.00 106 LYS A C 12
ATOM 24131 O O . LYS A 1 106 ? 6.468 3.326 4.005 1.00 0.00 106 LYS A O 12
ATOM 24150 N N . PHE A 1 107 ? 5.156 1.639 3.346 1.00 0.00 107 PHE A N 12
ATOM 24151 C CA . PHE A 1 107 ? 3.910 2.393 3.501 1.00 0.00 107 PHE A CA 12
ATOM 24152 C C . PHE A 1 107 ? 3.572 2.622 4.985 1.00 0.00 107 PHE A C 12
ATOM 24153 O O . PHE A 1 107 ? 3.262 3.742 5.399 1.00 0.00 107 PHE A O 12
ATOM 24170 N N . ALA A 1 108 ? 3.706 1.572 5.802 1.00 0.00 108 ALA A N 12
ATOM 24171 C CA . ALA A 1 108 ? 3.517 1.623 7.249 1.00 0.00 108 ALA A CA 12
ATOM 24172 C C . ALA A 1 108 ? 4.475 2.614 7.930 1.00 0.00 108 ALA A C 12
ATOM 24173 O O . ALA A 1 108 ? 4.056 3.331 8.828 1.00 0.00 108 ALA A O 12
ATOM 24180 N N . ASP A 1 109 ? 5.738 2.696 7.499 1.00 0.00 109 ASP A N 12
ATOM 24181 C CA . ASP A 1 109 ? 6.761 3.588 8.070 1.00 0.00 109 ASP A CA 12
ATOM 24182 C C . ASP A 1 109 ? 6.320 5.062 8.051 1.00 0.00 109 ASP A C 12
ATOM 24183 O O . ASP A 1 109 ? 6.468 5.775 9.045 1.00 0.00 109 ASP A O 12
ATOM 24192 N N . SER A 1 110 ? 5.708 5.503 6.951 1.00 0.00 110 SER A N 12
ATOM 24193 C CA . SER A 1 110 ? 5.200 6.872 6.812 1.00 0.00 110 SER A CA 12
ATOM 24194 C C . SER A 1 110 ? 3.941 7.111 7.658 1.00 0.00 110 SER A C 12
ATOM 24195 O O . SER A 1 110 ? 3.824 8.152 8.308 1.00 0.00 110 SER A O 12
ATOM 24203 N N . LEU A 1 111 ? 3.028 6.134 7.720 1.00 0.00 111 LEU A N 12
ATOM 24204 C CA . LEU A 1 111 ? 1.834 6.181 8.571 1.00 0.00 111 LEU A CA 12
ATOM 24205 C C . LEU A 1 111 ? 2.193 6.195 10.076 1.00 0.00 111 LEU A C 12
ATOM 24206 O O . LEU A 1 111 ? 1.683 7.031 10.823 1.00 0.00 111 LEU A O 12
ATOM 24222 N N . ARG A 1 112 ? 3.147 5.360 10.513 1.00 0.00 112 ARG A N 12
ATOM 24223 C CA . ARG A 1 112 ? 3.677 5.288 11.894 1.00 0.00 112 ARG A CA 12
ATOM 24224 C C . ARG A 1 112 ? 4.256 6.624 12.373 1.00 0.00 112 ARG A C 12
ATOM 24225 O O . ARG A 1 112 ? 4.085 6.982 13.539 1.00 0.00 112 ARG A O 12
ATOM 24246 N N . LYS A 1 113 ? 4.892 7.389 11.475 1.00 0.00 113 LYS A N 12
ATOM 24247 C CA . LYS A 1 113 ? 5.410 8.746 11.745 1.00 0.00 113 LYS A CA 12
ATOM 24248 C C . LYS A 1 113 ? 4.313 9.814 11.870 1.00 0.00 113 LYS A C 12
ATOM 24249 O O . LYS A 1 113 ? 4.522 10.798 12.585 1.00 0.00 113 LYS A O 12
ATOM 24268 N N . LYS A 1 114 ? 3.141 9.624 11.247 1.00 0.00 114 LYS A N 12
ATOM 24269 C CA . LYS A 1 114 ? 1.947 10.462 11.484 1.00 0.00 114 LYS A CA 12
ATOM 24270 C C . LYS A 1 114 ? 1.300 10.151 12.844 1.00 0.00 114 LYS A C 12
ATOM 24271 O O . LYS A 1 114 ? 0.882 11.077 13.543 1.00 0.00 114 LYS A O 12
ATOM 24290 N N . GLY A 1 115 ? 1.265 8.880 13.251 1.00 0.00 115 GLY A N 12
ATOM 24291 C CA . GLY A 1 115 ? 0.848 8.466 14.597 1.00 0.00 115 GLY A CA 12
ATOM 24292 C C . GLY A 1 115 ? 0.924 6.956 14.858 1.00 0.00 115 GLY A C 12
ATOM 24293 O O . GLY A 1 115 ? 0.831 6.141 13.937 1.00 0.00 115 GLY A O 12
ATOM 24297 N N . SER A 1 116 ? 1.068 6.585 16.134 1.00 0.00 116 SER A N 12
ATOM 24298 C CA . SER A 1 116 ? 1.094 5.198 16.629 1.00 0.00 116 SER A CA 12
ATOM 24299 C C . SER A 1 116 ? 0.530 5.084 18.056 1.00 0.00 116 SER A C 12
ATOM 24300 O O . SER A 1 116 ? 0.529 6.055 18.821 1.00 0.00 116 SER A O 12
ATOM 24308 N N . LEU A 1 117 ? 0.048 3.890 18.426 1.00 0.00 117 LEU A N 12
ATOM 24309 C CA . LEU A 1 117 ? -0.470 3.583 19.774 1.00 0.00 117 LEU A CA 12
ATOM 24310 C C . LEU A 1 117 ? 0.636 3.112 20.742 1.00 0.00 117 LEU A C 12
ATOM 24311 O O . LEU A 1 117 ? 0.471 3.193 21.961 1.00 0.00 117 LEU A O 12
ATOM 24327 N N . GLU A 1 118 ? 1.765 2.635 20.211 1.00 0.00 118 GLU A N 12
ATOM 24328 C CA . GLU A 1 118 ? 2.964 2.206 20.947 1.00 0.00 118 GLU A CA 12
ATOM 24329 C C . GLU A 1 118 ? 4.187 3.052 20.551 1.00 0.00 118 GLU A C 12
ATOM 24330 O O . GLU A 1 118 ? 4.285 3.505 19.407 1.00 0.00 118 GLU A O 12
ATOM 24342 N N . HIS A 1 119 ? 5.144 3.234 21.472 1.00 0.00 119 HIS A N 12
ATOM 24343 C CA . HIS A 1 119 ? 6.417 3.913 21.179 1.00 0.00 119 HIS A CA 12
ATOM 24344 C C . HIS A 1 119 ? 7.210 3.172 20.085 1.00 0.00 119 HIS A C 12
ATOM 24345 O O . HIS A 1 119 ? 7.680 3.797 19.133 1.00 0.00 119 HIS A O 12
ATOM 24359 N N . HIS A 1 120 ? 7.282 1.836 20.202 1.00 0.00 120 HIS A N 12
ATOM 24360 C CA . HIS A 1 120 ? 7.766 0.826 19.238 1.00 0.00 120 HIS A CA 12
ATOM 24361 C C . HIS A 1 120 ? 9.238 0.917 18.762 1.00 0.00 120 HIS A C 12
ATOM 24362 O O . HIS A 1 120 ? 9.849 -0.113 18.464 1.00 0.00 120 HIS A O 12
ATOM 24376 N N . HIS A 1 121 ? 9.826 2.110 18.684 1.00 0.00 121 HIS A N 12
ATOM 24377 C CA . HIS A 1 121 ? 11.135 2.376 18.080 1.00 0.00 121 HIS A CA 12
ATOM 24378 C C . HIS A 1 121 ? 12.234 2.521 19.148 1.00 0.00 121 HIS A C 12
ATOM 24379 O O . HIS A 1 121 ? 11.994 3.082 20.222 1.00 0.00 121 HIS A O 12
ATOM 24393 N N . HIS A 1 122 ? 13.447 2.039 18.853 1.00 0.00 122 HIS A N 12
ATOM 24394 C CA . HIS A 1 122 ? 14.615 2.146 19.738 1.00 0.00 122 HIS A CA 12
ATOM 24395 C C . HIS A 1 122 ? 15.930 2.165 18.933 1.00 0.00 122 HIS A C 12
ATOM 24396 O O . HIS A 1 122 ? 16.381 1.128 18.441 1.00 0.00 122 HIS A O 12
ATOM 24410 N N . HIS A 1 123 ? 16.544 3.349 18.813 1.00 0.00 123 HIS A N 12
ATOM 24411 C CA . HIS A 1 123 ? 17.867 3.590 18.209 1.00 0.00 123 HIS A CA 12
ATOM 24412 C C . HIS A 1 123 ? 18.096 2.893 16.842 1.00 0.00 123 HIS A C 12
ATOM 24413 O O . HIS A 1 123 ? 19.112 2.225 16.620 1.00 0.00 123 HIS A O 12
ATOM 24427 N N . HIS A 1 124 ? 17.124 3.031 15.928 1.00 0.00 124 HIS A N 12
ATOM 24428 C CA . HIS A 1 124 ? 17.145 2.475 14.564 1.00 0.00 124 HIS A CA 12
ATOM 24429 C C . HIS A 1 124 ? 17.448 3.556 13.507 1.00 0.00 124 HIS A C 12
ATOM 24430 O O . HIS A 1 124 ? 16.687 4.547 13.417 1.00 0.00 124 HIS A O 12
ATOM 24445 N N . GLY A 1 1 ? -8.834 3.858 14.910 1.00 0.00 1 GLY A N 13
ATOM 24446 C CA . GLY A 1 1 ? -8.674 3.273 13.561 1.00 0.00 1 GLY A CA 13
ATOM 24447 C C . GLY A 1 1 ? -7.878 1.983 13.588 1.00 0.00 1 GLY A C 13
ATOM 24448 O O . GLY A 1 1 ? -7.152 1.722 14.548 1.00 0.00 1 GLY A O 13
ATOM 24454 N N . GLN A 1 2 ? -7.987 1.179 12.526 1.00 0.00 2 GLN A N 13
ATOM 24455 C CA . GLN A 1 2 ? -7.189 -0.041 12.322 1.00 0.00 2 GLN A CA 13
ATOM 24456 C C . GLN A 1 2 ? -6.598 -0.116 10.905 1.00 0.00 2 GLN A C 13
ATOM 24457 O O . GLN A 1 2 ? -7.201 0.361 9.941 1.00 0.00 2 GLN A O 13
ATOM 24471 N N . ILE A 1 3 ? -5.423 -0.742 10.785 1.00 0.00 3 ILE A N 13
ATOM 24472 C CA . ILE A 1 3 ? -4.700 -0.935 9.520 1.00 0.00 3 ILE A CA 13
ATOM 24473 C C . ILE A 1 3 ? -4.481 -2.433 9.287 1.00 0.00 3 ILE A C 13
ATOM 24474 O O . ILE A 1 3 ? -4.080 -3.155 10.203 1.00 0.00 3 ILE A O 13
ATOM 24490 N N . GLN A 1 4 ? -4.733 -2.892 8.063 1.00 0.00 4 GLN A N 13
ATOM 24491 C CA . GLN A 1 4 ? -4.564 -4.277 7.618 1.00 0.00 4 GLN A CA 13
ATOM 24492 C C . GLN A 1 4 ? -3.781 -4.323 6.296 1.00 0.00 4 GLN A C 13
ATOM 24493 O O . GLN A 1 4 ? -3.865 -3.398 5.485 1.00 0.00 4 GLN A O 13
ATOM 24507 N N . TYR A 1 5 ? -3.012 -5.395 6.086 1.00 0.00 5 TYR A N 13
ATOM 24508 C CA . TYR A 1 5 ? -2.077 -5.533 4.963 1.00 0.00 5 TYR A CA 13
ATOM 24509 C C . TYR A 1 5 ? -2.281 -6.870 4.238 1.00 0.00 5 TYR A C 13
ATOM 24510 O O . TYR A 1 5 ? -2.334 -7.922 4.882 1.00 0.00 5 TYR A O 13
ATOM 24528 N N . PHE A 1 6 ? -2.356 -6.837 2.906 1.00 0.00 6 PHE A N 13
ATOM 24529 C CA . PHE A 1 6 ? -2.517 -8.018 2.049 1.00 0.00 6 PHE A CA 13
ATOM 24530 C C . PHE A 1 6 ? -1.595 -7.927 0.819 1.00 0.00 6 PHE A C 13
ATOM 24531 O O . PHE A 1 6 ? -1.372 -6.844 0.273 1.00 0.00 6 PHE A O 13
ATOM 24548 N N . ASN A 1 7 ? -1.057 -9.058 0.359 1.00 0.00 7 ASN A N 13
ATOM 24549 C CA . ASN A 1 7 ? -0.203 -9.132 -0.830 1.00 0.00 7 ASN A CA 13
ATOM 24550 C C . ASN A 1 7 ? -1.007 -9.625 -2.043 1.00 0.00 7 ASN A C 13
ATOM 24551 O O . ASN A 1 7 ? -1.700 -10.633 -1.942 1.00 0.00 7 ASN A O 13
ATOM 24562 N N . VAL A 1 8 ? -0.897 -8.973 -3.203 1.00 0.00 8 VAL A N 13
ATOM 24563 C CA . VAL A 1 8 ? -1.698 -9.341 -4.388 1.00 0.00 8 VAL A CA 13
ATOM 24564 C C . VAL A 1 8 ? -1.307 -10.717 -4.945 1.00 0.00 8 VAL A C 13
ATOM 24565 O O . VAL A 1 8 ? -2.180 -11.506 -5.303 1.00 0.00 8 VAL A O 13
ATOM 24578 N N . ASP A 1 9 ? -0.011 -11.041 -4.980 1.00 0.00 9 ASP A N 13
ATOM 24579 C CA . ASP A 1 9 ? 0.478 -12.321 -5.518 1.00 0.00 9 ASP A CA 13
ATOM 24580 C C . ASP A 1 9 ? 0.387 -13.502 -4.524 1.00 0.00 9 ASP A C 13
ATOM 24581 O O . ASP A 1 9 ? 0.329 -14.656 -4.952 1.00 0.00 9 ASP A O 13
ATOM 24590 N N . GLU A 1 10 ? 0.345 -13.237 -3.211 1.00 0.00 10 GLU A N 13
ATOM 24591 C CA . GLU A 1 10 ? 0.291 -14.269 -2.153 1.00 0.00 10 GLU A CA 13
ATOM 24592 C C . GLU A 1 10 ? -1.103 -14.435 -1.516 1.00 0.00 10 GLU A C 13
ATOM 24593 O O . GLU A 1 10 ? -1.432 -15.521 -1.037 1.00 0.00 10 GLU A O 13
ATOM 24605 N N . ASN A 1 11 ? -1.939 -13.390 -1.540 1.00 0.00 11 ASN A N 13
ATOM 24606 C CA . ASN A 1 11 ? -3.352 -13.402 -1.138 1.00 0.00 11 ASN A CA 13
ATOM 24607 C C . ASN A 1 11 ? -4.278 -13.023 -2.330 1.00 0.00 11 ASN A C 13
ATOM 24608 O O . ASN A 1 11 ? -5.048 -12.060 -2.227 1.00 0.00 11 ASN A O 13
ATOM 24619 N N . PRO A 1 12 ? -4.231 -13.745 -3.473 1.00 0.00 12 PRO A N 13
ATOM 24620 C CA . PRO A 1 12 ? -4.921 -13.343 -4.705 1.00 0.00 12 PRO A CA 13
ATOM 24621 C C . PRO A 1 12 ? -6.439 -13.257 -4.550 1.00 0.00 12 PRO A C 13
ATOM 24622 O O . PRO A 1 12 ? -7.051 -12.287 -4.994 1.00 0.00 12 PRO A O 13
ATOM 24633 N N . GLU A 1 13 ? -7.057 -14.238 -3.889 1.00 0.00 13 GLU A N 13
ATOM 24634 C CA . GLU A 1 13 ? -8.512 -14.280 -3.695 1.00 0.00 13 GLU A CA 13
ATOM 24635 C C . GLU A 1 13 ? -9.001 -13.200 -2.715 1.00 0.00 13 GLU A C 13
ATOM 24636 O O . GLU A 1 13 ? -10.089 -12.654 -2.893 1.00 0.00 13 GLU A O 13
ATOM 24648 N N . GLN A 1 14 ? -8.180 -12.835 -1.725 1.00 0.00 14 GLN A N 13
ATOM 24649 C CA . GLN A 1 14 ? -8.470 -11.759 -0.772 1.00 0.00 14 GLN A CA 13
ATOM 24650 C C . GLN A 1 14 ? -8.492 -10.390 -1.465 1.00 0.00 14 GLN A C 13
ATOM 24651 O O . GLN A 1 14 ? -9.462 -9.644 -1.325 1.00 0.00 14 GLN A O 13
ATOM 24665 N N . VAL A 1 15 ? -7.462 -10.073 -2.262 1.00 0.00 15 VAL A N 13
ATOM 24666 C CA . VAL A 1 15 ? -7.434 -8.843 -3.061 1.00 0.00 15 VAL A CA 13
ATOM 24667 C C . VAL A 1 15 ? -8.535 -8.860 -4.122 1.00 0.00 15 VAL A C 13
ATOM 24668 O O . VAL A 1 15 ? -9.250 -7.868 -4.249 1.00 0.00 15 VAL A O 13
ATOM 24681 N N . ARG A 1 16 ? -8.763 -9.983 -4.817 1.00 0.00 16 ARG A N 13
ATOM 24682 C CA . ARG A 1 16 ? -9.852 -10.097 -5.801 1.00 0.00 16 ARG A CA 13
ATOM 24683 C C . ARG A 1 16 ? -11.215 -9.789 -5.182 1.00 0.00 16 ARG A C 13
ATOM 24684 O O . ARG A 1 16 ? -11.946 -8.973 -5.741 1.00 0.00 16 ARG A O 13
ATOM 24705 N N . LYS A 1 17 ? -11.532 -10.351 -4.010 1.00 0.00 17 LYS A N 13
ATOM 24706 C CA . LYS A 1 17 ? -12.773 -10.033 -3.285 1.00 0.00 17 LYS A CA 13
ATOM 24707 C C . LYS A 1 17 ? -12.853 -8.556 -2.898 1.00 0.00 17 LYS A C 13
ATOM 24708 O O . LYS A 1 17 ? -13.891 -7.951 -3.133 1.00 0.00 17 LYS A O 13
ATOM 24727 N N . LEU A 1 18 ? -11.788 -7.939 -2.377 1.00 0.00 18 LEU A N 13
ATOM 24728 C CA . LEU A 1 18 ? -11.799 -6.509 -2.021 1.00 0.00 18 LEU A CA 13
ATOM 24729 C C . LEU A 1 18 ? -12.043 -5.592 -3.235 1.00 0.00 18 LEU A C 13
ATOM 24730 O O . LEU A 1 18 ? -12.860 -4.674 -3.160 1.00 0.00 18 LEU A O 13
ATOM 24746 N N . ILE A 1 19 ? -11.383 -5.862 -4.363 1.00 0.00 19 ILE A N 13
ATOM 24747 C CA . ILE A 1 19 ? -11.500 -5.080 -5.605 1.00 0.00 19 ILE A CA 13
ATOM 24748 C C . ILE A 1 19 ? -12.876 -5.279 -6.264 1.00 0.00 19 ILE A C 13
ATOM 24749 O O . ILE A 1 19 ? -13.533 -4.310 -6.644 1.00 0.00 19 ILE A O 13
ATOM 24765 N N . GLU A 1 20 ? -13.369 -6.515 -6.329 1.00 0.00 20 GLU A N 13
ATOM 24766 C CA . GLU A 1 20 ? -14.693 -6.815 -6.900 1.00 0.00 20 GLU A CA 13
ATOM 24767 C C . GLU A 1 20 ? -15.855 -6.334 -6.008 1.00 0.00 20 GLU A C 13
ATOM 24768 O O . GLU A 1 20 ? -16.851 -5.830 -6.532 1.00 0.00 20 GLU A O 13
ATOM 24780 N N . GLN A 1 21 ? -15.720 -6.377 -4.675 1.00 0.00 21 GLN A N 13
ATOM 24781 C CA . GLN A 1 21 ? -16.691 -5.777 -3.740 1.00 0.00 21 GLN A CA 13
ATOM 24782 C C . GLN A 1 21 ? -16.704 -4.239 -3.820 1.00 0.00 21 GLN A C 13
ATOM 24783 O O . GLN A 1 21 ? -17.738 -3.626 -3.549 1.00 0.00 21 GLN A O 13
ATOM 24797 N N . ALA A 1 22 ? -15.600 -3.611 -4.250 1.00 0.00 22 ALA A N 13
ATOM 24798 C CA . ALA A 1 22 ? -15.535 -2.172 -4.520 1.00 0.00 22 ALA A CA 13
ATOM 24799 C C . ALA A 1 22 ? -16.168 -1.781 -5.879 1.00 0.00 22 ALA A C 13
ATOM 24800 O O . ALA A 1 22 ? -16.303 -0.592 -6.178 1.00 0.00 22 ALA A O 13
ATOM 24807 N N . GLY A 1 23 ? -16.541 -2.761 -6.718 1.00 0.00 23 GLY A N 13
ATOM 24808 C CA . GLY A 1 23 ? -17.074 -2.550 -8.070 1.00 0.00 23 GLY A CA 13
ATOM 24809 C C . GLY A 1 23 ? -16.007 -2.378 -9.165 1.00 0.00 23 GLY A C 13
ATOM 24810 O O . GLY A 1 23 ? -16.300 -1.803 -10.216 1.00 0.00 23 GLY A O 13
ATOM 24814 N N . LEU A 1 24 ? -14.777 -2.849 -8.928 1.00 0.00 24 LEU A N 13
ATOM 24815 C CA . LEU A 1 24 ? -13.635 -2.794 -9.853 1.00 0.00 24 LEU A CA 13
ATOM 24816 C C . LEU A 1 24 ? -13.235 -4.201 -10.344 1.00 0.00 24 LEU A C 13
ATOM 24817 O O . LEU A 1 24 ? -13.610 -5.213 -9.751 1.00 0.00 24 LEU A O 13
ATOM 24833 N N . ASP A 1 25 ? -12.465 -4.273 -11.433 1.00 0.00 25 ASP A N 13
ATOM 24834 C CA . ASP A 1 25 ? -11.861 -5.515 -11.943 1.00 0.00 25 ASP A CA 13
ATOM 24835 C C . ASP A 1 25 ? -10.343 -5.555 -11.646 1.00 0.00 25 ASP A C 13
ATOM 24836 O O . ASP A 1 25 ? -9.653 -4.586 -11.970 1.00 0.00 25 ASP A O 13
ATOM 24845 N N . PRO A 1 26 ? -9.789 -6.631 -11.046 1.00 0.00 26 PRO A N 13
ATOM 24846 C CA . PRO A 1 26 ? -8.377 -6.682 -10.644 1.00 0.00 26 PRO A CA 13
ATOM 24847 C C . PRO A 1 26 ? -7.408 -6.938 -11.810 1.00 0.00 26 PRO A C 13
ATOM 24848 O O . PRO A 1 26 ? -6.285 -6.434 -11.794 1.00 0.00 26 PRO A O 13
ATOM 24859 N N . ASP A 1 27 ? -7.821 -7.701 -12.826 1.00 0.00 27 ASP A N 13
ATOM 24860 C CA . ASP A 1 27 ? -6.990 -8.033 -13.996 1.00 0.00 27 ASP A CA 13
ATOM 24861 C C . ASP A 1 27 ? -6.705 -6.803 -14.883 1.00 0.00 27 ASP A C 13
ATOM 24862 O O . ASP A 1 27 ? -5.677 -6.745 -15.560 1.00 0.00 27 ASP A O 13
ATOM 24871 N N . GLU A 1 28 ? -7.583 -5.796 -14.848 1.00 0.00 28 GLU A N 13
ATOM 24872 C CA . GLU A 1 28 ? -7.415 -4.505 -15.529 1.00 0.00 28 GLU A CA 13
ATOM 24873 C C . GLU A 1 28 ? -6.222 -3.679 -14.996 1.00 0.00 28 GLU A C 13
ATOM 24874 O O . GLU A 1 28 ? -5.617 -2.913 -15.751 1.00 0.00 28 GLU A O 13
ATOM 24886 N N . LEU A 1 29 ? -5.829 -3.853 -13.725 1.00 0.00 29 LEU A N 13
ATOM 24887 C CA . LEU A 1 29 ? -4.697 -3.146 -13.109 1.00 0.00 29 LEU A CA 13
ATOM 24888 C C . LEU A 1 29 ? -3.361 -3.853 -13.418 1.00 0.00 29 LEU A C 13
ATOM 24889 O O . LEU A 1 29 ? -2.698 -4.407 -12.537 1.00 0.00 29 LEU A O 13
ATOM 24905 N N . ARG A 1 30 ? -2.946 -3.794 -14.689 1.00 0.00 30 ARG A N 13
ATOM 24906 C CA . ARG A 1 30 ? -1.697 -4.390 -15.207 1.00 0.00 30 ARG A CA 13
ATOM 24907 C C . ARG A 1 30 ? -0.427 -3.707 -14.672 1.00 0.00 30 ARG A C 13
ATOM 24908 O O . ARG A 1 30 ? 0.603 -4.358 -14.506 1.00 0.00 30 ARG A O 13
ATOM 24929 N N . GLU A 1 31 ? -0.502 -2.403 -14.399 1.00 0.00 31 GLU A N 13
ATOM 24930 C CA . GLU A 1 31 ? 0.642 -1.553 -14.019 1.00 0.00 31 GLU A CA 13
ATOM 24931 C C . GLU A 1 31 ? 0.798 -1.357 -12.494 1.00 0.00 31 GLU A C 13
ATOM 24932 O O . GLU A 1 31 ? 1.871 -0.973 -12.025 1.00 0.00 31 GLU A O 13
ATOM 24944 N N . ALA A 1 32 ? -0.252 -1.618 -11.704 1.00 0.00 32 ALA A N 13
ATOM 24945 C CA . ALA A 1 32 ? -0.299 -1.267 -10.282 1.00 0.00 32 ALA A CA 13
ATOM 24946 C C . ALA A 1 32 ? 0.578 -2.160 -9.378 1.00 0.00 32 ALA A C 13
ATOM 24947 O O . ALA A 1 32 ? 0.687 -3.377 -9.572 1.00 0.00 32 ALA A O 13
ATOM 24954 N N . GLU A 1 33 ? 1.161 -1.547 -8.348 1.00 0.00 33 GLU A N 13
ATOM 24955 C CA . GLU A 1 33 ? 2.071 -2.160 -7.374 1.00 0.00 33 GLU A CA 13
ATOM 24956 C C . GLU A 1 33 ? 1.665 -1.865 -5.914 1.00 0.00 33 GLU A C 13
ATOM 24957 O O . GLU A 1 33 ? 1.936 -2.684 -5.032 1.00 0.00 33 GLU A O 13
ATOM 24969 N N . VAL A 1 34 ? 0.981 -0.737 -5.659 1.00 0.00 34 VAL A N 13
ATOM 24970 C CA . VAL A 1 34 ? 0.412 -0.349 -4.351 1.00 0.00 34 VAL A CA 13
ATOM 24971 C C . VAL A 1 34 ? -0.991 0.253 -4.523 1.00 0.00 34 VA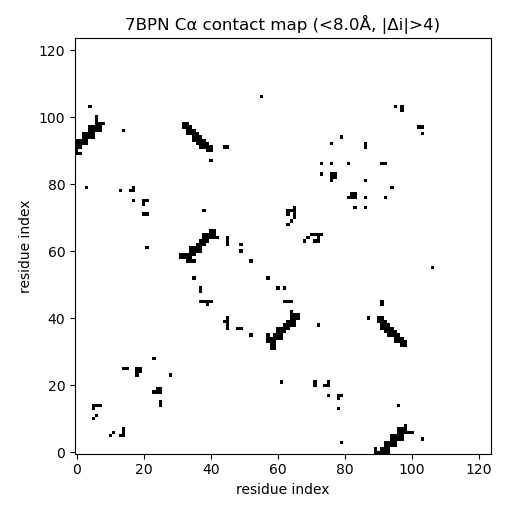L A C 13
ATOM 24972 O O . VAL A 1 34 ? -1.171 1.237 -5.243 1.00 0.00 34 VAL A O 13
ATOM 24985 N N . ILE A 1 35 ? -1.982 -0.309 -3.824 1.00 0.00 35 ILE A N 13
ATOM 24986 C CA . ILE A 1 35 ? -3.389 0.122 -3.801 1.00 0.00 35 ILE A CA 13
ATOM 24987 C C . ILE A 1 35 ? -3.851 0.243 -2.342 1.00 0.00 35 ILE A C 13
ATOM 24988 O O . ILE A 1 35 ? -3.572 -0.647 -1.539 1.00 0.00 35 ILE A O 13
ATOM 25004 N N . ILE A 1 36 ? -4.567 1.315 -1.983 1.00 0.00 36 ILE A N 13
ATOM 25005 C CA . ILE A 1 36 ? -5.147 1.492 -0.642 1.00 0.00 36 ILE A CA 13
ATOM 25006 C C . ILE A 1 36 ? -6.670 1.629 -0.701 1.00 0.00 36 ILE A C 13
ATOM 25007 O O . ILE A 1 36 ? -7.225 2.269 -1.594 1.00 0.00 36 ILE A O 13
ATOM 25023 N N . ILE A 1 37 ? -7.338 1.042 0.286 1.00 0.00 37 ILE A N 13
ATOM 25024 C CA . ILE A 1 37 ? -8.768 1.183 0.557 1.00 0.00 37 ILE A CA 13
ATOM 25025 C C . ILE A 1 37 ? -8.937 1.956 1.867 1.00 0.00 37 ILE A C 13
ATOM 25026 O O . ILE A 1 37 ? -8.391 1.549 2.896 1.00 0.00 37 ILE A O 13
ATOM 25042 N N . ILE A 1 38 ? -9.685 3.063 1.829 1.00 0.00 38 ILE A N 13
ATOM 25043 C CA . ILE A 1 38 ? -9.953 3.938 2.979 1.00 0.00 38 ILE A CA 13
ATOM 25044 C C . ILE A 1 38 ? -11.456 3.948 3.278 1.00 0.00 38 ILE A C 13
ATOM 25045 O O . ILE A 1 38 ? -12.273 4.281 2.416 1.00 0.00 38 ILE A O 13
ATOM 25061 N N . ILE A 1 39 ? -11.822 3.602 4.513 1.00 0.00 39 ILE A N 13
ATOM 25062 C CA . ILE A 1 39 ? -13.212 3.578 4.990 1.00 0.00 39 ILE A CA 13
ATOM 25063 C C . ILE A 1 39 ? -13.288 4.321 6.326 1.00 0.00 39 ILE A C 13
ATOM 25064 O O . ILE A 1 39 ? -12.494 4.042 7.220 1.00 0.00 39 ILE A O 13
ATOM 25080 N N . SER A 1 40 ? -14.228 5.250 6.500 1.00 0.00 40 SER A N 13
ATOM 25081 C CA . SER A 1 40 ? -14.528 5.869 7.806 1.00 0.00 40 SER A CA 13
ATOM 25082 C C . SER A 1 40 ? -16.012 6.212 7.928 1.00 0.00 40 SER A C 13
ATOM 25083 O O . SER A 1 40 ? -16.751 6.119 6.946 1.00 0.00 40 SER A O 13
ATOM 25091 N N . ARG A 1 41 ? -16.480 6.624 9.112 1.00 0.00 41 ARG A N 13
ATOM 25092 C CA . ARG A 1 41 ? -17.880 7.023 9.309 1.00 0.00 41 ARG A CA 13
ATOM 25093 C C . ARG A 1 41 ? -18.273 8.216 8.425 1.00 0.00 41 ARG A C 13
ATOM 25094 O O . ARG A 1 41 ? -19.342 8.188 7.816 1.00 0.00 41 ARG A O 13
ATOM 25115 N N . THR A 1 42 ? -17.411 9.228 8.327 1.00 0.00 42 THR A N 13
ATOM 25116 C CA . THR A 1 42 ? -17.687 10.506 7.645 1.00 0.00 42 THR A CA 13
ATOM 25117 C C . THR A 1 42 ? -16.673 10.806 6.531 1.00 0.00 42 THR A C 13
ATOM 25118 O O . THR A 1 42 ? -15.508 10.405 6.633 1.00 0.00 42 THR A O 13
ATOM 25129 N N . PRO A 1 43 ? -17.069 11.542 5.469 1.00 0.00 43 PRO A N 13
ATOM 25130 C CA . PRO A 1 43 ? -16.124 12.004 4.453 1.00 0.00 43 PRO A CA 13
ATOM 25131 C C . PRO A 1 43 ? -15.067 12.956 5.037 1.00 0.00 43 PRO A C 13
ATOM 25132 O O . PRO A 1 43 ? -13.915 12.931 4.612 1.00 0.00 43 PRO A O 13
ATOM 25143 N N . GLU A 1 44 ? -15.416 13.747 6.057 1.00 0.00 44 GLU A N 13
ATOM 25144 C CA . GLU A 1 44 ? -14.500 14.705 6.694 1.00 0.00 44 GLU A CA 13
ATOM 25145 C C . GLU A 1 44 ? -13.384 14.029 7.507 1.00 0.00 44 GLU A C 13
ATOM 25146 O O . GLU A 1 44 ? -12.287 14.583 7.609 1.00 0.00 44 GLU A O 13
ATOM 25158 N N . GLN A 1 45 ? -13.626 12.835 8.057 1.00 0.00 45 GLN A N 13
ATOM 25159 C CA . GLN A 1 45 ? -12.600 12.012 8.701 1.00 0.00 45 GLN A CA 13
ATOM 25160 C C . GLN A 1 45 ? -11.767 11.235 7.668 1.00 0.00 45 GLN A C 13
ATOM 25161 O O . GLN A 1 45 ? -10.544 11.149 7.801 1.00 0.00 45 GLN A O 13
ATOM 25175 N N . LEU A 1 46 ? -12.402 10.701 6.614 1.00 0.00 46 LEU A N 13
ATOM 25176 C CA . LEU A 1 46 ? -11.719 9.866 5.617 1.00 0.00 46 LEU A CA 13
ATOM 25177 C C . LEU A 1 46 ? -10.837 10.677 4.653 1.00 0.00 46 LEU A C 13
ATOM 25178 O O . LEU A 1 46 ? -9.783 10.188 4.253 1.00 0.00 46 LEU A O 13
ATOM 25194 N N . GLU A 1 47 ? -11.204 11.921 4.323 1.00 0.00 47 GLU A N 13
ATOM 25195 C CA . GLU A 1 47 ? -10.454 12.750 3.362 1.00 0.00 47 GLU A CA 13
ATOM 25196 C C . GLU A 1 47 ? -9.027 13.088 3.832 1.00 0.00 47 GLU A C 13
ATOM 25197 O O . GLU A 1 47 ? -8.119 13.229 3.009 1.00 0.00 47 GLU A O 13
ATOM 25209 N N . LYS A 1 48 ? -8.811 13.175 5.158 1.00 0.00 48 LYS A N 13
ATOM 25210 C CA . LYS A 1 48 ? -7.462 13.291 5.753 1.00 0.00 48 LYS A CA 13
ATOM 25211 C C . LYS A 1 48 ? -6.582 12.109 5.325 1.00 0.00 48 LYS A C 13
ATOM 25212 O O . LYS A 1 48 ? -5.448 12.294 4.882 1.00 0.00 48 LYS A O 13
ATOM 25231 N N . LEU A 1 49 ? -7.118 10.895 5.457 1.00 0.00 49 LEU A N 13
ATOM 25232 C CA . LEU A 1 49 ? -6.410 9.643 5.189 1.00 0.00 49 LEU A CA 13
ATOM 25233 C C . LEU A 1 49 ? -6.245 9.380 3.691 1.00 0.00 49 LEU A C 13
ATOM 25234 O O . LEU A 1 49 ? -5.166 8.976 3.267 1.00 0.00 49 LEU A O 13
ATOM 25250 N N . SER A 1 50 ? -7.269 9.639 2.875 1.00 0.00 50 SER A N 13
ATOM 25251 C CA . SER A 1 50 ? -7.185 9.406 1.428 1.00 0.00 50 SER A CA 13
ATOM 25252 C C . SER A 1 50 ? -6.139 10.305 0.765 1.00 0.00 50 SER A C 13
ATOM 25253 O O . SER A 1 50 ? -5.281 9.815 0.029 1.00 0.00 50 SER A O 13
ATOM 25261 N N . ARG A 1 51 ? -6.109 11.595 1.123 1.00 0.00 51 ARG A N 13
ATOM 25262 C CA . ARG A 1 51 ? -5.021 12.504 0.725 1.00 0.00 51 ARG A CA 13
ATOM 25263 C C . ARG A 1 51 ? -3.655 11.976 1.176 1.00 0.00 51 ARG A C 13
ATOM 25264 O O . ARG A 1 51 ? -2.736 11.923 0.360 1.00 0.00 51 ARG A O 13
ATOM 25285 N N . GLN A 1 52 ? -3.519 11.536 2.430 1.00 0.00 52 GLN A N 13
ATOM 25286 C CA . GLN A 1 52 ? -2.255 11.028 2.972 1.00 0.00 52 GLN A CA 13
ATOM 25287 C C . GLN A 1 52 ? -1.724 9.817 2.181 1.00 0.00 52 GLN A C 13
ATOM 25288 O O . GLN A 1 52 ? -0.554 9.793 1.801 1.00 0.00 52 GLN A O 13
ATOM 25302 N N . VAL A 1 53 ? -2.577 8.836 1.868 1.00 0.00 53 VAL A N 13
ATOM 25303 C CA . VAL A 1 53 ? -2.149 7.619 1.148 1.00 0.00 53 VAL A CA 13
ATOM 25304 C C . VAL A 1 53 ? -1.901 7.849 -0.349 1.00 0.00 53 VAL A C 13
ATOM 25305 O O . VAL A 1 53 ? -1.052 7.175 -0.933 1.00 0.00 53 VAL A O 13
ATOM 25318 N N . LYS A 1 54 ? -2.571 8.828 -0.975 1.00 0.00 54 LYS A N 13
ATOM 25319 C CA . LYS A 1 54 ? -2.242 9.269 -2.347 1.00 0.00 54 LYS A CA 13
ATOM 25320 C C . LYS A 1 54 ? -0.941 10.086 -2.403 1.00 0.00 54 LYS A C 13
ATOM 25321 O O . LYS A 1 54 ? -0.157 9.900 -3.329 1.00 0.00 54 LYS A O 13
ATOM 25340 N N . GLU A 1 55 ? -0.644 10.914 -1.399 1.00 0.00 55 GLU A N 13
ATOM 25341 C CA . GLU A 1 55 ? 0.639 11.642 -1.295 1.00 0.00 55 GLU A CA 13
ATOM 25342 C C . GLU A 1 55 ? 1.853 10.708 -1.086 1.00 0.00 55 GLU A C 13
ATOM 25343 O O . GLU A 1 55 ? 2.977 11.067 -1.443 1.00 0.00 55 GLU A O 13
ATOM 25355 N N . LEU A 1 56 ? 1.629 9.480 -0.601 1.00 0.00 56 LEU A N 13
ATOM 25356 C CA . LEU A 1 56 ? 2.610 8.385 -0.561 1.00 0.00 56 LEU A CA 13
ATOM 25357 C C . LEU A 1 56 ? 2.886 7.755 -1.947 1.00 0.00 56 LEU A C 13
ATOM 25358 O O . LEU A 1 56 ? 3.843 6.993 -2.104 1.00 0.00 56 LEU A O 13
ATOM 25374 N N . GLY A 1 57 ? 2.070 8.087 -2.950 1.00 0.00 57 GLY A N 13
ATOM 25375 C CA . GLY A 1 57 ? 2.253 7.721 -4.361 1.00 0.00 57 GLY A CA 13
ATOM 25376 C C . GLY A 1 57 ? 1.529 6.447 -4.813 1.00 0.00 57 GLY A C 13
ATOM 25377 O O . GLY A 1 57 ? 2.038 5.737 -5.684 1.00 0.00 57 GLY A O 13
ATOM 25381 N N . ALA A 1 58 ? 0.365 6.131 -4.233 1.00 0.00 58 ALA A N 13
ATOM 25382 C CA . ALA A 1 58 ? -0.434 4.958 -4.598 1.00 0.00 58 ALA A CA 13
ATOM 25383 C C . ALA A 1 58 ? -0.922 4.959 -6.062 1.00 0.00 58 ALA A C 13
ATOM 25384 O O . ALA A 1 58 ? -1.280 6.005 -6.613 1.00 0.00 58 ALA A O 13
ATOM 25391 N N . ASP A 1 59 ? -1.011 3.772 -6.671 1.00 0.00 59 ASP A N 13
ATOM 25392 C CA . ASP A 1 59 ? -1.486 3.582 -8.050 1.00 0.00 59 ASP A CA 13
ATOM 25393 C C . ASP A 1 59 ? -3.017 3.643 -8.158 1.00 0.00 59 ASP A C 13
ATOM 25394 O O . A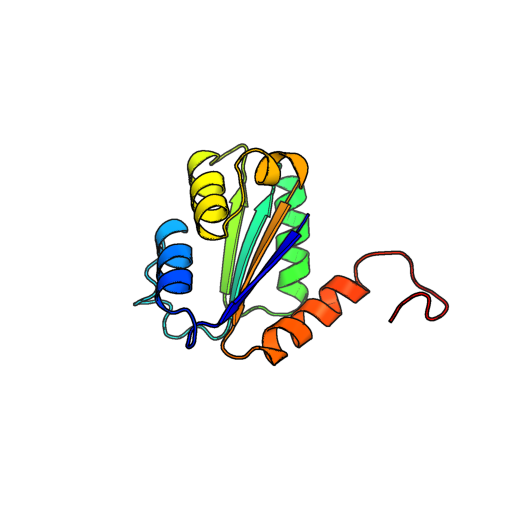SP A 1 59 ? -3.557 4.144 -9.148 1.00 0.00 59 ASP A O 13
ATOM 25403 N N . ARG A 1 60 ? -3.724 3.157 -7.127 1.00 0.00 60 ARG A N 13
ATOM 25404 C CA . ARG A 1 60 ? -5.185 3.249 -6.981 1.00 0.00 60 ARG A CA 13
ATOM 25405 C C . ARG A 1 60 ? -5.614 3.514 -5.542 1.00 0.00 60 ARG A C 13
ATOM 25406 O O . ARG A 1 60 ? -4.931 3.161 -4.579 1.00 0.00 60 ARG A O 13
ATOM 25427 N 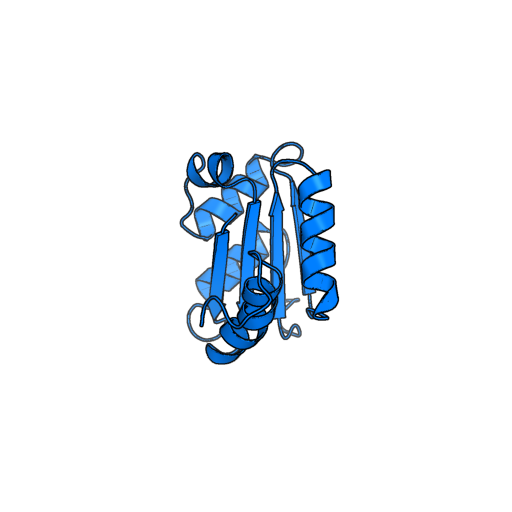N . LEU A 1 61 ? -6.776 4.149 -5.446 1.00 0.00 61 LEU A N 13
ATOM 25428 C CA . LEU A 1 61 ? -7.455 4.511 -4.202 1.00 0.00 61 LEU A CA 13
ATOM 25429 C C . LEU A 1 61 ? -8.979 4.409 -4.375 1.00 0.00 61 LEU A C 13
ATOM 25430 O O . LEU A 1 61 ? -9.513 4.756 -5.431 1.00 0.00 61 LEU A O 13
ATOM 25446 N N . LEU A 1 62 ? -9.672 3.956 -3.332 1.00 0.00 62 LEU A N 13
ATOM 25447 C CA . LEU A 1 62 ? -11.133 3.992 -3.210 1.00 0.00 62 LEU A CA 13
ATOM 25448 C C . LEU A 1 62 ? -11.563 4.360 -1.782 1.00 0.00 62 LEU A C 13
ATOM 25449 O O . LEU A 1 62 ? -10.929 3.962 -0.800 1.00 0.00 62 LEU A O 13
ATOM 25465 N N . GLU A 1 63 ? -12.628 5.156 -1.689 1.00 0.00 63 GLU A N 13
ATOM 25466 C CA . GLU A 1 63 ? -13.106 5.813 -0.467 1.00 0.00 63 GLU A CA 13
ATOM 25467 C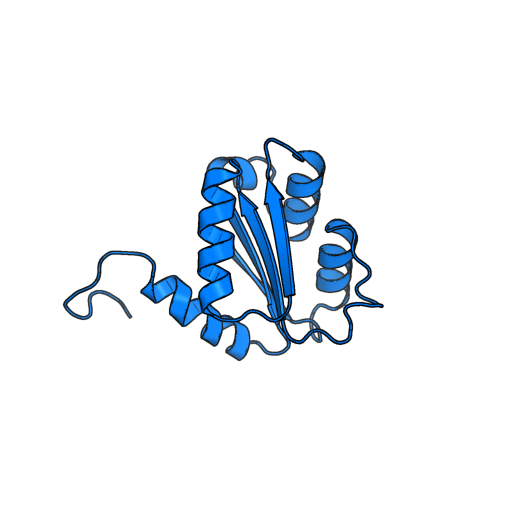 C . GLU A 1 63 ? -14.567 5.428 -0.185 1.00 0.00 63 GLU A C 13
ATOM 25468 O O . GLU A 1 63 ? -15.418 5.596 -1.063 1.00 0.00 63 GLU A O 13
ATOM 25480 N N . PHE A 1 64 ? -14.886 4.986 1.040 1.00 0.00 64 PHE A N 13
ATOM 25481 C CA . PHE A 1 64 ? -16.270 4.735 1.480 1.00 0.00 64 PHE A CA 13
ATOM 25482 C C . PHE A 1 64 ? -16.579 5.374 2.839 1.00 0.00 64 PHE A C 13
ATOM 25483 O O . PHE A 1 64 ? -15.786 5.315 3.779 1.00 0.00 64 PHE A O 13
ATOM 25500 N N . ASN A 1 65 ? -17.760 5.979 2.933 1.00 0.00 65 ASN A N 13
ATOM 25501 C CA . ASN A 1 65 ? -18.218 6.790 4.055 1.00 0.00 65 ASN A CA 13
ATOM 25502 C C . ASN A 1 65 ? -19.498 6.173 4.657 1.00 0.00 65 ASN A C 13
ATOM 25503 O O . ASN A 1 65 ? -20.567 6.241 4.052 1.00 0.00 65 ASN A O 13
ATOM 25514 N N . VAL A 1 66 ? -19.406 5.567 5.848 1.00 0.00 66 VAL A N 13
ATOM 25515 C CA . VAL A 1 66 ? -20.475 4.709 6.416 1.00 0.00 66 VAL A CA 13
ATOM 25516 C C . VAL A 1 66 ? -21.820 5.431 6.595 1.00 0.00 66 VAL A C 13
ATOM 25517 O O . VAL A 1 66 ? -22.862 4.816 6.377 1.00 0.00 66 VAL A O 13
ATOM 25530 N N . ASP A 1 67 ? -21.845 6.724 6.935 1.00 0.00 67 ASP A N 13
ATOM 25531 C CA . ASP A 1 67 ? -23.115 7.448 7.140 1.00 0.00 67 ASP A CA 13
ATOM 25532 C C . ASP A 1 67 ? -23.881 7.737 5.831 1.00 0.00 67 ASP A C 13
ATOM 25533 O O . ASP A 1 67 ? -25.101 7.916 5.867 1.00 0.00 67 ASP A O 13
ATOM 25542 N N . GLU A 1 68 ? -23.207 7.761 4.675 1.00 0.00 68 GLU A N 13
ATOM 25543 C CA . GLU A 1 68 ? -23.806 7.971 3.360 1.00 0.00 68 GLU A CA 13
ATOM 25544 C C . GLU A 1 68 ? -23.951 6.667 2.549 1.00 0.00 68 GLU A C 13
ATOM 25545 O O . GLU A 1 68 ? -24.986 6.445 1.915 1.00 0.00 68 GLU A O 13
ATOM 25557 N N . ASN A 1 69 ? -22.934 5.796 2.579 1.00 0.00 69 ASN A N 13
ATOM 25558 C CA . ASN A 1 69 ? -22.878 4.512 1.868 1.00 0.00 69 ASN A CA 13
ATOM 25559 C C . ASN A 1 69 ? -22.562 3.341 2.830 1.00 0.00 69 ASN A C 13
ATOM 25560 O O . ASN A 1 69 ? -21.494 2.724 2.720 1.00 0.00 69 ASN A O 13
ATOM 25571 N N . PRO A 1 70 ? -23.473 2.988 3.762 1.00 0.00 70 PRO A N 13
ATOM 25572 C CA . PRO A 1 70 ? -23.221 1.947 4.761 1.00 0.00 70 PRO A CA 13
ATOM 25573 C C . PRO A 1 70 ? -23.007 0.569 4.127 1.00 0.00 70 PRO A C 13
ATOM 25574 O O . PRO A 1 70 ? -22.100 -0.161 4.521 1.00 0.00 70 PRO A O 13
ATOM 25585 N N . GLU A 1 71 ? -23.785 0.222 3.097 1.00 0.00 71 GLU A N 13
ATOM 25586 C CA . GLU A 1 71 ? -23.669 -1.077 2.426 1.00 0.00 71 GLU A CA 13
ATOM 25587 C C . GLU A 1 71 ? -22.401 -1.216 1.568 1.00 0.00 71 GLU A C 13
ATOM 25588 O O . GLU A 1 71 ? -21.939 -2.335 1.357 1.00 0.00 71 GLU A O 13
ATOM 25600 N N . GLN A 1 72 ? -21.821 -0.116 1.071 1.00 0.00 72 GLN A N 13
ATOM 25601 C CA . GLN A 1 72 ? -20.563 -0.156 0.308 1.00 0.00 72 GLN A CA 13
ATOM 25602 C C . GLN A 1 72 ? -19.360 -0.360 1.235 1.00 0.00 72 GLN A C 13
ATOM 25603 O O . GLN A 1 72 ? -18.489 -1.184 0.958 1.00 0.00 72 GLN A O 13
ATOM 25617 N N . ALA A 1 73 ? -19.359 0.318 2.385 1.00 0.00 73 ALA A N 13
ATOM 25618 C CA . ALA A 1 73 ? -18.373 0.109 3.442 1.00 0.00 73 ALA A CA 13
ATOM 25619 C C . ALA A 1 73 ? -18.466 -1.309 4.040 1.00 0.00 73 ALA A C 13
ATOM 25620 O O . ALA A 1 73 ? -17.444 -1.955 4.269 1.00 0.00 73 ALA A O 13
ATOM 25627 N N . SER A 1 74 ? -19.687 -1.821 4.235 1.00 0.00 74 SER A N 13
ATOM 25628 C CA . SER A 1 74 ? -19.961 -3.131 4.831 1.00 0.00 74 SER A CA 13
ATOM 25629 C C . SER A 1 74 ? -19.468 -4.276 3.944 1.00 0.00 74 SER A C 13
ATOM 25630 O O . SER A 1 74 ? -18.765 -5.159 4.431 1.00 0.00 74 SER A O 13
ATOM 25638 N N . LYS A 1 75 ? -19.731 -4.230 2.627 1.00 0.00 75 LYS A N 13
ATOM 25639 C CA . LYS A 1 75 ? -19.259 -5.242 1.654 1.00 0.00 75 LYS A CA 13
ATOM 25640 C C . LYS A 1 75 ? -17.750 -5.490 1.721 1.00 0.00 75 LYS A C 13
ATOM 25641 O O . LYS A 1 75 ? -17.317 -6.639 1.633 1.00 0.00 75 LYS A O 13
ATOM 25660 N N . LEU A 1 76 ? -16.960 -4.432 1.888 1.00 0.00 76 LEU A N 13
ATOM 25661 C CA . LEU A 1 76 ? -15.509 -4.508 2.053 1.00 0.00 76 LEU A CA 13
ATOM 25662 C C . LEU A 1 76 ? -15.067 -4.853 3.484 1.00 0.00 76 LEU A C 13
ATOM 25663 O O . LEU A 1 76 ? -14.149 -5.657 3.655 1.00 0.00 76 LEU A O 13
ATOM 25679 N N . ALA A 1 77 ? -15.738 -4.321 4.508 1.00 0.00 77 ALA A N 13
ATOM 25680 C CA . ALA A 1 77 ? -15.504 -4.683 5.907 1.00 0.00 77 ALA A CA 13
ATOM 25681 C C . ALA A 1 77 ? -15.676 -6.200 6.134 1.00 0.00 77 ALA A C 13
ATOM 25682 O O . ALA A 1 77 ? -14.812 -6.836 6.740 1.00 0.00 77 ALA A O 13
ATOM 25689 N N . LYS A 1 78 ? -16.715 -6.804 5.542 1.00 0.00 78 LYS A N 13
ATOM 25690 C CA . LYS A 1 78 ? -16.976 -8.254 5.552 1.00 0.00 78 LYS A CA 13
ATOM 25691 C C . LYS A 1 78 ? -15.790 -9.068 5.012 1.00 0.00 78 LYS A C 13
ATOM 25692 O O . LYS A 1 78 ? -15.392 -10.056 5.629 1.00 0.00 78 LYS A O 13
ATOM 25711 N N . THR A 1 79 ? -15.168 -8.620 3.919 1.00 0.00 79 THR A N 13
ATOM 25712 C CA . THR A 1 79 ? -13.971 -9.247 3.320 1.00 0.00 79 THR A CA 13
ATOM 25713 C C . THR A 1 79 ? -12.698 -9.028 4.153 1.00 0.00 79 THR A C 13
ATOM 25714 O O . THR A 1 79 ? -11.819 -9.889 4.177 1.00 0.00 79 THR A O 13
ATOM 25725 N N . ALA A 1 80 ? -12.595 -7.918 4.890 1.00 0.00 80 ALA A N 13
ATOM 25726 C CA . ALA A 1 80 ? -11.493 -7.654 5.821 1.00 0.00 80 ALA A CA 13
ATOM 25727 C C . ALA A 1 80 ? -11.647 -8.357 7.194 1.00 0.00 80 ALA A C 13
ATOM 25728 O O . ALA A 1 80 ? -10.793 -8.189 8.068 1.00 0.00 80 ALA A O 13
ATOM 25735 N N . GLY A 1 81 ? -12.713 -9.145 7.395 1.00 0.00 81 GLY A N 13
ATOM 25736 C CA . GLY A 1 81 ? -13.005 -9.857 8.648 1.00 0.00 81 GLY A CA 13
ATOM 25737 C C . GLY A 1 81 ? -13.646 -8.984 9.739 1.00 0.00 81 GLY A C 13
ATOM 25738 O O . GLY A 1 81 ? -13.563 -9.315 10.924 1.00 0.00 81 GLY A O 13
ATOM 25742 N N . ILE A 1 82 ? -14.252 -7.858 9.352 1.00 0.00 82 ILE A N 13
ATOM 25743 C CA . ILE A 1 82 ? -14.796 -6.815 10.233 1.00 0.00 82 ILE A CA 13
ATOM 25744 C C . ILE A 1 82 ? -16.329 -6.925 10.287 1.00 0.00 82 ILE A C 13
ATOM 25745 O O . ILE A 1 82 ? -17.006 -6.853 9.258 1.00 0.00 82 ILE A O 13
ATOM 25761 N N . SER A 1 83 ? -16.880 -7.067 11.493 1.00 0.00 83 SER A N 13
ATOM 25762 C CA . SER A 1 83 ? -18.332 -7.069 11.750 1.00 0.00 83 SER A CA 13
ATOM 25763 C C . SER A 1 83 ? -18.921 -5.651 11.731 1.00 0.00 83 SER A C 13
ATOM 25764 O O . SER A 1 83 ? -18.205 -4.672 11.942 1.00 0.00 83 SER A O 13
ATOM 25772 N N . GLU A 1 84 ? -20.240 -5.514 11.553 1.00 0.00 84 GLU A N 13
ATOM 25773 C CA . GLU A 1 84 ? -20.921 -4.203 11.522 1.00 0.00 84 GLU A CA 13
ATOM 25774 C C . GLU A 1 84 ? -20.711 -3.360 12.793 1.00 0.00 84 GLU A C 13
ATOM 25775 O O . GLU A 1 84 ? -20.579 -2.137 12.711 1.00 0.00 84 GLU A O 13
ATOM 25787 N N . LYS A 1 85 ? -20.605 -4.010 13.961 1.00 0.00 85 LYS A N 13
ATOM 25788 C CA . LYS A 1 85 ? -20.241 -3.351 15.222 1.00 0.00 85 LYS A CA 13
ATOM 25789 C C . LYS A 1 85 ? -18.804 -2.836 15.191 1.00 0.00 85 LYS A C 13
ATOM 25790 O O . LYS A 1 85 ? -18.555 -1.676 15.509 1.00 0.00 85 LYS A O 13
ATOM 25809 N N . GLN A 1 86 ? -17.866 -3.676 14.759 1.00 0.00 86 GLN A N 13
ATOM 25810 C CA . GLN A 1 86 ? -16.442 -3.342 14.746 1.00 0.00 86 GLN A CA 13
ATOM 25811 C C . GLN A 1 86 ? -16.123 -2.219 13.747 1.00 0.00 86 GLN A C 13
ATOM 25812 O O . GLN A 1 86 ? -15.308 -1.350 14.050 1.00 0.00 86 GLN A O 13
ATOM 25826 N N . LEU A 1 87 ? -16.819 -2.171 12.603 1.00 0.00 87 LEU A N 13
ATOM 25827 C CA . LEU A 1 87 ? -16.715 -1.087 11.617 1.00 0.00 87 LEU A CA 13
ATOM 25828 C C . LEU A 1 87 ? -17.066 0.288 12.222 1.00 0.00 87 LEU A C 13
ATOM 25829 O O . LEU A 1 87 ? -16.414 1.287 11.913 1.00 0.00 87 LEU A O 13
ATOM 25845 N N . ARG A 1 88 ? -18.071 0.335 13.108 1.00 0.00 88 ARG A N 13
ATOM 25846 C CA . ARG A 1 88 ? -18.512 1.550 13.818 1.00 0.00 88 ARG A CA 13
ATOM 25847 C C . ARG A 1 88 ? -17.594 1.906 14.994 1.00 0.00 88 ARG A C 13
ATOM 25848 O O . ARG A 1 88 ? -17.245 3.072 15.168 1.00 0.00 88 ARG A O 13
ATOM 25869 N N . GLU A 1 89 ? -17.159 0.911 15.766 1.00 0.00 89 GLU A N 13
ATOM 25870 C CA . GLU A 1 89 ? -16.261 1.080 16.924 1.00 0.00 89 GLU A CA 13
ATOM 25871 C C . GLU A 1 89 ? -14.852 1.549 16.532 1.00 0.00 89 GLU A C 13
ATOM 25872 O O . GLU A 1 89 ? -14.241 2.353 17.240 1.00 0.00 89 GLU A O 13
ATOM 25884 N N . ALA A 1 90 ? -14.339 1.060 15.400 1.00 0.00 90 ALA A N 13
ATOM 25885 C CA . ALA A 1 90 ? -12.978 1.343 14.929 1.00 0.00 90 ALA A CA 13
ATOM 25886 C C . ALA A 1 90 ? -12.785 2.763 14.354 1.00 0.00 90 ALA A C 13
ATOM 25887 O O . ALA A 1 90 ? -11.641 3.191 14.194 1.00 0.00 90 ALA A O 13
ATOM 25894 N N . ASP A 1 91 ? -13.866 3.498 14.069 1.00 0.00 91 ASP A N 13
ATOM 25895 C CA . ASP A 1 91 ? -13.925 4.840 13.456 1.00 0.00 91 ASP A CA 13
ATOM 25896 C C . ASP A 1 91 ? -13.378 4.952 12.013 1.00 0.00 91 ASP A C 13
ATOM 25897 O O . ASP A 1 91 ? -14.053 5.527 11.158 1.00 0.00 91 ASP A O 13
ATOM 25906 N N . TYR A 1 92 ? -12.211 4.374 11.708 1.00 0.00 92 TYR A N 13
ATOM 25907 C CA . TYR A 1 92 ? -11.693 4.223 10.344 1.00 0.00 92 TYR A CA 13
ATOM 25908 C C . TYR A 1 92 ? -10.906 2.922 10.129 1.00 0.00 92 TYR A C 13
ATOM 25909 O O . TYR A 1 92 ? -10.258 2.397 11.039 1.00 0.00 92 TYR A O 13
ATOM 25927 N N . ILE A 1 93 ? -10.951 2.427 8.893 1.00 0.00 93 ILE A N 13
ATOM 25928 C CA . ILE A 1 93 ? -10.254 1.240 8.392 1.00 0.00 93 ILE A CA 13
ATOM 25929 C C . ILE A 1 93 ? -9.327 1.648 7.243 1.00 0.00 93 ILE A C 13
ATOM 25930 O O . ILE A 1 93 ? -9.734 2.381 6.336 1.00 0.00 93 ILE A O 13
ATOM 25946 N N . ILE A 1 94 ? -8.103 1.123 7.259 1.00 0.00 94 ILE A N 13
ATOM 25947 C CA . ILE A 1 94 ? -7.142 1.212 6.157 1.00 0.00 94 ILE A CA 13
ATOM 25948 C C . ILE A 1 94 ? -6.764 -0.208 5.716 1.00 0.00 94 ILE A C 13
ATOM 25949 O O . ILE A 1 94 ? -6.260 -0.983 6.529 1.00 0.00 94 ILE A O 13
ATOM 25965 N N . LEU A 1 95 ? -6.967 -0.550 4.439 1.00 0.00 95 LEU A N 13
ATOM 25966 C CA . LEU A 1 95 ? -6.492 -1.813 3.855 1.00 0.00 95 LEU A CA 13
ATOM 25967 C C . LEU A 1 95 ? -5.430 -1.499 2.789 1.00 0.00 95 LEU A C 13
ATOM 25968 O O . LEU A 1 95 ? -5.738 -0.869 1.777 1.00 0.00 95 LEU A O 13
ATOM 25984 N N . ILE A 1 96 ? -4.187 -1.918 3.024 1.00 0.00 96 ILE A N 13
ATOM 25985 C CA . ILE A 1 96 ? -3.036 -1.691 2.136 1.00 0.00 96 ILE A CA 13
ATOM 25986 C C . ILE A 1 96 ? -2.751 -2.975 1.348 1.00 0.00 96 ILE A C 13
ATOM 25987 O O . ILE A 1 96 ? -2.465 -4.026 1.927 1.00 0.00 96 ILE A O 13
ATOM 26003 N N . LEU A 1 97 ? -2.847 -2.887 0.021 1.00 0.00 97 LEU A N 13
ATOM 26004 C CA . LEU A 1 97 ? -2.695 -3.995 -0.923 1.00 0.00 97 LEU A CA 13
ATOM 26005 C C . LEU A 1 97 ? -1.421 -3.770 -1.751 1.00 0.00 97 LEU A C 13
ATOM 26006 O O . LEU A 1 97 ? -1.295 -2.744 -2.423 1.00 0.00 97 LEU A O 13
ATOM 26022 N N . VAL A 1 98 ? -0.465 -4.699 -1.693 1.00 0.00 98 VAL A N 13
ATOM 26023 C CA . VAL A 1 98 ? 0.888 -4.511 -2.262 1.00 0.00 98 VAL A CA 13
ATOM 26024 C C . VAL A 1 98 ? 1.369 -5.700 -3.086 1.00 0.00 98 VAL A C 13
ATOM 26025 O O . VAL A 1 98 ? 0.980 -6.842 -2.841 1.00 0.00 98 VAL A O 13
ATOM 26038 N N . ARG A 1 99 ? 2.283 -5.461 -4.031 1.00 0.00 99 ARG A N 13
ATOM 26039 C CA . ARG A 1 99 ? 2.965 -6.544 -4.760 1.00 0.00 99 ARG A CA 13
ATOM 26040 C C . ARG A 1 99 ? 4.011 -7.274 -3.903 1.00 0.00 99 ARG A C 13
ATOM 26041 O O . ARG A 1 99 ? 4.199 -8.478 -4.072 1.00 0.00 99 ARG A O 13
ATOM 26062 N N . ASP A 1 100 ? 4.653 -6.578 -2.963 1.00 0.00 100 ASP A N 13
ATOM 26063 C CA . ASP A 1 100 ? 5.739 -7.099 -2.117 1.00 0.00 100 ASP A CA 13
ATOM 26064 C C . ASP A 1 100 ? 5.663 -6.584 -0.662 1.00 0.00 100 ASP A C 13
ATOM 26065 O O . ASP A 1 100 ? 5.324 -5.426 -0.413 1.00 0.00 100 ASP A O 13
ATOM 26074 N N . GLU A 1 101 ? 5.989 -7.441 0.311 1.00 0.00 101 GLU A N 13
ATOM 26075 C CA . GLU A 1 101 ? 5.881 -7.164 1.756 1.00 0.00 101 GLU A CA 13
ATOM 26076 C C . GLU A 1 101 ? 6.773 -6.004 2.239 1.00 0.00 101 GLU A C 13
ATOM 26077 O O . GLU A 1 101 ? 6.387 -5.282 3.164 1.00 0.00 101 GLU A O 13
ATOM 26089 N N . LYS A 1 102 ? 7.922 -5.749 1.596 1.00 0.00 102 LYS A N 13
ATOM 26090 C CA . LYS A 1 102 ? 8.802 -4.621 1.956 1.00 0.00 102 LYS A CA 13
ATOM 26091 C C . LYS A 1 102 ? 8.168 -3.271 1.618 1.00 0.00 102 LYS A C 13
ATOM 26092 O O . LYS A 1 102 ? 8.347 -2.314 2.371 1.00 0.00 102 LYS A O 13
ATOM 26111 N N . LYS A 1 103 ? 7.353 -3.201 0.555 1.00 0.00 103 LYS A N 13
ATOM 26112 C CA . LYS A 1 103 ? 6.545 -2.004 0.246 1.00 0.00 103 LYS A CA 13
ATOM 26113 C C . LYS A 1 103 ? 5.495 -1.750 1.325 1.00 0.00 103 LYS A C 13
ATOM 26114 O O . LYS A 1 103 ? 5.364 -0.612 1.766 1.00 0.00 103 LYS A O 13
ATOM 26133 N N . ALA A 1 104 ? 4.817 -2.791 1.820 1.00 0.00 104 ALA A N 13
ATOM 26134 C CA . ALA A 1 104 ? 3.852 -2.648 2.917 1.00 0.00 104 ALA A CA 13
ATOM 26135 C C . ALA A 1 104 ? 4.498 -2.115 4.203 1.00 0.00 104 ALA A C 13
ATOM 26136 O O . ALA A 1 104 ? 3.958 -1.178 4.789 1.00 0.00 104 ALA A O 13
ATOM 26143 N N . LYS A 1 105 ? 5.670 -2.621 4.617 1.00 0.00 105 LYS A N 13
ATOM 26144 C CA . LYS A 1 105 ? 6.353 -2.091 5.816 1.00 0.00 105 LYS A CA 13
ATOM 26145 C C . LYS A 1 105 ? 6.950 -0.694 5.606 1.00 0.00 105 LYS A C 13
ATOM 26146 O O . LYS A 1 105 ? 6.911 0.117 6.529 1.00 0.00 105 LYS A O 13
ATOM 26165 N N . LYS A 1 106 ? 7.414 -0.342 4.399 1.00 0.00 106 LYS A N 13
ATOM 26166 C CA . LYS A 1 106 ? 7.824 1.044 4.087 1.00 0.00 106 LYS A CA 13
ATOM 26167 C C . LYS A 1 106 ? 6.630 2.011 4.122 1.00 0.00 106 LYS A C 13
ATOM 26168 O O . LYS A 1 106 ? 6.757 3.131 4.611 1.00 0.00 106 LYS A O 13
ATOM 26187 N N . PHE A 1 107 ? 5.451 1.563 3.689 1.00 0.00 107 PHE A N 13
ATOM 26188 C CA . PHE A 1 107 ? 4.205 2.328 3.778 1.00 0.00 107 PHE A CA 13
ATOM 26189 C C . PHE A 1 107 ? 3.750 2.476 5.237 1.00 0.00 107 PHE A C 13
ATOM 26190 O O . PHE A 1 107 ? 3.418 3.574 5.684 1.00 0.00 107 PHE A O 13
ATOM 26207 N N . ALA A 1 108 ? 3.810 1.382 6.004 1.00 0.00 108 ALA A N 13
ATOM 26208 C CA . ALA A 1 108 ? 3.512 1.347 7.431 1.00 0.00 108 ALA A CA 13
ATOM 26209 C C . ALA A 1 108 ? 4.426 2.275 8.242 1.00 0.00 108 ALA A C 13
ATOM 26210 O O . ALA A 1 108 ? 3.949 2.939 9.151 1.00 0.00 108 ALA A O 13
ATOM 26217 N N . ASP A 1 109 ? 5.716 2.374 7.906 1.00 0.00 109 ASP A N 13
ATOM 26218 C CA . ASP A 1 109 ? 6.658 3.280 8.579 1.00 0.00 109 ASP A CA 13
ATOM 26219 C C . ASP A 1 109 ? 6.213 4.754 8.474 1.00 0.00 109 ASP A C 13
ATOM 26220 O O . ASP A 1 109 ? 6.244 5.490 9.464 1.00 0.00 109 ASP A O 13
ATOM 26229 N N . SER A 1 110 ? 5.708 5.166 7.307 1.00 0.00 110 SER A N 13
ATOM 26230 C CA . SER A 1 110 ? 5.155 6.510 7.091 1.00 0.00 110 SER A CA 13
ATOM 26231 C C . SER A 1 110 ? 3.776 6.695 7.740 1.00 0.00 110 SER A C 13
ATOM 26232 O O . SER A 1 110 ? 3.520 7.736 8.348 1.00 0.00 110 SER A O 13
ATOM 26240 N N . LEU A 1 111 ? 2.898 5.685 7.682 1.00 0.00 111 LEU A N 13
ATOM 26241 C CA . LEU A 1 111 ? 1.576 5.721 8.322 1.00 0.00 111 LEU A CA 13
ATOM 26242 C C . LEU A 1 111 ? 1.699 5.783 9.859 1.00 0.00 111 LEU A C 13
ATOM 26243 O O . LEU A 1 111 ? 1.050 6.610 10.499 1.00 0.00 111 LEU A O 13
ATOM 26259 N N . ARG A 1 112 ? 2.606 4.998 10.457 1.00 0.00 112 ARG A N 13
ATOM 26260 C CA . ARG A 1 112 ? 2.973 5.060 11.886 1.00 0.00 112 ARG A CA 13
ATOM 26261 C C . ARG A 1 112 ? 3.488 6.446 12.275 1.00 0.00 112 ARG A C 13
ATOM 26262 O O . ARG A 1 112 ? 3.042 6.994 13.282 1.00 0.00 112 ARG A O 13
ATOM 26283 N N . LYS A 1 113 ? 4.355 7.055 11.455 1.00 0.00 113 LYS A N 13
ATOM 26284 C CA . LYS A 1 113 ? 4.871 8.419 11.671 1.00 0.00 113 LYS A CA 13
ATOM 26285 C C . LYS A 1 113 ? 3.780 9.498 11.602 1.00 0.00 113 LYS A C 13
ATOM 26286 O O . LYS A 1 113 ? 3.897 10.516 12.288 1.00 0.00 113 LYS A O 13
ATOM 26305 N N . LYS A 1 114 ? 2.719 9.290 10.811 1.00 0.00 114 LYS A N 13
ATOM 26306 C CA . LYS A 1 114 ? 1.508 10.136 10.795 1.00 0.00 114 LYS A CA 13
ATOM 26307 C C . LYS A 1 114 ? 0.578 9.881 11.993 1.00 0.00 114 LYS A C 13
ATOM 26308 O O . LYS A 1 114 ? -0.043 10.820 12.493 1.00 0.00 114 LYS A O 13
ATOM 26327 N N . GLY A 1 115 ? 0.452 8.628 12.438 1.00 0.00 115 GLY A N 13
ATOM 26328 C CA . GLY A 1 115 ? -0.441 8.211 13.528 1.00 0.00 115 GLY A CA 13
ATOM 26329 C C . GLY A 1 115 ? 0.071 8.570 14.929 1.00 0.00 115 GLY A C 13
ATOM 26330 O O . GLY A 1 115 ? -0.673 9.130 15.738 1.00 0.00 115 GLY A O 13
ATOM 26334 N N . SER A 1 116 ? 1.344 8.286 15.211 1.00 0.00 116 SER A N 13
ATOM 26335 C CA . SER A 1 116 ? 2.026 8.644 16.464 1.00 0.00 116 SER A CA 13
ATOM 26336 C C . SER A 1 116 ? 2.411 10.130 16.502 1.00 0.00 116 SER A C 13
ATOM 26337 O O . SER A 1 116 ? 2.687 10.741 15.466 1.00 0.00 116 SER A O 13
ATOM 26345 N N . LEU A 1 117 ? 2.479 10.711 17.706 1.00 0.00 117 LEU A N 13
ATOM 26346 C CA . LEU A 1 117 ? 2.879 12.112 17.909 1.00 0.00 117 LEU A CA 13
ATOM 26347 C C . LEU A 1 117 ? 4.390 12.328 17.683 1.00 0.00 117 LEU A C 13
ATOM 26348 O O . LEU A 1 117 ? 4.811 13.429 17.325 1.00 0.00 117 LEU A O 13
ATOM 26364 N N . GLU A 1 118 ? 5.204 11.281 17.860 1.00 0.00 118 GLU A N 13
ATOM 26365 C CA . GLU A 1 118 ? 6.635 11.247 17.529 1.00 0.00 118 GLU A CA 13
ATOM 26366 C C . GLU A 1 118 ? 7.044 9.920 16.859 1.00 0.00 118 GLU A C 13
ATOM 26367 O O . GLU A 1 118 ? 6.520 8.857 17.203 1.00 0.00 118 GLU A O 13
ATOM 26379 N N . HIS A 1 119 ? 7.988 9.987 15.914 1.00 0.00 119 HIS A N 13
ATOM 26380 C CA . HIS A 1 119 ? 8.692 8.854 15.291 1.00 0.00 119 HIS A CA 13
ATOM 26381 C C . HIS A 1 119 ? 10.024 9.369 14.709 1.00 0.00 119 HIS A C 13
ATOM 26382 O O . HIS A 1 119 ? 10.022 10.128 13.735 1.00 0.00 119 HIS A O 13
ATOM 26396 N N . HIS A 1 120 ? 11.152 8.966 15.309 1.00 0.00 120 HIS A N 13
ATOM 26397 C CA . HIS A 1 120 ? 12.511 9.437 14.980 1.00 0.00 120 HIS A CA 13
ATOM 26398 C C . HIS A 1 120 ? 12.656 10.985 15.009 1.00 0.00 120 HIS A C 13
ATOM 26399 O O . HIS A 1 120 ? 11.808 11.688 15.569 1.00 0.00 120 HIS A O 13
ATOM 26413 N N . HIS A 1 121 ? 13.742 11.532 14.449 1.00 0.00 121 HIS A N 13
ATOM 26414 C CA . HIS A 1 121 ? 13.943 12.982 14.288 1.00 0.00 121 HIS A CA 13
ATOM 26415 C C . HIS A 1 121 ? 13.377 13.508 12.953 1.00 0.00 121 HIS A C 13
ATOM 26416 O O . HIS A 1 121 ? 13.319 12.783 11.955 1.00 0.00 121 HIS A O 13
ATOM 26430 N N . HIS A 1 122 ? 12.983 14.786 12.920 1.00 0.00 122 HIS A N 13
ATOM 26431 C CA . HIS A 1 122 ? 12.490 15.462 11.714 1.00 0.00 122 HIS A CA 13
ATOM 26432 C C . HIS A 1 122 ? 13.626 15.826 10.736 1.00 0.00 122 HIS A C 13
ATOM 26433 O O . HIS A 1 122 ? 14.719 16.218 11.157 1.00 0.00 122 HIS A O 13
ATOM 26447 N N . HIS A 1 123 ? 13.363 15.715 9.430 1.00 0.00 123 HIS A N 13
ATOM 26448 C CA . HIS A 1 123 ? 14.371 15.840 8.361 1.00 0.00 123 HIS A CA 13
ATOM 26449 C C . HIS A 1 123 ? 13.984 16.787 7.202 1.00 0.00 123 HIS A C 13
ATOM 26450 O O . HIS A 1 123 ? 14.803 16.997 6.300 1.00 0.00 123 HIS A O 13
ATOM 26464 N N . HIS A 1 124 ? 12.773 17.373 7.240 1.00 0.00 124 HIS A N 13
ATOM 26465 C CA . HIS A 1 124 ? 12.108 18.128 6.156 1.00 0.00 124 HIS A CA 13
ATOM 26466 C C . HIS A 1 124 ? 11.753 17.274 4.909 1.00 0.00 124 HIS A C 13
ATOM 26467 O O . HIS A 1 124 ? 12.430 16.259 4.623 1.00 0.00 124 HIS A O 13
ATOM 26482 N N . GLY A 1 1 ? -9.025 3.367 14.503 1.00 0.00 1 GLY A N 14
ATOM 26483 C CA . GLY A 1 1 ? -8.895 2.759 13.160 1.00 0.00 1 GLY A CA 14
ATOM 26484 C C . GLY A 1 1 ? -7.986 1.546 13.167 1.00 0.00 1 GLY A C 14
ATOM 26485 O O . GLY A 1 1 ? -7.211 1.355 14.106 1.00 0.00 1 GLY A O 14
ATOM 26491 N N . GLN A 1 2 ? -8.054 0.732 12.110 1.00 0.00 2 GLN A N 14
ATOM 26492 C CA . GLN A 1 2 ? -7.123 -0.379 11.865 1.00 0.00 2 GLN A CA 14
ATOM 26493 C C . GLN A 1 2 ? -6.601 -0.408 10.420 1.00 0.00 2 GLN A C 14
ATOM 26494 O O . GLN A 1 2 ? -7.229 0.123 9.500 1.00 0.00 2 GLN A O 14
ATOM 26508 N N . ILE A 1 3 ? -5.456 -1.066 10.230 1.00 0.00 3 ILE A N 14
ATOM 26509 C CA . ILE A 1 3 ? -4.786 -1.243 8.935 1.00 0.00 3 ILE A CA 14
ATOM 26510 C C . ILE A 1 3 ? -4.615 -2.744 8.666 1.00 0.00 3 ILE A C 14
ATOM 26511 O O . ILE A 1 3 ? -4.240 -3.503 9.563 1.00 0.00 3 ILE A O 14
ATOM 26527 N N . GLN A 1 4 ? -4.870 -3.166 7.428 1.00 0.00 4 GLN A N 14
ATOM 26528 C CA . GLN A 1 4 ? -4.638 -4.527 6.938 1.00 0.00 4 GLN A CA 14
ATOM 26529 C C . GLN A 1 4 ? -3.801 -4.521 5.658 1.00 0.00 4 GLN A C 14
ATOM 26530 O O . GLN A 1 4 ? -3.823 -3.564 4.879 1.00 0.00 4 GLN A O 14
ATOM 26544 N N . TYR A 1 5 ? -3.090 -5.625 5.441 1.00 0.00 5 TYR A N 14
ATOM 26545 C CA . TYR A 1 5 ? -2.143 -5.801 4.335 1.00 0.00 5 TYR A CA 14
ATOM 26546 C C . TYR A 1 5 ? -2.332 -7.169 3.667 1.00 0.00 5 TYR A C 14
ATOM 26547 O O . TYR A 1 5 ? -2.427 -8.186 4.362 1.00 0.00 5 TYR A O 14
ATOM 26565 N N . PHE A 1 6 ? -2.341 -7.206 2.332 1.00 0.00 6 PHE A N 14
ATOM 26566 C CA . PHE A 1 6 ? -2.446 -8.444 1.548 1.00 0.00 6 PHE A CA 14
ATOM 26567 C C . PHE A 1 6 ? -1.436 -8.449 0.390 1.00 0.00 6 PHE A C 14
ATOM 26568 O O . PHE A 1 6 ? -1.270 -7.441 -0.304 1.00 0.00 6 PHE A O 14
ATOM 26585 N N . ASN A 1 7 ? -0.771 -9.590 0.176 1.00 0.00 7 ASN A N 14
ATOM 26586 C CA . ASN A 1 7 ? 0.247 -9.748 -0.864 1.00 0.00 7 ASN A CA 14
ATOM 26587 C C . ASN A 1 7 ? -0.370 -10.371 -2.128 1.00 0.00 7 ASN A C 14
ATOM 26588 O O . ASN A 1 7 ? -0.886 -11.489 -2.067 1.00 0.00 7 ASN A O 14
ATOM 26599 N N . VAL A 1 8 ? -0.284 -9.695 -3.282 1.00 0.00 8 VAL A N 14
ATOM 26600 C CA . VAL A 1 8 ? -0.973 -10.131 -4.519 1.00 0.00 8 VAL A CA 14
ATOM 26601 C C . VAL A 1 8 ? -0.466 -11.488 -5.028 1.00 0.00 8 VAL A C 14
ATOM 26602 O O . VAL A 1 8 ? -1.254 -12.320 -5.474 1.00 0.00 8 VAL A O 14
ATOM 26615 N N . ASP A 1 9 ? 0.841 -11.738 -4.929 1.00 0.00 9 ASP A N 14
ATOM 26616 C CA . ASP A 1 9 ? 1.479 -12.972 -5.415 1.00 0.00 9 ASP A CA 14
ATOM 26617 C C . ASP A 1 9 ? 1.312 -14.174 -4.462 1.00 0.00 9 ASP A C 14
ATOM 26618 O O . ASP A 1 9 ? 1.489 -15.320 -4.880 1.00 0.00 9 ASP A O 14
ATOM 26627 N N . GLU A 1 10 ? 0.945 -13.935 -3.197 1.00 0.00 10 GLU A N 14
ATOM 26628 C CA . GLU A 1 10 ? 0.744 -14.979 -2.177 1.00 0.00 10 GLU A CA 14
ATOM 26629 C C . GLU A 1 10 ? -0.741 -15.297 -1.938 1.00 0.00 10 GLU A C 14
ATOM 26630 O O . GLU A 1 10 ? -1.095 -16.457 -1.717 1.00 0.00 10 GLU A O 14
ATOM 26642 N N . ASN A 1 11 ? -1.613 -14.282 -1.992 1.00 0.00 11 ASN A N 14
ATOM 26643 C CA . ASN A 1 11 ? -3.059 -14.387 -1.773 1.00 0.00 11 ASN A CA 14
ATOM 26644 C C . ASN A 1 11 ? -3.860 -13.777 -2.954 1.00 0.00 11 ASN A C 14
ATOM 26645 O O . ASN A 1 11 ? -4.637 -12.839 -2.746 1.00 0.00 11 ASN A O 14
ATOM 26656 N N . PRO A 1 12 ? -3.707 -14.282 -4.197 1.00 0.00 12 PRO A N 14
ATOM 26657 C CA . PRO A 1 12 ? -4.291 -13.665 -5.394 1.00 0.00 12 PRO A CA 14
ATOM 26658 C C . PRO A 1 12 ? -5.817 -13.543 -5.337 1.00 0.00 12 PRO A C 14
ATOM 26659 O O . PRO A 1 12 ? -6.365 -12.495 -5.672 1.00 0.00 12 PRO A O 14
ATOM 26670 N N . GLU A 1 13 ? -6.510 -14.585 -4.874 1.00 0.00 13 GLU A N 14
ATOM 26671 C CA . GLU A 1 13 ? -7.977 -14.615 -4.816 1.00 0.00 13 GLU A CA 14
ATOM 26672 C C . GLU A 1 13 ? -8.549 -13.675 -3.741 1.00 0.00 13 GLU A C 14
ATOM 26673 O O . GLU A 1 13 ? -9.609 -13.086 -3.945 1.00 0.00 13 GLU A O 14
ATOM 26685 N N . GLN A 1 14 ? -7.827 -13.462 -2.633 1.00 0.00 14 GLN A N 14
ATOM 26686 C CA . GLN A 1 14 ? -8.175 -12.468 -1.607 1.00 0.00 14 GLN A CA 14
ATOM 26687 C C . GLN A 1 14 ? -8.101 -11.048 -2.175 1.00 0.00 14 GLN A C 14
ATOM 26688 O O . GLN A 1 14 ? -9.044 -10.268 -2.026 1.00 0.00 14 GLN A O 14
ATOM 26702 N N . VAL A 1 15 ? -7.001 -10.716 -2.861 1.00 0.00 15 VAL A N 14
ATOM 26703 C CA . VAL A 1 15 ? -6.839 -9.411 -3.514 1.00 0.00 15 VAL A CA 14
ATOM 26704 C C . VAL A 1 15 ? -7.897 -9.226 -4.601 1.00 0.00 15 VAL A C 14
ATOM 26705 O O . VAL A 1 15 ? -8.575 -8.201 -4.610 1.00 0.00 15 VAL A O 14
ATOM 26718 N N . ARG A 1 16 ? -8.134 -10.238 -5.449 1.00 0.00 16 ARG A N 14
ATOM 26719 C CA . ARG A 1 16 ? -9.181 -10.193 -6.480 1.00 0.00 16 ARG A CA 14
ATOM 26720 C C . ARG A 1 16 ? -10.565 -9.921 -5.876 1.00 0.00 16 ARG A C 14
ATOM 26721 O O . ARG A 1 16 ? -11.274 -9.040 -6.367 1.00 0.00 16 ARG A O 14
ATOM 26742 N N . LYS A 1 17 ? -10.923 -10.603 -4.780 1.00 0.00 17 LYS A N 14
ATOM 26743 C CA . LYS A 1 17 ? -12.202 -10.420 -4.079 1.00 0.00 17 LYS A CA 14
ATOM 26744 C C . LYS A 1 17 ? -12.346 -9.000 -3.529 1.00 0.00 17 LYS A C 14
ATOM 26745 O O . LYS A 1 17 ? -13.416 -8.420 -3.669 1.00 0.00 17 LYS A O 14
ATOM 26764 N N . LEU A 1 18 ? -11.281 -8.401 -2.990 1.00 0.00 18 LEU A N 14
ATOM 26765 C CA . LEU A 1 18 ? -11.300 -7.006 -2.532 1.00 0.00 18 LEU A CA 14
ATOM 26766 C C . LEU A 1 18 ? -11.568 -6.010 -3.675 1.00 0.00 18 LEU A C 14
ATOM 26767 O O . LEU A 1 18 ? -12.410 -5.129 -3.514 1.00 0.00 18 LEU A O 14
ATOM 26783 N N . ILE A 1 19 ? -10.933 -6.161 -4.843 1.00 0.00 19 ILE A N 14
ATOM 26784 C CA . ILE A 1 19 ? -11.181 -5.269 -5.995 1.00 0.00 19 ILE A CA 14
ATOM 26785 C C . ILE A 1 19 ? -12.616 -5.429 -6.535 1.00 0.00 19 ILE A C 14
ATOM 26786 O O . ILE A 1 19 ? -13.307 -4.439 -6.781 1.00 0.00 19 ILE A O 14
ATOM 26802 N N . GLU A 1 20 ? -13.098 -6.667 -6.663 1.00 0.00 20 GLU A N 14
ATOM 26803 C CA . GLU A 1 20 ? -14.445 -6.981 -7.163 1.00 0.00 20 GLU A CA 14
ATOM 26804 C C . GLU A 1 20 ? -15.558 -6.571 -6.180 1.00 0.00 20 GLU A C 14
ATOM 26805 O O . GLU A 1 20 ? -16.581 -6.037 -6.614 1.00 0.00 20 GLU A O 14
ATOM 26817 N N . GLN A 1 21 ? -15.364 -6.729 -4.863 1.00 0.00 21 GLN A N 14
ATOM 26818 C CA . GLN A 1 21 ? -16.310 -6.224 -3.851 1.00 0.00 21 GLN A CA 14
ATOM 26819 C C . GLN A 1 21 ? -16.287 -4.691 -3.735 1.00 0.00 21 GLN A C 14
ATOM 26820 O O . GLN A 1 21 ? -17.297 -4.095 -3.363 1.00 0.00 21 GLN A O 14
ATOM 26834 N N . ALA A 1 22 ? -15.180 -4.044 -4.112 1.00 0.00 22 ALA A N 14
ATOM 26835 C CA . ALA A 1 22 ? -15.102 -2.594 -4.272 1.00 0.00 22 ALA A CA 14
ATOM 26836 C C . ALA A 1 22 ? -15.705 -2.112 -5.620 1.00 0.00 22 ALA A C 14
ATOM 26837 O O . ALA A 1 22 ? -15.684 -0.917 -5.922 1.00 0.00 22 ALA A O 14
ATOM 26844 N N . GLY A 1 23 ? -16.247 -3.024 -6.439 1.00 0.00 23 GLY A N 14
ATOM 26845 C CA . GLY A 1 23 ? -16.935 -2.722 -7.698 1.00 0.00 23 GLY A CA 14
ATOM 26846 C C . GLY A 1 23 ? -16.015 -2.393 -8.883 1.00 0.00 23 GLY A C 14
ATOM 26847 O O . GLY A 1 23 ? -16.486 -1.798 -9.856 1.00 0.00 23 GLY A O 14
ATOM 26851 N N . LEU A 1 24 ? -14.726 -2.747 -8.816 1.00 0.00 24 LEU A N 14
ATOM 26852 C CA . LEU A 1 24 ? -13.721 -2.468 -9.846 1.00 0.00 24 LEU A CA 14
ATOM 26853 C C . LEU A 1 24 ? -13.281 -3.757 -10.565 1.00 0.00 24 LEU A C 14
ATOM 26854 O O . LEU A 1 24 ? -13.536 -4.872 -10.106 1.00 0.00 24 LEU A O 14
ATOM 26870 N N . ASP A 1 25 ? -12.636 -3.601 -11.720 1.00 0.00 25 ASP A N 14
ATOM 26871 C CA . ASP A 1 25 ? -12.170 -4.695 -12.573 1.00 0.00 25 ASP A CA 14
ATOM 26872 C C . ASP A 1 25 ? -10.686 -5.017 -12.293 1.00 0.00 25 ASP A C 14
ATOM 26873 O O . ASP A 1 25 ? -9.811 -4.284 -12.760 1.00 0.00 25 ASP A O 14
ATOM 26882 N N . PRO A 1 26 ? -10.349 -6.107 -11.573 1.00 0.00 26 PRO A N 14
ATOM 26883 C CA . PRO A 1 26 ? -8.953 -6.477 -11.294 1.00 0.00 26 PRO A CA 14
ATOM 26884 C C . PRO A 1 26 ? -8.172 -6.820 -12.572 1.00 0.00 26 PRO A C 14
ATOM 26885 O O . PRO A 1 26 ? -6.961 -6.610 -12.643 1.00 0.00 26 PRO A O 14
ATOM 26896 N N . ASP A 1 27 ? -8.873 -7.297 -13.604 1.00 0.00 27 ASP A N 14
ATOM 26897 C CA . ASP A 1 27 ? -8.319 -7.583 -14.934 1.00 0.00 27 ASP A CA 14
ATOM 26898 C C . ASP A 1 27 ? -7.893 -6.308 -15.697 1.00 0.00 27 ASP A C 14
ATOM 26899 O O . ASP A 1 27 ? -7.036 -6.370 -16.580 1.00 0.00 27 ASP A O 14
ATOM 26908 N N . GLU A 1 28 ? -8.469 -5.144 -15.362 1.00 0.00 28 GLU A N 14
ATOM 26909 C CA . GLU A 1 28 ? -8.120 -3.835 -15.940 1.00 0.00 28 GLU A CA 14
ATOM 26910 C C . GLU A 1 28 ? -6.904 -3.185 -15.245 1.00 0.00 28 GLU A C 14
ATOM 26911 O O . GLU A 1 28 ? -6.171 -2.409 -15.864 1.00 0.00 28 GLU A O 14
ATOM 26923 N N . LEU A 1 29 ? -6.639 -3.536 -13.980 1.00 0.00 29 LEU A N 14
ATOM 26924 C CA . LEU A 1 29 ? -5.527 -3.030 -13.160 1.00 0.00 29 LEU A CA 14
ATOM 26925 C C . LEU A 1 29 ? -4.202 -3.758 -13.487 1.00 0.00 29 LEU A C 14
ATOM 26926 O O . LEU A 1 29 ? -3.539 -4.343 -12.626 1.00 0.00 29 LEU A O 14
ATOM 26942 N N . ARG A 1 30 ? -3.803 -3.698 -14.764 1.00 0.00 30 ARG A N 14
ATOM 26943 C CA . ARG A 1 30 ? -2.615 -4.359 -15.336 1.00 0.00 30 ARG A CA 14
ATOM 26944 C C . ARG A 1 30 ? -1.297 -3.749 -14.848 1.00 0.00 30 ARG A C 14
ATOM 26945 O O . ARG A 1 30 ? -0.326 -4.471 -14.625 1.00 0.00 30 ARG A O 14
ATOM 26966 N N . GLU A 1 31 ? -1.266 -2.427 -14.680 1.00 0.00 31 GLU A N 14
ATOM 26967 C CA . GLU A 1 31 ? -0.044 -1.641 -14.426 1.00 0.00 31 GLU A CA 14
ATOM 26968 C C . GLU A 1 31 ? 0.155 -1.224 -12.950 1.00 0.00 31 GLU A C 14
ATOM 26969 O O . GLU A 1 31 ? 1.170 -0.614 -12.610 1.00 0.00 31 GLU A O 14
ATOM 26981 N N . ALA A 1 32 ? -0.804 -1.524 -12.067 1.00 0.00 32 ALA A N 14
ATOM 26982 C CA . ALA A 1 32 ? -0.839 -1.004 -10.696 1.00 0.00 32 ALA A CA 14
ATOM 26983 C C . ALA A 1 32 ? 0.238 -1.616 -9.773 1.00 0.00 32 ALA A C 14
ATOM 26984 O O . ALA A 1 32 ? 0.383 -2.838 -9.687 1.00 0.00 32 ALA A O 14
ATOM 26991 N N . GLU A 1 33 ? 0.961 -0.758 -9.040 1.00 0.00 33 GLU A N 14
ATOM 26992 C CA . GLU A 1 33 ? 2.017 -1.140 -8.075 1.00 0.00 33 GLU A CA 14
ATOM 26993 C C . GLU A 1 33 ? 1.665 -0.864 -6.597 1.00 0.00 33 GLU A C 14
ATOM 26994 O O . GLU A 1 33 ? 2.332 -1.378 -5.692 1.00 0.00 33 GLU A O 14
ATOM 27006 N N . VAL A 1 34 ? 0.619 -0.065 -6.350 1.00 0.00 34 VAL A N 14
ATOM 27007 C CA . VAL A 1 34 ? -0.004 0.190 -5.039 1.00 0.00 34 VAL A CA 14
ATOM 27008 C C . VAL A 1 34 ? -1.505 0.385 -5.258 1.00 0.00 34 VAL A C 14
ATOM 27009 O O . VAL A 1 34 ? -1.908 1.309 -5.968 1.00 0.00 34 VAL A O 14
ATOM 27022 N N . ILE A 1 35 ? -2.331 -0.444 -4.619 1.00 0.00 35 ILE A N 14
ATOM 27023 C CA . ILE A 1 35 ? -3.792 -0.273 -4.565 1.00 0.00 35 ILE A CA 14
ATOM 27024 C C . ILE A 1 35 ? -4.190 -0.147 -3.093 1.00 0.00 35 ILE A C 14
ATOM 27025 O O . ILE A 1 35 ? -3.740 -0.942 -2.264 1.00 0.00 35 ILE A O 14
ATOM 27041 N N . ILE A 1 36 ? -4.999 0.859 -2.751 1.00 0.00 36 ILE A N 14
ATOM 27042 C CA . ILE A 1 36 ? -5.470 1.093 -1.377 1.00 0.00 36 ILE A CA 14
ATOM 27043 C C . ILE A 1 36 ? -6.981 1.337 -1.355 1.00 0.00 36 ILE A C 14
ATOM 27044 O O . ILE A 1 36 ? -7.524 2.067 -2.187 1.00 0.00 36 ILE A O 14
ATOM 27060 N N . ILE A 1 37 ? -7.648 0.722 -0.379 1.00 0.00 37 ILE A N 14
ATOM 27061 C CA . ILE A 1 37 ? -9.078 0.878 -0.096 1.00 0.00 37 ILE A CA 14
ATOM 27062 C C . ILE A 1 37 ? -9.225 1.604 1.249 1.00 0.00 37 ILE A C 14
ATOM 27063 O O . ILE A 1 37 ? -8.655 1.163 2.252 1.00 0.00 37 ILE A O 14
ATOM 27079 N N . ILE A 1 38 ? -9.993 2.695 1.282 1.00 0.00 38 ILE A N 14
ATOM 27080 C CA . ILE A 1 38 ? -10.317 3.451 2.505 1.00 0.00 38 ILE A CA 14
ATOM 27081 C C . ILE A 1 38 ? -11.807 3.304 2.817 1.00 0.00 38 ILE A C 14
ATOM 27082 O O . ILE A 1 38 ? -12.655 3.646 1.992 1.00 0.00 38 ILE A O 14
ATOM 27098 N N . ILE A 1 39 ? -12.135 2.826 4.019 1.00 0.00 39 ILE A N 14
ATOM 27099 C CA . ILE A 1 39 ? -13.517 2.746 4.503 1.00 0.00 39 ILE A CA 14
ATOM 27100 C C . ILE A 1 39 ? -13.600 3.434 5.867 1.00 0.00 39 ILE A C 14
ATOM 27101 O O . ILE A 1 39 ? -13.052 2.924 6.840 1.00 0.00 39 ILE A O 14
ATOM 27117 N N . SER A 1 40 ? -14.282 4.577 5.958 1.00 0.00 40 SER A N 14
ATOM 27118 C CA . SER A 1 40 ? -14.548 5.258 7.239 1.00 0.00 40 SER A CA 14
ATOM 27119 C C . SER A 1 40 ? -16.043 5.406 7.510 1.00 0.00 40 SER A C 14
ATOM 27120 O O . SER A 1 40 ? -16.864 5.180 6.619 1.00 0.00 40 SER A O 14
ATOM 27128 N N . ARG A 1 41 ? -16.430 5.820 8.721 1.00 0.00 41 ARG A N 14
ATOM 27129 C CA . ARG A 1 41 ? -17.841 6.081 9.029 1.00 0.00 41 ARG A CA 14
ATOM 27130 C C . ARG A 1 41 ? -18.380 7.304 8.276 1.00 0.00 41 ARG A C 14
ATOM 27131 O O . ARG A 1 41 ? -19.431 7.207 7.644 1.00 0.00 41 ARG A O 14
ATOM 27152 N N . THR A 1 42 ? -17.624 8.406 8.273 1.00 0.00 42 THR A N 14
ATOM 27153 C CA . THR A 1 42 ? -18.043 9.729 7.765 1.00 0.00 42 THR A CA 14
ATOM 27154 C C . THR A 1 42 ? -17.153 10.231 6.621 1.00 0.00 42 THR A C 14
ATOM 27155 O O . THR A 1 42 ? -15.953 9.940 6.619 1.00 0.00 42 THR A O 14
ATOM 27166 N N . PRO A 1 43 ? -17.682 11.021 5.661 1.00 0.00 43 PRO A N 14
ATOM 27167 C CA . PRO A 1 43 ? -16.870 11.663 4.625 1.00 0.00 43 PRO A CA 14
ATOM 27168 C C . PRO A 1 43 ? -15.716 12.506 5.182 1.00 0.00 43 PRO A C 14
ATOM 27169 O O . PRO A 1 43 ? -14.618 12.469 4.638 1.00 0.00 43 PRO A O 14
ATOM 27180 N N . GLU A 1 44 ? -15.927 13.227 6.287 1.00 0.00 44 GLU A N 14
ATOM 27181 C CA . GLU A 1 44 ? -14.919 14.106 6.893 1.00 0.00 44 GLU A CA 14
ATOM 27182 C C . GLU A 1 44 ? -13.710 13.326 7.436 1.00 0.00 44 GLU A C 14
ATOM 27183 O O . GLU A 1 44 ? -12.566 13.750 7.244 1.00 0.00 44 GLU A O 14
ATOM 27195 N N . GLN A 1 45 ? -13.938 12.167 8.067 1.00 0.00 45 GLN A N 14
ATOM 27196 C CA . GLN A 1 45 ? -12.857 11.291 8.531 1.00 0.00 45 GLN A CA 14
ATOM 27197 C C . GLN A 1 45 ? -12.189 10.551 7.355 1.00 0.00 45 GLN A C 14
ATOM 27198 O O . GLN A 1 45 ? -10.969 10.383 7.347 1.00 0.00 45 GLN A O 14
ATOM 27212 N N . LEU A 1 46 ? -12.952 10.140 6.334 1.00 0.00 46 LEU A N 14
ATOM 27213 C CA . LEU A 1 46 ? -12.422 9.409 5.176 1.00 0.00 46 LEU A CA 14
ATOM 27214 C C . LEU A 1 46 ? -11.595 10.312 4.238 1.00 0.00 46 LEU A C 14
ATOM 27215 O O . LEU A 1 46 ? -10.545 9.880 3.771 1.00 0.00 46 LEU A O 14
ATOM 27231 N N . GLU A 1 47 ? -11.984 11.572 4.020 1.00 0.00 47 GLU A N 14
ATOM 27232 C CA . GLU A 1 47 ? -11.227 12.543 3.206 1.00 0.00 47 GLU A CA 14
ATOM 27233 C C . GLU A 1 47 ? -9.807 12.769 3.747 1.00 0.00 47 GLU A C 14
ATOM 27234 O O . GLU A 1 47 ? -8.838 12.753 2.985 1.00 0.00 47 GLU A O 14
ATOM 27246 N N . LYS A 1 48 ? -9.679 12.911 5.074 1.00 0.00 48 LYS A N 14
ATOM 27247 C CA . LYS A 1 48 ? -8.402 13.024 5.799 1.00 0.00 48 LYS A CA 14
ATOM 27248 C C . LYS A 1 48 ? -7.485 11.831 5.509 1.00 0.00 48 LYS A C 14
ATOM 27249 O O . LYS A 1 48 ? -6.322 12.012 5.152 1.00 0.00 48 LYS A O 14
ATOM 27268 N N . LEU A 1 49 ? -8.022 10.617 5.623 1.00 0.00 49 LEU A N 14
ATOM 27269 C CA . LEU A 1 49 ? -7.284 9.365 5.434 1.00 0.00 49 LEU A CA 14
ATOM 27270 C C . LEU A 1 49 ? -6.931 9.117 3.963 1.00 0.00 49 LEU A C 14
ATOM 27271 O O . LEU A 1 49 ? -5.796 8.764 3.661 1.00 0.00 49 LEU A O 14
ATOM 27287 N N . SER A 1 50 ? -7.870 9.362 3.045 1.00 0.00 50 SER A N 14
ATOM 27288 C CA . SER A 1 50 ? -7.675 9.242 1.595 1.00 0.00 50 SER A CA 14
ATOM 27289 C C . SER A 1 50 ? -6.574 10.184 1.098 1.00 0.00 50 SER A C 14
ATOM 27290 O O . SER A 1 50 ? -5.663 9.759 0.381 1.00 0.00 50 SER A O 14
ATOM 27298 N N . ARG A 1 51 ? -6.559 11.435 1.583 1.00 0.00 51 ARG A N 14
ATOM 27299 C CA . ARG A 1 51 ? -5.464 12.390 1.357 1.00 0.00 51 ARG A CA 14
ATOM 27300 C C . ARG A 1 51 ? -4.144 11.919 1.978 1.00 0.00 51 ARG A C 14
ATOM 27301 O O . ARG A 1 51 ? -3.111 12.015 1.321 1.00 0.00 51 ARG A O 14
ATOM 27322 N N . GLN A 1 52 ? -4.163 11.349 3.186 1.00 0.00 52 GLN A N 14
ATOM 27323 C CA . GLN A 1 52 ? -2.959 10.836 3.858 1.00 0.00 52 GLN A CA 14
ATOM 27324 C C . GLN A 1 52 ? -2.282 9.710 3.053 1.00 0.00 52 GLN A C 14
ATOM 27325 O O . GLN A 1 52 ? -1.062 9.724 2.875 1.00 0.00 52 GLN A O 14
ATOM 27339 N N . VAL A 1 53 ? -3.056 8.762 2.513 1.00 0.00 53 VAL A N 14
ATOM 27340 C CA . VAL A 1 53 ? -2.525 7.669 1.677 1.00 0.00 53 VAL A CA 14
ATOM 27341 C C . VAL A 1 53 ? -2.158 8.108 0.249 1.00 0.00 53 VAL A C 14
ATOM 27342 O O . VAL A 1 53 ? -1.227 7.549 -0.332 1.00 0.00 53 VAL A O 14
ATOM 27355 N N . LYS A 1 54 ? -2.810 9.139 -0.314 1.00 0.00 54 LYS A N 14
ATOM 27356 C CA . LYS A 1 54 ? -2.392 9.756 -1.592 1.00 0.00 54 LYS A CA 14
ATOM 27357 C C . LYS A 1 54 ? -1.120 10.598 -1.479 1.00 0.00 54 LYS A C 14
ATOM 27358 O O . LYS A 1 54 ? -0.317 10.593 -2.410 1.00 0.00 54 LYS A O 14
ATOM 27377 N N . GLU A 1 55 ? -0.862 11.238 -0.337 1.00 0.00 55 GLU A N 14
ATOM 27378 C CA . GLU A 1 55 ? 0.432 11.887 -0.049 1.00 0.00 55 GLU A CA 14
ATOM 27379 C C . GLU A 1 55 ? 1.593 10.872 0.021 1.00 0.00 55 GLU A C 14
ATOM 27380 O O . GLU A 1 55 ? 2.746 11.234 -0.221 1.00 0.00 55 GLU A O 14
ATOM 27392 N N . LEU A 1 56 ? 1.289 9.591 0.265 1.00 0.00 56 LEU A N 14
ATOM 27393 C CA . LEU A 1 56 ? 2.212 8.457 0.156 1.00 0.00 56 LEU A CA 14
ATOM 27394 C C . LEU A 1 56 ? 2.408 7.923 -1.283 1.00 0.00 56 LEU A C 14
ATOM 27395 O O . LEU A 1 56 ? 3.140 6.952 -1.485 1.00 0.00 56 LEU A O 14
ATOM 27411 N N . GLY A 1 57 ? 1.796 8.555 -2.291 1.00 0.00 57 GLY A N 14
ATOM 27412 C CA . GLY A 1 57 ? 2.000 8.238 -3.709 1.00 0.00 57 GLY A CA 14
ATOM 27413 C C . GLY A 1 57 ? 1.267 6.985 -4.206 1.00 0.00 57 GLY A C 14
ATOM 27414 O O . GLY A 1 57 ? 1.705 6.375 -5.184 1.00 0.00 57 GLY A O 14
ATOM 27418 N N . ALA A 1 58 ? 0.177 6.581 -3.542 1.00 0.00 58 ALA A N 14
ATOM 27419 C CA . ALA A 1 58 ? -0.636 5.427 -3.936 1.00 0.00 58 ALA A CA 14
ATOM 27420 C C . ALA A 1 58 ? -1.158 5.537 -5.386 1.00 0.00 58 ALA A C 14
ATOM 27421 O O . ALA A 1 58 ? -1.670 6.583 -5.797 1.00 0.00 58 ALA A O 14
ATOM 27428 N N . ASP A 1 59 ? -1.040 4.459 -6.167 1.00 0.00 59 ASP A N 14
ATOM 27429 C CA . ASP A 1 59 ? -1.290 4.488 -7.620 1.00 0.00 59 ASP A CA 14
ATOM 27430 C C . ASP A 1 59 ? -2.779 4.335 -7.985 1.00 0.00 59 ASP A C 14
ATOM 27431 O O . ASP A 1 59 ? -3.257 4.984 -8.918 1.00 0.00 59 ASP A O 14
ATOM 27440 N N . ARG A 1 60 ? -3.530 3.557 -7.194 1.00 0.00 60 ARG A N 14
ATOM 27441 C CA . ARG A 1 60 ? -4.991 3.389 -7.289 1.00 0.00 60 ARG A CA 14
ATOM 27442 C C . ARG A 1 60 ? -5.629 3.545 -5.907 1.00 0.00 60 ARG A C 14
ATOM 27443 O O . ARG A 1 60 ? -5.193 2.916 -4.942 1.00 0.00 60 ARG A O 14
ATOM 27464 N N . LEU A 1 61 ? -6.683 4.359 -5.837 1.00 0.00 61 LEU A N 14
ATOM 27465 C CA . LEU A 1 61 ? -7.444 4.648 -4.619 1.00 0.00 61 LEU A CA 14
ATOM 27466 C C . LEU A 1 61 ? -8.948 4.502 -4.866 1.00 0.00 61 LEU A C 14
ATOM 27467 O O . LEU A 1 61 ? -9.469 5.011 -5.862 1.00 0.00 61 LEU A O 14
ATOM 27483 N N . LEU A 1 62 ? -9.640 3.821 -3.955 1.00 0.00 62 LEU A N 14
ATOM 27484 C CA . LEU A 1 62 ? -11.101 3.806 -3.879 1.00 0.00 62 LEU A CA 14
ATOM 27485 C C . LEU A 1 62 ? -11.587 3.893 -2.427 1.00 0.00 62 LEU A C 14
ATOM 27486 O O . LEU A 1 62 ? -10.928 3.434 -1.491 1.00 0.00 62 LEU A O 14
ATOM 27502 N N . GLU A 1 63 ? -12.725 4.559 -2.249 1.00 0.00 63 GLU A N 14
ATOM 27503 C CA . GLU A 1 63 ? -13.230 5.007 -0.951 1.00 0.00 63 GLU A CA 14
ATOM 27504 C C . GLU A 1 63 ? -14.733 4.767 -0.758 1.00 0.00 63 GLU A C 14
ATOM 27505 O O . GLU A 1 63 ? -15.535 4.942 -1.681 1.00 0.00 63 GLU A O 14
ATOM 27517 N N . PHE A 1 64 ? -15.102 4.417 0.477 1.00 0.00 64 PHE A N 14
ATOM 27518 C CA . PHE A 1 64 ? -16.472 4.119 0.915 1.00 0.00 64 PHE A CA 14
ATOM 27519 C C . PHE A 1 64 ? -16.763 4.700 2.303 1.00 0.00 64 PHE A C 14
ATOM 27520 O O . PHE A 1 64 ? -15.877 4.788 3.157 1.00 0.00 64 PHE A O 14
ATOM 27537 N N . ASN A 1 65 ? -18.019 5.080 2.531 1.00 0.00 65 ASN A N 14
ATOM 27538 C CA . ASN A 1 65 ? -18.493 5.676 3.776 1.00 0.00 65 ASN A CA 14
ATOM 27539 C C . ASN A 1 65 ? -19.661 4.880 4.388 1.00 0.00 65 ASN A C 14
ATOM 27540 O O . ASN A 1 65 ? -20.672 4.654 3.724 1.00 0.00 65 ASN A O 14
ATOM 27551 N N . VAL A 1 66 ? -19.559 4.471 5.658 1.00 0.00 66 VAL A N 14
ATOM 27552 C CA . VAL A 1 66 ? -20.587 3.630 6.314 1.00 0.00 66 VAL A CA 14
ATOM 27553 C C . VAL A 1 66 ? -21.934 4.363 6.441 1.00 0.00 66 VAL A C 14
ATOM 27554 O O . VAL A 1 66 ? -22.983 3.727 6.353 1.00 0.00 66 VAL A O 14
ATOM 27567 N N . ASP A 1 67 ? -21.937 5.692 6.596 1.00 0.00 67 ASP A N 14
ATOM 27568 C CA . ASP A 1 67 ? -23.171 6.480 6.743 1.00 0.00 67 ASP A CA 14
ATOM 27569 C C . ASP A 1 67 ? -24.052 6.541 5.473 1.00 0.00 67 ASP A C 14
ATOM 27570 O O . ASP A 1 67 ? -25.261 6.747 5.596 1.00 0.00 67 ASP A O 14
ATOM 27579 N N . GLU A 1 68 ? -23.497 6.343 4.267 1.00 0.00 68 GLU A N 14
ATOM 27580 C CA . GLU A 1 68 ? -24.276 6.284 3.010 1.00 0.00 68 GLU A CA 14
ATOM 27581 C C . GLU A 1 68 ? -24.227 4.923 2.291 1.00 0.00 68 GLU A C 14
ATOM 27582 O O . GLU A 1 68 ? -25.198 4.546 1.634 1.00 0.00 68 GLU A O 14
ATOM 27594 N N . ASN A 1 69 ? -23.120 4.181 2.409 1.00 0.00 69 ASN A N 14
ATOM 27595 C CA . ASN A 1 69 ? -22.910 2.860 1.802 1.00 0.00 69 ASN A CA 14
ATOM 27596 C C . ASN A 1 69 ? -22.609 1.780 2.869 1.00 0.00 69 ASN A C 14
ATOM 27597 O O . ASN A 1 69 ? -21.544 1.152 2.817 1.00 0.00 69 ASN A O 14
ATOM 27608 N N . PRO A 1 70 ? -23.520 1.520 3.831 1.00 0.00 70 PRO A N 14
ATOM 27609 C CA . PRO A 1 70 ? -23.267 0.594 4.939 1.00 0.00 70 PRO A CA 14
ATOM 27610 C C . PRO A 1 70 ? -23.013 -0.842 4.467 1.00 0.00 70 PRO A C 14
ATOM 27611 O O . PRO A 1 70 ? -22.156 -1.526 5.022 1.00 0.00 70 PRO A O 14
ATOM 27622 N N . GLU A 1 71 ? -23.712 -1.298 3.424 1.00 0.00 71 GLU A N 14
ATOM 27623 C CA . GLU A 1 71 ? -23.535 -2.643 2.860 1.00 0.00 71 GLU A CA 14
ATOM 27624 C C . GLU A 1 71 ? -22.208 -2.776 2.099 1.00 0.00 71 GLU A C 14
ATOM 27625 O O . GLU A 1 71 ? -21.478 -3.744 2.311 1.00 0.00 71 GLU A O 14
ATOM 27637 N N . GLN A 1 72 ? -21.846 -1.787 1.268 1.00 0.00 72 GLN A N 14
ATOM 27638 C CA . GLN A 1 72 ? -20.600 -1.820 0.484 1.00 0.00 72 GLN A CA 14
ATOM 27639 C C . GLN A 1 72 ? -19.365 -1.792 1.396 1.00 0.00 72 GLN A C 14
ATOM 27640 O O . GLN A 1 72 ? -18.399 -2.530 1.183 1.00 0.00 72 GLN A O 14
ATOM 27654 N N . ALA A 1 73 ? -19.437 -0.991 2.462 1.00 0.00 73 ALA A N 14
ATOM 27655 C CA . ALA A 1 73 ? -18.439 -0.932 3.520 1.00 0.00 73 ALA A CA 14
ATOM 27656 C C . ALA A 1 73 ? -18.336 -2.267 4.281 1.00 0.00 73 ALA A C 14
ATOM 27657 O O . ALA A 1 73 ? -17.232 -2.775 4.494 1.00 0.00 73 ALA A O 14
ATOM 27664 N N . SER A 1 74 ? -19.478 -2.876 4.632 1.00 0.00 74 SER A N 14
ATOM 27665 C CA . SER A 1 74 ? -19.523 -4.156 5.356 1.00 0.00 74 SER A CA 14
ATOM 27666 C C . SER A 1 74 ? -18.931 -5.308 4.543 1.00 0.00 74 SER A C 14
ATOM 27667 O O . SER A 1 74 ? -18.090 -6.029 5.068 1.00 0.00 74 SER A O 14
ATOM 27675 N N . LYS A 1 75 ? -19.280 -5.470 3.258 1.00 0.00 75 LYS A N 14
ATOM 27676 C CA . LYS A 1 75 ? -18.713 -6.528 2.387 1.00 0.00 75 LYS A CA 14
ATOM 27677 C C . LYS A 1 75 ? -17.184 -6.469 2.295 1.00 0.00 75 LYS A C 14
ATOM 27678 O O . LYS A 1 75 ? -16.527 -7.510 2.346 1.00 0.00 75 LYS A O 14
ATOM 27697 N N . LEU A 1 76 ? -16.610 -5.270 2.200 1.00 0.00 76 LEU A N 14
ATOM 27698 C CA . LEU A 1 76 ? -15.158 -5.075 2.139 1.00 0.00 76 LEU A CA 14
ATOM 27699 C C . LEU A 1 76 ? -14.471 -5.334 3.485 1.00 0.00 76 LEU A C 14
ATOM 27700 O O . LEU A 1 76 ? -13.439 -6.006 3.521 1.00 0.00 76 LEU A O 14
ATOM 27716 N N . ALA A 1 77 ? -15.076 -4.900 4.594 1.00 0.00 77 ALA A N 14
ATOM 27717 C CA . ALA A 1 77 ? -14.626 -5.253 5.937 1.00 0.00 77 ALA A CA 14
ATOM 27718 C C . ALA A 1 77 ? -14.648 -6.782 6.151 1.00 0.00 77 ALA A C 14
ATOM 27719 O O . ALA A 1 77 ? -13.640 -7.368 6.546 1.00 0.00 77 ALA A O 14
ATOM 27726 N N . LYS A 1 78 ? -15.747 -7.453 5.782 1.00 0.00 78 LYS A N 14
ATOM 27727 C CA . LYS A 1 78 ? -15.927 -8.912 5.903 1.00 0.00 78 LYS A CA 14
ATOM 27728 C C . LYS A 1 78 ? -14.930 -9.693 5.048 1.00 0.00 78 LYS A C 14
ATOM 27729 O O . LYS A 1 78 ? -14.367 -10.679 5.524 1.00 0.00 78 LYS A O 14
ATOM 27748 N N . THR A 1 79 ? -14.624 -9.212 3.839 1.00 0.00 79 THR A N 14
ATOM 27749 C CA . THR A 1 79 ? -13.532 -9.767 3.008 1.00 0.00 79 THR A CA 14
ATOM 27750 C C . THR A 1 79 ? -12.170 -9.637 3.707 1.00 0.00 79 THR A C 14
ATOM 27751 O O . THR A 1 79 ? -11.365 -10.563 3.640 1.00 0.00 79 THR A O 14
ATOM 27762 N N . ALA A 1 80 ? -11.914 -8.554 4.451 1.00 0.00 80 ALA A N 14
ATOM 27763 C CA . ALA A 1 80 ? -10.693 -8.365 5.241 1.00 0.00 80 ALA A CA 14
ATOM 27764 C C . ALA A 1 80 ? -10.705 -9.094 6.611 1.00 0.00 80 ALA A C 14
ATOM 27765 O O . ALA A 1 80 ? -9.794 -8.899 7.421 1.00 0.00 80 ALA A O 14
ATOM 27772 N N . GLY A 1 81 ? -11.715 -9.932 6.889 1.00 0.00 81 GLY A N 14
ATOM 27773 C CA . GLY A 1 81 ? -11.875 -10.672 8.151 1.00 0.00 81 GLY A CA 14
ATOM 27774 C C . GLY A 1 81 ? -12.466 -9.854 9.309 1.00 0.00 81 GLY A C 14
ATOM 27775 O O . GLY A 1 81 ? -12.408 -10.287 10.462 1.00 0.00 81 GLY A O 14
ATOM 27779 N N . ILE A 1 82 ? -13.020 -8.673 9.020 1.00 0.00 82 ILE A N 14
ATOM 27780 C CA . ILE A 1 82 ? -13.584 -7.717 9.984 1.00 0.00 82 ILE A CA 14
ATOM 27781 C C . ILE A 1 82 ? -15.104 -7.891 10.023 1.00 0.00 82 ILE A C 14
ATOM 27782 O O . ILE A 1 82 ? -15.775 -7.793 8.994 1.00 0.00 82 ILE A O 14
ATOM 27798 N N . SER A 1 83 ? -15.665 -8.118 11.209 1.00 0.00 83 SER A N 14
ATOM 27799 C CA . SER A 1 83 ? -17.120 -8.264 11.378 1.00 0.00 83 SER A CA 14
ATOM 27800 C C . SER A 1 83 ? -17.845 -6.938 11.117 1.00 0.00 83 SER A C 14
ATOM 27801 O O . SER A 1 83 ? -17.298 -5.860 11.355 1.00 0.00 83 SER A O 14
ATOM 27809 N N . GLU A 1 84 ? -19.105 -6.990 10.682 1.00 0.00 84 GLU A N 14
ATOM 27810 C CA . GLU A 1 84 ? -19.908 -5.788 10.404 1.00 0.00 84 GLU A CA 14
ATOM 27811 C C . GLU A 1 84 ? -20.076 -4.876 11.634 1.00 0.00 84 GLU A C 14
ATOM 27812 O O . GLU A 1 84 ? -20.110 -3.657 11.477 1.00 0.00 84 GLU A O 14
ATOM 27824 N N . LYS A 1 85 ? -20.091 -5.428 12.856 1.00 0.00 85 LYS A N 14
ATOM 27825 C CA . LYS A 1 85 ? -20.018 -4.641 14.100 1.00 0.00 85 LYS A CA 14
ATOM 27826 C C . LYS A 1 85 ? -18.641 -4.001 14.297 1.00 0.00 85 LYS A C 14
ATOM 27827 O O . LYS A 1 85 ? -18.551 -2.802 14.559 1.00 0.00 85 LYS A O 14
ATOM 27846 N N . GLN A 1 86 ? -17.568 -4.770 14.106 1.00 0.00 86 GLN A N 14
ATOM 27847 C CA . GLN A 1 86 ? -16.190 -4.304 14.301 1.00 0.00 86 GLN A CA 14
ATOM 27848 C C . GLN A 1 86 ? -15.808 -3.162 13.344 1.00 0.00 86 GLN A C 14
ATOM 27849 O O . GLN A 1 86 ? -15.071 -2.262 13.739 1.00 0.00 86 GLN A O 14
ATOM 27863 N N . LEU A 1 87 ? -16.371 -3.130 12.129 1.00 0.00 87 LEU A N 14
ATOM 27864 C CA . LEU A 1 87 ? -16.262 -2.000 11.192 1.00 0.00 87 LEU A CA 14
ATOM 27865 C C . LEU A 1 87 ? -16.720 -0.665 11.818 1.00 0.00 87 LEU A C 14
ATOM 27866 O O . LEU A 1 87 ? -16.079 0.366 11.611 1.00 0.00 87 LEU A O 14
ATOM 27882 N N . ARG A 1 88 ? -17.800 -0.684 12.612 1.00 0.00 88 ARG A N 14
ATOM 27883 C CA . ARG A 1 88 ? -18.312 0.512 13.314 1.00 0.00 88 ARG A CA 14
ATOM 27884 C C . ARG A 1 88 ? -17.470 0.845 14.548 1.00 0.00 88 ARG A C 14
ATOM 27885 O O . ARG A 1 88 ? -17.138 2.008 14.766 1.00 0.00 88 ARG A O 14
ATOM 27906 N N . GLU A 1 89 ? -17.073 -0.166 15.322 1.00 0.00 89 GLU A N 14
ATOM 27907 C CA . GLU A 1 89 ? -16.243 -0.006 16.533 1.00 0.00 89 GLU A CA 14
ATOM 27908 C C . GLU A 1 89 ? -14.848 0.564 16.239 1.00 0.00 89 GLU A C 14
ATOM 27909 O O . GLU A 1 89 ? -14.311 1.361 17.012 1.00 0.00 89 GLU A O 14
ATOM 27921 N N . ALA A 1 90 ? -14.281 0.175 15.099 1.00 0.00 90 ALA A N 14
ATOM 27922 C CA . ALA A 1 90 ? -12.959 0.597 14.628 1.00 0.00 90 ALA A CA 14
ATOM 27923 C C . ALA A 1 90 ? -12.906 2.036 14.071 1.00 0.00 90 ALA A C 14
ATOM 27924 O O . ALA A 1 90 ? -11.809 2.563 13.888 1.00 0.00 90 ALA A O 14
ATOM 27931 N N . ASP A 1 91 ? -14.051 2.679 13.809 1.00 0.00 91 ASP A N 14
ATOM 27932 C CA . ASP A 1 91 ? -14.228 3.997 13.164 1.00 0.00 91 ASP A CA 14
ATOM 27933 C C . ASP A 1 91 ? -13.737 4.106 11.700 1.00 0.00 91 ASP A C 14
ATOM 27934 O O . ASP A 1 91 ? -14.488 4.590 10.851 1.00 0.00 91 ASP A O 14
ATOM 27943 N N . TYR A 1 92 ? -12.530 3.620 11.378 1.00 0.00 92 TYR A N 14
ATOM 27944 C CA . TYR A 1 92 ? -12.012 3.523 10.008 1.00 0.00 92 TYR A CA 14
ATOM 27945 C C . TYR A 1 92 ? -11.106 2.309 9.759 1.00 0.00 92 TYR A C 14
ATOM 27946 O O . TYR A 1 92 ? -10.412 1.821 10.655 1.00 0.00 92 TYR A O 14
ATOM 27964 N N . ILE A 1 93 ? -11.091 1.866 8.503 1.00 0.00 93 ILE A N 14
ATOM 27965 C CA . ILE A 1 93 ? -10.326 0.742 7.962 1.00 0.00 93 ILE A CA 14
ATOM 27966 C C . ILE A 1 93 ? -9.459 1.221 6.792 1.00 0.00 93 ILE A C 14
ATOM 27967 O O . ILE A 1 93 ? -9.940 1.928 5.899 1.00 0.00 93 ILE A O 14
ATOM 27983 N N . ILE A 1 94 ? -8.200 0.782 6.771 1.00 0.00 94 ILE A N 14
ATOM 27984 C CA . ILE A 1 94 ? -7.281 0.933 5.639 1.00 0.00 94 ILE A CA 14
ATOM 27985 C C . ILE A 1 94 ? -6.880 -0.463 5.144 1.00 0.00 94 ILE A C 14
ATOM 27986 O O . ILE A 1 94 ? -6.358 -1.255 5.926 1.00 0.00 94 ILE A O 14
ATOM 28002 N N . LEU A 1 95 ? -7.091 -0.767 3.860 1.00 0.00 95 LEU A N 14
ATOM 28003 C CA . LEU A 1 95 ? -6.670 -2.031 3.236 1.00 0.00 95 LEU A CA 14
ATOM 28004 C C . LEU A 1 95 ? -5.610 -1.747 2.158 1.00 0.00 95 LEU A C 14
ATOM 28005 O O . LEU A 1 95 ? -5.895 -1.049 1.185 1.00 0.00 95 LEU A O 14
ATOM 28021 N N . ILE A 1 96 ? -4.397 -2.276 2.335 1.00 0.00 96 ILE A N 14
ATOM 28022 C CA . ILE A 1 96 ? -3.219 -2.023 1.485 1.00 0.00 96 ILE A CA 14
ATOM 28023 C C . ILE A 1 96 ? -2.838 -3.284 0.697 1.00 0.00 96 ILE A C 14
ATOM 28024 O O . ILE A 1 96 ? -2.620 -4.352 1.277 1.00 0.00 96 ILE A O 14
ATOM 28040 N N . LEU A 1 97 ? -2.723 -3.151 -0.626 1.00 0.00 97 LEU A N 14
ATOM 28041 C CA . LEU A 1 97 ? -2.284 -4.203 -1.538 1.00 0.00 97 LEU A CA 14
ATOM 28042 C C . LEU A 1 97 ? -0.856 -3.922 -2.037 1.00 0.00 97 LEU A C 14
ATOM 28043 O O . LEU A 1 97 ? -0.589 -2.876 -2.635 1.00 0.00 97 LEU A O 14
ATOM 28059 N N . VAL A 1 98 ? 0.050 -4.874 -1.799 1.00 0.00 98 VAL A N 14
ATOM 28060 C CA . VAL A 1 98 ? 1.480 -4.844 -2.179 1.00 0.00 98 VAL A CA 14
ATOM 28061 C C . VAL A 1 98 ? 1.938 -6.220 -2.688 1.00 0.00 98 VAL A C 14
ATOM 28062 O O . VAL A 1 98 ? 1.172 -7.180 -2.641 1.00 0.00 98 VAL A O 14
ATOM 28075 N N . ARG A 1 99 ? 3.175 -6.349 -3.187 1.00 0.00 99 ARG A N 14
ATOM 28076 C CA . ARG A 1 99 ? 3.731 -7.632 -3.678 1.00 0.00 99 ARG A CA 14
ATOM 28077 C C . ARG A 1 99 ? 4.823 -8.257 -2.791 1.00 0.00 99 ARG A C 14
ATOM 28078 O O . ARG A 1 99 ? 5.259 -9.374 -3.068 1.00 0.00 99 ARG A O 14
ATOM 28099 N N . ASP A 1 100 ? 5.219 -7.595 -1.701 1.00 0.00 100 ASP A N 14
ATOM 28100 C CA . ASP A 1 100 ? 6.085 -8.153 -0.647 1.00 0.00 100 ASP A CA 14
ATOM 28101 C C . ASP A 1 100 ? 5.829 -7.505 0.731 1.00 0.00 100 ASP A C 14
ATOM 28102 O O . ASP A 1 100 ? 5.264 -6.415 0.837 1.00 0.00 100 ASP A O 14
ATOM 28111 N N . GLU A 1 101 ? 6.250 -8.187 1.801 1.00 0.00 101 GLU A N 14
ATOM 28112 C CA . GLU A 1 101 ? 6.003 -7.776 3.192 1.00 0.00 101 GLU A CA 14
ATOM 28113 C C . GLU A 1 101 ? 6.804 -6.527 3.614 1.00 0.00 101 GLU A C 14
ATOM 28114 O O . GLU A 1 101 ? 6.323 -5.728 4.422 1.00 0.00 101 GLU A O 14
ATOM 28126 N N . LYS A 1 102 ? 8.001 -6.306 3.051 1.00 0.00 102 LYS A N 14
ATOM 28127 C CA . LYS A 1 102 ? 8.825 -5.132 3.387 1.00 0.00 102 LYS A CA 14
ATOM 28128 C C . LYS A 1 102 ? 8.267 -3.834 2.794 1.00 0.00 102 LYS A C 14
ATOM 28129 O O . LYS A 1 102 ? 8.327 -2.796 3.449 1.00 0.00 102 LYS A O 14
ATOM 28148 N N . LYS A 1 103 ? 7.621 -3.897 1.625 1.00 0.00 103 LYS A N 14
ATOM 28149 C CA . LYS A 1 103 ? 6.886 -2.788 0.982 1.00 0.00 103 LYS A CA 14
ATOM 28150 C C . LYS A 1 103 ? 5.680 -2.332 1.813 1.00 0.00 103 LYS A C 14
ATOM 28151 O O . LYS A 1 103 ? 5.450 -1.129 1.938 1.00 0.00 103 LYS A O 14
ATOM 28170 N N . ALA A 1 104 ? 4.978 -3.265 2.466 1.00 0.00 104 ALA A N 14
ATOM 28171 C CA . ALA A 1 104 ? 3.936 -2.940 3.448 1.00 0.00 104 ALA A CA 14
ATOM 28172 C C . ALA A 1 104 ? 4.497 -2.155 4.646 1.00 0.00 104 ALA A C 14
ATOM 28173 O O . ALA A 1 104 ? 3.952 -1.107 4.999 1.00 0.00 104 ALA A O 14
ATOM 28180 N N . LYS A 1 105 ? 5.623 -2.596 5.232 1.00 0.00 105 LYS A N 14
ATOM 28181 C CA . LYS A 1 105 ? 6.265 -1.871 6.346 1.00 0.00 105 LYS A CA 14
ATOM 28182 C C . LYS A 1 105 ? 6.838 -0.517 5.903 1.00 0.00 105 LYS A C 14
ATOM 28183 O O . LYS A 1 105 ? 6.747 0.445 6.656 1.00 0.00 105 LYS A O 14
ATOM 28202 N N . LYS A 1 106 ? 7.353 -0.388 4.674 1.00 0.00 106 LYS A N 14
ATOM 28203 C CA . LYS A 1 106 ? 7.837 0.893 4.114 1.00 0.00 106 LYS A CA 14
ATOM 28204 C C . LYS A 1 106 ? 6.708 1.934 4.049 1.00 0.00 106 LYS A C 14
ATOM 28205 O O . LYS A 1 106 ? 6.904 3.087 4.421 1.00 0.00 106 LYS A O 14
ATOM 28224 N N . PHE A 1 107 ? 5.510 1.514 3.649 1.00 0.00 107 PHE A N 14
ATOM 28225 C CA . PHE A 1 107 ? 4.312 2.359 3.653 1.00 0.00 107 PHE A CA 14
ATOM 28226 C C . PHE A 1 107 ? 3.883 2.713 5.089 1.00 0.00 107 PHE A C 14
ATOM 28227 O O . PHE A 1 107 ? 3.717 3.887 5.432 1.00 0.00 107 PHE A O 14
ATOM 28244 N N . ALA A 1 108 ? 3.760 1.695 5.947 1.00 0.00 108 ALA A N 14
ATOM 28245 C CA . ALA A 1 108 ? 3.383 1.844 7.352 1.00 0.00 108 ALA A CA 14
ATOM 28246 C C . ALA A 1 108 ? 4.342 2.739 8.159 1.00 0.00 108 ALA A C 14
ATOM 28247 O O . ALA A 1 108 ? 3.899 3.470 9.039 1.00 0.00 108 ALA A O 14
ATOM 28254 N N . ASP A 1 109 ? 5.643 2.719 7.855 1.00 0.00 109 ASP A N 14
ATOM 28255 C CA . ASP A 1 109 ? 6.671 3.535 8.518 1.00 0.00 109 ASP A CA 14
ATOM 28256 C C . ASP A 1 109 ? 6.362 5.037 8.408 1.00 0.00 109 ASP A C 14
ATOM 28257 O O . ASP A 1 109 ? 6.436 5.770 9.395 1.00 0.00 109 ASP A O 14
ATOM 28266 N N . SER A 1 110 ? 5.923 5.485 7.231 1.00 0.00 110 SER A N 14
ATOM 28267 C CA . SER A 1 110 ? 5.514 6.875 7.001 1.00 0.00 110 SER A CA 14
ATOM 28268 C C . SER A 1 110 ? 4.160 7.191 7.643 1.00 0.00 110 SER A C 14
ATOM 28269 O O . SER A 1 110 ? 3.978 8.275 8.201 1.00 0.00 110 SER A O 14
ATOM 28277 N N . LEU A 1 111 ? 3.224 6.232 7.640 1.00 0.00 111 LEU A N 14
ATOM 28278 C CA . LEU A 1 111 ? 1.937 6.362 8.330 1.00 0.00 111 LEU A CA 14
ATOM 28279 C C . LEU A 1 111 ? 2.103 6.482 9.862 1.00 0.00 111 LEU A C 14
ATOM 28280 O O . LEU A 1 111 ? 1.386 7.260 10.495 1.00 0.00 111 LEU A O 14
ATOM 28296 N N . ARG A 1 112 ? 3.092 5.788 10.450 1.00 0.00 112 ARG A N 14
ATOM 28297 C CA . ARG A 1 112 ? 3.506 5.930 11.861 1.00 0.00 112 ARG A CA 14
ATOM 28298 C C . ARG A 1 112 ? 4.196 7.272 12.127 1.00 0.00 112 ARG A C 14
ATOM 28299 O O . ARG A 1 112 ? 3.855 7.937 13.104 1.00 0.00 112 ARG A O 14
ATOM 28320 N N . LYS A 1 113 ? 5.111 7.710 11.253 1.00 0.00 113 LYS A N 14
ATOM 28321 C CA . LYS A 1 113 ? 5.845 8.989 11.377 1.00 0.00 113 LYS A CA 14
ATOM 28322 C C . LYS A 1 113 ? 4.940 10.227 11.407 1.00 0.00 113 LYS A C 14
ATOM 28323 O O . LYS A 1 113 ? 5.277 11.199 12.086 1.00 0.00 113 LYS A O 14
ATOM 28342 N N . LYS A 1 114 ? 3.770 10.190 10.753 1.00 0.00 114 LYS A N 14
ATOM 28343 C CA . LYS A 1 114 ? 2.736 11.246 10.844 1.00 0.00 114 LYS A CA 14
ATOM 28344 C C . LYS A 1 114 ? 2.215 11.462 12.280 1.00 0.00 114 LYS A C 14
ATOM 28345 O O . LYS A 1 114 ? 1.790 12.569 12.614 1.00 0.00 114 LYS A O 14
ATOM 28364 N N . GLY A 1 115 ? 2.268 10.429 13.125 1.00 0.00 115 GLY A N 14
ATOM 28365 C CA . GLY A 1 115 ? 1.884 10.438 14.544 1.00 0.00 115 GLY A CA 14
ATOM 28366 C C . GLY A 1 115 ? 2.991 9.890 15.456 1.00 0.00 115 GLY A C 14
ATOM 28367 O O . GLY A 1 115 ? 2.723 9.036 16.304 1.00 0.00 115 GLY A O 14
ATOM 28371 N N . SER A 1 116 ? 4.235 10.337 15.249 1.00 0.00 116 SER A N 14
ATOM 28372 C CA . SER A 1 116 ? 5.438 9.875 15.964 1.00 0.00 116 SER A CA 14
ATOM 28373 C C . SER A 1 116 ? 5.442 10.191 17.473 1.00 0.00 116 SER A C 14
ATOM 28374 O O . SER A 1 116 ? 4.603 10.946 17.975 1.00 0.00 116 SER A O 14
ATOM 28382 N N . LEU A 1 117 ? 6.415 9.615 18.197 1.00 0.00 117 LEU A N 14
ATOM 28383 C CA . LEU A 1 117 ? 6.577 9.691 19.655 1.00 0.00 117 LEU A CA 14
ATOM 28384 C C . LEU A 1 117 ? 5.308 9.240 20.408 1.00 0.00 117 LEU A C 14
ATOM 28385 O O . LEU A 1 117 ? 4.709 9.985 21.188 1.00 0.00 117 LEU A O 14
ATOM 28401 N N . GLU A 1 118 ? 4.886 8.003 20.139 1.00 0.00 118 GLU A N 14
ATOM 28402 C CA . GLU A 1 118 ? 3.653 7.401 20.657 1.00 0.00 118 GLU A CA 14
ATOM 28403 C C . GLU A 1 118 ? 3.659 7.262 22.196 1.00 0.00 118 GLU A C 14
ATOM 28404 O O . GLU A 1 118 ? 4.656 6.839 22.792 1.00 0.00 118 GLU A O 14
ATOM 28416 N N . HIS A 1 119 ? 2.514 7.578 22.815 1.00 0.00 119 HIS A N 14
ATOM 28417 C CA . HIS A 1 119 ? 2.282 7.725 24.265 1.00 0.00 119 HIS A CA 14
ATOM 28418 C C . HIS A 1 119 ? 3.090 8.854 24.948 1.00 0.00 119 HIS A C 14
ATOM 28419 O O . HIS A 1 119 ? 4.239 9.145 24.604 1.00 0.00 119 HIS A O 14
ATOM 28433 N N . HIS A 1 120 ? 2.489 9.493 25.957 1.00 0.00 120 HIS A N 14
ATOM 28434 C CA . HIS A 1 120 ? 3.134 10.563 26.728 1.00 0.00 120 HIS A CA 14
ATOM 28435 C C . HIS A 1 120 ? 4.201 10.008 27.692 1.00 0.00 120 HIS A C 14
ATOM 28436 O O . HIS A 1 120 ? 3.993 8.980 28.341 1.00 0.00 120 HIS A O 14
ATOM 28450 N N . HIS A 1 121 ? 5.334 10.710 27.799 1.00 0.00 121 HIS A N 14
ATOM 28451 C CA . HIS A 1 121 ? 6.480 10.356 28.643 1.00 0.00 121 HIS A CA 14
ATOM 28452 C C . HIS A 1 121 ? 7.002 11.588 29.405 1.00 0.00 121 HIS A C 14
ATOM 28453 O O . HIS A 1 121 ? 7.010 12.703 28.873 1.00 0.00 121 HIS A O 14
ATOM 28467 N N . HIS A 1 122 ? 7.452 11.395 30.649 1.00 0.00 122 HIS A N 14
ATOM 28468 C CA . HIS A 1 122 ? 7.869 12.488 31.543 1.00 0.00 122 HIS A CA 14
ATOM 28469 C C . HIS A 1 122 ? 9.279 13.036 31.241 1.00 0.00 122 HIS A C 14
ATOM 28470 O O . HIS A 1 122 ? 9.556 14.204 31.526 1.00 0.00 122 HIS A O 14
ATOM 28484 N N . HIS A 1 123 ? 10.159 12.216 30.657 1.00 0.00 123 HIS A N 14
ATOM 28485 C CA . HIS A 1 123 ? 11.554 12.553 30.339 1.00 0.00 123 HIS A CA 14
ATOM 28486 C C . HIS A 1 123 ? 11.986 11.982 28.975 1.00 0.00 123 HIS A C 14
ATOM 28487 O O . HIS A 1 123 ? 11.533 10.902 28.580 1.00 0.00 123 HIS A O 14
ATOM 28501 N N . HIS A 1 124 ? 12.897 12.695 28.296 1.00 0.00 124 HIS A N 14
ATOM 28502 C CA . HIS A 1 124 ? 13.537 12.334 27.015 1.00 0.00 124 HIS A CA 14
ATOM 28503 C C . HIS A 1 124 ? 12.553 11.816 25.936 1.00 0.00 124 HIS A C 14
ATOM 28504 O O . HIS A 1 124 ? 11.648 12.593 25.554 1.00 0.00 124 HIS A O 14
ATOM 28519 N N . GLY A 1 1 ? -8.996 3.338 14.470 1.00 0.00 1 GLY A N 15
ATOM 28520 C CA . GLY A 1 1 ? -9.033 2.550 13.218 1.00 0.00 1 GLY A CA 15
ATOM 28521 C C . GLY A 1 1 ? -7.982 1.457 13.199 1.00 0.00 1 GLY A C 15
ATOM 28522 O O . GLY A 1 1 ? -7.194 1.334 14.137 1.00 0.00 1 GLY A O 15
ATOM 28528 N N . GLN A 1 2 ? -7.965 0.654 12.132 1.00 0.00 2 GLN A N 15
ATOM 28529 C CA . GLN A 1 2 ? -6.972 -0.410 11.913 1.00 0.00 2 GLN A CA 15
ATOM 28530 C C . GLN A 1 2 ? -6.443 -0.437 10.470 1.00 0.00 2 GLN A C 15
ATOM 28531 O O . GLN A 1 2 ? -7.109 0.034 9.542 1.00 0.00 2 GLN A O 15
ATOM 28545 N N . ILE A 1 3 ? -5.261 -1.032 10.282 1.00 0.00 3 ILE A N 15
ATOM 28546 C CA . ILE A 1 3 ? -4.638 -1.263 8.970 1.00 0.00 3 ILE A CA 15
ATOM 28547 C C . ILE A 1 3 ? -4.477 -2.770 8.740 1.00 0.00 3 ILE A C 15
ATOM 28548 O O . ILE A 1 3 ? -4.035 -3.503 9.628 1.00 0.00 3 ILE A O 15
ATOM 28564 N N . GLN A 1 4 ? -4.825 -3.217 7.537 1.00 0.00 4 GLN A N 15
ATOM 28565 C CA . GLN A 1 4 ? -4.618 -4.577 7.035 1.00 0.00 4 GLN A CA 15
ATOM 28566 C C . GLN A 1 4 ? -3.766 -4.569 5.764 1.00 0.00 4 GLN A C 15
ATOM 28567 O O . GLN A 1 4 ? -3.786 -3.612 4.985 1.00 0.00 4 GLN A O 15
ATOM 28581 N N . TYR A 1 5 ? -3.034 -5.661 5.554 1.00 0.00 5 TYR A N 15
ATOM 28582 C CA . TYR A 1 5 ? -2.030 -5.802 4.493 1.00 0.00 5 TYR A CA 15
ATOM 28583 C C . TYR A 1 5 ? -2.159 -7.165 3.804 1.00 0.00 5 TYR A C 15
ATOM 28584 O O . TYR A 1 5 ? -2.187 -8.194 4.487 1.00 0.00 5 TYR A O 15
ATOM 28602 N N . PHE A 1 6 ? -2.198 -7.188 2.468 1.00 0.00 6 PHE A N 15
ATOM 28603 C CA . PHE A 1 6 ? -2.321 -8.425 1.684 1.00 0.00 6 PHE A CA 15
ATOM 28604 C C . PHE A 1 6 ? -1.368 -8.450 0.480 1.00 0.00 6 PHE A C 15
ATOM 28605 O O . PHE A 1 6 ? -1.276 -7.486 -0.285 1.00 0.00 6 PHE A O 15
ATOM 28622 N N . ASN A 1 7 ? -0.678 -9.580 0.304 1.00 0.00 7 ASN A N 15
ATOM 28623 C CA . ASN A 1 7 ? 0.216 -9.843 -0.823 1.00 0.00 7 ASN A CA 15
ATOM 28624 C C . ASN A 1 7 ? -0.567 -10.466 -1.992 1.00 0.00 7 ASN A C 15
ATOM 28625 O O . ASN A 1 7 ? -1.156 -11.539 -1.833 1.00 0.00 7 ASN A O 15
ATOM 28636 N N . VAL A 1 8 ? -0.534 -9.845 -3.177 1.00 0.00 8 VAL A N 15
ATOM 28637 C CA . VAL A 1 8 ? -1.267 -10.334 -4.366 1.00 0.00 8 VAL A CA 15
ATOM 28638 C C . VAL A 1 8 ? -0.747 -11.698 -4.851 1.00 0.00 8 VAL A C 15
ATOM 28639 O O . VAL A 1 8 ? -1.523 -12.532 -5.312 1.00 0.00 8 VAL A O 15
ATOM 28652 N N . ASP A 1 9 ? 0.555 -11.955 -4.704 1.00 0.00 9 ASP A N 15
ATOM 28653 C CA . ASP A 1 9 ? 1.189 -13.223 -5.093 1.00 0.00 9 ASP A CA 15
ATOM 28654 C C . ASP A 1 9 ? 0.888 -14.372 -4.107 1.00 0.00 9 ASP A C 15
ATOM 28655 O O . ASP A 1 9 ? 0.832 -15.539 -4.499 1.00 0.00 9 ASP A O 15
ATOM 28664 N N . GLU A 1 10 ? 0.673 -14.049 -2.827 1.00 0.00 10 GLU A N 15
ATOM 28665 C CA . GLU A 1 10 ? 0.448 -15.002 -1.744 1.00 0.00 10 GLU A CA 15
ATOM 28666 C C . GLU A 1 10 ? -1.031 -15.400 -1.609 1.00 0.00 10 GLU A C 15
ATOM 28667 O O . GLU A 1 10 ? -1.345 -16.592 -1.552 1.00 0.00 10 GLU A O 15
ATOM 28679 N N . ASN A 1 11 ? -1.937 -14.408 -1.592 1.00 0.00 11 ASN A N 15
ATOM 28680 C CA . ASN A 1 11 ? -3.385 -14.593 -1.419 1.00 0.00 11 ASN A CA 15
ATOM 28681 C C . ASN A 1 11 ? -4.181 -14.034 -2.630 1.00 0.00 11 ASN A C 15
ATOM 28682 O O . ASN A 1 11 ? -5.001 -13.125 -2.454 1.00 0.00 11 ASN A O 15
ATOM 28693 N N . PRO A 1 12 ? -3.980 -14.548 -3.863 1.00 0.00 12 PRO A N 15
ATOM 28694 C CA . PRO A 1 12 ? -4.565 -13.976 -5.083 1.00 0.00 12 PRO A CA 15
ATOM 28695 C C . PRO A 1 12 ? -6.093 -13.910 -5.059 1.00 0.00 12 PRO A C 15
ATOM 28696 O O . PRO A 1 12 ? -6.678 -12.910 -5.473 1.00 0.00 12 PRO A O 15
ATOM 28707 N N . GLU A 1 13 ? -6.753 -14.949 -4.546 1.00 0.00 13 GLU A N 15
ATOM 28708 C CA . GLU A 1 13 ? -8.217 -15.023 -4.484 1.00 0.00 13 GLU A CA 15
ATOM 28709 C C . GLU A 1 13 ? -8.817 -14.047 -3.456 1.00 0.00 13 GLU A C 15
ATOM 28710 O O . GLU A 1 13 ? -9.900 -13.507 -3.675 1.00 0.00 13 GLU A O 15
ATOM 28722 N N . GLN A 1 14 ? -8.098 -13.759 -2.365 1.00 0.00 14 GLN A N 15
ATOM 28723 C CA . GLN A 1 14 ? -8.515 -12.780 -1.356 1.00 0.00 14 GLN A CA 15
ATOM 28724 C C . GLN A 1 14 ? -8.401 -11.349 -1.902 1.00 0.00 14 GLN A C 15
ATOM 28725 O O . GLN A 1 14 ? -9.343 -10.565 -1.767 1.00 0.00 14 GLN A O 15
ATOM 28739 N N . VAL A 1 15 ? -7.304 -11.029 -2.602 1.00 0.00 15 VAL A N 15
ATOM 28740 C CA . VAL A 1 15 ? -7.161 -9.749 -3.311 1.00 0.00 15 VAL A CA 15
ATOM 28741 C C . VAL A 1 15 ? -8.219 -9.624 -4.408 1.00 0.00 15 VAL A C 15
ATOM 28742 O O . VAL A 1 15 ? -8.880 -8.592 -4.481 1.00 0.00 15 VAL A O 15
ATOM 28755 N N . ARG A 1 16 ? -8.477 -10.676 -5.201 1.00 0.00 16 ARG A N 15
ATOM 28756 C CA . ARG A 1 16 ? -9.561 -10.677 -6.200 1.00 0.00 16 ARG A CA 15
ATOM 28757 C C . ARG A 1 16 ? -10.917 -10.347 -5.567 1.00 0.00 16 ARG A C 15
ATOM 28758 O O . ARG A 1 16 ? -11.611 -9.472 -6.082 1.00 0.00 16 ARG A O 15
ATOM 28779 N N . LYS A 1 17 ? -11.271 -10.971 -4.437 1.00 0.00 17 LYS A N 15
ATOM 28780 C CA . LYS A 1 17 ? -12.511 -10.661 -3.702 1.00 0.00 17 LYS A CA 15
ATOM 28781 C C . LYS A 1 17 ? -12.565 -9.203 -3.235 1.00 0.00 17 LYS A C 15
ATOM 28782 O O . LYS A 1 17 ? -13.613 -8.580 -3.380 1.00 0.00 17 LYS A O 15
ATOM 28801 N N . LEU A 1 18 ? -11.458 -8.625 -2.757 1.00 0.00 18 LEU A N 15
ATOM 28802 C CA . LEU A 1 18 ? -11.396 -7.200 -2.404 1.00 0.00 18 LEU A CA 15
ATOM 28803 C C . LEU A 1 18 ? -11.614 -6.286 -3.619 1.00 0.00 18 LEU A C 15
ATOM 28804 O O . LEU A 1 18 ? -12.450 -5.389 -3.566 1.00 0.00 18 LEU A O 15
ATOM 28820 N N . ILE A 1 19 ? -10.916 -6.529 -4.728 1.00 0.00 19 ILE A N 15
ATOM 28821 C CA . ILE A 1 19 ? -11.046 -5.732 -5.958 1.00 0.00 19 ILE A CA 15
ATOM 28822 C C . ILE A 1 19 ? -12.474 -5.818 -6.526 1.00 0.00 19 ILE A C 15
ATOM 28823 O O . ILE A 1 19 ? -13.081 -4.793 -6.838 1.00 0.00 19 ILE A O 15
ATOM 28839 N N . GLU A 1 20 ? -13.053 -7.020 -6.580 1.00 0.00 20 GLU A N 15
ATOM 28840 C CA . GLU A 1 20 ? -14.427 -7.236 -7.060 1.00 0.00 20 GLU A CA 15
ATOM 28841 C C . GLU A 1 20 ? -15.488 -6.610 -6.137 1.00 0.00 20 GLU A C 15
ATOM 28842 O O . GLU A 1 20 ? -16.417 -5.968 -6.631 1.00 0.00 20 GLU A O 15
ATOM 28854 N N . GLN A 1 21 ? -15.350 -6.721 -4.808 1.00 0.00 21 GLN A N 15
ATOM 28855 C CA . GLN A 1 21 ? -16.299 -6.115 -3.853 1.00 0.00 21 GLN A CA 15
ATOM 28856 C C . GLN A 1 21 ? -16.152 -4.589 -3.742 1.00 0.00 21 GLN A C 15
ATOM 28857 O O . GLN A 1 21 ? -17.107 -3.901 -3.370 1.00 0.00 21 GLN A O 15
ATOM 28871 N N . ALA A 1 22 ? -14.998 -4.041 -4.127 1.00 0.00 22 ALA A N 15
ATOM 28872 C CA . ALA A 1 22 ? -14.797 -2.604 -4.285 1.00 0.00 22 ALA A CA 15
ATOM 28873 C C . ALA A 1 22 ? -15.377 -2.068 -5.624 1.00 0.00 22 ALA A C 15
ATOM 28874 O O . ALA A 1 22 ? -15.423 -0.855 -5.836 1.00 0.00 22 ALA A O 15
ATOM 28881 N N . GLY A 1 23 ? -15.816 -2.951 -6.537 1.00 0.00 23 GLY A N 15
ATOM 28882 C CA . GLY A 1 23 ? -16.416 -2.600 -7.833 1.00 0.00 23 GLY A CA 15
ATOM 28883 C C . GLY A 1 23 ? -15.433 -2.476 -9.011 1.00 0.00 23 GLY A C 15
ATOM 28884 O O . GLY A 1 23 ? -15.735 -1.771 -9.978 1.00 0.00 23 GLY A O 15
ATOM 28888 N N . LEU A 1 24 ? -14.267 -3.129 -8.943 1.00 0.00 24 LEU A N 15
ATOM 28889 C CA . LEU A 1 24 ? -13.208 -3.123 -9.967 1.00 0.00 24 LEU A CA 15
ATOM 28890 C C . LEU A 1 24 ? -12.892 -4.540 -10.498 1.00 0.00 24 LEU A C 15
ATOM 28891 O O . LEU A 1 24 ? -13.336 -5.545 -9.943 1.00 0.00 24 LEU A O 15
ATOM 28907 N N . ASP A 1 25 ? -12.135 -4.619 -11.598 1.00 0.00 25 ASP A N 15
ATOM 28908 C CA . ASP A 1 25 ? -11.623 -5.867 -12.189 1.00 0.00 25 ASP A CA 15
ATOM 28909 C C . ASP A 1 25 ? -10.105 -6.043 -11.924 1.00 0.00 25 ASP A C 15
ATOM 28910 O O . ASP A 1 25 ? -9.346 -5.094 -12.146 1.00 0.00 25 ASP A O 15
ATOM 28919 N N . PRO A 1 26 ? -9.623 -7.220 -11.470 1.00 0.00 26 PRO A N 15
ATOM 28920 C CA . PRO A 1 26 ? -8.217 -7.424 -11.096 1.00 0.00 26 PRO A CA 15
ATOM 28921 C C . PRO A 1 26 ? -7.246 -7.477 -12.287 1.00 0.00 26 PRO A C 15
ATOM 28922 O O . PRO A 1 26 ? -6.114 -7.008 -12.171 1.00 0.00 26 PRO A O 15
ATOM 28933 N N . ASP A 1 27 ? -7.662 -8.029 -13.430 1.00 0.00 27 ASP A N 15
ATOM 28934 C CA . ASP A 1 27 ? -6.816 -8.146 -14.630 1.00 0.00 27 ASP A CA 15
ATOM 28935 C C . ASP A 1 27 ? -6.588 -6.797 -15.339 1.00 0.00 27 ASP A C 15
ATOM 28936 O O . ASP A 1 27 ? -5.564 -6.608 -16.000 1.00 0.00 27 ASP A O 15
ATOM 28945 N N . GLU A 1 28 ? -7.503 -5.837 -15.176 1.00 0.00 28 GLU A N 15
ATOM 28946 C CA . GLU A 1 28 ? -7.377 -4.479 -15.730 1.00 0.00 28 GLU A CA 15
ATOM 28947 C C . GLU A 1 28 ? -6.352 -3.606 -14.976 1.00 0.00 28 GLU A C 15
ATOM 28948 O O . GLU A 1 28 ? -5.785 -2.682 -15.561 1.00 0.00 28 GLU A O 15
ATOM 28960 N N . LEU A 1 29 ? -6.078 -3.902 -13.699 1.00 0.00 29 LEU A N 15
ATOM 28961 C CA . LEU A 1 29 ? -5.200 -3.124 -12.807 1.00 0.00 29 LEU A CA 15
ATOM 28962 C C . LEU A 1 29 ? -3.716 -3.537 -12.942 1.00 0.00 29 LEU A C 15
ATOM 28963 O O . LEU A 1 29 ? -3.030 -3.819 -11.954 1.00 0.00 29 LEU A O 15
ATOM 28979 N N . ARG A 1 30 ? -3.215 -3.594 -14.183 1.00 0.00 30 ARG A N 15
ATOM 28980 C CA . ARG A 1 30 ? -1.877 -4.115 -14.534 1.00 0.00 30 ARG A CA 15
ATOM 28981 C C . ARG A 1 30 ? -0.721 -3.223 -14.057 1.00 0.00 30 ARG A C 15
ATOM 28982 O O . ARG A 1 30 ? 0.358 -3.726 -13.747 1.00 0.00 30 ARG A O 15
ATOM 29003 N N . GLU A 1 31 ? -0.936 -1.910 -13.996 1.00 0.00 31 GLU A N 15
ATOM 29004 C CA . GLU A 1 31 ? 0.091 -0.894 -13.706 1.00 0.00 31 GLU A CA 15
ATOM 29005 C C . GLU A 1 31 ? 0.132 -0.430 -12.237 1.00 0.00 31 GLU A C 15
ATOM 29006 O O . GLU A 1 31 ? 1.125 0.162 -11.807 1.00 0.00 31 GLU A O 15
ATOM 29018 N N . ALA A 1 32 ? -0.922 -0.697 -11.459 1.00 0.00 32 ALA A N 15
ATOM 29019 C CA . ALA A 1 32 ? -1.066 -0.215 -10.087 1.00 0.00 32 ALA A CA 15
ATOM 29020 C C . ALA A 1 32 ? -0.264 -1.069 -9.090 1.00 0.00 32 ALA A C 15
ATOM 29021 O O . ALA A 1 32 ? -0.734 -2.104 -8.613 1.00 0.00 32 ALA A O 15
ATOM 29028 N N . GLU A 1 33 ? 0.957 -0.630 -8.771 1.00 0.00 33 GLU A N 15
ATOM 29029 C CA . GLU A 1 33 ? 1.912 -1.364 -7.923 1.00 0.00 33 GLU A CA 15
ATOM 29030 C C . GLU A 1 33 ? 1.520 -1.430 -6.433 1.00 0.00 33 GLU A C 15
ATOM 29031 O O . GLU A 1 33 ? 1.844 -2.408 -5.754 1.00 0.00 33 GLU A O 15
ATOM 29043 N N . VAL A 1 34 ? 0.782 -0.428 -5.943 1.00 0.00 34 VAL A N 15
ATOM 29044 C CA . VAL A 1 34 ? 0.176 -0.376 -4.602 1.00 0.00 34 VAL A CA 15
ATOM 29045 C C . VAL A 1 34 ? -1.227 0.220 -4.722 1.00 0.00 34 VAL A C 15
ATOM 29046 O O . VAL A 1 34 ? -1.415 1.243 -5.387 1.00 0.00 34 VAL A O 15
ATOM 29059 N N . ILE A 1 35 ? -2.205 -0.406 -4.062 1.00 0.00 35 ILE A N 15
ATOM 29060 C CA . ILE A 1 35 ? -3.599 0.058 -3.982 1.00 0.00 35 ILE A CA 15
ATOM 29061 C C . ILE A 1 35 ? -4.009 0.121 -2.511 1.00 0.00 35 ILE A C 15
ATOM 29062 O O . ILE A 1 35 ? -3.797 -0.847 -1.777 1.00 0.00 35 ILE A O 15
ATOM 29078 N N . ILE A 1 36 ? -4.619 1.232 -2.087 1.00 0.00 36 ILE A N 15
ATOM 29079 C CA . ILE A 1 36 ? -5.221 1.367 -0.759 1.00 0.00 36 ILE A CA 15
ATOM 29080 C C . ILE A 1 36 ? -6.727 1.603 -0.853 1.00 0.00 36 ILE A C 15
ATOM 29081 O O . ILE A 1 36 ? -7.195 2.469 -1.598 1.00 0.00 36 ILE A O 15
ATOM 29097 N N . ILE A 1 37 ? -7.468 0.860 -0.030 1.00 0.00 37 ILE A N 15
ATOM 29098 C CA . ILE A 1 37 ? -8.895 1.049 0.215 1.00 0.00 37 ILE A CA 15
ATOM 29099 C C . ILE A 1 37 ? -9.083 1.768 1.549 1.00 0.00 37 ILE A C 15
ATOM 29100 O O . ILE A 1 37 ? -8.623 1.282 2.585 1.00 0.00 37 ILE A O 15
ATOM 29116 N N . ILE A 1 38 ? -9.767 2.914 1.516 1.00 0.00 38 ILE A N 15
ATOM 29117 C CA . ILE A 1 38 ? -10.137 3.694 2.704 1.00 0.00 38 ILE A CA 15
ATOM 29118 C C . ILE A 1 38 ? -11.646 3.587 2.922 1.00 0.00 38 ILE A C 15
ATOM 29119 O O . ILE A 1 38 ? -12.439 4.000 2.070 1.00 0.00 38 ILE A O 15
ATOM 29135 N N . ILE A 1 39 ? -12.031 3.040 4.078 1.00 0.00 39 ILE A N 15
ATOM 29136 C CA . ILE A 1 39 ? -13.424 2.905 4.511 1.00 0.00 39 ILE A CA 15
ATOM 29137 C C . ILE A 1 39 ? -13.566 3.553 5.896 1.00 0.00 39 ILE A C 15
ATOM 29138 O O . ILE A 1 39 ? -13.011 3.035 6.864 1.00 0.00 39 ILE A O 15
ATOM 29154 N N . SER A 1 40 ? -14.289 4.675 6.008 1.00 0.00 40 SER A N 15
ATOM 29155 C CA . SER A 1 40 ? -14.546 5.353 7.297 1.00 0.00 40 SER A CA 15
ATOM 29156 C C . SER A 1 40 ? -16.023 5.661 7.535 1.00 0.00 40 SER A C 15
ATOM 29157 O O . SER A 1 40 ? -16.801 5.831 6.597 1.00 0.00 40 SER A O 15
ATOM 29165 N N . ARG A 1 41 ? -16.438 5.755 8.800 1.00 0.00 41 ARG A N 15
ATOM 29166 C CA . ARG A 1 41 ? -17.847 5.937 9.202 1.00 0.00 41 ARG A CA 15
ATOM 29167 C C . ARG A 1 41 ? -18.400 7.350 9.033 1.00 0.00 41 ARG A C 15
ATOM 29168 O O . ARG A 1 41 ? -19.613 7.526 8.935 1.00 0.00 41 ARG A O 15
ATOM 29189 N N . THR A 1 42 ? -17.519 8.332 8.890 1.00 0.00 42 THR A N 15
ATOM 29190 C CA . THR A 1 42 ? -17.834 9.723 8.495 1.00 0.00 42 THR A CA 15
ATOM 29191 C C . THR A 1 42 ? -17.050 10.126 7.248 1.00 0.00 42 THR A C 15
ATOM 29192 O O . THR A 1 42 ? -15.861 9.804 7.165 1.00 0.00 42 THR A O 15
ATOM 29203 N N . PRO A 1 43 ? -17.650 10.871 6.297 1.00 0.00 43 PRO A N 15
ATOM 29204 C CA . PRO A 1 43 ? -16.972 11.238 5.057 1.00 0.00 43 PRO A CA 15
ATOM 29205 C C . PRO A 1 43 ? -15.798 12.201 5.277 1.00 0.00 43 PRO A C 15
ATOM 29206 O O . PRO A 1 43 ? -14.791 12.092 4.584 1.00 0.00 43 PRO A O 15
ATOM 29217 N N . GLU A 1 44 ? -15.865 13.084 6.278 1.00 0.00 44 GLU A N 15
ATOM 29218 C CA . GLU A 1 44 ? -14.757 13.983 6.632 1.00 0.00 44 GLU A CA 15
ATOM 29219 C C . GLU A 1 44 ? -13.540 13.207 7.169 1.00 0.00 44 GLU A C 15
ATOM 29220 O O . GLU A 1 44 ? -12.409 13.469 6.751 1.00 0.00 44 GLU A O 15
ATOM 29232 N N . GLN A 1 45 ? -13.760 12.183 8.010 1.00 0.00 45 GLN A N 15
ATOM 29233 C CA . GLN A 1 45 ? -12.668 11.305 8.454 1.00 0.00 45 GLN A CA 15
ATOM 29234 C C . GLN A 1 45 ? -12.137 10.416 7.312 1.00 0.00 45 GLN A C 15
ATOM 29235 O O . GLN A 1 45 ? -10.936 10.157 7.254 1.00 0.00 45 GLN A O 15
ATOM 29249 N N . LEU A 1 46 ? -12.988 9.996 6.365 1.00 0.00 46 LEU A N 15
ATOM 29250 C CA . LEU A 1 46 ? -12.568 9.283 5.162 1.00 0.00 46 LEU A CA 15
ATOM 29251 C C . LEU A 1 46 ? -11.669 10.200 4.300 1.00 0.00 46 LEU A C 15
ATOM 29252 O O . LEU A 1 46 ? -10.590 9.770 3.902 1.00 0.00 46 LEU A O 15
ATOM 29268 N N . GLU A 1 47 ? -12.034 11.473 4.094 1.00 0.00 47 GLU A N 15
ATOM 29269 C CA . GLU A 1 47 ? -11.207 12.437 3.350 1.00 0.00 47 GLU A CA 15
ATOM 29270 C C . GLU A 1 47 ? -9.849 12.688 4.017 1.00 0.00 47 GLU A C 15
ATOM 29271 O O . GLU A 1 47 ? -8.828 12.739 3.329 1.00 0.00 47 GLU A O 15
ATOM 29283 N N . LYS A 1 48 ? -9.807 12.806 5.351 1.00 0.00 48 LYS A N 15
ATOM 29284 C CA . LYS A 1 48 ? -8.550 12.942 6.105 1.00 0.00 48 LYS A CA 15
ATOM 29285 C C . LYS A 1 48 ? -7.591 11.791 5.796 1.00 0.00 48 LYS A C 15
ATOM 29286 O O . LYS A 1 48 ? -6.412 12.021 5.533 1.00 0.00 48 LYS A O 15
ATOM 29305 N N . LEU A 1 49 ? -8.097 10.560 5.806 1.00 0.00 49 LEU A N 15
ATOM 29306 C CA . LEU A 1 49 ? -7.315 9.344 5.577 1.00 0.00 49 LEU A CA 15
ATOM 29307 C C . LEU A 1 49 ? -6.940 9.148 4.101 1.00 0.00 49 LEU A C 15
ATOM 29308 O O . LEU A 1 49 ? -5.808 8.763 3.809 1.00 0.00 49 LEU A O 15
ATOM 29324 N N . SER A 1 50 ? -7.847 9.453 3.169 1.00 0.00 50 SER A N 15
ATOM 29325 C CA . SER A 1 50 ? -7.601 9.290 1.728 1.00 0.00 50 SER A CA 15
ATOM 29326 C C . SER A 1 50 ? -6.536 10.256 1.216 1.00 0.00 50 SER A C 15
ATOM 29327 O O . SER A 1 50 ? -5.605 9.844 0.522 1.00 0.00 50 SER A O 15
ATOM 29335 N N . ARG A 1 51 ? -6.598 11.519 1.652 1.00 0.00 51 ARG A N 15
ATOM 29336 C CA . ARG A 1 51 ? -5.557 12.540 1.427 1.00 0.00 51 ARG A CA 15
ATOM 29337 C C . ARG A 1 51 ? -4.212 12.132 2.046 1.00 0.00 51 ARG A C 15
ATOM 29338 O O . ARG A 1 51 ? -3.170 12.327 1.422 1.00 0.00 51 ARG A O 15
ATOM 29359 N N . GLN A 1 52 ? -4.226 11.487 3.216 1.00 0.00 52 GLN A N 15
ATOM 29360 C CA . GLN A 1 52 ? -3.024 10.957 3.879 1.00 0.00 52 GLN A CA 15
ATOM 29361 C C . GLN A 1 52 ? -2.320 9.868 3.046 1.00 0.00 52 GLN A C 15
ATOM 29362 O O . GLN A 1 52 ? -1.105 9.937 2.865 1.00 0.00 52 GLN A O 15
ATOM 29376 N N . VAL A 1 53 ? -3.055 8.893 2.497 1.00 0.00 53 VAL A N 15
ATOM 29377 C CA . VAL A 1 53 ? -2.470 7.849 1.624 1.00 0.00 53 VAL A CA 15
ATOM 29378 C C . VAL A 1 53 ? -2.171 8.330 0.196 1.00 0.00 53 VAL A C 15
ATOM 29379 O O . VAL A 1 53 ? -1.237 7.830 -0.432 1.00 0.00 53 VAL A O 15
ATOM 29392 N N . LYS A 1 54 ? -2.886 9.348 -0.302 1.00 0.00 54 LYS A N 15
ATOM 29393 C CA . LYS A 1 54 ? -2.574 10.049 -1.563 1.00 0.00 54 LYS A CA 15
ATOM 29394 C C . LYS A 1 54 ? -1.226 10.782 -1.499 1.00 0.00 54 LYS A C 15
ATOM 29395 O O . LYS A 1 54 ? -0.442 10.696 -2.442 1.00 0.00 54 LYS A O 15
ATOM 29414 N N . GLU A 1 55 ? -0.903 11.428 -0.373 1.00 0.00 55 GLU A N 15
ATOM 29415 C CA . GLU A 1 55 ? 0.414 12.052 -0.137 1.00 0.00 55 GLU A CA 15
ATOM 29416 C C . GLU A 1 55 ? 1.578 11.039 -0.134 1.00 0.00 55 GLU A C 15
ATOM 29417 O O . GLU A 1 55 ? 2.717 11.408 -0.430 1.00 0.00 55 GLU A O 15
ATOM 29429 N N . LEU A 1 56 ? 1.300 9.759 0.142 1.00 0.00 56 LEU A N 15
ATOM 29430 C CA . LEU A 1 56 ? 2.264 8.654 0.046 1.00 0.00 56 LEU A CA 15
ATOM 29431 C C . LEU A 1 56 ? 2.447 8.101 -1.383 1.00 0.00 56 LEU A C 15
ATOM 29432 O O . LEU A 1 56 ? 3.209 7.152 -1.589 1.00 0.00 56 LEU A O 15
ATOM 29448 N N . GLY A 1 57 ? 1.789 8.694 -2.385 1.00 0.00 57 GLY A N 15
ATOM 29449 C CA . GLY A 1 57 ? 1.996 8.378 -3.801 1.00 0.00 57 GLY A CA 15
ATOM 29450 C C . GLY A 1 57 ? 1.380 7.052 -4.264 1.00 0.00 57 GLY A C 15
ATOM 29451 O O . GLY A 1 57 ? 1.813 6.511 -5.285 1.00 0.00 57 GLY A O 15
ATOM 29455 N N . ALA A 1 58 ? 0.390 6.519 -3.535 1.00 0.00 58 ALA A N 15
ATOM 29456 C CA . ALA A 1 58 ? -0.384 5.346 -3.949 1.00 0.00 58 ALA A CA 15
ATOM 29457 C C . ALA A 1 58 ? -0.947 5.484 -5.382 1.00 0.00 58 ALA A C 15
ATOM 29458 O O . ALA A 1 58 ? -1.492 6.530 -5.747 1.00 0.00 58 ALA A O 15
ATOM 29465 N N . ASP A 1 59 ? -0.823 4.433 -6.202 1.00 0.00 59 ASP A N 15
ATOM 29466 C CA . ASP A 1 59 ? -1.131 4.518 -7.639 1.00 0.00 59 ASP A CA 15
ATOM 29467 C C . ASP A 1 59 ? -2.641 4.454 -7.940 1.00 0.00 59 ASP A C 15
ATOM 29468 O O . ASP A 1 59 ? -3.112 5.097 -8.883 1.00 0.00 59 ASP A O 15
ATOM 29477 N N . ARG A 1 60 ? -3.411 3.751 -7.096 1.00 0.00 60 ARG A N 15
ATOM 29478 C CA . ARG A 1 60 ? -4.881 3.695 -7.138 1.00 0.00 60 ARG A CA 15
ATOM 29479 C C . ARG A 1 60 ? -5.465 3.900 -5.738 1.00 0.00 60 ARG A C 15
ATOM 29480 O O . ARG A 1 60 ? -5.053 3.247 -4.777 1.00 0.00 60 ARG A O 15
ATOM 29501 N N . LEU A 1 61 ? -6.437 4.805 -5.650 1.00 0.00 61 LEU A N 15
ATOM 29502 C CA . LEU A 1 61 ? -7.179 5.163 -4.439 1.00 0.00 61 LEU A CA 15
ATOM 29503 C C . LEU A 1 61 ? -8.622 4.645 -4.509 1.00 0.00 61 LEU A C 15
ATOM 29504 O O . LEU A 1 61 ? -9.228 4.632 -5.584 1.00 0.00 61 LEU A O 15
ATOM 29520 N N . LEU A 1 62 ? -9.175 4.247 -3.366 1.00 0.00 62 LEU A N 15
ATOM 29521 C CA . LEU A 1 62 ? -10.600 3.963 -3.183 1.00 0.00 62 LEU A CA 15
ATOM 29522 C C . LEU A 1 62 ? -11.124 4.661 -1.925 1.00 0.00 62 LEU A C 15
ATOM 29523 O O . LEU A 1 62 ? -10.483 4.636 -0.873 1.00 0.00 62 LEU A O 15
ATOM 29539 N N . GLU A 1 63 ? -12.314 5.241 -2.041 1.00 0.00 63 GLU A N 15
ATOM 29540 C CA . GLU A 1 63 ? -12.980 6.033 -1.004 1.00 0.00 63 GLU A CA 15
ATOM 29541 C C . GLU A 1 63 ? -14.425 5.549 -0.794 1.00 0.00 63 GLU A C 15
ATOM 29542 O O . GLU A 1 63 ? -15.285 5.771 -1.651 1.00 0.00 63 GLU A O 15
ATOM 29554 N N . PHE A 1 64 ? -14.709 4.929 0.359 1.00 0.00 64 PHE A N 15
ATOM 29555 C CA . PHE A 1 64 ? -16.056 4.483 0.755 1.00 0.00 64 PHE A CA 15
ATOM 29556 C C . PHE A 1 64 ? -16.418 4.942 2.174 1.00 0.00 64 PHE A C 15
ATOM 29557 O O . PHE A 1 64 ? -15.551 5.095 3.038 1.00 0.00 64 PHE A O 15
ATOM 29574 N N . ASN A 1 65 ? -17.716 5.126 2.435 1.00 0.00 65 ASN A N 15
ATOM 29575 C CA . ASN A 1 65 ? -18.253 5.506 3.733 1.00 0.00 65 ASN A CA 15
ATOM 29576 C C . ASN A 1 65 ? -19.268 4.476 4.269 1.00 0.00 65 ASN A C 15
ATOM 29577 O O . ASN A 1 65 ? -20.142 4.018 3.530 1.00 0.00 65 ASN A O 15
ATOM 29588 N N . VAL A 1 66 ? -19.169 4.148 5.565 1.00 0.00 66 VAL A N 15
ATOM 29589 C CA . VAL A 1 66 ? -19.992 3.109 6.224 1.00 0.00 66 VAL A CA 15
ATOM 29590 C C . VAL A 1 66 ? -21.483 3.475 6.255 1.00 0.00 66 VAL A C 15
ATOM 29591 O O . VAL A 1 66 ? -22.325 2.592 6.127 1.00 0.00 66 VAL A O 15
ATOM 29604 N N . ASP A 1 67 ? -21.834 4.759 6.382 1.00 0.00 67 ASP A N 15
ATOM 29605 C CA . ASP A 1 67 ? -23.237 5.206 6.387 1.00 0.00 67 ASP A CA 15
ATOM 29606 C C . ASP A 1 67 ? -23.872 5.231 4.979 1.00 0.00 67 ASP A C 15
ATOM 29607 O O . ASP A 1 67 ? -25.054 4.922 4.827 1.00 0.00 67 ASP A O 15
ATOM 29616 N N . GLU A 1 68 ? -23.091 5.550 3.939 1.00 0.00 68 GLU A N 15
ATOM 29617 C CA . GLU A 1 68 ? -23.550 5.601 2.541 1.00 0.00 68 GLU A CA 15
ATOM 29618 C C . GLU A 1 68 ? -23.606 4.222 1.856 1.00 0.00 68 GLU A C 15
ATOM 29619 O O . GLU A 1 68 ? -24.533 3.969 1.082 1.00 0.00 68 GLU A O 15
ATOM 29631 N N . ASN A 1 69 ? -22.655 3.320 2.138 1.00 0.00 69 ASN A N 15
ATOM 29632 C CA . ASN A 1 69 ? -22.672 1.924 1.674 1.00 0.00 69 ASN A CA 15
ATOM 29633 C C . ASN A 1 69 ? -22.446 0.934 2.837 1.00 0.00 69 ASN A C 15
ATOM 29634 O O . ASN A 1 69 ? -21.373 0.325 2.907 1.00 0.00 69 ASN A O 15
ATOM 29645 N N . PRO A 1 70 ? -23.440 0.705 3.722 1.00 0.00 70 PRO A N 15
ATOM 29646 C CA . PRO A 1 70 ? -23.309 -0.237 4.837 1.00 0.00 70 PRO A CA 15
ATOM 29647 C C . PRO A 1 70 ? -22.961 -1.660 4.386 1.00 0.00 70 PRO A C 15
ATOM 29648 O O . PRO A 1 70 ? -22.139 -2.329 5.012 1.00 0.00 70 PRO A O 15
ATOM 29659 N N . GLU A 1 71 ? -23.548 -2.114 3.273 1.00 0.00 71 GLU A N 15
ATOM 29660 C CA . GLU A 1 71 ? -23.340 -3.468 2.757 1.00 0.00 71 GLU A CA 15
ATOM 29661 C C . GLU A 1 71 ? -21.932 -3.648 2.171 1.00 0.00 71 GLU A C 15
ATOM 29662 O O . GLU A 1 71 ? -21.238 -4.583 2.560 1.00 0.00 71 GLU A O 15
ATOM 29674 N N . GLN A 1 72 ? -21.458 -2.748 1.300 1.00 0.00 72 GLN A N 15
ATOM 29675 C CA . GLN A 1 72 ? -20.125 -2.890 0.685 1.00 0.00 72 GLN A CA 15
ATOM 29676 C C . GLN A 1 72 ? -18.982 -2.599 1.658 1.00 0.00 72 GLN A C 15
ATOM 29677 O O . GLN A 1 72 ? -17.958 -3.284 1.612 1.00 0.00 72 GLN A O 15
ATOM 29691 N N . ALA A 1 73 ? -19.177 -1.658 2.584 1.00 0.00 73 ALA A N 15
ATOM 29692 C CA . ALA A 1 73 ? -18.255 -1.459 3.705 1.00 0.00 73 ALA A CA 15
ATOM 29693 C C . ALA A 1 73 ? -18.121 -2.748 4.543 1.00 0.00 73 ALA A C 15
ATOM 29694 O O . ALA A 1 73 ? -17.007 -3.141 4.890 1.00 0.00 73 ALA A O 15
ATOM 29701 N N . SER A 1 74 ? -19.233 -3.457 4.785 1.00 0.00 74 SER A N 15
ATOM 29702 C CA . SER A 1 74 ? -19.229 -4.753 5.470 1.00 0.00 74 SER A CA 15
ATOM 29703 C C . SER A 1 74 ? -18.576 -5.849 4.624 1.00 0.00 74 SER A C 15
ATOM 29704 O O . SER A 1 74 ? -17.727 -6.565 5.141 1.00 0.00 74 SER A O 15
ATOM 29712 N N . LYS A 1 75 ? -18.893 -5.980 3.327 1.00 0.00 75 LYS A N 15
ATOM 29713 C CA . LYS A 1 75 ? -18.316 -7.012 2.435 1.00 0.00 75 LYS A CA 15
ATOM 29714 C C . LYS A 1 75 ? -16.789 -6.901 2.333 1.00 0.00 75 LYS A C 15
ATOM 29715 O O . LYS A 1 75 ? -16.086 -7.909 2.426 1.00 0.00 75 LYS A O 15
ATOM 29734 N N . LEU A 1 76 ? -16.270 -5.679 2.196 1.00 0.00 76 LEU A N 15
ATOM 29735 C CA . LEU A 1 76 ? -14.829 -5.411 2.143 1.00 0.00 76 LEU A CA 15
ATOM 29736 C C . LEU A 1 76 ? -14.144 -5.668 3.498 1.00 0.00 76 LEU A C 15
ATOM 29737 O O . LEU A 1 76 ? -13.082 -6.291 3.532 1.00 0.00 76 LEU A O 15
ATOM 29753 N N . ALA A 1 77 ? -14.780 -5.299 4.614 1.00 0.00 77 ALA A N 15
ATOM 29754 C CA . ALA A 1 77 ? -14.312 -5.638 5.958 1.00 0.00 77 ALA A CA 15
ATOM 29755 C C . ALA A 1 77 ? -14.290 -7.167 6.197 1.00 0.00 77 ALA A C 15
ATOM 29756 O O . ALA A 1 77 ? -13.270 -7.713 6.625 1.00 0.00 77 ALA A O 15
ATOM 29763 N N . LYS A 1 78 ? -15.359 -7.884 5.827 1.00 0.00 78 LYS A N 15
ATOM 29764 C CA . LYS A 1 78 ? -15.498 -9.350 5.961 1.00 0.00 78 LYS A CA 15
ATOM 29765 C C . LYS A 1 78 ? -14.412 -10.101 5.192 1.00 0.00 78 LYS A C 15
ATOM 29766 O O . LYS A 1 78 ? -13.828 -11.050 5.713 1.00 0.00 78 LYS A O 15
ATOM 29785 N N . THR A 1 79 ? -14.083 -9.634 3.987 1.00 0.00 79 THR A N 15
ATOM 29786 C CA . THR A 1 79 ? -13.010 -10.197 3.146 1.00 0.00 79 THR A CA 15
ATOM 29787 C C . THR A 1 79 ? -11.611 -9.973 3.751 1.00 0.00 79 THR A C 15
ATOM 29788 O O . THR A 1 79 ? -10.694 -10.754 3.493 1.00 0.00 79 THR A O 15
ATOM 29799 N N . ALA A 1 80 ? -11.440 -8.966 4.618 1.00 0.00 80 ALA A N 15
ATOM 29800 C CA . ALA A 1 80 ? -10.233 -8.742 5.419 1.00 0.00 80 ALA A CA 15
ATOM 29801 C C . ALA A 1 80 ? -10.280 -9.410 6.819 1.00 0.00 80 ALA A C 15
ATOM 29802 O O . ALA A 1 80 ? -9.391 -9.183 7.641 1.00 0.00 80 ALA A O 15
ATOM 29809 N N . GLY A 1 81 ? -11.301 -10.232 7.103 1.00 0.00 81 GLY A N 15
ATOM 29810 C CA . GLY A 1 81 ? -11.488 -10.939 8.380 1.00 0.00 81 GLY A CA 15
ATOM 29811 C C . GLY A 1 81 ? -12.118 -10.102 9.506 1.00 0.00 81 GLY A C 15
ATOM 29812 O O . GLY A 1 81 ? -12.059 -10.499 10.672 1.00 0.00 81 GLY A O 15
ATOM 29816 N N . ILE A 1 82 ? -12.702 -8.946 9.180 1.00 0.00 82 ILE A N 15
ATOM 29817 C CA . ILE A 1 82 ? -13.255 -7.963 10.125 1.00 0.00 82 ILE A CA 15
ATOM 29818 C C . ILE A 1 82 ? -14.780 -8.138 10.213 1.00 0.00 82 ILE A C 15
ATOM 29819 O O . ILE A 1 82 ? -15.483 -8.057 9.202 1.00 0.00 82 ILE A O 15
ATOM 29835 N N . SER A 1 83 ? -15.299 -8.359 11.424 1.00 0.00 83 SER A N 15
ATOM 29836 C CA . SER A 1 83 ? -16.747 -8.462 11.690 1.00 0.00 83 SER A CA 15
ATOM 29837 C C . SER A 1 83 ? -17.404 -7.082 11.826 1.00 0.00 83 SER A C 15
ATOM 29838 O O . SER A 1 83 ? -16.733 -6.098 12.134 1.00 0.00 83 SER A O 15
ATOM 29846 N N . GLU A 1 84 ? -18.724 -6.994 11.657 1.00 0.00 84 GLU A N 15
ATOM 29847 C CA . GLU A 1 84 ? -19.485 -5.734 11.688 1.00 0.00 84 GLU A CA 15
ATOM 29848 C C . GLU A 1 84 ? -19.293 -4.935 12.990 1.00 0.00 84 GLU A C 15
ATOM 29849 O O . GLU A 1 84 ? -19.142 -3.712 12.944 1.00 0.00 84 GLU A O 15
ATOM 29861 N N . LYS A 1 85 ? -19.212 -5.606 14.149 1.00 0.00 85 LYS A N 15
ATOM 29862 C CA . LYS A 1 85 ? -18.905 -4.947 15.432 1.00 0.00 85 LYS A CA 15
ATOM 29863 C C . LYS A 1 85 ? -17.504 -4.323 15.447 1.00 0.00 85 LYS A C 15
ATOM 29864 O O . LYS A 1 85 ? -17.340 -3.186 15.882 1.00 0.00 85 LYS A O 15
ATOM 29883 N N . GLN A 1 86 ? -16.510 -5.016 14.889 1.00 0.00 86 GLN A N 15
ATOM 29884 C CA . GLN A 1 86 ? -15.134 -4.517 14.776 1.00 0.00 86 GLN A CA 15
ATOM 29885 C C . GLN A 1 86 ? -15.054 -3.340 13.790 1.00 0.00 86 GLN A C 15
ATOM 29886 O O . GLN A 1 86 ? -14.421 -2.334 14.101 1.00 0.00 86 GLN A O 15
ATOM 29900 N N . LEU A 1 87 ? -15.758 -3.416 12.652 1.00 0.00 87 LEU A N 15
ATOM 29901 C CA . LEU A 1 87 ? -15.872 -2.329 11.669 1.00 0.00 87 LEU A CA 15
ATOM 29902 C C . LEU A 1 87 ? -16.430 -1.039 12.300 1.00 0.00 87 LEU A C 15
ATOM 29903 O O . LEU A 1 87 ? -15.899 0.048 12.066 1.00 0.00 87 LEU A O 15
ATOM 29919 N N . ARG A 1 88 ? -17.479 -1.161 13.124 1.00 0.00 88 ARG A N 15
ATOM 29920 C CA . ARG A 1 88 ? -18.152 -0.015 13.765 1.00 0.00 88 ARG A CA 15
ATOM 29921 C C . ARG A 1 88 ? -17.358 0.571 14.939 1.00 0.00 88 ARG A C 15
ATOM 29922 O O . ARG A 1 88 ? -17.248 1.791 15.034 1.00 0.00 88 ARG A O 15
ATOM 29943 N N . GLU A 1 89 ? -16.759 -0.257 15.796 1.00 0.00 89 GLU A N 15
ATOM 29944 C CA . GLU A 1 89 ? -15.969 0.217 16.954 1.00 0.00 89 GLU A CA 15
ATOM 29945 C C . GLU A 1 89 ? -14.595 0.789 16.581 1.00 0.00 89 GLU A C 15
ATOM 29946 O O . GLU A 1 89 ? -14.049 1.633 17.295 1.00 0.00 89 GLU A O 15
ATOM 29958 N N . ALA A 1 90 ? -14.055 0.355 15.446 1.00 0.00 90 ALA A N 15
ATOM 29959 C CA . ALA A 1 90 ? -12.799 0.869 14.884 1.00 0.00 90 ALA A CA 15
ATOM 29960 C C . ALA A 1 90 ? -12.930 2.259 14.222 1.00 0.00 90 ALA A C 15
ATOM 29961 O O . ALA A 1 90 ? -11.914 2.922 14.012 1.00 0.00 90 ALA A O 15
ATOM 29968 N N . ASP A 1 91 ? -14.148 2.697 13.883 1.00 0.00 91 ASP A N 15
ATOM 29969 C CA . ASP A 1 91 ? -14.506 3.883 13.079 1.00 0.00 91 ASP A CA 15
ATOM 29970 C C . ASP A 1 91 ? -13.965 3.920 11.631 1.00 0.00 91 ASP A C 15
ATOM 29971 O O . ASP A 1 91 ? -14.703 4.321 10.728 1.00 0.00 91 ASP A O 15
ATOM 29980 N N . TYR A 1 92 ? -12.723 3.490 11.377 1.00 0.00 92 TYR A N 15
ATOM 29981 C CA . TYR A 1 92 ? -12.139 3.397 10.035 1.00 0.00 92 TYR A CA 15
ATOM 29982 C C . TYR A 1 92 ? -11.210 2.198 9.835 1.00 0.00 92 TYR A C 15
ATOM 29983 O O . TYR A 1 92 ? -10.519 1.758 10.758 1.00 0.00 92 TYR A O 15
ATOM 30001 N N . ILE A 1 93 ? -11.154 1.731 8.588 1.00 0.00 93 ILE A N 15
ATOM 30002 C CA . ILE A 1 93 ? -10.315 0.630 8.110 1.00 0.00 93 ILE A CA 15
ATOM 30003 C C . ILE A 1 93 ? -9.473 1.094 6.916 1.00 0.00 93 ILE A C 15
ATOM 30004 O O . ILE A 1 93 ? -9.975 1.768 6.010 1.00 0.00 93 ILE A O 15
ATOM 30020 N N . ILE A 1 94 ? -8.205 0.680 6.903 1.00 0.00 94 ILE A N 15
ATOM 30021 C CA . ILE A 1 94 ? -7.285 0.820 5.772 1.00 0.00 94 ILE A CA 15
ATOM 30022 C C . ILE A 1 94 ? -6.893 -0.579 5.278 1.00 0.00 94 ILE A C 15
ATOM 30023 O O . ILE A 1 94 ? -6.355 -1.371 6.048 1.00 0.00 94 ILE A O 15
ATOM 30039 N N . LEU A 1 95 ? -7.131 -0.887 4.002 1.00 0.00 95 LEU A N 15
ATOM 30040 C CA . LEU A 1 95 ? -6.717 -2.141 3.351 1.00 0.00 95 LEU A CA 15
ATOM 30041 C C . LEU A 1 95 ? -5.645 -1.837 2.300 1.00 0.00 95 LEU A C 15
ATOM 30042 O O . LEU A 1 95 ? -5.923 -1.119 1.342 1.00 0.00 95 LEU A O 15
ATOM 30058 N N . ILE A 1 96 ? -4.438 -2.382 2.462 1.00 0.00 96 ILE A N 15
ATOM 30059 C CA . ILE A 1 96 ? -3.283 -2.130 1.587 1.00 0.00 96 ILE A CA 15
ATOM 30060 C C . ILE A 1 96 ? -2.914 -3.395 0.796 1.00 0.00 96 ILE A C 15
ATOM 30061 O O . ILE A 1 96 ? -2.566 -4.426 1.376 1.00 0.00 96 ILE A O 15
ATOM 30077 N N . LEU A 1 97 ? -2.957 -3.306 -0.536 1.00 0.00 97 LEU A N 15
ATOM 30078 C CA . LEU A 1 97 ? -2.536 -4.353 -1.467 1.00 0.00 97 LEU A CA 15
ATOM 30079 C C . LEU A 1 97 ? -1.106 -4.093 -1.965 1.00 0.00 97 LEU A C 15
ATOM 30080 O O . LEU A 1 97 ? -0.814 -3.010 -2.481 1.00 0.00 97 LEU A O 15
ATOM 30096 N N . VAL A 1 98 ? -0.229 -5.092 -1.835 1.00 0.00 98 VAL A N 15
ATOM 30097 C CA . VAL A 1 98 ? 1.210 -5.034 -2.178 1.00 0.00 98 VAL A CA 15
ATOM 30098 C C . VAL A 1 98 ? 1.701 -6.314 -2.864 1.00 0.00 98 VAL A C 15
ATOM 30099 O O . VAL A 1 98 ? 1.028 -7.344 -2.840 1.00 0.00 98 VAL A O 15
ATOM 30112 N N . ARG A 1 99 ? 2.906 -6.281 -3.449 1.00 0.00 99 ARG A N 15
ATOM 30113 C CA . ARG A 1 99 ? 3.597 -7.481 -3.969 1.00 0.00 99 ARG A CA 15
ATOM 30114 C C . ARG A 1 99 ? 4.520 -8.151 -2.937 1.00 0.00 99 ARG A C 15
ATOM 30115 O O . ARG A 1 99 ? 4.843 -9.327 -3.100 1.00 0.00 99 ARG A O 15
ATOM 30136 N N . ASP A 1 100 ? 4.936 -7.436 -1.886 1.00 0.00 100 ASP A N 15
ATOM 30137 C CA . ASP A 1 100 ? 5.842 -7.940 -0.842 1.00 0.00 100 ASP A CA 15
ATOM 30138 C C . ASP A 1 100 ? 5.614 -7.274 0.532 1.00 0.00 100 ASP A C 15
ATOM 30139 O O . ASP A 1 100 ? 5.280 -6.090 0.627 1.00 0.00 100 ASP A O 15
ATOM 30148 N N . GLU A 1 101 ? 5.842 -8.026 1.614 1.00 0.00 101 GLU A N 15
ATOM 30149 C CA . GLU A 1 101 ? 5.598 -7.600 3.000 1.00 0.00 101 GLU A CA 15
ATOM 30150 C C . GLU A 1 101 ? 6.532 -6.466 3.470 1.00 0.00 101 GLU A C 15
ATOM 30151 O O . GLU A 1 101 ? 6.119 -5.624 4.270 1.00 0.00 101 GLU A O 15
ATOM 30163 N N . LYS A 1 102 ? 7.758 -6.364 2.937 1.00 0.00 102 LYS A N 15
ATOM 30164 C CA . LYS A 1 102 ? 8.674 -5.243 3.229 1.00 0.00 102 LYS A CA 15
ATOM 30165 C C . LYS A 1 102 ? 8.240 -3.956 2.524 1.00 0.00 102 LYS A C 15
ATOM 30166 O O . LYS A 1 102 ? 8.390 -2.873 3.087 1.00 0.00 102 LYS A O 15
ATOM 30185 N N . LYS A 1 103 ? 7.618 -4.071 1.344 1.00 0.00 103 LYS A N 15
ATOM 30186 C CA . LYS A 1 103 ? 6.951 -2.959 0.637 1.00 0.00 103 LYS A CA 15
ATOM 30187 C C . LYS A 1 103 ? 5.759 -2.434 1.450 1.00 0.00 103 LYS A C 15
ATOM 30188 O O . LYS A 1 103 ? 5.620 -1.222 1.616 1.00 0.00 103 LYS A O 15
ATOM 30207 N N . ALA A 1 104 ? 4.972 -3.330 2.057 1.00 0.00 104 ALA A N 15
ATOM 30208 C CA . ALA A 1 104 ? 3.940 -2.953 3.030 1.00 0.00 104 ALA A CA 15
ATOM 30209 C C . ALA A 1 104 ? 4.527 -2.262 4.271 1.00 0.00 104 ALA A C 15
ATOM 30210 O O . ALA A 1 104 ? 4.010 -1.211 4.656 1.00 0.00 104 ALA A O 15
ATOM 30217 N N . LYS A 1 105 ? 5.631 -2.762 4.855 1.00 0.00 105 LYS A N 15
ATOM 30218 C CA . LYS A 1 105 ? 6.299 -2.059 5.968 1.00 0.00 105 LYS A CA 15
ATOM 30219 C C . LYS A 1 105 ? 6.766 -0.668 5.550 1.00 0.00 105 LYS A C 15
ATOM 30220 O O . LYS A 1 105 ? 6.538 0.262 6.306 1.00 0.00 105 LYS A O 15
ATOM 30239 N N . LYS A 1 106 ? 7.353 -0.478 4.363 1.00 0.00 106 LYS A N 15
ATOM 30240 C CA . LYS A 1 106 ? 7.824 0.843 3.887 1.00 0.00 106 LYS A CA 15
ATOM 30241 C C . LYS A 1 106 ? 6.671 1.856 3.830 1.00 0.00 106 LYS A C 15
ATOM 30242 O O . LYS A 1 106 ? 6.795 2.971 4.339 1.00 0.00 106 LYS A O 15
ATOM 30261 N N . PHE A 1 107 ? 5.521 1.449 3.296 1.00 0.00 107 PHE A N 15
ATOM 30262 C CA . PHE A 1 107 ? 4.321 2.287 3.259 1.00 0.00 107 PHE A CA 15
ATOM 30263 C C . PHE A 1 107 ? 3.788 2.569 4.675 1.00 0.00 107 PHE A C 15
ATOM 30264 O O . PHE A 1 107 ? 3.513 3.720 5.022 1.00 0.00 107 PHE A O 15
ATOM 30281 N N . ALA A 1 108 ? 3.723 1.541 5.528 1.00 0.00 108 ALA A N 15
ATOM 30282 C CA . ALA A 1 108 ? 3.325 1.662 6.929 1.00 0.00 108 ALA A CA 15
ATOM 30283 C C . ALA A 1 108 ? 4.280 2.548 7.749 1.00 0.00 108 ALA A C 15
ATOM 30284 O O . ALA A 1 108 ? 3.827 3.265 8.632 1.00 0.00 108 ALA A O 15
ATOM 30291 N N . ASP A 1 109 ? 5.581 2.555 7.454 1.00 0.00 109 ASP A N 15
ATOM 30292 C CA . ASP A 1 109 ? 6.581 3.381 8.145 1.00 0.00 109 ASP A CA 15
ATOM 30293 C C . ASP A 1 109 ? 6.404 4.870 7.822 1.00 0.00 109 ASP A C 15
ATOM 30294 O O . ASP A 1 109 ? 6.602 5.737 8.675 1.00 0.00 109 ASP A O 15
ATOM 30303 N N . SER A 1 110 ? 5.969 5.158 6.594 1.00 0.00 110 SER A N 15
ATOM 30304 C CA . SER A 1 110 ? 5.650 6.508 6.128 1.00 0.00 110 SER A CA 15
ATOM 30305 C C . SER A 1 110 ? 4.306 6.993 6.687 1.00 0.00 110 SER A C 15
ATOM 30306 O O . SER A 1 110 ? 4.184 8.154 7.081 1.00 0.00 110 SER A O 15
ATOM 30314 N N . LEU A 1 111 ? 3.314 6.098 6.791 1.00 0.00 111 LEU A N 15
ATOM 30315 C CA . LEU A 1 111 ? 2.013 6.359 7.415 1.00 0.00 111 LEU A CA 15
ATOM 30316 C C . LEU A 1 111 ? 2.136 6.560 8.937 1.00 0.00 111 LEU A C 15
ATOM 30317 O O . LEU A 1 111 ? 1.640 7.557 9.462 1.00 0.00 111 LEU A O 15
ATOM 30333 N N . ARG A 1 112 ? 2.839 5.673 9.657 1.00 0.00 112 ARG A N 15
ATOM 30334 C CA . ARG A 1 112 ? 2.947 5.685 11.133 1.00 0.00 112 ARG A CA 15
ATOM 30335 C C . ARG A 1 112 ? 3.629 6.944 11.685 1.00 0.00 112 ARG A C 15
ATOM 30336 O O . ARG A 1 112 ? 3.315 7.379 12.791 1.00 0.00 112 ARG A O 15
ATOM 30357 N N . LYS A 1 113 ? 4.500 7.573 10.883 1.00 0.00 113 LYS A N 15
ATOM 30358 C CA . LYS A 1 113 ? 5.177 8.855 11.160 1.00 0.00 113 LYS A CA 15
ATOM 30359 C C . LYS A 1 113 ? 4.220 10.058 11.294 1.00 0.00 113 LYS A C 15
ATOM 30360 O O . LYS A 1 113 ? 4.584 11.053 11.923 1.00 0.00 113 LYS A O 15
ATOM 30379 N N . LYS A 1 114 ? 3.002 9.986 10.734 1.00 0.00 114 LYS A N 15
ATOM 30380 C CA . LYS A 1 114 ? 1.971 11.049 10.820 1.00 0.00 114 LYS A CA 15
ATOM 30381 C C . LYS A 1 114 ? 1.464 11.309 12.250 1.00 0.00 114 LYS A C 15
ATOM 30382 O O . LYS A 1 114 ? 0.981 12.409 12.528 1.00 0.00 114 LYS A O 15
ATOM 30401 N N . GLY A 1 115 ? 1.574 10.325 13.147 1.00 0.00 115 GLY A N 15
ATOM 30402 C CA . GLY A 1 115 ? 1.237 10.429 14.573 1.00 0.00 115 GLY A CA 15
ATOM 30403 C C . GLY A 1 115 ? 2.368 9.947 15.491 1.00 0.00 115 GLY A C 15
ATOM 30404 O O . GLY A 1 115 ? 3.514 9.783 15.063 1.00 0.00 115 GLY A O 15
ATOM 30408 N N . SER A 1 116 ? 2.045 9.703 16.762 1.00 0.00 116 SER A N 15
ATOM 30409 C CA . SER A 1 116 ? 2.943 9.034 17.715 1.00 0.00 116 SER A CA 15
ATOM 30410 C C . SER A 1 116 ? 3.049 7.526 17.430 1.00 0.00 116 SER A C 15
ATOM 30411 O O . SER A 1 116 ? 2.109 6.901 16.925 1.00 0.00 116 SER A O 15
ATOM 30419 N N . LEU A 1 117 ? 4.203 6.929 17.743 1.00 0.00 117 LEU A N 15
ATOM 30420 C CA . LEU A 1 117 ? 4.466 5.501 17.525 1.00 0.00 117 LEU A CA 15
ATOM 30421 C C . LEU A 1 117 ? 3.729 4.642 18.570 1.00 0.00 117 LEU A C 15
ATOM 30422 O O . LEU A 1 117 ? 3.682 4.983 19.756 1.00 0.00 117 LEU A O 15
ATOM 30438 N N . GLU A 1 118 ? 3.157 3.519 18.131 1.00 0.00 118 GLU A N 15
ATOM 30439 C CA . GLU A 1 118 ? 2.348 2.612 18.962 1.00 0.00 118 GLU A CA 15
ATOM 30440 C C . GLU A 1 118 ? 3.158 1.421 19.504 1.00 0.00 118 GLU A C 15
ATOM 30441 O O . GLU A 1 118 ? 4.085 0.935 18.849 1.00 0.00 118 GLU A O 15
ATOM 30453 N N . HIS A 1 119 ? 2.765 0.925 20.686 1.00 0.00 119 HIS A N 15
ATOM 30454 C CA . HIS A 1 119 ? 3.413 -0.163 21.440 1.00 0.00 119 HIS A CA 15
ATOM 30455 C C . HIS A 1 119 ? 4.881 0.122 21.845 1.00 0.00 119 HIS A C 15
ATOM 30456 O O . HIS A 1 119 ? 5.455 1.170 21.538 1.00 0.00 119 HIS A O 15
ATOM 30470 N N . HIS A 1 120 ? 5.499 -0.826 22.558 1.00 0.00 120 HIS A N 15
ATOM 30471 C CA . HIS A 1 120 ? 6.915 -0.789 22.959 1.00 0.00 120 HIS A CA 15
ATOM 30472 C C . HIS A 1 120 ? 7.875 -1.354 21.885 1.00 0.00 120 HIS A C 15
ATOM 30473 O O . HIS A 1 120 ? 9.077 -1.504 22.131 1.00 0.00 120 HIS A O 15
ATOM 30487 N N . HIS A 1 121 ? 7.357 -1.713 20.706 1.00 0.00 121 HIS A N 15
ATOM 30488 C CA . HIS A 1 121 ? 8.080 -2.454 19.672 1.00 0.00 121 HIS A CA 15
ATOM 30489 C C . HIS A 1 121 ? 9.064 -1.572 18.882 1.00 0.00 121 HIS A C 15
ATOM 30490 O O . HIS A 1 121 ? 8.702 -0.509 18.372 1.00 0.00 121 HIS A O 15
ATOM 30504 N N . HIS A 1 122 ? 10.302 -2.055 18.747 1.00 0.00 122 HIS A N 15
ATOM 30505 C CA . HIS A 1 122 ? 11.415 -1.409 18.030 1.00 0.00 122 HIS A CA 15
ATOM 30506 C C . HIS A 1 122 ? 12.180 -2.441 17.163 1.00 0.00 122 HIS A C 15
ATOM 30507 O O . HIS A 1 122 ? 13.398 -2.356 16.989 1.00 0.00 122 HIS A O 15
ATOM 30521 N N . HIS A 1 123 ? 11.463 -3.447 16.646 1.00 0.00 123 HIS A N 15
ATOM 30522 C CA . HIS A 1 123 ? 12.045 -4.663 16.056 1.00 0.00 123 HIS A CA 15
ATOM 30523 C C . HIS A 1 123 ? 11.982 -4.768 14.518 1.00 0.00 123 HIS A C 15
ATOM 30524 O O . HIS A 1 123 ? 12.736 -5.558 13.942 1.00 0.00 123 HIS A O 15
ATOM 30538 N N . HIS A 1 124 ? 11.093 -4.016 13.847 1.00 0.00 124 HIS A N 15
ATOM 30539 C CA . HIS A 1 124 ? 10.827 -4.144 12.401 1.00 0.00 124 HIS A CA 15
ATOM 30540 C C . HIS A 1 124 ? 10.399 -2.821 11.736 1.00 0.00 124 HIS A C 15
ATOM 30541 O O . HIS A 1 124 ? 11.089 -2.381 10.790 1.00 0.00 124 HIS A O 15
ATOM 30556 N N . GLY A 1 1 ? -7.791 3.947 14.448 1.00 0.00 1 GLY A N 16
ATOM 30557 C CA . GLY A 1 1 ? -7.913 3.163 13.199 1.00 0.00 1 GLY A CA 16
ATOM 30558 C C . GLY A 1 1 ? -7.035 1.928 13.209 1.00 0.00 1 GLY A C 16
ATOM 30559 O O . GLY A 1 1 ? -6.124 1.821 14.032 1.00 0.00 1 GLY A O 16
ATOM 30565 N N . GLN A 1 2 ? -7.290 0.999 12.284 1.00 0.00 2 GLN A N 16
ATOM 30566 C CA . GLN A 1 2 ? -6.434 -0.172 12.037 1.00 0.00 2 GLN A CA 16
ATOM 30567 C C . GLN A 1 2 ? -5.968 -0.254 10.577 1.00 0.00 2 GLN A C 16
ATOM 30568 O O . GLN A 1 2 ? -6.654 0.216 9.665 1.00 0.00 2 GLN A O 16
ATOM 30582 N N . ILE A 1 3 ? -4.812 -0.887 10.363 1.00 0.00 3 ILE A N 16
ATOM 30583 C CA . ILE A 1 3 ? -4.223 -1.137 9.042 1.00 0.00 3 ILE A CA 16
ATOM 30584 C C . ILE A 1 3 ? -4.086 -2.652 8.832 1.00 0.00 3 ILE A C 16
ATOM 30585 O O . ILE A 1 3 ? -3.630 -3.372 9.723 1.00 0.00 3 ILE A O 16
ATOM 30601 N N . GLN A 1 4 ? -4.471 -3.127 7.648 1.00 0.00 4 GLN A N 16
ATOM 30602 C CA . GLN A 1 4 ? -4.317 -4.511 7.189 1.00 0.00 4 GLN A CA 16
ATOM 30603 C C . GLN A 1 4 ? -3.535 -4.573 5.875 1.00 0.00 4 GLN A C 16
ATOM 30604 O O . GLN A 1 4 ? -3.525 -3.612 5.104 1.00 0.00 4 GLN A O 16
ATOM 30618 N N . TYR A 1 5 ? -2.899 -5.718 5.624 1.00 0.00 5 TYR A N 16
ATOM 30619 C CA . TYR A 1 5 ? -1.945 -5.899 4.518 1.00 0.00 5 TYR A CA 16
ATOM 30620 C C . TYR A 1 5 ? -2.135 -7.243 3.799 1.00 0.00 5 TYR A C 16
ATOM 30621 O O . TYR A 1 5 ? -2.186 -8.291 4.451 1.00 0.00 5 TYR A O 16
ATOM 30639 N N . PHE A 1 6 ? -2.180 -7.224 2.463 1.00 0.00 6 PHE A N 16
ATOM 30640 C CA . PHE A 1 6 ? -2.324 -8.415 1.610 1.00 0.00 6 PHE A CA 16
ATOM 30641 C C . PHE A 1 6 ? -1.412 -8.338 0.373 1.00 0.00 6 PHE A C 16
ATOM 30642 O O . PHE A 1 6 ? -1.186 -7.259 -0.180 1.00 0.00 6 PHE A O 16
ATOM 30659 N N . ASN A 1 7 ? -0.887 -9.484 -0.070 1.00 0.00 7 ASN A N 16
ATOM 30660 C CA . ASN A 1 7 ? 0.077 -9.573 -1.172 1.00 0.00 7 ASN A CA 16
ATOM 30661 C C . ASN A 1 7 ? -0.611 -10.008 -2.474 1.00 0.00 7 ASN A C 16
ATOM 30662 O O . ASN A 1 7 ? -1.289 -11.032 -2.483 1.00 0.00 7 ASN A O 16
ATOM 30673 N N . VAL A 1 8 ? -0.411 -9.305 -3.593 1.00 0.00 8 VAL A N 16
ATOM 30674 C CA . VAL A 1 8 ? -1.049 -9.687 -4.868 1.00 0.00 8 VAL A CA 16
ATOM 30675 C C . VAL A 1 8 ? -0.503 -11.010 -5.430 1.00 0.00 8 VAL A C 16
ATOM 30676 O O . VAL A 1 8 ? -1.267 -11.822 -5.946 1.00 0.00 8 VAL A O 16
ATOM 30689 N N . ASP A 1 9 ? 0.803 -11.265 -5.298 1.00 0.00 9 ASP A N 16
ATOM 30690 C CA . ASP A 1 9 ? 1.433 -12.502 -5.794 1.00 0.00 9 ASP A CA 16
ATOM 30691 C C . ASP A 1 9 ? 1.230 -13.721 -4.870 1.00 0.00 9 ASP A C 16
ATOM 30692 O O . ASP A 1 9 ? 1.101 -14.845 -5.361 1.00 0.00 9 ASP A O 16
ATOM 30701 N N . GLU A 1 10 ? 1.187 -13.523 -3.547 1.00 0.00 10 GLU A N 16
ATOM 30702 C CA . GLU A 1 10 ? 1.110 -14.612 -2.550 1.00 0.00 10 GLU A CA 16
ATOM 30703 C C . GLU A 1 10 ? -0.301 -14.836 -1.969 1.00 0.00 10 GLU A C 16
ATOM 30704 O O . GLU A 1 10 ? -0.614 -15.945 -1.535 1.00 0.00 10 GLU A O 16
ATOM 30716 N N . ASN A 1 11 ? -1.164 -13.813 -1.988 1.00 0.00 11 ASN A N 16
ATOM 30717 C CA . ASN A 1 11 ? -2.587 -13.884 -1.627 1.00 0.00 11 ASN A CA 16
ATOM 30718 C C . ASN A 1 11 ? -3.497 -13.467 -2.820 1.00 0.00 11 ASN A C 16
ATOM 30719 O O . ASN A 1 11 ? -4.346 -12.582 -2.660 1.00 0.00 11 ASN A O 16
ATOM 30730 N N . PRO A 1 12 ? -3.364 -14.069 -4.023 1.00 0.00 12 PRO A N 16
ATOM 30731 C CA . PRO A 1 12 ? -4.017 -13.572 -5.242 1.00 0.00 12 PRO A CA 16
ATOM 30732 C C . PRO A 1 12 ? -5.546 -13.529 -5.160 1.00 0.00 12 PRO A C 16
ATOM 30733 O O . PRO A 1 12 ? -6.150 -12.520 -5.517 1.00 0.00 12 PRO A O 16
ATOM 30744 N N . GLU A 1 13 ? -6.184 -14.584 -4.648 1.00 0.00 13 GLU A N 16
ATOM 30745 C CA . GLU A 1 13 ? -7.648 -14.656 -4.542 1.00 0.00 13 GLU A CA 16
ATOM 30746 C C . GLU A 1 13 ? -8.208 -13.702 -3.475 1.00 0.00 13 GLU A C 16
ATOM 30747 O O . GLU A 1 13 ? -9.294 -13.150 -3.647 1.00 0.00 13 GLU A O 16
ATOM 30759 N N . GLN A 1 14 ? -7.444 -13.435 -2.409 1.00 0.00 14 GLN A N 16
ATOM 30760 C CA . GLN A 1 14 ? -7.787 -12.437 -1.392 1.00 0.00 14 GLN A CA 16
ATOM 30761 C C . GLN A 1 14 ? -7.786 -11.021 -1.980 1.00 0.00 14 GLN A C 16
ATOM 30762 O O . GLN A 1 14 ? -8.747 -10.275 -1.782 1.00 0.00 14 GLN A O 16
ATOM 30776 N N . VAL A 1 15 ? -6.749 -10.647 -2.741 1.00 0.00 15 VAL A N 16
ATOM 30777 C CA . VAL A 1 15 ? -6.706 -9.344 -3.419 1.00 0.00 15 VAL A CA 16
ATOM 30778 C C . VAL A 1 15 ? -7.793 -9.252 -4.489 1.00 0.00 15 VAL A C 16
ATOM 30779 O O . VAL A 1 15 ? -8.502 -8.249 -4.532 1.00 0.00 15 VAL A O 16
ATOM 30792 N N . ARG A 1 16 ? -8.014 -10.311 -5.285 1.00 0.00 16 ARG A N 16
ATOM 30793 C CA . ARG A 1 16 ? -9.112 -10.382 -6.267 1.00 0.00 16 ARG A CA 16
ATOM 30794 C C . ARG A 1 16 ? -10.461 -10.065 -5.610 1.00 0.00 16 ARG A C 16
ATOM 30795 O O . ARG A 1 16 ? -11.170 -9.174 -6.078 1.00 0.00 16 ARG A O 16
ATOM 30816 N N . LYS A 1 17 ? -10.766 -10.715 -4.477 1.00 0.00 17 LYS A N 16
ATOM 30817 C CA . LYS A 1 17 ? -11.982 -10.472 -3.689 1.00 0.00 17 LYS A CA 16
ATOM 30818 C C . LYS A 1 17 ? -12.033 -9.050 -3.134 1.00 0.00 17 LYS A C 16
ATOM 30819 O O . LYS A 1 17 ? -13.077 -8.424 -3.243 1.00 0.00 17 LYS A O 16
ATOM 30838 N N . LEU A 1 18 ? -10.941 -8.495 -2.603 1.00 0.00 18 LEU A N 16
ATOM 30839 C CA . LEU A 1 18 ? -10.930 -7.121 -2.075 1.00 0.00 18 LEU A CA 16
ATOM 30840 C C . LEU A 1 18 ? -11.207 -6.060 -3.155 1.00 0.00 18 LEU A C 16
ATOM 30841 O O . LEU A 1 18 ? -11.971 -5.129 -2.901 1.00 0.00 18 LEU A O 16
ATOM 30857 N N . ILE A 1 19 ? -10.677 -6.218 -4.373 1.00 0.00 19 ILE A N 16
ATOM 30858 C CA . ILE A 1 19 ? -10.990 -5.319 -5.496 1.00 0.00 19 ILE A CA 16
ATOM 30859 C C . ILE A 1 19 ? -12.458 -5.473 -5.943 1.00 0.00 19 ILE A C 16
ATOM 30860 O O . ILE A 1 19 ? -13.165 -4.475 -6.094 1.00 0.00 19 ILE A O 16
ATOM 30876 N N . GLU A 1 20 ? -12.958 -6.706 -6.073 1.00 0.00 20 GLU A N 16
ATOM 30877 C CA . GLU A 1 20 ? -14.369 -6.987 -6.401 1.00 0.00 20 GLU A CA 16
ATOM 30878 C C . GLU A 1 20 ? -15.350 -6.448 -5.343 1.00 0.00 20 GLU A C 16
ATOM 30879 O O . GLU A 1 20 ? -16.388 -5.881 -5.688 1.00 0.00 20 GLU A O 16
ATOM 30891 N N . GLN A 1 21 ? -15.016 -6.575 -4.056 1.00 0.00 21 GLN A N 16
ATOM 30892 C CA . GLN A 1 21 ? -15.832 -6.120 -2.920 1.00 0.00 21 GLN A CA 16
ATOM 30893 C C . GLN A 1 21 ? -15.844 -4.587 -2.791 1.00 0.00 21 GLN A C 16
ATOM 30894 O O . GLN A 1 21 ? -16.811 -4.021 -2.277 1.00 0.00 21 GLN A O 16
ATOM 30908 N N . ALA A 1 22 ? -14.819 -3.911 -3.321 1.00 0.00 22 ALA A N 16
ATOM 30909 C CA . ALA A 1 22 ? -14.793 -2.459 -3.499 1.00 0.00 22 ALA A CA 16
ATOM 30910 C C . ALA A 1 22 ? -15.588 -2.008 -4.753 1.00 0.00 22 ALA A C 16
ATOM 30911 O O . ALA A 1 22 ? -15.786 -0.812 -4.963 1.00 0.00 22 ALA A O 16
ATOM 30918 N N . GLY A 1 23 ? -16.067 -2.944 -5.584 1.00 0.00 23 GLY A N 16
ATOM 30919 C CA . GLY A 1 23 ? -16.828 -2.675 -6.811 1.00 0.00 23 GLY A CA 16
ATOM 30920 C C . GLY A 1 23 ? -15.975 -2.437 -8.067 1.00 0.00 23 GLY A C 16
ATOM 30921 O O . GLY A 1 23 ? -16.483 -1.891 -9.049 1.00 0.00 23 GLY A O 16
ATOM 30925 N N . LEU A 1 24 ? -14.692 -2.822 -8.049 1.00 0.00 24 LEU A N 16
ATOM 30926 C CA . LEU A 1 24 ? -13.729 -2.664 -9.150 1.00 0.00 24 LEU A CA 16
ATOM 30927 C C . LEU A 1 24 ? -13.395 -4.016 -9.809 1.00 0.00 24 LEU A C 16
ATOM 30928 O O . LEU A 1 24 ? -13.667 -5.084 -9.258 1.00 0.00 24 LEU A O 16
ATOM 30944 N N . ASP A 1 25 ? -12.783 -3.976 -10.996 1.00 0.00 25 ASP A N 16
ATOM 30945 C CA . ASP A 1 25 ? -12.242 -5.149 -11.691 1.00 0.00 25 ASP A CA 16
ATOM 30946 C C . ASP A 1 25 ? -10.706 -5.229 -11.528 1.00 0.00 25 ASP A C 16
ATOM 30947 O O . ASP A 1 25 ? -10.004 -4.319 -11.984 1.00 0.00 25 ASP A O 16
ATOM 30956 N N . PRO A 1 26 ? -10.145 -6.300 -10.929 1.00 0.00 26 PRO A N 16
ATOM 30957 C CA . PRO A 1 26 ? -8.694 -6.446 -10.737 1.00 0.00 26 PRO A CA 16
ATOM 30958 C C . PRO A 1 26 ? -7.941 -6.648 -12.060 1.00 0.00 26 PRO A C 16
ATOM 30959 O O . PRO A 1 26 ? -6.781 -6.257 -12.181 1.00 0.00 26 PRO A O 16
ATOM 30970 N N . ASP A 1 27 ? -8.613 -7.199 -13.073 1.00 0.00 27 ASP A N 16
ATOM 30971 C CA . ASP A 1 27 ? -8.090 -7.345 -14.440 1.00 0.00 27 ASP A CA 16
ATOM 30972 C C . ASP A 1 27 ? -7.729 -5.994 -15.102 1.00 0.00 27 ASP A C 16
ATOM 30973 O O . ASP A 1 27 ? -6.841 -5.939 -15.954 1.00 0.00 27 ASP A O 16
ATOM 30982 N N . GLU A 1 28 ? -8.359 -4.888 -14.681 1.00 0.00 28 GLU A N 16
ATOM 30983 C CA . GLU A 1 28 ? -8.032 -3.529 -15.146 1.00 0.00 28 GLU A CA 16
ATOM 30984 C C . GLU A 1 28 ? -6.881 -2.870 -14.355 1.00 0.00 28 GLU A C 16
ATOM 30985 O O . GLU A 1 28 ? -6.357 -1.837 -14.776 1.00 0.00 28 GLU A O 16
ATOM 30997 N N . LEU A 1 29 ? -6.440 -3.479 -13.247 1.00 0.00 29 LEU A N 16
ATOM 30998 C CA . LEU A 1 29 ? -5.310 -3.037 -12.411 1.00 0.00 29 LEU A CA 16
ATOM 30999 C C . LEU A 1 29 ? -4.011 -3.808 -12.739 1.00 0.00 29 LEU A C 16
ATOM 31000 O O . LEU A 1 29 ? -3.139 -3.990 -11.885 1.00 0.00 29 LEU A O 16
ATOM 31016 N N . ARG A 1 30 ? -3.868 -4.248 -13.999 1.00 0.00 30 ARG A N 16
ATOM 31017 C CA . ARG A 1 30 ? -2.789 -5.115 -14.519 1.00 0.00 30 ARG A CA 16
ATOM 31018 C C . ARG A 1 30 ? -1.356 -4.611 -14.272 1.00 0.00 30 ARG A C 16
ATOM 31019 O O . ARG A 1 30 ? -0.432 -5.415 -14.170 1.00 0.00 30 ARG A O 16
ATOM 31040 N N . GLU A 1 31 ? -1.168 -3.293 -14.185 1.00 0.00 31 GLU A N 16
ATOM 31041 C CA . GLU A 1 31 ? 0.133 -2.616 -14.030 1.00 0.00 31 GLU A CA 16
ATOM 31042 C C . GLU A 1 31 ? 0.420 -2.142 -12.587 1.00 0.00 31 GLU A C 16
ATOM 31043 O O . GLU A 1 31 ? 1.490 -1.583 -12.323 1.00 0.00 31 GLU A O 16
ATOM 31055 N N . ALA A 1 32 ? -0.507 -2.347 -11.644 1.00 0.00 32 ALA A N 16
ATOM 31056 C CA . ALA A 1 32 ? -0.411 -1.819 -10.281 1.00 0.00 32 ALA A CA 16
ATOM 31057 C C . ALA A 1 32 ? 0.529 -2.632 -9.364 1.00 0.00 32 ALA A C 16
ATOM 31058 O O . ALA A 1 32 ? 0.637 -3.858 -9.473 1.00 0.00 32 ALA A O 16
ATOM 31065 N N . GLU A 1 33 ? 1.180 -1.948 -8.418 1.00 0.00 33 GLU A N 16
ATOM 31066 C CA . GLU A 1 33 ? 2.075 -2.549 -7.408 1.00 0.00 33 GLU A CA 16
ATOM 31067 C C . GLU A 1 33 ? 1.789 -2.113 -5.956 1.00 0.00 33 GLU A C 16
ATOM 31068 O O . GLU A 1 33 ? 2.213 -2.801 -5.023 1.00 0.00 33 GLU A O 16
ATOM 31080 N N . VAL A 1 34 ? 1.037 -1.019 -5.758 1.00 0.00 34 VAL A N 16
ATOM 31081 C CA . VAL A 1 34 ? 0.482 -0.580 -4.462 1.00 0.00 34 VAL A CA 16
ATOM 31082 C C . VAL A 1 34 ? -0.925 -0.004 -4.678 1.00 0.00 34 VAL A C 16
ATOM 31083 O O . VAL A 1 34 ? -1.098 0.933 -5.461 1.00 0.00 34 VAL A O 16
ATOM 31096 N N . ILE A 1 35 ? -1.920 -0.537 -3.964 1.00 0.00 35 ILE A N 16
ATOM 31097 C CA . ILE A 1 35 ? -3.315 -0.061 -3.944 1.00 0.00 35 ILE A CA 16
ATOM 31098 C C . ILE A 1 35 ? -3.776 0.051 -2.486 1.00 0.00 35 ILE A C 16
ATOM 31099 O O . ILE A 1 35 ? -3.512 -0.856 -1.695 1.00 0.00 35 ILE A O 16
ATOM 31115 N N . ILE A 1 36 ? -4.463 1.139 -2.117 1.00 0.00 36 ILE A N 16
ATOM 31116 C CA . ILE A 1 36 ? -5.015 1.325 -0.765 1.00 0.00 36 ILE A CA 16
ATOM 31117 C C . ILE A 1 36 ? -6.517 1.620 -0.807 1.00 0.00 36 ILE A C 16
ATOM 31118 O O . ILE A 1 36 ? -6.992 2.459 -1.576 1.00 0.00 36 ILE A O 16
ATOM 31134 N N . ILE A 1 37 ? -7.249 0.928 0.063 1.00 0.00 37 ILE A N 16
ATOM 31135 C CA . ILE A 1 37 ? -8.674 1.111 0.333 1.00 0.00 37 ILE A CA 16
ATOM 31136 C C . ILE A 1 37 ? -8.803 1.854 1.671 1.00 0.00 37 ILE A C 16
ATOM 31137 O O . ILE A 1 37 ? -8.305 1.369 2.691 1.00 0.00 37 ILE A O 16
ATOM 31153 N N . ILE A 1 38 ? -9.460 3.018 1.677 1.00 0.00 38 ILE A N 16
ATOM 31154 C CA . ILE A 1 38 ? -9.714 3.823 2.886 1.00 0.00 38 ILE A CA 16
ATOM 31155 C C . ILE A 1 38 ? -11.208 3.794 3.214 1.00 0.00 38 ILE A C 16
ATOM 31156 O O . ILE A 1 38 ? -12.032 4.202 2.394 1.00 0.00 38 ILE A O 16
ATOM 31172 N N . ILE A 1 39 ? -11.554 3.325 4.420 1.00 0.00 39 ILE A N 16
ATOM 31173 C CA . ILE A 1 39 ? -12.933 3.230 4.913 1.00 0.00 39 ILE A CA 16
ATOM 31174 C C . ILE A 1 39 ? -13.037 3.915 6.283 1.00 0.00 39 ILE A C 16
ATOM 31175 O O . ILE A 1 39 ? -12.470 3.415 7.251 1.00 0.00 39 ILE A O 16
ATOM 31191 N N . SER A 1 40 ? -13.755 5.037 6.399 1.00 0.00 40 SER A N 16
ATOM 31192 C CA . SER A 1 40 ? -13.945 5.743 7.685 1.00 0.00 40 SER A CA 16
ATOM 31193 C C . SER A 1 40 ? -15.404 5.825 8.135 1.00 0.00 40 SER A C 16
ATOM 31194 O O . SER A 1 40 ? -16.326 5.843 7.319 1.00 0.00 40 SER A O 16
ATOM 31202 N N . ARG A 1 41 ? -15.622 5.945 9.447 1.00 0.00 41 ARG A N 16
ATOM 31203 C CA . ARG A 1 41 ? -16.944 6.148 10.068 1.00 0.00 41 ARG A CA 16
ATOM 31204 C C . ARG A 1 41 ? -17.469 7.575 9.886 1.00 0.00 41 ARG A C 16
ATOM 31205 O O . ARG A 1 41 ? -18.684 7.769 9.912 1.00 0.00 41 ARG A O 16
ATOM 31226 N N . THR A 1 42 ? -16.591 8.552 9.649 1.00 0.00 42 THR A N 16
ATOM 31227 C CA . THR A 1 42 ? -16.955 9.920 9.231 1.00 0.00 42 THR A CA 16
ATOM 31228 C C . THR A 1 42 ? -16.234 10.298 7.934 1.00 0.00 42 THR A C 16
ATOM 31229 O O . THR A 1 42 ? -15.067 9.926 7.755 1.00 0.00 42 THR A O 16
ATOM 31240 N N . PRO A 1 43 ? -16.874 11.051 7.017 1.00 0.00 43 PRO A N 16
ATOM 31241 C CA . PRO A 1 43 ? -16.235 11.436 5.763 1.00 0.00 43 PRO A CA 16
ATOM 31242 C C . PRO A 1 43 ? -15.051 12.389 5.975 1.00 0.00 43 PRO A C 16
ATOM 31243 O O . PRO A 1 43 ? -14.078 12.324 5.229 1.00 0.00 43 PRO A O 16
ATOM 31254 N N . GLU A 1 44 ? -15.082 13.221 7.022 1.00 0.00 44 GLU A N 16
ATOM 31255 C CA . GLU A 1 44 ? -13.998 14.151 7.365 1.00 0.00 44 GLU A CA 16
ATOM 31256 C C . GLU A 1 44 ? -12.722 13.420 7.818 1.00 0.00 44 GLU A C 16
ATOM 31257 O O . GLU A 1 44 ? -11.627 13.787 7.393 1.00 0.00 44 GLU A O 16
ATOM 31269 N N . GLN A 1 45 ? -12.834 12.345 8.610 1.00 0.00 45 GLN A N 16
ATOM 31270 C CA . GLN A 1 45 ? -11.672 11.511 8.946 1.00 0.00 45 GLN A CA 16
ATOM 31271 C C . GLN A 1 45 ? -11.152 10.737 7.718 1.00 0.00 45 GLN A C 16
ATOM 31272 O O . GLN A 1 45 ? -9.940 10.561 7.587 1.00 0.00 45 GLN A O 16
ATOM 31286 N N . LEU A 1 46 ? -12.028 10.332 6.787 1.00 0.00 46 LEU A N 16
ATOM 31287 C CA . LEU A 1 46 ? -11.647 9.676 5.536 1.00 0.00 46 LEU A CA 16
ATOM 31288 C C . LEU A 1 46 ? -10.852 10.654 4.636 1.00 0.00 46 LEU A C 16
ATOM 31289 O O . LEU A 1 46 ? -9.817 10.277 4.089 1.00 0.00 46 LEU A O 16
ATOM 31305 N N . GLU A 1 47 ? -11.255 11.928 4.565 1.00 0.00 47 GLU A N 16
ATOM 31306 C CA . GLU A 1 47 ? -10.604 13.002 3.813 1.00 0.00 47 GLU A CA 16
ATOM 31307 C C . GLU A 1 47 ? -9.113 13.156 4.156 1.00 0.00 47 GLU A C 16
ATOM 31308 O O . GLU A 1 47 ? -8.264 13.233 3.266 1.00 0.00 47 GLU A O 16
ATOM 31320 N N . LYS A 1 48 ? -8.784 13.139 5.453 1.00 0.00 48 LYS A N 16
ATOM 31321 C CA . LYS A 1 48 ? -7.414 13.329 5.960 1.00 0.00 48 LYS A CA 16
ATOM 31322 C C . LYS A 1 48 ? -6.529 12.109 5.721 1.00 0.00 48 LYS A C 16
ATOM 31323 O O . LYS A 1 48 ? -5.356 12.261 5.389 1.00 0.00 48 LYS A O 16
ATOM 31342 N N . LEU A 1 49 ? -7.087 10.904 5.828 1.00 0.00 49 LEU A N 16
ATOM 31343 C CA . LEU A 1 49 ? -6.367 9.658 5.543 1.00 0.00 49 LEU A CA 16
ATOM 31344 C C . LEU A 1 49 ? -6.105 9.496 4.043 1.00 0.00 49 LEU A C 16
ATOM 31345 O O . LEU A 1 49 ? -5.004 9.118 3.653 1.00 0.00 49 LEU A O 16
ATOM 31361 N N . SER A 1 50 ? -7.083 9.867 3.211 1.00 0.00 50 SER A N 16
ATOM 31362 C CA . SER A 1 50 ? -6.978 9.899 1.744 1.00 0.00 50 SER A CA 16
ATOM 31363 C C . SER A 1 50 ? -5.892 10.883 1.278 1.00 0.00 50 SER A C 16
ATOM 31364 O O . SER A 1 50 ? -5.059 10.562 0.427 1.00 0.00 50 SER A O 16
ATOM 31372 N N . ARG A 1 51 ? -5.818 12.050 1.929 1.00 0.00 51 ARG A N 16
ATOM 31373 C CA . ARG A 1 51 ? -4.713 13.020 1.793 1.00 0.00 51 ARG A CA 16
ATOM 31374 C C . ARG A 1 51 ? -3.365 12.432 2.235 1.00 0.00 51 ARG A C 16
ATOM 31375 O O . ARG A 1 51 ? -2.376 12.621 1.532 1.00 0.00 51 ARG A O 16
ATOM 31396 N N . GLN A 1 52 ? -3.310 11.688 3.344 1.00 0.00 52 GLN A N 16
ATOM 31397 C CA . GLN A 1 52 ? -2.062 11.110 3.875 1.00 0.00 52 GLN A CA 16
ATOM 31398 C C . GLN A 1 52 ? -1.467 10.052 2.929 1.00 0.00 52 GLN A C 16
ATOM 31399 O O . GLN A 1 52 ? -0.285 10.112 2.595 1.00 0.00 52 GLN A O 16
ATOM 31413 N N . VAL A 1 53 ? -2.284 9.127 2.418 1.00 0.00 53 VAL A N 16
ATOM 31414 C CA . VAL A 1 53 ? -1.835 8.103 1.450 1.00 0.00 53 VAL A CA 16
ATOM 31415 C C . VAL A 1 53 ? -1.425 8.692 0.092 1.00 0.00 53 VAL A C 16
ATOM 31416 O O . VAL A 1 53 ? -0.574 8.120 -0.591 1.00 0.00 53 VAL A O 16
ATOM 31429 N N . LYS A 1 54 ? -1.957 9.866 -0.283 1.00 0.00 54 LYS A N 16
ATOM 31430 C CA . LYS A 1 54 ? -1.527 10.624 -1.472 1.00 0.00 54 LYS A CA 16
ATOM 31431 C C . LYS A 1 54 ? -0.098 11.175 -1.344 1.00 0.00 54 LYS A C 16
ATOM 31432 O O . LYS A 1 54 ? 0.605 11.246 -2.351 1.00 0.00 54 LYS A O 16
ATOM 31451 N N . GLU A 1 55 ? 0.381 11.483 -0.133 1.00 0.00 55 GLU A N 16
ATOM 31452 C CA . GLU A 1 55 ? 1.777 11.912 0.104 1.00 0.00 55 GLU A CA 16
ATOM 31453 C C . GLU A 1 55 ? 2.810 10.835 -0.288 1.00 0.00 55 GLU A C 16
ATOM 31454 O O . GLU A 1 55 ? 3.946 11.161 -0.639 1.00 0.00 55 GLU A O 16
ATOM 31466 N N . LEU A 1 56 ? 2.411 9.557 -0.267 1.00 0.00 56 LEU A N 16
ATOM 31467 C CA . LEU A 1 56 ? 3.225 8.410 -0.685 1.00 0.00 56 LEU A CA 16
ATOM 31468 C C . LEU A 1 56 ? 3.144 8.098 -2.194 1.00 0.00 56 LEU A C 16
ATOM 31469 O O . LEU A 1 56 ? 3.859 7.217 -2.676 1.00 0.00 56 LEU A O 16
ATOM 31485 N N . GLY A 1 57 ? 2.302 8.811 -2.952 1.00 0.00 57 GLY A N 16
ATOM 31486 C CA . GLY A 1 57 ? 2.194 8.665 -4.409 1.00 0.00 57 GLY A CA 16
ATOM 31487 C C . GLY A 1 57 ? 1.602 7.325 -4.869 1.00 0.00 57 GLY A C 16
ATOM 31488 O O . GLY A 1 57 ? 2.009 6.800 -5.909 1.00 0.00 57 GLY A O 16
ATOM 31492 N N . ALA A 1 58 ? 0.676 6.753 -4.089 1.00 0.00 58 ALA A N 16
ATOM 31493 C CA . ALA A 1 58 ? -0.004 5.486 -4.375 1.00 0.00 58 ALA A CA 16
ATOM 31494 C C . ALA A 1 58 ? -0.614 5.421 -5.796 1.00 0.00 58 ALA A C 16
ATOM 31495 O O . ALA A 1 58 ? -1.186 6.398 -6.289 1.00 0.00 58 ALA A O 16
ATOM 31502 N N . ASP A 1 59 ? -0.509 4.260 -6.455 1.00 0.00 59 ASP A N 16
ATOM 31503 C CA . ASP A 1 59 ? -0.857 4.103 -7.879 1.00 0.00 59 ASP A CA 16
ATOM 31504 C C . ASP A 1 59 ? -2.374 4.011 -8.141 1.00 0.00 59 ASP A C 16
ATOM 31505 O O . ASP A 1 59 ? -2.857 4.498 -9.168 1.00 0.00 59 ASP A O 16
ATOM 31514 N N . ARG A 1 60 ? -3.131 3.437 -7.195 1.00 0.00 60 ARG A N 16
ATOM 31515 C CA . ARG A 1 60 ? -4.603 3.382 -7.187 1.00 0.00 60 ARG A CA 16
ATOM 31516 C C . ARG A 1 60 ? -5.130 3.629 -5.770 1.00 0.00 60 ARG A C 16
ATOM 31517 O O . ARG A 1 60 ? -4.610 3.070 -4.801 1.00 0.00 60 ARG A O 16
ATOM 31538 N N . LEU A 1 61 ? -6.169 4.456 -5.663 1.00 0.00 61 LEU A N 16
ATOM 31539 C CA . LEU A 1 61 ? -6.815 4.840 -4.404 1.00 0.00 61 LEU A CA 16
ATOM 31540 C C . LEU A 1 61 ? -8.337 4.821 -4.556 1.00 0.00 61 LEU A C 16
ATOM 31541 O O . LEU A 1 61 ? -8.866 5.284 -5.570 1.00 0.00 61 LEU A O 16
ATOM 31557 N N . LEU A 1 62 ? -9.036 4.294 -3.550 1.00 0.00 62 LEU A N 16
ATOM 31558 C CA . LEU A 1 62 ? -10.494 4.386 -3.440 1.00 0.00 62 LEU A CA 16
ATOM 31559 C C . LEU A 1 62 ? -10.988 4.561 -1.995 1.00 0.00 62 LEU A C 16
ATOM 31560 O O . LEU A 1 62 ? -10.370 4.114 -1.026 1.00 0.00 62 LEU A O 16
ATOM 31576 N N . GLU A 1 63 ? -12.103 5.280 -1.887 1.00 0.00 63 GLU A N 16
ATOM 31577 C CA . GLU A 1 63 ? -12.674 5.829 -0.655 1.00 0.00 63 GLU A CA 16
ATOM 31578 C C . GLU A 1 63 ? -14.092 5.298 -0.386 1.00 0.00 63 GLU A C 16
ATOM 31579 O O . GLU A 1 63 ? -14.944 5.331 -1.279 1.00 0.00 63 GLU A O 16
ATOM 31591 N N . PHE A 1 64 ? -14.376 4.906 0.861 1.00 0.00 64 PHE A N 16
ATOM 31592 C CA . PHE A 1 64 ? -15.718 4.558 1.349 1.00 0.00 64 PHE A CA 16
ATOM 31593 C C . PHE A 1 64 ? -15.975 5.137 2.746 1.00 0.00 64 PHE A C 16
ATOM 31594 O O . PHE A 1 64 ? -15.052 5.393 3.522 1.00 0.00 64 PHE A O 16
ATOM 31611 N N . ASN A 1 65 ? -17.248 5.343 3.073 1.00 0.00 65 ASN A N 16
ATOM 31612 C CA . ASN A 1 65 ? -17.695 5.921 4.336 1.00 0.00 65 ASN A CA 16
ATOM 31613 C C . ASN A 1 65 ? -18.850 5.105 4.952 1.00 0.00 65 ASN A C 16
ATOM 31614 O O . ASN A 1 65 ? -19.866 4.875 4.299 1.00 0.00 65 ASN A O 16
ATOM 31625 N N . VAL A 1 66 ? -18.712 4.672 6.211 1.00 0.00 66 VAL A N 16
ATOM 31626 C CA . VAL A 1 66 ? -19.646 3.723 6.865 1.00 0.00 66 VAL A CA 16
ATOM 31627 C C . VAL A 1 66 ? -21.050 4.320 7.024 1.00 0.00 66 VAL A C 16
ATOM 31628 O O . VAL A 1 66 ? -22.046 3.609 6.901 1.00 0.00 66 VAL A O 16
ATOM 31641 N N . ASP A 1 67 ? -21.140 5.630 7.275 1.00 0.00 67 ASP A N 16
ATOM 31642 C CA . ASP A 1 67 ? -22.408 6.325 7.544 1.00 0.00 67 ASP A CA 16
ATOM 31643 C C . ASP A 1 67 ? -23.356 6.343 6.326 1.00 0.00 67 ASP A C 16
ATOM 31644 O O . ASP A 1 67 ? -24.574 6.242 6.478 1.00 0.00 67 ASP A O 16
ATOM 31653 N N . GLU A 1 68 ? -22.796 6.441 5.115 1.00 0.00 68 GLU A N 16
ATOM 31654 C CA . GLU A 1 68 ? -23.516 6.519 3.846 1.00 0.00 68 GLU A CA 16
ATOM 31655 C C . GLU A 1 68 ? -23.522 5.185 3.073 1.00 0.00 68 GLU A C 16
ATOM 31656 O O . GLU A 1 68 ? -24.533 4.824 2.466 1.00 0.00 68 GLU A O 16
ATOM 31668 N N . ASN A 1 69 ? -22.404 4.447 3.100 1.00 0.00 69 ASN A N 16
ATOM 31669 C CA . ASN A 1 69 ? -22.191 3.174 2.404 1.00 0.00 69 ASN A CA 16
ATOM 31670 C C . ASN A 1 69 ? -21.835 2.038 3.394 1.00 0.00 69 ASN A C 16
ATOM 31671 O O . ASN A 1 69 ? -20.720 1.501 3.345 1.00 0.00 69 ASN A O 16
ATOM 31682 N N . PRO A 1 70 ? -22.764 1.620 4.280 1.00 0.00 70 PRO A N 16
ATOM 31683 C CA . PRO A 1 70 ? -22.508 0.563 5.261 1.00 0.00 70 PRO A CA 16
ATOM 31684 C C . PRO A 1 70 ? -22.218 -0.794 4.607 1.00 0.00 70 PRO A C 16
ATOM 31685 O O . PRO A 1 70 ? -21.384 -1.547 5.105 1.00 0.00 70 PRO A O 16
ATOM 31696 N N . GLU A 1 71 ? -22.848 -1.099 3.467 1.00 0.00 71 GLU A N 16
ATOM 31697 C CA . GLU A 1 71 ? -22.599 -2.340 2.721 1.00 0.00 71 GLU A CA 16
ATOM 31698 C C . GLU A 1 71 ? -21.163 -2.402 2.173 1.00 0.00 71 GLU A C 16
ATOM 31699 O O . GLU A 1 71 ? -20.503 -3.430 2.321 1.00 0.00 71 GLU A O 16
ATOM 31711 N N . GLN A 1 72 ? -20.642 -1.311 1.595 1.00 0.00 72 GLN A N 16
ATOM 31712 C CA . GLN A 1 72 ? -19.256 -1.256 1.097 1.00 0.00 72 GLN A CA 16
ATOM 31713 C C . GLN A 1 72 ? -18.257 -1.506 2.234 1.00 0.00 72 GLN A C 16
ATOM 31714 O O . GLN A 1 72 ? -17.356 -2.336 2.105 1.00 0.00 72 GLN A O 16
ATOM 31728 N N . ALA A 1 73 ? -18.465 -0.838 3.371 1.00 0.00 73 ALA A N 16
ATOM 31729 C CA . ALA A 1 73 ? -17.625 -0.982 4.554 1.00 0.00 73 ALA A CA 16
ATOM 31730 C C . ALA A 1 73 ? -17.685 -2.407 5.129 1.00 0.00 73 ALA A C 16
ATOM 31731 O O . ALA A 1 73 ? -16.645 -2.999 5.411 1.00 0.00 73 ALA A O 16
ATOM 31738 N N . SER A 1 74 ? -18.890 -2.975 5.244 1.00 0.00 74 SER A N 16
ATOM 31739 C CA . SER A 1 74 ? -19.118 -4.335 5.738 1.00 0.00 74 SER A CA 16
ATOM 31740 C C . SER A 1 74 ? -18.439 -5.379 4.851 1.00 0.00 74 SER A C 16
ATOM 31741 O O . SER A 1 74 ? -17.614 -6.146 5.342 1.00 0.00 74 SER A O 16
ATOM 31749 N N . LYS A 1 75 ? -18.680 -5.359 3.533 1.00 0.00 75 LYS A N 16
ATOM 31750 C CA . LYS A 1 75 ? -18.066 -6.279 2.549 1.00 0.00 75 LYS A CA 16
ATOM 31751 C C . LYS A 1 75 ? -16.541 -6.305 2.633 1.00 0.00 75 LYS A C 16
ATOM 31752 O O . LYS A 1 75 ? -15.931 -7.375 2.651 1.00 0.00 75 LYS A O 16
ATOM 31771 N N . LEU A 1 76 ? -15.924 -5.128 2.720 1.00 0.00 76 LEU A N 16
ATOM 31772 C CA . LEU A 1 76 ? -14.470 -4.979 2.756 1.00 0.00 76 LEU A CA 16
ATOM 31773 C C . LEU A 1 76 ? -13.871 -5.369 4.115 1.00 0.00 76 LEU A C 16
ATOM 31774 O O . LEU A 1 76 ? -12.871 -6.087 4.153 1.00 0.00 76 LEU A O 16
ATOM 31790 N N . ALA A 1 77 ? -14.521 -5.009 5.226 1.00 0.00 77 ALA A N 16
ATOM 31791 C CA . ALA A 1 77 ? -14.146 -5.463 6.562 1.00 0.00 77 ALA A CA 16
ATOM 31792 C C . ALA A 1 77 ? -14.255 -6.995 6.700 1.00 0.00 77 ALA A C 16
ATOM 31793 O O . ALA A 1 77 ? -13.302 -7.638 7.141 1.00 0.00 77 ALA A O 16
ATOM 31800 N N . LYS A 1 78 ? -15.355 -7.600 6.232 1.00 0.00 78 LYS A N 16
ATOM 31801 C CA . LYS A 1 78 ? -15.581 -9.060 6.229 1.00 0.00 78 LYS A CA 16
ATOM 31802 C C . LYS A 1 78 ? -14.491 -9.800 5.456 1.00 0.00 78 LYS A C 16
ATOM 31803 O O . LYS A 1 78 ? -13.928 -10.771 5.960 1.00 0.00 78 LYS A O 16
ATOM 31822 N N . THR A 1 79 ? -14.138 -9.302 4.269 1.00 0.00 79 THR A N 16
ATOM 31823 C CA . THR A 1 79 ? -13.057 -9.874 3.438 1.00 0.00 79 THR A CA 16
ATOM 31824 C C . THR A 1 79 ? -11.686 -9.739 4.116 1.00 0.00 79 THR A C 16
ATOM 31825 O O . THR A 1 79 ? -10.858 -10.640 4.008 1.00 0.00 79 THR A O 16
ATOM 31836 N N . ALA A 1 80 ? -11.452 -8.670 4.885 1.00 0.00 80 ALA A N 16
ATOM 31837 C CA . ALA A 1 80 ? -10.235 -8.470 5.677 1.00 0.00 80 ALA A CA 16
ATOM 31838 C C . ALA A 1 80 ? -10.227 -9.219 7.036 1.00 0.00 80 ALA A C 16
ATOM 31839 O O . ALA A 1 80 ? -9.266 -9.093 7.797 1.00 0.00 80 ALA A O 16
ATOM 31846 N N . GLY A 1 81 ? -11.273 -9.994 7.356 1.00 0.00 81 GLY A N 16
ATOM 31847 C CA . GLY A 1 81 ? -11.404 -10.747 8.614 1.00 0.00 81 GLY A CA 16
ATOM 31848 C C . GLY A 1 81 ? -11.812 -9.901 9.833 1.00 0.00 81 GLY A C 16
ATOM 31849 O O . GLY A 1 81 ? -11.608 -10.325 10.972 1.00 0.00 81 GLY A O 16
ATOM 31853 N N . ILE A 1 82 ? -12.362 -8.705 9.603 1.00 0.00 82 ILE A N 16
ATOM 31854 C CA . ILE A 1 82 ? -12.746 -7.706 10.612 1.00 0.00 82 ILE A CA 16
ATOM 31855 C C . ILE A 1 82 ? -14.241 -7.849 10.944 1.00 0.00 82 ILE A C 16
ATOM 31856 O O . ILE A 1 82 ? -15.090 -7.817 10.047 1.00 0.00 82 ILE A O 16
ATOM 31872 N N . SER A 1 83 ? -14.574 -7.977 12.230 1.00 0.00 83 SER A N 16
ATOM 31873 C CA . SER A 1 83 ? -15.964 -8.057 12.726 1.00 0.00 83 SER A CA 16
ATOM 31874 C C . SER A 1 83 ? -16.657 -6.685 12.776 1.00 0.00 83 SER A C 16
ATOM 31875 O O . SER A 1 83 ? -16.002 -5.644 12.816 1.00 0.00 83 SER A O 16
ATOM 31883 N N . GLU A 1 84 ? -17.992 -6.654 12.834 1.00 0.00 84 GLU A N 16
ATOM 31884 C CA . GLU A 1 84 ? -18.779 -5.403 12.823 1.00 0.00 84 GLU A CA 16
ATOM 31885 C C . GLU A 1 84 ? -18.468 -4.478 14.017 1.00 0.00 84 GLU A C 16
ATOM 31886 O O . GLU A 1 84 ? -18.379 -3.260 13.848 1.00 0.00 84 GLU A O 16
ATOM 31898 N N . LYS A 1 85 ? -18.223 -5.043 15.210 1.00 0.00 85 LYS A N 16
ATOM 31899 C CA . LYS A 1 85 ? -17.713 -4.292 16.373 1.00 0.00 85 LYS A CA 16
ATOM 31900 C C . LYS A 1 85 ? -16.327 -3.713 16.108 1.00 0.00 85 LYS A C 16
ATOM 31901 O O . LYS A 1 85 ? -16.100 -2.525 16.331 1.00 0.00 85 LYS A O 16
ATOM 31920 N N . GLN A 1 86 ? -15.420 -4.554 15.602 1.00 0.00 86 GLN A N 16
ATOM 31921 C CA . GLN A 1 86 ? -14.016 -4.208 15.375 1.00 0.00 86 GLN A CA 16
ATOM 31922 C C . GLN A 1 86 ? -13.870 -3.076 14.343 1.00 0.00 86 GLN A C 16
ATOM 31923 O O . GLN A 1 86 ? -12.990 -2.227 14.467 1.00 0.00 86 GLN A O 16
ATOM 31937 N N . LEU A 1 87 ? -14.765 -3.045 13.348 1.00 0.00 87 LEU A N 16
ATOM 31938 C CA . LEU A 1 87 ? -14.875 -1.992 12.337 1.00 0.00 87 LEU A CA 16
ATOM 31939 C C . LEU A 1 87 ? -15.200 -0.636 12.990 1.00 0.00 87 LEU A C 16
ATOM 31940 O O . LEU A 1 87 ? -14.475 0.348 12.836 1.00 0.00 87 LEU A O 16
ATOM 31956 N N . ARG A 1 88 ? -16.281 -0.621 13.773 1.00 0.00 88 ARG A N 16
ATOM 31957 C CA . ARG A 1 88 ? -16.852 0.571 14.422 1.00 0.00 88 ARG A CA 16
ATOM 31958 C C . ARG A 1 88 ? -15.953 1.139 15.519 1.00 0.00 88 ARG A C 16
ATOM 31959 O O . ARG A 1 88 ? -15.735 2.348 15.558 1.00 0.00 88 ARG A O 16
ATOM 31980 N N . GLU A 1 89 ? -15.384 0.289 16.374 1.00 0.00 89 GLU A N 16
ATOM 31981 C CA . GLU A 1 89 ? -14.521 0.730 17.484 1.00 0.00 89 GLU A CA 16
ATOM 31982 C C . GLU A 1 89 ? -13.148 1.243 17.016 1.00 0.00 89 GLU A C 16
ATOM 31983 O O . GLU A 1 89 ? -12.512 2.036 17.713 1.00 0.00 89 GLU A O 16
ATOM 31995 N N . ALA A 1 90 ? -12.712 0.832 15.820 1.00 0.00 90 ALA A N 16
ATOM 31996 C CA . ALA A 1 90 ? -11.498 1.347 15.184 1.00 0.00 90 ALA A CA 16
ATOM 31997 C C . ALA A 1 90 ? -11.674 2.755 14.576 1.00 0.00 90 ALA A C 16
ATOM 31998 O O . ALA A 1 90 ? -10.675 3.420 14.310 1.00 0.00 90 ALA A O 16
ATOM 32005 N N . ASP A 1 91 ? -12.909 3.221 14.360 1.00 0.00 91 ASP A N 16
ATOM 32006 C CA . ASP A 1 91 ? -13.304 4.476 13.689 1.00 0.00 91 ASP A CA 16
ATOM 32007 C C . ASP A 1 91 ? -12.905 4.602 12.198 1.00 0.00 91 ASP A C 16
ATOM 32008 O O . ASP A 1 91 ? -13.666 5.166 11.412 1.00 0.00 91 ASP A O 16
ATOM 32017 N N . TYR A 1 92 ? -11.769 4.038 11.776 1.00 0.00 92 TYR A N 16
ATOM 32018 C CA . TYR A 1 92 ? -11.383 3.874 10.371 1.00 0.00 92 TYR A CA 16
ATOM 32019 C C . TYR A 1 92 ? -10.528 2.625 10.121 1.00 0.00 92 TYR A C 16
ATOM 32020 O O . TYR A 1 92 ? -9.798 2.153 10.998 1.00 0.00 92 TYR A O 16
ATOM 32038 N N . ILE A 1 93 ? -10.603 2.128 8.886 1.00 0.00 93 ILE A N 16
ATOM 32039 C CA . ILE A 1 93 ? -9.925 0.944 8.358 1.00 0.00 93 ILE A CA 16
ATOM 32040 C C . ILE A 1 93 ? -9.104 1.332 7.128 1.00 0.00 93 ILE A C 16
ATOM 32041 O O . ILE A 1 93 ? -9.586 2.041 6.239 1.00 0.00 93 ILE A O 16
ATOM 32057 N N . ILE A 1 94 ? -7.876 0.825 7.067 1.00 0.00 94 ILE A N 16
ATOM 32058 C CA . ILE A 1 94 ? -6.973 0.950 5.923 1.00 0.00 94 ILE A CA 16
ATOM 32059 C C . ILE A 1 94 ? -6.613 -0.456 5.438 1.00 0.00 94 ILE A C 16
ATOM 32060 O O . ILE A 1 94 ? -6.038 -1.235 6.197 1.00 0.00 94 ILE A O 16
ATOM 32076 N N . LEU A 1 95 ? -6.932 -0.793 4.185 1.00 0.00 95 LEU A N 16
ATOM 32077 C CA . LEU A 1 95 ? -6.570 -2.080 3.576 1.00 0.00 95 LEU A CA 16
ATOM 32078 C C . LEU A 1 95 ? -5.533 -1.837 2.470 1.00 0.00 95 LEU A C 16
ATOM 32079 O O . LEU A 1 95 ? -5.838 -1.214 1.453 1.00 0.00 95 LEU A O 16
ATOM 32095 N N . ILE A 1 96 ? -4.305 -2.307 2.685 1.00 0.00 96 ILE A N 16
ATOM 32096 C CA . ILE A 1 96 ? -3.157 -2.140 1.787 1.00 0.00 96 ILE A CA 16
ATOM 32097 C C . ILE A 1 96 ? -2.939 -3.422 0.976 1.00 0.00 96 ILE A C 16
ATOM 32098 O O . ILE A 1 96 ? -2.869 -4.525 1.523 1.00 0.00 96 ILE A O 16
ATOM 32114 N N . LEU A 1 97 ? -2.804 -3.259 -0.338 1.00 0.00 97 LEU A N 16
ATOM 32115 C CA . LEU A 1 97 ? -2.593 -4.317 -1.322 1.00 0.00 97 LEU A CA 16
ATOM 32116 C C . LEU A 1 97 ? -1.251 -4.049 -2.016 1.00 0.00 97 LEU A C 16
ATOM 32117 O O . LEU A 1 97 ? -1.080 -2.996 -2.635 1.00 0.00 97 LEU A O 16
ATOM 32133 N N . VAL A 1 98 ? -0.292 -4.965 -1.889 1.00 0.00 98 VAL A N 16
ATOM 32134 C CA . VAL A 1 98 ? 1.108 -4.759 -2.317 1.00 0.00 98 VAL A CA 16
ATOM 32135 C C . VAL A 1 98 ? 1.649 -5.929 -3.128 1.00 0.00 98 VAL A C 16
ATOM 32136 O O . VAL A 1 98 ? 1.242 -7.072 -2.929 1.00 0.00 98 VAL A O 16
ATOM 32149 N N . ARG A 1 99 ? 2.618 -5.676 -4.013 1.00 0.00 99 ARG A N 16
ATOM 32150 C CA . ARG A 1 99 ? 3.255 -6.745 -4.800 1.00 0.00 99 ARG A CA 16
ATOM 32151 C C . ARG A 1 99 ? 4.123 -7.678 -3.937 1.00 0.00 99 ARG A C 16
ATOM 32152 O O . ARG A 1 99 ? 4.216 -8.867 -4.238 1.00 0.00 99 ARG A O 16
ATOM 32173 N N . ASP A 1 100 ? 4.699 -7.165 -2.846 1.00 0.00 100 ASP A N 16
ATOM 32174 C CA . ASP A 1 100 ? 5.424 -7.924 -1.814 1.00 0.00 100 ASP A CA 16
ATOM 32175 C C . ASP A 1 100 ? 5.410 -7.177 -0.463 1.00 0.00 100 ASP A C 16
ATOM 32176 O O . ASP A 1 100 ? 5.374 -5.946 -0.429 1.00 0.00 100 ASP A O 16
ATOM 32185 N N . GLU A 1 101 ? 5.486 -7.903 0.655 1.00 0.00 101 GLU A N 16
ATOM 32186 C CA . GLU A 1 101 ? 5.461 -7.355 2.021 1.00 0.00 101 GLU A CA 16
ATOM 32187 C C . GLU A 1 101 ? 6.560 -6.318 2.331 1.00 0.00 101 GLU A C 16
ATOM 32188 O O . GLU A 1 101 ? 6.377 -5.493 3.230 1.00 0.00 101 GLU A O 16
ATOM 32200 N N . LYS A 1 102 ? 7.672 -6.283 1.581 1.00 0.00 102 LYS A N 16
ATOM 32201 C CA . LYS A 1 102 ? 8.697 -5.226 1.705 1.00 0.00 102 LYS A CA 16
ATOM 32202 C C . LYS A 1 102 ? 8.153 -3.814 1.436 1.00 0.00 102 LYS A C 16
ATOM 32203 O O . LYS A 1 102 ? 8.606 -2.852 2.059 1.00 0.00 102 LYS A O 16
ATOM 32222 N N . LYS A 1 103 ? 7.139 -3.690 0.567 1.00 0.00 103 LYS A N 16
ATOM 32223 C CA . LYS A 1 103 ? 6.381 -2.443 0.329 1.00 0.00 103 LYS A CA 16
ATOM 32224 C C . LYS A 1 103 ? 5.548 -2.038 1.548 1.00 0.00 103 LYS A C 16
ATOM 32225 O O . LYS A 1 103 ? 5.451 -0.854 1.859 1.00 0.00 103 LYS A O 16
ATOM 32244 N N . ALA A 1 104 ? 4.950 -3.011 2.237 1.00 0.00 104 ALA A N 16
ATOM 32245 C CA . ALA A 1 104 ? 3.965 -2.773 3.293 1.00 0.00 104 ALA A CA 16
ATOM 32246 C C . ALA A 1 104 ? 4.551 -2.002 4.485 1.00 0.00 104 ALA A C 16
ATOM 32247 O O . ALA A 1 104 ? 3.955 -1.016 4.917 1.00 0.00 104 ALA A O 16
ATOM 32254 N N . LYS A 1 105 ? 5.753 -2.368 4.959 1.00 0.00 105 LYS A N 16
ATOM 32255 C CA . LYS A 1 105 ? 6.451 -1.613 6.020 1.00 0.00 105 LYS A CA 16
ATOM 32256 C C . LYS A 1 105 ? 6.890 -0.228 5.535 1.00 0.00 105 LYS A C 16
ATOM 32257 O O . LYS A 1 105 ? 6.712 0.751 6.259 1.00 0.00 105 LYS A O 16
ATOM 32276 N N . LYS A 1 106 ? 7.392 -0.121 4.300 1.00 0.00 106 LYS A N 16
ATOM 32277 C CA . LYS A 1 106 ? 7.826 1.149 3.680 1.00 0.00 106 LYS A CA 16
ATOM 32278 C C . LYS A 1 106 ? 6.667 2.158 3.628 1.00 0.00 106 LYS A C 16
ATOM 32279 O O . LYS A 1 106 ? 6.850 3.336 3.925 1.00 0.00 106 LYS A O 16
ATOM 32298 N N . PHE A 1 107 ? 5.467 1.673 3.318 1.00 0.00 107 PHE A N 16
ATOM 32299 C CA . PHE A 1 107 ? 4.234 2.454 3.259 1.00 0.00 107 PHE A CA 16
ATOM 32300 C C . PHE A 1 107 ? 3.689 2.790 4.660 1.00 0.00 107 PHE A C 16
ATOM 32301 O O . PHE A 1 107 ? 3.388 3.947 4.960 1.00 0.00 107 PHE A O 16
ATOM 32318 N N . ALA A 1 108 ? 3.613 1.790 5.545 1.00 0.00 108 ALA A N 16
ATOM 32319 C CA . ALA A 1 108 ? 3.131 1.939 6.918 1.00 0.00 108 ALA A CA 16
ATOM 32320 C C . ALA A 1 108 ? 3.942 2.954 7.738 1.00 0.00 108 ALA A C 16
ATOM 32321 O O . ALA A 1 108 ? 3.392 3.598 8.630 1.00 0.00 108 ALA A O 16
ATOM 32328 N N . ASP A 1 109 ? 5.235 3.124 7.442 1.00 0.00 109 ASP A N 16
ATOM 32329 C CA . ASP A 1 109 ? 6.119 4.026 8.190 1.00 0.00 109 ASP A CA 16
ATOM 32330 C C . ASP A 1 109 ? 5.622 5.489 8.212 1.00 0.00 109 ASP A C 16
ATOM 32331 O O . ASP A 1 109 ? 5.761 6.170 9.229 1.00 0.00 109 ASP A O 16
ATOM 32340 N N . SER A 1 110 ? 4.974 5.954 7.135 1.00 0.00 110 SER A N 16
ATOM 32341 C CA . SER A 1 110 ? 4.360 7.294 7.066 1.00 0.00 110 SER A CA 16
ATOM 32342 C C . SER A 1 110 ? 3.040 7.367 7.843 1.00 0.00 110 SER A C 16
ATOM 32343 O O . SER A 1 110 ? 2.847 8.282 8.649 1.00 0.00 110 SER A O 16
ATOM 32351 N N . LEU A 1 111 ? 2.166 6.361 7.682 1.00 0.00 111 LEU A N 16
ATOM 32352 C CA . LEU A 1 111 ? 0.916 6.239 8.450 1.00 0.00 111 LEU A CA 16
ATOM 32353 C C . LEU A 1 111 ? 1.160 6.208 9.973 1.00 0.00 111 LEU A C 16
ATOM 32354 O O . LEU A 1 111 ? 0.412 6.826 10.734 1.00 0.00 111 LEU A O 16
ATOM 32370 N N . ARG A 1 112 ? 2.228 5.531 10.420 1.00 0.00 112 ARG A N 16
ATOM 32371 C CA . ARG A 1 112 ? 2.624 5.415 11.836 1.00 0.00 112 ARG A CA 16
ATOM 32372 C C . ARG A 1 112 ? 3.246 6.693 12.415 1.00 0.00 112 ARG A C 16
ATOM 32373 O O . ARG A 1 112 ? 3.060 6.959 13.602 1.00 0.00 112 ARG A O 16
ATOM 32394 N N . LYS A 1 113 ? 3.942 7.506 11.607 1.00 0.00 113 LYS A N 16
ATOM 32395 C CA . LYS A 1 113 ? 4.673 8.710 12.062 1.00 0.00 113 LYS A CA 16
ATOM 32396 C C . LYS A 1 113 ? 3.768 9.726 12.770 1.00 0.00 113 LYS A C 16
ATOM 32397 O O . LYS A 1 113 ? 4.107 10.194 13.858 1.00 0.00 113 LYS A O 16
ATOM 32416 N N . LYS A 1 114 ? 2.579 9.997 12.216 1.00 0.00 114 LYS A N 16
ATOM 32417 C CA . LYS A 1 114 ? 1.576 10.915 12.802 1.00 0.00 114 LYS A CA 16
ATOM 32418 C C . LYS A 1 114 ? 0.946 10.397 14.107 1.00 0.00 114 LYS A C 16
ATOM 32419 O O . LYS A 1 114 ? 0.375 11.180 14.866 1.00 0.00 114 LYS A O 16
ATOM 32438 N N . GLY A 1 115 ? 1.068 9.097 14.392 1.00 0.00 115 GLY A N 16
ATOM 32439 C CA . GLY A 1 115 ? 0.717 8.485 15.681 1.00 0.00 115 GLY A CA 16
ATOM 32440 C C . GLY A 1 115 ? 1.757 8.707 16.795 1.00 0.00 115 GLY A C 16
ATOM 32441 O O . GLY A 1 115 ? 1.471 8.403 17.955 1.00 0.00 115 GLY A O 16
ATOM 32445 N N . SER A 1 116 ? 2.943 9.240 16.466 1.00 0.00 116 SER A N 16
ATOM 32446 C CA . SER A 1 116 ? 4.045 9.505 17.407 1.00 0.00 116 SER A CA 16
ATOM 32447 C C . SER A 1 116 ? 4.416 10.993 17.494 1.00 0.00 116 SER A C 16
ATOM 32448 O O . SER A 1 116 ? 4.594 11.528 18.592 1.00 0.00 116 SER A O 16
ATOM 32456 N N . LEU A 1 117 ? 4.491 11.681 16.350 1.00 0.00 117 LEU A N 16
ATOM 32457 C CA . LEU A 1 117 ? 4.838 13.101 16.240 1.00 0.00 117 LEU A CA 16
ATOM 32458 C C . LEU A 1 117 ? 3.586 13.989 16.133 1.00 0.00 117 LEU A C 16
ATOM 32459 O O . LEU A 1 117 ? 2.615 13.645 15.457 1.00 0.00 117 LEU A O 16
ATOM 32475 N N . GLU A 1 118 ? 3.634 15.165 16.763 1.00 0.00 118 GLU A N 16
ATOM 32476 C CA . GLU A 1 118 ? 2.612 16.214 16.627 1.00 0.00 118 GLU A CA 16
ATOM 32477 C C . GLU A 1 118 ? 2.865 17.084 15.382 1.00 0.00 118 GLU A C 16
ATOM 32478 O O . GLU A 1 118 ? 4.015 17.372 15.034 1.00 0.00 118 GLU A O 16
ATOM 32490 N N . HIS A 1 119 ? 1.787 17.533 14.732 1.00 0.00 119 HIS A N 16
ATOM 32491 C CA . HIS A 1 119 ? 1.816 18.391 13.540 1.00 0.00 119 HIS A CA 16
ATOM 32492 C C . HIS A 1 119 ? 0.815 19.552 13.672 1.00 0.00 119 HIS A C 16
ATOM 32493 O O . HIS A 1 119 ? -0.257 19.396 14.266 1.00 0.00 119 HIS A O 16
ATOM 32507 N N . HIS A 1 120 ? 1.162 20.715 13.111 1.00 0.00 120 HIS A N 16
ATOM 32508 C CA . HIS A 1 120 ? 0.390 21.962 13.208 1.00 0.00 120 HIS A CA 16
ATOM 32509 C C . HIS A 1 120 ? 0.267 22.649 11.837 1.00 0.00 120 HIS A C 16
ATOM 32510 O O . HIS A 1 120 ? 1.205 22.622 11.035 1.00 0.00 120 HIS A O 16
ATOM 32524 N N . HIS A 1 121 ? -0.887 23.271 11.575 1.00 0.00 121 HIS A N 16
ATOM 32525 C CA . HIS A 1 121 ? -1.254 23.846 10.272 1.00 0.00 121 HIS A CA 16
ATOM 32526 C C . HIS A 1 121 ? -1.948 25.214 10.421 1.00 0.00 121 HIS A C 16
ATOM 32527 O O . HIS A 1 121 ? -2.576 25.499 11.445 1.00 0.00 121 HIS A O 16
ATOM 32541 N N . HIS A 1 122 ? -1.842 26.059 9.391 1.00 0.00 122 HIS A N 16
ATOM 32542 C CA . HIS A 1 122 ? -2.411 27.413 9.343 1.00 0.00 122 HIS A CA 16
ATOM 32543 C C . HIS A 1 122 ? -2.796 27.834 7.909 1.00 0.00 122 HIS A C 16
ATOM 32544 O O . HIS A 1 122 ? -2.320 27.255 6.929 1.00 0.00 122 HIS A O 16
ATOM 32558 N N . HIS A 1 123 ? -3.636 28.869 7.794 1.00 0.00 123 HIS A N 16
ATOM 32559 C CA . HIS A 1 123 ? -4.047 29.512 6.532 1.00 0.00 123 HIS A CA 16
ATOM 32560 C C . HIS A 1 123 ? -4.703 28.559 5.493 1.00 0.00 123 HIS A C 16
ATOM 32561 O O . HIS A 1 123 ? -4.561 28.740 4.279 1.00 0.00 123 HIS A O 16
ATOM 32575 N N . HIS A 1 124 ? -5.440 27.541 5.965 1.00 0.00 124 HIS A N 16
ATOM 32576 C CA . HIS A 1 124 ? -6.300 26.675 5.133 1.00 0.00 124 HIS A CA 16
ATOM 32577 C C . HIS A 1 124 ? -7.666 27.340 4.848 1.00 0.00 124 HIS A C 16
ATOM 32578 O O . HIS A 1 124 ? -8.245 27.968 5.766 1.00 0.00 124 HIS A O 16
ATOM 32593 N N . GLY A 1 1 ? -7.854 4.160 14.556 1.00 0.00 1 GLY A N 17
ATOM 32594 C CA . GLY A 1 1 ? -7.868 3.479 13.243 1.00 0.00 1 GLY A CA 17
ATOM 32595 C C . GLY A 1 1 ? -7.033 2.213 13.247 1.00 0.00 1 GLY A C 17
ATOM 32596 O O . GLY A 1 1 ? -6.191 2.029 14.126 1.00 0.00 1 GLY A O 17
ATOM 32602 N N . GLN A 1 2 ? -7.240 1.349 12.250 1.00 0.00 2 GLN A N 17
ATOM 32603 C CA . GLN A 1 2 ? -6.392 0.176 11.988 1.00 0.00 2 GLN A CA 17
ATOM 32604 C C . GLN A 1 2 ? -5.937 0.100 10.522 1.00 0.00 2 GLN A C 17
ATOM 32605 O O . GLN A 1 2 ? -6.608 0.612 9.621 1.00 0.00 2 GLN A O 17
ATOM 32619 N N . ILE A 1 3 ? -4.816 -0.588 10.290 1.00 0.00 3 ILE A N 17
ATOM 32620 C CA . ILE A 1 3 ? -4.270 -0.872 8.957 1.00 0.00 3 ILE A CA 17
ATOM 32621 C C . ILE A 1 3 ? -4.170 -2.390 8.768 1.00 0.00 3 ILE A C 17
ATOM 32622 O O . ILE A 1 3 ? -3.703 -3.107 9.656 1.00 0.00 3 ILE A O 17
ATOM 32638 N N . GLN A 1 4 ? -4.589 -2.867 7.598 1.00 0.00 4 GLN A N 17
ATOM 32639 C CA . GLN A 1 4 ? -4.416 -4.246 7.134 1.00 0.00 4 GLN A CA 17
ATOM 32640 C C . GLN A 1 4 ? -3.625 -4.288 5.827 1.00 0.00 4 GLN A C 17
ATOM 32641 O O . GLN A 1 4 ? -3.637 -3.333 5.049 1.00 0.00 4 GLN A O 17
ATOM 32655 N N . TYR A 1 5 ? -2.966 -5.419 5.583 1.00 0.00 5 TYR A N 17
ATOM 32656 C CA . TYR A 1 5 ? -2.055 -5.610 4.445 1.00 0.00 5 TYR A CA 17
ATOM 32657 C C . TYR A 1 5 ? -2.288 -6.960 3.758 1.00 0.00 5 TYR A C 17
ATOM 32658 O O . TYR A 1 5 ? -2.350 -7.996 4.428 1.00 0.00 5 TYR A O 17
ATOM 32676 N N . PHE A 1 6 ? -2.359 -6.960 2.424 1.00 0.00 6 PHE A N 17
ATOM 32677 C CA . PHE A 1 6 ? -2.493 -8.168 1.605 1.00 0.00 6 PHE A CA 17
ATOM 32678 C C . PHE A 1 6 ? -1.547 -8.115 0.396 1.00 0.00 6 PHE A C 17
ATOM 32679 O O . PHE A 1 6 ? -1.489 -7.108 -0.317 1.00 0.00 6 PHE A O 17
ATOM 32696 N N . ASN A 1 7 ? -0.822 -9.212 0.149 1.00 0.00 7 ASN A N 17
ATOM 32697 C CA . ASN A 1 7 ? 0.105 -9.322 -0.982 1.00 0.00 7 ASN A CA 17
ATOM 32698 C C . ASN A 1 7 ? -0.599 -9.930 -2.207 1.00 0.00 7 ASN A C 17
ATOM 32699 O O . ASN A 1 7 ? -1.105 -11.050 -2.109 1.00 0.00 7 ASN A O 17
ATOM 32710 N N . VAL A 1 8 ? -0.611 -9.236 -3.354 1.00 0.00 8 VAL A N 17
ATOM 32711 C CA . VAL A 1 8 ? -1.375 -9.645 -4.558 1.00 0.00 8 VAL A CA 17
ATOM 32712 C C . VAL A 1 8 ? -0.894 -10.981 -5.131 1.00 0.00 8 VAL A C 17
ATOM 32713 O O . VAL A 1 8 ? -1.699 -11.830 -5.506 1.00 0.00 8 VAL A O 17
ATOM 32726 N N . ASP A 1 9 ? 0.422 -11.187 -5.162 1.00 0.00 9 ASP A N 17
ATOM 32727 C CA . ASP A 1 9 ? 1.060 -12.363 -5.768 1.00 0.00 9 ASP A CA 17
ATOM 32728 C C . ASP A 1 9 ? 1.018 -13.615 -4.868 1.00 0.00 9 ASP A C 17
ATOM 32729 O O . ASP A 1 9 ? 1.291 -14.724 -5.333 1.00 0.00 9 ASP A O 17
ATOM 32738 N N . GLU A 1 10 ? 0.657 -13.456 -3.589 1.00 0.00 10 GLU A N 17
ATOM 32739 C CA . GLU A 1 10 ? 0.533 -14.543 -2.602 1.00 0.00 10 GLU A CA 17
ATOM 32740 C C . GLU A 1 10 ? -0.925 -14.830 -2.198 1.00 0.00 10 GLU A C 17
ATOM 32741 O O . GLU A 1 10 ? -1.252 -15.966 -1.848 1.00 0.00 10 GLU A O 17
ATOM 32753 N N . ASN A 1 11 ? -1.807 -13.823 -2.257 1.00 0.00 11 ASN A N 17
ATOM 32754 C CA . ASN A 1 11 ? -3.234 -13.921 -1.917 1.00 0.00 11 ASN A CA 17
ATOM 32755 C C . ASN A 1 11 ? -4.126 -13.407 -3.076 1.00 0.00 11 ASN A C 17
ATOM 32756 O O . ASN A 1 11 ? -4.886 -12.450 -2.883 1.00 0.00 11 ASN A O 17
ATOM 32767 N N . PRO A 1 12 ? -4.061 -14.002 -4.285 1.00 0.00 12 PRO A N 17
ATOM 32768 C CA . PRO A 1 12 ? -4.755 -13.475 -5.464 1.00 0.00 12 PRO A CA 17
ATOM 32769 C C . PRO A 1 12 ? -6.268 -13.367 -5.260 1.00 0.00 12 PRO A C 17
ATOM 32770 O O . PRO A 1 12 ? -6.859 -12.336 -5.568 1.00 0.00 12 PRO A O 17
ATOM 32781 N N . GLU A 1 13 ? -6.902 -14.391 -4.685 1.00 0.00 13 GLU A N 17
ATOM 32782 C CA . GLU A 1 13 ? -8.356 -14.414 -4.479 1.00 0.00 13 GLU A CA 17
ATOM 32783 C C . GLU A 1 13 ? -8.820 -13.416 -3.406 1.00 0.00 13 GLU A C 17
ATOM 32784 O O . GLU A 1 13 ? -9.881 -12.812 -3.557 1.00 0.00 13 GLU A O 17
ATOM 32796 N N . GLN A 1 14 ? -8.008 -13.177 -2.366 1.00 0.00 14 GLN A N 17
ATOM 32797 C CA . GLN A 1 14 ? -8.268 -12.167 -1.329 1.00 0.00 14 GLN A CA 17
ATOM 32798 C C . GLN A 1 14 ? -8.255 -10.752 -1.918 1.00 0.00 14 GLN A C 17
ATOM 32799 O O . GLN A 1 14 ? -9.204 -9.990 -1.726 1.00 0.00 14 GLN A O 17
ATOM 32813 N N . VAL A 1 15 ? -7.205 -10.409 -2.674 1.00 0.00 15 VAL A N 17
ATOM 32814 C CA . VAL A 1 15 ? -7.100 -9.107 -3.341 1.00 0.00 15 VAL A CA 17
ATOM 32815 C C . VAL A 1 15 ? -8.200 -8.947 -4.391 1.00 0.00 15 VAL A C 17
ATOM 32816 O O . VAL A 1 15 ? -8.865 -7.916 -4.395 1.00 0.00 15 VAL A O 17
ATOM 32829 N N . ARG A 1 16 ? -8.492 -9.970 -5.207 1.00 0.00 16 ARG A N 17
ATOM 32830 C CA . ARG A 1 16 ? -9.614 -9.942 -6.167 1.00 0.00 16 ARG A CA 17
ATOM 32831 C C . ARG A 1 16 ? -10.956 -9.668 -5.478 1.00 0.00 16 ARG A C 17
ATOM 32832 O O . ARG A 1 16 ? -11.689 -8.795 -5.940 1.00 0.00 16 ARG A O 17
ATOM 32853 N N . LYS A 1 17 ? -11.243 -10.304 -4.333 1.00 0.00 17 LYS A N 17
ATOM 32854 C CA . LYS A 1 17 ? -12.454 -10.037 -3.534 1.00 0.00 17 LYS A CA 17
ATOM 32855 C C . LYS A 1 17 ? -12.521 -8.589 -3.039 1.00 0.00 17 LYS A C 17
ATOM 32856 O O . LYS A 1 17 ? -13.583 -7.979 -3.130 1.00 0.00 17 LYS A O 17
ATOM 32875 N N . LEU A 1 18 ? -11.409 -8.026 -2.561 1.00 0.00 18 LEU A N 17
ATOM 32876 C CA . LEU A 1 18 ? -11.340 -6.629 -2.116 1.00 0.00 18 LEU A CA 17
ATOM 32877 C C . LEU A 1 18 ? -11.520 -5.640 -3.280 1.00 0.00 18 LEU A C 17
ATOM 32878 O O . LEU A 1 18 ? -12.338 -4.733 -3.181 1.00 0.00 18 LEU A O 17
ATOM 32894 N N . ILE A 1 19 ? -10.831 -5.843 -4.404 1.00 0.00 19 ILE A N 17
ATOM 32895 C CA . ILE A 1 19 ? -10.951 -5.021 -5.621 1.00 0.00 19 ILE A CA 17
ATOM 32896 C C . ILE A 1 19 ? -12.388 -5.035 -6.166 1.00 0.00 19 ILE A C 17
ATOM 32897 O O . ILE A 1 19 ? -12.970 -3.980 -6.415 1.00 0.00 19 ILE A O 17
ATOM 32913 N N . GLU A 1 20 ? -12.996 -6.216 -6.284 1.00 0.00 20 GLU A N 17
ATOM 32914 C CA . GLU A 1 20 ? -14.365 -6.372 -6.795 1.00 0.00 20 GLU A CA 17
ATOM 32915 C C . GLU A 1 20 ? -15.433 -5.803 -5.844 1.00 0.00 20 GLU A C 17
ATOM 32916 O O . GLU A 1 20 ? -16.349 -5.119 -6.306 1.00 0.00 20 GLU A O 17
ATOM 32928 N N . GLN A 1 21 ? -15.314 -6.005 -4.524 1.00 0.00 21 GLN A N 17
ATOM 32929 C CA . GLN A 1 21 ? -16.243 -5.401 -3.548 1.00 0.00 21 GLN A CA 17
ATOM 32930 C C . GLN A 1 21 ? -16.046 -3.882 -3.398 1.00 0.00 21 GLN A C 17
ATOM 32931 O O . GLN A 1 21 ? -16.982 -3.170 -3.036 1.00 0.00 21 GLN A O 17
ATOM 32945 N N . ALA A 1 22 ? -14.863 -3.369 -3.744 1.00 0.00 22 ALA A N 17
ATOM 32946 C CA . ALA A 1 22 ? -14.580 -1.944 -3.870 1.00 0.00 22 ALA A CA 17
ATOM 32947 C C . ALA A 1 22 ? -15.087 -1.345 -5.210 1.00 0.00 22 ALA A C 17
ATOM 32948 O O . ALA A 1 22 ? -14.965 -0.140 -5.434 1.00 0.00 22 ALA A O 17
ATOM 32955 N N . GLY A 1 23 ? -15.645 -2.162 -6.115 1.00 0.00 23 GLY A N 17
ATOM 32956 C CA . GLY A 1 23 ? -16.191 -1.731 -7.409 1.00 0.00 23 GLY A CA 17
ATOM 32957 C C . GLY A 1 23 ? -15.157 -1.534 -8.530 1.00 0.00 23 GLY A C 17
ATOM 32958 O O . GLY A 1 23 ? -15.473 -0.888 -9.533 1.00 0.00 23 GLY A O 17
ATOM 32962 N N . LEU A 1 24 ? -13.940 -2.069 -8.381 1.00 0.00 24 LEU A N 17
ATOM 32963 C CA . LEU A 1 24 ? -12.867 -2.045 -9.387 1.00 0.00 24 LEU A CA 17
ATOM 32964 C C . LEU A 1 24 ? -12.743 -3.413 -10.090 1.00 0.00 24 LEU A C 17
ATOM 32965 O O . LEU A 1 24 ? -13.226 -4.433 -9.593 1.00 0.00 24 LEU A O 17
ATOM 32981 N N . ASP A 1 25 ? -12.104 -3.439 -11.263 1.00 0.00 25 ASP A N 17
ATOM 32982 C CA . ASP A 1 25 ? -11.852 -4.664 -12.038 1.00 0.00 25 ASP A CA 17
ATOM 32983 C C . ASP A 1 25 ? -10.366 -5.090 -11.940 1.00 0.00 25 ASP A C 17
ATOM 32984 O O . ASP A 1 25 ? -9.487 -4.320 -12.343 1.00 0.00 25 ASP A O 17
ATOM 32993 N N . PRO A 1 26 ? -10.040 -6.298 -11.432 1.00 0.00 26 PRO A N 17
ATOM 32994 C CA . PRO A 1 26 ? -8.652 -6.741 -11.255 1.00 0.00 26 PRO A CA 17
ATOM 32995 C C . PRO A 1 26 ? -7.915 -6.961 -12.588 1.00 0.00 26 PRO A C 17
ATOM 32996 O O . PRO A 1 26 ? -6.703 -6.758 -12.661 1.00 0.00 26 PRO A O 17
ATOM 33007 N N . ASP A 1 27 ? -8.633 -7.343 -13.648 1.00 0.00 27 ASP A N 17
ATOM 33008 C CA . ASP A 1 27 ? -8.086 -7.498 -15.006 1.00 0.00 27 ASP A CA 17
ATOM 33009 C C . ASP A 1 27 ? -7.783 -6.155 -15.708 1.00 0.00 27 ASP A C 17
ATOM 33010 O O . ASP A 1 27 ? -7.081 -6.128 -16.718 1.00 0.00 27 ASP A O 17
ATOM 33019 N N . GLU A 1 28 ? -8.279 -5.029 -15.184 1.00 0.00 28 GLU A N 17
ATOM 33020 C CA . GLU A 1 28 ? -7.880 -3.680 -15.620 1.00 0.00 28 GLU A CA 17
ATOM 33021 C C . GLU A 1 28 ? -6.594 -3.228 -14.897 1.00 0.00 28 GLU A C 17
ATOM 33022 O O . GLU A 1 28 ? -5.723 -2.593 -15.495 1.00 0.00 28 GLU A O 17
ATOM 33034 N N . LEU A 1 29 ? -6.423 -3.630 -13.631 1.00 0.00 29 LEU A N 17
ATOM 33035 C CA . LEU A 1 29 ? -5.315 -3.250 -12.742 1.00 0.00 29 LEU A CA 17
ATOM 33036 C C . LEU A 1 29 ? -4.060 -4.145 -12.888 1.00 0.00 29 LEU A C 17
ATOM 33037 O O . LEU A 1 29 ? -3.361 -4.419 -11.908 1.00 0.00 29 LEU A O 17
ATOM 33053 N N . ARG A 1 30 ? -3.733 -4.581 -14.115 1.00 0.00 30 ARG A N 17
ATOM 33054 C CA . ARG A 1 30 ? -2.577 -5.461 -14.412 1.00 0.00 30 ARG A CA 17
ATOM 33055 C C . ARG A 1 30 ? -1.222 -4.828 -14.072 1.00 0.00 30 ARG A C 17
ATOM 33056 O O . ARG A 1 30 ? -0.309 -5.522 -13.626 1.00 0.00 30 ARG A O 17
ATOM 33077 N N . GLU A 1 31 ? -1.090 -3.518 -14.281 1.00 0.00 31 GLU A N 17
ATOM 33078 C CA . GLU A 1 31 ? 0.159 -2.758 -14.094 1.00 0.00 31 GLU A CA 17
ATOM 33079 C C . GLU A 1 31 ? 0.347 -2.233 -12.652 1.00 0.00 31 GLU A C 17
ATOM 33080 O O . GLU A 1 31 ? 1.448 -1.828 -12.272 1.00 0.00 31 GLU A O 17
ATOM 33092 N N . ALA A 1 32 ? -0.710 -2.250 -11.831 1.00 0.00 32 ALA A N 17
ATOM 33093 C CA . ALA A 1 32 ? -0.710 -1.681 -10.483 1.00 0.00 32 ALA A CA 17
ATOM 33094 C C . ALA A 1 32 ? 0.065 -2.543 -9.465 1.00 0.00 32 ALA A C 17
ATOM 33095 O O . ALA A 1 32 ? 0.006 -3.776 -9.497 1.00 0.00 32 ALA A O 17
ATOM 33102 N N . GLU A 1 33 ? 0.766 -1.894 -8.528 1.00 0.00 33 GLU A N 17
ATOM 33103 C CA . GLU A 1 33 ? 1.543 -2.555 -7.459 1.00 0.00 33 GLU A CA 17
ATOM 33104 C C . GLU A 1 33 ? 1.366 -1.955 -6.048 1.00 0.00 33 GLU A C 17
ATOM 33105 O O . GLU A 1 33 ? 1.854 -2.542 -5.082 1.00 0.00 33 GLU A O 17
ATOM 33117 N N . VAL A 1 34 ? 0.662 -0.821 -5.914 1.00 0.00 34 VAL A N 17
ATOM 33118 C CA . VAL A 1 34 ? 0.265 -0.214 -4.628 1.00 0.00 34 VAL A CA 17
ATOM 33119 C C . VAL A 1 34 ? -1.150 0.359 -4.767 1.00 0.00 34 VAL A C 17
ATOM 33120 O O . VAL A 1 34 ? -1.354 1.331 -5.497 1.00 0.00 34 VAL A O 17
ATOM 33133 N N . ILE A 1 35 ? -2.122 -0.220 -4.058 1.00 0.00 35 ILE A N 17
ATOM 33134 C CA . ILE A 1 35 ? -3.530 0.208 -4.052 1.00 0.00 35 ILE A CA 17
ATOM 33135 C C . ILE A 1 35 ? -4.033 0.273 -2.605 1.00 0.00 35 ILE A C 17
ATOM 33136 O O . ILE A 1 35 ? -3.836 -0.675 -1.846 1.00 0.00 35 ILE A O 17
ATOM 33152 N N . ILE A 1 36 ? -4.681 1.374 -2.213 1.00 0.00 36 ILE A N 17
ATOM 33153 C CA . ILE A 1 36 ? -5.256 1.545 -0.872 1.00 0.00 36 ILE A CA 17
ATOM 33154 C C . ILE A 1 36 ? -6.770 1.793 -0.906 1.00 0.00 36 ILE A C 17
ATOM 33155 O O . ILE A 1 36 ? -7.282 2.576 -1.709 1.00 0.00 36 ILE A O 17
ATOM 33171 N N . ILE A 1 37 ? -7.466 1.134 0.018 1.00 0.00 37 ILE A N 17
ATOM 33172 C CA . ILE A 1 37 ? -8.875 1.326 0.364 1.00 0.00 37 ILE A CA 17
ATOM 33173 C C . ILE A 1 37 ? -8.940 2.143 1.664 1.00 0.00 37 ILE A C 17
ATOM 33174 O O . ILE A 1 37 ? -8.401 1.707 2.684 1.00 0.00 37 ILE A O 17
ATOM 33190 N N . ILE A 1 38 ? -9.610 3.300 1.644 1.00 0.00 38 ILE A N 17
ATOM 33191 C CA . ILE A 1 38 ? -9.865 4.143 2.827 1.00 0.00 38 ILE A CA 17
ATOM 33192 C C . ILE A 1 38 ? -11.347 4.087 3.201 1.00 0.00 38 ILE A C 17
ATOM 33193 O O . ILE A 1 38 ? -12.209 4.369 2.367 1.00 0.00 38 ILE A O 17
ATOM 33209 N N . ILE A 1 39 ? -11.636 3.754 4.464 1.00 0.00 39 ILE A N 17
ATOM 33210 C CA . ILE A 1 39 ? -12.997 3.674 5.016 1.00 0.00 39 ILE A CA 17
ATOM 33211 C C . ILE A 1 39 ? -13.032 4.381 6.378 1.00 0.00 39 ILE A C 17
ATOM 33212 O O . ILE A 1 39 ? -12.439 3.879 7.328 1.00 0.00 39 ILE A O 17
ATOM 33228 N N . SER A 1 40 ? -13.719 5.524 6.506 1.00 0.00 40 SER A N 17
ATOM 33229 C CA . SER A 1 40 ? -13.867 6.233 7.798 1.00 0.00 40 SER A CA 17
ATOM 33230 C C . SER A 1 40 ? -15.320 6.354 8.270 1.00 0.00 40 SER A C 17
ATOM 33231 O O . SER A 1 40 ? -16.255 6.250 7.480 1.00 0.00 40 SER A O 17
ATOM 33239 N N . ARG A 1 41 ? -15.537 6.596 9.564 1.00 0.00 41 ARG A N 17
ATOM 33240 C CA . ARG A 1 41 ? -16.866 6.728 10.189 1.00 0.00 41 ARG A CA 17
ATOM 33241 C C . ARG A 1 41 ? -17.518 8.102 9.959 1.00 0.00 41 ARG A C 17
ATOM 33242 O O . ARG A 1 41 ? -18.711 8.255 10.220 1.00 0.00 41 ARG A O 17
ATOM 33263 N N . THR A 1 42 ? -16.758 9.086 9.473 1.00 0.00 42 THR A N 17
ATOM 33264 C CA . THR A 1 42 ? -17.249 10.392 8.988 1.00 0.00 42 THR A CA 17
ATOM 33265 C C . THR A 1 42 ? -16.529 10.788 7.693 1.00 0.00 42 THR A C 17
ATOM 33266 O O . THR A 1 42 ? -15.357 10.435 7.523 1.00 0.00 42 THR A O 17
ATOM 33277 N N . PRO A 1 43 ? -17.162 11.544 6.774 1.00 0.00 43 PRO A N 17
ATOM 33278 C CA . PRO A 1 43 ? -16.479 12.020 5.575 1.00 0.00 43 PRO A CA 17
ATOM 33279 C C . PRO A 1 43 ? -15.374 13.035 5.898 1.00 0.00 43 PRO A C 17
ATOM 33280 O O . PRO A 1 43 ? -14.339 13.035 5.238 1.00 0.00 43 PRO A O 17
ATOM 33291 N N . GLU A 1 44 ? -15.534 13.846 6.950 1.00 0.00 44 GLU A N 17
ATOM 33292 C CA . GLU A 1 44 ? -14.525 14.827 7.379 1.00 0.00 44 GLU A CA 17
ATOM 33293 C C . GLU A 1 44 ? -13.219 14.156 7.844 1.00 0.00 44 GLU A C 17
ATOM 33294 O O . GLU A 1 44 ? -12.135 14.713 7.662 1.00 0.00 44 GLU A O 17
ATOM 33306 N N . GLN A 1 45 ? -13.289 12.956 8.430 1.00 0.00 45 GLN A N 17
ATOM 33307 C CA . GLN A 1 45 ? -12.103 12.166 8.775 1.00 0.00 45 GLN A CA 17
ATOM 33308 C C . GLN A 1 45 ? -11.546 11.366 7.585 1.00 0.00 45 GLN A C 17
ATOM 33309 O O . GLN A 1 45 ? -10.325 11.272 7.440 1.00 0.00 45 GLN A O 17
ATOM 33323 N N . LEU A 1 46 ? -12.397 10.876 6.675 1.00 0.00 46 LEU A N 17
ATOM 33324 C CA . LEU A 1 46 ? -11.979 10.198 5.446 1.00 0.00 46 LEU A CA 17
ATOM 33325 C C . LEU A 1 46 ? -11.186 11.175 4.537 1.00 0.00 46 LEU A C 17
ATOM 33326 O O . LEU A 1 46 ? -10.140 10.806 4.005 1.00 0.00 46 LEU A O 17
ATOM 33342 N N . GLU A 1 47 ? -11.613 12.441 4.445 1.00 0.00 47 GLU A N 17
ATOM 33343 C CA . GLU A 1 47 ? -10.956 13.517 3.678 1.00 0.00 47 GLU A CA 17
ATOM 33344 C C . GLU A 1 47 ? -9.495 13.783 4.095 1.00 0.00 47 GLU A C 17
ATOM 33345 O O . GLU A 1 47 ? -8.681 14.203 3.267 1.00 0.00 47 GLU A O 17
ATOM 33357 N N . LYS A 1 48 ? -9.145 13.553 5.370 1.00 0.00 48 LYS A N 17
ATOM 33358 C CA . LYS A 1 48 ? -7.755 13.634 5.855 1.00 0.00 48 LYS A CA 17
ATOM 33359 C C . LYS A 1 48 ? -6.941 12.426 5.388 1.00 0.00 48 LYS A C 17
ATOM 33360 O O . LYS A 1 48 ? -5.853 12.573 4.832 1.00 0.00 48 LYS A O 17
ATOM 33379 N N . LEU A 1 49 ? -7.488 11.228 5.600 1.00 0.00 49 LEU A N 17
ATOM 33380 C CA . LEU A 1 49 ? -6.830 9.940 5.356 1.00 0.00 49 LEU A CA 17
ATOM 33381 C C . LEU A 1 49 ? -6.540 9.692 3.869 1.00 0.00 49 LEU A C 17
ATOM 33382 O O . LEU A 1 49 ? -5.489 9.145 3.535 1.00 0.00 49 LEU A O 17
ATOM 33398 N N . SER A 1 50 ? -7.420 10.141 2.970 1.00 0.00 50 SER A N 17
ATOM 33399 C CA . SER A 1 50 ? -7.227 10.028 1.518 1.00 0.00 50 SER A CA 17
ATOM 33400 C C . SER A 1 50 ? -6.002 10.814 1.027 1.00 0.00 50 SER A C 17
ATOM 33401 O O . SER A 1 50 ? -5.160 10.270 0.309 1.00 0.00 50 SER A O 17
ATOM 33409 N N . ARG A 1 51 ? -5.828 12.057 1.493 1.00 0.00 51 ARG A N 17
ATOM 33410 C CA . ARG A 1 51 ? -4.621 12.864 1.240 1.00 0.00 51 ARG A CA 17
ATOM 33411 C C . ARG A 1 51 ? -3.377 12.258 1.906 1.00 0.00 51 ARG A C 17
ATOM 33412 O O . ARG A 1 51 ? -2.304 12.241 1.302 1.00 0.00 51 ARG A O 17
ATOM 33433 N N . GLN A 1 52 ? -3.535 11.691 3.107 1.00 0.00 52 GLN A N 17
ATOM 33434 C CA . GLN A 1 52 ? -2.454 11.049 3.863 1.00 0.00 52 GLN A CA 17
ATOM 33435 C C . GLN A 1 52 ? -1.854 9.816 3.159 1.00 0.00 52 GLN A C 17
ATOM 33436 O O . GLN A 1 52 ? -0.673 9.531 3.343 1.00 0.00 52 GLN A O 17
ATOM 33450 N N . VAL A 1 53 ? -2.637 9.083 2.355 1.00 0.00 53 VAL A N 17
ATOM 33451 C CA . VAL A 1 53 ? -2.123 7.997 1.489 1.00 0.00 53 VAL A CA 17
ATOM 33452 C C . VAL A 1 53 ? -1.692 8.463 0.097 1.00 0.00 53 VAL A C 17
ATOM 33453 O O . VAL A 1 53 ? -0.783 7.870 -0.485 1.00 0.00 53 VAL A O 17
ATOM 33466 N N . LYS A 1 54 ? -2.284 9.539 -0.440 1.00 0.00 54 LYS A N 17
ATOM 33467 C CA . LYS A 1 54 ? -1.891 10.117 -1.738 1.00 0.00 54 LYS A CA 17
ATOM 33468 C C . LYS A 1 54 ? -0.440 10.611 -1.737 1.00 0.00 54 LYS A C 17
ATOM 33469 O O . LYS A 1 54 ? 0.262 10.438 -2.732 1.00 0.00 54 LYS A O 17
ATOM 33488 N N . GLU A 1 55 ? 0.041 11.165 -0.623 1.00 0.00 55 GLU A N 17
ATOM 33489 C CA . GLU A 1 55 ? 1.415 11.690 -0.504 1.00 0.00 55 GLU A CA 17
ATOM 33490 C C . GLU A 1 55 ? 2.521 10.609 -0.501 1.00 0.00 55 GLU A C 17
ATOM 33491 O O . GLU A 1 55 ? 3.686 10.927 -0.746 1.00 0.00 55 GLU A O 17
ATOM 33503 N N . LEU A 1 56 ? 2.169 9.331 -0.297 1.00 0.00 56 LEU A N 17
ATOM 33504 C CA . LEU A 1 56 ? 3.073 8.181 -0.463 1.00 0.00 56 LEU A CA 17
ATOM 33505 C C . LEU A 1 56 ? 3.237 7.769 -1.940 1.00 0.00 56 LEU A C 17
ATOM 33506 O O . LEU A 1 56 ? 4.140 6.996 -2.270 1.00 0.00 56 LEU A O 17
ATOM 33522 N N . GLY A 1 57 ? 2.379 8.276 -2.831 1.00 0.00 57 GLY A N 17
ATOM 33523 C CA . GLY A 1 57 ? 2.425 8.000 -4.270 1.00 0.00 57 GLY A CA 17
ATOM 33524 C C . GLY A 1 57 ? 1.747 6.687 -4.684 1.00 0.00 57 GLY A C 17
ATOM 33525 O O . GLY A 1 57 ? 2.230 6.019 -5.600 1.00 0.00 57 GLY A O 17
ATOM 33529 N N . ALA A 1 58 ? 0.661 6.290 -4.005 1.00 0.00 58 ALA A N 17
ATOM 33530 C CA . ALA A 1 58 ? -0.136 5.115 -4.365 1.00 0.00 58 ALA A CA 17
ATOM 33531 C C . ALA A 1 58 ? -0.609 5.154 -5.834 1.00 0.00 58 ALA A C 17
ATOM 33532 O O . ALA A 1 58 ? -0.982 6.212 -6.351 1.00 0.00 58 ALA A O 17
ATOM 33539 N N . ASP A 1 59 ? -0.616 4.001 -6.511 1.00 0.00 59 ASP A N 17
ATOM 33540 C CA . ASP A 1 59 ? -0.993 3.908 -7.931 1.00 0.00 59 ASP A CA 17
ATOM 33541 C C . ASP A 1 59 ? -2.516 4.009 -8.133 1.00 0.00 59 ASP A C 17
ATOM 33542 O O . ASP A 1 59 ? -2.974 4.628 -9.097 1.00 0.00 59 ASP A O 17
ATOM 33551 N N . ARG A 1 60 ? -3.294 3.471 -7.181 1.00 0.00 60 ARG A N 17
ATOM 33552 C CA . ARG A 1 60 ? -4.753 3.649 -7.073 1.00 0.00 60 ARG A CA 17
ATOM 33553 C C . ARG A 1 60 ? -5.199 3.910 -5.635 1.00 0.00 60 ARG A C 17
ATOM 33554 O O . ARG A 1 60 ? -4.610 3.418 -4.669 1.00 0.00 60 ARG A O 17
ATOM 33575 N N . LEU A 1 61 ? -6.285 4.669 -5.528 1.00 0.00 61 LEU A N 17
ATOM 33576 C CA . LEU A 1 61 ? -7.002 4.986 -4.292 1.00 0.00 61 LEU A CA 17
ATOM 33577 C C . LEU A 1 61 ? -8.517 4.925 -4.524 1.00 0.00 61 LEU A C 17
ATOM 33578 O O . LEU A 1 61 ? -9.018 5.360 -5.564 1.00 0.00 61 LEU A O 17
ATOM 33594 N N . LEU A 1 62 ? -9.235 4.403 -3.532 1.00 0.00 62 LEU A N 17
ATOM 33595 C CA . LEU A 1 62 ? -10.694 4.439 -3.426 1.00 0.00 62 LEU A CA 17
ATOM 33596 C C . LEU A 1 62 ? -11.138 4.770 -1.991 1.00 0.00 62 LEU A C 17
ATOM 33597 O O . LEU A 1 62 ? -10.531 4.339 -1.009 1.00 0.00 62 LEU A O 17
ATOM 33613 N N . GLU A 1 63 ? -12.196 5.572 -1.897 1.00 0.00 63 GLU A N 17
ATOM 33614 C CA . GLU A 1 63 ? -12.679 6.219 -0.674 1.00 0.00 63 GLU A CA 17
ATOM 33615 C C . GLU A 1 63 ? -14.151 5.882 -0.381 1.00 0.00 63 GLU A C 17
ATOM 33616 O O . GLU A 1 63 ? -15.019 6.092 -1.234 1.00 0.00 63 GLU A O 17
ATOM 33628 N N . PHE A 1 64 ? -14.442 5.446 0.849 1.00 0.00 64 PHE A N 17
ATOM 33629 C CA . PHE A 1 64 ? -15.794 5.207 1.377 1.00 0.00 64 PHE A CA 17
ATOM 33630 C C . PHE A 1 64 ? -15.931 5.743 2.809 1.00 0.00 64 PHE A C 17
ATOM 33631 O O . PHE A 1 64 ? -14.944 5.909 3.528 1.00 0.00 64 PHE A O 17
ATOM 33648 N N . ASN A 1 65 ? -17.165 5.996 3.247 1.00 0.00 65 ASN A N 17
ATOM 33649 C CA . ASN A 1 65 ? -17.471 6.304 4.643 1.00 0.00 65 ASN A CA 17
ATOM 33650 C C . ASN A 1 65 ? -18.701 5.547 5.164 1.00 0.00 65 ASN A C 17
ATOM 33651 O O . ASN A 1 65 ? -19.703 5.409 4.462 1.00 0.00 65 ASN A O 17
ATOM 33662 N N . VAL A 1 66 ? -18.605 5.057 6.405 1.00 0.00 66 VAL A N 17
ATOM 33663 C CA . VAL A 1 66 ? -19.556 4.122 7.044 1.00 0.00 66 VAL A CA 17
ATOM 33664 C C . VAL A 1 66 ? -20.934 4.761 7.254 1.00 0.00 66 VAL A C 17
ATOM 33665 O O . VAL A 1 66 ? -21.952 4.080 7.157 1.00 0.00 66 VAL A O 17
ATOM 33678 N N . ASP A 1 67 ? -20.984 6.070 7.508 1.00 0.00 67 ASP A N 17
ATOM 33679 C CA . ASP A 1 67 ? -22.229 6.811 7.734 1.00 0.00 67 ASP A CA 17
ATOM 33680 C C . ASP A 1 67 ? -23.047 7.047 6.446 1.00 0.00 67 ASP A C 17
ATOM 33681 O O . ASP A 1 67 ? -24.271 7.171 6.516 1.00 0.00 67 ASP A O 17
ATOM 33690 N N . GLU A 1 68 ? -22.406 7.068 5.270 1.00 0.00 68 GLU A N 17
ATOM 33691 C CA . GLU A 1 68 ? -23.062 7.172 3.970 1.00 0.00 68 GLU A CA 17
ATOM 33692 C C . GLU A 1 68 ? -23.306 5.797 3.315 1.00 0.00 68 GLU A C 17
ATOM 33693 O O . GLU A 1 68 ? -24.405 5.538 2.818 1.00 0.00 68 GLU A O 17
ATOM 33705 N N . ASN A 1 69 ? -22.295 4.918 3.310 1.00 0.00 69 ASN A N 17
ATOM 33706 C CA . ASN A 1 69 ? -22.307 3.620 2.622 1.00 0.00 69 ASN A CA 17
ATOM 33707 C C . ASN A 1 69 ? -22.000 2.457 3.594 1.00 0.00 69 ASN A C 17
ATOM 33708 O O . ASN A 1 69 ? -20.964 1.798 3.451 1.00 0.00 69 ASN A O 17
ATOM 33719 N N . PRO A 1 70 ? -22.878 2.163 4.576 1.00 0.00 70 PRO A N 17
ATOM 33720 C CA . PRO A 1 70 ? -22.625 1.129 5.583 1.00 0.00 70 PRO A CA 17
ATOM 33721 C C . PRO A 1 70 ? -22.487 -0.271 4.972 1.00 0.00 70 PRO A C 17
ATOM 33722 O O . PRO A 1 70 ? -21.636 -1.043 5.403 1.00 0.00 70 PRO A O 17
ATOM 33733 N N . GLU A 1 71 ? -23.258 -0.589 3.928 1.00 0.00 71 GLU A N 17
ATOM 33734 C CA . GLU A 1 71 ? -23.174 -1.870 3.211 1.00 0.00 71 GLU A CA 17
ATOM 33735 C C . GLU A 1 71 ? -21.816 -2.042 2.504 1.00 0.00 71 GLU A C 17
ATOM 33736 O O . GLU A 1 71 ? -21.158 -3.072 2.660 1.00 0.00 71 GLU A O 17
ATOM 33748 N N . GLN A 1 72 ? -21.356 -1.011 1.783 1.00 0.00 72 GLN A N 17
ATOM 33749 C CA . GLN A 1 72 ? -20.087 -1.050 1.040 1.00 0.00 72 GLN A CA 17
ATOM 33750 C C . GLN A 1 72 ? -18.884 -1.128 1.992 1.00 0.00 72 GLN A C 17
ATOM 33751 O O . GLN A 1 72 ? -17.948 -1.899 1.764 1.00 0.00 72 GLN A O 17
ATOM 33765 N N . ALA A 1 73 ? -18.941 -0.381 3.099 1.00 0.00 73 ALA A N 17
ATOM 33766 C CA . ALA A 1 73 ? -17.942 -0.421 4.159 1.00 0.00 73 ALA A CA 17
ATOM 33767 C C . ALA A 1 73 ? -17.906 -1.787 4.868 1.00 0.00 73 ALA A C 17
ATOM 33768 O O . ALA A 1 73 ? -16.829 -2.347 5.080 1.00 0.00 73 ALA A O 17
ATOM 33775 N N . SER A 1 74 ? -19.077 -2.354 5.187 1.00 0.00 74 SER A N 17
ATOM 33776 C CA . SER A 1 74 ? -19.213 -3.631 5.888 1.00 0.00 74 SER A CA 17
ATOM 33777 C C . SER A 1 74 ? -18.695 -4.796 5.047 1.00 0.00 74 SER A C 17
ATOM 33778 O O . SER A 1 74 ? -17.894 -5.583 5.544 1.00 0.00 74 SER A O 17
ATOM 33786 N N . LYS A 1 75 ? -19.040 -4.881 3.752 1.00 0.00 75 LYS A N 17
ATOM 33787 C CA . LYS A 1 75 ? -18.543 -5.935 2.842 1.00 0.00 75 LYS A CA 17
ATOM 33788 C C . LYS A 1 75 ? -17.012 -5.979 2.751 1.00 0.00 75 LYS A C 17
ATOM 33789 O O . LYS A 1 75 ? -16.420 -7.061 2.762 1.00 0.00 75 LYS A O 17
ATOM 33808 N N . LEU A 1 76 ? -16.360 -4.816 2.699 1.00 0.00 76 LEU A N 17
ATOM 33809 C CA . LEU A 1 76 ? -14.897 -4.714 2.644 1.00 0.00 76 LEU A CA 17
ATOM 33810 C C . LEU A 1 76 ? -14.239 -4.989 4.006 1.00 0.00 76 LEU A C 17
ATOM 33811 O O . LEU A 1 76 ? -13.244 -5.714 4.066 1.00 0.00 76 LEU A O 17
ATOM 33827 N N . ALA A 1 77 ? -14.835 -4.522 5.107 1.00 0.00 77 ALA A N 17
ATOM 33828 C CA . ALA A 1 77 ? -14.422 -4.869 6.466 1.00 0.00 77 ALA A CA 17
ATOM 33829 C C . ALA A 1 77 ? -14.510 -6.390 6.725 1.00 0.00 77 ALA A C 17
ATOM 33830 O O . ALA A 1 77 ? -13.536 -6.999 7.171 1.00 0.00 77 ALA A O 17
ATOM 33837 N N . LYS A 1 78 ? -15.622 -7.035 6.342 1.00 0.00 78 LYS A N 17
ATOM 33838 C CA . LYS A 1 78 ? -15.838 -8.494 6.420 1.00 0.00 78 LYS A CA 17
ATOM 33839 C C . LYS A 1 78 ? -14.768 -9.281 5.662 1.00 0.00 78 LYS A C 17
ATOM 33840 O O . LYS A 1 78 ? -14.231 -10.252 6.193 1.00 0.00 78 LYS A O 17
ATOM 33859 N N . THR A 1 79 ? -14.403 -8.833 4.458 1.00 0.00 79 THR A N 17
ATOM 33860 C CA . THR A 1 79 ? -13.333 -9.451 3.648 1.00 0.00 79 THR A CA 17
ATOM 33861 C C . THR A 1 79 ? -11.953 -9.308 4.309 1.00 0.00 79 THR A C 17
ATOM 33862 O O . THR A 1 79 ? -11.112 -10.197 4.170 1.00 0.00 79 THR A O 17
ATOM 33873 N N . ALA A 1 80 ? -11.725 -8.254 5.099 1.00 0.00 80 ALA A N 17
ATOM 33874 C CA . ALA A 1 80 ? -10.524 -8.074 5.918 1.00 0.00 80 ALA A CA 17
ATOM 33875 C C . ALA A 1 80 ? -10.588 -8.772 7.302 1.00 0.00 80 ALA A C 17
ATOM 33876 O O . ALA A 1 80 ? -9.670 -8.622 8.111 1.00 0.00 80 ALA A O 17
ATOM 33883 N N . GLY A 1 81 ? -11.656 -9.529 7.594 1.00 0.00 81 GLY A N 17
ATOM 33884 C CA . GLY A 1 81 ? -11.872 -10.226 8.872 1.00 0.00 81 GLY A CA 17
ATOM 33885 C C . GLY A 1 81 ? -12.367 -9.332 10.022 1.00 0.00 81 GLY A C 17
ATOM 33886 O O . GLY A 1 81 ? -12.318 -9.742 11.184 1.00 0.00 81 GLY A O 17
ATOM 33890 N N . ILE A 1 82 ? -12.826 -8.116 9.716 1.00 0.00 82 ILE A N 17
ATOM 33891 C CA . ILE A 1 82 ? -13.264 -7.087 10.669 1.00 0.00 82 ILE A CA 17
ATOM 33892 C C . ILE A 1 82 ? -14.779 -7.216 10.900 1.00 0.00 82 ILE A C 17
ATOM 33893 O O . ILE A 1 82 ? -15.565 -7.223 9.950 1.00 0.00 82 ILE A O 17
ATOM 33909 N N . SER A 1 83 ? -15.193 -7.305 12.166 1.00 0.00 83 SER A N 17
ATOM 33910 C CA . SER A 1 83 ? -16.606 -7.376 12.571 1.00 0.00 83 SER A CA 17
ATOM 33911 C C . SER A 1 83 ? -17.332 -6.031 12.422 1.00 0.00 83 SER A C 17
ATOM 33912 O O . SER A 1 83 ? -16.715 -4.965 12.439 1.00 0.00 83 SER A O 17
ATOM 33920 N N . GLU A 1 84 ? -18.665 -6.057 12.341 1.00 0.00 84 GLU A N 17
ATOM 33921 C CA . GLU A 1 84 ? -19.513 -4.857 12.254 1.00 0.00 84 GLU A CA 17
ATOM 33922 C C . GLU A 1 84 ? -19.328 -3.887 13.431 1.00 0.00 84 GLU A C 17
ATOM 33923 O O . GLU A 1 84 ? -19.348 -2.668 13.247 1.00 0.00 84 GLU A O 17
ATOM 33935 N N . LYS A 1 85 ? -19.082 -4.420 14.633 1.00 0.00 85 LYS A N 17
ATOM 33936 C CA . LYS A 1 85 ? -18.746 -3.627 15.824 1.00 0.00 85 LYS A CA 17
ATOM 33937 C C . LYS A 1 85 ? -17.325 -3.066 15.762 1.00 0.00 85 LYS A C 17
ATOM 33938 O O . LYS A 1 85 ? -17.108 -1.899 16.076 1.00 0.00 85 LYS A O 17
ATOM 33957 N N . GLN A 1 86 ? -16.363 -3.860 15.290 1.00 0.00 86 GLN A N 17
ATOM 33958 C CA . GLN A 1 86 ? -14.959 -3.453 15.155 1.00 0.00 86 GLN A CA 17
ATOM 33959 C C . GLN A 1 86 ? -14.796 -2.321 14.127 1.00 0.00 86 GLN A C 17
ATOM 33960 O O . GLN A 1 86 ? -14.017 -1.399 14.359 1.00 0.00 86 GLN A O 17
ATOM 33974 N N . LEU A 1 87 ? -15.587 -2.332 13.044 1.00 0.00 87 LEU A N 17
ATOM 33975 C CA . LEU A 1 87 ? -15.646 -1.250 12.053 1.00 0.00 87 LEU A CA 17
ATOM 33976 C C . LEU A 1 87 ? -16.039 0.101 12.687 1.00 0.00 87 LEU A C 17
ATOM 33977 O O . LEU A 1 87 ? -15.507 1.146 12.307 1.00 0.00 87 LEU A O 17
ATOM 33993 N N . ARG A 1 88 ? -16.940 0.079 13.679 1.00 0.00 88 ARG A N 17
ATOM 33994 C CA . ARG A 1 88 ? -17.374 1.272 14.435 1.00 0.00 88 ARG A CA 17
ATOM 33995 C C . ARG A 1 88 ? -16.365 1.697 15.505 1.00 0.00 88 ARG A C 17
ATOM 33996 O O . ARG A 1 88 ? -16.047 2.881 15.607 1.00 0.00 88 ARG A O 17
ATOM 34017 N N . GLU A 1 89 ? -15.819 0.747 16.267 1.00 0.00 89 GLU A N 17
ATOM 34018 C CA . GLU A 1 89 ? -14.854 1.017 17.353 1.00 0.00 89 GLU A CA 17
ATOM 34019 C C . GLU A 1 89 ? -13.503 1.546 16.859 1.00 0.00 89 GLU A C 17
ATOM 34020 O O . GLU A 1 89 ? -12.849 2.339 17.537 1.00 0.00 89 GLU A O 17
ATOM 34032 N N . ALA A 1 90 ? -13.102 1.118 15.666 1.00 0.00 90 ALA A N 17
ATOM 34033 C CA . ALA A 1 90 ? -11.822 1.493 15.052 1.00 0.00 90 ALA A CA 17
ATOM 34034 C C . ALA A 1 90 ? -11.788 2.933 14.496 1.00 0.00 90 ALA A C 17
ATOM 34035 O O . ALA A 1 90 ? -10.698 3.451 14.256 1.00 0.00 90 ALA A O 17
ATOM 34042 N N . ASP A 1 91 ? -12.942 3.585 14.297 1.00 0.00 91 ASP A N 17
ATOM 34043 C CA . ASP A 1 91 ? -13.144 4.912 13.679 1.00 0.00 91 ASP A CA 17
ATOM 34044 C C . ASP A 1 91 ? -12.716 5.042 12.195 1.00 0.00 91 ASP A C 17
ATOM 34045 O O . ASP A 1 91 ? -13.419 5.684 11.413 1.00 0.00 91 ASP A O 17
ATOM 34054 N N . TYR A 1 92 ? -11.618 4.405 11.778 1.00 0.00 92 TYR A N 17
ATOM 34055 C CA . TYR A 1 92 ? -11.238 4.242 10.372 1.00 0.00 92 TYR A CA 17
ATOM 34056 C C . TYR A 1 92 ? -10.435 2.967 10.102 1.00 0.00 92 TYR A C 17
ATOM 34057 O O . TYR A 1 92 ? -9.675 2.485 10.948 1.00 0.00 92 TYR A O 17
ATOM 34075 N N . ILE A 1 93 ? -10.587 2.450 8.883 1.00 0.00 93 ILE A N 17
ATOM 34076 C CA . ILE A 1 93 ? -9.911 1.276 8.333 1.00 0.00 93 ILE A CA 17
ATOM 34077 C C . ILE A 1 93 ? -9.100 1.689 7.102 1.00 0.00 93 ILE A C 17
ATOM 34078 O O . ILE A 1 93 ? -9.594 2.415 6.233 1.00 0.00 93 ILE A O 17
ATOM 34094 N N . ILE A 1 94 ? -7.877 1.173 7.011 1.00 0.00 94 ILE A N 17
ATOM 34095 C CA . ILE A 1 94 ? -7.026 1.253 5.824 1.00 0.00 94 ILE A CA 17
ATOM 34096 C C . ILE A 1 94 ? -6.711 -0.178 5.370 1.00 0.00 94 ILE A C 17
ATOM 34097 O O . ILE A 1 94 ? -6.100 -0.932 6.129 1.00 0.00 94 ILE A O 17
ATOM 34113 N N . LEU A 1 95 ? -7.103 -0.566 4.153 1.00 0.00 95 LEU A N 17
ATOM 34114 C CA . LEU A 1 95 ? -6.731 -1.864 3.564 1.00 0.00 95 LEU A CA 17
ATOM 34115 C C . LEU A 1 95 ? -5.723 -1.629 2.433 1.00 0.00 95 LEU A C 17
ATOM 34116 O O . LEU A 1 95 ? -6.039 -0.969 1.441 1.00 0.00 95 LEU A O 17
ATOM 34132 N N . ILE A 1 96 ? -4.507 -2.143 2.601 1.00 0.00 96 ILE A N 17
ATOM 34133 C CA . ILE A 1 96 ? -3.355 -1.906 1.724 1.00 0.00 96 ILE A CA 17
ATOM 34134 C C . ILE A 1 96 ? -3.054 -3.158 0.893 1.00 0.00 96 ILE A C 17
ATOM 34135 O O . ILE A 1 96 ? -2.897 -4.256 1.429 1.00 0.00 96 ILE A O 17
ATOM 34151 N N . LEU A 1 97 ? -2.964 -2.981 -0.425 1.00 0.00 97 LEU A N 17
ATOM 34152 C CA . LEU A 1 97 ? -2.755 -4.030 -1.422 1.00 0.00 97 LEU A CA 17
ATOM 34153 C C . LEU A 1 97 ? -1.418 -3.759 -2.130 1.00 0.00 97 LEU A C 17
ATOM 34154 O O . LEU A 1 97 ? -1.271 -2.742 -2.815 1.00 0.00 97 LEU A O 17
ATOM 34170 N N . VAL A 1 98 ? -0.431 -4.635 -1.933 1.00 0.00 98 VAL A N 17
ATOM 34171 C CA . VAL A 1 98 ? 0.964 -4.461 -2.401 1.00 0.00 98 VAL A CA 17
ATOM 34172 C C . VAL A 1 98 ? 1.546 -5.766 -2.949 1.00 0.00 98 VAL A C 17
ATOM 34173 O O . VAL A 1 98 ? 0.923 -6.818 -2.832 1.00 0.00 98 VAL A O 17
ATOM 34186 N N . ARG A 1 99 ? 2.742 -5.736 -3.551 1.00 0.00 99 ARG A N 17
ATOM 34187 C CA . ARG A 1 99 ? 3.399 -6.934 -4.122 1.00 0.00 99 ARG A CA 17
ATOM 34188 C C . ARG A 1 99 ? 4.606 -7.460 -3.326 1.00 0.00 99 ARG A C 17
ATOM 34189 O O . ARG A 1 99 ? 5.191 -8.469 -3.716 1.00 0.00 99 ARG A O 17
ATOM 34210 N N . ASP A 1 100 ? 4.963 -6.825 -2.204 1.00 0.00 100 ASP A N 17
ATOM 34211 C CA . ASP A 1 100 ? 6.012 -7.294 -1.280 1.00 0.00 100 ASP A CA 17
ATOM 34212 C C . ASP A 1 100 ? 5.768 -6.804 0.165 1.00 0.00 100 ASP A C 17
ATOM 34213 O O . ASP A 1 100 ? 5.230 -5.717 0.382 1.00 0.00 100 ASP A O 17
ATOM 34222 N N . GLU A 1 101 ? 6.222 -7.560 1.166 1.00 0.00 101 GLU A N 17
ATOM 34223 C CA . GLU A 1 101 ? 6.216 -7.141 2.575 1.00 0.00 101 GLU A CA 17
ATOM 34224 C C . GLU A 1 101 ? 7.128 -5.923 2.833 1.00 0.00 101 GLU A C 17
ATOM 34225 O O . GLU A 1 101 ? 6.808 -5.086 3.682 1.00 0.00 101 GLU A O 17
ATOM 34237 N N . LYS A 1 102 ? 8.221 -5.752 2.071 1.00 0.00 102 LYS A N 17
ATOM 34238 C CA . LYS A 1 102 ? 9.073 -4.551 2.178 1.00 0.00 102 LYS A CA 17
ATOM 34239 C C . LYS A 1 102 ? 8.370 -3.293 1.659 1.00 0.00 102 LYS A C 17
ATOM 34240 O O . LYS A 1 102 ? 8.515 -2.228 2.257 1.00 0.00 102 LYS A O 17
ATOM 34259 N N . LYS A 1 103 ? 7.528 -3.422 0.621 1.00 0.00 103 LYS A N 17
ATOM 34260 C CA . LYS A 1 103 ? 6.624 -2.354 0.152 1.00 0.00 103 LYS A CA 17
ATOM 34261 C C . LYS A 1 103 ? 5.570 -2.020 1.212 1.00 0.00 103 LYS A C 17
ATOM 34262 O O . LYS A 1 103 ? 5.328 -0.840 1.460 1.00 0.00 103 LYS A O 17
ATOM 34281 N N . ALA A 1 104 ? 5.025 -3.028 1.904 1.00 0.00 104 ALA A N 17
ATOM 34282 C CA . ALA A 1 104 ? 4.105 -2.804 3.023 1.00 0.00 104 ALA A CA 17
ATOM 34283 C C . ALA A 1 104 ? 4.759 -2.001 4.157 1.00 0.00 104 ALA A C 17
ATOM 34284 O O . ALA A 1 104 ? 4.229 -0.956 4.534 1.00 0.00 104 ALA A O 17
ATOM 34291 N N . LYS A 1 105 ? 5.939 -2.406 4.647 1.00 0.00 105 LYS A N 17
ATOM 34292 C CA . LYS A 1 105 ? 6.634 -1.695 5.739 1.00 0.00 105 LYS A CA 17
ATOM 34293 C C . LYS A 1 105 ? 7.106 -0.296 5.329 1.00 0.00 105 LYS A C 17
ATOM 34294 O O . LYS A 1 105 ? 6.997 0.635 6.126 1.00 0.00 105 LYS A O 17
ATOM 34313 N N . LYS A 1 106 ? 7.564 -0.112 4.085 1.00 0.00 106 LYS A N 17
ATOM 34314 C CA . LYS A 1 106 ? 8.044 1.190 3.573 1.00 0.00 106 LYS A CA 17
ATOM 34315 C C . LYS A 1 106 ? 6.910 2.217 3.479 1.00 0.00 106 LYS A C 17
ATOM 34316 O O . LYS A 1 106 ? 7.123 3.396 3.755 1.00 0.00 106 LYS A O 17
ATOM 34335 N N . PHE A 1 107 ? 5.700 1.761 3.155 1.00 0.00 107 PHE A N 17
ATOM 34336 C CA . PHE A 1 107 ? 4.485 2.575 3.156 1.00 0.00 107 PHE A CA 17
ATOM 34337 C C . PHE A 1 107 ? 3.989 2.825 4.589 1.00 0.00 107 PHE A C 17
ATOM 34338 O O . PHE A 1 107 ? 3.708 3.963 4.975 1.00 0.00 107 PHE A O 17
ATOM 34355 N N . ALA A 1 108 ? 3.919 1.757 5.390 1.00 0.00 108 ALA A N 17
ATOM 34356 C CA . ALA A 1 108 ? 3.415 1.774 6.758 1.00 0.00 108 ALA A CA 17
ATOM 34357 C C . ALA A 1 108 ? 4.189 2.720 7.675 1.00 0.00 108 ALA A C 17
ATOM 34358 O O . ALA A 1 108 ? 3.585 3.322 8.557 1.00 0.00 108 ALA A O 17
ATOM 34365 N N . ASP A 1 109 ? 5.504 2.874 7.488 1.00 0.00 109 ASP A N 17
ATOM 34366 C CA . ASP A 1 109 ? 6.335 3.645 8.422 1.00 0.00 109 ASP A CA 17
ATOM 34367 C C . ASP A 1 109 ? 5.891 5.117 8.547 1.00 0.00 109 ASP A C 17
ATOM 34368 O O . ASP A 1 109 ? 5.894 5.679 9.645 1.00 0.00 109 ASP A O 17
ATOM 34377 N N . SER A 1 110 ? 5.410 5.710 7.449 1.00 0.00 110 SER A N 17
ATOM 34378 C CA . SER A 1 110 ? 4.852 7.069 7.422 1.00 0.00 110 SER A CA 17
ATOM 34379 C C . SER A 1 110 ? 3.471 7.146 8.087 1.00 0.00 110 SER A C 17
ATOM 34380 O O . SER A 1 110 ? 3.196 8.081 8.842 1.00 0.00 110 SER A O 17
ATOM 34388 N N . LEU A 1 111 ? 2.617 6.136 7.879 1.00 0.00 111 LEU A N 17
ATOM 34389 C CA . LEU A 1 111 ? 1.314 6.030 8.549 1.00 0.00 111 LEU A CA 17
ATOM 34390 C C . LEU A 1 111 ? 1.468 5.763 10.062 1.00 0.00 111 LEU A C 17
ATOM 34391 O O . LEU A 1 111 ? 0.690 6.276 10.867 1.00 0.00 111 LEU A O 17
ATOM 34407 N N . ARG A 1 112 ? 2.518 5.041 10.479 1.00 0.00 112 ARG A N 17
ATOM 34408 C CA . ARG A 1 112 ? 2.884 4.854 11.892 1.00 0.00 112 ARG A CA 17
ATOM 34409 C C . ARG A 1 112 ? 3.442 6.131 12.525 1.00 0.00 112 ARG A C 17
ATOM 34410 O O . ARG A 1 112 ? 3.086 6.432 13.663 1.00 0.00 112 ARG A O 17
ATOM 34431 N N . LYS A 1 113 ? 4.217 6.937 11.788 1.00 0.00 113 LYS A N 17
ATOM 34432 C CA . LYS A 1 113 ? 4.621 8.294 12.225 1.00 0.00 113 LYS A CA 17
ATOM 34433 C C . LYS A 1 113 ? 3.399 9.184 12.519 1.00 0.00 113 LYS A C 17
ATOM 34434 O O . LYS A 1 113 ? 3.426 9.973 13.464 1.00 0.00 113 LYS A O 17
ATOM 34453 N N . LYS A 1 114 ? 2.321 9.024 11.737 1.00 0.00 114 LYS A N 17
ATOM 34454 C CA . LYS A 1 114 ? 1.044 9.747 11.870 1.00 0.00 114 LYS A CA 17
ATOM 34455 C C . LYS A 1 114 ? 0.167 9.238 13.026 1.00 0.00 114 LYS A C 17
ATOM 34456 O O . LYS A 1 114 ? -0.285 10.048 13.835 1.00 0.00 114 LYS A O 17
ATOM 34475 N N . GLY A 1 115 ? -0.066 7.922 13.122 1.00 0.00 115 GLY A N 17
ATOM 34476 C CA . GLY A 1 115 ? -1.080 7.328 14.015 1.00 0.00 115 GLY A CA 17
ATOM 34477 C C . GLY A 1 115 ? -0.611 6.344 15.100 1.00 0.00 115 GLY A C 17
ATOM 34478 O O . GLY A 1 115 ? -1.441 5.901 15.895 1.00 0.00 115 GLY A O 17
ATOM 34482 N N . SER A 1 116 ? 0.677 5.986 15.157 1.00 0.00 116 SER A N 17
ATOM 34483 C CA . SER A 1 116 ? 1.225 4.948 16.063 1.00 0.00 116 SER A CA 17
ATOM 34484 C C . SER A 1 116 ? 2.237 5.486 17.092 1.00 0.00 116 SER A C 17
ATOM 34485 O O . SER A 1 116 ? 2.634 4.766 18.011 1.00 0.00 116 SER A O 17
ATOM 34493 N N . LEU A 1 117 ? 2.673 6.743 16.947 1.00 0.00 117 LEU A N 17
ATOM 34494 C CA . LEU A 1 117 ? 3.788 7.317 17.705 1.00 0.00 117 LEU A CA 17
ATOM 34495 C C . LEU A 1 117 ? 3.476 7.472 19.208 1.00 0.00 117 LEU A C 17
ATOM 34496 O O . LEU A 1 117 ? 2.510 8.135 19.599 1.00 0.00 117 LEU A O 17
ATOM 34512 N N . GLU A 1 118 ? 4.307 6.864 20.057 1.00 0.00 118 GLU A N 17
ATOM 34513 C CA . GLU A 1 118 ? 4.094 6.787 21.511 1.00 0.00 118 GLU A CA 17
ATOM 34514 C C . GLU A 1 118 ? 4.543 8.056 22.257 1.00 0.00 118 GLU A C 17
ATOM 34515 O O . GLU A 1 118 ? 5.508 8.724 21.870 1.00 0.00 118 GLU A O 17
ATOM 34527 N N . HIS A 1 119 ? 3.848 8.374 23.352 1.00 0.00 119 HIS A N 17
ATOM 34528 C CA . HIS A 1 119 ? 4.108 9.519 24.233 1.00 0.00 119 HIS A CA 17
ATOM 34529 C C . HIS A 1 119 ? 3.628 9.231 25.671 1.00 0.00 119 HIS A C 17
ATOM 34530 O O . HIS A 1 119 ? 2.670 8.478 25.872 1.00 0.00 119 HIS A O 17
ATOM 34544 N N . HIS A 1 120 ? 4.287 9.835 26.670 1.00 0.00 120 HIS A N 17
ATOM 34545 C CA . HIS A 1 120 ? 4.048 9.561 28.101 1.00 0.00 120 HIS A CA 17
ATOM 34546 C C . HIS A 1 120 ? 3.762 10.819 28.947 1.00 0.00 120 HIS A C 17
ATOM 34547 O O . HIS A 1 120 ? 3.005 10.747 29.920 1.00 0.00 120 HIS A O 17
ATOM 34561 N N . HIS A 1 121 ? 4.334 11.971 28.578 1.00 0.00 121 HIS A N 17
ATOM 34562 C CA . HIS A 1 121 ? 4.079 13.281 29.201 1.00 0.00 121 HIS A CA 17
ATOM 34563 C C . HIS A 1 121 ? 4.309 14.427 28.198 1.00 0.00 121 HIS A C 17
ATOM 34564 O O . HIS A 1 121 ? 3.402 15.217 27.926 1.00 0.00 121 HIS A O 17
ATOM 34578 N N . HIS A 1 122 ? 5.507 14.476 27.603 1.00 0.00 122 HIS A N 17
ATOM 34579 C CA . HIS A 1 122 ? 5.887 15.371 26.504 1.00 0.00 122 HIS A CA 17
ATOM 34580 C C . HIS A 1 122 ? 6.962 14.706 25.621 1.00 0.00 122 HIS A C 17
ATOM 34581 O O . HIS A 1 122 ? 7.719 13.855 26.098 1.00 0.00 122 HIS A O 17
ATOM 34595 N N . HIS A 1 123 ? 7.041 15.087 24.342 1.00 0.00 123 HIS A N 17
ATOM 34596 C CA . HIS A 1 123 ? 8.045 14.598 23.389 1.00 0.00 123 HIS A CA 17
ATOM 34597 C C . HIS A 1 123 ? 8.422 15.676 22.353 1.00 0.00 123 HIS A C 17
ATOM 34598 O O . HIS A 1 123 ? 7.565 16.457 21.927 1.00 0.00 123 HIS A O 17
ATOM 34612 N N . HIS A 1 124 ? 9.698 15.684 21.939 1.00 0.00 124 HIS A N 17
ATOM 34613 C CA . HIS A 1 124 ? 10.309 16.610 20.967 1.00 0.00 124 HIS A CA 17
ATOM 34614 C C . HIS A 1 124 ? 9.995 18.103 21.258 1.00 0.00 124 HIS A C 17
ATOM 34615 O O . HIS A 1 124 ? 9.396 18.814 20.416 1.00 0.00 124 HIS A O 17
ATOM 34630 N N . GLY A 1 1 ? -8.368 3.690 14.525 1.00 0.00 1 GLY A N 18
ATOM 34631 C CA . GLY A 1 1 ? -8.275 3.052 13.193 1.00 0.00 1 GLY A CA 18
ATOM 34632 C C . GLY A 1 1 ? -7.425 1.797 13.223 1.00 0.00 1 GLY A C 18
ATOM 34633 O O . GLY A 1 1 ? -6.600 1.628 14.120 1.00 0.00 1 GLY A O 18
ATOM 34639 N N . GLN A 1 2 ? -7.602 0.923 12.230 1.00 0.00 2 GLN A N 18
ATOM 34640 C CA . GLN A 1 2 ? -6.770 -0.273 12.016 1.00 0.00 2 GLN A CA 18
ATOM 34641 C C . GLN A 1 2 ? -6.354 -0.438 10.546 1.00 0.00 2 GLN A C 18
ATOM 34642 O O . GLN A 1 2 ? -7.052 0.012 9.633 1.00 0.00 2 GLN A O 18
ATOM 34656 N N . ILE A 1 3 ? -5.217 -1.101 10.318 1.00 0.00 3 ILE A N 18
ATOM 34657 C CA . ILE A 1 3 ? -4.637 -1.340 8.988 1.00 0.00 3 ILE A CA 18
ATOM 34658 C C . ILE A 1 3 ? -4.431 -2.843 8.769 1.00 0.00 3 ILE A C 18
ATOM 34659 O O . ILE A 1 3 ? -3.979 -3.558 9.667 1.00 0.00 3 ILE A O 18
ATOM 34675 N N . GLN A 1 4 ? -4.741 -3.308 7.562 1.00 0.00 4 GLN A N 18
ATOM 34676 C CA . GLN A 1 4 ? -4.465 -4.661 7.071 1.00 0.00 4 GLN A CA 18
ATOM 34677 C C . GLN A 1 4 ? -3.679 -4.628 5.756 1.00 0.00 4 GLN A C 18
ATOM 34678 O O . GLN A 1 4 ? -3.749 -3.666 4.985 1.00 0.00 4 GLN A O 18
ATOM 34692 N N . TYR A 1 5 ? -2.942 -5.708 5.502 1.00 0.00 5 TYR A N 18
ATOM 34693 C CA . TYR A 1 5 ? -2.011 -5.829 4.376 1.00 0.00 5 TYR A CA 18
ATOM 34694 C C . TYR A 1 5 ? -2.164 -7.195 3.694 1.00 0.00 5 TYR A C 18
ATOM 34695 O O . TYR A 1 5 ? -2.204 -8.222 4.378 1.00 0.00 5 TYR A O 18
ATOM 34713 N N . PHE A 1 6 ? -2.209 -7.218 2.359 1.00 0.00 6 PHE A N 18
ATOM 34714 C CA . PHE A 1 6 ? -2.324 -8.450 1.566 1.00 0.00 6 PHE A CA 18
ATOM 34715 C C . PHE A 1 6 ? -1.301 -8.476 0.421 1.00 0.00 6 PHE A C 18
ATOM 34716 O O . PHE A 1 6 ? -1.095 -7.476 -0.273 1.00 0.00 6 PHE A O 18
ATOM 34733 N N . ASN A 1 7 ? -0.663 -9.634 0.221 1.00 0.00 7 ASN A N 18
ATOM 34734 C CA . ASN A 1 7 ? 0.352 -9.835 -0.813 1.00 0.00 7 ASN A CA 18
ATOM 34735 C C . ASN A 1 7 ? -0.288 -10.419 -2.084 1.00 0.00 7 ASN A C 18
ATOM 34736 O O . ASN A 1 7 ? -0.777 -11.551 -2.059 1.00 0.00 7 ASN A O 18
ATOM 34747 N N . VAL A 1 8 ? -0.254 -9.687 -3.205 1.00 0.00 8 VAL A N 18
ATOM 34748 C CA . VAL A 1 8 ? -0.945 -10.077 -4.456 1.00 0.00 8 VAL A CA 18
ATOM 34749 C C . VAL A 1 8 ? -0.368 -11.368 -5.048 1.00 0.00 8 VAL A C 18
ATOM 34750 O O . VAL A 1 8 ? -1.098 -12.216 -5.552 1.00 0.00 8 VAL A O 18
ATOM 34763 N N . ASP A 1 9 ? 0.951 -11.535 -4.954 1.00 0.00 9 ASP A N 18
ATOM 34764 C CA . ASP A 1 9 ? 1.693 -12.667 -5.517 1.00 0.00 9 ASP A CA 18
ATOM 34765 C C . ASP A 1 9 ? 1.621 -13.945 -4.652 1.00 0.00 9 ASP A C 18
ATOM 34766 O O . ASP A 1 9 ? 1.978 -15.027 -5.122 1.00 0.00 9 ASP A O 18
ATOM 34775 N N . GLU A 1 10 ? 1.142 -13.841 -3.405 1.00 0.00 10 GLU A N 18
ATOM 34776 C CA . GLU A 1 10 ? 1.009 -14.964 -2.460 1.00 0.00 10 GLU A CA 18
ATOM 34777 C C . GLU A 1 10 ? -0.455 -15.372 -2.220 1.00 0.00 10 GLU A C 18
ATOM 34778 O O . GLU A 1 10 ? -0.754 -16.566 -2.143 1.00 0.00 10 GLU A O 18
ATOM 34790 N N . ASN A 1 11 ? -1.372 -14.400 -2.122 1.00 0.00 11 ASN A N 18
ATOM 34791 C CA . ASN A 1 11 ? -2.817 -14.613 -1.971 1.00 0.00 11 ASN A CA 18
ATOM 34792 C C . ASN A 1 11 ? -3.604 -13.867 -3.076 1.00 0.00 11 ASN A C 18
ATOM 34793 O O . ASN A 1 11 ? -4.316 -12.902 -2.779 1.00 0.00 11 ASN A O 18
ATOM 34804 N N . PRO A 1 12 ? -3.508 -14.290 -4.353 1.00 0.00 12 PRO A N 18
ATOM 34805 C CA . PRO A 1 12 ? -4.112 -13.574 -5.480 1.00 0.00 12 PRO A CA 18
ATOM 34806 C C . PRO A 1 12 ? -5.632 -13.437 -5.362 1.00 0.00 12 PRO A C 18
ATOM 34807 O O . PRO A 1 12 ? -6.171 -12.356 -5.596 1.00 0.00 12 PRO A O 18
ATOM 34818 N N . GLU A 1 13 ? -6.334 -14.500 -4.965 1.00 0.00 13 GLU A N 18
ATOM 34819 C CA . GLU A 1 13 ? -7.799 -14.492 -4.868 1.00 0.00 13 GLU A CA 18
ATOM 34820 C C . GLU A 1 13 ? -8.329 -13.632 -3.711 1.00 0.00 13 GLU A C 18
ATOM 34821 O O . GLU A 1 13 ? -9.402 -13.048 -3.838 1.00 0.00 13 GLU A O 18
ATOM 34833 N N . GLN A 1 14 ? -7.570 -13.482 -2.617 1.00 0.00 14 GLN A N 18
ATOM 34834 C CA . GLN A 1 14 ? -7.904 -12.555 -1.523 1.00 0.00 14 GLN A CA 18
ATOM 34835 C C . GLN A 1 14 ? -7.904 -11.102 -2.015 1.00 0.00 14 GLN A C 18
ATOM 34836 O O . GLN A 1 14 ? -8.846 -10.350 -1.760 1.00 0.00 14 GLN A O 18
ATOM 34850 N N . VAL A 1 15 ? -6.866 -10.718 -2.767 1.00 0.00 15 VAL A N 18
ATOM 34851 C CA . VAL A 1 15 ? -6.761 -9.387 -3.379 1.00 0.00 15 VAL A CA 18
ATOM 34852 C C . VAL A 1 15 ? -7.843 -9.196 -4.439 1.00 0.00 15 VAL A C 18
ATOM 34853 O O . VAL A 1 15 ? -8.575 -8.208 -4.390 1.00 0.00 15 VAL A O 18
ATOM 34866 N N . ARG A 1 16 ? -8.023 -10.165 -5.346 1.00 0.00 16 ARG A N 18
ATOM 34867 C CA . ARG A 1 16 ? -9.050 -10.113 -6.399 1.00 0.00 16 ARG A CA 18
ATOM 34868 C C . ARG A 1 16 ? -10.464 -9.984 -5.818 1.00 0.00 16 ARG A C 18
ATOM 34869 O O . ARG A 1 16 ? -11.252 -9.196 -6.332 1.00 0.00 16 ARG A O 18
ATOM 34890 N N . LYS A 1 17 ? -10.764 -10.670 -4.707 1.00 0.00 17 LYS A N 18
ATOM 34891 C CA . LYS A 1 17 ? -12.053 -10.569 -4.004 1.00 0.00 17 LYS A CA 18
ATOM 34892 C C . LYS A 1 17 ? -12.306 -9.163 -3.456 1.00 0.00 17 LYS A C 18
ATOM 34893 O O . LYS A 1 17 ? -13.432 -8.690 -3.557 1.00 0.00 17 LYS A O 18
ATOM 34912 N N . LEU A 1 18 ? -11.289 -8.448 -2.966 1.00 0.00 18 LEU A N 18
ATOM 34913 C CA . LEU A 1 18 ? -11.437 -7.038 -2.576 1.00 0.00 18 LEU A CA 18
ATOM 34914 C C . LEU A 1 18 ? -11.770 -6.137 -3.780 1.00 0.00 18 LEU A C 18
ATOM 34915 O O . LEU A 1 18 ? -12.630 -5.265 -3.655 1.00 0.00 18 LEU A O 18
ATOM 34931 N N . ILE A 1 19 ? -11.168 -6.378 -4.953 1.00 0.00 19 ILE A N 18
ATOM 34932 C CA . ILE A 1 19 ? -11.499 -5.656 -6.197 1.00 0.00 19 ILE A CA 18
ATOM 34933 C C . ILE A 1 19 ? -12.947 -5.947 -6.640 1.00 0.00 19 ILE A C 18
ATOM 34934 O O . ILE A 1 19 ? -13.721 -5.023 -6.889 1.00 0.00 19 ILE A O 18
ATOM 34950 N N . GLU A 1 20 ? -13.350 -7.220 -6.671 1.00 0.00 20 GLU A N 18
ATOM 34951 C CA . GLU A 1 20 ? -14.714 -7.654 -7.007 1.00 0.00 20 GLU A CA 18
ATOM 34952 C C . GLU A 1 20 ? -15.766 -7.090 -6.035 1.00 0.00 20 GLU A C 18
ATOM 34953 O O . GLU A 1 20 ? -16.798 -6.578 -6.473 1.00 0.00 20 GLU A O 18
ATOM 34965 N N . GLN A 1 21 ? -15.504 -7.125 -4.723 1.00 0.00 21 GLN A N 18
ATOM 34966 C CA . GLN A 1 21 ? -16.421 -6.610 -3.697 1.00 0.00 21 GLN A CA 18
ATOM 34967 C C . GLN A 1 21 ? -16.504 -5.077 -3.692 1.00 0.00 21 GLN A C 18
ATOM 34968 O O . GLN A 1 21 ? -17.555 -4.530 -3.352 1.00 0.00 21 GLN A O 18
ATOM 34982 N N . ALA A 1 22 ? -15.452 -4.381 -4.141 1.00 0.00 22 ALA A N 18
ATOM 34983 C CA . ALA A 1 22 ? -15.482 -2.938 -4.386 1.00 0.00 22 ALA A CA 18
ATOM 34984 C C . ALA A 1 22 ? -16.303 -2.564 -5.645 1.00 0.00 22 ALA A C 18
ATOM 34985 O O . ALA A 1 22 ? -16.572 -1.384 -5.878 1.00 0.00 22 ALA A O 18
ATOM 34992 N N . GLY A 1 23 ? -16.700 -3.553 -6.459 1.00 0.00 23 GLY A N 18
ATOM 34993 C CA . GLY A 1 23 ? -17.406 -3.367 -7.729 1.00 0.00 23 GLY A CA 18
ATOM 34994 C C . GLY A 1 23 ? -16.487 -3.060 -8.920 1.00 0.00 23 GLY A C 18
ATOM 34995 O O . GLY A 1 23 ? -16.955 -2.497 -9.914 1.00 0.00 23 GLY A O 18
ATOM 34999 N N . LEU A 1 24 ? -15.192 -3.390 -8.830 1.00 0.00 24 LEU A N 18
ATOM 35000 C CA . LEU A 1 24 ? -14.189 -3.151 -9.875 1.00 0.00 24 LEU A CA 18
ATOM 35001 C C . LEU A 1 24 ? -13.844 -4.433 -10.651 1.00 0.00 24 LEU A C 18
ATOM 35002 O O . LEU A 1 24 ? -14.130 -5.553 -10.221 1.00 0.00 24 LEU A O 18
ATOM 35018 N N . ASP A 1 25 ? -13.190 -4.253 -11.799 1.00 0.00 25 ASP A N 18
ATOM 35019 C CA . ASP A 1 25 ? -12.582 -5.323 -12.593 1.00 0.00 25 ASP A CA 18
ATOM 35020 C C . ASP A 1 25 ? -11.054 -5.349 -12.370 1.00 0.00 25 ASP A C 18
ATOM 35021 O O . ASP A 1 25 ? -10.414 -4.300 -12.475 1.00 0.00 25 ASP A O 18
ATOM 35030 N N . PRO A 1 26 ? -10.435 -6.513 -12.088 1.00 0.00 26 PRO A N 18
ATOM 35031 C CA . PRO A 1 26 ? -8.996 -6.612 -11.813 1.00 0.00 26 PRO A CA 18
ATOM 35032 C C . PRO A 1 26 ? -8.131 -6.523 -13.079 1.00 0.00 26 PRO A C 18
ATOM 35033 O O . PRO A 1 26 ? -6.988 -6.071 -13.019 1.00 0.00 26 PRO A O 18
ATOM 35044 N N . ASP A 1 27 ? -8.668 -6.928 -14.234 1.00 0.00 27 ASP A N 18
ATOM 35045 C CA . ASP A 1 27 ? -7.929 -7.018 -15.505 1.00 0.00 27 ASP A CA 18
ATOM 35046 C C . ASP A 1 27 ? -7.406 -5.663 -16.025 1.00 0.00 27 ASP A C 18
ATOM 35047 O O . ASP A 1 27 ? -6.382 -5.621 -16.709 1.00 0.00 27 ASP A O 18
ATOM 35056 N N . GLU A 1 28 ? -8.051 -4.548 -15.668 1.00 0.00 28 GLU A N 18
ATOM 35057 C CA . GLU A 1 28 ? -7.592 -3.190 -16.011 1.00 0.00 28 GLU A CA 18
ATOM 35058 C C . GLU A 1 28 ? -6.601 -2.585 -14.992 1.00 0.00 28 GLU A C 18
ATOM 35059 O O . GLU A 1 28 ? -5.992 -1.549 -15.267 1.00 0.00 28 GLU A O 18
ATOM 35071 N N . LEU A 1 29 ? -6.401 -3.223 -13.830 1.00 0.00 29 LEU A N 18
ATOM 35072 C CA . LEU A 1 29 ? -5.542 -2.721 -12.744 1.00 0.00 29 LEU A CA 18
ATOM 35073 C C . LEU A 1 29 ? -4.074 -3.179 -12.852 1.00 0.00 29 LEU A C 18
ATOM 35074 O O . LEU A 1 29 ? -3.273 -2.899 -11.960 1.00 0.00 29 LEU A O 18
ATOM 35090 N N . ARG A 1 30 ? -3.682 -3.813 -13.967 1.00 0.00 30 ARG A N 18
ATOM 35091 C CA . ARG A 1 30 ? -2.285 -4.200 -14.266 1.00 0.00 30 ARG A CA 18
ATOM 35092 C C . ARG A 1 30 ? -1.337 -3.001 -14.429 1.00 0.00 30 ARG A C 18
ATOM 35093 O O . ARG A 1 30 ? -0.122 -3.159 -14.313 1.00 0.00 30 ARG A O 18
ATOM 35114 N N . GLU A 1 31 ? -1.879 -1.802 -14.646 1.00 0.00 31 GLU A N 18
ATOM 35115 C CA . GLU A 1 31 ? -1.131 -0.535 -14.668 1.00 0.00 31 GLU A CA 18
ATOM 35116 C C . GLU A 1 31 ? -0.758 -0.016 -13.260 1.00 0.00 31 GLU A C 18
ATOM 35117 O O . GLU A 1 31 ? 0.090 0.872 -13.140 1.00 0.00 31 GLU A O 18
ATOM 35129 N N . ALA A 1 32 ? -1.363 -0.560 -12.196 1.00 0.00 32 ALA A N 18
ATOM 35130 C CA . ALA A 1 32 ? -1.100 -0.205 -10.801 1.00 0.00 32 ALA A CA 18
ATOM 35131 C C . ALA A 1 32 ? -0.158 -1.213 -10.112 1.00 0.00 32 ALA A C 18
ATOM 35132 O O . ALA A 1 32 ? -0.255 -2.425 -10.326 1.00 0.00 32 ALA A O 18
ATOM 35139 N N . GLU A 1 33 ? 0.738 -0.720 -9.253 1.00 0.00 33 GLU A N 18
ATOM 35140 C CA . GLU A 1 33 ? 1.696 -1.512 -8.473 1.00 0.00 33 GLU A CA 18
ATOM 35141 C C . GLU A 1 33 ? 1.392 -1.468 -6.962 1.00 0.00 33 GLU A C 18
ATOM 35142 O O . GLU A 1 33 ? 1.605 -2.462 -6.266 1.00 0.00 33 GLU A O 18
ATOM 35154 N N . VAL A 1 34 ? 0.835 -0.355 -6.466 1.00 0.00 34 VAL A N 18
ATOM 35155 C CA . VAL A 1 34 ? 0.287 -0.211 -5.106 1.00 0.00 34 VAL A CA 18
ATOM 35156 C C . VAL A 1 34 ? -1.178 0.229 -5.188 1.00 0.00 34 VAL A C 18
ATOM 35157 O O . VAL A 1 34 ? -1.486 1.292 -5.731 1.00 0.00 34 VAL A O 18
ATOM 35170 N N . ILE A 1 35 ? -2.075 -0.584 -4.622 1.00 0.00 35 ILE A N 18
ATOM 35171 C CA . ILE A 1 35 ? -3.527 -0.346 -4.569 1.00 0.00 35 ILE A CA 18
ATOM 35172 C C . ILE A 1 35 ? -3.951 -0.234 -3.101 1.00 0.00 35 ILE A C 18
ATOM 35173 O O . ILE A 1 35 ? -3.489 -1.009 -2.259 1.00 0.00 35 ILE A O 18
ATOM 35189 N N . ILE A 1 36 ? -4.791 0.753 -2.780 1.00 0.00 36 ILE A N 18
ATOM 35190 C CA . ILE A 1 36 ? -5.188 1.082 -1.401 1.00 0.00 36 ILE A CA 18
ATOM 35191 C C . ILE A 1 36 ? -6.702 1.280 -1.288 1.00 0.00 36 ILE A C 18
ATOM 35192 O O . ILE A 1 36 ? -7.356 1.793 -2.198 1.00 0.00 36 ILE A O 18
ATOM 35208 N N . ILE A 1 37 ? -7.258 0.846 -0.159 1.00 0.00 37 ILE A N 18
ATOM 35209 C CA . ILE A 1 37 ? -8.681 0.904 0.182 1.00 0.00 37 ILE A CA 18
ATOM 35210 C C . ILE A 1 37 ? -8.846 1.669 1.501 1.00 0.00 37 ILE A C 18
ATOM 35211 O O . ILE A 1 37 ? -8.207 1.313 2.494 1.00 0.00 37 ILE A O 18
ATOM 35227 N N . ILE A 1 38 ? -9.712 2.688 1.525 1.00 0.00 38 ILE A N 18
ATOM 35228 C CA . ILE A 1 38 ? -10.034 3.491 2.720 1.00 0.00 38 ILE A CA 18
ATOM 35229 C C . ILE A 1 38 ? -11.525 3.375 3.052 1.00 0.00 38 ILE A C 18
ATOM 35230 O O . ILE A 1 38 ? -12.382 3.608 2.200 1.00 0.00 38 ILE A O 18
ATOM 35246 N N . ILE A 1 39 ? -11.841 3.040 4.305 1.00 0.00 39 ILE A N 18
ATOM 35247 C CA . ILE A 1 39 ? -13.216 2.898 4.797 1.00 0.00 39 ILE A CA 18
ATOM 35248 C C . ILE A 1 39 ? -13.324 3.596 6.159 1.00 0.00 39 ILE A C 18
ATOM 35249 O O . ILE A 1 39 ? -12.624 3.213 7.090 1.00 0.00 39 ILE A O 18
ATOM 35265 N N . SER A 1 40 ? -14.185 4.605 6.309 1.00 0.00 40 SER A N 18
ATOM 35266 C CA . SER A 1 40 ? -14.478 5.238 7.615 1.00 0.00 40 SER A CA 18
ATOM 35267 C C . SER A 1 40 ? -15.970 5.529 7.768 1.00 0.00 40 SER A C 18
ATOM 35268 O O . SER A 1 40 ? -16.692 5.634 6.777 1.00 0.00 40 SER A O 18
ATOM 35276 N N . ARG A 1 41 ? -16.468 5.658 9.000 1.00 0.00 41 ARG A N 18
ATOM 35277 C CA . ARG A 1 41 ? -17.898 5.930 9.246 1.00 0.00 41 ARG A CA 18
ATOM 35278 C C . ARG A 1 41 ? -18.311 7.368 8.939 1.00 0.00 41 ARG A C 18
ATOM 35279 O O . ARG A 1 41 ? -19.443 7.579 8.513 1.00 0.00 41 ARG A O 18
ATOM 35300 N N . THR A 1 42 ? -17.401 8.332 9.077 1.00 0.00 42 THR A N 18
ATOM 35301 C CA . THR A 1 42 ? -17.613 9.739 8.687 1.00 0.00 42 THR A CA 18
ATOM 35302 C C . THR A 1 42 ? -16.830 10.119 7.424 1.00 0.00 42 THR A C 18
ATOM 35303 O O . THR A 1 42 ? -15.631 9.835 7.342 1.00 0.00 42 THR A O 18
ATOM 35314 N N . PRO A 1 43 ? -17.447 10.834 6.458 1.00 0.00 43 PRO A N 18
ATOM 35315 C CA . PRO A 1 43 ? -16.748 11.300 5.259 1.00 0.00 43 PRO A CA 18
ATOM 35316 C C . PRO A 1 43 ? -15.672 12.345 5.582 1.00 0.00 43 PRO A C 18
ATOM 35317 O O . PRO A 1 43 ? -14.621 12.360 4.948 1.00 0.00 43 PRO A O 18
ATOM 35328 N N . GLU A 1 44 ? -15.886 13.169 6.612 1.00 0.00 44 GLU A N 18
ATOM 35329 C CA . GLU A 1 44 ? -14.937 14.205 7.046 1.00 0.00 44 GLU A CA 18
ATOM 35330 C C . GLU A 1 44 ? -13.637 13.616 7.629 1.00 0.00 44 GLU A C 18
ATOM 35331 O O . GLU A 1 44 ? -12.583 14.248 7.533 1.00 0.00 44 GLU A O 18
ATOM 35343 N N . GLN A 1 45 ? -13.678 12.404 8.199 1.00 0.00 45 GLN A N 18
ATOM 35344 C CA . GLN A 1 45 ? -12.471 11.657 8.590 1.00 0.00 45 GLN A CA 18
ATOM 35345 C C . GLN A 1 45 ? -11.842 10.887 7.419 1.00 0.00 45 GLN A C 18
ATOM 35346 O O . GLN A 1 45 ? -10.620 10.914 7.259 1.00 0.00 45 GLN A O 18
ATOM 35360 N N . LEU A 1 46 ? -12.645 10.250 6.558 1.00 0.00 46 LEU A N 18
ATOM 35361 C CA . LEU A 1 46 ? -12.150 9.489 5.406 1.00 0.00 46 LEU A CA 18
ATOM 35362 C C . LEU A 1 46 ? -11.453 10.410 4.379 1.00 0.00 46 LEU A C 18
ATOM 35363 O O . LEU A 1 46 ? -10.428 10.036 3.815 1.00 0.00 46 LEU A O 18
ATOM 35379 N N . GLU A 1 47 ? -11.909 11.658 4.226 1.00 0.00 47 GLU A N 18
ATOM 35380 C CA . GLU A 1 47 ? -11.241 12.703 3.433 1.00 0.00 47 GLU A CA 18
ATOM 35381 C C . GLU A 1 47 ? -9.788 12.969 3.870 1.00 0.00 47 GLU A C 18
ATOM 35382 O O . GLU A 1 47 ? -8.910 13.139 3.021 1.00 0.00 47 GLU A O 18
ATOM 35394 N N . LYS A 1 48 ? -9.504 12.957 5.181 1.00 0.00 48 LYS A N 18
ATOM 35395 C CA . LYS A 1 48 ? -8.139 13.139 5.710 1.00 0.00 48 LYS A CA 18
ATOM 35396 C C . LYS A 1 48 ? -7.259 11.938 5.378 1.00 0.00 48 LYS A C 18
ATOM 35397 O O . LYS A 1 48 ? -6.143 12.107 4.886 1.00 0.00 48 LYS A O 18
ATOM 35416 N N . LEU A 1 49 ? -7.781 10.729 5.595 1.00 0.00 49 LEU A N 18
ATOM 35417 C CA . LEU A 1 49 ? -7.100 9.455 5.324 1.00 0.00 49 LEU A CA 18
ATOM 35418 C C . LEU A 1 49 ? -6.809 9.261 3.830 1.00 0.00 49 LEU A C 18
ATOM 35419 O O . LEU A 1 49 ? -5.731 8.797 3.466 1.00 0.00 49 LEU A O 18
ATOM 35435 N N . SER A 1 50 ? -7.727 9.698 2.964 1.00 0.00 50 SER A N 18
ATOM 35436 C CA . SER A 1 50 ? -7.534 9.745 1.511 1.00 0.00 50 SER A CA 18
ATOM 35437 C C . SER A 1 50 ? -6.311 10.590 1.138 1.00 0.00 50 SER A C 18
ATOM 35438 O O . SER A 1 50 ? -5.456 10.138 0.374 1.00 0.00 50 SER A O 18
ATOM 35446 N N . ARG A 1 51 ? -6.128 11.762 1.766 1.00 0.00 51 ARG A N 18
ATOM 35447 C CA . ARG A 1 51 ? -4.927 12.593 1.564 1.00 0.00 51 ARG A CA 18
ATOM 35448 C C . ARG A 1 51 ? -3.667 11.928 2.119 1.00 0.00 51 ARG A C 18
ATOM 35449 O O . ARG A 1 51 ? -2.633 11.959 1.454 1.00 0.00 51 ARG A O 18
ATOM 35470 N N . GLN A 1 52 ? -3.770 11.257 3.271 1.00 0.00 52 GLN A N 18
ATOM 35471 C CA . GLN A 1 52 ? -2.641 10.571 3.917 1.00 0.00 52 GLN A CA 18
ATOM 35472 C C . GLN A 1 52 ? -2.058 9.440 3.050 1.00 0.00 52 GLN A C 18
ATOM 35473 O O . GLN A 1 52 ? -0.850 9.200 3.099 1.00 0.00 52 GLN A O 18
ATOM 35487 N N . VAL A 1 53 ? -2.883 8.756 2.245 1.00 0.00 53 VAL A N 18
ATOM 35488 C CA . VAL A 1 53 ? -2.418 7.717 1.306 1.00 0.00 53 VAL A CA 18
ATOM 35489 C C . VAL A 1 53 ? -2.086 8.240 -0.098 1.00 0.00 53 VAL A C 18
ATOM 35490 O O . VAL A 1 53 ? -1.184 7.705 -0.746 1.00 0.00 53 VAL A O 18
ATOM 35503 N N . LYS A 1 54 ? -2.737 9.317 -0.559 1.00 0.00 54 LYS A N 18
ATOM 35504 C CA . LYS A 1 54 ? -2.424 9.978 -1.842 1.00 0.00 54 LYS A CA 18
ATOM 35505 C C . LYS A 1 54 ? -1.055 10.661 -1.829 1.00 0.00 54 LYS A C 18
ATOM 35506 O O . LYS A 1 54 ? -0.332 10.583 -2.820 1.00 0.00 54 LYS A O 18
ATOM 35525 N N . GLU A 1 55 ? -0.647 11.259 -0.705 1.00 0.00 55 GLU A N 18
ATOM 35526 C CA . GLU A 1 55 ? 0.686 11.877 -0.568 1.00 0.00 55 GLU A CA 18
ATOM 35527 C C . GLU A 1 55 ? 1.843 10.853 -0.568 1.00 0.00 55 GLU A C 18
ATOM 35528 O O . GLU A 1 55 ? 2.989 11.219 -0.840 1.00 0.00 55 GLU A O 18
ATOM 35540 N N . LEU A 1 56 ? 1.544 9.567 -0.334 1.00 0.00 56 LEU A N 18
ATOM 35541 C CA . LEU A 1 56 ? 2.472 8.439 -0.493 1.00 0.00 56 LEU A CA 18
ATOM 35542 C C . LEU A 1 56 ? 2.555 7.884 -1.932 1.00 0.00 56 LEU A C 18
ATOM 35543 O O . LEU A 1 56 ? 3.330 6.962 -2.191 1.00 0.00 56 LEU A O 18
ATOM 35559 N N . GLY A 1 57 ? 1.801 8.448 -2.882 1.00 0.00 57 GLY A N 18
ATOM 35560 C CA . GLY A 1 57 ? 1.924 8.143 -4.312 1.00 0.00 57 GLY A CA 18
ATOM 35561 C C . GLY A 1 57 ? 1.319 6.802 -4.755 1.00 0.00 57 GLY A C 18
ATOM 35562 O O . GLY A 1 57 ? 1.800 6.210 -5.725 1.00 0.00 57 GLY A O 18
ATOM 35566 N N . ALA A 1 58 ? 0.287 6.308 -4.059 1.00 0.00 58 ALA A N 18
ATOM 35567 C CA . ALA A 1 58 ? -0.471 5.117 -4.455 1.00 0.00 58 ALA A CA 18
ATOM 35568 C C . ALA A 1 58 ? -1.064 5.241 -5.878 1.00 0.00 58 ALA A C 18
ATOM 35569 O O . ALA A 1 58 ? -1.473 6.324 -6.304 1.00 0.00 58 ALA A O 18
ATOM 35576 N N . ASP A 1 59 ? -1.124 4.128 -6.615 1.00 0.00 59 ASP A N 18
ATOM 35577 C CA . ASP A 1 59 ? -1.519 4.125 -8.036 1.00 0.00 59 ASP A CA 18
ATOM 35578 C C . ASP A 1 59 ? -3.041 4.072 -8.240 1.00 0.00 59 ASP A C 18
ATOM 35579 O O . ASP A 1 59 ? -3.565 4.663 -9.188 1.00 0.00 59 ASP A O 18
ATOM 35588 N N . ARG A 1 60 ? -3.751 3.369 -7.349 1.00 0.00 60 ARG A N 18
ATOM 35589 C CA . ARG A 1 60 ? -5.212 3.218 -7.352 1.00 0.00 60 ARG A CA 18
ATOM 35590 C C . ARG A 1 60 ? -5.753 3.323 -5.925 1.00 0.00 60 ARG A C 18
ATOM 35591 O O . ARG A 1 60 ? -5.267 2.642 -5.021 1.00 0.00 60 ARG A O 18
ATOM 35612 N N . LEU A 1 61 ? -6.778 4.154 -5.750 1.00 0.00 61 LEU A N 18
ATOM 35613 C CA . LEU A 1 61 ? -7.520 4.333 -4.503 1.00 0.00 61 LEU A CA 18
ATOM 35614 C C . LEU A 1 61 ? -9.026 4.170 -4.742 1.00 0.00 61 LEU A C 18
ATOM 35615 O O . LEU A 1 61 ? -9.570 4.657 -5.735 1.00 0.00 61 LEU A O 18
ATOM 35631 N N . LEU A 1 62 ? -9.684 3.502 -3.799 1.00 0.00 62 LEU A N 18
ATOM 35632 C CA . LEU A 1 62 ? -11.139 3.415 -3.669 1.00 0.00 62 LEU A CA 18
ATOM 35633 C C . LEU A 1 62 ? -11.551 3.675 -2.214 1.00 0.00 62 LEU A C 18
ATOM 35634 O O . LEU A 1 62 ? -10.878 3.256 -1.269 1.00 0.00 62 LEU A O 18
ATOM 35650 N N . GLU A 1 63 ? -12.652 4.403 -2.048 1.00 0.00 63 GLU A N 18
ATOM 35651 C CA . GLU A 1 63 ? -13.156 4.887 -0.761 1.00 0.00 63 GLU A CA 18
ATOM 35652 C C . GLU A 1 63 ? -14.657 4.621 -0.574 1.00 0.00 63 GLU A C 18
ATOM 35653 O O . GLU A 1 63 ? -15.459 4.837 -1.487 1.00 0.00 63 GLU A O 18
ATOM 35665 N N . PHE A 1 64 ? -15.033 4.199 0.638 1.00 0.00 64 PHE A N 18
ATOM 35666 C CA . PHE A 1 64 ? -16.419 3.949 1.061 1.00 0.00 64 PHE A CA 18
ATOM 35667 C C . PHE A 1 64 ? -16.684 4.527 2.453 1.00 0.00 64 PHE A C 18
ATOM 35668 O O . PHE A 1 64 ? -15.785 4.567 3.295 1.00 0.00 64 PHE A O 18
ATOM 35685 N N . ASN A 1 65 ? -17.927 4.940 2.715 1.00 0.00 65 ASN A N 18
ATOM 35686 C CA . ASN A 1 65 ? -18.334 5.510 3.997 1.00 0.00 65 ASN A CA 18
ATOM 35687 C C . ASN A 1 65 ? -19.456 4.707 4.677 1.00 0.00 65 ASN A C 18
ATOM 35688 O O . ASN A 1 65 ? -20.494 4.450 4.074 1.00 0.00 65 ASN A O 18
ATOM 35699 N N . VAL A 1 66 ? -19.265 4.311 5.943 1.00 0.00 66 VAL A N 18
ATOM 35700 C CA . VAL A 1 66 ? -20.181 3.371 6.634 1.00 0.00 66 VAL A CA 18
ATOM 35701 C C . VAL A 1 66 ? -21.571 3.982 6.878 1.00 0.00 66 VAL A C 18
ATOM 35702 O O . VAL A 1 66 ? -22.567 3.265 6.852 1.00 0.00 66 VAL A O 18
ATOM 35715 N N . ASP A 1 67 ? -21.670 5.302 7.081 1.00 0.00 67 ASP A N 18
ATOM 35716 C CA . ASP A 1 67 ? -22.952 5.969 7.354 1.00 0.00 67 ASP A CA 18
ATOM 35717 C C . ASP A 1 67 ? -23.901 6.008 6.136 1.00 0.00 67 ASP A C 18
ATOM 35718 O O . ASP A 1 67 ? -25.115 5.879 6.308 1.00 0.00 67 ASP A O 18
ATOM 35727 N N . GLU A 1 68 ? -23.374 6.150 4.912 1.00 0.00 68 GLU A N 18
ATOM 35728 C CA . GLU A 1 68 ? -24.191 6.182 3.680 1.00 0.00 68 GLU A CA 18
ATOM 35729 C C . GLU A 1 68 ? -24.162 4.871 2.874 1.00 0.00 68 GLU A C 18
ATOM 35730 O O . GLU A 1 68 ? -25.163 4.512 2.250 1.00 0.00 68 GLU A O 18
ATOM 35742 N N . ASN A 1 69 ? -23.033 4.151 2.879 1.00 0.00 69 ASN A N 18
ATOM 35743 C CA . ASN A 1 69 ? -22.821 2.884 2.169 1.00 0.00 69 ASN A CA 18
ATOM 35744 C C . ASN A 1 69 ? -22.364 1.754 3.127 1.00 0.00 69 ASN A C 18
ATOM 35745 O O . ASN A 1 69 ? -21.265 1.208 2.953 1.00 0.00 69 ASN A O 18
ATOM 35756 N N . PRO A 1 70 ? -23.181 1.360 4.127 1.00 0.00 70 PRO A N 18
ATOM 35757 C CA . PRO A 1 70 ? -22.804 0.327 5.095 1.00 0.00 70 PRO A CA 18
ATOM 35758 C C . PRO A 1 70 ? -22.547 -1.036 4.440 1.00 0.00 70 PRO A C 18
ATOM 35759 O O . PRO A 1 70 ? -21.623 -1.734 4.847 1.00 0.00 70 PRO A O 18
ATOM 35770 N N . GLU A 1 71 ? -23.291 -1.404 3.391 1.00 0.00 71 GLU A N 18
ATOM 35771 C CA . GLU A 1 71 ? -23.060 -2.653 2.647 1.00 0.00 71 GLU A CA 18
ATOM 35772 C C . GLU A 1 71 ? -21.693 -2.661 1.942 1.00 0.00 71 GLU A C 18
ATOM 35773 O O . GLU A 1 71 ? -20.955 -3.640 2.060 1.00 0.00 71 GLU A O 18
ATOM 35785 N N . GLN A 1 72 ? -21.312 -1.569 1.265 1.00 0.00 72 GLN A N 18
ATOM 35786 C CA . GLN A 1 72 ? -20.019 -1.478 0.567 1.00 0.00 72 GLN A CA 18
ATOM 35787 C C . GLN A 1 72 ? -18.843 -1.584 1.545 1.00 0.00 72 GLN A C 18
ATOM 35788 O O . GLN A 1 72 ? -17.877 -2.304 1.293 1.00 0.00 72 GLN A O 18
ATOM 35802 N N . ALA A 1 73 ? -18.955 -0.922 2.699 1.00 0.00 73 ALA A N 18
ATOM 35803 C CA . ALA A 1 73 ? -17.969 -0.996 3.768 1.00 0.00 73 ALA A CA 18
ATOM 35804 C C . ALA A 1 73 ? -17.900 -2.404 4.392 1.00 0.00 73 ALA A C 18
ATOM 35805 O O . ALA A 1 73 ? -16.814 -2.943 4.613 1.00 0.00 73 ALA A O 18
ATOM 35812 N N . SER A 1 74 ? -19.062 -3.019 4.628 1.00 0.00 74 SER A N 18
ATOM 35813 C CA . SER A 1 74 ? -19.203 -4.331 5.264 1.00 0.00 74 SER A CA 18
ATOM 35814 C C . SER A 1 74 ? -18.624 -5.455 4.407 1.00 0.00 74 SER A C 18
ATOM 35815 O O . SER A 1 74 ? -17.818 -6.232 4.911 1.00 0.00 74 SER A O 18
ATOM 35823 N N . LYS A 1 75 ? -18.938 -5.527 3.104 1.00 0.00 75 LYS A N 18
ATOM 35824 C CA . LYS A 1 75 ? -18.426 -6.596 2.215 1.00 0.00 75 LYS A CA 18
ATOM 35825 C C . LYS A 1 75 ? -16.893 -6.650 2.161 1.00 0.00 75 LYS A C 18
ATOM 35826 O O . LYS A 1 75 ? -16.311 -7.736 2.195 1.00 0.00 75 LYS A O 18
ATOM 35845 N N . LEU A 1 76 ? -16.235 -5.491 2.133 1.00 0.00 76 LEU A N 18
ATOM 35846 C CA . LEU A 1 76 ? -14.775 -5.399 2.163 1.00 0.00 76 LEU A CA 18
ATOM 35847 C C . LEU A 1 76 ? -14.185 -5.681 3.554 1.00 0.00 76 LEU A C 18
ATOM 35848 O O . LEU A 1 76 ? -13.187 -6.395 3.650 1.00 0.00 76 LEU A O 18
ATOM 35864 N N . ALA A 1 77 ? -14.823 -5.214 4.632 1.00 0.00 77 ALA A N 18
ATOM 35865 C CA . ALA A 1 77 ? -14.434 -5.567 5.997 1.00 0.00 77 ALA A CA 18
ATOM 35866 C C . ALA A 1 77 ? -14.530 -7.090 6.236 1.00 0.00 77 ALA A C 18
ATOM 35867 O O . ALA A 1 77 ? -13.564 -7.703 6.690 1.00 0.00 77 ALA A O 18
ATOM 35874 N N . LYS A 1 78 ? -15.630 -7.730 5.817 1.00 0.00 78 LYS A N 18
ATOM 35875 C CA . LYS A 1 78 ? -15.841 -9.190 5.866 1.00 0.00 78 LYS A CA 18
ATOM 35876 C C . LYS A 1 78 ? -14.758 -9.950 5.097 1.00 0.00 78 LYS A C 18
ATOM 35877 O O . LYS A 1 78 ? -14.202 -10.916 5.619 1.00 0.00 78 LYS A O 18
ATOM 35896 N N . THR A 1 79 ? -14.393 -9.472 3.903 1.00 0.00 79 THR A N 18
ATOM 35897 C CA . THR A 1 79 ? -13.274 -10.030 3.111 1.00 0.00 79 THR A CA 18
ATOM 35898 C C . THR A 1 79 ? -11.931 -9.908 3.845 1.00 0.00 79 THR A C 18
ATOM 35899 O O . THR A 1 79 ? -11.109 -10.820 3.773 1.00 0.00 79 THR A O 18
ATOM 35910 N N . ALA A 1 80 ? -11.712 -8.839 4.616 1.00 0.00 80 ALA A N 18
ATOM 35911 C CA . ALA A 1 80 ? -10.526 -8.649 5.456 1.00 0.00 80 ALA A CA 18
ATOM 35912 C C . ALA A 1 80 ? -10.588 -9.383 6.822 1.00 0.00 80 ALA A C 18
ATOM 35913 O O . ALA A 1 80 ? -9.676 -9.237 7.640 1.00 0.00 80 ALA A O 18
ATOM 35920 N N . GLY A 1 81 ? -11.641 -10.170 7.089 1.00 0.00 81 GLY A N 18
ATOM 35921 C CA . GLY A 1 81 ? -11.848 -10.900 8.350 1.00 0.00 81 GLY A CA 18
ATOM 35922 C C . GLY A 1 81 ? -12.386 -10.043 9.509 1.00 0.00 81 GLY A C 18
ATOM 35923 O O . GLY A 1 81 ? -12.290 -10.446 10.671 1.00 0.00 81 GLY A O 18
ATOM 35927 N N . ILE A 1 82 ? -12.929 -8.861 9.206 1.00 0.00 82 ILE A N 18
ATOM 35928 C CA . ILE A 1 82 ? -13.410 -7.844 10.152 1.00 0.00 82 ILE A CA 18
ATOM 35929 C C . ILE A 1 82 ? -14.941 -7.942 10.275 1.00 0.00 82 ILE A C 18
ATOM 35930 O O . ILE A 1 82 ? -15.658 -7.896 9.272 1.00 0.00 82 ILE A O 18
ATOM 35946 N N . SER A 1 83 ? -15.448 -8.061 11.502 1.00 0.00 83 SER A N 18
ATOM 35947 C CA . SER A 1 83 ? -16.890 -8.079 11.801 1.00 0.00 83 SER A CA 18
ATOM 35948 C C . SER A 1 83 ? -17.521 -6.682 11.704 1.00 0.00 83 SER A C 18
ATOM 35949 O O . SER A 1 83 ? -16.828 -5.668 11.803 1.00 0.00 83 SER A O 18
ATOM 35957 N N . GLU A 1 84 ? -18.847 -6.595 11.567 1.00 0.00 84 GLU A N 18
ATOM 35958 C CA . GLU A 1 84 ? -19.555 -5.305 11.490 1.00 0.00 84 GLU A CA 18
ATOM 35959 C C . GLU A 1 84 ? -19.340 -4.429 12.734 1.00 0.00 84 GLU A C 18
ATOM 35960 O O . GLU A 1 84 ? -19.153 -3.218 12.607 1.00 0.00 84 GLU A O 18
ATOM 35972 N N . LYS A 1 85 ? -19.252 -5.034 13.929 1.00 0.00 85 LYS A N 18
ATOM 35973 C CA . LYS A 1 85 ? -18.972 -4.293 15.168 1.00 0.00 85 LYS A CA 18
ATOM 35974 C C . LYS A 1 85 ? -17.560 -3.707 15.150 1.00 0.00 85 LYS A C 18
ATOM 35975 O O . LYS A 1 85 ? -17.367 -2.549 15.512 1.00 0.00 85 LYS A O 18
ATOM 35994 N N . GLN A 1 86 ? -16.596 -4.489 14.655 1.00 0.00 86 GLN A N 18
ATOM 35995 C CA . GLN A 1 86 ? -15.191 -4.094 14.549 1.00 0.00 86 GLN A CA 18
ATOM 35996 C C . GLN A 1 86 ? -14.999 -2.957 13.529 1.00 0.00 86 GLN A C 18
ATOM 35997 O O . GLN A 1 86 ? -14.253 -2.015 13.787 1.00 0.00 86 GLN A O 18
ATOM 36011 N N . LEU A 1 87 ? -15.726 -2.997 12.406 1.00 0.00 87 LEU A N 18
ATOM 36012 C CA . LEU A 1 87 ? -15.796 -1.916 11.414 1.00 0.00 87 LEU A CA 18
ATOM 36013 C C . LEU A 1 87 ? -16.359 -0.612 12.013 1.00 0.00 87 LEU A C 18
ATOM 36014 O O . LEU A 1 87 ? -15.856 0.475 11.725 1.00 0.00 87 LEU A O 18
ATOM 36030 N N . ARG A 1 88 ? -17.388 -0.720 12.863 1.00 0.00 88 ARG A N 18
ATOM 36031 C CA . ARG A 1 88 ? -18.097 0.422 13.472 1.00 0.00 88 ARG A CA 18
ATOM 36032 C C . ARG A 1 88 ? -17.304 1.071 14.608 1.00 0.00 88 ARG A C 18
ATOM 36033 O O . ARG A 1 88 ? -17.235 2.298 14.681 1.00 0.00 88 ARG A O 18
ATOM 36054 N N . GLU A 1 89 ? -16.687 0.272 15.479 1.00 0.00 89 GLU A N 18
ATOM 36055 C CA . GLU A 1 89 ? -15.981 0.768 16.672 1.00 0.00 89 GLU A CA 18
ATOM 36056 C C . GLU A 1 89 ? -14.571 1.315 16.390 1.00 0.00 89 GLU A C 18
ATOM 36057 O O . GLU A 1 89 ? -14.058 2.122 17.167 1.00 0.00 89 GLU A O 18
ATOM 36069 N N . ALA A 1 90 ? -13.942 0.893 15.286 1.00 0.00 90 ALA A N 18
ATOM 36070 C CA . ALA A 1 90 ? -12.542 1.221 14.979 1.00 0.00 90 ALA A CA 18
ATOM 36071 C C . ALA A 1 90 ? -12.311 2.619 14.362 1.00 0.00 90 ALA A C 18
ATOM 36072 O O . ALA A 1 90 ? -11.168 2.949 14.048 1.00 0.00 90 ALA A O 18
ATOM 36079 N N . ASP A 1 91 ? -13.356 3.435 14.173 1.00 0.00 91 ASP A N 18
ATOM 36080 C CA . ASP A 1 91 ? -13.388 4.705 13.415 1.00 0.00 91 ASP A CA 18
ATOM 36081 C C . ASP A 1 91 ? -13.101 4.558 11.904 1.00 0.00 91 ASP A C 18
ATOM 36082 O O . ASP A 1 91 ? -13.864 5.071 11.081 1.00 0.00 91 ASP A O 18
ATOM 36091 N N . TYR A 1 92 ? -12.023 3.863 11.528 1.00 0.00 92 TYR A N 18
ATOM 36092 C CA . TYR A 1 92 ? -11.626 3.603 10.144 1.00 0.00 92 TYR A CA 18
ATOM 36093 C C . TYR A 1 92 ? -10.795 2.327 9.951 1.00 0.00 92 TYR A C 18
ATOM 36094 O O . TYR A 1 92 ? -10.066 1.886 10.845 1.00 0.00 92 TYR A O 18
ATOM 36112 N N . ILE A 1 93 ? -10.873 1.789 8.734 1.00 0.00 93 ILE A N 18
ATOM 36113 C CA . ILE A 1 93 ? -10.130 0.642 8.206 1.00 0.00 93 ILE A CA 18
ATOM 36114 C C . ILE A 1 93 ? -9.312 1.085 6.988 1.00 0.00 93 ILE A C 18
ATOM 36115 O O . ILE A 1 93 ? -9.812 1.808 6.120 1.00 0.00 93 ILE A O 18
ATOM 36131 N N . ILE A 1 94 ? -8.071 0.606 6.901 1.00 0.00 94 ILE A N 18
ATOM 36132 C CA . ILE A 1 94 ? -7.213 0.730 5.717 1.00 0.00 94 ILE A CA 18
ATOM 36133 C C . ILE A 1 94 ? -6.816 -0.673 5.245 1.00 0.00 94 ILE A C 18
ATOM 36134 O O . ILE A 1 94 ? -6.317 -1.460 6.050 1.00 0.00 94 ILE A O 18
ATOM 36150 N N . LEU A 1 95 ? -6.993 -0.989 3.957 1.00 0.00 95 LEU A N 18
ATOM 36151 C CA . LEU A 1 95 ? -6.484 -2.229 3.346 1.00 0.00 95 LEU A CA 18
ATOM 36152 C C . LEU A 1 95 ? -5.456 -1.879 2.256 1.00 0.00 95 LEU A C 18
ATOM 36153 O O . LEU A 1 95 ? -5.761 -1.120 1.333 1.00 0.00 95 LEU A O 18
ATOM 36169 N N . ILE A 1 96 ? -4.236 -2.407 2.374 1.00 0.00 96 ILE A N 18
ATOM 36170 C CA . ILE A 1 96 ? -3.095 -2.129 1.484 1.00 0.00 96 ILE A CA 18
ATOM 36171 C C . ILE A 1 96 ? -2.693 -3.389 0.700 1.00 0.00 96 ILE A C 18
ATOM 36172 O O . ILE A 1 96 ? -2.493 -4.457 1.283 1.00 0.00 96 ILE A O 18
ATOM 36188 N N . LEU A 1 97 ? -2.546 -3.254 -0.621 1.00 0.00 97 LEU A N 18
ATOM 36189 C CA . LEU A 1 97 ? -2.160 -4.323 -1.541 1.00 0.00 97 LEU A CA 18
ATOM 36190 C C . LEU A 1 97 ? -0.719 -4.119 -2.043 1.00 0.00 97 LEU A C 18
ATOM 36191 O O . LEU A 1 97 ? -0.399 -3.076 -2.620 1.00 0.00 97 LEU A O 18
ATOM 36207 N N . VAL A 1 98 ? 0.144 -5.117 -1.821 1.00 0.00 98 VAL A N 18
ATOM 36208 C CA . VAL A 1 98 ? 1.602 -5.070 -2.088 1.00 0.00 98 VAL A CA 18
ATOM 36209 C C . VAL A 1 98 ? 2.148 -6.376 -2.685 1.00 0.00 98 VAL A C 18
ATOM 36210 O O . VAL A 1 98 ? 1.476 -7.404 -2.681 1.00 0.00 98 VAL A O 18
ATOM 36223 N N . ARG A 1 99 ? 3.398 -6.361 -3.163 1.00 0.00 99 ARG A N 18
ATOM 36224 C CA . ARG A 1 99 ? 4.146 -7.574 -3.560 1.00 0.00 99 ARG A CA 18
ATOM 36225 C C . ARG A 1 99 ? 4.781 -8.297 -2.366 1.00 0.00 99 ARG A C 18
ATOM 36226 O O . ARG A 1 99 ? 4.904 -9.521 -2.389 1.00 0.00 99 ARG A O 18
ATOM 36247 N N . ASP A 1 100 ? 5.221 -7.541 -1.357 1.00 0.00 100 ASP A N 18
ATOM 36248 C CA . ASP A 1 100 ? 6.025 -8.033 -0.232 1.00 0.00 100 ASP A CA 18
ATOM 36249 C C . ASP A 1 100 ? 5.723 -7.262 1.068 1.00 0.00 100 ASP A C 18
ATOM 36250 O O . ASP A 1 100 ? 5.486 -6.050 1.050 1.00 0.00 100 ASP A O 18
ATOM 36259 N N . GLU A 1 101 ? 5.787 -7.950 2.210 1.00 0.00 101 GLU A N 18
ATOM 36260 C CA . GLU A 1 101 ? 5.515 -7.380 3.538 1.00 0.00 101 GLU A CA 18
ATOM 36261 C C . GLU A 1 101 ? 6.454 -6.224 3.933 1.00 0.00 101 GLU A C 18
ATOM 36262 O O . GLU A 1 101 ? 6.053 -5.351 4.705 1.00 0.00 101 GLU A O 18
ATOM 36274 N N . LYS A 1 102 ? 7.672 -6.155 3.376 1.00 0.00 102 LYS A N 18
ATOM 36275 C CA . LYS A 1 102 ? 8.614 -5.047 3.615 1.00 0.00 102 LYS A CA 18
ATOM 36276 C C . LYS A 1 102 ? 8.147 -3.744 2.960 1.00 0.00 102 LYS A C 18
ATOM 36277 O O . LYS A 1 102 ? 8.314 -2.678 3.553 1.00 0.00 102 LYS A O 18
ATOM 36296 N N . LYS A 1 103 ? 7.488 -3.812 1.793 1.00 0.00 103 LYS A N 18
ATOM 36297 C CA . LYS A 1 103 ? 6.880 -2.640 1.132 1.00 0.00 103 LYS A CA 18
ATOM 36298 C C . LYS A 1 103 ? 5.660 -2.137 1.907 1.00 0.00 103 LYS A C 18
ATOM 36299 O O . LYS A 1 103 ? 5.530 -0.934 2.134 1.00 0.00 103 LYS A O 18
ATOM 36318 N N . ALA A 1 104 ? 4.839 -3.059 2.413 1.00 0.00 104 ALA A N 18
ATOM 36319 C CA . ALA A 1 104 ? 3.758 -2.742 3.353 1.00 0.00 104 ALA A CA 18
ATOM 36320 C C . ALA A 1 104 ? 4.279 -2.070 4.636 1.00 0.00 104 ALA A C 18
ATOM 36321 O O . ALA A 1 104 ? 3.749 -1.029 5.032 1.00 0.00 104 ALA A O 18
ATOM 36328 N N . LYS A 1 105 ? 5.354 -2.589 5.252 1.00 0.00 105 LYS A N 18
ATOM 36329 C CA . LYS A 1 105 ? 5.962 -1.948 6.430 1.00 0.00 105 LYS A CA 18
ATOM 36330 C C . LYS A 1 105 ? 6.600 -0.595 6.124 1.00 0.00 105 LYS A C 18
ATOM 36331 O O . LYS A 1 105 ? 6.521 0.268 6.986 1.00 0.00 105 LYS A O 18
ATOM 36350 N N . LYS A 1 106 ? 7.179 -0.352 4.943 1.00 0.00 106 LYS A N 18
ATOM 36351 C CA . LYS A 1 106 ? 7.698 0.987 4.578 1.00 0.00 106 LYS A CA 18
ATOM 36352 C C . LYS A 1 106 ? 6.560 2.007 4.443 1.00 0.00 106 LYS A C 18
ATOM 36353 O O . LYS A 1 106 ? 6.647 3.114 4.972 1.00 0.00 106 LYS A O 18
ATOM 36372 N N . PHE A 1 107 ? 5.451 1.612 3.822 1.00 0.00 107 PHE A N 18
ATOM 36373 C CA . PHE A 1 107 ? 4.238 2.437 3.767 1.00 0.00 107 PHE A CA 18
ATOM 36374 C C . PHE A 1 107 ? 3.712 2.746 5.183 1.00 0.00 107 PHE A C 18
ATOM 36375 O O . PHE A 1 107 ? 3.491 3.907 5.535 1.00 0.00 107 PHE A O 18
ATOM 36392 N N . ALA A 1 108 ? 3.593 1.716 6.027 1.00 0.00 108 ALA A N 18
ATOM 36393 C CA . ALA A 1 108 ? 3.189 1.847 7.426 1.00 0.00 108 ALA A CA 18
ATOM 36394 C C . ALA A 1 108 ? 4.180 2.676 8.265 1.00 0.00 108 ALA A C 18
ATOM 36395 O O . ALA A 1 108 ? 3.763 3.397 9.165 1.00 0.00 108 ALA A O 18
ATOM 36402 N N . ASP A 1 109 ? 5.480 2.620 7.965 1.00 0.00 109 ASP A N 18
ATOM 36403 C CA . ASP A 1 109 ? 6.531 3.374 8.657 1.00 0.00 109 ASP A CA 18
ATOM 36404 C C . ASP A 1 109 ? 6.445 4.882 8.378 1.00 0.00 109 ASP A C 18
ATOM 36405 O O . ASP A 1 109 ? 6.701 5.695 9.266 1.00 0.00 109 ASP A O 18
ATOM 36414 N N . SER A 1 110 ? 6.009 5.261 7.177 1.00 0.00 110 SER A N 18
ATOM 36415 C CA . SER A 1 110 ? 5.670 6.656 6.869 1.00 0.00 110 SER A CA 18
ATOM 36416 C C . SER A 1 110 ? 4.355 7.079 7.543 1.00 0.00 110 SER A C 18
ATOM 36417 O O . SER A 1 110 ? 4.293 8.142 8.165 1.00 0.00 110 SER A O 18
ATOM 36425 N N . LEU A 1 111 ? 3.322 6.226 7.515 1.00 0.00 111 LEU A N 18
ATOM 36426 C CA . LEU A 1 111 ? 2.013 6.518 8.110 1.00 0.00 111 LEU A CA 18
ATOM 36427 C C . LEU A 1 111 ? 2.090 6.655 9.643 1.00 0.00 111 LEU A C 18
ATOM 36428 O O . LEU A 1 111 ? 1.539 7.605 10.199 1.00 0.00 111 LEU A O 18
ATOM 36444 N N . ARG A 1 112 ? 2.837 5.779 10.330 1.00 0.00 112 ARG A N 18
ATOM 36445 C CA . ARG A 1 112 ? 3.047 5.823 11.792 1.00 0.00 112 ARG A CA 18
ATOM 36446 C C . ARG A 1 112 ? 3.867 7.043 12.241 1.00 0.00 112 ARG A C 18
ATOM 36447 O O . ARG A 1 112 ? 3.633 7.565 13.331 1.00 0.00 112 ARG A O 18
ATOM 36468 N N . LYS A 1 113 ? 4.779 7.528 11.384 1.00 0.00 113 LYS A N 18
ATOM 36469 C CA . LYS A 1 113 ? 5.573 8.756 11.584 1.00 0.00 113 LYS A CA 18
ATOM 36470 C C . LYS A 1 113 ? 4.745 10.031 11.354 1.00 0.00 113 LYS A C 18
ATOM 36471 O O . LYS A 1 113 ? 4.930 11.012 12.075 1.00 0.00 113 LYS A O 18
ATOM 36490 N N . LYS A 1 114 ? 3.810 10.012 10.393 1.00 0.00 114 LYS A N 18
ATOM 36491 C CA . LYS A 1 114 ? 2.836 11.095 10.150 1.00 0.00 114 LYS A CA 18
ATOM 36492 C C . LYS A 1 114 ? 1.781 11.175 11.268 1.00 0.00 114 LYS A C 18
ATOM 36493 O O . LYS A 1 114 ? 1.411 12.272 11.690 1.00 0.00 114 LYS A O 18
ATOM 36512 N N . GLY A 1 115 ? 1.334 10.017 11.762 1.00 0.00 115 GLY A N 18
ATOM 36513 C CA . GLY A 1 115 ? 0.502 9.852 12.958 1.00 0.00 115 GLY A CA 18
ATOM 36514 C C . GLY A 1 115 ? 1.311 9.896 14.266 1.00 0.00 115 GLY A C 18
ATOM 36515 O O . GLY A 1 115 ? 2.293 10.635 14.384 1.00 0.00 115 GLY A O 18
ATOM 36519 N N . SER A 1 116 ? 0.893 9.105 15.258 1.00 0.00 116 SER A N 18
ATOM 36520 C CA . SER A 1 116 ? 1.546 8.988 16.575 1.00 0.00 116 SER A CA 18
ATOM 36521 C C . SER A 1 116 ? 1.424 7.578 17.179 1.00 0.00 116 SER A C 18
ATOM 36522 O O . SER A 1 116 ? 0.551 6.791 16.796 1.00 0.00 116 SER A O 18
ATOM 36530 N N . LEU A 1 117 ? 2.315 7.256 18.125 1.00 0.00 117 LEU A N 18
ATOM 36531 C CA . LEU A 1 117 ? 2.340 5.998 18.889 1.00 0.00 117 LEU A CA 18
ATOM 36532 C C . LEU A 1 117 ? 1.757 6.198 20.304 1.00 0.00 117 LEU A C 18
ATOM 36533 O O . LEU A 1 117 ? 1.756 7.309 20.842 1.00 0.00 117 LEU A O 18
ATOM 36549 N N . GLU A 1 118 ? 1.272 5.119 20.925 1.00 0.00 118 GLU A N 18
ATOM 36550 C CA . GLU A 1 118 ? 0.667 5.148 22.269 1.00 0.00 118 GLU A CA 18
ATOM 36551 C C . GLU A 1 118 ? 1.710 5.317 23.393 1.00 0.00 118 GLU A C 18
ATOM 36552 O O . GLU A 1 118 ? 2.807 4.752 23.341 1.00 0.00 118 GLU A O 18
ATOM 36564 N N . HIS A 1 119 ? 1.353 6.087 24.427 1.00 0.00 119 HIS A N 18
ATOM 36565 C CA . HIS A 1 119 ? 2.176 6.371 25.612 1.00 0.00 119 HIS A CA 18
ATOM 36566 C C . HIS A 1 119 ? 1.288 6.706 26.836 1.00 0.00 119 HIS A C 18
ATOM 36567 O O . HIS A 1 119 ? 0.059 6.713 26.726 1.00 0.00 119 HIS A O 18
ATOM 36581 N N . HIS A 1 120 ? 1.899 6.997 27.993 1.00 0.00 120 HIS A N 18
ATOM 36582 C CA . HIS A 1 120 ? 1.248 7.417 29.248 1.00 0.00 120 HIS A CA 18
ATOM 36583 C C . HIS A 1 120 ? 0.170 6.438 29.767 1.00 0.00 120 HIS A C 18
ATOM 36584 O O . HIS A 1 120 ? -1.035 6.669 29.627 1.00 0.00 120 HIS A O 18
ATOM 36598 N N . HIS A 1 121 ? 0.616 5.346 30.404 1.00 0.00 121 HIS A N 18
ATOM 36599 C CA . HIS A 1 121 ? -0.233 4.327 31.047 1.00 0.00 121 HIS A CA 18
ATOM 36600 C C . HIS A 1 121 ? -1.273 3.693 30.091 1.00 0.00 121 HIS A C 18
ATOM 36601 O O . HIS A 1 121 ? -2.455 3.541 30.418 1.00 0.00 121 HIS A O 18
ATOM 36615 N N . HIS A 1 122 ? -0.829 3.332 28.883 1.00 0.00 122 HIS A N 18
ATOM 36616 C CA . HIS A 1 122 ? -1.639 2.632 27.877 1.00 0.00 122 HIS A CA 18
ATOM 36617 C C . HIS A 1 122 ? -1.958 1.175 28.281 1.00 0.00 122 HIS A C 18
ATOM 36618 O O . HIS A 1 122 ? -1.293 0.586 29.140 1.00 0.00 122 HIS A O 18
ATOM 36632 N N . HIS A 1 123 ? -2.968 0.578 27.639 1.00 0.00 123 HIS A N 18
ATOM 36633 C CA . HIS A 1 123 ? -3.340 -0.833 27.826 1.00 0.00 123 HIS A CA 18
ATOM 36634 C C . HIS A 1 123 ? -2.381 -1.794 27.084 1.00 0.00 123 HIS A C 18
ATOM 36635 O O . HIS A 1 123 ? -1.530 -1.356 26.300 1.00 0.00 123 HIS A O 18
ATOM 36649 N N . HIS A 1 124 ? -2.540 -3.104 27.314 1.00 0.00 124 HIS A N 18
ATOM 36650 C CA . HIS A 1 124 ? -1.707 -4.198 26.776 1.00 0.00 124 HIS A CA 18
ATOM 36651 C C . HIS A 1 124 ? -0.209 -4.063 27.149 1.00 0.00 124 HIS A C 18
ATOM 36652 O O . HIS A 1 124 ? 0.673 -4.096 26.259 1.00 0.00 124 HIS A O 18
ATOM 36667 N N . GLY A 1 1 ? -9.601 3.721 14.394 1.00 0.00 1 GLY A N 19
ATOM 36668 C CA . GLY A 1 1 ? -9.160 3.296 13.050 1.00 0.00 1 GLY A CA 19
ATOM 36669 C C . GLY A 1 1 ? -8.218 2.109 13.110 1.00 0.00 1 GLY A C 19
ATOM 36670 O O . GLY A 1 1 ? -7.508 1.938 14.102 1.00 0.00 1 GLY A O 19
ATOM 36676 N N . GLN A 1 2 ? -8.186 1.298 12.050 1.00 0.00 2 GLN A N 19
ATOM 36677 C CA . GLN A 1 2 ? -7.250 0.173 11.895 1.00 0.00 2 GLN A CA 19
ATOM 36678 C C . GLN A 1 2 ? -6.736 0.014 10.453 1.00 0.00 2 GLN A C 19
ATOM 36679 O O . GLN A 1 2 ? -7.385 0.435 9.495 1.00 0.00 2 GLN A O 19
ATOM 36693 N N . ILE A 1 3 ? -5.566 -0.618 10.307 1.00 0.00 3 ILE A N 19
ATOM 36694 C CA . ILE A 1 3 ? -4.887 -0.861 9.025 1.00 0.00 3 ILE A CA 19
ATOM 36695 C C . ILE A 1 3 ? -4.672 -2.370 8.828 1.00 0.00 3 ILE A C 19
ATOM 36696 O O . ILE A 1 3 ? -4.319 -3.076 9.777 1.00 0.00 3 ILE A O 19
ATOM 36712 N N . GLN A 1 4 ? -4.843 -2.861 7.599 1.00 0.00 4 GLN A N 19
ATOM 36713 C CA . GLN A 1 4 ? -4.494 -4.222 7.178 1.00 0.00 4 GLN A CA 19
ATOM 36714 C C . GLN A 1 4 ? -3.724 -4.230 5.851 1.00 0.00 4 GLN A C 19
ATOM 36715 O O . GLN A 1 4 ? -3.898 -3.359 4.996 1.00 0.00 4 GLN A O 19
ATOM 36729 N N . TYR A 1 5 ? -2.895 -5.261 5.681 1.00 0.00 5 TYR A N 19
ATOM 36730 C CA . TYR A 1 5 ? -2.042 -5.470 4.507 1.00 0.00 5 TYR A CA 19
ATOM 36731 C C . TYR A 1 5 ? -2.268 -6.853 3.883 1.00 0.00 5 TYR A C 19
ATOM 36732 O O . TYR A 1 5 ? -2.387 -7.849 4.603 1.00 0.00 5 TYR A O 19
ATOM 36750 N N . PHE A 1 6 ? -2.278 -6.923 2.549 1.00 0.00 6 PHE A N 19
ATOM 36751 C CA . PHE A 1 6 ? -2.372 -8.176 1.787 1.00 0.00 6 PHE A CA 19
ATOM 36752 C C . PHE A 1 6 ? -1.362 -8.206 0.633 1.00 0.00 6 PHE A C 19
ATOM 36753 O O . PHE A 1 6 ? -1.128 -7.197 -0.037 1.00 0.00 6 PHE A O 19
ATOM 36770 N N . ASN A 1 7 ? -0.782 -9.383 0.384 1.00 0.00 7 ASN A N 19
ATOM 36771 C CA . ASN A 1 7 ? 0.197 -9.596 -0.682 1.00 0.00 7 ASN A CA 19
ATOM 36772 C C . ASN A 1 7 ? -0.472 -10.104 -1.970 1.00 0.00 7 ASN A C 19
ATOM 36773 O O . ASN A 1 7 ? -1.104 -11.163 -1.948 1.00 0.00 7 ASN A O 19
ATOM 36784 N N . VAL A 1 8 ? -0.293 -9.398 -3.092 1.00 0.00 8 VAL A N 19
ATOM 36785 C CA . VAL A 1 8 ? -0.921 -9.722 -4.391 1.00 0.00 8 VAL A CA 19
ATOM 36786 C C . VAL A 1 8 ? -0.391 -11.026 -5.001 1.00 0.00 8 VAL A C 19
ATOM 36787 O O . VAL A 1 8 ? -1.170 -11.817 -5.529 1.00 0.00 8 VAL A O 19
ATOM 36800 N N . ASP A 1 9 ? 0.918 -11.277 -4.919 1.00 0.00 9 ASP A N 19
ATOM 36801 C CA . ASP A 1 9 ? 1.550 -12.429 -5.587 1.00 0.00 9 ASP A CA 19
ATOM 36802 C C . ASP A 1 9 ? 1.307 -13.755 -4.839 1.00 0.00 9 ASP A C 19
ATOM 36803 O O . ASP A 1 9 ? 1.231 -14.827 -5.438 1.00 0.00 9 ASP A O 19
ATOM 36812 N N . GLU A 1 10 ? 1.146 -13.667 -3.516 1.00 0.00 10 GLU A N 19
ATOM 36813 C CA . GLU A 1 10 ? 0.868 -14.760 -2.589 1.00 0.00 10 GLU A CA 19
ATOM 36814 C C . GLU A 1 10 ? -0.637 -15.073 -2.497 1.00 0.00 10 GLU A C 19
ATOM 36815 O O . GLU A 1 10 ? -1.022 -16.241 -2.427 1.00 0.00 10 GLU A O 19
ATOM 36827 N N . ASN A 1 11 ? -1.484 -14.034 -2.496 1.00 0.00 11 ASN A N 19
ATOM 36828 C CA . ASN A 1 11 ? -2.942 -14.126 -2.329 1.00 0.00 11 ASN A CA 19
ATOM 36829 C C . ASN A 1 11 ? -3.697 -13.487 -3.524 1.00 0.00 11 ASN A C 19
ATOM 36830 O O . ASN A 1 11 ? -4.451 -12.523 -3.331 1.00 0.00 11 ASN A O 19
ATOM 36841 N N . PRO A 1 12 ? -3.535 -14.000 -4.763 1.00 0.00 12 PRO A N 19
ATOM 36842 C CA . PRO A 1 12 ? -4.142 -13.403 -5.957 1.00 0.00 12 PRO A CA 19
ATOM 36843 C C . PRO A 1 12 ? -5.669 -13.352 -5.880 1.00 0.00 12 PRO A C 19
ATOM 36844 O O . PRO A 1 12 ? -6.274 -12.345 -6.239 1.00 0.00 12 PRO A O 19
ATOM 36855 N N . GLU A 1 13 ? -6.299 -14.413 -5.375 1.00 0.00 13 GLU A N 19
ATOM 36856 C CA . GLU A 1 13 ? -7.759 -14.503 -5.256 1.00 0.00 13 GLU A CA 19
ATOM 36857 C C . GLU A 1 13 ? -8.322 -13.578 -4.165 1.00 0.00 13 GLU A C 19
ATOM 36858 O O . GLU A 1 13 ? -9.394 -13.006 -4.349 1.00 0.00 13 GLU A O 19
ATOM 36870 N N . GLN A 1 14 ? -7.589 -13.358 -3.067 1.00 0.00 14 GLN A N 19
ATOM 36871 C CA . GLN A 1 14 ? -7.972 -12.408 -2.011 1.00 0.00 14 GLN A CA 19
ATOM 36872 C C . GLN A 1 14 ? -7.971 -10.969 -2.538 1.00 0.00 14 GLN A C 19
ATOM 36873 O O . GLN A 1 14 ? -8.957 -10.248 -2.375 1.00 0.00 14 GLN A O 19
ATOM 36887 N N . VAL A 1 15 ? -6.892 -10.558 -3.216 1.00 0.00 15 VAL A N 19
ATOM 36888 C CA . VAL A 1 15 ? -6.810 -9.244 -3.859 1.00 0.00 15 VAL A CA 19
ATOM 36889 C C . VAL A 1 15 ? -7.872 -9.118 -4.955 1.00 0.00 15 VAL A C 19
ATOM 36890 O O . VAL A 1 15 ? -8.620 -8.144 -4.942 1.00 0.00 15 VAL A O 19
ATOM 36903 N N . ARG A 1 16 ? -8.045 -10.117 -5.833 1.00 0.00 16 ARG A N 19
ATOM 36904 C CA . ARG A 1 16 ? -9.095 -10.095 -6.870 1.00 0.00 16 ARG A CA 19
ATOM 36905 C C . ARG A 1 16 ? -10.498 -9.925 -6.275 1.00 0.00 16 ARG A C 19
ATOM 36906 O O . ARG A 1 16 ? -11.258 -9.096 -6.774 1.00 0.00 16 ARG A O 19
ATOM 36927 N N . LYS A 1 17 ? -10.829 -10.638 -5.191 1.00 0.00 17 LYS A N 19
ATOM 36928 C CA . LYS A 1 17 ? -12.107 -10.475 -4.476 1.00 0.00 17 LYS A CA 19
ATOM 36929 C C . LYS A 1 17 ? -12.275 -9.058 -3.930 1.00 0.00 17 LYS A C 19
ATOM 36930 O O . LYS A 1 17 ? -13.342 -8.486 -4.115 1.00 0.00 17 LYS A O 19
ATOM 36949 N N . LEU A 1 18 ? -11.242 -8.448 -3.344 1.00 0.00 18 LEU A N 19
ATOM 36950 C CA . LEU A 1 18 ? -11.300 -7.055 -2.873 1.00 0.00 18 LEU A CA 19
ATOM 36951 C C . LEU A 1 18 ? -11.553 -6.054 -4.018 1.00 0.00 18 LEU A C 19
ATOM 36952 O O . LEU A 1 18 ? -12.396 -5.167 -3.873 1.00 0.00 18 LEU A O 19
ATOM 36968 N N . ILE A 1 19 ? -10.893 -6.223 -5.171 1.00 0.00 19 ILE A N 19
ATOM 36969 C CA . ILE A 1 19 ? -11.100 -5.391 -6.370 1.00 0.00 19 ILE A CA 19
ATOM 36970 C C . ILE A 1 19 ? -12.525 -5.555 -6.933 1.00 0.00 19 ILE A C 19
ATOM 36971 O O . ILE A 1 19 ? -13.216 -4.567 -7.178 1.00 0.00 19 ILE A O 19
ATOM 36987 N N . GLU A 1 20 ? -13.012 -6.786 -7.084 1.00 0.00 20 GLU A N 19
ATOM 36988 C CA . GLU A 1 20 ? -14.354 -7.065 -7.617 1.00 0.00 20 GLU A CA 19
ATOM 36989 C C . GLU A 1 20 ? -15.484 -6.673 -6.644 1.00 0.00 20 GLU A C 19
ATOM 36990 O O . GLU A 1 20 ? -16.514 -6.160 -7.083 1.00 0.00 20 GLU A O 19
ATOM 37002 N N . GLN A 1 21 ? -15.290 -6.820 -5.327 1.00 0.00 21 GLN A N 19
ATOM 37003 C CA . GLN A 1 21 ? -16.233 -6.352 -4.295 1.00 0.00 21 GLN A CA 19
ATOM 37004 C C . GLN A 1 21 ? -16.300 -4.817 -4.218 1.00 0.00 21 GLN A C 19
ATOM 37005 O O . GLN A 1 21 ? -17.349 -4.270 -3.876 1.00 0.00 21 GLN A O 19
ATOM 37019 N N . ALA A 1 22 ? -15.227 -4.116 -4.607 1.00 0.00 22 ALA A N 19
ATOM 37020 C CA . ALA A 1 22 ? -15.224 -2.665 -4.803 1.00 0.00 22 ALA A CA 19
ATOM 37021 C C . ALA A 1 22 ? -15.896 -2.225 -6.126 1.00 0.00 22 ALA A C 19
ATOM 37022 O O . ALA A 1 22 ? -16.070 -1.028 -6.360 1.00 0.00 22 ALA A O 19
ATOM 37029 N N . GLY A 1 23 ? -16.263 -3.171 -7.001 1.00 0.00 23 GLY A N 19
ATOM 37030 C CA . GLY A 1 23 ? -16.811 -2.903 -8.334 1.00 0.00 23 GLY A CA 19
ATOM 37031 C C . GLY A 1 23 ? -15.760 -2.504 -9.381 1.00 0.00 23 GLY A C 19
ATOM 37032 O O . GLY A 1 23 ? -16.120 -1.917 -10.406 1.00 0.00 23 GLY A O 19
ATOM 37036 N N . LEU A 1 24 ? -14.475 -2.789 -9.135 1.00 0.00 24 LEU A N 19
ATOM 37037 C CA . LEU A 1 24 ? -13.362 -2.519 -10.054 1.00 0.00 24 LEU A CA 19
ATOM 37038 C C . LEU A 1 24 ? -12.990 -3.769 -10.872 1.00 0.00 24 LEU A C 19
ATOM 37039 O O . LEU A 1 24 ? -13.432 -4.885 -10.588 1.00 0.00 24 LEU A O 19
ATOM 37055 N N . ASP A 1 25 ? -12.171 -3.568 -11.906 1.00 0.00 25 ASP A N 19
ATOM 37056 C CA . ASP A 1 25 ? -11.693 -4.626 -12.802 1.00 0.00 25 ASP A CA 19
ATOM 37057 C C . ASP A 1 25 ? -10.211 -4.985 -12.513 1.00 0.00 25 ASP A C 19
ATOM 37058 O O . ASP A 1 25 ? -9.355 -4.093 -12.522 1.00 0.00 25 ASP A O 19
ATOM 37067 N N . PRO A 1 26 ? -9.872 -6.265 -12.251 1.00 0.00 26 PRO A N 19
ATOM 37068 C CA . PRO A 1 26 ? -8.523 -6.677 -11.849 1.00 0.00 26 PRO A CA 19
ATOM 37069 C C . PRO A 1 26 ? -7.515 -6.690 -13.009 1.00 0.00 26 PRO A C 19
ATOM 37070 O O . PRO A 1 26 ? -6.335 -6.414 -12.797 1.00 0.00 26 PRO A O 19
ATOM 37081 N N . ASP A 1 27 ? -7.961 -6.981 -14.233 1.00 0.00 27 ASP A N 19
ATOM 37082 C CA . ASP A 1 27 ? -7.124 -6.924 -15.441 1.00 0.00 27 ASP A CA 19
ATOM 37083 C C . ASP A 1 27 ? -6.801 -5.475 -15.861 1.00 0.00 27 ASP A C 19
ATOM 37084 O O . ASP A 1 27 ? -5.699 -5.197 -16.335 1.00 0.00 27 ASP A O 19
ATOM 37093 N N . GLU A 1 28 ? -7.707 -4.525 -15.614 1.00 0.00 28 GLU A N 19
ATOM 37094 C CA . GLU A 1 28 ? -7.444 -3.086 -15.774 1.00 0.00 28 GLU A CA 19
ATOM 37095 C C . GLU A 1 28 ? -6.413 -2.566 -14.747 1.00 0.00 28 GLU A C 19
ATOM 37096 O O . GLU A 1 28 ? -5.595 -1.701 -15.069 1.00 0.00 28 GLU A O 19
ATOM 37108 N N . LEU A 1 29 ? -6.404 -3.129 -13.531 1.00 0.00 29 LEU A N 19
ATOM 37109 C CA . LEU A 1 29 ? -5.458 -2.800 -12.453 1.00 0.00 29 LEU A CA 19
ATOM 37110 C C . LEU A 1 29 ? -4.153 -3.631 -12.482 1.00 0.00 29 LEU A C 19
ATOM 37111 O O . LEU A 1 29 ? -3.327 -3.498 -11.577 1.00 0.00 29 LEU A O 19
ATOM 37127 N N . ARG A 1 30 ? -3.916 -4.437 -13.528 1.00 0.00 30 ARG A N 19
ATOM 37128 C CA . ARG A 1 30 ? -2.745 -5.329 -13.670 1.00 0.00 30 ARG A CA 19
ATOM 37129 C C . ARG A 1 30 ? -1.396 -4.603 -13.563 1.00 0.00 30 ARG A C 19
ATOM 37130 O O . ARG A 1 30 ? -0.443 -5.161 -13.021 1.00 0.00 30 ARG A O 19
ATOM 37151 N N . GLU A 1 31 ? -1.317 -3.363 -14.047 1.00 0.00 31 GLU A N 19
ATOM 37152 C CA . GLU A 1 31 ? -0.087 -2.553 -14.057 1.00 0.00 31 GLU A CA 19
ATOM 37153 C C . GLU A 1 31 ? 0.168 -1.773 -12.746 1.00 0.00 31 GLU A C 19
ATOM 37154 O O . GLU A 1 31 ? 1.242 -1.189 -12.584 1.00 0.00 31 GLU A O 19
ATOM 37166 N N . ALA A 1 32 ? -0.775 -1.769 -11.793 1.00 0.00 32 ALA A N 19
ATOM 37167 C CA . ALA A 1 32 ? -0.592 -1.162 -10.470 1.00 0.00 32 ALA A CA 19
ATOM 37168 C C . ALA A 1 32 ? 0.203 -2.089 -9.522 1.00 0.00 32 ALA A C 19
ATOM 37169 O O . ALA A 1 32 ? -0.012 -3.303 -9.497 1.00 0.00 32 ALA A O 19
ATOM 37176 N N . GLU A 1 33 ? 1.115 -1.521 -8.725 1.00 0.00 33 GLU A N 19
ATOM 37177 C CA . GLU A 1 33 ? 1.990 -2.240 -7.790 1.00 0.00 33 GLU A CA 19
ATOM 37178 C C . GLU A 1 33 ? 1.570 -2.028 -6.321 1.00 0.00 33 GLU A C 19
ATOM 37179 O O . GLU A 1 33 ? 1.725 -2.929 -5.493 1.00 0.00 33 GLU A O 19
ATOM 37191 N N . VAL A 1 34 ? 1.004 -0.853 -6.011 1.00 0.00 34 VAL A N 19
ATOM 37192 C CA . VAL A 1 34 ? 0.419 -0.489 -4.710 1.00 0.00 34 VAL A CA 19
ATOM 37193 C C . VAL A 1 34 ? -1.018 0.007 -4.920 1.00 0.00 34 VAL A C 19
ATOM 37194 O O . VAL A 1 34 ? -1.233 1.079 -5.490 1.00 0.00 34 VAL A O 19
ATOM 37207 N N . ILE A 1 35 ? -2.001 -0.757 -4.435 1.00 0.00 35 ILE A N 19
ATOM 37208 C CA . ILE A 1 35 ? -3.437 -0.446 -4.519 1.00 0.00 35 ILE A CA 19
ATOM 37209 C C . ILE A 1 35 ? -3.981 -0.239 -3.103 1.00 0.00 35 ILE A C 19
ATOM 37210 O O . ILE A 1 35 ? -3.718 -1.048 -2.213 1.00 0.00 35 ILE A O 19
ATOM 37226 N N . ILE A 1 36 ? -4.725 0.847 -2.881 1.00 0.00 36 ILE A N 19
ATOM 37227 C CA . ILE A 1 36 ? -5.210 1.250 -1.553 1.00 0.00 36 ILE A CA 19
ATOM 37228 C C . ILE A 1 36 ? -6.735 1.368 -1.511 1.00 0.00 36 ILE A C 19
ATOM 37229 O O . ILE A 1 36 ? -7.384 1.806 -2.461 1.00 0.00 36 ILE A O 19
ATOM 37245 N N . ILE A 1 37 ? -7.295 0.964 -0.376 1.00 0.00 37 ILE A N 19
ATOM 37246 C CA . ILE A 1 37 ? -8.715 0.958 -0.039 1.00 0.00 37 ILE A CA 19
ATOM 37247 C C . ILE A 1 37 ? -8.897 1.797 1.233 1.00 0.00 37 ILE A C 19
ATOM 37248 O O . ILE A 1 37 ? -8.302 1.479 2.266 1.00 0.00 37 ILE A O 19
ATOM 37264 N N . ILE A 1 38 ? -9.725 2.844 1.172 1.00 0.00 38 ILE A N 19
ATOM 37265 C CA . ILE A 1 38 ? -10.096 3.680 2.328 1.00 0.00 38 ILE A CA 19
ATOM 37266 C C . ILE A 1 38 ? -11.601 3.581 2.578 1.00 0.00 38 ILE A C 19
ATOM 37267 O O . ILE A 1 38 ? -12.412 3.842 1.686 1.00 0.00 38 ILE A O 19
ATOM 37283 N N . ILE A 1 39 ? -11.971 3.237 3.813 1.00 0.00 39 ILE A N 19
ATOM 37284 C CA . ILE A 1 39 ? -13.360 3.169 4.274 1.00 0.00 39 ILE A CA 19
ATOM 37285 C C . ILE A 1 39 ? -13.462 3.914 5.608 1.00 0.00 39 ILE A C 19
ATOM 37286 O O . ILE A 1 39 ? -12.901 3.454 6.597 1.00 0.00 39 ILE A O 19
ATOM 37302 N N . SER A 1 40 ? -14.164 5.048 5.667 1.00 0.00 40 SER A N 19
ATOM 37303 C CA . SER A 1 40 ? -14.413 5.786 6.923 1.00 0.00 40 SER A CA 19
ATOM 37304 C C . SER A 1 40 ? -15.901 5.861 7.245 1.00 0.00 40 SER A C 19
ATOM 37305 O O . SER A 1 40 ? -16.744 5.712 6.360 1.00 0.00 40 SER A O 19
ATOM 37313 N N . ARG A 1 41 ? -16.250 6.136 8.505 1.00 0.00 41 ARG A N 19
ATOM 37314 C CA . ARG A 1 41 ? -17.649 6.310 8.919 1.00 0.00 41 ARG A CA 19
ATOM 37315 C C . ARG A 1 41 ? -18.257 7.575 8.311 1.00 0.00 41 ARG A C 19
ATOM 37316 O O . ARG A 1 41 ? -19.343 7.515 7.739 1.00 0.00 41 ARG A O 19
ATOM 37337 N N . THR A 1 42 ? -17.511 8.682 8.355 1.00 0.00 42 THR A N 19
ATOM 37338 C CA . THR A 1 42 ? -17.893 9.993 7.802 1.00 0.00 42 THR A CA 19
ATOM 37339 C C . THR A 1 42 ? -17.110 10.305 6.522 1.00 0.00 42 THR A C 19
ATOM 37340 O O . THR A 1 42 ? -15.929 9.949 6.428 1.00 0.00 42 THR A O 19
ATOM 37351 N N . PRO A 1 43 ? -17.713 10.994 5.532 1.00 0.00 43 PRO A N 19
ATOM 37352 C CA . PRO A 1 43 ? -16.997 11.401 4.324 1.00 0.00 43 PRO A CA 19
ATOM 37353 C C . PRO A 1 43 ? -15.895 12.432 4.606 1.00 0.00 43 PRO A C 19
ATOM 37354 O O . PRO A 1 43 ? -14.870 12.426 3.930 1.00 0.00 43 PRO A O 19
ATOM 37365 N N . GLU A 1 44 ? -16.051 13.273 5.634 1.00 0.00 44 GLU A N 19
ATOM 37366 C CA . GLU A 1 44 ? -15.050 14.281 6.017 1.00 0.00 44 GLU A CA 19
ATOM 37367 C C . GLU A 1 44 ? -13.744 13.644 6.519 1.00 0.00 44 GLU A C 19
ATOM 37368 O O . GLU A 1 44 ? -12.655 14.095 6.157 1.00 0.00 44 GLU A O 19
ATOM 37380 N N . GLN A 1 45 ? -13.828 12.558 7.298 1.00 0.00 45 GLN A N 19
ATOM 37381 C CA . GLN A 1 45 ? -12.648 11.782 7.688 1.00 0.00 45 GLN A CA 19
ATOM 37382 C C . GLN A 1 45 ? -12.118 10.908 6.537 1.00 0.00 45 GLN A C 19
ATOM 37383 O O . GLN A 1 45 ? -10.903 10.744 6.417 1.00 0.00 45 GLN A O 19
ATOM 37397 N N . LEU A 1 46 ? -12.975 10.391 5.645 1.00 0.00 46 LEU A N 19
ATOM 37398 C CA . LEU A 1 46 ? -12.538 9.644 4.468 1.00 0.00 46 LEU A CA 19
ATOM 37399 C C . LEU A 1 46 ? -11.710 10.566 3.541 1.00 0.00 46 LEU A C 19
ATOM 37400 O O . LEU A 1 46 ? -10.654 10.157 3.071 1.00 0.00 46 LEU A O 19
ATOM 37416 N N . GLU A 1 47 ? -12.104 11.832 3.357 1.00 0.00 47 GLU A N 19
ATOM 37417 C CA . GLU A 1 47 ? -11.329 12.838 2.607 1.00 0.00 47 GLU A CA 19
ATOM 37418 C C . GLU A 1 47 ? -9.944 13.096 3.233 1.00 0.00 47 GLU A C 19
ATOM 37419 O O . GLU A 1 47 ? -8.945 13.169 2.513 1.00 0.00 47 GLU A O 19
ATOM 37431 N N . LYS A 1 48 ? -9.860 13.171 4.569 1.00 0.00 48 LYS A N 19
ATOM 37432 C CA . LYS A 1 48 ? -8.597 13.336 5.314 1.00 0.00 48 LYS A CA 19
ATOM 37433 C C . LYS A 1 48 ? -7.655 12.143 5.107 1.00 0.00 48 LYS A C 19
ATOM 37434 O O . LYS A 1 48 ? -6.477 12.323 4.802 1.00 0.00 48 LYS A O 19
ATOM 37453 N N . LEU A 1 49 ? -8.185 10.924 5.216 1.00 0.00 49 LEU A N 19
ATOM 37454 C CA . LEU A 1 49 ? -7.441 9.674 5.011 1.00 0.00 49 LEU A CA 19
ATOM 37455 C C . LEU A 1 49 ? -7.036 9.474 3.540 1.00 0.00 49 LEU A C 19
ATOM 37456 O O . LEU A 1 49 ? -5.923 9.034 3.255 1.00 0.00 49 LEU A O 19
ATOM 37472 N N . SER A 1 50 ? -7.902 9.863 2.603 1.00 0.00 50 SER A N 19
ATOM 37473 C CA . SER A 1 50 ? -7.637 9.870 1.162 1.00 0.00 50 SER A CA 19
ATOM 37474 C C . SER A 1 50 ? -6.469 10.798 0.814 1.00 0.00 50 SER A C 19
ATOM 37475 O O . SER A 1 50 ? -5.520 10.372 0.151 1.00 0.00 50 SER A O 19
ATOM 37483 N N . ARG A 1 51 ? -6.449 12.025 1.360 1.00 0.00 51 ARG A N 19
ATOM 37484 C CA . ARG A 1 51 ? -5.308 12.947 1.231 1.00 0.00 51 ARG A CA 19
ATOM 37485 C C . ARG A 1 51 ? -4.029 12.366 1.847 1.00 0.00 51 ARG A C 19
ATOM 37486 O O . ARG A 1 51 ? -2.964 12.465 1.239 1.00 0.00 51 ARG A O 19
ATOM 37507 N N . GLN A 1 52 ? -4.131 11.697 2.999 1.00 0.00 52 GLN A N 19
ATOM 37508 C CA . GLN A 1 52 ? -2.988 11.083 3.678 1.00 0.00 52 GLN A CA 19
ATOM 37509 C C . GLN A 1 52 ? -2.310 10.005 2.809 1.00 0.00 52 GLN A C 19
ATOM 37510 O O . GLN A 1 52 ? -1.088 10.023 2.662 1.00 0.00 52 GLN A O 19
ATOM 37524 N N . VAL A 1 53 ? -3.078 9.106 2.178 1.00 0.00 53 VAL A N 19
ATOM 37525 C CA . VAL A 1 53 ? -2.517 8.080 1.271 1.00 0.00 53 VAL A CA 19
ATOM 37526 C C . VAL A 1 53 ? -2.112 8.624 -0.106 1.00 0.00 53 VAL A C 19
ATOM 37527 O O . VAL A 1 53 ? -1.163 8.117 -0.707 1.00 0.00 53 VAL A O 19
ATOM 37540 N N . LYS A 1 54 ? -2.765 9.689 -0.593 1.00 0.00 54 LYS A N 19
ATOM 37541 C CA . LYS A 1 54 ? -2.376 10.412 -1.818 1.00 0.00 54 LYS A CA 19
ATOM 37542 C C . LYS A 1 54 ? -0.960 10.996 -1.719 1.00 0.00 54 LYS A C 19
ATOM 37543 O O . LYS A 1 54 ? -0.200 10.907 -2.682 1.00 0.00 54 LYS A O 19
ATOM 37562 N N . GLU A 1 55 ? -0.567 11.518 -0.555 1.00 0.00 55 GLU A N 19
ATOM 37563 C CA . GLU A 1 55 ? 0.787 12.052 -0.319 1.00 0.00 55 GLU A CA 19
ATOM 37564 C C . GLU A 1 55 ? 1.902 10.983 -0.357 1.00 0.00 55 GLU A C 19
ATOM 37565 O O . GLU A 1 55 ? 3.054 11.318 -0.643 1.00 0.00 55 GLU A O 19
ATOM 37577 N N . LEU A 1 56 ? 1.578 9.701 -0.142 1.00 0.00 56 LEU A N 19
ATOM 37578 C CA . LEU A 1 56 ? 2.503 8.569 -0.314 1.00 0.00 56 LEU A CA 19
ATOM 37579 C C . LEU A 1 56 ? 2.643 8.103 -1.779 1.00 0.00 56 LEU A C 19
ATOM 37580 O O . LEU A 1 56 ? 3.590 7.384 -2.104 1.00 0.00 56 LEU A O 19
ATOM 37596 N N . GLY A 1 57 ? 1.736 8.519 -2.670 1.00 0.00 57 GLY A N 19
ATOM 37597 C CA . GLY A 1 57 ? 1.855 8.308 -4.119 1.00 0.00 57 GLY A CA 19
ATOM 37598 C C . GLY A 1 57 ? 1.391 6.935 -4.630 1.00 0.00 57 GLY A C 19
ATOM 37599 O O . GLY A 1 57 ? 1.996 6.392 -5.557 1.00 0.00 57 GLY A O 19
ATOM 37603 N N . ALA A 1 58 ? 0.352 6.351 -4.019 1.00 0.00 58 ALA A N 19
ATOM 37604 C CA . ALA A 1 58 ? -0.260 5.082 -4.430 1.00 0.00 58 ALA A CA 19
ATOM 37605 C C . ALA A 1 58 ? -0.705 5.066 -5.912 1.00 0.00 58 ALA A C 19
ATOM 37606 O O . ALA A 1 58 ? -1.090 6.098 -6.470 1.00 0.00 58 ALA A O 19
ATOM 37613 N N . ASP A 1 59 ? -0.679 3.890 -6.552 1.00 0.00 59 ASP A N 19
ATOM 37614 C CA . ASP A 1 59 ? -0.984 3.754 -7.990 1.00 0.00 59 ASP A CA 19
ATOM 37615 C C . ASP A 1 59 ? -2.489 3.841 -8.286 1.00 0.00 59 ASP A C 19
ATOM 37616 O O . ASP A 1 59 ? -2.897 4.470 -9.267 1.00 0.00 59 ASP A O 19
ATOM 37625 N N . ARG A 1 60 ? -3.314 3.221 -7.431 1.00 0.00 60 ARG A N 19
ATOM 37626 C CA . ARG A 1 60 ? -4.782 3.242 -7.501 1.00 0.00 60 ARG A CA 19
ATOM 37627 C C . ARG A 1 60 ? -5.389 3.318 -6.099 1.00 0.00 60 ARG A C 19
ATOM 37628 O O . ARG A 1 60 ? -4.941 2.625 -5.184 1.00 0.00 60 ARG A O 19
ATOM 37649 N N . LEU A 1 61 ? -6.428 4.134 -5.955 1.00 0.00 61 LEU A N 19
ATOM 37650 C CA . LEU A 1 61 ? -7.228 4.302 -4.742 1.00 0.00 61 LEU A CA 19
ATOM 37651 C C . LEU A 1 61 ? -8.719 4.070 -5.036 1.00 0.00 61 LEU A C 19
ATOM 37652 O O . LEU A 1 61 ? -9.211 4.421 -6.112 1.00 0.00 61 LEU A O 19
ATOM 37668 N N . LEU A 1 62 ? -9.423 3.479 -4.073 1.00 0.00 62 LEU A N 19
ATOM 37669 C CA . LEU A 1 62 ? -10.884 3.373 -4.010 1.00 0.00 62 LEU A CA 19
ATOM 37670 C C . LEU A 1 62 ? -11.385 3.761 -2.605 1.00 0.00 62 LEU A C 19
ATOM 37671 O O . LEU A 1 62 ? -10.755 3.452 -1.591 1.00 0.00 62 LEU A O 19
ATOM 37687 N N . GLU A 1 63 ? -12.508 4.476 -2.566 1.00 0.00 63 GLU A N 19
ATOM 37688 C CA . GLU A 1 63 ? -13.042 5.173 -1.386 1.00 0.00 63 GLU A CA 19
ATOM 37689 C C . GLU A 1 63 ? -14.523 4.840 -1.120 1.00 0.00 63 GLU A C 19
ATOM 37690 O O . GLU A 1 63 ? -15.348 4.957 -2.031 1.00 0.00 63 GLU A O 19
ATOM 37702 N N . PHE A 1 64 ? -14.882 4.526 0.134 1.00 0.00 64 PHE A N 19
ATOM 37703 C CA . PHE A 1 64 ? -16.272 4.315 0.585 1.00 0.00 64 PHE A CA 19
ATOM 37704 C C . PHE A 1 64 ? -16.551 4.955 1.957 1.00 0.00 64 PHE A C 19
ATOM 37705 O O . PHE A 1 64 ? -15.646 5.142 2.772 1.00 0.00 64 PHE A O 19
ATOM 37722 N N . ASN A 1 65 ? -17.820 5.290 2.215 1.00 0.00 65 ASN A N 19
ATOM 37723 C CA . ASN A 1 65 ? -18.286 5.937 3.443 1.00 0.00 65 ASN A CA 19
ATOM 37724 C C . ASN A 1 65 ? -19.436 5.152 4.118 1.00 0.00 65 ASN A C 19
ATOM 37725 O O . ASN A 1 65 ? -20.482 4.923 3.511 1.00 0.00 65 ASN A O 19
ATOM 37736 N N . VAL A 1 66 ? -19.271 4.743 5.383 1.00 0.00 66 VAL A N 19
ATOM 37737 C CA . VAL A 1 66 ? -20.212 3.824 6.069 1.00 0.00 66 VAL A CA 19
ATOM 37738 C C . VAL A 1 66 ? -21.555 4.489 6.415 1.00 0.00 66 VAL A C 19
ATOM 37739 O O . VAL A 1 66 ? -22.582 3.817 6.387 1.00 0.00 66 VAL A O 19
ATOM 37752 N N . ASP A 1 67 ? -21.596 5.797 6.697 1.00 0.00 67 ASP A N 19
ATOM 37753 C CA . ASP A 1 67 ? -22.855 6.492 7.031 1.00 0.00 67 ASP A CA 19
ATOM 37754 C C . ASP A 1 67 ? -23.850 6.534 5.851 1.00 0.00 67 ASP A C 19
ATOM 37755 O O . ASP A 1 67 ? -25.064 6.498 6.063 1.00 0.00 67 ASP A O 19
ATOM 37764 N N . GLU A 1 68 ? -23.354 6.603 4.612 1.00 0.00 68 GLU A N 19
ATOM 37765 C CA . GLU A 1 68 ? -24.144 6.714 3.389 1.00 0.00 68 GLU A CA 19
ATOM 37766 C C . GLU A 1 68 ? -24.250 5.385 2.617 1.00 0.00 68 GLU A C 19
ATOM 37767 O O . GLU A 1 68 ? -25.318 5.058 2.097 1.00 0.00 68 GLU A O 19
ATOM 37779 N N . ASN A 1 69 ? -23.156 4.614 2.551 1.00 0.00 69 ASN A N 19
ATOM 37780 C CA . ASN A 1 69 ? -23.058 3.333 1.839 1.00 0.00 69 ASN A CA 19
ATOM 37781 C C . ASN A 1 69 ? -22.563 2.193 2.764 1.00 0.00 69 ASN A C 19
ATOM 37782 O O . ASN A 1 69 ? -21.511 1.600 2.496 1.00 0.00 69 ASN A O 19
ATOM 37793 N N . PRO A 1 70 ? -23.303 1.838 3.837 1.00 0.00 70 PRO A N 19
ATOM 37794 C CA . PRO A 1 70 ? -22.871 0.810 4.789 1.00 0.00 70 PRO A CA 19
ATOM 37795 C C . PRO A 1 70 ? -22.740 -0.570 4.137 1.00 0.00 70 PRO A C 19
ATOM 37796 O O . PRO A 1 70 ? -21.798 -1.303 4.424 1.00 0.00 70 PRO A O 19
ATOM 37807 N N . GLU A 1 71 ? -23.639 -0.914 3.213 1.00 0.00 71 GLU A N 19
ATOM 37808 C CA . GLU A 1 71 ? -23.636 -2.206 2.518 1.00 0.00 71 GLU A CA 19
ATOM 37809 C C . GLU A 1 71 ? -22.479 -2.314 1.505 1.00 0.00 71 GLU A C 19
ATOM 37810 O O . GLU A 1 71 ? -21.853 -3.370 1.403 1.00 0.00 71 GLU A O 19
ATOM 37822 N N . GLN A 1 72 ? -22.112 -1.218 0.826 1.00 0.00 72 GLN A N 19
ATOM 37823 C CA . GLN A 1 72 ? -20.972 -1.210 -0.105 1.00 0.00 72 GLN A CA 19
ATOM 37824 C C . GLN A 1 72 ? -19.632 -1.306 0.640 1.00 0.00 72 GLN A C 19
ATOM 37825 O O . GLN A 1 72 ? -18.748 -2.058 0.229 1.00 0.00 72 GLN A O 19
ATOM 37839 N N . ALA A 1 73 ? -19.502 -0.622 1.783 1.00 0.00 73 ALA A N 19
ATOM 37840 C CA . ALA A 1 73 ? -18.375 -0.793 2.698 1.00 0.00 73 ALA A CA 19
ATOM 37841 C C . ALA A 1 73 ? -18.315 -2.223 3.278 1.00 0.00 73 ALA A C 19
ATOM 37842 O O . ALA A 1 73 ? -17.235 -2.805 3.412 1.00 0.00 73 ALA A O 19
ATOM 37849 N N . SER A 1 74 ? -19.477 -2.821 3.568 1.00 0.00 74 SER A N 19
ATOM 37850 C CA . SER A 1 74 ? -19.598 -4.163 4.138 1.00 0.00 74 SER A CA 19
ATOM 37851 C C . SER A 1 74 ? -19.114 -5.255 3.182 1.00 0.00 74 SER A C 19
ATOM 37852 O O . SER A 1 74 ? -18.432 -6.172 3.631 1.00 0.00 74 SER A O 19
ATOM 37860 N N . LYS A 1 75 ? -19.353 -5.142 1.864 1.00 0.00 75 LYS A N 19
ATOM 37861 C CA . LYS A 1 75 ? -18.833 -6.094 0.855 1.00 0.00 75 LYS A CA 19
ATOM 37862 C C . LYS A 1 75 ? -17.316 -6.308 0.962 1.00 0.00 75 LYS A C 19
ATOM 37863 O O . LYS A 1 75 ? -16.834 -7.439 0.858 1.00 0.00 75 LYS A O 19
ATOM 37882 N N . LEU A 1 76 ? -16.572 -5.224 1.174 1.00 0.00 76 LEU A N 19
ATOM 37883 C CA . LEU A 1 76 ? -15.126 -5.238 1.378 1.00 0.00 76 LEU A CA 19
ATOM 37884 C C . LEU A 1 76 ? -14.743 -5.708 2.786 1.00 0.00 76 LEU A C 19
ATOM 37885 O O . LEU A 1 76 ? -13.847 -6.540 2.928 1.00 0.00 76 LEU A O 19
ATOM 37901 N N . ALA A 1 77 ? -15.450 -5.237 3.816 1.00 0.00 77 ALA A N 19
ATOM 37902 C CA . ALA A 1 77 ? -15.229 -5.650 5.203 1.00 0.00 77 ALA A CA 19
ATOM 37903 C C . ALA A 1 77 ? -15.384 -7.175 5.378 1.00 0.00 77 ALA A C 19
ATOM 37904 O O . ALA A 1 77 ? -14.512 -7.819 5.964 1.00 0.00 77 ALA A O 19
ATOM 37911 N N . LYS A 1 78 ? -16.408 -7.780 4.759 1.00 0.00 78 LYS A N 19
ATOM 37912 C CA . LYS A 1 78 ? -16.629 -9.237 4.700 1.00 0.00 78 LYS A CA 19
ATOM 37913 C C . LYS A 1 78 ? -15.416 -9.987 4.129 1.00 0.00 78 LYS A C 19
ATOM 37914 O O . LYS A 1 78 ? -15.012 -11.014 4.672 1.00 0.00 78 LYS A O 19
ATOM 37933 N N . THR A 1 79 ? -14.799 -9.446 3.075 1.00 0.00 79 THR A N 19
ATOM 37934 C CA . THR A 1 79 ? -13.605 -10.021 2.416 1.00 0.00 79 THR A CA 19
ATOM 37935 C C . THR A 1 79 ? -12.335 -9.847 3.260 1.00 0.00 79 THR A C 19
ATOM 37936 O O . THR A 1 79 ? -11.435 -10.687 3.208 1.00 0.00 79 THR A O 19
ATOM 37947 N N . ALA A 1 80 ? -12.268 -8.805 4.093 1.00 0.00 80 ALA A N 19
ATOM 37948 C CA . ALA A 1 80 ? -11.194 -8.574 5.060 1.00 0.00 80 ALA A CA 19
ATOM 37949 C C . ALA A 1 80 ? -11.364 -9.363 6.385 1.00 0.00 80 ALA A C 19
ATOM 37950 O O . ALA A 1 80 ? -10.519 -9.255 7.276 1.00 0.00 80 ALA A O 19
ATOM 37957 N N . GLY A 1 81 ? -12.442 -10.147 6.536 1.00 0.00 81 GLY A N 19
ATOM 37958 C CA . GLY A 1 81 ? -12.771 -10.893 7.762 1.00 0.00 81 GLY A CA 19
ATOM 37959 C C . GLY A 1 81 ? -13.379 -10.036 8.886 1.00 0.00 81 GLY A C 19
ATOM 37960 O O . GLY A 1 81 ? -13.347 -10.429 10.053 1.00 0.00 81 GLY A O 19
ATOM 37964 N N . ILE A 1 82 ? -13.908 -8.859 8.543 1.00 0.00 82 ILE A N 19
ATOM 37965 C CA . ILE A 1 82 ? -14.447 -7.841 9.455 1.00 0.00 82 ILE A CA 19
ATOM 37966 C C . ILE A 1 82 ? -15.981 -7.960 9.508 1.00 0.00 82 ILE A C 19
ATOM 37967 O O . ILE A 1 82 ? -16.656 -7.890 8.478 1.00 0.00 82 ILE A O 19
ATOM 37983 N N . SER A 1 83 ? -16.536 -8.110 10.712 1.00 0.00 83 SER A N 19
ATOM 37984 C CA . SER A 1 83 ? -17.991 -8.128 10.957 1.00 0.00 83 SER A CA 19
ATOM 37985 C C . SER A 1 83 ? -18.626 -6.741 10.792 1.00 0.00 83 SER A C 19
ATOM 37986 O O . SER A 1 83 ? -17.951 -5.719 10.904 1.00 0.00 83 SER A O 19
ATOM 37994 N N . GLU A 1 84 ? -19.945 -6.671 10.620 1.00 0.00 84 GLU A N 19
ATOM 37995 C CA . GLU A 1 84 ? -20.684 -5.410 10.452 1.00 0.00 84 GLU A CA 19
ATOM 37996 C C . GLU A 1 84 ? -20.547 -4.486 11.681 1.00 0.00 84 GLU A C 19
ATOM 37997 O O . GLU A 1 84 ? -20.393 -3.270 11.536 1.00 0.00 84 GLU A O 19
ATOM 38009 N N . LYS A 1 85 ? -20.519 -5.063 12.892 1.00 0.00 85 LYS A N 19
ATOM 38010 C CA . LYS A 1 85 ? -20.233 -4.340 14.145 1.00 0.00 85 LYS A CA 19
ATOM 38011 C C . LYS A 1 85 ? -18.769 -3.894 14.264 1.00 0.00 85 LYS A C 19
ATOM 38012 O O . LYS A 1 85 ? -18.508 -2.766 14.679 1.00 0.00 85 LYS A O 19
ATOM 38031 N N . GLN A 1 86 ? -17.828 -4.734 13.819 1.00 0.00 86 GLN A N 19
ATOM 38032 C CA . GLN A 1 86 ? -16.391 -4.423 13.809 1.00 0.00 86 GLN A CA 19
ATOM 38033 C C . GLN A 1 86 ? -16.071 -3.259 12.857 1.00 0.00 86 GLN A C 19
ATOM 38034 O O . GLN A 1 86 ? -15.309 -2.363 13.218 1.00 0.00 86 GLN A O 19
ATOM 38048 N N . LEU A 1 87 ? -16.708 -3.218 11.679 1.00 0.00 87 LEU A N 19
ATOM 38049 C CA . LEU A 1 87 ? -16.598 -2.117 10.715 1.00 0.00 87 LEU A CA 19
ATOM 38050 C C . LEU A 1 87 ? -17.030 -0.772 11.331 1.00 0.00 87 LEU A C 19
ATOM 38051 O O . LEU A 1 87 ? -16.377 0.250 11.106 1.00 0.00 87 LEU A O 19
ATOM 38067 N N . ARG A 1 88 ? -18.109 -0.771 12.127 1.00 0.00 88 ARG A N 19
ATOM 38068 C CA . ARG A 1 88 ? -18.661 0.440 12.755 1.00 0.00 88 ARG A CA 19
ATOM 38069 C C . ARG A 1 88 ? -17.835 0.910 13.956 1.00 0.00 88 ARG A C 19
ATOM 38070 O O . ARG A 1 88 ? -17.536 2.099 14.057 1.00 0.00 88 ARG A O 19
ATOM 38091 N N . GLU A 1 89 ? -17.416 -0.000 14.837 1.00 0.00 89 GLU A N 19
ATOM 38092 C CA . GLU A 1 89 ? -16.674 0.356 16.061 1.00 0.00 89 GLU A CA 19
ATOM 38093 C C . GLU A 1 89 ? -15.197 0.707 15.808 1.00 0.00 89 GLU A C 19
ATOM 38094 O O . GLU A 1 89 ? -14.601 1.457 16.584 1.00 0.00 89 GLU A O 19
ATOM 38106 N N . ALA A 1 90 ? -14.617 0.217 14.707 1.00 0.00 90 ALA A N 19
ATOM 38107 C CA . ALA A 1 90 ? -13.258 0.563 14.277 1.00 0.00 90 ALA A CA 19
ATOM 38108 C C . ALA A 1 90 ? -13.145 1.970 13.650 1.00 0.00 90 ALA A C 19
ATOM 38109 O O . ALA A 1 90 ? -12.031 2.447 13.453 1.00 0.00 90 ALA A O 19
ATOM 38116 N N . ASP A 1 91 ? -14.274 2.630 13.358 1.00 0.00 91 ASP A N 19
ATOM 38117 C CA . ASP A 1 91 ? -14.466 3.984 12.801 1.00 0.00 91 ASP A CA 19
ATOM 38118 C C . ASP A 1 91 ? -13.863 4.273 11.402 1.00 0.00 91 ASP A C 19
ATOM 38119 O O . ASP A 1 91 ? -14.530 4.898 10.577 1.00 0.00 91 ASP A O 19
ATOM 38128 N N . TYR A 1 92 ? -12.656 3.794 11.089 1.00 0.00 92 TYR A N 19
ATOM 38129 C CA . TYR A 1 92 ? -12.122 3.736 9.724 1.00 0.00 92 TYR A CA 19
ATOM 38130 C C . TYR A 1 92 ? -11.199 2.530 9.508 1.00 0.00 92 TYR A C 19
ATOM 38131 O O . TYR A 1 92 ? -10.494 2.085 10.417 1.00 0.00 92 TYR A O 19
ATOM 38149 N N . ILE A 1 93 ? -11.193 2.030 8.273 1.00 0.00 93 ILE A N 19
ATOM 38150 C CA . ILE A 1 93 ? -10.391 0.909 7.788 1.00 0.00 93 ILE A CA 19
ATOM 38151 C C . ILE A 1 93 ? -9.487 1.385 6.649 1.00 0.00 93 ILE A C 19
ATOM 38152 O O . ILE A 1 93 ? -9.949 2.036 5.706 1.00 0.00 93 ILE A O 19
ATOM 38168 N N . ILE A 1 94 ? -8.210 1.013 6.718 1.00 0.00 94 ILE A N 19
ATOM 38169 C CA . ILE A 1 94 ? -7.244 1.153 5.628 1.00 0.00 94 ILE A CA 19
ATOM 38170 C C . ILE A 1 94 ? -6.826 -0.254 5.185 1.00 0.00 94 ILE A C 19
ATOM 38171 O O . ILE A 1 94 ? -6.322 -1.026 6.000 1.00 0.00 94 ILE A O 19
ATOM 38187 N N . LEU A 1 95 ? -7.003 -0.587 3.906 1.00 0.00 95 LEU A N 19
ATOM 38188 C CA . LEU A 1 95 ? -6.502 -1.827 3.303 1.00 0.00 95 LEU A CA 19
ATOM 38189 C C . LEU A 1 95 ? -5.463 -1.492 2.225 1.00 0.00 95 LEU A C 19
ATOM 38190 O O . LEU A 1 95 ? -5.760 -0.769 1.275 1.00 0.00 95 LEU A O 19
ATOM 38206 N N . ILE A 1 96 ? -4.243 -2.006 2.378 1.00 0.00 96 ILE A N 19
ATOM 38207 C CA . ILE A 1 96 ? -3.109 -1.765 1.472 1.00 0.00 96 ILE A CA 19
ATOM 38208 C C . ILE A 1 96 ? -2.699 -3.083 0.803 1.00 0.00 96 ILE A C 19
ATOM 38209 O O . ILE A 1 96 ? -2.322 -4.047 1.475 1.00 0.00 96 ILE A O 19
ATOM 38225 N N . LEU A 1 97 ? -2.788 -3.132 -0.526 1.00 0.00 97 LEU A N 19
ATOM 38226 C CA . LEU A 1 97 ? -2.538 -4.318 -1.349 1.00 0.00 97 LEU A CA 19
ATOM 38227 C C . LEU A 1 97 ? -1.247 -4.099 -2.153 1.00 0.00 97 LEU A C 19
ATOM 38228 O O . LEU A 1 97 ? -1.160 -3.162 -2.951 1.00 0.00 97 LEU A O 19
ATOM 38244 N N . VAL A 1 98 ? -0.232 -4.936 -1.917 1.00 0.00 98 VAL A N 19
ATOM 38245 C CA . VAL A 1 98 ? 1.140 -4.758 -2.441 1.00 0.00 98 VAL A CA 19
ATOM 38246 C C . VAL A 1 98 ? 1.724 -6.063 -2.972 1.00 0.00 98 VAL A C 19
ATOM 38247 O O . VAL A 1 98 ? 1.387 -7.139 -2.481 1.00 0.00 98 VAL A O 19
ATOM 38260 N N . ARG A 1 99 ? 2.615 -6.010 -3.970 1.00 0.00 99 ARG A N 19
ATOM 38261 C CA . ARG A 1 99 ? 3.189 -7.231 -4.571 1.00 0.00 99 ARG A CA 19
ATOM 38262 C C . ARG A 1 99 ? 4.412 -7.802 -3.829 1.00 0.00 99 ARG A C 19
ATOM 38263 O O . ARG A 1 99 ? 4.823 -8.925 -4.112 1.00 0.00 99 ARG A O 19
ATOM 38284 N N . ASP A 1 100 ? 4.958 -7.082 -2.845 1.00 0.00 100 ASP A N 19
ATOM 38285 C CA . ASP A 1 100 ? 6.025 -7.569 -1.955 1.00 0.00 100 ASP A CA 19
ATOM 38286 C C . ASP A 1 100 ? 5.888 -7.004 -0.531 1.00 0.00 100 ASP A C 19
ATOM 38287 O O . ASP A 1 100 ? 5.418 -5.880 -0.337 1.00 0.00 100 ASP A O 19
ATOM 38296 N N . GLU A 1 101 ? 6.322 -7.763 0.478 1.00 0.00 101 GLU A N 19
ATOM 38297 C CA . GLU A 1 101 ? 6.082 -7.457 1.898 1.00 0.00 101 GLU A CA 19
ATOM 38298 C C . GLU A 1 101 ? 6.824 -6.207 2.407 1.00 0.00 101 GLU A C 19
ATOM 38299 O O . GLU A 1 101 ? 6.364 -5.556 3.349 1.00 0.00 101 GLU A O 19
ATOM 38311 N N . LYS A 1 102 ? 7.942 -5.820 1.773 1.00 0.00 102 LYS A N 19
ATOM 38312 C CA . LYS A 1 102 ? 8.693 -4.612 2.158 1.00 0.00 102 LYS A CA 19
ATOM 38313 C C . LYS A 1 102 ? 7.913 -3.320 1.900 1.00 0.00 102 LYS A C 19
ATOM 38314 O O . LYS A 1 102 ? 7.996 -2.396 2.707 1.00 0.00 102 LYS A O 19
ATOM 38333 N N . LYS A 1 103 ? 7.089 -3.272 0.844 1.00 0.00 103 LYS A N 19
ATOM 38334 C CA . LYS A 1 103 ? 6.227 -2.116 0.523 1.00 0.00 103 LYS A CA 19
ATOM 38335 C C . LYS A 1 103 ? 5.181 -1.862 1.610 1.00 0.00 103 LYS A C 19
ATOM 38336 O O . LYS A 1 103 ? 4.925 -0.704 1.937 1.00 0.00 103 LYS A O 19
ATOM 38355 N N . ALA A 1 104 ? 4.645 -2.917 2.226 1.00 0.00 104 ALA A N 19
ATOM 38356 C CA . ALA A 1 104 ? 3.716 -2.804 3.352 1.00 0.00 104 ALA A CA 19
ATOM 38357 C C . ALA A 1 104 ? 4.368 -2.101 4.556 1.00 0.00 104 ALA A C 19
ATOM 38358 O O . ALA A 1 104 ? 3.841 -1.098 5.042 1.00 0.00 104 ALA A O 19
ATOM 38365 N N . LYS A 1 105 ? 5.555 -2.555 4.989 1.00 0.00 105 LYS A N 19
ATOM 38366 C CA . LYS A 1 105 ? 6.287 -1.933 6.108 1.00 0.00 105 LYS A CA 19
ATOM 38367 C C . LYS A 1 105 ? 6.821 -0.532 5.774 1.00 0.00 105 LYS A C 19
ATOM 38368 O O . LYS A 1 105 ? 6.856 0.324 6.662 1.00 0.00 105 LYS A O 19
ATOM 38387 N N . LYS A 1 106 ? 7.199 -0.262 4.519 1.00 0.00 106 LYS A N 19
ATOM 38388 C CA . LYS A 1 106 ? 7.627 1.077 4.058 1.00 0.00 106 LYS A CA 19
ATOM 38389 C C . LYS A 1 106 ? 6.462 2.071 4.127 1.00 0.00 106 LYS A C 19
ATOM 38390 O O . LYS A 1 106 ? 6.630 3.171 4.648 1.00 0.00 106 LYS A O 19
ATOM 38409 N N . PHE A 1 107 ? 5.267 1.669 3.689 1.00 0.00 107 PHE A N 19
ATOM 38410 C CA . PHE A 1 107 ? 4.060 2.495 3.795 1.00 0.00 107 PHE A CA 19
ATOM 38411 C C . PHE A 1 107 ? 3.663 2.710 5.262 1.00 0.00 107 PHE A C 19
ATOM 38412 O O . PHE A 1 107 ? 3.433 3.847 5.682 1.00 0.00 107 PHE A O 19
ATOM 38429 N N . ALA A 1 108 ? 3.677 1.640 6.066 1.00 0.00 108 ALA A N 19
ATOM 38430 C CA . ALA A 1 108 ? 3.429 1.698 7.506 1.00 0.00 108 ALA A CA 19
ATOM 38431 C C . ALA A 1 108 ? 4.361 2.683 8.229 1.00 0.00 108 ALA A C 19
ATOM 38432 O O . ALA A 1 108 ? 3.933 3.345 9.168 1.00 0.00 108 ALA A O 19
ATOM 38439 N N . ASP A 1 109 ? 5.616 2.822 7.786 1.00 0.00 109 ASP A N 19
ATOM 38440 C CA . ASP A 1 109 ? 6.600 3.708 8.423 1.00 0.00 109 ASP A CA 19
ATOM 38441 C C . ASP A 1 109 ? 6.134 5.175 8.473 1.00 0.00 109 ASP A C 19
ATOM 38442 O O . ASP A 1 109 ? 6.334 5.858 9.479 1.00 0.00 109 ASP A O 19
ATOM 38451 N N . SER A 1 110 ? 5.445 5.639 7.424 1.00 0.00 110 SER A N 19
ATOM 38452 C CA . SER A 1 110 ? 4.876 6.989 7.361 1.00 0.00 110 SER A CA 19
ATOM 38453 C C . SER A 1 110 ? 3.690 7.154 8.317 1.00 0.00 110 SER A C 19
ATOM 38454 O O . SER A 1 110 ? 3.618 8.134 9.059 1.00 0.00 110 SER A O 19
ATOM 38462 N N . LEU A 1 111 ? 2.800 6.157 8.363 1.00 0.00 111 LEU A N 19
ATOM 38463 C CA . LEU A 1 111 ? 1.640 6.121 9.253 1.00 0.00 111 LEU A CA 19
ATOM 38464 C C . LEU A 1 111 ? 2.054 6.065 10.740 1.00 0.00 111 LEU A C 19
ATOM 38465 O O . LEU A 1 111 ? 1.482 6.783 11.562 1.00 0.00 111 LEU A O 19
ATOM 38481 N N . ARG A 1 112 ? 3.098 5.292 11.085 1.00 0.00 112 ARG A N 19
ATOM 38482 C CA . ARG A 1 112 ? 3.681 5.236 12.443 1.00 0.00 112 ARG A CA 19
ATOM 38483 C C . ARG A 1 112 ? 4.366 6.548 12.843 1.00 0.00 112 ARG A C 19
ATOM 38484 O O . ARG A 1 112 ? 4.243 6.964 13.995 1.00 0.00 112 ARG A O 19
ATOM 38505 N N . LYS A 1 113 ? 5.040 7.225 11.903 1.00 0.00 113 LYS A N 19
ATOM 38506 C CA . LYS A 1 113 ? 5.671 8.544 12.116 1.00 0.00 113 LYS A CA 19
ATOM 38507 C C . LYS A 1 113 ? 4.636 9.668 12.275 1.00 0.00 113 LYS A C 19
ATOM 38508 O O . LYS A 1 113 ? 4.841 10.576 13.082 1.00 0.00 113 LYS A O 19
ATOM 38527 N N . LYS A 1 114 ? 3.513 9.596 11.548 1.00 0.00 114 LYS A N 19
ATOM 38528 C CA . LYS A 1 114 ? 2.375 10.532 11.649 1.00 0.00 114 LYS A CA 19
ATOM 38529 C C . LYS A 1 114 ? 1.578 10.347 12.951 1.00 0.00 114 LYS A C 19
ATOM 38530 O O . LYS A 1 114 ? 1.096 11.331 13.512 1.00 0.00 114 LYS A O 19
ATOM 38549 N N . GLY A 1 115 ? 1.461 9.113 13.448 1.00 0.00 115 GLY A N 19
ATOM 38550 C CA . GLY A 1 115 ? 0.824 8.794 14.733 1.00 0.00 115 GLY A CA 19
ATOM 38551 C C . GLY A 1 115 ? 1.533 9.422 15.945 1.00 0.00 115 GLY A C 19
ATOM 38552 O O . GLY A 1 115 ? 2.751 9.616 15.942 1.00 0.00 115 GLY A O 19
ATOM 38556 N N . SER A 1 116 ? 0.766 9.735 16.995 1.00 0.00 116 SER A N 19
ATOM 38557 C CA . SER A 1 116 ? 1.260 10.431 18.204 1.00 0.00 116 SER A CA 19
ATOM 38558 C C . SER A 1 116 ? 1.827 9.496 19.288 1.00 0.00 116 SER A C 19
ATOM 38559 O O . SER A 1 116 ? 2.391 9.975 20.275 1.00 0.00 116 SER A O 19
ATOM 38567 N N . LEU A 1 117 ? 1.687 8.175 19.126 1.00 0.00 117 LEU A N 19
ATOM 38568 C CA . LEU A 1 117 ? 2.157 7.144 20.063 1.00 0.00 117 LEU A CA 19
ATOM 38569 C C . LEU A 1 117 ? 2.794 5.958 19.313 1.00 0.00 117 LEU A C 19
ATOM 38570 O O . LEU A 1 117 ? 2.330 5.561 18.242 1.00 0.00 117 LEU A O 19
ATOM 38586 N N . GLU A 1 118 ? 3.862 5.395 19.883 1.00 0.00 118 GLU A N 19
ATOM 38587 C CA . GLU A 1 118 ? 4.553 4.187 19.407 1.00 0.00 118 GLU A CA 19
ATOM 38588 C C . GLU A 1 118 ? 4.680 3.145 20.541 1.00 0.00 118 GLU A C 19
ATOM 38589 O O . GLU A 1 118 ? 4.777 3.496 21.721 1.00 0.00 118 GLU A O 19
ATOM 38601 N N . HIS A 1 119 ? 4.679 1.855 20.190 1.00 0.00 119 HIS A N 19
ATOM 38602 C CA . HIS A 1 119 ? 4.771 0.722 21.123 1.00 0.00 119 HIS A CA 19
ATOM 38603 C C . HIS A 1 119 ? 6.181 0.584 21.746 1.00 0.00 119 HIS A C 19
ATOM 38604 O O . HIS A 1 119 ? 6.325 0.109 22.877 1.00 0.00 119 HIS A O 19
ATOM 38618 N N . HIS A 1 120 ? 7.215 1.014 21.017 1.00 0.00 120 HIS A N 19
ATOM 38619 C CA . HIS A 1 120 ? 8.616 1.077 21.449 1.00 0.00 120 HIS A CA 19
ATOM 38620 C C . HIS A 1 120 ? 9.261 2.390 20.940 1.00 0.00 120 HIS A C 19
ATOM 38621 O O . HIS A 1 120 ? 8.705 3.466 21.172 1.00 0.00 120 HIS A O 19
ATOM 38635 N N . HIS A 1 121 ? 10.406 2.335 20.247 1.00 0.00 121 HIS A N 19
ATOM 38636 C CA . HIS A 1 121 ? 11.182 3.498 19.786 1.00 0.00 121 HIS A CA 19
ATOM 38637 C C . HIS A 1 121 ? 11.412 3.457 18.254 1.00 0.00 121 HIS A C 19
ATOM 38638 O O . HIS A 1 121 ? 12.541 3.559 17.768 1.00 0.00 121 HIS A O 19
ATOM 38652 N N . HIS A 1 122 ? 10.333 3.228 17.489 1.00 0.00 122 HIS A N 19
ATOM 38653 C CA . HIS A 1 122 ? 10.346 2.949 16.038 1.00 0.00 122 HIS A CA 19
ATOM 38654 C C . HIS A 1 122 ? 11.365 1.850 15.649 1.00 0.00 122 HIS A C 19
ATOM 38655 O O . HIS A 1 122 ? 12.126 1.977 14.684 1.00 0.00 122 HIS A O 19
ATOM 38669 N N . HIS A 1 123 ? 11.423 0.782 16.454 1.00 0.00 123 HIS A N 19
ATOM 38670 C CA . HIS A 1 123 ? 12.392 -0.309 16.326 1.00 0.00 123 HIS A CA 19
ATOM 38671 C C . HIS A 1 123 ? 11.990 -1.264 15.186 1.00 0.00 123 HIS A C 19
ATOM 38672 O O . HIS A 1 123 ? 11.089 -2.097 15.343 1.00 0.00 123 HIS A O 19
ATOM 38686 N N . HIS A 1 124 ? 12.646 -1.116 14.029 1.00 0.00 124 HIS A N 19
ATOM 38687 C CA . HIS A 1 124 ? 12.300 -1.766 12.756 1.00 0.00 124 HIS A CA 19
ATOM 38688 C C . HIS A 1 124 ? 13.539 -2.362 12.057 1.00 0.00 124 HIS A C 19
ATOM 38689 O O . HIS A 1 124 ? 13.464 -3.529 11.610 1.00 0.00 124 HIS A O 19
ATOM 38704 N N . GLY A 1 1 ? -8.661 3.449 14.740 1.00 0.00 1 GLY A N 20
ATOM 38705 C CA . GLY A 1 1 ? -8.731 2.711 13.459 1.00 0.00 1 GLY A CA 20
ATOM 38706 C C . GLY A 1 1 ? -7.761 1.548 13.404 1.00 0.00 1 GLY A C 20
ATOM 38707 O O . GLY A 1 1 ? -6.950 1.367 14.314 1.00 0.00 1 GLY A O 20
ATOM 38713 N N . GLN A 1 2 ? -7.841 0.752 12.335 1.00 0.00 2 GLN A N 20
ATOM 38714 C CA . GLN A 1 2 ? -6.948 -0.391 12.084 1.00 0.00 2 GLN A CA 20
ATOM 38715 C C . GLN A 1 2 ? -6.393 -0.403 10.651 1.00 0.00 2 GLN A C 20
ATOM 38716 O O . GLN A 1 2 ? -6.997 0.159 9.735 1.00 0.00 2 GLN A O 20
ATOM 38730 N N . ILE A 1 3 ? -5.263 -1.090 10.460 1.00 0.00 3 ILE A N 20
ATOM 38731 C CA . ILE A 1 3 ? -4.632 -1.328 9.154 1.00 0.00 3 ILE A CA 20
ATOM 38732 C C . ILE A 1 3 ? -4.565 -2.839 8.891 1.00 0.00 3 ILE A C 20
ATOM 38733 O O . ILE A 1 3 ? -4.164 -3.611 9.765 1.00 0.00 3 ILE A O 20
ATOM 38749 N N . GLN A 1 4 ? -4.935 -3.249 7.681 1.00 0.00 4 GLN A N 20
ATOM 38750 C CA . GLN A 1 4 ? -4.803 -4.612 7.161 1.00 0.00 4 GLN A CA 20
ATOM 38751 C C . GLN A 1 4 ? -3.942 -4.637 5.897 1.00 0.00 4 GLN A C 20
ATOM 38752 O O . GLN A 1 4 ? -3.887 -3.664 5.143 1.00 0.00 4 GLN A O 20
ATOM 38766 N N . TYR A 1 5 ? -3.295 -5.779 5.667 1.00 0.00 5 TYR A N 20
ATOM 38767 C CA . TYR A 1 5 ? -2.327 -5.981 4.581 1.00 0.00 5 TYR A CA 20
ATOM 38768 C C . TYR A 1 5 ? -2.573 -7.312 3.855 1.00 0.00 5 TYR A C 20
ATOM 38769 O O . TYR A 1 5 ? -2.706 -8.353 4.505 1.00 0.00 5 TYR A O 20
ATOM 38787 N N . PHE A 1 6 ? -2.581 -7.293 2.519 1.00 0.00 6 PHE A N 20
ATOM 38788 C CA . PHE A 1 6 ? -2.696 -8.489 1.671 1.00 0.00 6 PHE A CA 20
ATOM 38789 C C . PHE A 1 6 ? -1.731 -8.407 0.476 1.00 0.00 6 PHE A C 20
ATOM 38790 O O . PHE A 1 6 ? -1.563 -7.342 -0.124 1.00 0.00 6 PHE A O 20
ATOM 38807 N N . ASN A 1 7 ? -1.098 -9.529 0.118 1.00 0.00 7 ASN A N 20
ATOM 38808 C CA . ASN A 1 7 ? -0.073 -9.572 -0.929 1.00 0.00 7 ASN A CA 20
ATOM 38809 C C . ASN A 1 7 ? -0.663 -10.127 -2.236 1.00 0.00 7 ASN A C 20
ATOM 38810 O O . ASN A 1 7 ? -1.165 -11.251 -2.250 1.00 0.00 7 ASN A O 20
ATOM 38821 N N . VAL A 1 8 ? -0.594 -9.384 -3.346 1.00 0.00 8 VAL A N 20
ATOM 38822 C CA . VAL A 1 8 ? -1.321 -9.736 -4.588 1.00 0.00 8 VAL A CA 20
ATOM 38823 C C . VAL A 1 8 ? -0.823 -11.045 -5.217 1.00 0.00 8 VAL A C 20
ATOM 38824 O O . VAL A 1 8 ? -1.623 -11.845 -5.700 1.00 0.00 8 VAL A O 20
ATOM 38837 N N . ASP A 1 9 ? 0.488 -11.299 -5.172 1.00 0.00 9 ASP A N 20
ATOM 38838 C CA . ASP A 1 9 ? 1.107 -12.512 -5.731 1.00 0.00 9 ASP A CA 20
ATOM 38839 C C . ASP A 1 9 ? 0.977 -13.762 -4.832 1.00 0.00 9 ASP A C 20
ATOM 38840 O O . ASP A 1 9 ? 1.227 -14.876 -5.295 1.00 0.00 9 ASP A O 20
ATOM 38849 N N . GLU A 1 10 ? 0.583 -13.605 -3.562 1.00 0.00 10 GLU A N 20
ATOM 38850 C CA . GLU A 1 10 ? 0.471 -14.702 -2.579 1.00 0.00 10 GLU A CA 20
ATOM 38851 C C . GLU A 1 10 ? -0.978 -14.992 -2.146 1.00 0.00 10 GLU A C 20
ATOM 38852 O O . GLU A 1 10 ? -1.315 -16.138 -1.838 1.00 0.00 10 GLU A O 20
ATOM 38864 N N . ASN A 1 11 ? -1.843 -13.972 -2.144 1.00 0.00 11 ASN A N 20
ATOM 38865 C CA . ASN A 1 11 ? -3.269 -14.040 -1.816 1.00 0.00 11 ASN A CA 20
ATOM 38866 C C . ASN A 1 11 ? -4.151 -13.539 -2.994 1.00 0.00 11 ASN A C 20
ATOM 38867 O O . ASN A 1 11 ? -4.991 -12.657 -2.789 1.00 0.00 11 ASN A O 20
ATOM 38878 N N . PRO A 1 12 ? -3.996 -14.059 -4.233 1.00 0.00 12 PRO A N 20
ATOM 38879 C CA . PRO A 1 12 ? -4.631 -13.488 -5.427 1.00 0.00 12 PRO A CA 20
ATOM 38880 C C . PRO A 1 12 ? -6.158 -13.421 -5.342 1.00 0.00 12 PRO A C 20
ATOM 38881 O O . PRO A 1 12 ? -6.751 -12.403 -5.694 1.00 0.00 12 PRO A O 20
ATOM 38892 N N . GLU A 1 13 ? -6.804 -14.472 -4.834 1.00 0.00 13 GLU A N 20
ATOM 38893 C CA . GLU A 1 13 ? -8.267 -14.543 -4.732 1.00 0.00 13 GLU A CA 20
ATOM 38894 C C . GLU A 1 13 ? -8.831 -13.587 -3.667 1.00 0.00 13 GLU A C 20
ATOM 38895 O O . GLU A 1 13 ? -9.903 -13.014 -3.864 1.00 0.00 13 GLU A O 20
ATOM 38907 N N . GLN A 1 14 ? -8.089 -13.344 -2.581 1.00 0.00 14 GLN A N 20
ATOM 38908 C CA . GLN A 1 14 ? -8.435 -12.350 -1.559 1.00 0.00 14 GLN A CA 20
ATOM 38909 C C . GLN A 1 14 ? -8.369 -10.926 -2.127 1.00 0.00 14 GLN A C 20
ATOM 38910 O O . GLN A 1 14 ? -9.302 -10.144 -1.942 1.00 0.00 14 GLN A O 20
ATOM 38924 N N . VAL A 1 15 ? -7.299 -10.591 -2.857 1.00 0.00 15 VAL A N 20
ATOM 38925 C CA . VAL A 1 15 ? -7.170 -9.275 -3.498 1.00 0.00 15 VAL A CA 20
ATOM 38926 C C . VAL A 1 15 ? -8.216 -9.100 -4.601 1.00 0.00 15 VAL A C 20
ATOM 38927 O O . VAL A 1 15 ? -8.863 -8.055 -4.647 1.00 0.00 15 VAL A O 20
ATOM 38940 N N . ARG A 1 16 ? -8.486 -10.127 -5.420 1.00 0.00 16 ARG A N 20
ATOM 38941 C CA . ARG A 1 16 ? -9.600 -10.103 -6.386 1.00 0.00 16 ARG A CA 20
ATOM 38942 C C . ARG A 1 16 ? -10.938 -9.817 -5.708 1.00 0.00 16 ARG A C 20
ATOM 38943 O O . ARG A 1 16 ? -11.633 -8.900 -6.143 1.00 0.00 16 ARG A O 20
ATOM 38964 N N . LYS A 1 17 ? -11.276 -10.520 -4.618 1.00 0.00 17 LYS A N 20
ATOM 38965 C CA . LYS A 1 17 ? -12.499 -10.264 -3.837 1.00 0.00 17 LYS A CA 20
ATOM 38966 C C . LYS A 1 17 ? -12.565 -8.820 -3.341 1.00 0.00 17 LYS A C 20
ATOM 38967 O O . LYS A 1 17 ? -13.607 -8.194 -3.495 1.00 0.00 17 LYS A O 20
ATOM 38986 N N . LEU A 1 18 ? -11.471 -8.260 -2.822 1.00 0.00 18 LEU A N 20
ATOM 38987 C CA . LEU A 1 18 ? -11.428 -6.868 -2.358 1.00 0.00 18 LEU A CA 20
ATOM 38988 C C . LEU A 1 18 ? -11.634 -5.851 -3.493 1.00 0.00 18 LEU A C 20
ATOM 38989 O O . LEU A 1 18 ? -12.510 -4.995 -3.392 1.00 0.00 18 LEU A O 20
ATOM 39005 N N . ILE A 1 19 ? -10.887 -5.955 -4.593 1.00 0.00 19 ILE A N 20
ATOM 39006 C CA . ILE A 1 19 ? -11.003 -5.024 -5.730 1.00 0.00 19 ILE A CA 20
ATOM 39007 C C . ILE A 1 19 ? -12.399 -5.111 -6.377 1.00 0.00 19 ILE A C 20
ATOM 39008 O O . ILE A 1 19 ? -13.036 -4.087 -6.628 1.00 0.00 19 ILE A O 20
ATOM 39024 N N . GLU A 1 20 ? -12.924 -6.322 -6.568 1.00 0.00 20 GLU A N 20
ATOM 39025 C CA . GLU A 1 20 ? -14.263 -6.551 -7.131 1.00 0.00 20 GLU A CA 20
ATOM 39026 C C . GLU A 1 20 ? -15.390 -6.097 -6.185 1.00 0.00 20 GLU A C 20
ATOM 39027 O O . GLU A 1 20 ? -16.369 -5.509 -6.650 1.00 0.00 20 GLU A O 20
ATOM 39039 N N . GLN A 1 21 ? -15.255 -6.277 -4.863 1.00 0.00 21 GLN A N 20
ATOM 39040 C CA . GLN A 1 21 ? -16.234 -5.773 -3.883 1.00 0.00 21 GLN A CA 20
ATOM 39041 C C . GLN A 1 21 ? -16.189 -4.248 -3.719 1.00 0.00 21 GLN A C 20
ATOM 39042 O O . GLN A 1 21 ? -17.214 -3.645 -3.394 1.00 0.00 21 GLN A O 20
ATOM 39056 N N . ALA A 1 22 ? -15.049 -3.615 -4.014 1.00 0.00 22 ALA A N 20
ATOM 39057 C CA . ALA A 1 22 ? -14.927 -2.161 -4.121 1.00 0.00 22 ALA A CA 20
ATOM 39058 C C . ALA A 1 22 ? -15.514 -1.618 -5.454 1.00 0.00 22 ALA A C 20
ATOM 39059 O O . ALA A 1 22 ? -15.565 -0.404 -5.660 1.00 0.00 22 ALA A O 20
ATOM 39066 N N . GLY A 1 23 ? -15.953 -2.497 -6.367 1.00 0.00 23 GLY A N 20
ATOM 39067 C CA . GLY A 1 23 ? -16.536 -2.140 -7.667 1.00 0.00 23 GLY A CA 20
ATOM 39068 C C . GLY A 1 23 ? -15.519 -1.876 -8.788 1.00 0.00 23 GLY A C 20
ATOM 39069 O O . GLY A 1 23 ? -15.879 -1.267 -9.798 1.00 0.00 23 GLY A O 20
ATOM 39073 N N . LEU A 1 24 ? -14.262 -2.309 -8.626 1.00 0.00 24 LEU A N 20
ATOM 39074 C CA . LEU A 1 24 ? -13.176 -2.162 -9.605 1.00 0.00 24 LEU A CA 20
ATOM 39075 C C . LEU A 1 24 ? -12.876 -3.499 -10.310 1.00 0.00 24 LEU A C 20
ATOM 39076 O O . LEU A 1 24 ? -13.202 -4.576 -9.810 1.00 0.00 24 LEU A O 20
ATOM 39092 N N . ASP A 1 25 ? -12.236 -3.435 -11.479 1.00 0.00 25 ASP A N 20
ATOM 39093 C CA . ASP A 1 25 ? -11.777 -4.609 -12.228 1.00 0.00 25 ASP A CA 20
ATOM 39094 C C . ASP A 1 25 ? -10.285 -4.888 -11.938 1.00 0.00 25 ASP A C 20
ATOM 39095 O O . ASP A 1 25 ? -9.434 -4.086 -12.337 1.00 0.00 25 ASP A O 20
ATOM 39104 N N . PRO A 1 26 ? -9.915 -6.014 -11.293 1.00 0.00 26 PRO A N 20
ATOM 39105 C CA . PRO A 1 26 ? -8.513 -6.332 -10.988 1.00 0.00 26 PRO A CA 20
ATOM 39106 C C . PRO A 1 26 ? -7.685 -6.587 -12.259 1.00 0.00 26 PRO A C 20
ATOM 39107 O O . PRO A 1 26 ? -6.493 -6.279 -12.297 1.00 0.00 26 PRO A O 20
ATOM 39118 N N . ASP A 1 27 ? -8.327 -7.079 -13.322 1.00 0.00 27 ASP A N 20
ATOM 39119 C CA . ASP A 1 27 ? -7.743 -7.218 -14.664 1.00 0.00 27 ASP A CA 20
ATOM 39120 C C . ASP A 1 27 ? -7.392 -5.867 -15.326 1.00 0.00 27 ASP A C 20
ATOM 39121 O O . ASP A 1 27 ? -6.511 -5.815 -16.185 1.00 0.00 27 ASP A O 20
ATOM 39130 N N . GLU A 1 28 ? -8.056 -4.770 -14.939 1.00 0.00 28 GLU A N 20
ATOM 39131 C CA . GLU A 1 28 ? -7.777 -3.415 -15.446 1.00 0.00 28 GLU A CA 20
ATOM 39132 C C . GLU A 1 28 ? -6.618 -2.738 -14.686 1.00 0.00 28 GLU A C 20
ATOM 39133 O O . GLU A 1 28 ? -5.871 -1.947 -15.265 1.00 0.00 28 GLU A O 20
ATOM 39145 N N . LEU A 1 29 ? -6.396 -3.098 -13.415 1.00 0.00 29 LEU A N 20
ATOM 39146 C CA . LEU A 1 29 ? -5.279 -2.624 -12.577 1.00 0.00 29 LEU A CA 20
ATOM 39147 C C . LEU A 1 29 ? -3.952 -3.360 -12.893 1.00 0.00 29 LEU A C 20
ATOM 39148 O O . LEU A 1 29 ? -3.176 -3.705 -11.998 1.00 0.00 29 LEU A O 20
ATOM 39164 N N . ARG A 1 30 ? -3.685 -3.600 -14.183 1.00 0.00 30 ARG A N 20
ATOM 39165 C CA . ARG A 1 30 ? -2.602 -4.457 -14.707 1.00 0.00 30 ARG A CA 20
ATOM 39166 C C . ARG A 1 30 ? -1.191 -3.930 -14.417 1.00 0.00 30 ARG A C 20
ATOM 39167 O O . ARG A 1 30 ? -0.267 -4.719 -14.231 1.00 0.00 30 ARG A O 20
ATOM 39188 N N . GLU A 1 31 ? -1.026 -2.607 -14.364 1.00 0.00 31 GLU A N 20
ATOM 39189 C CA . GLU A 1 31 ? 0.265 -1.925 -14.159 1.00 0.00 31 GLU A CA 20
ATOM 39190 C C . GLU A 1 31 ? 0.503 -1.420 -12.718 1.00 0.00 31 GLU A C 20
ATOM 39191 O O . GLU A 1 31 ? 1.554 -0.842 -12.430 1.00 0.00 31 GLU A O 20
ATOM 39203 N N . ALA A 1 32 ? -0.452 -1.632 -11.805 1.00 0.00 32 ALA A N 20
ATOM 39204 C CA . ALA A 1 32 ? -0.369 -1.205 -10.405 1.00 0.00 32 ALA A CA 20
ATOM 39205 C C . ALA A 1 32 ? 0.437 -2.185 -9.525 1.00 0.00 32 ALA A C 20
ATOM 39206 O O . ALA A 1 32 ? 0.464 -3.393 -9.774 1.00 0.00 32 ALA A O 20
ATOM 39213 N N . GLU A 1 33 ? 1.065 -1.670 -8.465 1.00 0.00 33 GLU A N 20
ATOM 39214 C CA . GLU A 1 33 ? 1.819 -2.448 -7.468 1.00 0.00 33 GLU A CA 20
ATOM 39215 C C . GLU A 1 33 ? 1.512 -2.069 -6.004 1.00 0.00 33 GLU A C 20
ATOM 39216 O O . GLU A 1 33 ? 1.777 -2.877 -5.111 1.00 0.00 33 GLU A O 20
ATOM 39228 N N . VAL A 1 34 ? 0.920 -0.892 -5.749 1.00 0.00 34 VAL A N 20
ATOM 39229 C CA . VAL A 1 34 ? 0.416 -0.461 -4.429 1.00 0.00 34 VAL A CA 20
ATOM 39230 C C . VAL A 1 34 ? -0.979 0.161 -4.573 1.00 0.00 34 VAL A C 20
ATOM 39231 O O . VAL A 1 34 ? -1.148 1.159 -5.276 1.00 0.00 34 VAL A O 20
ATOM 39244 N N . ILE A 1 35 ? -1.978 -0.405 -3.884 1.00 0.00 35 ILE A N 20
ATOM 39245 C CA . ILE A 1 35 ? -3.389 0.030 -3.902 1.00 0.00 35 ILE A CA 20
ATOM 39246 C C . ILE A 1 35 ? -3.919 0.099 -2.463 1.00 0.00 35 ILE A C 20
ATOM 39247 O O . ILE A 1 35 ? -3.705 -0.845 -1.702 1.00 0.00 35 ILE A O 20
ATOM 39263 N N . ILE A 1 36 ? -4.602 1.186 -2.079 1.00 0.00 36 ILE A N 20
ATOM 39264 C CA . ILE A 1 36 ? -5.223 1.325 -0.757 1.00 0.00 36 ILE A CA 20
ATOM 39265 C C . ILE A 1 36 ? -6.726 1.601 -0.847 1.00 0.00 36 ILE A C 20
ATOM 39266 O O . ILE A 1 36 ? -7.201 2.436 -1.625 1.00 0.00 36 ILE A O 20
ATOM 39282 N N . ILE A 1 37 ? -7.468 0.909 0.014 1.00 0.00 37 ILE A N 20
ATOM 39283 C CA . ILE A 1 37 ? -8.898 1.080 0.290 1.00 0.00 37 ILE A CA 20
ATOM 39284 C C . ILE A 1 37 ? -9.024 1.832 1.625 1.00 0.00 37 ILE A C 20
ATOM 39285 O O . ILE A 1 37 ? -8.564 1.336 2.654 1.00 0.00 37 ILE A O 20
ATOM 39301 N N . ILE A 1 38 ? -9.635 3.019 1.617 1.00 0.00 38 ILE A N 20
ATOM 39302 C CA . ILE A 1 38 ? -9.904 3.825 2.823 1.00 0.00 38 ILE A CA 20
ATOM 39303 C C . ILE A 1 38 ? -11.404 3.838 3.131 1.00 0.00 38 ILE A C 20
ATOM 39304 O O . ILE A 1 38 ? -12.213 4.193 2.272 1.00 0.00 38 ILE A O 20
ATOM 39320 N N . ILE A 1 39 ? -11.763 3.463 4.366 1.00 0.00 39 ILE A N 20
ATOM 39321 C CA . ILE A 1 39 ? -13.152 3.394 4.837 1.00 0.00 39 ILE A CA 20
ATOM 39322 C C . ILE A 1 39 ? -13.256 4.052 6.214 1.00 0.00 39 ILE A C 20
ATOM 39323 O O . ILE A 1 39 ? -12.631 3.576 7.158 1.00 0.00 39 ILE A O 20
ATOM 39339 N N . SER A 1 40 ? -14.041 5.12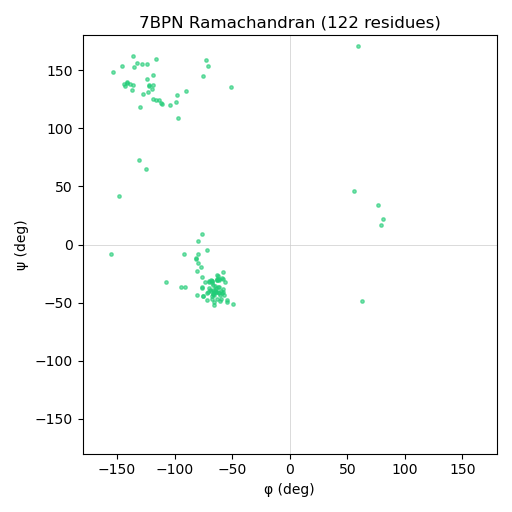4 6.357 1.00 0.00 40 SER A N 20
ATOM 39340 C CA . SER A 1 40 ? -14.345 5.733 7.669 1.00 0.00 40 SER A CA 20
ATOM 39341 C C . SER A 1 40 ? -15.847 5.798 7.970 1.00 0.00 40 SER A C 20
ATOM 39342 O O . SER A 1 40 ? -16.681 5.568 7.093 1.00 0.00 40 SER A O 20
ATOM 39350 N N . ARG A 1 41 ? -16.198 6.128 9.218 1.00 0.00 41 ARG A N 20
ATOM 39351 C CA . ARG A 1 41 ? -17.555 6.468 9.673 1.00 0.00 41 ARG A CA 20
ATOM 39352 C C . ARG A 1 41 ? -17.868 7.973 9.548 1.00 0.00 41 ARG A C 20
ATOM 39353 O O . ARG A 1 41 ? -19.032 8.361 9.656 1.00 0.00 41 ARG A O 20
ATOM 39374 N N . THR A 1 42 ? -16.862 8.821 9.297 1.00 0.00 42 THR A N 20
ATOM 39375 C CA . THR A 1 42 ? -17.037 10.255 8.977 1.00 0.00 42 THR A CA 20
ATOM 39376 C C . THR A 1 42 ? -16.252 10.649 7.720 1.00 0.00 42 THR A C 20
ATOM 39377 O O . THR A 1 42 ? -15.149 10.138 7.505 1.00 0.00 42 THR A O 20
ATOM 39388 N N . PRO A 1 43 ? -16.759 11.570 6.877 1.00 0.00 43 PRO A N 20
ATOM 39389 C CA . PRO A 1 43 ? -16.028 11.989 5.683 1.00 0.00 43 PRO A CA 20
ATOM 39390 C C . PRO A 1 43 ? -14.794 12.834 6.028 1.00 0.00 43 PRO A C 20
ATOM 39391 O O . PRO A 1 43 ? -13.787 12.765 5.327 1.00 0.00 43 PRO A O 20
ATOM 39402 N N . GLU A 1 44 ? -14.830 13.575 7.142 1.00 0.00 44 GLU A N 20
ATOM 39403 C CA . GLU A 1 44 ? -13.710 14.399 7.609 1.00 0.00 44 GLU A CA 20
ATOM 39404 C C . GLU A 1 44 ? -12.506 13.550 8.049 1.00 0.00 44 GLU A C 20
ATOM 39405 O O . GLU A 1 44 ? -11.363 13.966 7.860 1.00 0.00 44 GLU A O 20
ATOM 39417 N N . GLN A 1 45 ? -12.720 12.364 8.630 1.00 0.00 45 GLN A N 20
ATOM 39418 C CA . GLN A 1 45 ? -11.623 11.449 8.967 1.00 0.00 45 GLN A CA 20
ATOM 39419 C C . GLN A 1 45 ? -11.142 10.630 7.760 1.00 0.00 45 GLN A C 20
ATOM 39420 O O . GLN A 1 45 ? -9.936 10.416 7.623 1.00 0.00 45 GLN A O 20
ATOM 39434 N N . LEU A 1 46 ? -12.033 10.246 6.837 1.00 0.00 46 LEU A N 20
ATOM 39435 C CA . LEU A 1 46 ? -11.661 9.574 5.591 1.00 0.00 46 LEU A CA 20
ATOM 39436 C C . LEU A 1 46 ? -10.780 10.505 4.724 1.00 0.00 46 LEU A C 20
ATOM 39437 O O . LEU A 1 46 ? -9.759 10.062 4.202 1.00 0.00 46 LEU A O 20
ATOM 39453 N N . GLU A 1 47 ? -11.087 11.806 4.659 1.00 0.00 47 GLU A N 20
ATOM 39454 C CA . GLU A 1 47 ? -10.284 12.819 3.952 1.00 0.00 47 GLU A CA 20
ATOM 39455 C C . GLU A 1 47 ? -8.825 12.888 4.434 1.00 0.00 47 GLU A C 20
ATOM 39456 O O . GLU A 1 47 ? -7.904 12.866 3.613 1.00 0.00 47 GLU A O 20
ATOM 39468 N N . LYS A 1 48 ? -8.586 12.910 5.755 1.00 0.00 48 LYS A N 20
ATOM 39469 C CA . LYS A 1 48 ? -7.224 12.958 6.327 1.00 0.00 48 LYS A CA 20
ATOM 39470 C C . LYS A 1 48 ? -6.389 11.746 5.931 1.00 0.00 48 LYS A C 20
ATOM 39471 O O . LYS A 1 48 ? -5.204 11.886 5.626 1.00 0.00 48 LYS A O 20
ATOM 39490 N N . LEU A 1 49 ? -6.998 10.562 5.939 1.00 0.00 49 LEU A N 20
ATOM 39491 C CA . LEU A 1 49 ? -6.327 9.299 5.626 1.00 0.00 49 LEU A CA 20
ATOM 39492 C C . LEU A 1 49 ? -6.088 9.148 4.121 1.00 0.00 49 LEU A C 20
ATOM 39493 O O . LEU A 1 49 ? -4.987 8.794 3.709 1.00 0.00 49 LEU A O 20
ATOM 39509 N N . SER A 1 50 ? -7.085 9.502 3.309 1.00 0.00 50 SER A N 20
ATOM 39510 C CA . SER A 1 50 ? -7.017 9.571 1.843 1.00 0.00 50 SER A CA 20
ATOM 39511 C C . SER A 1 50 ? -5.849 10.446 1.369 1.00 0.00 50 SER A C 20
ATOM 39512 O O . SER A 1 50 ? -5.012 10.013 0.575 1.00 0.00 50 SER A O 20
ATOM 39520 N N . ARG A 1 51 ? -5.719 11.651 1.930 1.00 0.00 51 ARG A N 20
ATOM 39521 C CA . ARG A 1 51 ? -4.621 12.583 1.624 1.00 0.00 51 ARG A CA 20
ATOM 39522 C C . ARG A 1 51 ? -3.266 12.089 2.147 1.00 0.00 51 ARG A C 20
ATOM 39523 O O . ARG A 1 51 ? -2.250 12.313 1.490 1.00 0.00 51 ARG A O 20
ATOM 39544 N N . GLN A 1 52 ? -3.247 11.340 3.255 1.00 0.00 52 GLN A N 20
ATOM 39545 C CA . GLN A 1 52 ? -2.042 10.672 3.770 1.00 0.00 52 GLN A CA 20
ATOM 39546 C C . GLN A 1 52 ? -1.538 9.554 2.845 1.00 0.00 52 GLN A C 20
ATOM 39547 O O . GLN A 1 52 ? -0.345 9.501 2.558 1.00 0.00 52 GLN A O 20
ATOM 39561 N N . VAL A 1 53 ? -2.418 8.683 2.340 1.00 0.00 53 VAL A N 20
ATOM 39562 C CA . VAL A 1 53 ? -2.018 7.577 1.445 1.00 0.00 53 VAL A CA 20
ATOM 39563 C C . VAL A 1 53 ? -1.636 8.056 0.041 1.00 0.00 53 VAL A C 20
ATOM 39564 O O . VAL A 1 53 ? -0.779 7.451 -0.606 1.00 0.00 53 VAL A O 20
ATOM 39577 N N . LYS A 1 54 ? -2.211 9.172 -0.421 1.00 0.00 54 LYS A N 20
ATOM 39578 C CA . LYS A 1 54 ? -1.837 9.834 -1.682 1.00 0.00 54 LYS A CA 20
ATOM 39579 C C . LYS A 1 54 ? -0.429 10.448 -1.627 1.00 0.00 54 LYS A C 20
ATOM 39580 O O . LYS A 1 54 ? 0.269 10.433 -2.639 1.00 0.00 54 LYS A O 20
ATOM 39599 N N . GLU A 1 55 ? 0.050 10.878 -0.455 1.00 0.00 55 GLU A N 20
ATOM 39600 C CA . GLU A 1 55 ? 1.414 11.320 -0.203 1.00 0.00 55 GLU A CA 20
ATOM 39601 C C . GLU A 1 55 ? 2.494 10.254 -0.499 1.00 0.00 55 GLU A C 20
ATOM 39602 O O . GLU A 1 55 ? 3.607 10.596 -0.905 1.00 0.00 55 GLU A O 20
ATOM 39614 N N . LEU A 1 56 ? 2.163 8.963 -0.350 1.00 0.00 56 LEU A N 20
ATOM 39615 C CA . LEU A 1 56 ? 3.052 7.830 -0.652 1.00 0.00 56 LEU A CA 20
ATOM 39616 C C . LEU A 1 56 ? 3.086 7.480 -2.153 1.00 0.00 56 LEU A C 20
ATOM 39617 O O . LEU A 1 56 ? 3.951 6.718 -2.592 1.00 0.00 56 LEU A O 20
ATOM 39633 N N . GLY A 1 57 ? 2.162 8.033 -2.943 1.00 0.00 57 GLY A N 20
ATOM 39634 C CA . GLY A 1 57 ? 2.101 7.849 -4.398 1.00 0.00 57 GLY A CA 20
ATOM 39635 C C . GLY A 1 57 ? 1.437 6.541 -4.845 1.00 0.00 57 GLY A C 20
ATOM 39636 O O . GLY A 1 57 ? 1.867 5.947 -5.836 1.00 0.00 57 GLY A O 20
ATOM 39640 N N . ALA A 1 58 ? 0.423 6.066 -4.108 1.00 0.00 58 ALA A N 20
ATOM 39641 C CA . ALA A 1 58 ? -0.355 4.868 -4.437 1.00 0.00 58 ALA A CA 20
ATOM 39642 C C . ALA A 1 58 ? -0.920 4.899 -5.879 1.00 0.00 58 ALA A C 20
ATOM 39643 O O . ALA A 1 58 ? -1.374 5.941 -6.359 1.00 0.00 58 ALA A O 20
ATOM 39650 N N . ASP A 1 59 ? -0.901 3.756 -6.576 1.00 0.00 59 ASP A N 20
ATOM 39651 C CA . ASP A 1 59 ? -1.252 3.660 -8.008 1.00 0.00 59 ASP A CA 20
ATOM 39652 C C . ASP A 1 59 ? -2.763 3.789 -8.262 1.00 0.00 59 ASP A C 20
ATOM 39653 O O . ASP A 1 59 ? -3.192 4.367 -9.265 1.00 0.00 59 ASP A O 20
ATOM 39662 N N . ARG A 1 60 ? -3.562 3.250 -7.336 1.00 0.00 60 ARG A N 20
ATOM 39663 C CA . ARG A 1 60 ? -5.027 3.293 -7.311 1.00 0.00 60 ARG A CA 20
ATOM 39664 C C . ARG A 1 60 ? -5.483 3.582 -5.882 1.00 0.00 60 ARG A C 20
ATOM 39665 O O . ARG A 1 60 ? -4.966 3.003 -4.925 1.00 0.00 60 ARG A O 20
ATOM 39686 N N . LEU A 1 61 ? -6.462 4.473 -5.758 1.00 0.00 61 LEU A N 20
ATOM 39687 C CA . LEU A 1 61 ? -7.114 4.835 -4.501 1.00 0.00 61 LEU A CA 20
ATOM 39688 C C . LEU A 1 61 ? -8.632 4.787 -4.661 1.00 0.00 61 LEU A C 20
ATOM 39689 O O . LEU A 1 61 ? -9.163 5.201 -5.697 1.00 0.00 61 LEU A O 20
ATOM 39705 N N . LEU A 1 62 ? -9.318 4.266 -3.651 1.00 0.00 62 LEU A N 20
ATOM 39706 C CA . LEU A 1 62 ? -10.774 4.292 -3.540 1.00 0.00 62 LEU A CA 20
ATOM 39707 C C . LEU A 1 62 ? -11.203 4.545 -2.087 1.00 0.00 62 LEU A C 20
ATOM 39708 O O . LEU A 1 62 ? -10.577 4.082 -1.128 1.00 0.00 62 LEU A O 20
ATOM 39724 N N . GLU A 1 63 ? -12.254 5.346 -1.952 1.00 0.00 63 GLU A N 20
ATOM 39725 C CA . GLU A 1 63 ? -12.704 5.963 -0.701 1.00 0.00 63 GLU A CA 20
ATOM 39726 C C . GLU A 1 63 ? -14.197 5.707 -0.454 1.00 0.00 63 GLU A C 20
ATOM 39727 O O . GLU A 1 63 ? -15.031 6.034 -1.302 1.00 0.00 63 GLU A O 20
ATOM 39739 N N . PHE A 1 64 ? -14.542 5.183 0.728 1.00 0.00 64 PHE A N 20
ATOM 39740 C CA . PHE A 1 64 ? -15.925 4.931 1.157 1.00 0.00 64 PHE A CA 20
ATOM 39741 C C . PHE A 1 64 ? -16.193 5.498 2.556 1.00 0.00 64 PHE A C 20
ATOM 39742 O O . PHE A 1 64 ? -15.321 5.488 3.426 1.00 0.00 64 PHE A O 20
ATOM 39759 N N . ASN A 1 65 ? -17.422 5.957 2.797 1.00 0.00 65 ASN A N 20
ATOM 39760 C CA . ASN A 1 65 ? -17.899 6.344 4.118 1.00 0.00 65 ASN A CA 20
ATOM 39761 C C . ASN A 1 65 ? -19.142 5.526 4.496 1.00 0.00 65 ASN A C 20
ATOM 39762 O O . ASN A 1 65 ? -20.114 5.482 3.740 1.00 0.00 65 ASN A O 20
ATOM 39773 N N . VAL A 1 66 ? -19.127 4.924 5.688 1.00 0.00 66 VAL A N 20
ATOM 39774 C CA . VAL A 1 66 ? -20.240 4.147 6.262 1.00 0.00 66 VAL A CA 20
ATOM 39775 C C . VAL A 1 66 ? -21.509 5.002 6.402 1.00 0.00 66 VAL A C 20
ATOM 39776 O O . VAL A 1 66 ? -22.612 4.474 6.295 1.00 0.00 66 VAL A O 20
ATOM 39789 N N . ASP A 1 67 ? -21.387 6.321 6.599 1.00 0.00 67 ASP A N 20
ATOM 39790 C CA . ASP A 1 67 ? -22.545 7.219 6.720 1.00 0.00 67 ASP A CA 20
ATOM 39791 C C . ASP A 1 67 ? -23.234 7.540 5.371 1.00 0.00 67 ASP A C 20
ATOM 39792 O O . ASP A 1 67 ? -24.431 7.831 5.358 1.00 0.00 67 ASP A O 20
ATOM 39801 N N . GLU A 1 68 ? -22.532 7.431 4.231 1.00 0.00 68 GLU A N 20
ATOM 39802 C CA . GLU A 1 68 ? -23.141 7.502 2.892 1.00 0.00 68 GLU A CA 20
ATOM 39803 C C . GLU A 1 68 ? -23.570 6.123 2.356 1.00 0.00 68 GLU A C 20
ATOM 39804 O O . GLU A 1 68 ? -24.693 5.977 1.872 1.00 0.00 68 GLU A O 20
ATOM 39816 N N . ASN A 1 69 ? -22.685 5.117 2.420 1.00 0.00 69 ASN A N 20
ATOM 39817 C CA . ASN A 1 69 ? -22.896 3.786 1.837 1.00 0.00 69 ASN A CA 20
ATOM 39818 C C . ASN A 1 69 ? -22.427 2.666 2.794 1.00 0.00 69 ASN A C 20
ATOM 39819 O O . ASN A 1 69 ? -21.369 2.065 2.565 1.00 0.00 69 ASN A O 20
ATOM 39830 N N . PRO A 1 70 ? -23.208 2.322 3.838 1.00 0.00 70 PRO A N 20
ATOM 39831 C CA . PRO A 1 70 ? -22.844 1.261 4.784 1.00 0.00 70 PRO A CA 20
ATOM 39832 C C . PRO A 1 70 ? -22.818 -0.120 4.115 1.00 0.00 70 PRO A C 20
ATOM 39833 O O . PRO A 1 70 ? -21.957 -0.950 4.410 1.00 0.00 70 PRO A O 20
ATOM 39844 N N . GLU A 1 71 ? -23.722 -0.352 3.160 1.00 0.00 71 GLU A N 20
ATOM 39845 C CA . GLU A 1 71 ? -23.820 -1.603 2.403 1.00 0.00 71 GLU A CA 20
ATOM 39846 C C . GLU A 1 71 ? -22.641 -1.842 1.446 1.00 0.00 71 GLU A C 20
ATOM 39847 O O . GLU A 1 71 ? -22.322 -2.993 1.166 1.00 0.00 71 GLU A O 20
ATOM 39859 N N . GLN A 1 72 ? -21.969 -0.789 0.958 1.00 0.00 72 GLN A N 20
ATOM 39860 C CA . GLN A 1 72 ? -20.705 -0.932 0.220 1.00 0.00 72 GLN A CA 20
ATOM 39861 C C . GLN A 1 72 ? -19.515 -1.072 1.177 1.00 0.00 72 GLN A C 20
ATOM 39862 O O . GLN A 1 72 ? -18.750 -2.030 1.069 1.00 0.00 72 GLN A O 20
ATOM 39876 N N . ALA A 1 73 ? -19.388 -0.162 2.149 1.00 0.00 73 ALA A N 20
ATOM 39877 C CA . ALA A 1 73 ? -18.281 -0.111 3.100 1.00 0.00 73 ALA A CA 20
ATOM 39878 C C . ALA A 1 73 ? -18.116 -1.413 3.906 1.00 0.00 73 ALA A C 20
ATOM 39879 O O . ALA A 1 73 ? -16.996 -1.889 4.102 1.00 0.00 73 ALA A O 20
ATOM 39886 N N . SER A 1 74 ? -19.223 -2.022 4.346 1.00 0.00 74 SER A N 20
ATOM 39887 C CA . SER A 1 74 ? -19.173 -3.242 5.157 1.00 0.00 74 SER A CA 20
ATOM 39888 C C . SER A 1 74 ? -18.755 -4.491 4.376 1.00 0.00 74 SER A C 20
ATOM 39889 O O . SER A 1 74 ? -18.157 -5.381 4.972 1.00 0.00 74 SER A O 20
ATOM 39897 N N . LYS A 1 75 ? -18.995 -4.579 3.058 1.00 0.00 75 LYS A N 20
ATOM 39898 C CA . LYS A 1 75 ? -18.556 -5.727 2.229 1.00 0.00 75 LYS A CA 20
ATOM 39899 C C . LYS A 1 75 ? -17.031 -5.871 2.198 1.00 0.00 75 LYS A C 20
ATOM 39900 O O . LYS A 1 75 ? -16.510 -6.983 2.292 1.00 0.00 75 LYS A O 20
ATOM 39919 N N . LEU A 1 76 ? -16.304 -4.754 2.141 1.00 0.00 76 LEU A N 20
ATOM 39920 C CA . LEU A 1 76 ? -14.847 -4.731 2.221 1.00 0.00 76 LEU A CA 20
ATOM 39921 C C . LEU A 1 76 ? -14.338 -5.119 3.618 1.00 0.00 76 LEU A C 20
ATOM 39922 O O . LEU A 1 76 ? -13.396 -5.904 3.730 1.00 0.00 76 LEU A O 20
ATOM 39938 N N . ALA A 1 77 ? -15.012 -4.663 4.678 1.00 0.00 77 ALA A N 20
ATOM 39939 C CA . ALA A 1 77 ? -14.732 -5.088 6.048 1.00 0.00 77 ALA A CA 20
ATOM 39940 C C . ALA A 1 77 ? -14.966 -6.606 6.232 1.00 0.00 77 ALA A C 20
ATOM 39941 O O . ALA A 1 77 ? -14.079 -7.313 6.714 1.00 0.00 77 ALA A O 20
ATOM 39948 N N . LYS A 1 78 ? -16.097 -7.133 5.740 1.00 0.00 78 LYS A N 20
ATOM 39949 C CA . LYS A 1 78 ? -16.454 -8.567 5.757 1.00 0.00 78 LYS A CA 20
ATOM 39950 C C . LYS A 1 78 ? -15.398 -9.424 5.049 1.00 0.00 78 LYS A C 20
ATOM 39951 O O . LYS A 1 78 ? -15.002 -10.465 5.570 1.00 0.00 78 LYS A O 20
ATOM 39970 N N . THR A 1 79 ? -14.890 -8.961 3.904 1.00 0.00 79 THR A N 20
ATOM 39971 C CA . THR A 1 79 ? -13.838 -9.651 3.129 1.00 0.00 79 THR A CA 20
ATOM 39972 C C . THR A 1 79 ? -12.494 -9.687 3.879 1.00 0.00 79 THR A C 20
ATOM 39973 O O . THR A 1 79 ? -11.732 -10.641 3.726 1.00 0.00 79 THR A O 20
ATOM 39984 N N . ALA A 1 80 ? -12.212 -8.713 4.753 1.00 0.00 80 ALA A N 20
ATOM 39985 C CA . ALA A 1 80 ? -11.059 -8.720 5.663 1.00 0.00 80 ALA A CA 20
ATOM 39986 C C . ALA A 1 80 ? -11.318 -9.448 7.006 1.00 0.00 80 ALA A C 20
ATOM 39987 O O . ALA A 1 80 ? -10.463 -9.432 7.893 1.00 0.00 80 ALA A O 20
ATOM 39994 N N . GLY A 1 81 ? -12.486 -10.083 7.180 1.00 0.00 81 GLY A N 20
ATOM 39995 C CA . GLY A 1 81 ? -12.891 -10.763 8.419 1.00 0.00 81 GLY A CA 20
ATOM 39996 C C . GLY A 1 81 ? -13.337 -9.824 9.551 1.00 0.00 81 GLY A C 20
ATOM 39997 O O . GLY A 1 81 ? -13.470 -10.259 10.697 1.00 0.00 81 GLY A O 20
ATOM 40001 N N . ILE A 1 82 ? -13.559 -8.539 9.253 1.00 0.00 82 ILE A N 20
ATOM 40002 C CA . ILE A 1 82 ? -13.983 -7.500 10.201 1.00 0.00 82 ILE A CA 20
ATOM 40003 C C . ILE A 1 82 ? -15.516 -7.528 10.315 1.00 0.00 82 ILE A C 20
ATOM 40004 O O . ILE A 1 82 ? -16.229 -7.387 9.318 1.00 0.00 82 ILE A O 20
ATOM 40020 N N . SER A 1 83 ? -16.027 -7.697 11.537 1.00 0.00 83 SER A N 20
ATOM 40021 C CA . SER A 1 83 ? -17.466 -7.648 11.838 1.00 0.00 83 SER A CA 20
ATOM 40022 C C . SER A 1 83 ? -18.030 -6.228 11.694 1.00 0.00 83 SER A C 20
ATOM 40023 O O . SER A 1 83 ? -17.309 -5.247 11.873 1.00 0.00 83 SER A O 20
ATOM 40031 N N . GLU A 1 84 ? -19.339 -6.096 11.454 1.00 0.00 84 GLU A N 20
ATOM 40032 C CA . GLU A 1 84 ? -20.063 -4.814 11.511 1.00 0.00 84 GLU A CA 20
ATOM 40033 C C . GLU A 1 84 ? -19.830 -4.087 12.849 1.00 0.00 84 GLU A C 20
ATOM 40034 O O . GLU A 1 84 ? -19.696 -2.863 12.895 1.00 0.00 84 GLU A O 20
ATOM 40046 N N . LYS A 1 85 ? -19.708 -4.866 13.933 1.00 0.00 85 LYS A N 20
ATOM 40047 C CA . LYS A 1 85 ? -19.419 -4.389 15.288 1.00 0.00 85 LYS A CA 20
ATOM 40048 C C . LYS A 1 85 ? -18.032 -3.743 15.361 1.00 0.00 85 LYS A C 20
ATOM 40049 O O . LYS A 1 85 ? -17.903 -2.591 15.770 1.00 0.00 85 LYS A O 20
ATOM 40068 N N . GLN A 1 86 ? -17.009 -4.441 14.862 1.00 0.00 86 GLN A N 20
ATOM 40069 C CA . GLN A 1 86 ? -15.621 -3.960 14.810 1.00 0.00 86 GLN A CA 20
ATOM 40070 C C . GLN A 1 86 ? -15.444 -2.778 13.843 1.00 0.00 86 GLN A C 20
ATOM 40071 O O . GLN A 1 86 ? -14.713 -1.842 14.159 1.00 0.00 86 GLN A O 20
ATOM 40085 N N . LEU A 1 87 ? -16.160 -2.764 12.711 1.00 0.00 87 LEU A N 20
ATOM 40086 C CA . LEU A 1 87 ? -16.184 -1.643 11.760 1.00 0.00 87 LEU A CA 20
ATOM 40087 C C . LEU A 1 87 ? -16.677 -0.339 12.418 1.00 0.00 87 LEU A C 20
ATOM 40088 O O . LEU A 1 87 ? -16.147 0.739 12.137 1.00 0.00 87 LEU A O 20
ATOM 40104 N N . ARG A 1 88 ? -17.659 -0.436 13.323 1.00 0.00 88 ARG A N 20
ATOM 40105 C CA . ARG A 1 88 ? -18.207 0.705 14.082 1.00 0.00 88 ARG A CA 20
ATOM 40106 C C . ARG A 1 88 ? -17.249 1.143 15.194 1.00 0.00 88 ARG A C 20
ATOM 40107 O O . ARG A 1 88 ? -16.961 2.332 15.330 1.00 0.00 88 ARG A O 20
ATOM 40128 N N . GLU A 1 89 ? -16.711 0.186 15.949 1.00 0.00 89 GLU A N 20
ATOM 40129 C CA . GLU A 1 89 ? -15.788 0.409 17.077 1.00 0.00 89 GLU A CA 20
ATOM 40130 C C . GLU A 1 89 ? -14.467 1.063 16.661 1.00 0.00 89 GLU A C 20
ATOM 40131 O O . GLU A 1 89 ? -13.936 1.926 17.363 1.00 0.00 89 GLU A O 20
ATOM 40143 N N . ALA A 1 90 ? -13.954 0.651 15.506 1.00 0.00 90 ALA A N 20
ATOM 40144 C CA . ALA A 1 90 ? -12.660 1.088 14.974 1.00 0.00 90 ALA A CA 20
ATOM 40145 C C . ALA A 1 90 ? -12.663 2.519 14.398 1.00 0.00 90 ALA A C 20
ATOM 40146 O O . ALA A 1 90 ? -11.590 3.108 14.264 1.00 0.00 90 ALA A O 20
ATOM 40153 N N . ASP A 1 91 ? -13.829 3.086 14.066 1.00 0.00 91 ASP A N 20
ATOM 40154 C CA . ASP A 1 91 ? -14.050 4.394 13.409 1.00 0.00 91 ASP A CA 20
ATOM 40155 C C . ASP A 1 91 ? -13.473 4.547 11.980 1.00 0.00 91 ASP A C 20
ATOM 40156 O O . ASP A 1 91 ? -14.120 5.164 11.131 1.00 0.00 91 ASP A O 20
ATOM 40165 N N . TYR A 1 92 ? -12.311 3.956 11.674 1.00 0.00 92 TYR A N 20
ATOM 40166 C CA . TYR A 1 92 ? -11.769 3.824 10.316 1.00 0.00 92 TYR A CA 20
ATOM 40167 C C . TYR A 1 92 ? -10.963 2.537 10.097 1.00 0.00 92 TYR A C 20
ATOM 40168 O O . TYR A 1 92 ? -10.323 2.011 11.012 1.00 0.00 92 TYR A O 20
ATOM 40186 N N . ILE A 1 93 ? -10.958 2.078 8.846 1.00 0.00 93 ILE A N 20
ATOM 40187 C CA . ILE A 1 93 ? -10.232 0.917 8.331 1.00 0.00 93 ILE A CA 20
ATOM 40188 C C . ILE A 1 93 ? -9.353 1.345 7.151 1.00 0.00 93 ILE A C 20
ATOM 40189 O O . ILE A 1 93 ? -9.802 2.066 6.254 1.00 0.00 93 ILE A O 20
ATOM 40205 N N . ILE A 1 94 ? -8.113 0.857 7.136 1.00 0.00 94 ILE A N 20
ATOM 40206 C CA . ILE A 1 94 ? -7.175 0.978 6.017 1.00 0.00 94 ILE A CA 20
ATOM 40207 C C . ILE A 1 94 ? -6.849 -0.427 5.501 1.00 0.00 94 ILE A C 20
ATOM 40208 O O . ILE A 1 94 ? -6.376 -1.268 6.264 1.00 0.00 94 ILE A O 20
ATOM 40224 N N . LEU A 1 95 ? -7.077 -0.691 4.214 1.00 0.00 95 LEU A N 20
ATOM 40225 C CA . LEU A 1 95 ? -6.794 -1.979 3.570 1.00 0.00 95 LEU A CA 20
ATOM 40226 C C . LEU A 1 95 ? -5.741 -1.778 2.471 1.00 0.00 95 LEU A C 20
ATOM 40227 O O . LEU A 1 95 ? -6.016 -1.132 1.460 1.00 0.00 95 LEU A O 20
ATOM 40243 N N . ILE A 1 96 ? -4.537 -2.315 2.681 1.00 0.00 96 ILE A N 20
ATOM 40244 C CA . ILE A 1 96 ? -3.356 -2.088 1.836 1.00 0.00 96 ILE A CA 20
ATOM 40245 C C . ILE A 1 96 ? -3.028 -3.349 1.024 1.00 0.00 96 ILE A C 20
ATOM 40246 O O . ILE A 1 96 ? -2.802 -4.426 1.582 1.00 0.00 96 ILE A O 20
ATOM 40262 N N . LEU A 1 97 ? -2.961 -3.200 -0.298 1.00 0.00 97 LEU A N 20
ATOM 40263 C CA . LEU A 1 97 ? -2.524 -4.216 -1.248 1.00 0.00 97 LEU A CA 20
ATOM 40264 C C . LEU A 1 97 ? -1.111 -3.889 -1.755 1.00 0.00 97 LEU A C 20
ATOM 40265 O O . LEU A 1 97 ? -0.870 -2.774 -2.226 1.00 0.00 97 LEU A O 20
ATOM 40281 N N . VAL A 1 98 ? -0.195 -4.861 -1.696 1.00 0.00 98 VAL A N 20
ATOM 40282 C CA . VAL A 1 98 ? 1.198 -4.744 -2.186 1.00 0.00 98 VAL A CA 20
ATOM 40283 C C . VAL A 1 98 ? 1.665 -6.012 -2.907 1.00 0.00 98 VAL A C 20
ATOM 40284 O O . VAL A 1 98 ? 1.086 -7.082 -2.722 1.00 0.00 98 VAL A O 20
ATOM 40297 N N . ARG A 1 99 ? 2.751 -5.929 -3.690 1.00 0.00 99 ARG A N 20
ATOM 40298 C CA . ARG A 1 99 ? 3.395 -7.107 -4.317 1.00 0.00 99 ARG A CA 20
ATOM 40299 C C . ARG A 1 99 ? 4.662 -7.616 -3.606 1.00 0.00 99 ARG A C 20
ATOM 40300 O O . ARG A 1 99 ? 5.200 -8.652 -3.996 1.00 0.00 99 ARG A O 20
ATOM 40321 N N . ASP A 1 100 ? 5.120 -6.938 -2.551 1.00 0.00 100 ASP A N 20
ATOM 40322 C CA . ASP A 1 100 ? 6.200 -7.396 -1.658 1.00 0.00 100 ASP A CA 20
ATOM 40323 C C . ASP A 1 100 ? 6.029 -6.831 -0.234 1.00 0.00 100 ASP A C 20
ATOM 40324 O O . ASP A 1 100 ? 5.606 -5.687 -0.061 1.00 0.00 100 ASP A O 20
ATOM 40333 N N . GLU A 1 101 ? 6.392 -7.604 0.794 1.00 0.00 101 GLU A N 20
ATOM 40334 C CA . GLU A 1 101 ? 6.291 -7.210 2.209 1.00 0.00 101 GLU A CA 20
ATOM 40335 C C . GLU A 1 101 ? 7.105 -5.951 2.564 1.00 0.00 101 GLU A C 20
ATOM 40336 O O . GLU A 1 101 ? 6.698 -5.195 3.453 1.00 0.00 101 GLU A O 20
ATOM 40348 N N . LYS A 1 102 ? 8.218 -5.670 1.864 1.00 0.00 102 LYS A N 20
ATOM 40349 C CA . LYS A 1 102 ? 9.025 -4.459 2.113 1.00 0.00 102 LYS A CA 20
ATOM 40350 C C . LYS A 1 102 ? 8.253 -3.172 1.807 1.00 0.00 102 LYS A C 20
ATOM 40351 O O . LYS A 1 102 ? 8.411 -2.176 2.514 1.00 0.00 102 LYS A O 20
ATOM 40370 N N . LYS A 1 103 ? 7.363 -3.210 0.804 1.00 0.00 103 LYS A N 20
ATOM 40371 C CA . LYS A 1 103 ? 6.493 -2.086 0.418 1.00 0.00 103 LYS A CA 20
ATOM 40372 C C . LYS A 1 103 ? 5.505 -1.774 1.540 1.00 0.00 103 LYS A C 20
ATOM 40373 O O . LYS A 1 103 ? 5.343 -0.612 1.899 1.00 0.00 103 LYS A O 20
ATOM 40392 N N . ALA A 1 104 ? 4.912 -2.805 2.148 1.00 0.00 104 ALA A N 20
ATOM 40393 C CA . ALA A 1 104 ? 3.936 -2.648 3.226 1.00 0.00 104 ALA A CA 20
ATOM 40394 C C . ALA A 1 104 ? 4.523 -1.968 4.469 1.00 0.00 104 ALA A C 20
ATOM 40395 O O . ALA A 1 104 ? 3.937 -0.995 4.947 1.00 0.00 104 ALA A O 20
ATOM 40402 N N . LYS A 1 105 ? 5.694 -2.402 4.965 1.00 0.00 105 LYS A N 20
ATOM 40403 C CA . LYS A 1 105 ? 6.314 -1.738 6.128 1.00 0.00 105 LYS A CA 20
ATOM 40404 C C . LYS A 1 105 ? 6.883 -0.360 5.766 1.00 0.00 105 LYS A C 20
ATOM 40405 O O . LYS A 1 105 ? 6.764 0.561 6.566 1.00 0.00 105 LYS A O 20
ATOM 40424 N N . LYS A 1 106 ? 7.422 -0.152 4.558 1.00 0.00 106 LYS A N 20
ATOM 40425 C CA . LYS A 1 106 ? 7.928 1.180 4.149 1.00 0.00 106 LYS A CA 20
ATOM 40426 C C . LYS A 1 106 ? 6.792 2.208 4.052 1.00 0.00 106 LYS A C 20
ATOM 40427 O O . LYS A 1 106 ? 6.954 3.356 4.464 1.00 0.00 106 LYS A O 20
ATOM 40446 N N . PHE A 1 107 ? 5.624 1.769 3.589 1.00 0.00 107 PHE A N 20
ATOM 40447 C CA . PHE A 1 107 ? 4.391 2.552 3.548 1.00 0.00 107 PHE A CA 20
ATOM 40448 C C . PHE A 1 107 ? 3.858 2.831 4.963 1.00 0.00 107 PHE A C 20
ATOM 40449 O O . PHE A 1 107 ? 3.627 3.985 5.335 1.00 0.00 107 PHE A O 20
ATOM 40466 N N . ALA A 1 108 ? 3.716 1.783 5.780 1.00 0.00 108 ALA A N 20
ATOM 40467 C CA . ALA A 1 108 ? 3.224 1.880 7.152 1.00 0.00 108 ALA A CA 20
ATOM 40468 C C . ALA A 1 108 ? 4.142 2.710 8.062 1.00 0.00 108 ALA A C 20
ATOM 40469 O O . ALA A 1 108 ? 3.648 3.396 8.951 1.00 0.00 108 ALA A O 20
ATOM 40476 N N . ASP A 1 109 ? 5.460 2.718 7.832 1.00 0.00 109 ASP A N 20
ATOM 40477 C CA . ASP A 1 109 ? 6.402 3.528 8.615 1.00 0.00 109 ASP A CA 20
ATOM 40478 C C . ASP A 1 109 ? 6.208 5.036 8.397 1.00 0.00 109 ASP A C 20
ATOM 40479 O O . ASP A 1 109 ? 6.432 5.829 9.311 1.00 0.00 109 ASP A O 20
ATOM 40488 N N . SER A 1 110 ? 5.747 5.442 7.212 1.00 0.00 110 SER A N 20
ATOM 40489 C CA . SER A 1 110 ? 5.309 6.821 6.966 1.00 0.00 110 SER A CA 20
ATOM 40490 C C . SER A 1 110 ? 3.975 7.104 7.666 1.00 0.00 110 SER A C 20
ATOM 40491 O O . SER A 1 110 ? 3.871 8.066 8.429 1.00 0.00 110 SER A O 20
ATOM 40499 N N . LEU A 1 111 ? 2.967 6.240 7.485 1.00 0.00 111 LEU A N 20
ATOM 40500 C CA . LEU A 1 111 ? 1.614 6.461 8.010 1.00 0.00 111 LEU A CA 20
ATOM 40501 C C . LEU A 1 111 ? 1.555 6.428 9.552 1.00 0.00 111 LEU A C 20
ATOM 40502 O O . LEU A 1 111 ? 0.862 7.250 10.153 1.00 0.00 111 LEU A O 20
ATOM 40518 N N . ARG A 1 112 ? 2.338 5.556 10.206 1.00 0.00 112 ARG A N 20
ATOM 40519 C CA . ARG A 1 112 ? 2.450 5.475 11.678 1.00 0.00 112 ARG A CA 20
ATOM 40520 C C . ARG A 1 112 ? 3.115 6.715 12.293 1.00 0.00 112 ARG A C 20
ATOM 40521 O O . ARG A 1 112 ? 2.765 7.117 13.403 1.00 0.00 112 ARG A O 20
ATOM 40542 N N . LYS A 1 113 ? 4.038 7.348 11.557 1.00 0.00 113 LYS A N 20
ATOM 40543 C CA . LYS A 1 113 ? 4.828 8.519 11.985 1.00 0.00 113 LYS A CA 20
ATOM 40544 C C . LYS A 1 113 ? 4.011 9.823 12.003 1.00 0.00 113 LYS A C 20
ATOM 40545 O O . LYS A 1 113 ? 4.323 10.726 12.779 1.00 0.00 113 LYS A O 20
ATOM 40564 N N . LYS A 1 114 ? 2.932 9.900 11.209 1.00 0.00 114 LYS A N 20
ATOM 40565 C CA . LYS A 1 114 ? 1.926 10.986 11.269 1.00 0.00 114 LYS A CA 20
ATOM 40566 C C . LYS A 1 114 ? 1.094 10.991 12.567 1.00 0.00 114 LYS A C 20
ATOM 40567 O O . LYS A 1 114 ? 0.542 12.035 12.918 1.00 0.00 114 LYS A O 20
ATOM 40586 N N . GLY A 1 115 ? 0.970 9.854 13.261 1.00 0.00 115 GLY A N 20
ATOM 40587 C CA . GLY A 1 115 ? 0.150 9.706 14.474 1.00 0.00 115 GLY A CA 20
ATOM 40588 C C . GLY A 1 115 ? 0.633 10.543 15.673 1.00 0.00 115 GLY A C 20
ATOM 40589 O O . GLY A 1 115 ? 1.836 10.752 15.851 1.00 0.00 115 GLY A O 20
ATOM 40593 N N . SER A 1 116 ? -0.311 11.003 16.505 1.00 0.00 116 SER A N 20
ATOM 40594 C CA . SER A 1 116 ? -0.068 11.980 17.591 1.00 0.00 116 SER A CA 20
ATOM 40595 C C . SER A 1 116 ? -0.331 11.459 19.016 1.00 0.00 116 SER A C 20
ATOM 40596 O O . SER A 1 116 ? 0.029 12.136 19.984 1.00 0.00 116 SER A O 20
ATOM 40604 N N . LEU A 1 117 ? -0.955 10.283 19.169 1.00 0.00 117 LEU A N 20
ATOM 40605 C CA . LEU A 1 117 ? -1.333 9.686 20.462 1.00 0.00 117 LEU A CA 20
ATOM 40606 C C . LEU A 1 117 ? -0.435 8.497 20.845 1.00 0.00 117 LEU A C 20
ATOM 40607 O O . LEU A 1 117 ? 0.081 7.780 19.984 1.00 0.00 117 LEU A O 20
ATOM 40623 N N . GLU A 1 118 ? -0.278 8.273 22.152 1.00 0.00 118 GLU A N 20
ATOM 40624 C CA . GLU A 1 118 ? 0.480 7.161 22.742 1.00 0.00 118 GLU A CA 20
ATOM 40625 C C . GLU A 1 118 ? -0.292 6.535 23.922 1.00 0.00 118 GLU A C 20
ATOM 40626 O O . GLU A 1 118 ? -0.719 7.250 24.833 1.00 0.00 118 GLU A O 20
ATOM 40638 N N . HIS A 1 119 ? -0.454 5.204 23.917 1.00 0.00 119 HIS A N 20
ATOM 40639 C CA . HIS A 1 119 ? -1.189 4.449 24.954 1.00 0.00 119 HIS A CA 20
ATOM 40640 C C . HIS A 1 119 ? -0.435 3.207 25.475 1.00 0.00 119 HIS A C 20
ATOM 40641 O O . HIS A 1 119 ? -0.575 2.848 26.647 1.00 0.00 119 HIS A O 20
ATOM 40655 N N . HIS A 1 120 ? 0.383 2.571 24.628 1.00 0.00 120 HIS A N 20
ATOM 40656 C CA . HIS A 1 120 ? 1.188 1.372 24.929 1.00 0.00 120 HIS A CA 20
ATOM 40657 C C . HIS A 1 120 ? 2.706 1.613 24.759 1.00 0.00 120 HIS A C 20
ATOM 40658 O O . HIS A 1 120 ? 3.480 0.675 24.548 1.00 0.00 120 HIS A O 20
ATOM 40672 N N . HIS A 1 121 ? 3.126 2.882 24.854 1.00 0.00 121 HIS A N 20
ATOM 40673 C CA . HIS A 1 121 ? 4.463 3.407 24.531 1.00 0.00 121 HIS A CA 20
ATOM 40674 C C . HIS A 1 121 ? 4.883 3.226 23.053 1.00 0.00 121 HIS A C 20
ATOM 40675 O O . HIS A 1 121 ? 4.205 2.559 22.266 1.00 0.00 121 HIS A O 20
ATOM 40689 N N . HIS A 1 122 ? 5.976 3.879 22.642 1.00 0.00 122 HIS A N 20
ATOM 40690 C CA . HIS A 1 122 ? 6.460 3.870 21.255 1.00 0.00 122 HIS A CA 20
ATOM 40691 C C . HIS A 1 122 ? 7.194 2.567 20.874 1.00 0.00 122 HIS A C 20
ATOM 40692 O O . HIS A 1 122 ? 7.613 1.789 21.737 1.00 0.00 122 HIS A O 20
ATOM 40706 N N . HIS A 1 123 ? 7.383 2.350 19.567 1.00 0.00 123 HIS A N 20
ATOM 40707 C CA . HIS A 1 123 ? 8.119 1.216 18.994 1.00 0.00 123 HIS A CA 20
ATOM 40708 C C . HIS A 1 123 ? 9.066 1.676 17.871 1.00 0.00 123 HIS A C 20
ATOM 40709 O O . HIS A 1 123 ? 8.672 2.464 17.001 1.00 0.00 123 HIS A O 20
ATOM 40723 N N . HIS A 1 124 ? 10.307 1.180 17.885 1.00 0.00 124 HIS A N 20
ATOM 40724 C CA . HIS A 1 124 ? 11.388 1.532 16.950 1.00 0.00 124 HIS A CA 20
ATOM 40725 C C . HIS A 1 124 ? 12.333 0.336 16.699 1.00 0.00 124 HIS A C 20
ATOM 40726 O O . HIS A 1 124 ? 12.640 -0.413 17.657 1.00 0.00 124 HIS A O 20
#

Nearest PDB structures (foldseek):
  7bpn-assembly1_A  TM=9.350E-01  e=7.864E-22  synthetic construct
  7bpn-assembly1_A  TM=9.310E-01  e=1.475E-21  synthetic construct
  6dke-assembly1_A  TM=4.205E-01  e=5.219E-01  Streptococcus pneumoniae
  6cxd-assembly1_A  TM=4.189E-01  e=9.960E+00  Yersinia pestis CO92
  7bpn-assembly1_A  TM=9.326E-01  e=2.223E-22  synthetic construct

Solvent-accessible surface area: 8176 Å² total; per-residue (Å²): 60,51,57,61,83,32,24,40,114,127,76,78,145,46,6,93,96,0,2,65,45,13,66,48,88,25,90,135,40,177,150,12,98,15,7,0,0,0,0,0,114,43,66,110,52,16,83,121,15,6,127,63,0,142,118,72,61,27,87,83,44,13,84,38,8,31,114,129,70,76,114,54,0,13,74,0,1,106,24,16,69,8,50,92,153,83,8,190,134,20,42,63,0,5,0,0,0,1,94,73,110,142,72,9,112,145,23,15,52,23,23,114,174,97,38,104,163,98,141,139,172,86,160,197

Sequence (124 aa):
GQIQYFNVDENPEQVRKLIEQAGLDPDELREAEVIIIIISRTPEQLEKLSRQVKELGADRLLEFNVDENPEQASKLAKTAGISEKQLREADYIILILVRDEKKAKKFADSLRKKGSLEHHHHHHGQIQYFNVDENPEQVRKLIEQAGLDPDELREAEVIIIIISRTPEQLEKLSRQVKELGADRLLEFNVDENPEQASKLAKTAGISEKQLREADYIILILVRDEKKAKKFADSLRKKGSLEHHHHHHGQIQYFNVDENPEQVRKLIEQAGLDPDELREAEVIIIIISRTPEQLEKLSRQVKELGADRLLEFNVDENPEQASKLAKTAGISEKQLREADYIILILVRDEKKAKKFADSLRKKGSLEHHHHHHGQIQYFNVDENPEQVRKLIEQAGLDPDELREAEVIIIIISRTPEQLEKLSRQVKELGADRLLEFNVDENPEQASKLAKTAGISEKQLREADYIILILVRDEKKAKKFADSLRKKGSLEHHHHHHGQIQYFNVDENPEQVRKLIEQAGLDPDELREAEVIIIIISRTPEQLEKLSRQVKELGADRLLEFNVDENPEQASKLAKTAGISEKQLREADYIILILVRDEKKAKKFADSLRKKGSLEHHHHHHGQIQYFNVDENPEQVRKLIEQAGLDPDELREAEVIIIIISRTPEQLEKLSRQVKELGADRLLEFNVDENPEQASKLAKTAGISEKQLREADYIILILVRDEKKAKKFADSLRKKGSLEHHHHHHGQIQYFNVDENPEQVRKLIEQAGLDPDELREAEVIIIIISRTPEQLEKLSRQVKELGADRLLEFNVDENPEQASKLAKTAGISEKQLREADYIILILVRDEKKAKKFADSLRKKGSLEHHHHHHGQIQYFNVDENPEQVRKLIEQAGLDPDELREAEVIIIIISRTPEQLEKLSRQVKELGADRLLEFNVDENPEQASKLAKTAGISEKQLREADYIILILVRDEKKAKKFADSLRKKGSLEHHHHHHGQIQYFNVDENPEQVRKLIEQAGLDPDELREAEVIIIIISRTPEQLEKLSRQVKELGADRLLEFNVDENPEQASKLAKTAGISEKQLREADYIILILVRDEKKAKKFADSLRKKGSLEHHHHHHGQIQYFNVDENPEQVRKLIEQAGLDPDELREAEVIIIIISRTPEQLEKLSRQVKELGADRLLEFNVDENPEQASKLAKTAGISEKQLREADYIILILVRDEKKAKKFADSLRKKGSLEHHHHHHGQIQYFNVDENPEQVRKLIEQAGLDPDELREAEVIIIIISRTPEQLEKLSRQVKELGADRLLEFNVDENPEQASKLAKTAGISEKQLREADYIILILVRDEKKAKKFADSLRKKGSLEHHHHHHGQIQYFNVDENPEQVRKLIEQAGLDPDELREAEVIIIIISRTPEQLEKLSRQVKELGADRLLEFNVDENPEQASKLAKTAGISEKQLREADYIILILVRDEKKAKKFADSLRKKGSLEHHHHHHGQIQYFNVDENPEQVRKLIEQAGLDPDELREAEVIIIIISRTPEQLEKLSRQVKELGADRLLEFNVDENPEQASKLAKTAGISEKQLREADYIILILVRDEKKAKKFADSLRKKGSLEHHHHHHGQIQYFNVDENPEQVRKLIEQAGLDPDELREAEVIIIIISRTPEQLEKLSRQVKELGADRLLEFNVDENPEQASKLAKTAGISEKQLREADYIILILVRDEKKAKKFADSLRKKGSLEHHHHHHGQIQYFNVDENPEQVRKLIEQAGLDPDELREAEVIIIIISRTPEQLEKLSRQVKELGADRLLEFNVDENPEQASKLAKTAGISEKQLREADYIILILVRDEKKAKKFADSLRKKGSLEHHHHHHGQIQYFNVDENPEQVRKLIEQAGLDPDELREAEVIIIIISRTPEQLEKLSRQVKELGADRLLEFNVDENPEQASKLAKTAGISEKQLREADYIILILVRDEKKAKKFADSLRKKGSLEHHHHHHGQIQYFNVDENPEQVRKLIEQAGLDPDELREAEVIIIIISRTPEQLEKLSRQVKELGADRLLEFNVDENPEQASKLAKTAGISEKQLREADYIILILVRDEKKAKKFADSLRKKGSLEHHHHHHGQIQYFNVDENPEQVRKLIEQAGLDPDELREAEVIIIIISRTPEQLEKLSRQVKELGADRLLEFNVDENPEQASKLAKTAGISEKQLREADYIILILVRDEKKAKKFADSLRKKGSLEHHHHHHGQIQYFNVDENPEQVRKLIEQAGLDPDELREAEVIIIIISRTPEQLEKLSRQVKELGADRLLEFNVDENPEQASKLAKTAGISEKQLREADYIILILVRDEKKAKKFADSLRKKGSLEHHHHHHGQIQYFNVDENPEQVRKLIEQAGLDPDELREAEVIIIIISRTPEQLEKLSRQVKELGADRLLEFNVDENPEQASKLAKTAGISEKQLREADYIILILVRDEKKAKKFADSLRKKGSLEHHHHHH